Protein 4CCJ (pdb70)

GO terms:
  GO:0016706 2-oxoglutarate-dependent dioxygenase activity (F, IDA)
  GO:0036139 peptidyl-histidine dioxygenase activity (F, IDA)
  GO:0140457 protein demethylase activity (F, IDA)
  GO:0005515 protein binding (F, IPI)
  GO:0036139 peptidyl-histidine dioxygenase activity (F, EXP)
  GO:0005654 nucleoplasm (C, TAS)
  GO:0018126 protein hydroxylation (P, TAS)
  GO:0005730 nucleolus (C, IDA)

Nearest PDB structures (foldseek):
  4cco-assembly1_B-2  TM=9.968E-01  e=3.979E-93  Homo sapiens
  4ccm-assembly1_B-2  TM=9.956E-01  e=5.037E-92  Homo sapiens
  4e4h-assembly1_D  TM=9.964E-01  e=4.488E-92  Homo sapiens
  4y33-assembly1_D  TM=9.983E-01  e=1.605E-90  Homo sapiens
  4ccn-assembly1_B-2  TM=9.946E-01  e=4.803E-90  Homo sapiens

Foldseek 3Di:
DAQLVVLVVVLLVDPALLVNLVSLVCLLQPPDDVVCCVVDPVLHHKDKHAQVDQRRCPPQDDPVLVLVCLAPHQAFEPVFKWWWFQPPQDIDTDTDGGGDHNVNVVVSQVVFIKMKGFAVLQVDVNNVQSQLSNCSVVVWHKGKMKIKGHAPGFGDAKWFALWKKKKAWAAWKKKKFKAAQPDPCLRNHLGIDDGDGPVVGDHGPDIDMDHHGMMIIDHTSIIMTMHHYHPIITMIMMMTTDRCVDPVSLCVVQVVQLLVQCCVPPCLSVDDDDPPVVVQDDPVNVVPPPVVVVVVVVSVVVVVVCSVVSGPSVQSVQVSLLVRLLQHAAHDARPVLCCQAPNNDDFDDDPNDTDSPDFAAALQWWKAWSHQRFWDWHADPNFIKIWGNNVHRSPGNPDDTDIDTDDPQCVQQVVCRNPDPPDIDGLNRGPGPDRCSSRVVQVVCRVVSTMGTPHHSD/DAQLVVLVVVLLVDPALLVNLVSLVCLQQPPDDVVCCVVPPVLNHKDKHDQVGLRNCPPQDDVVVVLVCLAVHFAFDPVFKWWWFQDPQDIDTDHDGGGDHNVNVVVSLVVFTKMKTFAVLQPDVNNVQSQQSNCSVVVWHKGKMKIKGFAFGWGAAKWFALWKKKKAWNDDKKKKFKAAQPDPCLRNHQGIDDGDGPVPDDHGPDIDMDHRGMMIIDGTSIIMTMGHYHDGITMMMMMTTDRQVDPVSLVVVQVVQLLVQCCVPPCVSVDDDDPPVVVQDDPVNPPPPPVVNVVVVVVVVVVVVVSVVRGPSVQSVQVSLQVRLLQHAAHDARPQLCCQAPNNQPFDDDDNDTPSPDFADAQQWWKAWSHQRFWGWHDDPNWIKIWGNNVHRSDGNPDDTDIDTDDPQCVQLVVCRNPDPPDIGGLNPRPGPDSVSSRVVVRVCRVVSTMGTPHHTD/DALLVVLVVVLLVDDALLVNLLSLVPLQQPPDDVVCCVVDPVLHHKDKFDPVDLRNCPPQDDPVLVLVCLVPHQAWFPVFKWKWFQDPQDIDTPTDGGGDHNVNVVVSQVVFIKMKGFAVLQRDVNNVQSQQSNCSVQLWHKGKMKIKGHAAGFGAAKWFALWKKKKAWNFWKKKKFKAAQPDPQLRNHQGIDDGDGPVVDDHGPDIDMDHRGMMIIDHGSIIMTMGHYGPIMTMIMMMTTDRQPDPVSLVVVFQVQLLVQCCVPPCVSVDDDDPPVVVQDDPVNPPPPPVVNVVVVVVVVVVSVCSVVSTPSPQSVLVVLLVRLLQRAADDARPVLCLQAPNNQDWDQDPNHIPPPDLADDLAWWKAWSHQRFWGWHADPNFIKIWGNNPPRSDGNPDPTDIDTDDPQQPQQVVCRNPVPPGIDRLNRRPGPDSVVSRVVVRVCRVVGTMGIPDRSD/DAVLVVLVVVLLVDQALLVSLLSLVCLLQPPDDPVCCVVPPVLNHKDKDDPVDQRHCPPQDDPVVVLVCLAPHFAFFPVFKWWWFQPPQDIDTPTDGGRDHSVNVVVSQVVFIKMKTFAVLLPDVSNVQSQQSNCSVQVWHKGKMKIKGHFPGWGDAKWFALWKKKKAWNFAKKKKFKADAPDPCLRNDQGIDDGDGPVVDDHGPDIDMDHRPMMIIDHTSIIMTMGHYHPTMTMIMMMTTDRCVDPVSLVVVFVVQLLVQCVVPPCVSVDDDDPPVVVQDDPVNPPPPPVVNVVVVVVVVVVSVVSVVRTPNVQSVLVVLLVRLLQRAAHDHRPQLCCQAPNNQAWDDDPNHTDVSFADDLQWWKAWSHQRFWGWHDDPRWIKIWGNNVPRSDGNPDDTDIDTDDPQCVQLVVCRNPVPPDIDRLNPRRGDDSCSSRVVVRVCRVSGTMGTPHHRD

CATH classification: 2.60.120.650 (+2 more: 1.10.10.1500, 3.90.930.40)

Radius of gyration: 42.21 Å; Cα contacts (8 Å, |Δi|>4): 3894; chains: 4; bounding box: 110×84×89 Å

Structure (mmCIF, N/CA/C/O backbone):
data_4CCJ
#
_entry.id   4CCJ
#
_cell.length_a   102.440
_cell.length_b   81.560
_cell.length_c   151.960
_cell.angle_alpha   90.00
_cell.angle_beta   94.66
_cell.angle_gamma   90.00
#
_symmetry.space_group_name_H-M   'P 1 21 1'
#
loop_
_entity.id
_entity.type
_entity.pdbx_description
1 polymer 'BIFUNCTIONAL LYSINE-SPECIFIC DEMETHYLASE AND HISTIDYL-HYDROXYLASE NO66'
2 non-polymer 1,2-ETHANEDIOL
3 water water
#
loop_
_atom_site.group_PDB
_atom_site.id
_atom_site.type_symbol
_atom_site.label_atom_id
_atom_site.label_alt_id
_atom_site.label_comp_id
_atom_site.label_asym_id
_atom_site.label_entity_id
_atom_site.label_seq_id
_atom_site.pdbx_PDB_ins_code
_atom_site.Cartn_x
_atom_site.Cartn_y
_atom_site.Cartn_z
_atom_site.occupancy
_atom_site.B_iso_or_equiv
_atom_site.auth_seq_id
_atom_site.auth_comp_id
_atom_site.auth_asym_id
_atom_site.auth_atom_id
_atom_site.pdbx_PDB_model_num
ATOM 1 N N . MET A 1 1 ? 36.221 -19.094 24.202 1.00 58.51 182 MET A N 1
ATOM 2 C CA . MET A 1 1 ? 34.830 -18.557 24.216 1.00 56.00 182 MET A CA 1
ATOM 3 C C . MET A 1 1 ? 33.914 -19.535 23.494 1.00 53.86 182 MET A C 1
ATOM 4 O O . MET A 1 1 ? 34.259 -20.052 22.431 1.00 53.88 182 MET A O 1
ATOM 9 N N . SER A 1 2 ? 32.746 -19.786 24.075 1.00 50.56 183 SER A N 1
ATOM 10 C CA . SER A 1 2 ? 31.789 -20.720 23.493 1.00 47.77 183 SER A CA 1
ATOM 11 C C . SER A 1 2 ? 31.090 -20.148 22.265 1.00 45.40 183 SER A C 1
ATOM 12 O O . SER A 1 2 ? 31.041 -18.929 22.072 1.00 45.10 183 SER A O 1
ATOM 15 N N . PRO A 1 3 ? 30.540 -21.031 21.416 1.00 42.97 184 PRO A N 1
ATOM 16 C CA . PRO A 1 3 ? 29.827 -20.642 20.197 1.00 41.46 184 PRO A CA 1
ATOM 17 C C . PRO A 1 3 ? 28.731 -19.621 20.514 1.00 40.65 184 PRO A C 1
ATOM 18 O O . PRO A 1 3 ? 28.579 -18.617 19.817 1.00 38.66 184 PRO A O 1
ATOM 22 N N . LEU A 1 4 ? 27.964 -19.888 21.569 1.00 41.33 185 LEU A N 1
ATOM 23 C CA . LEU A 1 4 ? 26.886 -18.986 21.975 1.00 41.07 185 LEU A CA 1
ATOM 24 C C . LEU A 1 4 ? 27.423 -17.584 22.267 1.00 39.88 185 LEU A C 1
ATOM 25 O O . LEU A 1 4 ? 26.902 -16.592 21.765 1.00 38.83 185 LEU A O 1
ATOM 30 N N . ARG A 1 5 ? 28.468 -17.496 23.078 1.00 40.68 186 ARG A N 1
ATOM 31 C CA . ARG A 1 5 ? 29.027 -16.189 23.395 1.00 42.09 186 ARG A CA 1
ATOM 32 C C . ARG A 1 5 ? 29.625 -15.540 22.157 1.00 40.73 186 ARG A C 1
ATOM 33 O O . ARG A 1 5 ? 29.524 -14.325 21.977 1.00 41.31 186 ARG A O 1
ATOM 41 N N . ARG A 1 6 ? 30.266 -16.351 21.323 1.00 43.31 187 ARG A N 1
ATOM 42 C CA A ARG A 1 6 ? 30.831 -15.836 20.085 0.50 43.50 187 ARG A CA 1
ATOM 43 C CA B ARG A 1 6 ? 30.822 -15.810 20.095 0.50 43.50 187 ARG A CA 1
ATOM 44 C C . ARG A 1 6 ? 29.783 -15.249 19.135 1.00 37.97 187 ARG A C 1
ATOM 45 O O . ARG A 1 6 ? 29.957 -14.104 18.704 1.00 42.95 187 ARG A O 1
ATOM 60 N N . VAL A 1 7 ? 28.646 -15.915 18.964 1.00 38.00 188 VAL A N 1
ATOM 61 C CA . VAL A 1 7 ? 27.590 -15.356 18.128 1.00 36.87 188 VAL A CA 1
ATOM 62 C C . VAL A 1 7 ? 26.904 -14.128 18.749 1.00 36.54 188 VAL A C 1
ATOM 63 O O . VAL A 1 7 ? 26.451 -13.241 18.032 1.00 37.57 188 VAL A O 1
ATOM 67 N N . LEU A 1 8 ? 26.828 -14.051 20.072 1.00 37.16 189 LEU A N 1
ATOM 68 C CA . LEU A 1 8 ? 26.202 -12.878 20.663 1.00 39.44 189 LEU A CA 1
ATOM 69 C C . LEU A 1 8 ? 27.099 -11.662 20.438 1.00 41.09 189 LEU A C 1
ATOM 70 O O . LEU A 1 8 ? 26.612 -10.559 20.181 1.00 41.65 189 LEU A O 1
ATOM 75 N N . ALA A 1 9 ? 28.411 -11.867 20.522 1.00 42.92 190 ALA A N 1
ATOM 76 C CA . ALA A 1 9 ? 29.373 -10.781 20.297 1.00 42.81 190 ALA A CA 1
ATOM 77 C C . ALA A 1 9 ? 29.297 -10.372 18.830 1.00 42.63 190 ALA A C 1
ATOM 78 O O . ALA A 1 9 ? 29.488 -9.205 18.491 1.00 44.44 190 ALA A O 1
ATOM 80 N N . GLU A 1 10 ? 29.019 -11.345 17.965 1.00 41.31 191 GLU A N 1
ATOM 81 C CA . GLU A 1 10 ? 28.899 -11.088 16.540 1.00 40.32 191 GLU A CA 1
ATOM 82 C C . GLU A 1 10 ? 27.649 -10.249 16.312 1.00 40.39 191 GLU A C 1
ATOM 83 O O . GLU A 1 10 ? 27.672 -9.264 15.562 1.00 39.43 191 GLU A O 1
ATOM 89 N N . LEU A 1 11 ? 26.555 -10.634 16.968 1.00 37.88 192 LEU A N 1
ATOM 90 C CA . LEU A 1 11 ? 25.291 -9.914 16.811 1.00 37.47 192 LEU A CA 1
ATOM 91 C C . LEU A 1 11 ? 25.426 -8.430 17.132 1.00 36.26 192 LEU A C 1
ATOM 92 O O . LEU A 1 11 ? 24.855 -7.595 16.437 1.00 35.97 192 LEU A O 1
ATOM 97 N N . ASN A 1 12 ? 26.180 -8.108 18.181 1.00 34.32 193 ASN A N 1
ATOM 98 C CA . ASN A 1 12 ? 26.394 -6.718 18.588 1.00 35.81 193 ASN A CA 1
ATOM 99 C C . ASN A 1 12 ? 27.069 -5.911 17.469 1.00 36.37 193 ASN A C 1
ATOM 100 O O . ASN A 1 12 ? 26.981 -4.683 17.436 1.00 36.17 193 ASN A O 1
ATOM 105 N N . ARG A 1 13 ? 27.786 -6.605 16.591 1.00 39.20 194 ARG A N 1
ATOM 106 C CA A ARG A 1 13 ? 28.451 -6.118 15.394 0.60 46.64 194 ARG A CA 1
ATOM 107 C CA B ARG A 1 13 ? 28.421 -5.939 15.454 0.40 46.62 194 ARG A CA 1
ATOM 108 C C . ARG A 1 13 ? 27.566 -5.829 14.193 1.00 46.31 194 ARG A C 1
ATOM 109 O O . ARG A 1 13 ? 28.009 -5.178 13.247 1.00 47.14 194 ARG A O 1
ATOM 124 N N . ILE A 1 14 ? 26.404 -6.473 14.148 1.00 41.39 195 ILE A N 1
ATOM 125 C CA . ILE A 1 14 ? 25.536 -6.429 12.970 1.00 40.95 195 ILE A CA 1
ATOM 126 C C . ILE A 1 14 ? 24.575 -5.252 13.108 1.00 41.62 195 ILE A C 1
ATOM 127 O O . ILE A 1 14 ? 23.690 -5.260 13.960 1.00 42.59 195 ILE A O 1
ATOM 132 N N . PRO A 1 15 ? 24.729 -4.227 12.254 1.00 40.49 196 PRO A N 1
ATOM 133 C CA . PRO A 1 15 ? 23.874 -3.039 12.309 1.00 39.72 196 PRO A CA 1
ATOM 134 C C . PRO A 1 15 ? 22.367 -3.182 12.083 1.00 39.55 196 PRO A C 1
ATOM 135 O O . PRO A 1 15 ? 21.606 -2.328 12.530 1.00 41.64 196 PRO A O 1
ATOM 139 N N . SER A 1 16 ? 21.929 -4.241 11.409 1.00 37.70 197 SER A N 1
ATOM 140 C CA . SER A 1 16 ? 20.496 -4.435 11.167 1.00 35.05 197 SER A CA 1
ATOM 141 C C . SER A 1 16 ? 19.862 -5.509 12.058 1.00 32.97 197 SER A C 1
ATOM 142 O O . SER A 1 16 ? 20.339 -6.641 12.101 1.00 32.32 197 SER A O 1
ATOM 145 N N . SER A 1 17 ? 18.777 -5.156 12.749 1.00 32.14 198 SER A N 1
ATOM 146 C CA . SER A 1 17 ? 18.098 -6.110 13.627 1.00 31.03 198 SER A CA 1
ATOM 147 C C . SER A 1 17 ? 17.456 -7.252 12.836 1.00 30.05 198 SER A C 1
ATOM 148 O O . SER A 1 17 ? 17.377 -8.380 13.326 1.00 29.09 198 SER A O 1
ATOM 151 N N . ARG A 1 18 ? 17.007 -6.961 11.617 1.00 30.40 199 ARG A N 1
ATOM 152 C CA . ARG A 1 18 ? 16.401 -7.978 10.759 1.00 30.16 199 ARG A CA 1
ATOM 153 C C . ARG A 1 18 ? 17.464 -9.042 10.461 1.00 31.28 199 ARG A C 1
ATOM 154 O O . ARG A 1 18 ? 17.205 -10.242 10.550 1.00 31.63 199 ARG A O 1
ATOM 162 N N . ARG A 1 19 ? 18.666 -8.589 10.118 1.00 32.18 200 ARG A N 1
ATOM 163 C CA . ARG A 1 19 ? 19.775 -9.486 9.818 1.00 31.43 200 ARG A CA 1
ATOM 164 C C . ARG A 1 19 ? 20.282 -10.216 11.062 1.00 29.48 200 ARG A C 1
ATOM 165 O O . ARG A 1 19 ? 20.686 -11.373 10.988 1.00 30.00 200 ARG A O 1
ATOM 173 N N . ARG A 1 20 ? 20.274 -9.541 12.206 1.00 28.71 201 ARG A N 1
ATOM 174 C CA . ARG A 1 20 ? 20.721 -10.184 13.437 1.00 29.97 201 ARG A CA 1
ATOM 175 C C . ARG A 1 20 ? 19.812 -11.375 13.735 1.00 29.35 201 ARG A C 1
ATOM 176 O O . ARG A 1 20 ? 20.291 -12.460 14.093 1.00 28.07 201 ARG A O 1
ATOM 184 N N . ALA A 1 21 ? 18.503 -11.160 13.580 1.00 26.71 202 ALA A N 1
ATOM 185 C CA . ALA A 1 21 ? 17.515 -12.197 13.817 1.00 25.45 202 ALA A CA 1
ATOM 186 C C . ALA A 1 21 ? 17.758 -13.382 12.893 1.00 28.01 202 ALA A C 1
ATOM 187 O O . ALA A 1 21 ? 17.705 -14.530 13.333 1.00 27.84 202 ALA A O 1
ATOM 189 N N . ALA A 1 22 ? 18.011 -13.110 11.615 1.00 27.25 203 ALA A N 1
ATOM 190 C CA . ALA A 1 22 ? 18.258 -14.169 10.636 1.00 29.37 203 ALA A CA 1
ATOM 191 C C . ALA A 1 22 ? 19.526 -14.936 10.986 1.00 29.14 203 ALA A C 1
ATOM 192 O O . ALA A 1 22 ? 19.579 -16.154 10.867 1.00 30.70 203 ALA A O 1
ATOM 194 N N . ARG A 1 23 ? 20.548 -14.219 11.434 1.00 29.95 204 ARG A N 1
ATOM 195 C CA . ARG A 1 23 ? 21.809 -14.853 11.800 1.00 29.41 204 ARG A CA 1
ATOM 196 C C . ARG A 1 23 ? 21.706 -15.780 13.020 1.00 31.78 204 ARG A C 1
ATOM 197 O O . ARG A 1 23 ? 22.270 -16.886 13.025 1.00 30.50 204 ARG A O 1
ATOM 205 N N . LEU A 1 24 ? 20.988 -15.340 14.053 1.00 30.60 205 LEU A N 1
ATOM 206 C CA . LEU A 1 24 ? 20.859 -16.151 15.253 1.00 29.35 205 LEU A CA 1
ATOM 207 C C . LEU A 1 24 ? 20.073 -17.411 14.954 1.00 28.40 205 LEU A C 1
ATOM 208 O O . LEU A 1 24 ? 20.363 -18.471 15.498 1.00 28.62 205 LEU A O 1
ATOM 213 N N . PHE A 1 25 ? 19.078 -17.311 14.087 1.00 28.86 206 PHE A N 1
ATOM 214 C CA . PHE A 1 25 ? 18.302 -18.500 13.771 1.00 29.74 206 PHE A CA 1
ATOM 215 C C . PHE A 1 25 ? 19.132 -19.514 12.964 1.00 31.97 206 PHE A C 1
ATOM 216 O O . PHE A 1 25 ? 18.978 -20.725 13.142 1.00 30.24 206 PHE A O 1
ATOM 224 N N . GLU A 1 26 ? 20.000 -19.040 12.070 1.00 33.78 207 GLU A N 1
ATOM 225 C CA . GLU A 1 26 ? 20.820 -19.987 11.318 1.00 35.27 207 GLU A CA 1
ATOM 226 C C . GLU A 1 26 ? 21.798 -20.623 12.304 1.00 34.94 207 GLU A C 1
ATOM 227 O O . GLU A 1 26 ? 22.132 -21.798 12.183 1.00 34.07 207 GLU A O 1
ATOM 233 N N . TRP A 1 27 ? 22.230 -19.848 13.297 1.00 31.99 208 TRP A N 1
ATOM 234 C CA . TRP A 1 27 ? 23.138 -20.363 14.318 1.00 32.06 208 TRP A CA 1
ATOM 235 C C . TRP A 1 27 ? 22.431 -21.420 15.164 1.00 32.81 208 TRP A C 1
ATOM 236 O O . TRP A 1 27 ? 23.009 -22.458 15.511 1.00 31.26 208 TRP A O 1
ATOM 247 N N . LEU A 1 28 ? 21.173 -21.151 15.494 1.00 31.70 209 LEU A N 1
ATOM 248 C CA . LEU A 1 28 ? 20.398 -22.071 16.311 1.00 32.10 209 LEU A CA 1
ATOM 249 C C . LEU A 1 28 ? 20.241 -23.458 15.690 1.00 32.04 209 LEU A C 1
ATOM 250 O O . LEU A 1 28 ? 20.219 -24.455 16.407 1.00 30.79 209 LEU A O 1
ATOM 255 N N . ILE A 1 29 ? 20.112 -23.531 14.368 1.00 31.50 210 ILE A N 1
ATOM 256 C CA . ILE A 1 29 ? 19.942 -24.835 13.725 1.00 33.21 210 ILE A CA 1
ATOM 257 C C . ILE A 1 29 ? 21.149 -25.320 12.913 1.00 34.57 210 ILE A C 1
ATOM 258 O O . ILE A 1 29 ? 21.058 -26.342 12.233 1.00 36.37 210 ILE A O 1
ATOM 263 N N . ALA A 1 30 ? 22.268 -24.600 12.986 1.00 34.63 211 ALA A N 1
ATOM 264 C CA . ALA A 1 30 ? 23.480 -24.982 12.249 1.00 36.07 211 ALA A CA 1
ATOM 265 C C . ALA A 1 30 ? 23.833 -26.453 12.487 1.00 38.65 211 ALA A C 1
ATOM 266 O O . ALA A 1 30 ? 23.683 -26.965 13.596 1.00 37.69 211 ALA A O 1
ATOM 268 N N . PRO A 1 31 ? 24.362 -27.138 11.456 1.00 40.99 212 PRO A N 1
ATOM 269 C CA . PRO A 1 31 ? 24.629 -26.618 10.111 1.00 42.37 212 PRO A CA 1
ATOM 270 C C . PRO A 1 31 ? 23.466 -26.639 9.120 1.00 43.27 212 PRO A C 1
ATOM 271 O O . PRO A 1 31 ? 23.650 -26.302 7.955 1.00 44.26 212 PRO A O 1
ATOM 275 N N . MET A 1 32 ? 22.275 -27.030 9.556 1.00 44.10 213 MET A N 1
ATOM 276 C CA . MET A 1 32 ? 21.135 -27.071 8.641 1.00 44.38 213 MET A CA 1
ATOM 277 C C . MET A 1 32 ? 20.707 -25.696 8.119 1.00 43.65 213 MET A C 1
ATOM 278 O O . MET A 1 32 ? 20.492 -24.764 8.896 1.00 42.40 213 MET A O 1
ATOM 283 N N . PRO A 1 33 ? 20.575 -25.555 6.787 1.00 43.11 214 PRO A N 1
ATOM 284 C CA . PRO A 1 33 ? 20.167 -24.278 6.182 1.00 40.63 214 PRO A CA 1
ATOM 285 C C . PRO A 1 33 ? 18.722 -23.933 6.531 1.00 39.29 214 PRO A C 1
ATOM 286 O O . PRO A 1 33 ? 17.815 -24.747 6.337 1.00 36.90 214 PRO A O 1
ATOM 290 N N . PRO A 1 34 ? 18.488 -22.723 7.063 1.00 38.77 215 PRO A N 1
ATOM 291 C CA . PRO A 1 34 ? 17.108 -22.360 7.405 1.00 38.84 215 PRO A CA 1
ATOM 292 C C . PRO A 1 34 ? 16.139 -22.427 6.223 1.00 37.40 215 PRO A C 1
ATOM 293 O O . PRO A 1 34 ? 14.959 -22.752 6.391 1.00 36.75 215 PRO A O 1
ATOM 297 N N . ASP A 1 35 ? 16.638 -22.145 5.026 1.00 37.52 216 ASP A N 1
ATOM 298 C CA . ASP A 1 35 ? 15.793 -22.191 3.838 1.00 38.84 216 ASP A CA 1
ATOM 299 C C . ASP A 1 35 ? 15.168 -23.586 3.703 1.00 38.19 216 ASP A C 1
ATOM 300 O O . ASP A 1 35 ? 13.963 -23.716 3.507 1.00 38.69 216 ASP A O 1
ATOM 305 N N . HIS A 1 36 ? 15.998 -24.621 3.805 1.00 36.54 217 HIS A N 1
ATOM 306 C CA . HIS A 1 36 ? 15.535 -25.999 3.723 1.00 37.67 217 HIS A CA 1
ATOM 307 C C . HIS A 1 36 ? 14.630 -26.317 4.915 1.00 36.90 217 HIS A C 1
ATOM 308 O O . HIS A 1 36 ? 13.637 -27.035 4.785 1.00 35.55 217 HIS A O 1
ATOM 315 N N . PHE A 1 37 ? 14.989 -25.795 6.083 1.00 36.01 218 PHE A N 1
ATOM 316 C CA . PHE A 1 37 ? 14.201 -26.029 7.292 1.00 34.64 218 PHE A CA 1
ATOM 317 C C . PHE A 1 37 ? 12.781 -25.489 7.165 1.00 32.99 218 PHE A C 1
ATOM 318 O O . PHE A 1 37 ? 11.814 -26.188 7.461 1.00 34.85 218 PHE A O 1
ATOM 326 N N . TYR A 1 38 ? 12.647 -24.244 6.735 1.00 32.90 219 TYR A N 1
ATOM 327 C CA . TYR A 1 38 ? 11.317 -23.672 6.609 1.00 36.93 219 TYR A CA 1
ATOM 328 C C . TYR A 1 38 ? 10.528 -24.246 5.443 1.00 39.40 219 TYR A C 1
ATOM 329 O O . TYR A 1 38 ? 9.297 -24.341 5.502 1.00 40.20 219 TYR A O 1
ATOM 338 N N . ARG A 1 39 ? 11.233 -24.655 4.394 1.00 41.71 220 ARG A N 1
ATOM 339 C CA . ARG A 1 39 ? 10.583 -25.214 3.214 1.00 43.02 220 ARG A CA 1
ATOM 340 C C . ARG A 1 39 ? 10.008 -26.628 3.397 1.00 43.49 220 ARG A C 1
ATOM 341 O O . ARG A 1 39 ? 8.887 -26.900 2.969 1.00 45.95 220 ARG A O 1
ATOM 349 N N . ARG A 1 40 ? 10.750 -27.517 4.055 1.00 43.35 221 ARG A N 1
ATOM 350 C CA . ARG A 1 40 ? 10.293 -28.898 4.207 1.00 43.81 221 ARG A CA 1
ATOM 351 C C . ARG A 1 40 ? 10.004 -29.415 5.607 1.00 42.15 221 ARG A C 1
ATOM 352 O O . ARG A 1 40 ? 9.164 -30.296 5.780 1.00 42.16 221 ARG A O 1
ATOM 360 N N . LEU A 1 41 ? 10.697 -28.880 6.604 1.00 41.36 222 LEU A N 1
ATOM 361 C CA . LEU A 1 41 ? 10.542 -29.375 7.967 1.00 38.85 222 LEU A CA 1
ATOM 362 C C . LEU A 1 41 ? 9.572 -28.608 8.865 1.00 38.11 222 LEU A C 1
ATOM 363 O O . LEU A 1 41 ? 8.756 -29.217 9.563 1.00 37.69 222 LEU A O 1
ATOM 368 N N . TRP A 1 42 ? 9.655 -27.280 8.843 1.00 36.85 223 TRP A N 1
ATOM 369 C CA . TRP A 1 42 ? 8.776 -26.441 9.656 1.00 34.73 223 TRP A CA 1
ATOM 370 C C . TRP A 1 42 ? 7.318 -26.868 9.474 1.00 32.96 223 TRP A C 1
ATOM 371 O O . TRP A 1 42 ? 6.827 -26.984 8.353 1.00 34.53 223 TRP A O 1
ATOM 382 N N . GLU A 1 43 ? 6.659 -27.135 10.596 1.00 33.49 224 GLU A N 1
ATOM 383 C CA . GLU A 1 43 ? 5.265 -27.565 10.659 1.00 35.56 224 GLU A CA 1
ATOM 384 C C . GLU A 1 43 ? 4.952 -28.893 9.959 1.00 38.54 224 GLU A C 1
ATOM 385 O O . GLU A 1 43 ? 3.776 -29.269 9.821 1.00 36.13 224 GLU A O 1
ATOM 391 N N . ARG A 1 44 ? 5.994 -29.615 9.543 1.00 39.41 225 ARG A N 1
ATOM 392 C CA . ARG A 1 44 ? 5.810 -30.896 8.859 1.00 41.78 225 ARG A CA 1
ATOM 393 C C . ARG A 1 44 ? 6.457 -32.118 9.528 1.00 42.24 225 ARG A C 1
ATOM 394 O O . ARG A 1 44 ? 5.829 -33.174 9.618 1.00 42.83 225 ARG A O 1
ATOM 402 N N . GLU A 1 45 ? 7.693 -31.964 9.994 1.00 41.05 226 GLU A N 1
ATOM 403 C CA A GLU A 1 45 ? 8.499 -33.071 10.504 0.50 44.92 226 GLU A CA 1
ATOM 404 C CA B GLU A 1 45 ? 8.454 -33.091 10.535 0.50 44.92 226 GLU A CA 1
ATOM 405 C C . GLU A 1 45 ? 9.216 -32.810 11.830 1.00 43.92 226 GLU A C 1
ATOM 406 O O . GLU A 1 45 ? 9.576 -31.654 12.051 1.00 42.28 226 GLU A O 1
ATOM 417 N N . ALA A 1 46 ? 9.453 -33.815 12.670 1.00 38.45 227 ALA A N 1
ATOM 418 C CA . ALA A 1 46 ? 10.255 -33.637 13.870 1.00 37.92 227 ALA A CA 1
ATOM 419 C C . ALA A 1 46 ? 11.682 -33.606 13.334 1.00 39.20 227 ALA A C 1
ATOM 420 O O . ALA A 1 46 ? 11.982 -34.257 12.331 1.00 39.60 227 ALA A O 1
ATOM 422 N N . VAL A 1 47 ? 12.560 -32.849 13.981 1.00 38.01 228 VAL A N 1
ATOM 423 C CA . VAL A 1 47 ? 13.931 -32.754 13.519 1.00 37.77 228 VAL A CA 1
ATOM 424 C C . VAL A 1 47 ? 14.941 -32.823 14.649 1.00 40.07 228 VAL A C 1
ATOM 425 O O . VAL A 1 47 ? 14.775 -32.183 15.695 1.00 40.06 228 VAL A O 1
ATOM 429 N N . LEU A 1 48 ? 15.997 -33.597 14.425 1.00 40.23 229 LEU A N 1
ATOM 430 C CA . LEU A 1 48 ? 17.076 -33.724 15.397 1.00 40.48 229 LEU A CA 1
ATOM 431 C C . LEU A 1 48 ? 18.359 -33.208 14.761 1.00 41.27 229 LEU A C 1
ATOM 432 O O . LEU A 1 48 ? 18.658 -33.527 13.615 1.00 43.12 229 LEU A O 1
ATOM 437 N N . VAL A 1 49 ? 19.101 -32.391 15.496 1.00 41.73 230 VAL A N 1
ATOM 438 C CA . VAL A 1 49 ? 20.376 -31.886 15.014 1.00 41.30 230 VAL A CA 1
ATOM 439 C C . VAL A 1 49 ? 21.450 -32.271 16.029 1.00 42.75 230 VAL A C 1
ATOM 440 O O . VAL A 1 49 ? 21.483 -31.729 17.147 1.00 41.55 230 VAL A O 1
ATOM 444 N N . ARG A 1 50 ? 22.291 -33.240 15.656 1.00 42.22 231 ARG A N 1
ATOM 445 C CA . ARG A 1 50 ? 23.394 -33.707 16.508 1.00 42.89 231 ARG A CA 1
ATOM 446 C C . ARG A 1 50 ? 24.505 -32.684 16.358 1.00 43.51 231 ARG A C 1
ATOM 447 O O . ARG A 1 50 ? 25.207 -32.675 15.345 1.00 44.59 231 ARG A O 1
ATOM 455 N N . ARG A 1 51 ? 24.683 -31.836 17.363 1.00 42.23 232 ARG A N 1
ATOM 456 C CA . ARG A 1 51 ? 25.693 -30.791 17.284 1.00 42.83 232 ARG A CA 1
ATOM 457 C C . ARG A 1 51 ? 27.148 -31.265 17.357 1.00 44.80 232 ARG A C 1
ATOM 458 O O . ARG A 1 51 ? 28.021 -30.673 16.729 1.00 45.61 232 ARG A O 1
ATOM 466 N N . GLN A 1 52 ? 27.412 -32.325 18.114 1.00 46.98 233 GLN A N 1
ATOM 467 C CA . GLN A 1 52 ? 28.782 -32.821 18.272 1.00 48.63 233 GLN A CA 1
ATOM 468 C C . GLN A 1 52 ? 29.626 -31.747 18.959 1.00 47.89 233 GLN A C 1
ATOM 469 O O . GLN A 1 52 ? 30.833 -31.678 18.743 1.00 49.65 233 GLN A O 1
ATOM 475 N N . ASP A 1 53 ? 28.987 -30.896 19.762 1.00 46.55 234 ASP A N 1
ATOM 476 C CA . ASP A 1 53 ? 29.689 -29.837 20.491 1.00 43.12 234 ASP A CA 1
ATOM 477 C C . ASP A 1 53 ? 28.974 -29.537 21.801 1.00 43.81 234 ASP A C 1
ATOM 478 O O . ASP A 1 53 ? 28.004 -28.771 21.839 1.00 42.56 234 ASP A O 1
ATOM 483 N N . HIS A 1 54 ? 29.479 -30.126 22.877 1.00 42.66 235 HIS A N 1
ATOM 484 C CA . HIS A 1 54 ? 28.878 -29.976 24.189 1.00 43.41 235 HIS A CA 1
ATOM 485 C C . HIS A 1 54 ? 28.893 -28.582 24.775 1.00 42.42 235 HIS A C 1
ATOM 486 O O . HIS A 1 54 ? 28.160 -28.298 25.717 1.00 44.12 235 HIS A O 1
ATOM 493 N N . THR A 1 55 ? 29.709 -27.709 24.209 1.00 41.05 236 THR A N 1
ATOM 494 C CA . THR A 1 55 ? 29.827 -26.350 24.710 1.00 39.35 236 THR A CA 1
ATOM 495 C C . THR A 1 55 ? 29.001 -25.348 23.910 1.00 38.38 236 THR A C 1
ATOM 496 O O . THR A 1 55 ? 29.014 -24.157 24.213 1.00 37.37 236 THR A O 1
ATOM 500 N N . TYR A 1 56 ? 28.286 -25.829 22.896 1.00 35.57 237 TYR A N 1
ATOM 501 C CA . TYR A 1 56 ? 27.501 -24.959 22.023 1.00 35.37 237 TYR A CA 1
ATOM 502 C C . TYR A 1 56 ? 26.650 -23.868 22.696 1.00 36.25 237 TYR A C 1
ATOM 503 O O . TYR A 1 56 ? 26.701 -22.704 22.286 1.00 34.19 237 TYR A O 1
ATOM 512 N N . TYR A 1 57 ? 25.889 -24.235 23.728 1.00 34.73 238 TYR A N 1
ATOM 513 C CA . TYR A 1 57 ? 25.017 -23.272 24.401 1.00 36.27 238 TYR A CA 1
ATOM 514 C C . TYR A 1 57 ? 25.599 -22.615 25.648 1.00 37.55 238 TYR A C 1
ATOM 515 O O . TYR A 1 57 ? 24.941 -21.773 26.258 1.00 36.88 238 TYR A O 1
ATOM 524 N N . GLN A 1 58 ? 26.807 -23.001 26.040 1.00 38.37 239 GLN A N 1
ATOM 525 C CA . GLN A 1 58 ? 27.417 -22.445 27.246 1.00 40.39 239 GLN A CA 1
ATOM 526 C C . GLN A 1 58 ? 27.246 -20.941 27.353 1.00 39.38 239 GLN A C 1
ATOM 527 O O . GLN A 1 58 ? 27.639 -20.199 26.454 1.00 40.43 239 GLN A O 1
ATOM 533 N N . GLY A 1 59 ? 26.642 -20.502 28.456 1.00 38.56 240 GLY A N 1
ATOM 534 C CA . GLY A 1 59 ? 26.403 -19.084 28.672 1.00 37.35 240 GLY A CA 1
ATOM 535 C C . GLY A 1 59 ? 24.926 -18.694 28.605 1.00 37.70 240 GLY A C 1
ATOM 536 O O . GLY A 1 59 ? 24.549 -17.625 29.076 1.00 35.13 240 GLY A O 1
ATOM 537 N N . LEU A 1 60 ? 24.089 -19.564 28.041 1.00 34.60 241 LEU A N 1
ATOM 538 C CA . LEU A 1 60 ? 22.661 -19.285 27.899 1.00 34.43 241 LEU A CA 1
ATOM 539 C C . LEU A 1 60 ? 21.890 -19.468 29.208 1.00 36.08 241 LEU A C 1
ATOM 540 O O . LEU A 1 60 ? 21.230 -18.542 29.681 1.00 38.29 241 LEU A O 1
ATOM 545 N N . PHE A 1 61 ? 21.959 -20.659 29.790 1.00 35.01 242 PHE A N 1
ATOM 546 C CA . PHE A 1 61 ? 21.283 -20.912 31.055 1.00 34.42 242 PHE A CA 1
ATOM 547 C C . PHE A 1 61 ? 21.840 -22.173 31.697 1.00 35.38 242 PHE A C 1
ATOM 548 O O . PHE A 1 61 ? 22.088 -23.163 31.016 1.00 36.63 242 PHE A O 1
ATOM 556 N N . SER A 1 62 ? 22.033 -22.135 33.012 1.00 34.85 243 SER A N 1
ATOM 557 C CA . SER A 1 62 ? 22.580 -23.278 33.730 1.00 36.04 243 SER A CA 1
ATOM 558 C C . SER A 1 62 ? 21.860 -23.497 35.053 1.00 35.36 243 SER A C 1
ATOM 559 O O . SER A 1 62 ? 21.097 -22.649 35.509 1.00 35.46 243 SER A O 1
ATOM 562 N N . THR A 1 63 ? 22.118 -24.636 35.676 1.00 34.65 244 THR A N 1
ATOM 563 C CA . THR A 1 63 ? 21.486 -24.940 36.942 1.00 35.51 244 THR A CA 1
ATOM 564 C C . THR A 1 63 ? 21.904 -23.935 38.008 1.00 35.81 244 THR A C 1
ATOM 565 O O . THR A 1 63 ? 21.110 -23.592 38.885 1.00 37.19 244 THR A O 1
ATOM 569 N N . ALA A 1 64 ? 23.145 -23.461 37.943 1.00 36.82 245 ALA A N 1
ATOM 570 C CA . ALA A 1 64 ? 23.626 -22.486 38.922 1.00 37.41 245 ALA A CA 1
ATOM 571 C C . ALA A 1 64 ? 22.844 -21.189 38.769 1.00 38.24 245 ALA A C 1
ATOM 572 O O . ALA A 1 64 ? 22.546 -20.530 39.761 1.00 38.69 245 ALA A O 1
ATOM 574 N N . ASP A 1 65 ? 22.520 -20.821 37.525 1.00 39.31 246 ASP A N 1
ATOM 575 C CA . ASP A 1 65 ? 21.745 -19.607 37.282 1.00 38.50 246 ASP A CA 1
ATOM 576 C C . ASP A 1 65 ? 20.371 -19.781 37.942 1.00 37.30 246 ASP A C 1
ATOM 577 O O . ASP A 1 65 ? 19.820 -18.839 38.514 1.00 36.53 246 ASP A O 1
ATOM 582 N N . LEU A 1 66 ? 19.817 -20.986 37.852 1.00 34.17 247 LEU A N 1
ATOM 583 C CA . LEU A 1 66 ? 18.514 -21.250 38.447 1.00 37.01 247 LEU A CA 1
ATOM 584 C C . LEU A 1 66 ? 18.611 -21.100 39.966 1.00 37.33 247 LEU A C 1
ATOM 585 O O . LEU A 1 66 ? 17.773 -20.450 40.596 1.00 36.97 247 LEU A O 1
ATOM 590 N N . ASP A 1 67 ? 19.642 -21.706 40.543 1.00 38.00 248 ASP A N 1
ATOM 591 C CA . ASP A 1 67 ? 19.864 -21.638 41.979 1.00 40.29 248 ASP A CA 1
ATOM 592 C C . ASP A 1 67 ? 20.025 -20.183 42.410 1.00 41.84 248 ASP A C 1
ATOM 593 O O . ASP A 1 67 ? 19.429 -19.751 43.394 1.00 41.21 248 ASP A O 1
ATOM 598 N N . SER A 1 68 ? 20.843 -19.439 41.670 1.00 42.85 249 SER A N 1
ATOM 599 C CA . SER A 1 68 ? 21.096 -18.029 41.949 1.00 44.92 249 SER A CA 1
ATOM 600 C C . SER A 1 68 ? 19.818 -17.185 41.858 1.00 45.05 249 SER A C 1
ATOM 601 O O . SER A 1 68 ? 19.610 -16.247 42.629 1.00 43.39 249 SER A O 1
ATOM 604 N N . MET A 1 69 ? 18.969 -17.540 40.904 1.00 46.32 250 MET A N 1
ATOM 605 C CA . MET A 1 69 ? 17.703 -16.852 40.664 1.00 46.95 250 MET A CA 1
ATOM 606 C C . MET A 1 69 ? 16.747 -17.038 41.848 1.00 46.82 250 MET A C 1
ATOM 607 O O . MET A 1 69 ? 16.126 -16.083 42.324 1.00 46.05 250 MET A O 1
ATOM 612 N N . LEU A 1 70 ? 16.639 -18.275 42.319 1.00 45.90 251 LEU A N 1
ATOM 613 C CA . LEU A 1 70 ? 15.768 -18.596 43.438 1.00 46.36 251 LEU A CA 1
ATOM 614 C C . LEU A 1 70 ? 16.165 -17.818 44.685 1.00 46.41 251 LEU A C 1
ATOM 615 O O . LEU A 1 70 ? 15.312 -17.413 45.475 1.00 45.26 251 LEU A O 1
ATOM 620 N N . ARG A 1 71 ? 17.464 -17.600 44.847 1.00 46.15 252 ARG A N 1
ATOM 621 C CA . ARG A 1 71 ? 17.980 -16.895 46.010 1.00 48.41 252 ARG A CA 1
ATOM 622 C C . ARG A 1 71 ? 17.932 -15.368 45.914 1.00 49.47 252 ARG A C 1
ATOM 623 O O . ARG A 1 71 ? 17.588 -14.701 46.886 1.00 50.57 252 ARG A O 1
ATOM 631 N N . ASN A 1 72 ? 18.257 -14.819 44.745 1.00 49.79 253 ASN A N 1
ATOM 632 C CA . ASN A 1 72 ? 18.281 -13.371 44.557 1.00 49.83 253 ASN A CA 1
ATOM 633 C C . ASN A 1 72 ? 17.034 -12.745 43.933 1.00 50.42 253 ASN A C 1
ATOM 634 O O . ASN A 1 72 ? 16.948 -11.523 43.816 1.00 50.42 253 ASN A O 1
ATOM 639 N N . GLU A 1 73 ? 16.080 -13.570 43.520 1.00 49.35 254 GLU A N 1
ATOM 640 C CA . GLU A 1 73 ? 14.856 -13.060 42.918 1.00 49.74 254 GLU A CA 1
ATOM 641 C C . GLU A 1 73 ? 13.666 -13.605 43.679 1.00 49.60 254 GLU A C 1
ATOM 642 O O . GLU A 1 73 ? 13.796 -14.566 44.429 1.00 48.08 254 GLU A O 1
ATOM 648 N N . GLU A 1 74 ? 12.509 -12.985 43.478 1.00 50.77 255 GLU A N 1
ATOM 649 C CA . GLU A 1 74 ? 11.283 -13.405 44.146 1.00 51.48 255 GLU A CA 1
ATOM 650 C C . GLU A 1 74 ? 10.545 -14.421 43.278 1.00 49.17 255 GLU A C 1
ATOM 651 O O . GLU A 1 74 ? 9.488 -14.122 42.725 1.00 49.58 255 GLU A O 1
ATOM 657 N N . VAL A 1 75 ? 11.108 -15.617 43.150 1.00 46.94 256 VAL A N 1
ATOM 658 C CA . VAL A 1 75 ? 10.484 -16.666 42.343 1.00 43.72 256 VAL A CA 1
ATOM 659 C C . VAL A 1 75 ? 9.328 -17.297 43.118 1.00 42.09 256 VAL A C 1
ATOM 660 O O . VAL A 1 75 ? 9.522 -17.781 44.234 1.00 43.05 256 VAL A O 1
ATOM 664 N N . GLN A 1 76 ? 8.138 -17.305 42.524 1.00 38.95 257 GLN A N 1
ATOM 665 C CA . GLN A 1 76 ? 6.952 -17.878 43.173 1.00 39.21 257 GLN A CA 1
ATOM 666 C C . GLN A 1 76 ? 6.540 -19.234 42.603 1.00 38.24 257 GLN A C 1
ATOM 667 O O . GLN A 1 76 ? 6.581 -19.435 41.393 1.00 34.60 257 GLN A O 1
ATOM 673 N N . PHE A 1 77 ? 6.138 -20.160 43.473 1.00 37.38 258 PHE A N 1
ATOM 674 C CA . PHE A 1 77 ? 5.666 -21.462 43.011 1.00 38.24 258 PHE A CA 1
ATOM 675 C C . PHE A 1 77 ? 4.357 -21.185 42.275 1.00 40.54 258 PHE A C 1
ATOM 676 O O . PHE A 1 77 ? 3.626 -20.253 42.631 1.00 40.81 258 PHE A O 1
ATOM 684 N N . GLY A 1 78 ? 4.063 -21.989 41.256 1.00 40.36 259 GLY A N 1
ATOM 685 C CA . GLY A 1 78 ? 2.843 -21.803 40.491 1.00 40.64 259 GLY A CA 1
ATOM 686 C C . GLY A 1 78 ? 2.980 -20.721 39.436 1.00 42.59 259 GLY A C 1
ATOM 687 O O . GLY A 1 78 ? 2.811 -20.974 38.242 1.00 43.18 259 GLY A O 1
ATOM 688 N N . GLN A 1 79 ? 3.301 -19.510 39.876 1.00 42.44 260 GLN A N 1
ATOM 689 C CA . GLN A 1 79 ? 3.452 -18.377 38.973 1.00 42.98 260 GLN A CA 1
ATOM 690 C C . GLN A 1 79 ? 4.708 -18.471 38.123 1.00 42.23 260 GLN A C 1
ATOM 691 O O . GLN A 1 79 ? 4.651 -18.271 36.916 1.00 44.35 260 GLN A O 1
ATOM 697 N N . HIS A 1 80 ? 5.837 -18.784 38.753 1.00 40.18 261 HIS A N 1
ATOM 698 C CA . HIS A 1 80 ? 7.112 -18.885 38.053 1.00 39.20 261 HIS A CA 1
ATOM 699 C C . HIS A 1 80 ? 7.740 -20.284 38.030 1.00 38.79 261 HIS A C 1
ATOM 700 O O . HIS A 1 80 ? 8.444 -20.633 37.081 1.00 37.94 261 HIS A O 1
ATOM 707 N N . LEU A 1 81 ? 7.506 -21.066 39.080 1.00 36.28 262 LEU A N 1
ATOM 708 C CA . LEU A 1 81 ? 8.103 -22.390 39.198 1.00 37.38 262 LEU A CA 1
ATOM 709 C C . LEU A 1 81 ? 7.122 -23.511 39.533 1.00 38.81 262 LEU A C 1
ATOM 710 O O . LEU A 1 81 ? 6.319 -23.396 40.466 1.00 38.79 262 LEU A O 1
ATOM 715 N N . ASP A 1 82 ? 7.193 -24.598 38.769 1.00 39.68 263 ASP A N 1
ATOM 716 C CA . ASP A 1 82 ? 6.347 -25.763 39.005 1.00 40.76 263 ASP A CA 1
ATOM 717 C C . ASP A 1 82 ? 7.208 -26.951 39.404 1.00 40.82 263 ASP A C 1
ATOM 718 O O . ASP A 1 82 ? 8.293 -27.152 38.863 1.00 40.53 263 ASP A O 1
ATOM 723 N N . ALA A 1 83 ? 6.730 -27.727 40.367 1.00 39.72 264 ALA A N 1
ATOM 724 C CA . ALA A 1 83 ? 7.449 -28.916 40.801 1.00 40.79 264 ALA A CA 1
ATOM 725 C C . ALA A 1 83 ? 6.525 -30.065 40.445 1.00 41.40 264 ALA A C 1
ATOM 726 O O . ALA A 1 83 ? 5.362 -30.081 40.843 1.00 42.00 264 ALA A O 1
ATOM 728 N N . ALA A 1 84 ? 7.029 -31.018 39.677 1.00 42.34 265 ALA A N 1
ATOM 729 C CA . ALA A 1 84 ? 6.192 -32.133 39.273 1.00 44.37 265 ALA A CA 1
ATOM 730 C C . ALA A 1 84 ? 6.958 -33.429 39.148 1.00 43.78 265 ALA A C 1
ATOM 731 O O . ALA A 1 84 ? 8.192 -33.447 39.154 1.00 43.49 265 ALA A O 1
ATOM 733 N N . ARG A 1 85 ? 6.200 -34.515 39.048 1.00 45.05 266 ARG A N 1
ATOM 734 C CA . ARG A 1 85 ? 6.763 -35.843 38.869 1.00 46.87 266 ARG A CA 1
ATOM 735 C C . ARG A 1 85 ? 5.707 -36.779 38.305 1.00 46.02 266 ARG A C 1
ATOM 736 O O . ARG A 1 85 ? 4.529 -36.689 38.639 1.00 46.30 266 ARG A O 1
ATOM 744 N N . TYR A 1 86 ? 6.153 -37.652 37.415 1.00 47.29 267 TYR A N 1
ATOM 745 C CA . TYR A 1 86 ? 5.306 -38.627 36.759 1.00 50.55 267 TYR A CA 1
ATOM 746 C C . TYR A 1 86 ? 5.661 -39.997 37.352 1.00 52.93 267 TYR A C 1
ATOM 747 O O . TYR A 1 86 ? 6.667 -40.607 36.978 1.00 53.32 267 TYR A O 1
ATOM 756 N N . ILE A 1 87 ? 4.841 -40.458 38.292 1.00 55.96 268 ILE A N 1
ATOM 757 C CA . ILE A 1 87 ? 5.059 -41.745 38.959 1.00 58.78 268 ILE A CA 1
ATOM 758 C C . ILE A 1 87 ? 3.829 -42.638 38.807 1.00 58.93 268 ILE A C 1
ATOM 759 O O . ILE A 1 87 ? 2.698 -42.177 38.973 1.00 58.40 268 ILE A O 1
ATOM 764 N N . ASN A 1 88 ? 4.057 -43.912 38.496 1.00 60.44 269 ASN A N 1
ATOM 765 C CA . ASN A 1 88 ? 2.969 -44.876 38.318 1.00 62.06 269 ASN A CA 1
ATOM 766 C C . ASN A 1 88 ? 1.930 -44.405 37.300 1.00 61.20 269 ASN A C 1
ATOM 767 O O . ASN A 1 88 ? 0.724 -44.460 37.562 1.00 59.95 269 ASN A O 1
ATOM 772 N N . GLY A 1 89 ? 2.407 -43.933 36.149 1.00 60.04 270 GLY A N 1
ATOM 773 C CA . GLY A 1 89 ? 1.516 -43.464 35.100 1.00 59.09 270 GLY A CA 1
ATOM 774 C C . GLY A 1 89 ? 0.639 -42.266 35.427 1.00 58.85 270 GLY A C 1
ATOM 775 O O . GLY A 1 89 ? -0.350 -42.019 34.737 1.00 58.60 270 GLY A O 1
ATOM 776 N N . ARG A 1 90 ? 0.990 -41.518 36.470 1.00 59.23 271 ARG A N 1
ATOM 777 C CA . ARG A 1 90 ? 0.214 -40.340 36.861 1.00 59.82 271 ARG A CA 1
ATOM 778 C C . ARG A 1 90 ? 1.077 -39.097 37.131 1.00 58.50 271 ARG A C 1
ATOM 779 O O . ARG A 1 90 ? 2.102 -39.157 37.816 1.00 55.91 271 ARG A O 1
ATOM 787 N N . ARG A 1 91 ? 0.634 -37.970 36.585 1.00 58.39 272 ARG A N 1
ATOM 788 C CA . ARG A 1 91 ? 1.305 -36.689 36.748 1.00 59.46 272 ARG A CA 1
ATOM 789 C C . ARG A 1 91 ? 0.938 -36.069 38.098 1.00 60.56 272 ARG A C 1
ATOM 790 O O . ARG A 1 91 ? -0.241 -35.895 38.406 1.00 61.19 272 ARG A O 1
ATOM 798 N N . GLU A 1 92 ? 1.951 -35.753 38.903 1.00 61.43 273 GLU A N 1
ATOM 799 C CA . GLU A 1 92 ? 1.743 -35.127 40.208 1.00 62.29 273 GLU A CA 1
ATOM 800 C C . GLU A 1 92 ? 2.290 -33.706 40.176 1.00 61.39 273 GLU A C 1
ATOM 801 O O . GLU A 1 92 ? 3.260 -33.416 39.475 1.00 61.25 273 GLU A O 1
ATOM 807 N N . THR A 1 93 ? 1.665 -32.833 40.954 1.00 60.11 274 THR A N 1
ATOM 808 C CA . THR A 1 93 ? 2.076 -31.443 41.057 1.00 59.30 274 THR A CA 1
ATOM 809 C C . THR A 1 93 ? 2.214 -31.147 42.546 1.00 57.42 274 THR A C 1
ATOM 810 O O . THR A 1 93 ? 1.218 -31.016 43.255 1.00 55.14 274 THR A O 1
ATOM 814 N N . LEU A 1 94 ? 3.449 -31.053 43.017 1.00 56.24 275 LEU A N 1
ATOM 815 C CA . LEU A 1 94 ? 3.692 -30.800 44.427 1.00 57.02 275 LEU A CA 1
ATOM 816 C C . LEU A 1 94 ? 4.114 -29.360 44.708 1.00 56.14 275 LEU A C 1
ATOM 817 O O . LEU A 1 94 ? 5.130 -29.123 45.356 1.00 56.82 275 LEU A O 1
ATOM 822 N N . ASN A 1 95 ? 3.329 -28.398 44.237 1.00 54.62 276 ASN A N 1
ATOM 823 C CA . ASN A 1 95 ? 3.661 -26.993 44.450 1.00 53.10 276 ASN A CA 1
ATOM 824 C C . ASN A 1 95 ? 3.288 -26.471 45.824 1.00 52.65 276 ASN A C 1
ATOM 825 O O . ASN A 1 95 ? 2.117 -26.461 46.201 1.00 53.18 276 ASN A O 1
ATOM 830 N N . PRO A 1 96 ? 4.289 -26.064 46.611 1.00 52.00 277 PRO A N 1
ATOM 831 C CA . PRO A 1 96 ? 3.941 -25.538 47.932 1.00 51.96 277 PRO A CA 1
ATOM 832 C C . PRO A 1 96 ? 3.479 -24.119 47.622 1.00 51.25 277 PRO A C 1
ATOM 833 O O . PRO A 1 96 ? 3.819 -23.573 46.572 1.00 51.93 277 PRO A O 1
ATOM 837 N N . PRO A 1 97 ? 2.677 -23.513 48.499 1.00 50.13 278 PRO A N 1
ATOM 838 C CA . PRO A 1 97 ? 2.251 -22.145 48.194 1.00 47.88 278 PRO A CA 1
ATOM 839 C C . PRO A 1 97 ? 3.373 -21.159 48.579 1.00 46.40 278 PRO A C 1
ATOM 840 O O . PRO A 1 97 ? 4.229 -21.479 49.404 1.00 46.48 278 PRO A O 1
ATOM 844 N N . GLY A 1 98 ? 3.397 -19.985 47.958 1.00 43.24 279 GLY A N 1
ATOM 845 C CA . GLY A 1 98 ? 4.404 -18.997 48.314 1.00 39.90 279 GLY A CA 1
ATOM 846 C C . GLY A 1 98 ? 5.682 -18.957 47.505 1.00 39.89 279 GLY A C 1
ATOM 847 O O . GLY A 1 98 ? 5.761 -19.501 46.400 1.00 37.08 279 GLY A O 1
ATOM 848 N N . ARG A 1 99 ? 6.692 -18.303 48.071 1.00 38.91 280 ARG A N 1
ATOM 849 C CA . ARG A 1 99 ? 7.984 -18.165 47.417 1.00 40.60 280 ARG A CA 1
ATOM 850 C C . ARG A 1 99 ? 8.760 -19.477 47.348 1.00 41.43 280 ARG A C 1
ATOM 851 O O . ARG A 1 99 ? 8.773 -20.263 48.293 1.00 40.89 280 ARG A O 1
ATOM 859 N N . ALA A 1 100 ? 9.410 -19.708 46.216 1.00 39.33 281 ALA A N 1
ATOM 860 C CA . ALA A 1 100 ? 10.198 -20.914 46.043 1.00 40.24 281 ALA A CA 1
ATOM 861 C C . ALA A 1 100 ? 11.636 -20.609 46.441 1.00 40.13 281 ALA A C 1
ATOM 862 O O . ALA A 1 100 ? 12.429 -20.127 45.631 1.00 39.43 281 ALA A O 1
ATOM 864 N N . LEU A 1 101 ? 11.967 -20.890 47.697 1.00 38.70 282 LEU A N 1
ATOM 865 C CA . LEU A 1 101 ? 13.312 -20.651 48.186 1.00 38.45 282 LEU A CA 1
ATOM 866 C C . LEU A 1 101 ? 14.163 -21.823 47.745 1.00 39.35 282 LEU A C 1
ATOM 867 O O . LEU A 1 101 ? 13.637 -22.883 47.416 1.00 39.83 282 LEU A O 1
ATOM 872 N N . PRO A 1 102 ? 15.491 -21.648 47.718 1.00 40.43 283 PRO A N 1
ATOM 873 C CA . PRO A 1 102 ? 16.388 -22.729 47.302 1.00 40.66 283 PRO A CA 1
ATOM 874 C C . PRO A 1 102 ? 16.162 -23.994 48.127 1.00 42.46 283 PRO A C 1
ATOM 875 O O . PRO A 1 102 ? 16.002 -25.083 47.578 1.00 44.09 283 PRO A O 1
ATOM 879 N N . ALA A 1 103 ? 16.140 -23.847 49.447 1.00 42.48 284 ALA A N 1
ATOM 880 C CA . ALA A 1 103 ? 15.930 -24.990 50.330 1.00 42.39 284 ALA A CA 1
ATOM 881 C C . ALA A 1 103 ? 14.714 -25.823 49.926 1.00 41.29 284 ALA A C 1
ATOM 882 O O . ALA A 1 103 ? 14.791 -27.051 49.889 1.00 40.64 284 ALA A O 1
ATOM 884 N N . ALA A 1 104 ? 13.598 -25.160 49.618 1.00 38.64 285 ALA A N 1
ATOM 885 C CA . ALA A 1 104 ? 12.375 -25.868 49.233 1.00 38.43 285 ALA A CA 1
ATOM 886 C C . ALA A 1 104 ? 12.491 -26.523 47.857 1.00 38.41 285 ALA A C 1
ATOM 887 O O . ALA A 1 104 ? 12.133 -27.692 47.678 1.00 37.67 285 ALA A O 1
ATOM 889 N N . ALA A 1 105 ? 13.000 -25.765 46.891 1.00 37.38 286 ALA A N 1
ATOM 890 C CA . ALA A 1 105 ? 13.158 -26.267 45.536 1.00 37.76 286 ALA A CA 1
ATOM 891 C C . ALA A 1 105 ? 14.070 -27.489 45.501 1.00 37.85 286 ALA A C 1
ATOM 892 O O . ALA A 1 105 ? 13.691 -28.533 44.962 1.00 36.95 286 ALA A O 1
ATOM 894 N N . TRP A 1 106 ? 15.261 -27.369 46.083 1.00 36.84 287 TRP A N 1
ATOM 895 C CA . TRP A 1 106 ? 16.196 -28.484 46.077 1.00 39.32 287 TRP A CA 1
ATOM 896 C C . TRP A 1 106 ? 15.691 -29.694 46.853 1.00 40.32 287 TRP A C 1
ATOM 897 O O . TRP A 1 106 ? 16.027 -30.822 46.503 1.00 40.20 287 TRP A O 1
ATOM 908 N N . SER A 1 107 ? 14.877 -29.472 47.885 1.00 41.16 288 SER A N 1
ATOM 909 C CA . SER A 1 107 ? 14.317 -30.588 48.645 1.00 43.83 288 SER A CA 1
ATOM 910 C C . SER A 1 107 ? 13.389 -31.366 47.729 1.00 42.05 288 SER A C 1
ATOM 911 O O . SER A 1 107 ? 13.401 -32.592 47.719 1.00 44.48 288 SER A O 1
ATOM 914 N N . LEU A 1 108 ? 12.576 -30.643 46.967 1.00 41.48 289 LEU A N 1
ATOM 915 C CA . LEU A 1 108 ? 11.643 -31.256 46.028 1.00 40.66 289 LEU A CA 1
ATOM 916 C C . LEU A 1 108 ? 12.403 -32.026 44.956 1.00 40.01 289 LEU A C 1
ATOM 917 O O . LEU A 1 108 ? 12.001 -33.116 44.540 1.00 38.12 289 LEU A O 1
ATOM 922 N N . TYR A 1 109 ? 13.506 -31.435 44.513 1.00 41.57 290 TYR A N 1
ATOM 923 C CA . TYR A 1 109 ? 14.351 -32.029 43.491 1.00 43.04 290 TYR A CA 1
ATOM 924 C C . TYR A 1 109 ? 14.906 -33.346 44.010 1.00 43.66 290 TYR A C 1
ATOM 925 O O . TYR A 1 109 ? 14.893 -34.357 43.310 1.00 41.34 290 TYR A O 1
ATOM 934 N N . GLN A 1 110 ? 15.393 -33.324 45.247 1.00 44.44 291 GLN A N 1
ATOM 935 C CA . GLN A 1 110 ? 15.945 -34.529 45.849 1.00 47.64 291 GLN A CA 1
ATOM 936 C C . GLN A 1 110 ? 14.906 -35.626 46.033 1.00 45.90 291 GLN A C 1
ATOM 937 O O . GLN A 1 110 ? 15.254 -36.800 46.097 1.00 45.80 291 GLN A O 1
ATOM 943 N N . ALA A 1 111 ? 13.635 -35.249 46.116 1.00 43.87 292 ALA A N 1
ATOM 944 C CA . ALA A 1 111 ? 12.570 -36.235 46.268 1.00 44.13 292 ALA A CA 1
ATOM 945 C C . ALA A 1 111 ? 12.125 -36.813 44.912 1.00 43.24 292 ALA A C 1
ATOM 946 O O . ALA A 1 111 ? 11.216 -37.641 44.852 1.00 45.45 292 ALA A O 1
ATOM 948 N N . GLY A 1 112 ? 12.758 -36.373 43.827 1.00 42.55 293 GLY A N 1
ATOM 949 C CA . GLY A 1 112 ? 12.407 -36.885 42.509 1.00 41.34 293 GLY A CA 1
ATOM 950 C C . GLY A 1 112 ? 11.569 -35.978 41.615 1.00 42.27 293 GLY A C 1
ATOM 951 O O . GLY A 1 112 ? 11.165 -36.387 40.529 1.00 41.12 293 GLY A O 1
ATOM 952 N N . CYS A 1 113 ? 11.306 -34.751 42.062 1.00 42.39 294 CYS A N 1
ATOM 953 C CA . CYS A 1 113 ? 10.512 -33.799 41.286 1.00 42.68 294 CYS A CA 1
ATOM 954 C C . CYS A 1 113 ? 11.310 -33.050 40.226 1.00 39.32 294 CYS A C 1
ATOM 955 O O . CYS A 1 113 ? 12.461 -32.679 40.448 1.00 38.39 294 CYS A O 1
ATOM 958 N N . SER A 1 114 ? 10.689 -32.823 39.075 1.00 37.48 295 SER A N 1
ATOM 959 C CA . SER A 1 114 ? 11.319 -32.033 38.021 1.00 35.43 295 SER A CA 1
ATOM 960 C C . SER A 1 114 ? 10.913 -30.593 38.329 1.00 34.22 295 SER A C 1
ATOM 961 O O . SER A 1 114 ? 9.851 -30.349 38.901 1.00 33.04 295 SER A O 1
ATOM 964 N N . LEU A 1 115 ? 11.760 -29.644 37.969 1.00 32.74 296 LEU A N 1
ATOM 965 C CA . LEU A 1 115 ? 11.453 -28.247 38.210 1.00 32.61 296 LEU A CA 1
ATOM 966 C C . LEU A 1 115 ? 11.316 -27.548 36.865 1.00 33.46 296 LEU A C 1
ATOM 967 O O . LEU A 1 115 ? 12.156 -27.723 35.980 1.00 33.11 296 LEU A O 1
ATOM 972 N N . ARG A 1 116 ? 10.246 -26.775 36.703 1.00 34.01 297 ARG A N 1
ATOM 973 C CA . ARG A 1 116 ? 10.016 -26.040 35.460 1.00 34.42 297 ARG A CA 1
ATOM 974 C C . ARG A 1 116 ? 9.904 -24.538 35.713 1.00 34.39 297 ARG A C 1
ATOM 975 O O . ARG A 1 116 ? 8.985 -24.084 36.396 1.00 35.02 297 ARG A O 1
ATOM 983 N N . LEU A 1 117 ? 10.851 -23.777 35.171 1.00 32.71 298 LEU A N 1
ATOM 984 C CA . LEU A 1 117 ? 10.848 -22.326 35.310 1.00 33.41 298 LEU A CA 1
ATOM 985 C C . LEU A 1 117 ? 10.089 -21.731 34.117 1.00 34.13 298 LEU A C 1
ATOM 986 O O . LEU A 1 117 ? 10.548 -21.799 32.983 1.00 32.05 298 LEU A O 1
ATOM 991 N N . LEU A 1 118 ? 8.933 -21.134 34.388 1.00 36.25 299 LEU A N 1
ATOM 992 C CA . LEU A 1 118 ? 8.078 -20.579 33.342 1.00 39.34 299 LEU A CA 1
ATOM 993 C C . LEU A 1 118 ? 8.496 -19.367 32.516 1.00 41.06 299 LEU A C 1
ATOM 994 O O . LEU A 1 118 ? 8.115 -19.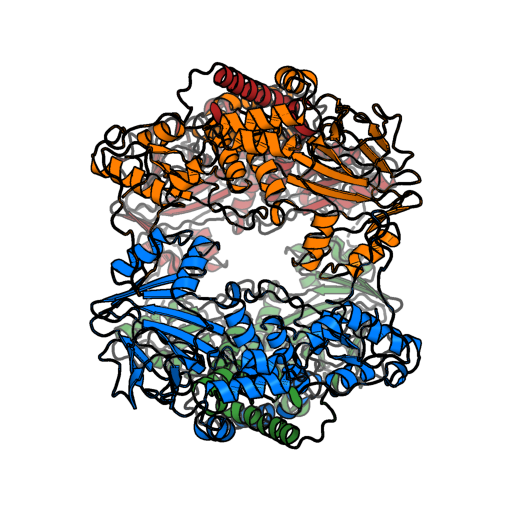273 31.357 1.00 45.66 299 LEU A O 1
ATOM 999 N N . CYS A 1 119 ? 9.179 -18.411 33.138 1.00 42.81 300 CYS A N 1
ATOM 1000 C CA A CYS A 1 119 ? 9.566 -17.253 32.356 0.50 45.31 300 CYS A CA 1
ATOM 1001 C CA B CYS A 1 119 ? 9.576 -17.303 32.272 0.50 45.29 300 CYS A CA 1
ATOM 1002 C C . CYS A 1 119 ? 11.035 -16.925 32.496 1.00 38.54 300 CYS A C 1
ATOM 1003 O O . CYS A 1 119 ? 11.219 -15.862 33.088 1.00 41.32 300 CYS A O 1
ATOM 1008 N N . PRO A 1 120 ? 12.025 -17.735 32.141 1.00 38.92 301 PRO A N 1
ATOM 1009 C CA . PRO A 1 120 ? 13.427 -17.387 32.367 1.00 36.77 301 PRO A CA 1
ATOM 1010 C C . PRO A 1 120 ? 13.868 -16.038 31.809 1.00 35.51 301 PRO A C 1
ATOM 1011 O O . PRO A 1 120 ? 14.754 -15.407 32.390 1.00 35.64 301 PRO A O 1
ATOM 1015 N N . GLN A 1 121 ? 13.264 -15.583 30.707 1.00 31.94 302 GLN A N 1
ATOM 1016 C CA . GLN A 1 121 ? 13.663 -14.299 30.123 1.00 31.46 302 GLN A CA 1
ATOM 1017 C C . GLN A 1 121 ? 13.429 -13.127 31.072 1.00 31.24 302 GLN A C 1
ATOM 1018 O O . GLN A 1 121 ? 14.079 -12.089 30.957 1.00 31.92 302 GLN A O 1
ATOM 1024 N N . ALA A 1 122 ? 12.503 -13.288 32.007 1.00 31.51 303 ALA A N 1
ATOM 1025 C CA . ALA A 1 122 ? 12.210 -12.223 32.971 1.00 36.16 303 ALA A CA 1
ATOM 1026 C C . ALA A 1 122 ? 13.326 -12.072 34.001 1.00 36.99 303 ALA A C 1
ATOM 1027 O O . ALA A 1 122 ? 13.465 -11.015 34.620 1.00 38.22 303 ALA A O 1
ATOM 1029 N N . PHE A 1 123 ? 14.130 -13.122 34.161 1.00 37.91 304 PHE A N 1
ATOM 1030 C CA . PHE A 1 123 ? 15.217 -13.126 35.130 1.00 37.19 304 PHE A CA 1
ATOM 1031 C C . PHE A 1 123 ? 16.604 -13.288 34.533 1.00 38.52 304 PHE A C 1
ATOM 1032 O O . PHE A 1 123 ? 17.600 -13.129 35.230 1.00 39.27 304 PHE A O 1
ATOM 1040 N N . SER A 1 124 ? 16.684 -13.614 33.251 1.00 38.43 305 SER A N 1
ATOM 1041 C CA . SER A 1 124 ? 17.982 -13.798 32.611 1.00 37.21 305 SER A CA 1
ATOM 1042 C C . SER A 1 124 ? 18.125 -12.899 31.397 1.00 38.42 305 SER A C 1
ATOM 1043 O O . SER A 1 124 ? 17.360 -13.017 30.442 1.00 37.82 305 SER A O 1
ATOM 1046 N N . THR A 1 125 ? 19.107 -12.005 31.430 1.00 37.12 306 THR A N 1
ATOM 1047 C CA . THR A 1 125 ? 19.323 -11.095 30.319 1.00 39.12 306 THR A CA 1
ATOM 1048 C C . THR A 1 125 ? 19.750 -11.860 29.066 1.00 37.74 306 THR A C 1
ATOM 1049 O O . THR A 1 125 ? 19.411 -11.465 27.948 1.00 36.69 306 THR A O 1
ATOM 1053 N N . THR A 1 126 ? 20.478 -12.961 29.235 1.00 36.21 307 THR A N 1
ATOM 1054 C CA . THR A 1 126 ? 20.889 -13.729 28.067 1.00 35.14 307 THR A CA 1
ATOM 1055 C C . THR A 1 126 ? 19.690 -14.408 27.397 1.00 32.44 307 THR A C 1
ATOM 1056 O O . THR A 1 126 ? 19.575 -14.402 26.175 1.00 31.58 307 THR A O 1
ATOM 1060 N N . VAL A 1 127 ? 18.790 -14.984 28.185 1.00 29.34 308 VAL A N 1
ATOM 1061 C CA . VAL A 1 127 ? 17.633 -15.639 27.588 1.00 30.25 308 VAL A CA 1
ATOM 1062 C C . VAL A 1 127 ? 16.735 -14.580 26.957 1.00 30.37 308 VAL A C 1
ATOM 1063 O O . VAL A 1 127 ? 16.132 -14.809 25.904 1.00 28.64 308 VAL A O 1
ATOM 1067 N N . TRP A 1 128 ? 16.670 -13.413 27.593 1.00 29.31 309 TRP A N 1
ATOM 1068 C CA . TRP A 1 128 ? 15.877 -12.309 27.073 1.00 30.25 309 TRP A CA 1
ATOM 1069 C C . TRP A 1 128 ? 16.366 -11.917 25.675 1.00 29.46 309 TRP A C 1
ATOM 1070 O O . TRP A 1 128 ? 15.576 -11.871 24.734 1.00 28.75 309 TRP A O 1
ATOM 1081 N N . GLN A 1 129 ? 17.664 -11.650 25.538 1.00 30.69 310 GLN A N 1
ATOM 1082 C CA . GLN A 1 129 ? 18.217 -11.270 24.242 1.00 33.39 310 GLN A CA 1
ATOM 1083 C C . GLN A 1 129 ? 17.961 -12.375 23.229 1.00 33.83 310 GLN A C 1
ATOM 1084 O O . GLN A 1 129 ? 17.530 -12.125 22.104 1.00 31.82 310 GLN A O 1
ATOM 1090 N N . PHE A 1 130 ? 18.222 -13.606 23.645 1.00 33.28 311 PHE A N 1
ATOM 1091 C CA . PHE A 1 130 ? 18.029 -14.749 22.777 1.00 32.15 311 PHE A CA 1
ATOM 1092 C C . PHE A 1 130 ? 16.623 -14.752 22.163 1.00 32.25 311 PHE A C 1
ATOM 1093 O O . PHE A 1 130 ? 16.468 -14.928 20.954 1.00 33.26 311 PHE A O 1
ATOM 1101 N N . LEU A 1 131 ? 15.603 -14.548 22.995 1.00 29.06 312 LEU A N 1
ATOM 1102 C CA . LEU A 1 131 ? 14.229 -14.568 22.516 1.00 28.43 312 LEU A CA 1
ATOM 1103 C C . LEU A 1 131 ? 13.792 -13.290 21.799 1.00 27.90 312 LEU A C 1
ATOM 1104 O O . LEU A 1 131 ? 13.034 -13.354 20.831 1.00 26.19 312 LEU A O 1
ATOM 1109 N N . ALA A 1 132 ? 14.262 -12.139 22.276 1.00 27.24 313 ALA A N 1
ATOM 1110 C CA . ALA A 1 132 ? 13.907 -10.857 21.673 1.00 27.78 313 ALA A CA 1
ATOM 1111 C C . ALA A 1 132 ? 14.450 -10.792 20.256 1.00 29.45 313 ALA A C 1
ATOM 1112 O O . ALA A 1 132 ? 13.833 -10.208 19.365 1.00 30.93 313 ALA A O 1
ATOM 1114 N N . VAL A 1 133 ? 15.618 -11.380 20.049 1.00 30.25 314 VAL A N 1
ATOM 1115 C CA . VAL A 1 133 ? 16.205 -11.400 18.725 1.00 29.34 314 VAL A CA 1
ATOM 1116 C C . VAL A 1 133 ? 15.455 -12.403 17.828 1.00 29.82 314 VAL A C 1
ATOM 1117 O O . VAL A 1 133 ? 15.071 -12.059 16.716 1.00 30.47 314 VAL A O 1
ATOM 1121 N N . LEU A 1 134 ? 15.211 -13.619 18.319 1.00 29.56 315 LEU A N 1
ATOM 1122 C CA . LEU A 1 134 ? 14.509 -14.646 17.528 1.00 28.71 315 LEU A CA 1
ATOM 1123 C C . LEU A 1 134 ? 13.035 -14.349 17.214 1.00 29.03 315 LEU A C 1
ATOM 1124 O O . LEU A 1 134 ? 12.521 -14.779 16.174 1.00 30.01 315 LEU A O 1
ATOM 1129 N N . GLN A 1 135 ? 12.348 -13.636 18.102 1.00 27.48 316 GLN A N 1
ATOM 1130 C CA . GLN A 1 135 ? 10.945 -13.307 17.856 1.00 28.92 316 GLN A CA 1
ATOM 1131 C C . GLN A 1 135 ? 10.812 -12.514 16.555 1.00 27.96 316 GLN A C 1
ATOM 1132 O O . GLN A 1 135 ? 9.800 -12.615 15.857 1.00 27.14 316 GLN A O 1
ATOM 1138 N N . GLU A 1 136 ? 11.840 -11.734 16.224 1.00 27.74 317 GLU A N 1
ATOM 1139 C CA . GLU A 1 136 ? 11.806 -10.915 15.013 1.00 30.10 317 GLU A CA 1
ATOM 1140 C C . GLU A 1 136 ? 11.774 -11.710 13.703 1.00 29.40 317 GLU A C 1
ATOM 1141 O O . GLU A 1 136 ? 11.239 -11.217 12.712 1.00 30.03 317 GLU A O 1
ATOM 1147 N N . GLN A 1 137 ? 12.333 -12.920 13.666 1.00 27.97 318 GLN A N 1
ATOM 1148 C CA . GLN A 1 137 ? 12.268 -13.670 12.411 1.00 29.50 318 GLN A CA 1
ATOM 1149 C C . GLN A 1 137 ? 11.136 -14.697 12.431 1.00 30.84 318 GLN A C 1
ATOM 1150 O O . GLN A 1 137 ? 10.849 -15.340 11.421 1.00 30.48 318 GLN A O 1
ATOM 1156 N N . PHE A 1 138 ? 10.470 -14.832 13.576 1.00 31.66 319 PHE A N 1
ATOM 1157 C CA . PHE A 1 138 ? 9.336 -15.750 13.670 1.00 32.85 319 PHE A CA 1
ATOM 1158 C C . PHE A 1 138 ? 8.046 -15.004 13.325 1.00 32.71 319 PHE A C 1
ATOM 1159 O O . PHE A 1 138 ? 7.059 -15.616 12.906 1.00 35.59 319 PHE A O 1
ATOM 1167 N N . GLY A 1 139 ? 8.052 -13.685 13.514 1.00 30.93 320 GLY A N 1
ATOM 1168 C CA . GLY A 1 139 ? 6.862 -12.894 13.248 1.00 29.41 320 GLY A CA 1
ATOM 1169 C C . GLY A 1 139 ? 5.763 -13.321 14.205 1.00 30.66 320 GLY A C 1
ATOM 1170 O O . GLY A 1 139 ? 4.572 -13.185 13.926 1.00 29.12 320 GLY A O 1
ATOM 1171 N N . SER A 1 140 ? 6.184 -13.828 15.359 1.00 29.28 321 SER A N 1
ATOM 1172 C CA . SER A 1 140 ? 5.270 -14.319 16.373 1.00 28.75 321 SER A CA 1
ATOM 1173 C C . SER A 1 140 ? 6.002 -14.401 17.710 1.00 29.14 321 SER A C 1
ATOM 1174 O O . SER A 1 140 ? 7.213 -14.632 17.758 1.00 27.50 321 SER A O 1
ATOM 1177 N N . MET A 1 141 ? 5.266 -14.217 18.798 1.00 30.08 322 MET A N 1
ATOM 1178 C CA . MET A 1 141 ? 5.872 -14.259 20.117 1.00 32.30 322 MET A CA 1
ATOM 1179 C C . MET A 1 141 ? 6.687 -15.528 20.347 1.00 30.89 322 MET A C 1
ATOM 1180 O O . MET A 1 141 ? 6.268 -16.634 19.993 1.00 28.14 322 MET A O 1
ATOM 1185 N N . ALA A 1 142 ? 7.858 -15.352 20.941 1.00 29.08 323 ALA A N 1
ATOM 1186 C CA . ALA A 1 142 ? 8.728 -16.469 21.263 1.00 30.09 323 ALA A CA 1
ATOM 1187 C C . ALA A 1 142 ? 8.870 -16.551 22.776 1.00 31.31 323 ALA A C 1
ATOM 1188 O O . ALA A 1 142 ? 9.370 -15.622 23.401 1.00 33.21 323 ALA A O 1
ATOM 1190 N N . GLY A 1 143 ? 8.423 -17.660 23.356 1.00 29.26 324 GLY A N 1
ATOM 1191 C CA . GLY A 1 143 ? 8.531 -17.851 24.786 1.00 29.03 324 GLY A CA 1
ATOM 1192 C C . GLY A 1 143 ? 9.500 -18.979 25.115 1.00 30.86 324 GLY A C 1
ATOM 1193 O O . GLY A 1 143 ? 10.084 -19.602 24.218 1.00 28.92 324 GLY A O 1
ATOM 1194 N N . SER A 1 144 ? 9.683 -19.241 26.404 1.00 29.33 325 SER A N 1
ATOM 1195 C CA . SER A 1 144 ? 10.583 -20.305 26.824 1.00 29.96 325 SER A CA 1
ATOM 1196 C C . SER A 1 144 ? 10.247 -20.824 28.204 1.00 30.22 325 SER A C 1
ATOM 1197 O O . SER A 1 144 ? 9.549 -20.166 28.979 1.00 30.88 325 SER A O 1
ATOM 1200 N N . ASN A 1 145 ? 10.734 -22.027 28.484 1.00 31.12 326 ASN A N 1
ATOM 1201 C CA . ASN A 1 145 ? 10.586 -22.685 29.782 1.00 31.49 326 ASN A CA 1
ATOM 1202 C C . ASN A 1 145 ? 11.891 -23.467 29.976 1.00 31.79 326 ASN A C 1
ATOM 1203 O O . ASN A 1 145 ? 12.482 -23.947 29.010 1.00 31.13 326 ASN A O 1
ATOM 1208 N N . VAL A 1 146 ? 12.347 -23.588 31.213 1.00 29.68 327 VAL A N 1
ATOM 1209 C CA . VAL A 1 146 ? 13.554 -24.347 31.491 1.00 31.06 327 VAL A CA 1
ATOM 1210 C C . VAL A 1 146 ? 13.090 -25.540 32.315 1.00 32.22 327 VAL A C 1
ATOM 1211 O O . VAL A 1 146 ? 12.289 -25.387 33.241 1.00 30.04 327 VAL A O 1
ATOM 1215 N N . TYR A 1 147 ? 13.573 -26.725 31.953 1.00 32.59 328 TYR A N 1
ATOM 1216 C CA . TYR A 1 147 ? 13.200 -27.962 32.622 1.00 32.58 328 TYR A CA 1
ATOM 1217 C C . TYR A 1 147 ? 14.398 -28.631 33.266 1.00 35.01 328 TYR A C 1
ATOM 1218 O O . TYR A 1 147 ? 15.369 -28.979 32.585 1.00 35.40 328 TYR A O 1
ATOM 1227 N N . LEU A 1 148 ? 14.339 -28.800 34.580 1.00 34.16 329 LEU A N 1
ATOM 1228 C CA . LEU A 1 148 ? 15.418 -29.463 35.292 1.00 34.71 329 LEU A CA 1
ATOM 1229 C C . LEU A 1 148 ? 14.852 -30.757 35.837 1.00 35.51 329 LEU A C 1
ATOM 1230 O O . LEU A 1 148 ? 13.919 -30.745 36.640 1.00 33.12 329 LEU A O 1
ATOM 1235 N N . THR A 1 149 ? 15.401 -31.872 35.372 1.00 35.45 330 THR A N 1
ATOM 1236 C CA . THR A 1 149 ? 14.951 -33.180 35.826 1.00 38.58 330 THR A CA 1
ATOM 1237 C C . THR A 1 149 ? 16.056 -33.947 36.549 1.00 38.60 330 THR A C 1
ATOM 1238 O O . THR A 1 149 ? 17.180 -34.033 36.060 1.00 38.39 330 THR A O 1
ATOM 1242 N N . PRO A 1 150 ? 15.747 -34.504 37.733 1.00 39.02 331 PRO A N 1
ATOM 1243 C CA . PRO A 1 150 ? 16.738 -35.265 38.506 1.00 38.93 331 PRO A CA 1
ATOM 1244 C C . PRO A 1 150 ? 16.968 -36.643 37.895 1.00 38.91 331 PRO A C 1
ATOM 1245 O O . PRO A 1 150 ? 16.123 -37.155 37.159 1.00 36.98 331 PRO A O 1
ATOM 1249 N N . PRO A 1 151 ? 18.116 -37.265 38.191 1.00 41.38 332 PRO A N 1
ATOM 1250 C CA . PRO A 1 151 ? 18.419 -38.593 37.644 1.00 42.63 332 PRO A CA 1
ATOM 1251 C C . PRO A 1 151 ? 17.376 -39.667 37.956 1.00 42.71 332 PRO A C 1
ATOM 1252 O O . PRO A 1 151 ? 16.732 -39.639 39.001 1.00 43.65 332 PRO A O 1
ATOM 1256 N N . ASN A 1 152 ? 17.214 -40.604 37.027 1.00 44.14 333 ASN A N 1
ATOM 1257 C CA . ASN A 1 152 ? 16.267 -41.705 37.164 1.00 47.19 333 ASN A CA 1
ATOM 1258 C C . ASN A 1 152 ? 14.834 -41.276 37.450 1.00 47.88 333 ASN A C 1
ATOM 1259 O O . ASN A 1 152 ? 14.220 -41.734 38.416 1.00 48.04 333 ASN A O 1
ATOM 1264 N N . SER A 1 153 ? 14.292 -40.402 36.611 1.00 47.30 334 SER A N 1
ATOM 1265 C CA . SER A 1 153 ? 12.919 -39.962 36.801 1.00 47.33 334 SER A CA 1
ATOM 1266 C C . SER A 1 153 ? 12.333 -39.271 35.578 1.00 46.77 334 SER A C 1
ATOM 1267 O O . SER A 1 153 ? 13.035 -38.966 34.612 1.00 45.77 334 SER A O 1
ATOM 1270 N N . GLN A 1 154 ? 11.027 -39.046 35.640 1.00 45.08 335 GLN A N 1
ATOM 1271 C CA . GLN A 1 154 ? 10.278 -38.383 34.586 1.00 45.07 335 GLN A CA 1
ATOM 1272 C C . GLN A 1 154 ? 9.345 -37.418 35.299 1.00 45.26 335 GLN A C 1
ATOM 1273 O O . GLN A 1 154 ? 8.578 -37.825 36.176 1.00 45.01 335 GLN A O 1
ATOM 1279 N N . GLY A 1 155 ? 9.408 -36.144 34.926 1.00 43.57 336 GLY A N 1
ATOM 1280 C CA . GLY A 1 155 ? 8.571 -35.160 35.585 1.00 43.57 336 GLY A CA 1
ATOM 1281 C C . GLY A 1 155 ? 7.184 -34.974 35.009 1.00 42.37 336 GLY A C 1
ATOM 1282 O O . GLY A 1 155 ? 6.240 -34.696 35.744 1.00 42.22 336 GLY A O 1
ATOM 1283 N N . PHE A 1 156 ? 7.052 -35.151 33.702 1.00 41.66 337 PHE A N 1
ATOM 1284 C CA . PHE A 1 156 ? 5.773 -34.933 33.040 1.00 42.72 337 PHE A CA 1
ATOM 1285 C C . PHE A 1 156 ? 5.257 -36.104 32.218 1.00 43.25 337 PHE A C 1
ATOM 1286 O O . PHE A 1 156 ? 6.032 -36.929 31.721 1.00 41.96 337 PHE A O 1
ATOM 1294 N N . ALA A 1 157 ? 3.934 -36.163 32.086 1.00 43.32 338 ALA A N 1
ATOM 1295 C CA . ALA A 1 157 ? 3.268 -37.217 31.329 1.00 44.40 338 ALA A CA 1
ATOM 1296 C C . ALA A 1 157 ? 3.302 -36.867 29.851 1.00 43.85 338 ALA A C 1
ATOM 1297 O O . ALA A 1 157 ? 3.340 -35.692 29.495 1.00 44.72 338 ALA A O 1
ATOM 1299 N N . PRO A 1 158 ? 3.299 -37.879 28.969 1.00 44.76 339 PRO A N 1
ATOM 1300 C CA . PRO A 1 158 ? 3.328 -37.598 27.526 1.00 43.70 339 PRO A CA 1
ATOM 1301 C C . PRO A 1 158 ? 2.092 -36.802 27.075 1.00 43.74 339 PRO A C 1
ATOM 1302 O O . PRO A 1 158 ? 0.980 -37.049 27.544 1.00 41.29 339 PRO A O 1
ATOM 1306 N N . HIS A 1 159 ? 2.297 -35.857 26.160 1.00 43.80 340 HIS A N 1
ATOM 1307 C CA . HIS A 1 159 ? 1.214 -35.016 25.649 1.00 44.61 340 HIS A CA 1
ATOM 1308 C C . HIS A 1 159 ? 1.725 -34.199 24.460 1.00 43.41 340 HIS A C 1
ATOM 1309 O O . HIS A 1 159 ? 2.926 -34.219 24.158 1.00 41.84 340 HIS A O 1
ATOM 1316 N N . TYR A 1 160 ? 0.823 -33.494 23.775 1.00 41.06 341 TYR A N 1
ATOM 1317 C CA . TYR A 1 160 ? 1.259 -32.631 22.676 1.00 40.29 341 TYR A CA 1
ATOM 1318 C C . TYR A 1 160 ? 0.835 -31.207 22.993 1.00 41.04 341 TYR A C 1
ATOM 1319 O O . TYR A 1 160 ? -0.087 -30.984 23.786 1.00 41.04 341 TYR A O 1
ATOM 1328 N N . ASP A 1 161 ? 1.519 -30.246 22.383 1.00 40.03 342 ASP A N 1
ATOM 1329 C CA . ASP A 1 161 ? 1.244 -28.841 22.631 1.00 39.53 342 ASP A CA 1
ATOM 1330 C C . ASP A 1 161 ? 0.598 -28.101 21.476 1.00 37.74 342 ASP A C 1
ATOM 1331 O O . ASP A 1 161 ? 0.406 -28.657 20.403 1.00 37.80 342 ASP A O 1
ATOM 1336 N N . ASP A 1 162 ? 0.248 -26.843 21.722 1.00 36.49 343 ASP A N 1
ATOM 1337 C CA . ASP A 1 162 ? -0.379 -26.003 20.719 1.00 35.74 343 ASP A CA 1
ATOM 1338 C C . ASP A 1 162 ? 0.642 -25.022 20.149 1.00 34.57 343 ASP A C 1
ATOM 1339 O O . ASP A 1 162 ? 0.286 -24.013 19.539 1.00 34.35 343 ASP A O 1
ATOM 1344 N N . ILE A 1 163 ? 1.919 -25.329 20.345 1.00 32.53 344 ILE A N 1
ATOM 1345 C CA . ILE A 1 163 ? 2.984 -24.475 19.832 1.00 34.25 344 ILE A CA 1
ATOM 1346 C C . ILE A 1 163 ? 4.091 -25.262 19.128 1.00 34.94 344 ILE A C 1
ATOM 1347 O O . ILE A 1 163 ? 4.186 -26.482 19.273 1.00 35.35 344 ILE A O 1
ATOM 1352 N N . GLU A 1 164 ? 4.899 -24.557 18.336 1.00 34.09 345 GLU A N 1
ATOM 1353 C CA . GLU A 1 164 ? 6.040 -25.158 17.651 1.00 31.97 345 GLU A CA 1
ATOM 1354 C C . GLU A 1 164 ? 7.147 -25.176 18.702 1.00 32.91 345 GLU A C 1
ATOM 1355 O O . GLU A 1 164 ? 7.410 -24.158 19.343 1.00 34.24 345 GLU A O 1
ATOM 1361 N N . ALA A 1 165 ? 7.798 -26.320 18.885 1.00 30.29 346 ALA A N 1
ATOM 1362 C CA . ALA A 1 165 ? 8.828 -26.423 19.909 1.00 29.19 346 ALA A CA 1
ATOM 1363 C C . ALA A 1 165 ? 10.250 -26.684 19.435 1.00 28.63 346 ALA A C 1
ATOM 1364 O O . ALA A 1 165 ? 10.485 -27.476 18.526 1.00 28.93 346 ALA A O 1
ATOM 1366 N N . PHE A 1 166 ? 11.184 -26.006 20.089 1.00 27.65 347 PHE A N 1
ATOM 1367 C CA . PHE A 1 166 ? 12.617 -26.126 19.842 1.00 28.81 347 PHE A CA 1
ATOM 1368 C C . PHE A 1 166 ? 13.232 -26.464 21.196 1.00 29.30 347 PHE A C 1
ATOM 1369 O O . PHE A 1 166 ? 13.214 -25.635 22.116 1.00 28.28 347 PHE A O 1
ATOM 1377 N N . VAL A 1 167 ? 13.769 -27.676 21.313 1.00 29.52 348 VAL A N 1
ATOM 1378 C CA . VAL A 1 167 ? 14.393 -28.138 22.543 1.00 29.70 348 VAL A CA 1
ATOM 1379 C C . VAL A 1 167 ? 15.911 -27.988 22.495 1.00 30.49 348 VAL A C 1
ATOM 1380 O O . VAL A 1 167 ? 16.565 -28.549 21.614 1.00 31.85 348 VAL A O 1
ATOM 1384 N N . LEU A 1 168 ? 16.468 -27.228 23.435 1.00 27.93 349 LEU A N 1
ATOM 1385 C CA . LEU A 1 168 ? 17.916 -27.047 23.497 1.00 29.13 349 LEU A CA 1
ATOM 1386 C C . LEU A 1 168 ? 18.446 -27.774 24.740 1.00 31.04 349 LEU A C 1
ATOM 1387 O O . LEU A 1 168 ? 18.105 -27.413 25.866 1.00 30.79 349 LEU A O 1
ATOM 1392 N N . GLN A 1 169 ? 19.264 -28.808 24.539 1.00 33.23 350 GLN A N 1
ATOM 1393 C CA . GLN A 1 169 ? 19.816 -29.578 25.659 1.00 32.75 350 GLN A CA 1
ATOM 1394 C C . GLN A 1 169 ? 20.985 -28.800 26.229 1.00 32.82 350 GLN A C 1
ATOM 1395 O O . GLN A 1 169 ? 21.975 -28.563 25.530 1.00 32.19 350 GLN A O 1
ATOM 1401 N N . LEU A 1 170 ? 20.873 -28.413 27.500 1.00 32.67 351 LEU A N 1
ATOM 1402 C CA . LEU A 1 170 ? 21.906 -27.612 28.162 1.00 33.12 351 LEU A CA 1
ATOM 1403 C C . LEU A 1 170 ? 22.885 -28.379 29.049 1.00 32.21 351 LEU A C 1
ATOM 1404 O O . LEU A 1 170 ? 24.078 -28.085 29.045 1.00 32.57 351 LEU A O 1
ATOM 1409 N N . GLU A 1 171 ? 22.376 -29.341 29.812 1.00 33.04 352 GLU A N 1
ATOM 1410 C CA . GLU A 1 171 ? 23.190 -30.153 30.717 1.00 33.53 352 GLU A CA 1
ATOM 1411 C C . GLU A 1 171 ? 22.700 -31.604 30.764 1.00 35.47 352 GLU A C 1
ATOM 1412 O O . GLU A 1 171 ? 21.504 -31.885 30.627 1.00 34.24 352 GLU A O 1
ATOM 1418 N N . GLY A 1 172 ? 23.628 -32.526 30.981 1.00 36.25 353 GLY A N 1
ATOM 1419 C CA . GLY A 1 172 ? 23.256 -33.926 31.080 1.00 36.47 353 GLY A CA 1
ATOM 1420 C C . GLY A 1 172 ? 22.640 -34.501 29.826 1.00 37.76 353 GLY A C 1
ATOM 1421 O O . GLY A 1 172 ? 22.818 -33.969 28.728 1.00 38.87 353 GLY A O 1
ATOM 1422 N N . ARG A 1 173 ? 21.907 -35.594 29.994 1.00 36.47 354 ARG A N 1
ATOM 1423 C CA . ARG A 1 173 ? 21.271 -36.261 28.877 1.00 38.90 354 ARG A CA 1
ATOM 1424 C C . ARG A 1 173 ? 19.856 -36.617 29.248 1.00 39.29 354 ARG A C 1
ATOM 1425 O O . ARG A 1 173 ? 19.485 -36.562 30.417 1.00 41.31 354 ARG A O 1
ATOM 1433 N N . LYS A 1 174 ? 19.060 -36.989 28.256 1.00 39.29 355 LYS A N 1
ATOM 1434 C CA . LYS A 1 174 ? 17.676 -37.338 28.515 1.00 39.77 355 LYS A CA 1
ATOM 1435 C C . LYS A 1 174 ? 17.119 -38.105 27.327 1.00 39.86 355 LYS A C 1
ATOM 1436 O O . LYS A 1 174 ? 17.364 -37.748 26.177 1.00 38.88 355 LYS A O 1
ATOM 1442 N N . LEU A 1 175 ? 16.382 -39.169 27.620 1.00 40.84 356 LEU A N 1
ATOM 1443 C CA . LEU A 1 175 ? 15.785 -40.007 26.593 1.00 42.06 356 LEU A CA 1
ATOM 1444 C C . LEU A 1 175 ? 14.445 -39.431 26.131 1.00 42.90 356 LEU A C 1
ATOM 1445 O O . LEU A 1 175 ? 13.471 -39.392 26.892 1.00 41.86 356 LEU A O 1
ATOM 1450 N N . TRP A 1 176 ? 14.409 -38.994 24.878 1.00 40.91 357 TRP A N 1
ATOM 1451 C CA . TRP A 1 176 ? 13.215 -38.404 24.302 1.00 40.89 357 TRP A CA 1
ATOM 1452 C C . TRP A 1 176 ? 12.510 -39.311 23.317 1.00 42.84 357 TRP A C 1
ATOM 1453 O O . TRP A 1 176 ? 13.145 -39.996 22.513 1.00 42.90 357 TRP A O 1
ATOM 1464 N N . ARG A 1 177 ? 11.185 -39.298 23.383 1.00 43.17 358 ARG A N 1
ATOM 1465 C CA . ARG A 1 177 ? 10.363 -40.056 22.460 1.00 45.50 358 ARG A CA 1
ATOM 1466 C C . ARG A 1 177 ? 9.340 -39.074 21.885 1.00 44.63 358 ARG A C 1
ATOM 1467 O O . ARG A 1 177 ? 8.538 -38.478 22.613 1.00 43.41 358 ARG A O 1
ATOM 1475 N N . VAL A 1 178 ? 9.412 -38.887 20.573 1.00 44.68 359 VAL A N 1
ATOM 1476 C CA . VAL A 1 178 ? 8.522 -37.987 19.857 1.00 44.64 359 VAL A CA 1
ATOM 1477 C C . VAL A 1 178 ? 7.670 -38.811 18.906 1.00 45.85 359 VAL A C 1
ATOM 1478 O O . VAL A 1 178 ? 8.188 -39.630 18.148 1.00 46.90 359 VAL A O 1
ATOM 1482 N N . TYR A 1 179 ? 6.362 -38.586 18.950 1.00 45.83 360 TYR A N 1
ATOM 1483 C CA . TYR A 1 179 ? 5.425 -39.319 18.110 1.00 47.23 360 TYR A CA 1
ATOM 1484 C C . TYR A 1 179 ? 4.745 -38.396 17.097 1.00 48.38 360 TYR A C 1
ATOM 1485 O O . TYR A 1 179 ? 4.594 -37.194 17.340 1.00 48.49 360 TYR A O 1
ATOM 1494 N N . ARG A 1 180 ? 4.350 -38.961 15.958 1.00 47.96 361 ARG A N 1
ATOM 1495 C CA . ARG A 1 180 ? 3.653 -38.196 14.932 1.00 49.17 361 ARG A CA 1
ATOM 1496 C C . ARG A 1 180 ? 2.188 -38.078 15.340 1.00 48.22 361 ARG A C 1
ATOM 1497 O O . ARG A 1 180 ? 1.710 -38.823 16.196 1.00 46.95 361 ARG A O 1
ATOM 1505 N N . PRO A 1 181 ? 1.455 -37.129 14.739 1.00 48.09 362 PRO A N 1
ATOM 1506 C CA . PRO A 1 181 ? 0.037 -36.944 15.070 1.00 48.37 362 PRO A CA 1
ATOM 1507 C C . PRO A 1 181 ? -0.735 -38.254 14.958 1.00 49.17 362 PRO A C 1
ATOM 1508 O O . PRO A 1 181 ? -0.707 -38.908 13.912 1.00 47.28 362 PRO A O 1
ATOM 1512 N N . ARG A 1 182 ? -1.423 -38.628 16.035 1.00 51.07 363 ARG A N 1
ATOM 1513 C CA . ARG A 1 182 ? -2.192 -39.877 16.069 1.00 53.45 363 ARG A CA 1
ATOM 1514 C C . ARG A 1 182 ? -3.295 -39.924 15.016 1.00 54.09 363 ARG A C 1
ATOM 1515 O O . ARG A 1 182 ? -3.473 -40.938 14.337 1.00 55.03 363 ARG A O 1
ATOM 1523 N N . ALA A 1 183 ? -4.039 -38.830 14.890 1.00 53.21 364 ALA A N 1
ATOM 1524 C CA . ALA A 1 183 ? -5.126 -38.762 13.926 1.00 52.09 364 ALA A CA 1
ATOM 1525 C C . ALA A 1 183 ? -5.048 -37.477 13.107 1.00 52.65 364 ALA A C 1
ATOM 1526 O O . ALA A 1 183 ? -4.303 -36.554 13.444 1.00 51.76 364 ALA A O 1
ATOM 1528 N N . PRO A 1 184 ? -5.826 -37.399 12.015 1.00 52.59 365 PRO A N 1
ATOM 1529 C CA . PRO A 1 184 ? -5.825 -36.207 11.160 1.00 52.40 365 PRO A CA 1
ATOM 1530 C C . PRO A 1 184 ? -6.211 -34.915 11.892 1.00 51.23 365 PRO A C 1
ATOM 1531 O O . PRO A 1 184 ? -5.619 -33.868 11.645 1.00 50.15 365 PRO A O 1
ATOM 1535 N N . THR A 1 185 ? -7.189 -34.984 12.794 1.00 50.87 366 THR A N 1
ATOM 1536 C CA . THR A 1 185 ? -7.609 -33.786 13.525 1.00 50.72 366 THR A CA 1
ATOM 1537 C C . THR A 1 185 ? -6.555 -33.325 14.522 1.00 48.45 366 THR A C 1
ATOM 1538 O O . THR A 1 185 ? -6.642 -32.223 15.060 1.00 48.52 366 THR A O 1
ATOM 1542 N N . GLU A 1 186 ? -5.562 -34.171 14.771 1.00 47.16 367 GLU A N 1
ATOM 1543 C CA . GLU A 1 186 ? -4.499 -33.839 15.710 1.00 44.53 367 GLU A CA 1
ATOM 1544 C C . GLU A 1 186 ? -3.274 -33.237 15.021 1.00 42.83 367 GLU A C 1
ATOM 1545 O O . GLU A 1 186 ? -2.361 -32.743 15.680 1.00 42.43 367 GLU A O 1
ATOM 1551 N N . GLU A 1 187 ? -3.242 -33.280 13.696 1.00 40.72 368 GLU A N 1
ATOM 1552 C CA . GLU A 1 187 ? -2.121 -32.676 12.993 1.00 41.80 368 GLU A CA 1
ATOM 1553 C C . GLU A 1 187 ? -2.275 -31.161 13.177 1.00 39.77 368 GLU A C 1
ATOM 1554 O O . GLU A 1 187 ? -3.369 -30.622 13.020 1.00 40.33 368 GLU A O 1
ATOM 1560 N N . LEU A 1 188 ? -1.180 -30.489 13.514 1.00 38.12 369 LEU A N 1
ATOM 1561 C CA . LEU A 1 188 ? -1.185 -29.047 13.747 1.00 34.95 369 LEU A CA 1
ATOM 1562 C C . LEU A 1 188 ? -2.340 -28.651 14.656 1.00 34.73 369 LEU A C 1
ATOM 1563 O O . LEU A 1 188 ? -3.125 -27.757 14.337 1.00 32.57 369 LEU A O 1
ATOM 1568 N N . ALA A 1 189 ? -2.422 -29.322 15.801 1.00 35.27 370 ALA A N 1
ATOM 1569 C CA . ALA A 1 189 ? -3.478 -29.083 16.784 1.00 37.35 370 ALA A CA 1
ATOM 1570 C C . ALA A 1 189 ? -3.687 -27.625 17.218 1.00 38.20 370 ALA A C 1
ATOM 1571 O O . ALA A 1 189 ? -2.745 -26.837 17.320 1.00 36.40 370 ALA A O 1
ATOM 1573 N N . LEU A 1 190 ? -4.947 -27.300 17.493 1.00 39.46 371 LEU A N 1
ATOM 1574 C CA . LEU A 1 190 ? -5.365 -25.968 17.914 1.00 41.18 371 LEU A CA 1
ATOM 1575 C C . LEU A 1 190 ? -5.161 -25.716 19.405 1.00 41.64 371 LEU A C 1
ATOM 1576 O O . LEU A 1 190 ? -5.044 -24.573 19.843 1.00 42.94 371 LEU A O 1
ATOM 1581 N N . THR A 1 191 ? -5.132 -26.788 20.187 1.00 42.01 372 THR A N 1
ATOM 1582 C CA . THR A 1 191 ? -4.957 -26.666 21.625 1.00 42.15 372 THR A CA 1
ATOM 1583 C C . THR A 1 191 ? -4.085 -27.772 22.178 1.00 41.22 372 THR A C 1
ATOM 1584 O O . THR A 1 191 ? -3.827 -28.780 21.519 1.00 40.60 372 THR A O 1
ATOM 1588 N N . SER A 1 192 ? -3.636 -27.573 23.406 1.00 42.88 373 SER A N 1
ATOM 1589 C CA . SER A 1 192 ? -2.813 -28.560 24.078 1.00 45.23 373 SER A CA 1
ATOM 1590 C C . SER A 1 192 ? -3.688 -29.745 24.475 1.00 44.88 373 SER A C 1
ATOM 1591 O O . SER A 1 192 ? -4.868 -29.591 24.802 1.00 46.36 373 SER A O 1
ATOM 1594 N N . SER A 1 193 ? -3.105 -30.933 24.430 1.00 43.92 374 SER A N 1
ATOM 1595 C CA . SER A 1 193 ? -3.829 -32.139 24.790 1.00 45.31 374 SER A CA 1
ATOM 1596 C C . SER A 1 193 ? -3.776 -32.389 26.292 1.00 45.43 374 SER A C 1
ATOM 1597 O O . SER A 1 193 ? -3.080 -31.690 27.039 1.00 44.17 374 SER A O 1
ATOM 1600 N N . PRO A 1 194 ? -4.560 -33.367 26.760 1.00 46.79 375 PRO A N 1
ATOM 1601 C CA . PRO A 1 194 ? -4.546 -33.692 28.188 1.00 47.84 375 PRO A CA 1
ATOM 1602 C C . PRO A 1 194 ? -3.413 -34.718 28.299 1.00 48.24 375 PRO A C 1
ATOM 1603 O O . PRO A 1 194 ? -2.821 -35.098 27.283 1.00 45.69 375 PRO A O 1
ATOM 1607 N N . ASN A 1 195 ? -3.091 -35.160 29.505 1.00 50.13 376 ASN A N 1
ATOM 1608 C CA . ASN A 1 195 ? -2.037 -36.150 29.633 1.00 53.05 376 ASN A CA 1
ATOM 1609 C C . ASN A 1 195 ? -2.554 -37.486 29.097 1.00 53.67 376 ASN A C 1
ATOM 1610 O O . ASN A 1 195 ? -3.732 -37.819 29.254 1.00 54.23 376 ASN A O 1
ATOM 1615 N N . PHE A 1 196 ? -1.678 -38.233 28.438 1.00 54.26 377 PHE A N 1
ATOM 1616 C CA . PHE A 1 196 ? -2.047 -39.532 27.889 1.00 57.01 377 PHE A CA 1
ATOM 1617 C C . PHE A 1 196 ? -1.333 -40.668 28.626 1.00 59.15 377 PHE A C 1
ATOM 1618 O O . PHE A 1 196 ? -0.305 -40.464 29.280 1.00 57.96 377 PHE A O 1
ATOM 1626 N N . SER A 1 197 ? -1.892 -41.866 28.518 1.00 62.10 378 SER A N 1
ATOM 1627 C CA . SER A 1 197 ? -1.300 -43.039 29.149 1.00 65.50 378 SER A CA 1
ATOM 1628 C C . SER A 1 197 ? -0.353 -43.653 28.133 1.00 65.90 378 SER A C 1
ATOM 1629 O O . SER A 1 197 ? -0.392 -43.302 26.954 1.00 65.80 378 SER A O 1
ATOM 1632 N N . GLN A 1 198 ? 0.493 -44.570 28.589 1.00 67.24 379 GLN A N 1
ATOM 1633 C CA . GLN A 1 198 ? 1.444 -45.230 27.706 1.00 68.55 379 GLN A CA 1
ATOM 1634 C C . GLN A 1 198 ? 0.741 -46.085 26.650 1.00 69.88 379 GLN A C 1
ATOM 1635 O O . GLN A 1 198 ? 1.327 -46.421 25.622 1.00 69.32 379 GLN A O 1
ATOM 1641 N N . ASP A 1 199 ? -0.516 -46.432 26.904 1.00 72.30 380 ASP A N 1
ATOM 1642 C CA . ASP A 1 199 ? -1.275 -47.248 25.963 1.00 75.18 380 ASP A CA 1
ATOM 1643 C C . ASP A 1 199 ? -1.959 -46.426 24.871 1.00 75.53 380 ASP A C 1
ATOM 1644 O O . ASP A 1 199 ? -2.290 -46.956 23.803 1.00 75.81 380 ASP A O 1
ATOM 1649 N N . ASP A 1 200 ? -2.162 -45.135 25.136 1.00 75.07 381 ASP A N 1
ATOM 1650 C CA . ASP A 1 200 ? -2.803 -44.236 24.175 1.00 74.28 381 ASP A CA 1
ATOM 1651 C C . ASP A 1 200 ? -1.857 -43.864 23.042 1.00 73.98 381 ASP A C 1
ATOM 1652 O O . ASP A 1 200 ? -2.296 -43.515 21.945 1.00 73.78 381 ASP A O 1
ATOM 1657 N N . LEU A 1 201 ? -0.558 -43.933 23.321 1.00 73.31 382 LEU A N 1
ATOM 1658 C CA . LEU A 1 201 ? 0.463 -43.590 22.338 1.00 72.88 382 LEU A CA 1
ATOM 1659 C C . LEU A 1 201 ? 0.677 -44.714 21.328 1.00 72.94 382 LEU A C 1
ATOM 1660 O O . LEU A 1 201 ? 0.271 -45.859 21.551 1.00 73.16 382 LEU A O 1
ATOM 1665 N N . GLY A 1 202 ? 1.321 -44.374 20.218 1.00 71.52 383 GLY A N 1
ATOM 1666 C CA . GLY A 1 202 ? 1.594 -45.358 19.190 1.00 69.88 383 GLY A CA 1
ATOM 1667 C C . GLY A 1 202 ? 3.072 -45.674 19.169 1.00 69.01 383 GLY A C 1
ATOM 1668 O O . GLY A 1 202 ? 3.676 -45.887 20.217 1.00 69.37 383 GLY A O 1
ATOM 1669 N N . GLU A 1 203 ? 3.656 -45.702 17.977 1.00 68.06 384 GLU A N 1
ATOM 1670 C CA . GLU A 1 203 ? 5.077 -45.985 17.826 1.00 66.77 384 GLU A CA 1
ATOM 1671 C C . GLU A 1 203 ? 5.864 -44.680 17.678 1.00 65.76 384 GLU A C 1
ATOM 1672 O O . GLU A 1 203 ? 5.454 -43.771 16.957 1.00 65.99 384 GLU A O 1
ATOM 1674 N N . PRO A 1 204 ? 7.003 -44.566 18.374 1.00 64.25 385 PRO A N 1
ATOM 1675 C CA . PRO A 1 204 ? 7.810 -43.345 18.280 1.00 62.27 385 PRO A CA 1
ATOM 1676 C C . PRO A 1 204 ? 8.386 -43.153 16.878 1.00 60.32 385 PRO A C 1
ATOM 1677 O O . PRO A 1 204 ? 8.952 -44.083 16.304 1.00 60.03 385 PRO A O 1
ATOM 1681 N N . VAL A 1 205 ? 8.237 -41.952 16.325 1.00 58.16 386 VAL A N 1
ATOM 1682 C CA . VAL A 1 205 ? 8.774 -41.665 14.998 1.00 56.18 386 VAL A CA 1
ATOM 1683 C C . VAL A 1 205 ? 10.216 -41.224 15.193 1.00 55.53 386 VAL A C 1
ATOM 1684 O O . VAL A 1 205 ? 11.010 -41.180 14.255 1.00 55.17 386 VAL A O 1
ATOM 1688 N N . LEU A 1 206 ? 10.547 -40.898 16.435 1.00 55.65 387 LEU A N 1
ATOM 1689 C CA . LEU A 1 206 ? 11.890 -40.461 16.774 1.00 54.53 387 LEU A CA 1
ATOM 1690 C C . LEU A 1 206 ? 12.172 -40.750 18.246 1.00 54.80 387 LEU A C 1
ATOM 1691 O O . LEU A 1 206 ? 11.460 -40.274 19.143 1.00 54.96 387 LEU A O 1
ATOM 1696 N N . GLN A 1 207 ? 13.195 -41.569 18.481 1.00 54.46 388 GLN A N 1
ATOM 1697 C CA . GLN A 1 207 ? 13.614 -41.940 19.828 1.00 54.29 388 GLN A CA 1
ATOM 1698 C C . GLN A 1 207 ? 15.124 -41.764 19.897 1.00 54.31 388 GLN A C 1
ATOM 1699 O O . GLN A 1 207 ? 15.862 -42.386 19.131 1.00 53.54 388 GLN A O 1
ATOM 1705 N N . THR A 1 208 ? 15.580 -40.916 20.814 1.00 52.80 389 THR A N 1
ATOM 1706 C CA . THR A 1 208 ? 17.002 -40.650 20.946 1.00 52.25 389 THR A CA 1
ATOM 1707 C C . THR A 1 208 ? 17.375 -40.055 22.305 1.00 50.84 389 THR A C 1
ATOM 1708 O O . THR A 1 208 ? 16.502 -39.673 23.091 1.00 50.55 389 THR A O 1
ATOM 1712 N N . VAL A 1 209 ? 18.678 -39.996 22.578 1.00 48.55 390 VAL A N 1
ATOM 1713 C CA . VAL A 1 209 ? 19.183 -39.413 23.819 1.00 47.96 390 VAL A CA 1
ATOM 1714 C C . VAL A 1 209 ? 19.897 -38.115 23.451 1.00 46.98 390 VAL A C 1
ATOM 1715 O O . VAL A 1 209 ? 20.863 -38.128 22.688 1.00 47.57 390 VAL A O 1
ATOM 1719 N N . LEU A 1 210 ? 19.406 -36.995 23.976 1.00 44.76 391 LEU A N 1
ATOM 1720 C CA . LEU A 1 210 ? 19.997 -35.691 23.695 1.00 42.43 391 LEU A CA 1
ATOM 1721 C C . LEU A 1 210 ? 21.191 -35.398 24.605 1.00 41.17 391 LEU A C 1
ATOM 1722 O O . LEU A 1 210 ? 21.188 -35.751 25.779 1.00 40.82 391 LEU A O 1
ATOM 1727 N N . GLU A 1 211 ? 22.208 -34.745 24.058 1.00 40.99 392 GLU A N 1
ATOM 1728 C CA . GLU A 1 211 ? 23.383 -34.385 24.846 1.00 42.40 392 GLU A CA 1
ATOM 1729 C C . GLU A 1 211 ? 23.523 -32.877 24.715 1.00 39.01 392 GLU A C 1
ATOM 1730 O O . GLU A 1 211 ? 23.006 -32.293 23.766 1.00 36.43 392 GLU A O 1
ATOM 1736 N N . PRO A 1 212 ? 24.225 -32.231 25.660 1.00 37.75 393 PRO A N 1
ATOM 1737 C CA . PRO A 1 212 ? 24.414 -30.782 25.617 1.00 37.85 393 PRO A CA 1
ATOM 1738 C C . PRO A 1 212 ? 24.830 -30.324 24.228 1.00 39.13 393 PRO A C 1
ATOM 1739 O O . PRO A 1 212 ? 25.758 -30.874 23.633 1.00 39.27 393 PRO A O 1
ATOM 1743 N N . GLY A 1 213 ? 24.131 -29.318 23.709 1.00 37.95 394 GLY A N 1
ATOM 1744 C CA . GLY A 1 213 ? 24.459 -28.816 22.389 1.00 34.65 394 GLY A CA 1
ATOM 1745 C C . GLY A 1 213 ? 23.461 -29.244 21.341 1.00 32.49 394 GLY A C 1
ATOM 1746 O O . GLY A 1 213 ? 23.271 -28.549 20.356 1.00 34.22 394 GLY A O 1
ATOM 1747 N N . ASP A 1 214 ? 22.823 -30.389 21.541 1.00 33.21 395 ASP A N 1
ATOM 1748 C CA . ASP A 1 214 ? 21.841 -30.870 20.579 1.00 34.35 395 ASP A CA 1
ATOM 1749 C C . ASP A 1 214 ? 20.577 -30.012 20.532 1.00 34.93 395 ASP A C 1
ATOM 1750 O O . ASP A 1 214 ? 20.259 -29.287 21.478 1.00 35.45 395 ASP A O 1
ATOM 1755 N N . LEU A 1 215 ? 19.860 -30.116 19.420 1.00 34.85 396 LEU A N 1
ATOM 1756 C CA . LEU A 1 215 ? 18.615 -29.398 19.210 1.00 35.56 396 LEU A CA 1
ATOM 1757 C C . LEU A 1 215 ? 17.552 -30.374 18.716 1.00 35.66 396 LEU A C 1
ATOM 1758 O O . LEU A 1 215 ? 17.821 -31.197 17.845 1.00 33.65 396 LEU A O 1
ATOM 1763 N N . LEU A 1 216 ? 16.348 -30.277 19.277 1.00 35.51 397 LEU A N 1
ATOM 1764 C CA . LEU A 1 216 ? 15.232 -31.118 18.867 1.00 35.16 397 LEU A CA 1
ATOM 1765 C C . LEU A 1 216 ? 14.025 -30.221 18.608 1.00 35.60 397 LEU A C 1
ATOM 1766 O O . LEU A 1 216 ? 13.647 -29.422 19.462 1.00 36.68 397 LEU A O 1
ATOM 1771 N N . TYR A 1 217 ? 13.435 -30.352 17.423 1.00 34.17 398 TYR A N 1
ATOM 1772 C CA . TYR A 1 217 ? 12.271 -29.567 17.034 1.00 32.40 398 TYR A CA 1
ATOM 1773 C C . TYR A 1 217 ? 11.114 -30.461 16.603 1.00 32.86 398 TYR A C 1
ATOM 1774 O O . TYR A 1 217 ? 11.318 -31.499 15.965 1.00 32.21 398 TYR A O 1
ATOM 1783 N N . PHE A 1 218 ? 9.897 -30.059 16.950 1.00 31.59 399 PHE A N 1
ATOM 1784 C CA . PHE A 1 218 ? 8.714 -30.795 16.512 1.00 33.24 399 PHE A CA 1
ATOM 1785 C C . PHE A 1 218 ? 7.496 -29.889 16.539 1.00 33.12 399 PHE A C 1
ATOM 1786 O O . PHE A 1 218 ? 7.311 -29.114 17.474 1.00 34.42 399 PHE A O 1
ATOM 1794 N N . PRO A 1 219 ? 6.664 -29.961 15.487 1.00 33.12 400 PRO A N 1
ATOM 1795 C CA . PRO A 1 219 ? 5.435 -29.179 15.296 1.00 31.29 400 PRO A CA 1
ATOM 1796 C C . PRO A 1 219 ? 4.382 -29.416 16.367 1.00 33.45 400 PRO A C 1
ATOM 1797 O O . PRO A 1 219 ? 4.373 -30.459 17.029 1.00 34.73 400 PRO A O 1
ATOM 1801 N N . ARG A 1 220 ? 3.490 -28.447 16.537 1.00 31.96 401 ARG A N 1
ATOM 1802 C CA . ARG A 1 220 ? 2.416 -28.601 17.503 1.00 33.76 401 ARG A CA 1
ATOM 1803 C C . ARG A 1 220 ? 1.634 -29.828 17.033 1.00 34.16 401 ARG A C 1
ATOM 1804 O O . ARG A 1 220 ? 1.543 -30.087 15.831 1.00 33.72 401 ARG A O 1
ATOM 1812 N N . GLY A 1 221 ? 1.091 -30.590 17.972 1.00 35.81 402 GLY A N 1
ATOM 1813 C CA . GLY A 1 221 ? 0.345 -31.778 17.598 1.00 37.62 402 GLY A CA 1
ATOM 1814 C C . GLY A 1 221 ? 1.118 -33.079 17.786 1.00 37.56 402 GLY A C 1
ATOM 1815 O O . GLY A 1 221 ? 0.509 -34.140 17.886 1.00 38.11 402 GLY A O 1
ATOM 1816 N N . PHE A 1 222 ? 2.448 -32.997 17.835 1.00 36.83 403 PHE A N 1
ATOM 1817 C CA . PHE A 1 222 ? 3.302 -34.176 18.011 1.00 36.48 403 PHE A CA 1
ATOM 1818 C C . PHE A 1 222 ? 3.438 -34.536 19.487 1.00 36.56 403 PHE A C 1
ATOM 1819 O O . PHE A 1 222 ? 3.963 -33.740 20.269 1.00 35.03 403 PHE A O 1
ATOM 1827 N N . ILE A 1 223 ? 2.985 -35.728 19.870 1.00 36.79 404 ILE A N 1
ATOM 1828 C CA . ILE A 1 223 ? 3.088 -36.146 21.269 1.00 38.45 404 ILE A CA 1
ATOM 1829 C C . ILE A 1 223 ? 4.551 -36.379 21.626 1.00 37.89 404 ILE A C 1
ATOM 1830 O O . ILE A 1 223 ? 5.330 -36.882 20.812 1.00 37.01 404 ILE A O 1
ATOM 1835 N N . HIS A 1 224 ? 4.928 -35.999 22.841 1.00 37.56 405 HIS A N 1
ATOM 1836 C CA . HIS A 1 224 ? 6.307 -36.172 23.271 1.00 37.83 405 HIS A CA 1
ATOM 1837 C C . HIS A 1 224 ? 6.430 -36.478 24.756 1.00 38.27 405 HIS A C 1
ATOM 1838 O O . HIS A 1 224 ? 5.559 -36.124 25.552 1.00 36.47 405 HIS A O 1
ATOM 1845 N N . GLN A 1 225 ? 7.521 -37.147 25.118 1.00 38.15 406 GLN A N 1
ATOM 1846 C CA . GLN A 1 225 ? 7.803 -37.456 26.515 1.00 40.63 406 GLN A CA 1
ATOM 1847 C C . GLN A 1 225 ? 9.303 -37.657 26.677 1.00 40.18 406 GLN A C 1
ATOM 1848 O O . GLN A 1 225 ? 10.006 -37.937 25.713 1.00 38.70 406 GLN A O 1
ATOM 1854 N N . ALA A 1 226 ? 9.797 -37.492 27.895 1.00 40.85 407 ALA A N 1
ATOM 1855 C CA . ALA A 1 226 ? 11.223 -37.632 28.132 1.00 42.77 407 ALA A CA 1
ATOM 1856 C C . ALA A 1 226 ? 11.518 -38.106 29.542 1.00 44.05 407 ALA A C 1
ATOM 1857 O O . ALA A 1 226 ? 10.804 -37.776 30.489 1.00 44.75 407 ALA A O 1
ATOM 1859 N N . GLU A 1 227 ? 12.589 -38.874 29.680 1.00 46.69 408 GLU A N 1
ATOM 1860 C CA . GLU A 1 227 ? 12.974 -39.381 30.988 1.00 49.83 408 GLU A CA 1
ATOM 1861 C C . GLU A 1 227 ? 14.487 -39.424 31.123 1.00 49.74 408 GLU A C 1
ATOM 1862 O O . GLU A 1 227 ? 15.192 -39.744 30.172 1.00 47.80 408 GLU A O 1
ATOM 1868 N N . CYS A 1 228 ? 14.968 -39.083 32.313 1.00 52.11 409 CYS A N 1
ATOM 1869 C CA . CYS A 1 228 ? 16.393 -39.093 32.601 1.00 55.13 409 CYS A CA 1
ATOM 1870 C C . CYS A 1 228 ? 16.907 -40.504 32.850 1.00 58.49 409 CYS A C 1
ATOM 1871 O O . CYS A 1 228 ? 16.287 -41.286 33.576 1.00 57.05 409 CYS A O 1
ATOM 1874 N N . GLN A 1 229 ? 18.045 -40.828 32.244 1.00 63.26 410 GLN A N 1
ATOM 1875 C CA A GLN A 1 229 ? 18.429 -42.208 32.593 0.50 65.50 410 GLN A CA 1
ATOM 1876 C CA B GLN A 1 229 ? 18.482 -42.191 32.567 0.50 65.50 410 GLN A CA 1
ATOM 1877 C C . GLN A 1 229 ? 19.235 -42.207 33.820 1.00 67.61 410 GLN A C 1
ATOM 1878 O O . GLN A 1 229 ? 19.155 -41.276 34.621 1.00 68.32 410 GLN A O 1
ATOM 1889 N N . ASP A 1 230 ? 19.910 -43.324 34.074 1.00 68.20 411 ASP A N 1
ATOM 1890 C CA . ASP A 1 230 ? 20.558 -43.550 35.359 1.00 68.83 411 ASP A CA 1
ATOM 1891 C C . ASP A 1 230 ? 21.820 -42.722 35.613 1.00 67.73 411 ASP A C 1
ATOM 1892 O O . ASP A 1 230 ? 22.718 -42.655 34.770 1.00 67.48 411 ASP A O 1
ATOM 1897 N N . GLY A 1 231 ? 21.863 -42.086 36.783 1.00 65.81 412 GLY A N 1
ATOM 1898 C CA . GLY A 1 231 ? 23.020 -41.305 37.189 1.00 63.16 412 GLY A CA 1
ATOM 1899 C C . GLY A 1 231 ? 23.220 -39.888 36.680 1.00 61.70 412 GLY A C 1
ATOM 1900 O O . GLY A 1 231 ? 24.039 -39.144 37.228 1.00 61.61 412 GLY A O 1
ATOM 1901 N N . VAL A 1 232 ? 22.490 -39.500 35.643 1.00 58.81 413 VAL A N 1
ATOM 1902 C CA . VAL A 1 232 ? 22.643 -38.162 35.084 1.00 54.83 413 VAL A CA 1
ATOM 1903 C C . VAL A 1 232 ? 21.334 -37.374 35.091 1.00 51.81 413 VAL A C 1
ATOM 1904 O O . VAL A 1 232 ? 20.279 -37.890 34.720 1.00 50.98 413 VAL A O 1
ATOM 1908 N N . HIS A 1 233 ? 21.401 -36.121 35.523 1.00 49.56 414 HIS A N 1
ATOM 1909 C CA . HIS A 1 233 ? 20.213 -35.274 35.537 1.00 47.40 414 HIS A CA 1
ATOM 1910 C C . HIS A 1 233 ? 20.178 -34.579 34.181 1.00 45.98 414 HIS A C 1
ATOM 1911 O O . HIS A 1 233 ? 21.117 -34.697 33.390 1.00 46.36 414 HIS A O 1
ATOM 1918 N N . SER A 1 234 ? 19.101 -33.853 33.908 1.00 43.46 415 SER A N 1
ATOM 1919 C CA . SER A 1 234 ? 18.980 -33.159 32.635 1.00 38.88 415 SER A CA 1
ATOM 1920 C C . SER A 1 234 ? 18.454 -31.731 32.792 1.00 36.64 415 SER A C 1
ATOM 1921 O O . SER A 1 234 ? 17.629 -31.447 33.656 1.00 37.30 415 SER A O 1
ATOM 1924 N N . LEU A 1 235 ? 18.962 -30.831 31.965 1.00 34.20 416 LEU A N 1
ATOM 1925 C CA . LEU A 1 235 ? 18.512 -29.454 31.966 1.00 32.51 416 LEU A CA 1
ATOM 1926 C C . LEU A 1 235 ? 18.356 -29.037 30.506 1.00 32.41 416 LEU A C 1
ATOM 1927 O O . LEU A 1 235 ? 19.275 -29.225 29.699 1.00 34.61 416 LEU A O 1
ATOM 1932 N N . HIS A 1 236 ? 17.188 -28.513 30.148 1.00 31.04 417 HIS A N 1
ATOM 1933 C CA . HIS A 1 236 ? 16.986 -28.031 28.788 1.00 30.59 417 HIS A CA 1
ATOM 1934 C C . HIS A 1 236 ? 16.067 -26.831 28.787 1.00 30.88 417 HIS A C 1
ATOM 1935 O O . HIS A 1 236 ? 15.340 -26.586 29.750 1.00 31.03 417 HIS A O 1
ATOM 1942 N N . LEU A 1 237 ? 16.129 -26.072 27.705 1.00 28.74 418 LEU A N 1
ATOM 1943 C CA . LEU A 1 237 ? 15.297 -24.898 27.543 1.00 30.22 418 LEU A CA 1
ATOM 1944 C C . LEU A 1 237 ? 14.466 -25.127 26.294 1.00 29.84 418 LEU A C 1
ATOM 1945 O O . LEU A 1 237 ? 14.997 -25.507 25.254 1.00 28.96 418 LEU A O 1
ATOM 1950 N N . THR A 1 238 ? 13.161 -24.927 26.410 1.00 29.59 419 THR A N 1
ATOM 1951 C CA . THR A 1 238 ? 12.277 -25.102 25.273 1.00 30.33 419 THR A CA 1
ATOM 1952 C C . THR A 1 238 ? 11.788 -23.746 24.782 1.00 29.86 419 THR A C 1
ATOM 1953 O O . THR A 1 238 ? 11.136 -22.990 25.510 1.00 28.89 419 THR A O 1
ATOM 1957 N N . LEU A 1 239 ? 12.128 -23.446 23.539 1.00 29.34 420 LEU A N 1
ATOM 1958 C CA . LEU A 1 239 ? 11.724 -22.205 22.901 1.00 31.28 420 LEU A CA 1
ATOM 1959 C C . LEU A 1 239 ? 10.407 -22.508 22.179 1.00 30.22 420 LEU A C 1
ATOM 1960 O O . LEU A 1 239 ? 10.321 -23.462 21.414 1.00 31.10 420 LEU A O 1
ATOM 1965 N N . SER A 1 240 ? 9.374 -21.715 22.433 1.00 30.68 421 SER A N 1
ATOM 1966 C CA . SER A 1 240 ? 8.084 -21.955 21.791 1.00 31.86 421 SER A CA 1
ATOM 1967 C C . SER A 1 240 ? 7.552 -20.727 21.053 1.00 31.80 421 SER A C 1
ATOM 1968 O O . SER A 1 240 ? 7.774 -19.577 21.465 1.00 30.42 421 SER A O 1
ATOM 1971 N N . THR A 1 241 ? 6.847 -20.979 19.955 1.00 30.16 422 THR A N 1
ATOM 1972 C CA . THR A 1 241 ? 6.295 -19.895 19.152 1.00 29.71 422 THR A CA 1
ATOM 1973 C C . THR A 1 241 ? 5.090 -20.355 18.341 1.00 28.55 422 THR A C 1
ATOM 1974 O O . THR A 1 241 ? 4.677 -21.515 18.417 1.00 26.76 422 THR A O 1
ATOM 1978 N N . TYR A 1 242 ? 4.531 -19.432 17.570 1.00 27.41 423 TYR A N 1
ATOM 1979 C CA . TYR A 1 242 ? 3.377 -19.714 16.732 1.00 27.69 423 TYR A CA 1
ATOM 1980 C C . TYR A 1 242 ? 2.132 -20.233 17.436 1.00 28.49 423 TYR A C 1
ATOM 1981 O O . TYR A 1 242 ? 1.481 -21.172 16.965 1.00 31.26 423 TYR A O 1
ATOM 1990 N N . GLN A 1 243 ? 1.797 -19.626 18.567 1.00 27.54 424 GLN A N 1
ATOM 1991 C CA . GLN A 1 243 ? 0.582 -20.011 19.263 1.00 29.91 424 GLN A CA 1
ATOM 1992 C C . GLN A 1 243 ? -0.578 -19.265 18.588 1.00 28.87 424 GLN A C 1
ATOM 1993 O O . GLN A 1 243 ? -0.548 -18.035 18.477 1.00 29.09 424 GLN A O 1
ATOM 1999 N N . ARG A 1 244 ? -1.586 -20.008 18.140 1.00 27.74 425 ARG A N 1
ATOM 2000 C CA . ARG A 1 244 ? -2.757 -19.422 17.484 1.00 29.12 425 ARG A CA 1
ATOM 2001 C C . ARG A 1 244 ? -2.387 -18.397 16.412 1.00 29.31 425 ARG A C 1
ATOM 2002 O O . ARG A 1 244 ? -2.912 -17.286 16.397 1.00 29.40 425 ARG A O 1
ATOM 2010 N N . ASN A 1 245 ? -1.492 -18.772 15.505 1.00 28.73 426 ASN A N 1
ATOM 2011 C CA . ASN A 1 245 ? -1.061 -17.864 14.444 1.00 27.95 426 ASN A CA 1
ATOM 2012 C C . ASN A 1 245 ? -1.319 -18.503 13.069 1.00 26.94 426 ASN A C 1
ATOM 2013 O O . ASN A 1 245 ? -0.446 -18.537 12.200 1.00 25.92 426 ASN A O 1
ATOM 2018 N N . THR A 1 246 ? -2.549 -18.973 12.878 1.00 26.64 427 THR A N 1
ATOM 2019 C CA . THR A 1 246 ? -2.951 -19.664 11.651 1.00 27.78 427 THR A CA 1
ATOM 2020 C C . THR A 1 246 ? -3.862 -18.867 10.705 1.00 28.40 427 THR A C 1
ATOM 2021 O O . THR A 1 246 ? -4.352 -17.789 11.046 1.00 27.45 427 THR A O 1
ATOM 2025 N N . TRP A 1 247 ? -4.083 -19.411 9.510 1.00 28.91 428 TRP A N 1
ATOM 2026 C CA . TRP A 1 247 ? -4.963 -18.778 8.532 1.00 28.70 428 TRP A CA 1
ATOM 2027 C C . TRP A 1 247 ? -6.368 -18.697 9.114 1.00 27.54 428 TRP A C 1
ATOM 2028 O O . TRP A 1 247 ? -7.092 -17.728 8.877 1.00 27.37 428 TRP A O 1
ATOM 2039 N N . GLY A 1 248 ? -6.740 -19.718 9.883 1.00 26.22 429 GLY A N 1
ATOM 2040 C CA . GLY A 1 248 ? -8.054 -19.732 10.505 1.00 28.24 429 GLY A CA 1
ATOM 2041 C C . GLY A 1 248 ? -8.196 -18.593 11.509 1.00 29.82 429 GLY A C 1
ATOM 2042 O O . GLY A 1 248 ? -9.239 -17.950 11.576 1.00 27.96 429 GLY A O 1
ATOM 2043 N N . ASP A 1 249 ? -7.149 -18.343 12.295 1.00 28.10 430 ASP A N 1
ATOM 2044 C CA . ASP A 1 249 ? -7.178 -17.252 13.263 1.00 30.54 430 ASP A CA 1
ATOM 2045 C C . ASP A 1 249 ? -7.351 -15.924 12.521 1.00 29.51 430 ASP A C 1
ATOM 2046 O O . ASP A 1 249 ? -8.036 -15.030 13.006 1.00 29.09 430 ASP A O 1
ATOM 2051 N N . PHE A 1 250 ? -6.749 -15.811 11.336 1.00 29.12 431 PHE A N 1
ATOM 2052 C CA . PHE A 1 250 ? -6.866 -14.590 10.528 1.00 29.90 431 PHE A CA 1
ATOM 2053 C C . PHE A 1 250 ? -8.327 -14.420 10.080 1.00 30.08 431 PHE A C 1
ATOM 2054 O O . PHE A 1 250 ? -8.895 -13.336 10.212 1.00 31.92 431 PHE A O 1
ATOM 2062 N N . LEU A 1 251 ? -8.921 -15.494 9.559 1.00 30.22 432 LEU A N 1
ATOM 2063 C CA . LEU A 1 251 ? -10.316 -15.487 9.099 1.00 29.95 432 LEU A CA 1
ATOM 2064 C C . LEU A 1 251 ? -11.279 -15.111 10.216 1.00 29.21 432 LEU A C 1
ATOM 2065 O O . LEU A 1 251 ? -12.239 -14.378 9.995 1.00 29.61 432 LEU A O 1
ATOM 2070 N N . GLU A 1 252 ? -11.021 -15.622 11.414 1.00 30.95 433 GLU A N 1
ATOM 2071 C CA . GLU A 1 252 ? -11.849 -15.325 12.581 1.00 33.19 433 GLU A CA 1
ATOM 2072 C C . GLU A 1 252 ? -12.074 -13.827 12.759 1.00 31.29 433 GLU A C 1
ATOM 2073 O O . GLU A 1 252 ? -13.168 -13.394 13.097 1.00 31.04 433 GLU A O 1
ATOM 2079 N N . ALA A 1 253 ? -11.022 -13.049 12.546 1.00 29.44 434 ALA A N 1
ATOM 2080 C CA . ALA A 1 253 ? -11.100 -11.605 12.709 1.00 31.98 434 ALA A CA 1
ATOM 2081 C C . ALA A 1 253 ? -11.682 -10.894 11.488 1.00 30.97 434 ALA A C 1
ATOM 2082 O O . ALA A 1 253 ? -12.391 -9.902 11.615 1.00 31.60 434 ALA A O 1
ATOM 2084 N N . ILE A 1 254 ? -11.394 -11.402 10.301 1.00 32.44 435 ILE A N 1
ATOM 2085 C CA . ILE A 1 254 ? -11.879 -10.751 9.107 1.00 34.14 435 ILE A CA 1
ATOM 2086 C C . ILE A 1 254 ? -13.372 -10.970 8.798 1.00 33.85 435 ILE A C 1
ATOM 2087 O O . ILE A 1 254 ? -14.038 -10.064 8.285 1.00 34.64 435 ILE A O 1
ATOM 2092 N N . LEU A 1 255 ? -13.912 -12.139 9.137 1.00 32.99 436 LEU A N 1
ATOM 2093 C CA . LEU A 1 255 ? -15.314 -12.431 8.842 1.00 34.10 436 LEU A CA 1
ATOM 2094 C C . LEU A 1 255 ? -16.385 -11.489 9.409 1.00 33.56 436 LEU A C 1
ATOM 2095 O O . LEU A 1 255 ? -17.263 -11.033 8.670 1.00 32.67 436 LEU A O 1
ATOM 2100 N N . PRO A 1 256 ? -16.356 -11.206 10.720 1.00 32.30 437 PRO A N 1
ATOM 2101 C CA . PRO A 1 256 ? -17.399 -10.294 11.214 1.00 32.25 437 PRO A CA 1
ATOM 2102 C C . PRO A 1 256 ? -17.334 -8.912 10.559 1.00 33.09 437 PRO A C 1
ATOM 2103 O O . PRO A 1 256 ? -18.365 -8.314 10.247 1.00 33.45 437 PRO A O 1
ATOM 2107 N N . LEU A 1 257 ? -16.124 -8.409 10.345 1.00 31.70 438 LEU A N 1
ATOM 2108 C CA . LEU A 1 257 ? -15.960 -7.104 9.711 1.00 32.20 438 LEU A CA 1
ATOM 2109 C C . LEU A 1 257 ? -16.431 -7.161 8.251 1.00 32.06 438 LEU A C 1
ATOM 2110 O O . LEU A 1 257 ? -17.088 -6.232 7.764 1.00 32.66 438 LEU A O 1
ATOM 2115 N N . ALA A 1 258 ? -16.116 -8.256 7.557 1.00 29.97 439 ALA A N 1
ATOM 2116 C CA . ALA A 1 258 ? -16.518 -8.405 6.158 1.00 29.72 439 ALA A CA 1
ATOM 2117 C C . ALA A 1 258 ? -18.051 -8.410 6.005 1.00 30.22 439 ALA A C 1
ATOM 2118 O O . ALA A 1 258 ? -18.597 -7.761 5.109 1.00 29.90 439 ALA A O 1
ATOM 2120 N N . VAL A 1 259 ? -18.731 -9.146 6.881 1.00 28.09 440 VAL A N 1
ATOM 2121 C CA . VAL A 1 259 ? -20.191 -9.233 6.853 1.00 29.61 440 VAL A CA 1
ATOM 2122 C C . VAL A 1 259 ? -20.827 -7.875 7.111 1.00 29.89 440 VAL A C 1
ATOM 2123 O O . VAL A 1 259 ? -21.792 -7.500 6.439 1.00 28.21 440 VAL A O 1
ATOM 2127 N N . GLN A 1 260 ? -20.288 -7.143 8.080 1.00 33.07 441 GLN A N 1
ATOM 2128 C CA A GLN A 1 260 ? -20.897 -5.862 8.424 0.50 34.90 441 GLN A CA 1
ATOM 2129 C CA B GLN A 1 260 ? -20.870 -5.856 8.432 0.50 34.77 441 GLN A CA 1
ATOM 2130 C C . GLN A 1 260 ? -20.669 -4.907 7.239 1.00 34.26 441 GLN A C 1
ATOM 2131 O O . GLN A 1 260 ? -21.617 -4.189 6.919 1.00 36.84 441 GLN A O 1
ATOM 2142 N N . ALA A 1 261 ? -19.503 -4.892 6.602 1.00 30.75 442 ALA A N 1
ATOM 2143 C CA . ALA A 1 261 ? -19.273 -4.034 5.442 1.00 28.50 442 ALA A CA 1
ATOM 2144 C C . ALA A 1 261 ? -20.193 -4.419 4.271 1.00 30.99 442 ALA A C 1
ATOM 2145 O O . ALA A 1 261 ? -20.739 -3.548 3.593 1.00 29.79 442 ALA A O 1
ATOM 2147 N N . ALA A 1 262 ? -20.356 -5.720 4.035 1.00 28.07 443 ALA A N 1
ATOM 2148 C CA . ALA A 1 262 ? -21.219 -6.197 2.962 1.00 27.90 443 ALA A CA 1
ATOM 2149 C C . ALA A 1 262 ? -22.663 -5.723 3.180 1.00 29.48 443 ALA A C 1
ATOM 2150 O O . ALA A 1 262 ? -23.332 -5.274 2.246 1.00 28.81 443 ALA A O 1
ATOM 2152 N N . MET A 1 263 ? -23.126 -5.828 4.421 1.00 30.56 444 MET A N 1
ATOM 2153 C CA . MET A 1 263 ? -24.477 -5.431 4.784 1.00 34.57 444 MET A CA 1
ATOM 2154 C C . MET A 1 263 ? -24.677 -3.943 4.596 1.00 37.17 444 MET A C 1
ATOM 2155 O O . MET A 1 263 ? -25.738 -3.496 4.157 1.00 37.76 444 MET A O 1
ATOM 2160 N N . GLU A 1 264 ? -23.650 -3.169 4.920 1.00 38.51 445 GLU A N 1
ATOM 2161 C CA . GLU A 1 264 ? -23.744 -1.719 4.792 1.00 39.84 445 GLU A CA 1
ATOM 2162 C C . GLU A 1 264 ? -23.545 -1.212 3.366 1.00 36.83 445 GLU A C 1
ATOM 2163 O O . GLU A 1 264 ? -23.998 -0.130 3.026 1.00 35.35 445 GLU A O 1
ATOM 2169 N N . GLU A 1 265 ? -22.903 -2.013 2.525 1.00 36.46 446 GLU A N 1
ATOM 2170 C CA . GLU A 1 265 ? -22.619 -1.588 1.163 1.00 37.77 446 GLU A CA 1
ATOM 2171 C C . GLU A 1 265 ? -23.365 -2.262 0.028 1.00 37.66 446 GLU A C 1
ATOM 2172 O O . GLU A 1 265 ? -23.373 -1.752 -1.093 1.00 36.93 446 GLU A O 1
ATOM 2178 N N . ASN A 1 266 ? -23.966 -3.414 0.289 1.00 36.76 447 ASN A N 1
ATOM 2179 C CA . ASN A 1 266 ? -24.658 -4.126 -0.780 1.00 36.77 447 ASN A CA 1
ATOM 2180 C C . ASN A 1 266 ? -26.046 -4.569 -0.333 1.00 34.52 447 ASN A C 1
ATOM 2181 O O . ASN A 1 266 ? -26.187 -5.380 0.584 1.00 31.93 447 ASN A O 1
ATOM 2186 N N . VAL A 1 267 ? -27.062 -4.033 -1.000 1.00 32.92 448 VAL A N 1
ATOM 2187 C CA . VAL A 1 267 ? -28.454 -4.328 -0.679 1.00 33.61 448 VAL A CA 1
ATOM 2188 C C . VAL A 1 267 ? -28.803 -5.816 -0.644 1.00 33.91 448 VAL A C 1
ATOM 2189 O O . VAL A 1 267 ? -29.697 -6.228 0.091 1.00 35.34 448 VAL A O 1
ATOM 2193 N N . GLU A 1 268 ? -28.098 -6.630 -1.422 1.00 36.21 449 GLU A N 1
ATOM 2194 C CA . GLU A 1 268 ? -28.371 -8.066 -1.437 1.00 35.71 449 GLU A CA 1
ATOM 2195 C C . GLU A 1 268 ? -28.171 -8.712 -0.061 1.00 35.33 449 GLU A C 1
ATOM 2196 O O . GLU A 1 268 ? -28.820 -9.713 0.271 1.00 35.45 449 GLU A O 1
ATOM 2202 N N . PHE A 1 269 ? -27.272 -8.150 0.738 1.00 33.55 450 PHE A N 1
ATOM 2203 C CA . PHE A 1 269 ? -27.029 -8.675 2.075 1.00 32.86 450 PHE A CA 1
ATOM 2204 C C . PHE A 1 269 ? -28.087 -8.115 3.040 1.00 33.05 450 PHE A C 1
ATOM 2205 O O . PHE A 1 269 ? -28.247 -8.610 4.159 1.00 32.57 450 PHE A O 1
ATOM 2213 N N . ARG A 1 270 ? -28.813 -7.087 2.602 1.00 30.77 451 ARG A N 1
ATOM 2214 C CA . ARG A 1 270 ? -29.844 -6.498 3.453 1.00 32.11 451 ARG A CA 1
ATOM 2215 C C . ARG A 1 270 ? -31.260 -7.027 3.145 1.00 31.48 451 ARG A C 1
ATOM 2216 O O . ARG A 1 270 ? -32.222 -6.615 3.790 1.00 30.66 451 ARG A O 1
ATOM 2224 N N . ARG A 1 271 ? -31.384 -7.945 2.184 1.00 30.15 452 ARG A N 1
ATOM 2225 C CA . ARG A 1 271 ? -32.701 -8.483 1.839 1.00 31.79 452 ARG A CA 1
ATOM 2226 C C . ARG A 1 271 ? -33.218 -9.461 2.877 1.00 30.82 452 ARG A C 1
ATOM 2227 O O . ARG A 1 271 ? -32.451 -10.224 3.466 1.00 29.98 452 ARG A O 1
ATOM 2235 N N . GLY A 1 272 ? -34.531 -9.433 3.092 1.00 29.28 453 GLY A N 1
ATOM 2236 C CA . GLY A 1 272 ? -35.136 -10.314 4.070 1.00 29.03 453 GLY A CA 1
ATOM 2237 C C . GLY A 1 272 ? -35.054 -11.789 3.741 1.00 29.14 453 GLY A C 1
ATOM 2238 O O . GLY A 1 272 ? -35.079 -12.193 2.580 1.00 29.05 453 GLY A O 1
ATOM 2239 N N . LEU A 1 273 ? -34.926 -12.601 4.781 1.00 30.66 454 LEU A N 1
ATOM 2240 C CA . LEU A 1 273 ? -34.892 -14.050 4.618 1.00 32.21 454 LEU A CA 1
ATOM 2241 C C . LEU A 1 273 ? -36.322 -14.469 4.246 1.00 34.15 454 LEU A C 1
ATOM 2242 O O . LEU A 1 273 ? -37.270 -13.683 4.402 1.00 31.69 454 LEU A O 1
ATOM 2247 N N . PRO A 1 274 ? -36.497 -15.700 3.735 1.00 34.51 455 PRO A N 1
ATOM 2248 C CA . PRO A 1 274 ? -37.834 -16.171 3.358 1.00 35.49 455 PRO A CA 1
ATOM 2249 C C . PRO A 1 274 ? -38.763 -16.201 4.580 1.00 37.69 455 PRO A C 1
ATOM 2250 O O . PRO A 1 274 ? -38.311 -16.388 5.708 1.00 37.98 455 PRO A O 1
ATOM 2254 N N . ARG A 1 275 ? -40.057 -16.013 4.357 1.00 37.62 456 ARG A N 1
ATOM 2255 C CA . ARG A 1 275 ? -40.992 -16.044 5.462 1.00 38.15 456 ARG A CA 1
ATOM 2256 C C . ARG A 1 275 ? -41.183 -17.462 5.960 1.00 37.90 456 ARG A C 1
ATOM 2257 O O . ARG A 1 275 ? -41.558 -17.666 7.110 1.00 39.27 456 ARG A O 1
ATOM 2265 N N . ASP A 1 276 ? -40.892 -18.444 5.113 1.00 37.91 457 ASP A N 1
ATOM 2266 C CA . ASP A 1 276 ? -41.091 -19.841 5.500 1.00 39.71 457 ASP A CA 1
ATOM 2267 C C . ASP A 1 276 ? -39.873 -20.768 5.501 1.00 38.94 457 ASP A C 1
ATOM 2268 O O . ASP A 1 276 ? -40.024 -21.989 5.561 1.00 39.48 457 ASP A O 1
ATOM 2273 N N . PHE A 1 277 ? -38.669 -20.215 5.470 1.00 37.73 458 PHE A N 1
ATOM 2274 C CA . PHE A 1 277 ? -37.491 -21.075 5.450 1.00 39.22 458 PHE A CA 1
ATOM 2275 C C . PHE A 1 277 ? -37.401 -21.996 6.659 1.00 38.96 458 PHE A C 1
ATOM 2276 O O . PHE A 1 277 ? -36.672 -22.985 6.633 1.00 40.84 458 PHE A O 1
ATOM 2284 N N . MET A 1 278 ? -38.128 -21.685 7.723 1.00 39.96 459 MET A N 1
ATOM 2285 C CA . MET A 1 278 ? -38.072 -22.538 8.900 1.00 42.38 459 MET A CA 1
ATOM 2286 C C . MET A 1 278 ? -38.784 -23.862 8.638 1.00 43.26 459 MET A C 1
ATOM 2287 O O . MET A 1 278 ? -38.559 -24.847 9.339 1.00 42.75 459 MET A O 1
ATOM 2292 N N . ASP A 1 279 ? -39.632 -23.886 7.614 1.00 45.72 460 ASP A N 1
ATOM 2293 C CA . ASP A 1 279 ? -40.360 -25.105 7.281 1.00 47.60 460 ASP A CA 1
ATOM 2294 C C . ASP A 1 279 ? -39.467 -26.140 6.649 1.00 46.27 460 ASP A C 1
ATOM 2295 O O . ASP A 1 279 ? -39.790 -27.317 6.676 1.00 49.17 460 ASP A O 1
ATOM 2300 N N . TYR A 1 280 ? -38.338 -25.714 6.090 1.00 45.47 461 TYR A N 1
ATOM 2301 C CA . TYR A 1 280 ? -37.445 -26.661 5.445 1.00 44.03 461 TYR A CA 1
ATOM 2302 C C . TYR A 1 280 ? -35.986 -26.611 5.873 1.00 43.72 461 TYR A C 1
ATOM 2303 O O . TYR A 1 280 ? -35.184 -27.431 5.427 1.00 44.94 461 TYR A O 1
ATOM 2312 N N . MET A 1 281 ? -35.629 -25.655 6.726 1.00 43.44 462 MET A N 1
ATOM 2313 C CA . MET A 1 281 ? -34.248 -25.562 7.215 1.00 42.48 462 MET A CA 1
ATOM 2314 C C . MET A 1 281 ? -34.255 -25.983 8.681 1.00 41.77 462 MET A C 1
ATOM 2315 O O . MET A 1 281 ? -35.203 -25.690 9.395 1.00 40.15 462 MET A O 1
ATOM 2320 N N . GLY A 1 282 ? -33.201 -26.661 9.130 1.00 41.70 463 GLY A N 1
ATOM 2321 C CA . GLY A 1 282 ? -33.149 -27.110 10.510 1.00 42.05 463 GLY A CA 1
ATOM 2322 C C . GLY A 1 282 ? -32.808 -28.585 10.608 1.00 43.43 463 GLY A C 1
ATOM 2323 O O . GLY A 1 282 ? -32.989 -29.334 9.646 1.00 42.66 463 GLY A O 1
ATOM 2324 N N . ALA A 1 283 ? -32.320 -29.011 11.770 1.00 43.99 464 ALA A N 1
ATOM 2325 C CA . ALA A 1 283 ? -31.935 -30.405 11.979 1.00 46.82 464 ALA A CA 1
ATOM 2326 C C . ALA A 1 283 ? -33.022 -31.418 11.620 1.00 48.00 464 ALA A C 1
ATOM 2327 O O . ALA A 1 283 ? -32.723 -32.490 11.094 1.00 50.08 464 ALA A O 1
ATOM 2329 N N . GLN A 1 284 ? -34.273 -31.072 11.906 1.00 51.96 465 GLN A N 1
ATOM 2330 C CA A GLN A 1 284 ? -35.398 -32.037 11.624 0.50 58.07 465 GLN A CA 1
ATOM 2331 C CA B GLN A 1 284 ? -35.372 -32.068 11.618 0.50 58.08 465 GLN A CA 1
ATOM 2332 C C . GLN A 1 284 ? -35.753 -32.062 10.107 1.00 58.72 465 GLN A C 1
ATOM 2333 O O . GLN A 1 284 ? -36.787 -32.622 9.744 1.00 62.04 465 GLN A O 1
ATOM 2344 N N . HIS A 1 285 ? -34.930 -31.445 9.265 1.00 53.01 466 HIS A N 1
ATOM 2345 C CA . HIS A 1 285 ? -35.192 -31.402 7.831 1.00 53.43 466 HIS A CA 1
ATOM 2346 C C . HIS A 1 285 ? -33.913 -31.692 7.054 1.00 54.75 466 HIS A C 1
ATOM 2347 O O . HIS A 1 285 ? -33.888 -31.578 5.832 1.00 55.74 466 HIS A O 1
ATOM 2354 N N . SER A 1 286 ? -32.856 -32.070 7.764 1.00 57.01 467 SER A N 1
ATOM 2355 C CA . SER A 1 286 ? -31.562 -32.355 7.141 1.00 60.46 467 SER A CA 1
ATOM 2356 C C . SER A 1 286 ? -31.564 -33.469 6.096 1.00 62.11 467 SER A C 1
ATOM 2357 O O . SER A 1 286 ? -30.630 -33.580 5.303 1.00 62.40 467 SER A O 1
ATOM 2360 N N . ASP A 1 287 ? -32.607 -34.291 6.095 1.00 64.28 468 ASP A N 1
ATOM 2361 C CA . ASP A 1 287 ? -32.705 -35.394 5.140 1.00 65.11 468 ASP A CA 1
ATOM 2362 C C . ASP A 1 287 ? -33.731 -35.084 4.062 1.00 64.36 468 ASP A C 1
ATOM 2363 O O . ASP A 1 287 ? -33.943 -35.881 3.148 1.00 64.29 468 ASP A O 1
ATOM 2368 N N . SER A 1 288 ? -34.370 -33.924 4.179 1.00 63.09 469 SER A N 1
ATOM 2369 C CA . SER A 1 288 ? -35.392 -33.510 3.223 1.00 62.89 469 SER A CA 1
ATOM 2370 C C . SER A 1 288 ? -34.812 -33.264 1.835 1.00 61.26 469 SER A C 1
ATOM 2371 O O . SER A 1 288 ? -33.619 -33.011 1.687 1.00 61.52 469 SER A O 1
ATOM 2374 N N . LYS A 1 289 ? -35.669 -33.345 0.822 1.00 59.84 470 LYS A N 1
ATOM 2375 C CA . LYS A 1 289 ? -35.261 -33.145 -0.562 1.00 58.54 470 LYS A CA 1
ATOM 2376 C C . LYS A 1 289 ? -35.972 -31.935 -1.148 1.00 56.65 470 LYS A C 1
ATOM 2377 O O . LYS A 1 289 ? -35.934 -31.696 -2.353 1.00 57.24 470 LYS A O 1
ATOM 2383 N N . ASP A 1 290 ? -36.632 -31.178 -0.284 1.00 55.79 471 ASP A N 1
ATOM 2384 C CA . ASP A 1 290 ? -37.346 -29.985 -0.706 1.00 54.79 471 ASP A CA 1
ATOM 2385 C C . ASP A 1 290 ? -36.367 -29.135 -1.516 1.00 53.91 471 ASP A C 1
ATOM 2386 O O . ASP A 1 290 ? -35.295 -28.798 -1.034 1.00 54.54 471 ASP A O 1
ATOM 2391 N N . PRO A 1 291 ? -36.711 -28.804 -2.771 1.00 53.81 472 PRO A N 1
ATOM 2392 C CA . PRO A 1 291 ? -35.836 -27.989 -3.626 1.00 52.38 472 PRO A CA 1
ATOM 2393 C C . PRO A 1 291 ? -35.591 -26.598 -3.050 1.00 49.79 472 PRO A C 1
ATOM 2394 O O . PRO A 1 291 ? -34.769 -25.828 -3.561 1.00 48.07 472 PRO A O 1
ATOM 2398 N N . ARG A 1 292 ? -36.408 -26.230 -2.072 1.00 50.78 473 ARG A N 1
ATOM 2399 C CA A ARG A 1 292 ? -36.171 -24.995 -1.344 0.50 47.87 473 ARG A CA 1
ATOM 2400 C CA B ARG A 1 292 ? -36.093 -24.901 -1.344 0.50 47.85 473 ARG A CA 1
ATOM 2401 C C . ARG A 1 292 ? -34.874 -25.030 -0.547 1.00 43.44 473 ARG A C 1
ATOM 2402 O O . ARG A 1 292 ? -34.189 -24.014 -0.437 1.00 43.01 473 ARG A O 1
ATOM 2417 N N . ARG A 1 293 ? -34.579 -26.164 0.080 1.00 41.79 474 ARG A N 1
ATOM 2418 C CA . ARG A 1 293 ? -33.352 -26.276 0.853 1.00 42.32 474 ARG A CA 1
ATOM 2419 C C . ARG A 1 293 ? -32.206 -25.999 -0.105 1.00 43.43 474 ARG A C 1
ATOM 2420 O O . ARG A 1 293 ? -31.331 -25.171 0.179 1.00 43.68 474 ARG A O 1
ATOM 2428 N N . THR A 1 294 ? -32.229 -26.684 -1.246 1.00 41.01 475 THR A N 1
ATOM 2429 C CA . THR A 1 294 ? -31.190 -26.525 -2.248 1.00 40.04 475 THR A CA 1
ATOM 2430 C C . THR A 1 294 ? -31.002 -25.080 -2.691 1.00 38.05 475 THR A C 1
ATOM 2431 O O . THR A 1 294 ? -29.878 -24.625 -2.854 1.00 40.45 475 THR A O 1
ATOM 2435 N N . ALA A 1 295 ? -32.088 -24.352 -2.895 1.00 36.22 476 ALA A N 1
ATOM 2436 C CA . ALA A 1 295 ? -31.950 -22.962 -3.319 1.00 35.88 476 ALA A CA 1
ATOM 2437 C C . ALA A 1 295 ? -31.440 -22.114 -2.138 1.00 35.97 476 ALA A C 1
ATOM 2438 O O . ALA A 1 295 ? -30.704 -21.151 -2.336 1.00 35.19 476 ALA A O 1
ATOM 2440 N N . PHE A 1 296 ? -31.826 -22.483 -0.917 1.00 34.74 477 PHE A N 1
ATOM 2441 C CA . PHE A 1 296 ? -31.384 -21.756 0.269 1.00 35.14 477 PHE A CA 1
ATOM 2442 C C . PHE A 1 296 ? -29.872 -21.949 0.373 1.00 36.40 477 PHE A C 1
ATOM 2443 O O . PHE A 1 296 ? -29.115 -20.980 0.472 1.00 36.07 477 PHE A O 1
ATOM 2451 N N . MET A 1 297 ? -29.438 -23.205 0.346 1.00 36.32 478 MET A N 1
ATOM 2452 C CA . MET A 1 297 ? -28.018 -23.511 0.418 1.00 37.86 478 MET A CA 1
ATOM 2453 C C . MET A 1 297 ? -27.236 -22.782 -0.664 1.00 37.55 478 MET A C 1
ATOM 2454 O O . MET A 1 297 ? -26.135 -22.280 -0.414 1.00 36.20 478 MET A O 1
ATOM 2459 N N . GLU A 1 298 ? -27.807 -22.719 -1.864 1.00 36.42 479 GLU A N 1
ATOM 2460 C CA . GLU A 1 298 ? -27.149 -22.057 -2.979 1.00 37.80 479 GLU A CA 1
ATOM 2461 C C . GLU A 1 298 ? -26.919 -20.577 -2.677 1.00 37.60 479 GLU A C 1
ATOM 2462 O O . GLU A 1 298 ? -25.839 -20.043 -2.923 1.00 38.33 479 GLU A O 1
ATOM 2468 N N . LYS A 1 299 ? -27.943 -19.918 -2.149 1.00 36.78 480 LYS A N 1
ATOM 2469 C CA . LYS A 1 299 ? -27.860 -18.495 -1.815 1.00 37.25 480 LYS A CA 1
ATOM 2470 C C . LYS A 1 299 ? -26.727 -18.259 -0.806 1.00 34.72 480 LYS A C 1
ATOM 2471 O O . LYS A 1 299 ? -25.930 -17.332 -0.949 1.00 33.55 480 LYS A O 1
ATOM 2477 N N . VAL A 1 300 ? -26.662 -19.109 0.212 1.00 33.25 481 VAL A N 1
ATOM 2478 C CA . VAL A 1 300 ? -25.627 -18.994 1.224 1.00 32.53 481 VAL A CA 1
ATOM 2479 C C . VAL A 1 300 ? -24.231 -19.113 0.620 1.00 33.36 481 VAL A C 1
ATOM 2480 O O . VAL A 1 300 ? -23.354 -18.310 0.944 1.00 33.20 481 VAL A O 1
ATOM 2484 N N . ARG A 1 301 ? -24.020 -20.095 -0.261 1.00 31.20 482 ARG A N 1
ATOM 2485 C CA . ARG A 1 301 ? -22.704 -20.274 -0.879 1.00 31.26 482 ARG A CA 1
ATOM 2486 C C . ARG A 1 301 ? -22.290 -19.048 -1.686 1.00 31.66 482 ARG A C 1
ATOM 2487 O O . ARG A 1 301 ? -21.153 -18.587 -1.588 1.00 32.94 482 ARG A O 1
ATOM 2495 N N . VAL A 1 302 ? -23.217 -18.521 -2.478 1.00 31.50 483 VAL A N 1
ATOM 2496 C CA . VAL A 1 302 ? -22.949 -17.355 -3.305 1.00 32.63 483 VAL A CA 1
ATOM 2497 C C . VAL A 1 302 ? -22.625 -16.113 -2.474 1.00 33.01 483 VAL A C 1
ATOM 2498 O O . VAL A 1 302 ? -21.638 -15.418 -2.738 1.00 32.04 483 VAL A O 1
ATOM 2502 N N . LEU A 1 303 ? -23.456 -15.838 -1.473 1.00 32.10 484 LEU A N 1
ATOM 2503 C CA . LEU A 1 303 ? -23.246 -14.673 -0.615 1.00 33.59 484 LEU A CA 1
ATOM 2504 C C . LEU A 1 303 ? -21.928 -14.754 0.156 1.00 32.80 484 LEU A C 1
ATOM 2505 O O . LEU A 1 303 ? -21.178 -13.777 0.206 1.00 33.70 484 LEU A O 1
ATOM 2510 N N . VAL A 1 304 ? -21.648 -15.913 0.751 1.00 30.89 485 VAL A N 1
ATOM 2511 C CA . VAL A 1 304 ? -20.420 -16.086 1.516 1.00 31.76 485 VAL A CA 1
ATOM 2512 C C . VAL A 1 304 ? -19.211 -15.873 0.625 1.00 33.60 485 VAL A C 1
ATOM 2513 O O . VAL A 1 304 ? -18.234 -15.256 1.036 1.00 32.61 485 VAL A O 1
ATOM 2517 N N . ALA A 1 305 ? -19.284 -16.380 -0.599 1.00 33.72 486 ALA A N 1
ATOM 2518 C CA . ALA A 1 305 ? -18.188 -16.231 -1.547 1.00 34.85 486 ALA A CA 1
ATOM 2519 C C . ALA A 1 305 ? -17.907 -14.760 -1.869 1.00 34.59 486 ALA A C 1
ATOM 2520 O O . ALA A 1 305 ? -16.765 -14.390 -2.120 1.00 36.75 486 ALA A O 1
ATOM 2522 N N . ARG A 1 306 ? -18.952 -13.939 -1.858 1.00 38.42 487 ARG A N 1
ATOM 2523 C CA A ARG A 1 306 ? -18.746 -12.593 -2.205 0.70 37.79 487 ARG A CA 1
ATOM 2524 C CA B ARG A 1 306 ? -18.793 -12.581 -2.181 0.30 37.75 487 ARG A CA 1
ATOM 2525 C C . ARG A 1 306 ? -18.086 -11.775 -1.035 1.00 36.73 487 ARG A C 1
ATOM 2526 O O . ARG A 1 306 ? -17.616 -10.662 -1.266 1.00 33.02 487 ARG A O 1
ATOM 2541 N N . LEU A 1 307 ? -18.084 -12.325 0.175 1.00 31.46 488 LEU A N 1
ATOM 2542 C CA . LEU A 1 307 ? -17.505 -11.634 1.336 1.00 32.06 488 LEU A CA 1
ATOM 2543 C C . LEU A 1 307 ? -16.019 -11.333 1.196 1.00 32.60 488 LEU A C 1
ATOM 2544 O O . LEU A 1 307 ? -15.508 -10.403 1.823 1.00 32.57 488 LEU A O 1
ATOM 2549 N N . GLY A 1 308 ? -15.325 -12.122 0.379 1.00 33.22 489 GLY A N 1
ATOM 2550 C CA . GLY A 1 308 ? -13.907 -11.896 0.181 1.00 34.23 489 GLY A CA 1
ATOM 2551 C C . GLY A 1 308 ? -13.684 -10.493 -0.354 1.00 36.06 489 GLY A C 1
ATOM 2552 O O . GLY A 1 308 ? -12.683 -9.852 -0.049 1.00 35.71 489 GLY A O 1
ATOM 2553 N N . HIS A 1 309 ? -14.632 -10.016 -1.154 1.00 35.33 490 HIS A N 1
ATOM 2554 C CA . HIS A 1 309 ? -14.545 -8.676 -1.725 1.00 37.08 490 HIS A CA 1
ATOM 2555 C C . HIS A 1 309 ? -14.605 -7.608 -0.623 1.00 36.51 490 HIS A C 1
ATOM 2556 O O . HIS A 1 309 ? -13.957 -6.571 -0.726 1.00 35.78 490 HIS A O 1
ATOM 2563 N N . PHE A 1 310 ? -15.370 -7.877 0.436 1.00 36.60 491 PHE A N 1
ATOM 2564 C CA . PHE A 1 310 ? -15.528 -6.919 1.527 1.00 35.44 491 PHE A CA 1
ATOM 2565 C C . PHE A 1 310 ? -14.586 -7.131 2.713 1.00 35.57 491 PHE A C 1
ATOM 2566 O O . PHE A 1 310 ? -14.708 -6.454 3.733 1.00 35.49 491 PHE A O 1
ATOM 2574 N N . ALA A 1 311 ? -13.642 -8.056 2.580 1.00 35.89 492 ALA A N 1
ATOM 2575 C CA . ALA A 1 311 ? -12.708 -8.351 3.673 1.00 35.32 492 ALA A CA 1
ATOM 2576 C C . ALA A 1 311 ? -11.583 -7.321 3.826 1.00 32.54 492 ALA A C 1
ATOM 2577 O O . ALA A 1 311 ? -10.801 -7.111 2.916 1.00 32.48 492 ALA A O 1
ATOM 2579 N N . PRO A 1 312 ? -11.490 -6.672 4.998 1.00 33.43 493 PRO A N 1
ATOM 2580 C CA . PRO A 1 312 ? -10.459 -5.660 5.281 1.00 32.73 493 PRO A CA 1
ATOM 2581 C C . PRO A 1 312 ? -9.154 -6.316 5.730 1.00 32.53 493 PRO A C 1
ATOM 2582 O O . PRO A 1 312 ? -8.734 -6.193 6.885 1.00 32.79 493 PRO A O 1
ATOM 2586 N N . VAL A 1 313 ? -8.528 -7.015 4.791 1.00 31.03 494 VAL A N 1
ATOM 2587 C CA . VAL A 1 313 ? -7.295 -7.750 5.028 1.00 31.77 494 VAL A CA 1
ATOM 2588 C C . VAL A 1 313 ? -6.177 -6.899 5.624 1.00 32.64 494 VAL A C 1
ATOM 2589 O O . VAL A 1 313 ? -5.495 -7.325 6.566 1.00 30.57 494 VAL A O 1
ATOM 2593 N N . ASP A 1 314 ? -5.988 -5.696 5.089 1.00 31.93 495 ASP A N 1
ATOM 2594 C CA . ASP A 1 314 ? -4.935 -4.826 5.603 1.00 33.91 495 ASP A CA 1
ATOM 2595 C C . ASP A 1 314 ? -5.193 -4.379 7.039 1.00 31.70 495 ASP A C 1
ATOM 2596 O O . ASP A 1 314 ? -4.267 -4.339 7.854 1.00 30.97 495 ASP A O 1
ATOM 2601 N N . ALA A 1 315 ? -6.441 -4.055 7.359 1.00 29.39 496 ALA A N 1
ATOM 2602 C CA . ALA A 1 315 ? -6.764 -3.626 8.718 1.00 30.80 496 ALA A CA 1
ATOM 2603 C C . ALA A 1 315 ? -6.542 -4.769 9.707 1.00 28.98 496 ALA A C 1
ATOM 2604 O O . ALA A 1 315 ? -6.078 -4.543 10.817 1.00 29.89 496 ALA A O 1
ATOM 2606 N N . VAL A 1 316 ? -6.879 -5.994 9.313 1.00 29.13 497 VAL A N 1
ATOM 2607 C CA . VAL A 1 316 ? -6.682 -7.128 10.206 1.00 28.84 497 VAL A CA 1
ATOM 2608 C C . VAL A 1 316 ? -5.200 -7.471 10.367 1.00 28.07 497 VAL A C 1
ATOM 2609 O O . VAL A 1 316 ? -4.777 -7.822 11.461 1.00 27.90 497 VAL A O 1
ATOM 2613 N N . ALA A 1 317 ? -4.406 -7.368 9.302 1.00 26.85 498 ALA A N 1
ATOM 2614 C CA . ALA A 1 317 ? -2.969 -7.632 9.438 1.00 27.48 498 ALA A CA 1
ATOM 2615 C C . ALA A 1 317 ? -2.401 -6.614 10.451 1.00 28.28 498 ALA A C 1
ATOM 2616 O O . ALA A 1 317 ? -1.550 -6.942 11.270 1.00 27.86 498 ALA A O 1
ATOM 2618 N N . ASP A 1 318 ? -2.878 -5.374 10.381 1.00 28.35 499 ASP A N 1
ATOM 2619 C CA . ASP A 1 318 ? -2.429 -4.340 11.311 1.00 29.81 499 ASP A CA 1
ATOM 2620 C C . ASP A 1 318 ? -2.826 -4.648 12.747 1.00 29.52 499 ASP A C 1
ATOM 2621 O O . ASP A 1 318 ? -2.056 -4.394 13.674 1.00 29.02 499 ASP A O 1
ATOM 2626 N N . GLN A 1 319 ? -4.030 -5.174 12.948 1.00 27.18 500 GLN A N 1
ATOM 2627 C CA . GLN A 1 319 ? -4.451 -5.513 14.302 1.00 28.11 500 GLN A CA 1
ATOM 2628 C C . GLN A 1 319 ? -3.599 -6.664 14.834 1.00 27.87 500 GLN A C 1
ATOM 2629 O O . GLN A 1 319 ? -3.223 -6.674 16.009 1.00 26.47 500 GLN A O 1
ATOM 2635 N N . ARG A 1 320 ? -3.282 -7.629 13.971 1.00 26.48 501 ARG A N 1
ATOM 2636 C CA . ARG A 1 320 ? -2.444 -8.744 14.403 1.00 28.85 501 ARG A CA 1
ATOM 2637 C C . ARG A 1 320 ? -1.025 -8.257 14.704 1.00 27.51 501 ARG A C 1
ATOM 2638 O O . ARG A 1 320 ? -0.391 -8.747 15.635 1.00 28.17 501 ARG A O 1
ATOM 2646 N N . ALA A 1 321 ? -0.536 -7.302 13.915 1.00 26.67 502 ALA A N 1
ATOM 2647 C CA . ALA A 1 321 ? 0.800 -6.740 14.120 1.00 27.02 502 ALA A CA 1
ATOM 2648 C C . ALA A 1 321 ? 0.804 -6.033 15.475 1.00 26.74 502 ALA A C 1
ATOM 2649 O O . ALA A 1 321 ? 1.719 -6.201 16.282 1.00 25.35 502 ALA A O 1
ATOM 2651 N N . LYS A 1 322 ? -0.241 -5.252 15.718 1.00 27.29 503 LYS A N 1
ATOM 2652 C CA . LYS A 1 322 ? -0.402 -4.525 16.974 1.00 28.71 503 LYS A CA 1
ATOM 2653 C C . LYS A 1 322 ? -0.397 -5.456 18.189 1.00 29.53 503 LYS A C 1
ATOM 2654 O O . LYS A 1 322 ? 0.186 -5.128 19.228 1.00 27.50 503 LYS A O 1
ATOM 2660 N N . ASP A 1 323 ? -1.047 -6.615 18.069 1.00 29.76 504 ASP A N 1
ATOM 2661 C CA . ASP A 1 323 ? -1.092 -7.543 19.190 1.00 28.41 504 ASP A CA 1
ATOM 2662 C C . ASP A 1 323 ? 0.275 -8.176 19.399 1.00 27.87 504 ASP A C 1
ATOM 2663 O O . ASP A 1 323 ? 0.674 -8.468 20.530 1.00 26.97 504 ASP A O 1
ATOM 2668 N N . PHE A 1 324 ? 1.001 -8.368 18.302 1.00 26.39 505 PHE A N 1
ATOM 2669 C CA . PHE A 1 324 ? 2.333 -8.957 18.374 1.00 26.39 505 PHE A CA 1
ATOM 2670 C C . PHE A 1 324 ? 3.292 -7.972 19.069 1.00 26.69 505 PHE A C 1
ATOM 2671 O O . PHE A 1 324 ? 4.177 -8.376 19.829 1.00 26.62 505 PHE A O 1
ATOM 2679 N N . ILE A 1 325 ? 3.107 -6.681 18.801 1.00 26.37 506 ILE A N 1
ATOM 2680 C CA . ILE A 1 325 ? 3.920 -5.641 19.411 1.00 26.65 506 ILE A CA 1
ATOM 2681 C C . ILE A 1 325 ? 3.655 -5.621 20.909 1.00 26.24 506 ILE A C 1
ATOM 2682 O O . ILE A 1 325 ? 4.567 -5.433 21.707 1.00 27.01 506 ILE A O 1
ATOM 2687 N N . HIS A 1 326 ? 2.403 -5.840 21.286 1.00 27.52 507 HIS A N 1
ATOM 2688 C CA . HIS A 1 326 ? 2.021 -5.876 22.692 1.00 28.68 507 HIS A CA 1
ATOM 2689 C C . HIS A 1 326 ? 2.619 -7.134 23.361 1.00 31.36 507 HIS A C 1
ATOM 2690 O O . HIS A 1 326 ? 3.035 -7.097 24.528 1.00 32.10 507 HIS A O 1
ATOM 2697 N N . ASP A 1 327 ? 2.668 -8.243 22.625 1.00 29.55 508 ASP A N 1
ATOM 2698 C CA . ASP A 1 327 ? 3.226 -9.483 23.157 1.00 31.12 508 ASP A CA 1
ATOM 2699 C C . ASP A 1 327 ? 4.753 -9.513 23.154 1.00 31.62 508 ASP A C 1
ATOM 2700 O O . ASP A 1 327 ? 5.355 -10.357 23.818 1.00 32.42 508 ASP A O 1
ATOM 2705 N N . SER A 1 328 ? 5.375 -8.620 22.391 1.00 29.44 509 SER A N 1
ATOM 2706 C CA . SER A 1 328 ? 6.826 -8.622 22.253 1.00 27.44 509 SER A CA 1
ATOM 2707 C C . SER A 1 328 ? 7.658 -8.286 23.478 1.00 27.81 509 SER A C 1
ATOM 2708 O O . SER A 1 328 ? 7.235 -7.532 24.368 1.00 27.78 509 SER A O 1
ATOM 2711 N N . LEU A 1 329 ? 8.853 -8.863 23.516 1.00 25.94 510 LEU A N 1
ATOM 2712 C CA . LEU A 1 329 ? 9.801 -8.579 24.573 1.00 27.14 510 LEU A CA 1
ATOM 2713 C C . LEU A 1 329 ? 10.434 -7.261 24.139 1.00 26.77 510 LEU A C 1
ATOM 2714 O O . LEU A 1 329 ? 10.563 -7.003 22.944 1.00 24.57 510 LEU A O 1
ATOM 2719 N N . PRO A 1 330 ? 10.810 -6.398 25.096 1.00 26.91 511 PRO A N 1
ATOM 2720 C CA . PRO A 1 330 ? 11.428 -5.130 24.707 1.00 25.65 511 PRO A CA 1
ATOM 2721 C C . PRO A 1 330 ? 12.736 -5.426 23.964 1.00 27.36 511 PRO A C 1
ATOM 2722 O O . PRO A 1 330 ? 13.342 -6.481 24.149 1.00 25.81 511 PRO A O 1
ATOM 2726 N N . PRO A 1 331 ? 13.186 -4.499 23.107 1.00 27.27 512 PRO A N 1
ATOM 2727 C CA . PRO A 1 331 ? 14.425 -4.723 22.357 1.00 28.40 512 PRO A CA 1
ATOM 2728 C C . PRO A 1 331 ? 15.719 -4.753 23.156 1.00 27.29 512 PRO A C 1
ATOM 2729 O O . PRO A 1 331 ? 15.816 -4.172 24.227 1.00 27.25 512 PRO A O 1
ATOM 2733 N N . VAL A 1 332 ? 16.707 -5.452 22.606 1.00 29.08 513 VAL A N 1
ATOM 2734 C CA . VAL A 1 332 ? 18.047 -5.496 23.181 1.00 31.88 513 VAL A CA 1
ATOM 2735 C C . VAL A 1 332 ? 18.893 -4.662 22.204 1.00 31.73 513 VAL A C 1
ATOM 2736 O O . VAL A 1 332 ? 19.099 -5.039 21.042 1.00 31.35 513 VAL A O 1
ATOM 2740 N N . LEU A 1 333 ? 19.354 -3.514 22.677 1.00 32.64 514 LEU A N 1
ATOM 2741 C CA . LEU A 1 333 ? 20.139 -2.599 21.855 1.00 33.51 514 LEU A CA 1
ATOM 2742 C C . LEU A 1 333 ? 21.612 -2.950 21.756 1.00 33.73 514 LEU A C 1
ATOM 2743 O O . LEU A 1 333 ? 22.218 -3.373 22.732 1.00 34.53 514 LEU A O 1
ATOM 2748 N N . THR A 1 334 ? 22.190 -2.770 20.575 1.00 32.39 515 THR A N 1
ATOM 2749 C CA . THR A 1 334 ? 23.613 -3.014 20.402 1.00 34.07 515 THR A CA 1
ATOM 2750 C C . THR A 1 334 ? 24.295 -1.797 21.041 1.00 33.54 515 THR A C 1
ATOM 2751 O O . THR A 1 334 ? 23.620 -0.836 21.421 1.00 31.22 515 THR A O 1
ATOM 2755 N N . ASP A 1 335 ? 25.618 -1.840 21.172 1.00 34.21 516 ASP A N 1
ATOM 2756 C CA . ASP A 1 335 ? 26.350 -0.717 21.761 1.00 36.11 516 ASP A CA 1
ATOM 2757 C C . ASP A 1 335 ? 26.184 0.520 20.890 1.00 35.44 516 ASP A C 1
ATOM 2758 O O . ASP A 1 335 ? 26.039 1.630 21.398 1.00 35.00 516 ASP A O 1
ATOM 2763 N N . ARG A 1 336 ? 26.213 0.314 19.575 1.00 34.55 517 ARG A N 1
ATOM 2764 C CA . ARG A 1 336 ? 26.060 1.404 18.609 1.00 34.98 517 ARG A CA 1
ATOM 2765 C C . ARG A 1 336 ? 24.665 2.052 18.695 1.00 34.30 517 ARG A C 1
ATOM 2766 O O . ARG A 1 336 ? 24.538 3.275 18.788 1.00 30.58 517 ARG A O 1
ATOM 2774 N N . GLU A 1 337 ? 23.620 1.225 18.668 1.00 35.05 518 GLU A N 1
ATOM 2775 C CA . GLU A 1 337 ? 22.253 1.730 18.760 1.00 34.55 518 GLU A CA 1
ATOM 2776 C C . GLU A 1 337 ? 22.046 2.535 20.034 1.00 34.16 518 GLU A C 1
ATOM 2777 O O . GLU A 1 337 ? 21.359 3.568 20.020 1.00 35.10 518 GLU A O 1
ATOM 2783 N N . ARG A 1 338 ? 22.620 2.073 21.142 1.00 30.94 519 ARG A N 1
ATOM 2784 C CA . ARG A 1 338 ? 22.483 2.804 22.394 1.00 32.34 519 ARG A CA 1
ATOM 2785 C C . ARG A 1 338 ? 23.205 4.152 22.331 1.00 32.33 519 ARG A C 1
ATOM 2786 O O . ARG A 1 338 ? 22.659 5.172 22.751 1.00 31.54 519 ARG A O 1
ATOM 2794 N N . ALA A 1 339 ? 24.424 4.156 21.803 1.00 31.30 520 ALA A N 1
ATOM 2795 C CA . ALA A 1 339 ? 25.207 5.387 21.701 1.00 33.34 520 ALA A CA 1
ATOM 2796 C C . ALA A 1 339 ? 24.646 6.422 20.703 1.00 34.67 520 ALA A C 1
ATOM 2797 O O . ALA A 1 339 ? 24.883 7.622 20.841 1.00 35.15 520 ALA A O 1
ATOM 2799 N N . LEU A 1 340 ? 23.920 5.960 19.694 1.00 33.98 521 LEU A N 1
ATOM 2800 C CA . LEU A 1 340 ? 23.370 6.867 18.690 1.00 33.83 521 LEU A CA 1
ATOM 2801 C C . LEU A 1 340 ? 21.926 7.294 18.942 1.00 32.83 521 LEU A C 1
ATOM 2802 O O . LEU A 1 340 ? 21.326 7.976 18.119 1.00 32.80 521 LEU A O 1
ATOM 2807 N N . SER A 1 341 ? 21.370 6.908 20.087 1.00 33.12 522 SER A N 1
ATOM 2808 C CA . SER A 1 341 ? 19.987 7.249 20.400 1.00 31.25 522 SER A CA 1
ATOM 2809 C C . SER A 1 341 ? 19.882 8.026 21.692 1.00 32.36 522 SER A C 1
ATOM 2810 O O . SER A 1 341 ? 20.887 8.282 22.347 1.00 33.48 522 SER A O 1
ATOM 2813 N N . VAL A 1 342 ? 18.659 8.382 22.070 1.00 31.97 523 VAL A N 1
ATOM 2814 C CA . VAL A 1 342 ? 18.434 9.135 23.292 1.00 34.00 523 VAL A CA 1
ATOM 2815 C C . VAL A 1 342 ? 18.889 8.373 24.540 1.00 37.79 523 VAL A C 1
ATOM 2816 O O . VAL A 1 342 ? 19.218 8.980 25.558 1.00 39.11 523 VAL A O 1
ATOM 2820 N N . TYR A 1 343 ? 18.909 7.046 24.471 1.00 38.45 524 TYR A N 1
ATOM 2821 C CA . TYR A 1 343 ? 19.331 6.257 25.625 1.00 39.84 524 TYR A CA 1
ATOM 2822 C C . TYR A 1 343 ? 20.789 6.537 25.957 1.00 40.78 524 TYR A C 1
ATOM 2823 O O . TYR A 1 343 ? 21.177 6.492 27.116 1.00 42.19 524 TYR A O 1
ATOM 2832 N N . GLY A 1 344 ? 21.586 6.844 24.936 1.00 41.91 525 GLY A N 1
ATOM 2833 C CA . GLY A 1 344 ? 22.996 7.118 25.159 1.00 42.94 525 GLY A CA 1
ATOM 2834 C C . GLY A 1 344 ? 23.354 8.593 25.252 1.00 44.26 525 GLY A C 1
ATOM 2835 O O . GLY A 1 344 ? 24.525 8.964 25.142 1.00 44.83 525 GLY A O 1
ATOM 2836 N N . LEU A 1 345 ? 22.352 9.436 25.459 1.00 43.91 526 LEU A N 1
ATOM 2837 C CA . LEU A 1 345 ? 22.573 10.872 25.561 1.00 46.42 526 LEU A CA 1
ATOM 2838 C C . LEU A 1 345 ? 23.183 11.209 26.925 1.00 48.00 526 LEU A C 1
ATOM 2839 O O . LEU A 1 345 ? 22.623 10.878 27.970 1.00 47.70 526 LEU A O 1
ATOM 2844 N N . PRO A 1 346 ? 24.348 11.864 26.931 1.00 50.61 527 PRO A N 1
ATOM 2845 C CA . PRO A 1 346 ? 24.999 12.225 28.197 1.00 52.79 527 PRO A CA 1
ATOM 2846 C C . PRO A 1 346 ? 24.356 13.432 28.882 1.00 54.91 527 PRO A C 1
ATOM 2847 O O . PRO A 1 346 ? 23.757 14.283 28.227 1.00 54.66 527 PRO A O 1
ATOM 2851 N N . ILE A 1 347 ? 24.484 13.496 30.204 1.00 58.38 528 ILE A N 1
ATOM 2852 C CA . ILE A 1 347 ? 23.949 14.609 30.983 1.00 60.84 528 ILE A CA 1
ATOM 2853 C C . ILE A 1 347 ? 25.134 15.256 31.691 1.00 62.46 528 ILE A C 1
ATOM 2854 O O . ILE A 1 347 ? 25.676 14.696 32.646 1.00 62.79 528 ILE A O 1
ATOM 2859 N N . ARG A 1 348 ? 25.537 16.430 31.213 1.00 64.28 529 ARG A N 1
ATOM 2860 C CA . ARG A 1 348 ? 26.669 17.152 31.786 1.00 65.39 529 ARG A CA 1
ATOM 2861 C C . ARG A 1 348 ? 26.280 17.950 33.023 1.00 65.89 529 ARG A C 1
ATOM 2862 O O . ARG A 1 348 ? 25.487 18.888 32.944 1.00 65.02 529 ARG A O 1
ATOM 2864 N N . TRP A 1 349 ? 26.846 17.564 34.164 1.00 67.46 530 TRP A N 1
ATOM 2865 C CA . TRP A 1 349 ? 26.579 18.237 35.430 1.00 69.04 530 TRP A CA 1
ATOM 2866 C C . TRP A 1 349 ? 27.673 19.240 35.793 1.00 69.80 530 TRP A C 1
ATOM 2867 O O . TRP A 1 349 ? 28.861 18.971 35.625 1.00 69.91 530 TRP A O 1
ATOM 2878 N N . GLU A 1 350 ? 27.261 20.397 36.297 1.00 71.03 531 GLU A N 1
ATOM 2879 C CA . GLU A 1 350 ? 28.199 21.441 36.690 1.00 71.93 531 GLU A CA 1
ATOM 2880 C C . GLU A 1 350 ? 27.633 22.209 37.885 1.00 71.27 531 GLU A C 1
ATOM 2881 O O . GLU A 1 350 ? 26.533 22.762 37.813 1.00 69.84 531 GLU A O 1
ATOM 2887 N N . ALA A 1 351 ? 28.388 22.233 38.980 1.00 70.60 532 ALA A N 1
ATOM 2888 C CA . ALA A 1 351 ? 27.967 22.927 40.195 1.00 70.52 532 ALA A CA 1
ATOM 2889 C C . ALA A 1 351 ? 26.663 22.358 40.758 1.00 69.82 532 ALA A C 1
ATOM 2890 O O . ALA A 1 351 ? 25.806 23.106 41.236 1.00 68.78 532 ALA A O 1
ATOM 2892 N N . GLY A 1 352 ? 26.522 21.035 40.694 1.00 69.74 533 GLY A N 1
ATOM 2893 C CA . GLY A 1 352 ? 25.330 20.376 41.204 1.00 68.40 533 GLY A CA 1
ATOM 2894 C C . GLY A 1 352 ? 24.056 20.656 40.421 1.00 67.33 533 GLY A C 1
ATOM 2895 O O . GLY A 1 352 ? 22.960 20.577 40.966 1.00 67.67 533 GLY A O 1
ATOM 2896 N N . GLU A 1 353 ? 24.193 20.981 39.142 1.00 66.75 534 GLU A N 1
ATOM 2897 C CA . GLU A 1 353 ? 23.039 21.268 38.300 1.00 66.33 534 GLU A CA 1
ATOM 2898 C C . GLU A 1 353 ? 23.254 20.672 36.919 1.00 66.67 534 GLU A C 1
ATOM 2899 O O . GLU A 1 353 ? 24.375 20.641 36.412 1.00 67.43 534 GLU A O 1
ATOM 2905 N N . PRO A 1 354 ? 22.179 20.183 36.291 1.00 66.88 535 PRO A N 1
ATOM 2906 C CA . PRO A 1 354 ? 22.292 19.598 34.955 1.00 68.05 535 PRO A CA 1
ATOM 2907 C C . PRO A 1 354 ? 22.272 20.728 33.923 1.00 69.48 535 PRO A C 1
ATOM 2908 O O . PRO A 1 354 ? 21.336 21.522 33.898 1.00 69.50 535 PRO A O 1
ATOM 2912 N N . VAL A 1 355 ? 23.298 20.816 33.085 1.00 71.90 536 VAL A N 1
ATOM 2913 C CA . VAL A 1 355 ? 23.332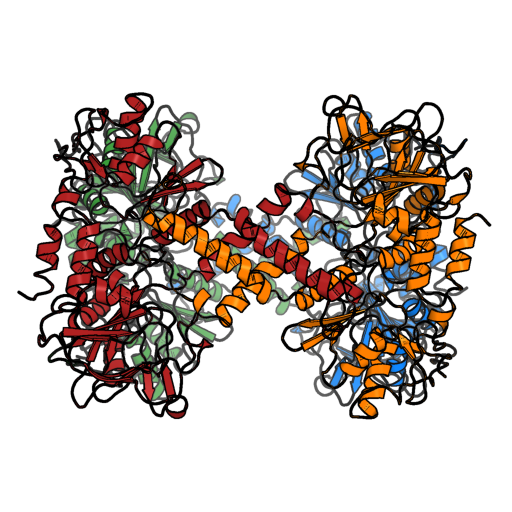 21.873 32.079 1.00 74.10 536 VAL A CA 1
ATOM 2914 C C . VAL A 1 355 ? 23.261 21.334 30.652 1.00 76.16 536 VAL A C 1
ATOM 2915 O O . VAL A 1 355 ? 22.726 21.997 29.763 1.00 77.38 536 VAL A O 1
ATOM 2919 N N . ASN A 1 356 ? 23.727 20.108 30.452 1.00 78.18 537 ASN A N 1
ATOM 2920 C CA . ASN A 1 356 ? 23.755 19.522 29.120 1.00 79.20 537 ASN A CA 1
ATOM 2921 C C . ASN A 1 356 ? 22.350 19.423 28.538 1.00 79.74 537 ASN A C 1
ATOM 2922 O O . ASN A 1 356 ? 22.145 19.667 27.349 1.00 81.55 537 ASN A O 1
ATOM 2924 N N . VAL A 1 357 ? 21.385 19.068 29.379 1.00 79.26 538 VAL A N 1
ATOM 2925 C CA . VAL A 1 357 ? 19.997 18.979 28.943 1.00 78.86 538 VAL A CA 1
ATOM 2926 C C . VAL A 1 357 ? 19.863 17.979 27.804 1.00 78.13 538 VAL A C 1
ATOM 2927 O O . VAL A 1 357 ? 20.351 16.853 27.899 1.00 79.35 538 VAL A O 1
ATOM 2929 N N . GLY A 1 358 ? 19.202 18.387 26.725 1.00 76.40 539 GLY A N 1
ATOM 2930 C CA . GLY A 1 358 ? 19.023 17.494 25.594 1.00 73.63 539 GLY A CA 1
ATOM 2931 C C . GLY A 1 358 ? 19.480 18.096 24.278 1.00 72.04 539 GLY A C 1
ATOM 2932 O O . GLY A 1 358 ? 19.154 19.242 23.969 1.00 71.60 539 GLY A O 1
ATOM 2933 N N . ALA A 1 359 ? 20.233 17.326 23.497 1.00 69.02 540 ALA A N 1
ATOM 2934 C CA . ALA A 1 359 ? 20.689 17.790 22.190 1.00 65.43 540 ALA A CA 1
ATOM 2935 C C . ALA A 1 359 ? 19.533 17.946 21.205 1.00 62.79 540 ALA A C 1
ATOM 2936 O O . ALA A 1 359 ? 18.438 17.429 21.432 1.00 62.74 540 ALA A O 1
ATOM 2938 N N . GLN A 1 360 ? 19.777 18.662 20.112 1.00 59.21 541 GLN A N 1
ATOM 2939 C CA . GLN A 1 360 ? 18.737 18.871 19.113 1.00 56.02 541 GLN A CA 1
ATOM 2940 C C . GLN A 1 360 ? 19.031 18.442 17.677 1.00 51.95 541 GLN A C 1
ATOM 2941 O O . GLN A 1 360 ? 20.152 18.592 17.186 1.00 49.54 541 GLN A O 1
ATOM 2947 N N . LEU A 1 361 ? 18.010 17.904 17.013 1.00 47.85 542 LEU A N 1
ATOM 2948 C CA . LEU A 1 361 ? 18.131 17.461 15.630 1.00 45.69 542 LEU A CA 1
ATOM 2949 C C . LEU A 1 361 ? 17.886 18.654 14.717 1.00 42.63 542 LEU A C 1
ATOM 2950 O O . LEU A 1 361 ? 17.261 19.629 15.121 1.00 41.97 542 LEU A O 1
ATOM 2955 N N . THR A 1 362 ? 18.378 18.577 13.490 1.00 39.85 543 THR A N 1
ATOM 2956 C CA . THR A 1 362 ? 18.161 19.647 12.521 1.00 38.37 543 THR A CA 1
ATOM 2957 C C . THR A 1 362 ? 17.715 18.990 11.223 1.00 37.51 543 THR A C 1
ATOM 2958 O O . THR A 1 362 ? 17.635 17.757 11.137 1.00 37.02 543 THR A O 1
ATOM 2962 N N . THR A 1 363 ? 17.420 19.797 10.212 1.00 35.59 544 THR A N 1
ATOM 2963 C CA . THR A 1 363 ? 17.004 19.236 8.940 1.00 35.02 544 THR A CA 1
ATOM 2964 C C . THR A 1 363 ? 18.194 18.521 8.320 1.00 33.61 544 THR A C 1
ATOM 2965 O O . THR A 1 363 ? 18.032 17.742 7.394 1.00 33.21 544 THR A O 1
ATOM 2969 N N . GLU A 1 364 ? 19.394 18.782 8.833 1.00 34.73 545 GLU A N 1
ATOM 2970 C CA . GLU A 1 364 ? 20.579 18.146 8.270 1.00 36.28 545 GLU A CA 1
ATOM 2971 C C . GLU A 1 364 ? 20.962 16.823 8.944 1.00 35.90 545 GLU A C 1
ATOM 2972 O O . GLU A 1 364 ? 21.837 16.107 8.459 1.00 37.13 545 GLU A O 1
ATOM 2978 N N . THR A 1 365 ? 20.297 16.486 10.045 1.00 34.51 546 THR A N 1
ATOM 2979 C CA . THR A 1 365 ? 20.578 15.237 10.761 1.00 34.07 546 THR A CA 1
ATOM 2980 C C . THR A 1 365 ? 20.131 13.970 9.999 1.00 32.44 546 THR A C 1
ATOM 2981 O O . THR A 1 365 ? 19.020 13.905 9.483 1.00 33.07 546 THR A O 1
ATOM 2985 N N . GLU A 1 366 ? 20.995 12.965 9.922 1.00 31.53 547 GLU A N 1
ATOM 2986 C CA . GLU A 1 366 ? 20.615 11.721 9.253 1.00 35.25 547 GLU A CA 1
ATOM 2987 C C . GLU A 1 366 ? 20.014 10.773 10.297 1.00 35.02 547 GLU A C 1
ATOM 2988 O O . GLU A 1 366 ? 20.541 10.640 11.410 1.00 34.72 547 GLU A O 1
ATOM 2994 N N . VAL A 1 367 ? 18.904 10.126 9.951 1.00 34.55 548 VAL A N 1
ATOM 2995 C CA . VAL A 1 367 ? 18.236 9.239 10.899 1.00 33.11 548 VAL A CA 1
ATOM 2996 C C . VAL A 1 367 ? 17.573 8.000 10.278 1.00 33.73 548 VAL A C 1
ATOM 2997 O O . VAL A 1 367 ? 17.447 7.873 9.051 1.00 32.57 548 VAL A O 1
ATOM 3001 N N . HIS A 1 368 ? 17.189 7.082 11.157 1.00 29.61 549 HIS A N 1
ATOM 3002 C CA . HIS A 1 368 ? 16.459 5.875 10.801 1.00 30.04 549 HIS A CA 1
ATOM 3003 C C . HIS A 1 368 ? 15.986 5.196 12.082 1.00 29.71 549 HIS A C 1
ATOM 3004 O O . HIS A 1 368 ? 16.487 5.497 13.174 1.00 27.85 549 HIS A O 1
ATOM 3011 N N . MET A 1 369 ? 14.973 4.338 11.956 1.00 29.42 550 MET A N 1
ATOM 3012 C CA . MET A 1 369 ? 14.380 3.666 13.117 1.00 28.21 550 MET A CA 1
ATOM 3013 C C . MET A 1 369 ? 15.424 2.943 13.957 1.00 26.44 550 MET A C 1
ATOM 3014 O O . MET A 1 369 ? 16.360 2.349 13.422 1.00 24.68 550 MET A O 1
ATOM 3019 N N . LEU A 1 370 ? 15.248 3.010 15.271 1.00 27.70 551 LEU A N 1
ATOM 3020 C CA . LEU A 1 370 ? 16.157 2.362 16.216 1.00 28.60 551 LEU A CA 1
ATOM 3021 C C . LEU A 1 370 ? 16.428 0.923 15.785 1.00 27.17 551 LEU A C 1
ATOM 3022 O O . LEU A 1 370 ? 17.585 0.487 15.699 1.00 28.01 551 LEU A O 1
ATOM 3027 N N . GLN A 1 371 ? 15.353 0.191 15.513 1.00 26.07 552 GLN A N 1
ATOM 3028 C CA . GLN A 1 371 ? 15.440 -1.192 15.049 1.00 27.29 552 GLN A CA 1
ATOM 3029 C C . GLN A 1 371 ? 14.250 -1.397 14.115 1.00 29.26 552 GLN A C 1
ATOM 3030 O O . GLN A 1 371 ? 13.369 -0.534 14.028 1.00 27.42 552 GLN A O 1
ATOM 3036 N N . ASP A 1 372 ? 14.213 -2.548 13.450 1.00 29.29 553 ASP A N 1
ATOM 3037 C CA . ASP A 1 372 ? 13.181 -2.858 12.474 1.00 30.77 553 ASP A CA 1
ATOM 3038 C C . ASP A 1 372 ? 11.851 -3.433 12.970 1.00 32.71 553 ASP A C 1
ATOM 3039 O O . ASP A 1 372 ? 10.848 -3.350 12.262 1.00 33.07 553 ASP A O 1
ATOM 3044 N N . GLY A 1 373 ? 11.823 -4.005 14.173 1.00 33.05 554 GLY A N 1
ATOM 3045 C CA . GLY A 1 373 ? 10.578 -4.580 14.662 1.00 31.01 554 GLY A CA 1
ATOM 3046 C C . GLY A 1 373 ? 10.062 -4.044 15.981 1.00 32.55 554 GLY A C 1
ATOM 3047 O O . GLY A 1 373 ? 9.572 -4.806 16.818 1.00 35.12 554 GLY A O 1
ATOM 3048 N N . ILE A 1 374 ? 10.127 -2.734 16.168 1.00 30.65 555 ILE A N 1
ATOM 3049 C CA . ILE A 1 374 ? 9.688 -2.145 17.417 1.00 29.09 555 ILE A CA 1
ATOM 3050 C C . ILE A 1 374 ? 8.493 -1.225 17.268 1.00 28.53 555 ILE A C 1
ATOM 3051 O O . ILE A 1 374 ? 8.006 -0.693 18.260 1.00 28.63 555 ILE A O 1
ATOM 3056 N N . ALA A 1 375 ? 8.013 -1.038 16.046 1.00 26.30 556 ALA A N 1
ATOM 3057 C CA . ALA A 1 375 ? 6.873 -0.154 15.843 1.00 27.82 556 ALA A CA 1
ATOM 3058 C C . ALA A 1 375 ? 6.018 -0.542 14.654 1.00 27.04 556 ALA A C 1
ATOM 3059 O O . ALA A 1 375 ? 6.486 -1.199 13.733 1.00 26.72 556 ALA A O 1
ATOM 3061 N N . ARG A 1 376 ? 4.761 -0.106 14.689 1.00 26.20 557 ARG A N 1
ATOM 3062 C CA . ARG A 1 376 ? 3.801 -0.383 13.626 1.00 27.33 557 ARG A CA 1
ATOM 3063 C C . ARG A 1 376 ? 2.744 0.718 13.599 1.00 27.96 557 ARG A C 1
ATOM 3064 O O . ARG A 1 376 ? 2.232 1.134 14.649 1.00 28.22 557 ARG A O 1
ATOM 3072 N N . LEU A 1 377 ? 2.425 1.182 12.396 1.00 28.29 558 LEU A N 1
ATOM 3073 C CA . LEU A 1 377 ? 1.425 2.215 12.211 1.00 32.34 558 LEU A CA 1
ATOM 3074 C C . LEU A 1 377 ? 0.082 1.508 12.017 1.00 34.93 558 LEU A C 1
ATOM 3075 O O . LEU A 1 377 ? -0.052 0.629 11.163 1.00 36.56 558 LEU A O 1
ATOM 3080 N N . VAL A 1 378 ? -0.906 1.882 12.824 1.00 35.10 559 VAL A N 1
ATOM 3081 C CA . VAL A 1 378 ? -2.219 1.254 12.763 1.00 36.02 559 VAL A CA 1
ATOM 3082 C C . VAL A 1 378 ? -3.336 2.293 12.677 1.00 37.89 559 VAL A C 1
ATOM 3083 O O . VAL A 1 378 ? -3.313 3.287 13.400 1.00 37.52 559 VAL A O 1
ATOM 3087 N N . GLY A 1 379 ? -4.313 2.051 11.804 1.00 37.38 560 GLY A N 1
ATOM 3088 C CA . GLY A 1 379 ? -5.432 2.967 11.666 1.00 38.74 560 GLY A CA 1
ATOM 3089 C C . GLY A 1 379 ? -6.565 2.537 12.577 1.00 41.49 560 GLY A C 1
ATOM 3090 O O . GLY A 1 379 ? -6.982 1.376 12.545 1.00 43.22 560 GLY A O 1
ATOM 3091 N N . GLU A 1 380 ? -7.060 3.453 13.403 1.00 43.53 561 GLU A N 1
ATOM 3092 C CA . GLU A 1 380 ? -8.153 3.135 14.325 1.00 46.57 561 GLU A CA 1
ATOM 3093 C C . GLU A 1 380 ? -9.073 4.331 14.568 1.00 48.18 561 GLU A C 1
ATOM 3094 O O . GLU A 1 380 ? -8.613 5.434 14.871 1.00 47.04 561 GLU A O 1
ATOM 3100 N N . GLY A 1 381 ? -10.377 4.099 14.435 1.00 49.51 562 GLY A N 1
ATOM 3101 C CA . GLY A 1 381 ? -11.344 5.162 14.638 1.00 51.05 562 GLY A CA 1
ATOM 3102 C C . GLY A 1 381 ? -11.029 6.404 13.824 1.00 52.49 562 GLY A C 1
ATOM 3103 O O . GLY A 1 381 ? -11.123 7.528 14.326 1.00 53.89 562 GLY A O 1
ATOM 3104 N N . GLY A 1 382 ? -10.645 6.202 12.566 1.00 51.80 563 GLY A N 1
ATOM 3105 C CA . GLY A 1 382 ? -10.326 7.324 11.702 1.00 51.84 563 GLY A CA 1
ATOM 3106 C C . GLY A 1 382 ? -9.005 8.020 12.003 1.00 52.85 563 GLY A C 1
ATOM 3107 O O . GLY A 1 382 ? -8.654 8.993 11.335 1.00 54.04 563 GLY A O 1
ATOM 3108 N N . HIS A 1 383 ? -8.272 7.537 13.003 1.00 51.11 564 HIS A N 1
ATOM 3109 C CA . HIS A 1 383 ? -6.985 8.130 13.354 1.00 49.87 564 HIS A CA 1
ATOM 3110 C C . HIS A 1 383 ? -5.837 7.166 13.069 1.00 46.20 564 HIS A C 1
ATOM 3111 O O . HIS A 1 383 ? -6.063 6.000 12.763 1.00 43.98 564 HIS A O 1
ATOM 3118 N N . LEU A 1 384 ? -4.606 7.664 13.160 1.00 43.34 565 LEU A N 1
ATOM 3119 C CA . LEU A 1 384 ? -3.425 6.839 12.929 1.00 39.67 565 LEU A CA 1
ATOM 3120 C C . LEU A 1 384 ? -2.592 6.809 14.201 1.00 37.59 565 LEU A C 1
ATOM 3121 O O . LEU A 1 384 ? -2.310 7.853 14.802 1.00 34.24 565 LEU A O 1
ATOM 3126 N N . PHE A 1 385 ? -2.189 5.606 14.595 1.00 34.78 566 PHE A N 1
ATOM 3127 C CA . PHE A 1 385 ? -1.401 5.417 15.806 1.00 33.39 566 PHE A CA 1
ATOM 3128 C C . PHE A 1 385 ? -0.156 4.566 15.574 1.00 33.08 566 PHE A C 1
ATOM 3129 O O . PHE A 1 385 ? -0.186 3.566 14.840 1.00 32.74 566 PHE A O 1
ATOM 3137 N N . LEU A 1 386 ? 0.945 4.985 16.190 1.00 29.35 567 LEU A N 1
ATOM 3138 C CA . LEU A 1 386 ? 2.192 4.245 16.089 1.00 30.16 567 LEU A CA 1
ATOM 3139 C C . LEU A 1 386 ? 2.365 3.447 17.394 1.00 30.22 567 LEU A C 1
ATOM 3140 O O . LEU A 1 386 ? 2.605 4.029 18.457 1.00 30.56 567 LEU A O 1
ATOM 3145 N N . TYR A 1 387 ? 2.209 2.127 17.317 1.00 27.88 568 TYR A N 1
ATOM 3146 C CA . TYR A 1 387 ? 2.371 1.273 18.499 1.00 25.58 568 TYR A CA 1
ATOM 3147 C C . TYR A 1 387 ? 3.813 0.797 18.544 1.00 23.74 568 TYR A C 1
ATOM 3148 O O . TYR A 1 387 ? 4.400 0.484 17.511 1.00 24.82 568 TYR A O 1
ATOM 3157 N N . TYR A 1 388 ? 4.383 0.728 19.737 1.00 22.48 569 TYR A N 1
ATOM 3158 C CA . TYR A 1 388 ? 5.775 0.324 19.855 1.00 24.04 569 TYR A CA 1
ATOM 3159 C C . TYR A 1 388 ? 6.064 -0.579 21.044 1.00 22.49 569 TYR A C 1
ATOM 3160 O O . TYR A 1 388 ? 5.260 -0.696 21.958 1.00 23.98 569 TYR A O 1
ATOM 3169 N N . THR A 1 389 ? 7.240 -1.192 21.024 1.00 24.50 570 THR A N 1
ATOM 3170 C CA . THR A 1 389 ? 7.646 -2.148 22.048 1.00 25.79 570 THR A CA 1
ATOM 3171 C C . THR A 1 389 ? 8.683 -1.659 23.050 1.00 27.93 570 THR A C 1
ATOM 3172 O O . THR A 1 389 ? 8.940 -2.344 24.044 1.00 27.89 570 THR A O 1
ATOM 3176 N N . VAL A 1 390 ? 9.286 -0.500 22.790 1.00 27.15 571 VAL A N 1
ATOM 3177 C CA . VAL A 1 390 ? 10.355 -0.002 23.651 1.00 26.22 571 VAL A CA 1
ATOM 3178 C C . VAL A 1 390 ? 10.052 0.191 25.130 1.00 25.64 571 VAL A C 1
ATOM 3179 O O . VAL A 1 390 ? 10.979 0.297 25.928 1.00 27.13 571 VAL A O 1
ATOM 3183 N N . GLU A 1 391 ? 8.781 0.219 25.515 1.00 24.75 572 GLU A N 1
ATOM 3184 C CA . GLU A 1 391 ? 8.459 0.369 26.939 1.00 29.05 572 GLU A CA 1
ATOM 3185 C C . GLU A 1 391 ? 7.824 -0.888 27.524 1.00 28.27 572 GLU A C 1
ATOM 3186 O O . GLU A 1 391 ? 7.242 -0.863 28.609 1.00 30.00 572 GLU A O 1
ATOM 3192 N N . ASN A 1 392 ? 7.938 -1.987 26.790 1.00 27.14 573 ASN A N 1
ATOM 3193 C CA . ASN A 1 392 ? 7.379 -3.258 27.231 1.00 27.32 573 ASN A CA 1
ATOM 3194 C C . ASN A 1 392 ? 8.209 -3.846 28.356 1.00 26.43 573 ASN A C 1
ATOM 3195 O O . ASN A 1 392 ? 9.403 -3.577 28.475 1.00 26.80 573 ASN A O 1
ATOM 3200 N N . SER A 1 393 ? 7.560 -4.641 29.192 1.00 27.74 574 SER A N 1
ATOM 3201 C CA . SER A 1 393 ? 8.236 -5.316 30.290 1.00 29.29 574 SER A CA 1
ATOM 3202 C C . SER A 1 393 ? 8.729 -6.669 29.792 1.00 27.84 574 SER A C 1
ATOM 3203 O O . SER A 1 393 ? 8.221 -7.188 28.807 1.00 28.08 574 SER A O 1
ATOM 3206 N N . ARG A 1 394 ? 9.723 -7.233 30.464 1.00 29.66 575 ARG A N 1
ATOM 3207 C CA . ARG A 1 394 ? 10.206 -8.554 30.087 1.00 31.09 575 ARG A CA 1
ATOM 3208 C C . ARG A 1 394 ? 9.212 -9.588 30.614 1.00 33.21 575 ARG A C 1
ATOM 3209 O O . ARG A 1 394 ? 9.310 -10.780 30.310 1.00 34.57 575 ARG A O 1
ATOM 3217 N N . VAL A 1 395 ? 8.256 -9.117 31.411 1.00 34.30 576 VAL A N 1
ATOM 3218 C CA . VAL A 1 395 ? 7.194 -9.964 31.939 1.00 35.17 576 VAL A CA 1
ATOM 3219 C C . VAL A 1 395 ? 5.999 -9.807 30.980 1.00 37.51 576 VAL A C 1
ATOM 3220 O O . VAL A 1 395 ? 5.542 -8.686 30.691 1.00 35.93 576 VAL A O 1
ATOM 3224 N N . TYR A 1 396 ? 5.512 -10.937 30.478 1.00 38.05 577 TYR A N 1
ATOM 3225 C CA . TYR A 1 396 ? 4.397 -10.976 29.532 1.00 39.57 577 TYR A CA 1
ATOM 3226 C C . TYR A 1 396 ? 3.155 -10.170 29.924 1.00 39.65 577 TYR A C 1
ATOM 3227 O O . TYR A 1 396 ? 2.518 -10.443 30.937 1.00 42.36 577 TYR A O 1
ATOM 3236 N N . HIS A 1 397 ? 2.813 -9.188 29.093 1.00 40.14 578 HIS A N 1
ATOM 3237 C CA . HIS A 1 397 ? 1.639 -8.341 29.289 1.00 39.74 578 HIS A CA 1
ATOM 3238 C C . HIS A 1 397 ? 1.565 -7.525 30.571 1.00 39.87 578 HIS A C 1
ATOM 3239 O O . HIS A 1 397 ? 0.493 -7.059 30.949 1.00 38.35 578 HIS A O 1
ATOM 3246 N N . LEU A 1 398 ? 2.695 -7.347 31.241 1.00 40.90 579 LEU A N 1
ATOM 3247 C CA . LEU A 1 398 ? 2.698 -6.556 32.456 1.00 42.53 579 LEU A CA 1
ATOM 3248 C C . LEU A 1 398 ? 2.340 -5.123 32.066 1.00 44.74 579 LEU A C 1
ATOM 3249 O O . LEU A 1 398 ? 1.692 -4.409 32.825 1.00 45.44 579 LEU A O 1
ATOM 3254 N N . GLU A 1 399 ? 2.760 -4.712 30.871 1.00 46.07 580 GLU A N 1
ATOM 3255 C CA . GLU A 1 399 ? 2.481 -3.366 30.379 1.00 46.11 580 GLU A CA 1
ATOM 3256 C C . GLU A 1 399 ? 1.367 -3.372 29.346 1.00 46.10 580 GLU A C 1
ATOM 3257 O O . GLU A 1 399 ? 1.260 -4.304 28.548 1.00 44.07 580 GLU A O 1
ATOM 3263 N N . GLU A 1 400 ? 0.540 -2.330 29.363 1.00 46.89 581 GLU A N 1
ATOM 3264 C CA . GLU A 1 400 ? -0.558 -2.212 28.405 1.00 48.14 581 GLU A CA 1
ATOM 3265 C C . GLU A 1 400 ? 0.008 -1.715 27.081 1.00 45.31 581 GLU A C 1
ATOM 3266 O O . GLU A 1 400 ? 1.139 -1.237 27.029 1.00 43.20 581 GLU A O 1
ATOM 3272 N N . PRO A 1 401 ? -0.777 -1.817 25.994 1.00 44.02 582 PRO A N 1
ATOM 3273 C CA . PRO A 1 401 ? -0.335 -1.368 24.669 1.00 42.54 582 PRO A CA 1
ATOM 3274 C C . PRO A 1 401 ? 0.044 0.112 24.695 1.00 40.68 582 PRO A C 1
ATOM 3275 O O . PRO A 1 401 ? -0.722 0.936 25.179 1.00 41.53 582 PRO A O 1
ATOM 3279 N N . LYS A 1 402 ? 1.232 0.434 24.188 1.00 38.93 583 LYS A N 1
ATOM 3280 C CA . LYS A 1 402 ? 1.716 1.814 24.154 1.00 37.48 583 LYS A CA 1
ATOM 3281 C C . LYS A 1 402 ? 1.713 2.354 22.728 1.00 35.83 583 LYS A C 1
ATOM 3282 O O . LYS A 1 402 ? 2.116 1.665 21.790 1.00 31.53 583 LYS A O 1
ATOM 3288 N N . CYS A 1 403 ? 1.256 3.588 22.564 1.00 34.24 584 CYS A N 1
ATOM 3289 C CA . CYS A 1 403 ? 1.244 4.190 21.243 1.00 37.54 584 CYS A CA 1
ATOM 3290 C C . CYS A 1 403 ? 1.251 5.707 21.312 1.00 37.85 584 CYS A C 1
ATOM 3291 O O . CYS A 1 403 ? 1.075 6.298 22.377 1.00 38.56 584 CYS A O 1
ATOM 3294 N N . LEU A 1 404 ? 1.486 6.331 20.165 1.00 37.66 585 LEU A N 1
ATOM 3295 C CA . LEU A 1 404 ? 1.471 7.785 20.068 1.00 38.19 585 LEU A CA 1
ATOM 3296 C C . LEU A 1 404 ? 0.733 8.085 18.772 1.00 36.81 585 LEU A C 1
ATOM 3297 O O . LEU A 1 404 ? 0.810 7.317 17.817 1.00 35.63 585 LEU A O 1
ATOM 3302 N N . GLU A 1 405 ? -0.015 9.177 18.741 1.00 37.86 586 GLU A N 1
ATOM 3303 C CA . GLU A 1 405 ? -0.765 9.500 17.544 1.00 37.78 586 GLU A CA 1
ATOM 3304 C C . GLU A 1 405 ? 0.090 10.143 16.470 1.00 37.00 586 GLU A C 1
ATOM 3305 O O . GLU A 1 405 ? 0.903 11.024 16.748 1.00 37.33 586 GLU A O 1
ATOM 3311 N N . ILE A 1 406 ? -0.089 9.678 15.242 1.00 35.77 587 ILE A N 1
ATOM 3312 C CA . ILE A 1 406 ? 0.618 10.233 14.102 1.00 36.26 587 ILE A CA 1
ATOM 3313 C C . ILE A 1 406 ? -0.419 11.046 13.331 1.00 38.96 587 ILE A C 1
ATOM 3314 O O . ILE A 1 406 ? -1.470 10.524 12.935 1.00 38.50 587 ILE A O 1
ATOM 3319 N N . TYR A 1 407 ? -0.141 12.326 13.127 1.00 39.76 588 TYR A N 1
ATOM 3320 C CA . TYR A 1 407 ? -1.071 13.161 12.389 1.00 41.81 588 TYR A CA 1
ATOM 3321 C C . TYR A 1 407 ? -0.939 12.936 10.892 1.00 40.61 588 TYR A C 1
ATOM 3322 O O . TYR A 1 407 ? 0.128 12.585 10.398 1.00 39.26 588 TYR A O 1
ATOM 3331 N N . PRO A 1 408 ? -2.035 13.139 10.152 1.00 41.50 589 PRO A N 1
ATOM 3332 C CA . PRO A 1 408 ? -2.077 12.959 8.700 1.00 41.97 589 PRO A CA 1
ATOM 3333 C C . PRO A 1 408 ? -0.912 13.591 7.958 1.00 42.40 589 PRO A C 1
ATOM 3334 O O . PRO A 1 408 ? -0.389 12.993 7.019 1.00 42.79 589 PRO A O 1
ATOM 3338 N N . GLN A 1 409 ? -0.507 14.789 8.382 1.00 42.58 590 GLN A N 1
ATOM 3339 C CA . GLN A 1 409 ? 0.597 15.519 7.740 1.00 42.37 590 GLN A CA 1
ATOM 3340 C C . GLN A 1 409 ? 1.950 14.832 7.884 1.00 40.63 590 GLN A C 1
ATOM 3341 O O . GLN A 1 409 ? 2.887 15.168 7.170 1.00 39.76 590 GLN A O 1
ATOM 3347 N N . GLN A 1 410 ? 2.071 13.890 8.814 1.00 37.75 591 GLN A N 1
ATOM 3348 C CA . GLN A 1 410 ? 3.355 13.220 8.999 1.00 37.52 591 GLN A CA 1
ATOM 3349 C C . GLN A 1 410 ? 3.297 11.726 8.698 1.00 35.21 591 GLN A C 1
ATOM 3350 O O . GLN A 1 410 ? 4.284 10.999 8.883 1.00 34.42 591 GLN A O 1
ATOM 3356 N N . ALA A 1 411 ? 2.150 11.275 8.202 1.00 33.08 592 ALA A N 1
ATOM 3357 C CA . ALA A 1 411 ? 1.953 9.859 7.904 1.00 31.60 592 ALA A CA 1
ATOM 3358 C C . ALA A 1 411 ? 2.845 9.301 6.810 1.00 30.52 592 ALA A C 1
ATOM 3359 O O . ALA A 1 411 ? 3.333 8.174 6.925 1.00 30.19 592 ALA A O 1
ATOM 3361 N N . ASP A 1 412 ? 3.068 10.069 5.748 1.00 31.49 593 ASP A N 1
ATOM 3362 C CA . ASP A 1 412 ? 3.912 9.579 4.667 1.00 33.34 593 ASP A CA 1
ATOM 3363 C C . ASP A 1 412 ? 5.366 9.465 5.115 1.00 33.49 593 ASP A C 1
ATOM 3364 O O . ASP A 1 412 ? 6.099 8.573 4.678 1.00 33.73 593 ASP A O 1
ATOM 3369 N N . ALA A 1 413 ? 5.784 10.376 5.985 1.00 31.77 594 ALA A N 1
ATOM 3370 C CA . ALA A 1 413 ? 7.149 10.370 6.493 1.00 31.31 594 ALA A CA 1
ATOM 3371 C C . ALA A 1 413 ? 7.312 9.172 7.437 1.00 29.79 594 ALA A C 1
ATOM 3372 O O . ALA A 1 413 ? 8.339 8.480 7.421 1.00 29.03 594 ALA A O 1
ATOM 3374 N N . MET A 1 414 ? 6.282 8.930 8.246 1.00 29.20 595 MET A N 1
ATOM 3375 C CA . MET A 1 414 ? 6.296 7.823 9.200 1.00 30.76 595 MET A CA 1
ATOM 3376 C C . MET A 1 414 ? 6.391 6.499 8.441 1.00 31.83 595 MET A C 1
ATOM 3377 O O . MET A 1 414 ? 7.186 5.628 8.788 1.00 34.42 595 MET A O 1
ATOM 3382 N N . GLU A 1 415 ? 5.579 6.352 7.403 1.00 33.03 596 GLU A N 1
ATOM 3383 C CA . GLU A 1 415 ? 5.604 5.142 6.596 1.00 34.40 596 GLU A CA 1
ATOM 3384 C C . GLU A 1 415 ? 6.965 4.971 5.925 1.00 34.52 596 GLU A C 1
ATOM 3385 O O . GLU A 1 415 ? 7.486 3.852 5.832 1.00 34.29 596 GLU A O 1
ATOM 3391 N N . LEU A 1 416 ? 7.550 6.074 5.470 1.00 32.27 597 LEU A N 1
ATOM 3392 C CA . LEU A 1 416 ? 8.853 5.999 4.821 1.00 33.44 597 LEU A CA 1
ATOM 3393 C C . LEU A 1 416 ? 9.908 5.464 5.801 1.00 30.93 597 LEU A C 1
ATOM 3394 O O . LEU A 1 416 ? 10.682 4.566 5.468 1.00 29.99 597 LEU A O 1
ATOM 3399 N N . LEU A 1 417 ? 9.937 6.010 7.011 1.00 29.23 598 LEU A N 1
ATOM 3400 C CA . LEU A 1 417 ? 10.907 5.564 8.004 1.00 28.88 598 LEU A CA 1
ATOM 3401 C C . LEU A 1 417 ? 10.758 4.079 8.329 1.00 29.39 598 LEU A C 1
ATOM 3402 O O . LEU A 1 417 ? 11.747 3.351 8.433 1.00 29.80 598 LEU A O 1
ATOM 3407 N N . LEU A 1 418 ? 9.520 3.626 8.483 1.00 30.23 599 LEU A N 1
ATOM 3408 C CA . LEU A 1 418 ? 9.271 2.225 8.799 1.00 31.07 599 LEU A CA 1
ATOM 3409 C C . LEU A 1 418 ? 9.674 1.336 7.641 1.00 31.33 599 LEU A C 1
ATOM 3410 O O . LEU A 1 418 ? 10.197 0.250 7.844 1.00 32.27 599 LEU A O 1
ATOM 3415 N N . GLY A 1 419 ? 9.445 1.813 6.425 1.00 31.78 600 GLY A N 1
ATOM 3416 C CA . GLY A 1 419 ? 9.775 1.022 5.257 1.00 32.52 600 GLY A CA 1
ATOM 3417 C C . GLY A 1 419 ? 11.185 1.112 4.703 1.00 35.25 600 GLY A C 1
ATOM 3418 O O . GLY A 1 419 ? 11.546 0.297 3.862 1.00 37.49 600 GLY A O 1
ATOM 3419 N N . SER A 1 420 ? 11.999 2.064 5.151 1.00 35.01 601 SER A N 1
ATOM 3420 C CA . SER A 1 420 ? 13.353 2.167 4.600 1.00 35.93 601 SER A CA 1
ATOM 3421 C C . SER A 1 420 ? 14.508 1.775 5.529 1.00 35.46 601 SER A C 1
ATOM 3422 O O . SER A 1 420 ? 15.669 2.028 5.214 1.00 36.67 601 SER A O 1
ATOM 3425 N N . TYR A 1 421 ? 14.204 1.149 6.661 1.00 35.10 602 TYR A N 1
ATOM 3426 C CA . TYR A 1 421 ? 15.251 0.724 7.590 1.00 33.37 602 TYR A CA 1
ATOM 3427 C C . TYR A 1 421 ? 16.123 -0.317 6.886 1.00 33.90 602 TYR A C 1
ATOM 3428 O O . TYR A 1 421 ? 15.610 -1.171 6.174 1.00 36.16 602 TYR A O 1
ATOM 3437 N N . PRO A 1 422 ? 17.449 -0.286 7.110 1.00 34.41 603 PRO A N 1
ATOM 3438 C CA . PRO A 1 422 ? 18.174 0.672 7.951 1.00 34.91 603 PRO A CA 1
ATOM 3439 C C . PRO A 1 422 ? 18.848 1.806 7.181 1.00 36.57 603 PRO A C 1
ATOM 3440 O O . PRO A 1 422 ? 19.930 2.241 7.559 1.00 37.33 603 PRO A O 1
ATOM 3444 N N . GLU A 1 423 ? 18.233 2.281 6.105 1.00 36.01 604 GLU A N 1
ATOM 3445 C CA . GLU A 1 423 ? 18.837 3.367 5.341 1.00 38.10 604 GLU A CA 1
ATOM 3446 C C . GLU A 1 423 ? 18.711 4.706 6.059 1.00 35.50 604 GLU A C 1
ATOM 3447 O O . GLU A 1 423 ? 17.637 5.058 6.538 1.00 34.64 604 GLU A O 1
ATOM 3453 N N . PHE A 1 424 ? 19.810 5.446 6.147 1.00 34.13 605 PHE A N 1
ATOM 3454 C CA . PHE A 1 424 ? 19.763 6.763 6.775 1.00 35.54 605 PHE A CA 1
ATOM 3455 C C . PHE A 1 424 ? 19.056 7.753 5.843 1.00 35.22 605 PHE A C 1
ATOM 3456 O O . PHE A 1 424 ? 19.241 7.736 4.626 1.00 38.30 605 PHE A O 1
ATOM 3464 N N . VAL A 1 425 ? 18.232 8.608 6.425 1.00 35.52 606 VAL A N 1
ATOM 3465 C CA . VAL A 1 425 ? 17.492 9.603 5.665 1.00 36.39 606 VAL A CA 1
ATOM 3466 C C . VAL A 1 425 ? 17.617 10.926 6.404 1.00 35.87 606 VAL A C 1
ATOM 3467 O O . VAL A 1 425 ? 17.404 10.981 7.621 1.00 33.82 606 VAL A O 1
ATOM 3471 N N . ARG A 1 426 ? 17.968 11.985 5.680 1.00 31.13 607 ARG A N 1
ATOM 3472 C CA . ARG A 1 426 ? 18.081 13.293 6.307 1.00 31.73 607 ARG A CA 1
ATOM 3473 C C . ARG A 1 426 ? 16.694 13.731 6.730 1.00 30.07 607 ARG A C 1
ATOM 3474 O O . ARG A 1 426 ? 15.716 13.451 6.036 1.00 31.22 607 ARG A O 1
ATOM 3482 N N . VAL A 1 427 ? 16.604 14.396 7.876 1.00 27.98 608 VAL A N 1
ATOM 3483 C CA . VAL A 1 427 ? 15.322 14.888 8.358 1.00 28.49 608 VAL A CA 1
ATOM 3484 C C . VAL A 1 427 ? 14.701 15.799 7.311 1.00 29.74 608 VAL A C 1
ATOM 3485 O O . VAL A 1 427 ? 13.497 15.744 7.074 1.00 30.56 608 VAL A O 1
ATOM 3489 N N . GLY A 1 428 ? 15.536 16.632 6.693 1.00 32.01 609 GLY A N 1
ATOM 3490 C CA . GLY A 1 428 ? 15.092 17.560 5.667 1.00 32.87 609 GLY A CA 1
ATOM 3491 C C . GLY A 1 428 ? 14.620 16.894 4.382 1.00 33.94 609 GLY A C 1
ATOM 3492 O O . GLY A 1 428 ? 14.014 17.541 3.528 1.00 35.85 609 GLY A O 1
ATOM 3493 N N . ASP A 1 429 ? 14.904 15.606 4.228 1.00 32.85 610 ASP A N 1
ATOM 3494 C CA . ASP A 1 429 ? 14.453 14.880 3.043 1.00 34.13 610 ASP A CA 1
ATOM 3495 C C . ASP A 1 429 ? 13.152 14.086 3.250 1.00 33.69 610 ASP A C 1
ATOM 3496 O O . ASP A 1 429 ? 12.685 13.432 2.331 1.00 35.04 610 ASP A O 1
ATOM 3501 N N . LEU A 1 430 ? 12.562 14.148 4.445 1.00 34.33 611 LEU A N 1
ATOM 3502 C CA . LEU A 1 430 ? 11.326 13.405 4.726 1.00 32.99 611 LEU A CA 1
ATOM 3503 C C . LEU A 1 430 ? 10.167 14.023 3.962 1.00 34.25 611 LEU A C 1
ATOM 3504 O O . LEU A 1 430 ? 10.093 15.247 3.814 1.00 32.73 611 LEU A O 1
ATOM 3509 N N . PRO A 1 431 ? 9.237 13.182 3.473 1.00 34.82 612 PRO A N 1
ATOM 3510 C CA . PRO A 1 431 ? 8.073 13.646 2.706 1.00 35.69 612 PRO A CA 1
ATOM 3511 C C . PRO A 1 431 ? 6.955 14.357 3.463 1.00 37.55 612 PRO A C 1
ATOM 3512 O O . PRO A 1 431 ? 5.852 13.824 3.618 1.00 39.26 612 PRO A O 1
ATOM 3516 N N . CYS A 1 432 ? 7.239 15.571 3.924 1.00 36.99 613 CYS A N 1
ATOM 3517 C CA . CYS A 1 432 ? 6.253 16.380 4.626 1.00 36.98 613 CYS A CA 1
ATOM 3518 C C . CYS A 1 432 ? 6.096 17.690 3.854 1.00 38.33 613 CYS A C 1
ATOM 3519 O O . CYS A 1 432 ? 6.983 18.072 3.084 1.00 37.38 613 CYS A O 1
ATOM 3522 N N . ASP A 1 433 ? 4.974 18.373 4.065 1.00 35.71 614 ASP A N 1
ATOM 3523 C CA . ASP A 1 433 ? 4.694 19.622 3.373 1.00 37.41 614 ASP A CA 1
ATOM 3524 C C . ASP A 1 433 ? 5.218 20.871 4.074 1.00 38.26 614 ASP A C 1
ATOM 3525 O O . ASP A 1 433 ? 4.867 21.993 3.701 1.00 36.77 614 ASP A O 1
ATOM 3530 N N . SER A 1 434 ? 6.053 20.677 5.089 1.00 37.70 615 SER A N 1
ATOM 3531 C CA . SER A 1 434 ? 6.646 21.805 5.810 1.00 39.02 615 SER A CA 1
ATOM 3532 C C . SER A 1 434 ? 7.832 21.332 6.643 1.00 37.57 615 SER A C 1
ATOM 3533 O O . SER A 1 434 ? 7.844 20.199 7.129 1.00 36.11 615 SER A O 1
ATOM 3536 N N . VAL A 1 435 ? 8.827 22.202 6.791 1.00 37.75 616 VAL A N 1
ATOM 3537 C CA . VAL A 1 435 ? 10.028 21.899 7.571 1.00 39.22 616 VAL A CA 1
ATOM 3538 C C . VAL A 1 435 ? 9.667 21.621 9.035 1.00 39.85 616 VAL A C 1
ATOM 3539 O O . VAL A 1 435 ? 10.260 20.762 9.687 1.00 38.20 616 VAL A O 1
ATOM 3543 N N . GLU A 1 436 ? 8.684 22.351 9.542 1.00 39.89 617 GLU A N 1
ATOM 3544 C CA . GLU A 1 436 ? 8.230 22.163 10.908 1.00 42.34 617 GLU A CA 1
ATOM 3545 C C . GLU A 1 436 ? 7.713 20.733 11.140 1.00 41.77 617 GLU A C 1
ATOM 3546 O O . GLU A 1 436 ? 7.927 20.155 12.211 1.00 40.70 617 GLU A O 1
ATOM 3552 N N . ASP A 1 437 ? 7.010 20.175 10.154 1.00 39.70 618 ASP A N 1
ATOM 3553 C CA . ASP A 1 437 ? 6.480 18.817 10.292 1.00 38.37 618 ASP A CA 1
ATOM 3554 C C . ASP A 1 437 ? 7.569 17.756 10.252 1.00 35.92 618 ASP A C 1
ATOM 3555 O O . ASP A 1 437 ? 7.425 16.700 10.871 1.00 34.64 618 ASP A O 1
ATOM 3560 N N . GLN A 1 438 ? 8.655 18.034 9.531 1.00 32.85 619 GLN A N 1
ATOM 3561 C CA . GLN A 1 438 ? 9.760 17.086 9.442 1.00 33.12 619 GLN A CA 1
ATOM 3562 C C . GLN A 1 438 ? 10.493 17.055 10.787 1.00 33.52 619 GLN A C 1
ATOM 3563 O O . GLN A 1 438 ? 10.782 15.987 11.329 1.00 32.27 619 GLN A O 1
ATOM 3569 N N . LEU A 1 439 ? 10.785 18.231 11.327 1.00 33.71 620 LEU A N 1
ATOM 3570 C CA . LEU A 1 439 ? 11.480 18.322 12.609 1.00 36.05 620 LEU A CA 1
ATOM 3571 C C . LEU A 1 439 ? 10.621 17.779 13.751 1.00 34.18 620 LEU A C 1
ATOM 3572 O O . LEU A 1 439 ? 11.111 17.101 14.649 1.00 33.34 620 LEU A O 1
ATOM 3577 N N . SER A 1 440 ? 9.333 18.081 13.693 1.00 35.15 621 SER A N 1
ATOM 3578 C CA . SER A 1 440 ? 8.375 17.652 14.703 1.00 34.10 621 SER A CA 1
ATOM 3579 C C . SER A 1 440 ? 8.258 16.128 14.806 1.00 33.86 621 SER A C 1
ATOM 3580 O O . SER A 1 440 ? 8.216 15.577 15.902 1.00 32.27 621 SER A O 1
ATOM 3583 N N . LEU A 1 441 ? 8.194 15.450 13.667 1.00 31.04 622 LEU A N 1
ATOM 3584 C CA . LEU A 1 441 ? 8.067 14.004 13.672 1.00 30.94 622 LEU A CA 1
ATOM 3585 C C . LEU A 1 441 ? 9.345 13.345 14.162 1.00 30.57 622 LEU A C 1
ATOM 3586 O O . LEU A 1 441 ? 9.306 12.452 15.011 1.00 31.67 622 LEU A O 1
ATOM 3591 N N . ALA A 1 442 ? 10.481 13.785 13.635 1.00 29.42 623 ALA A N 1
ATOM 3592 C CA . ALA A 1 442 ? 11.770 13.215 14.019 1.00 30.06 623 ALA A CA 1
ATOM 3593 C C . ALA A 1 442 ? 12.089 13.429 15.505 1.00 31.01 623 ALA A C 1
ATOM 3594 O O . ALA A 1 442 ? 12.669 12.564 16.150 1.00 30.15 623 ALA A O 1
ATOM 3596 N N . THR A 1 443 ? 11.702 14.580 16.039 1.00 31.18 624 THR A N 1
ATOM 3597 C CA . THR A 1 443 ? 11.960 14.898 17.432 1.00 32.84 624 THR A CA 1
ATOM 3598 C C . THR A 1 443 ? 11.119 14.030 18.366 1.00 34.93 624 THR A C 1
ATOM 3599 O O . THR A 1 443 ? 11.614 13.529 19.381 1.00 36.94 624 THR A O 1
ATOM 3603 N N . THR A 1 444 ? 9.851 13.856 18.015 1.00 33.34 625 THR A N 1
ATOM 3604 C CA . THR A 1 444 ? 8.929 13.024 18.783 1.00 33.91 625 THR A CA 1
ATOM 3605 C C . THR A 1 444 ? 9.450 11.577 18.818 1.00 33.82 625 THR A C 1
ATOM 3606 O O . THR A 1 444 ? 9.496 10.946 19.872 1.00 32.37 625 THR A O 1
ATOM 3610 N N . LEU A 1 445 ? 9.841 11.057 17.659 1.00 30.21 626 LEU A N 1
ATOM 3611 C CA . LEU A 1 445 ? 10.340 9.698 17.591 1.00 31.03 626 LEU A CA 1
ATOM 3612 C C . LEU A 1 445 ? 11.666 9.534 18.345 1.00 31.25 626 LEU A C 1
ATOM 3613 O O . LEU A 1 445 ? 11.887 8.524 19.028 1.00 31.49 626 LEU A O 1
ATOM 3618 N N . TYR A 1 446 ? 12.557 10.509 18.217 1.00 29.44 627 TYR A N 1
ATOM 3619 C CA . TYR A 1 446 ? 13.854 10.433 18.899 1.00 29.19 627 TYR A CA 1
ATOM 3620 C C . TYR A 1 446 ? 13.682 10.452 20.423 1.00 29.71 627 TYR A C 1
ATOM 3621 O O . TYR A 1 446 ? 14.270 9.635 21.125 1.00 28.34 627 TYR A O 1
ATOM 3630 N N . ASP A 1 447 ? 12.883 11.393 20.919 1.00 30.03 628 ASP A N 1
ATOM 3631 C CA . ASP A 1 447 ? 12.637 11.524 22.352 1.00 32.87 628 ASP A CA 1
ATOM 3632 C C . ASP A 1 447 ? 12.018 10.262 22.963 1.00 34.39 628 ASP A C 1
ATOM 3633 O O . ASP A 1 447 ? 12.275 9.935 24.122 1.00 34.78 628 ASP A O 1
ATOM 3638 N N . LYS A 1 448 ? 11.198 9.563 22.183 1.00 34.19 629 LYS A N 1
ATOM 3639 C CA . LYS A 1 448 ? 10.536 8.353 22.650 1.00 33.26 629 LYS A CA 1
ATOM 3640 C C . LYS A 1 448 ? 11.447 7.133 22.602 1.00 32.09 629 LYS A C 1
ATOM 3641 O O . LYS A 1 448 ? 11.108 6.083 23.140 1.00 35.35 629 LYS A O 1
ATOM 3647 N N . GLY A 1 449 ? 12.596 7.267 21.955 1.00 29.98 630 GLY A N 1
ATOM 3648 C CA . GLY A 1 449 ? 13.521 6.144 21.850 1.00 30.28 630 GLY A CA 1
ATOM 3649 C C . GLY A 1 449 ? 13.189 5.188 20.709 1.00 30.61 630 GLY A C 1
ATOM 3650 O O . GLY A 1 449 ? 13.399 3.977 20.808 1.00 30.52 630 GLY A O 1
ATOM 3651 N N . LEU A 1 450 ? 12.676 5.737 19.614 1.00 30.79 631 LEU A N 1
ATOM 3652 C CA . LEU A 1 450 ? 12.305 4.944 18.446 1.00 29.50 631 LEU A CA 1
ATOM 3653 C C . LEU A 1 450 ? 13.207 5.252 17.246 1.00 30.90 631 LEU A C 1
ATOM 3654 O O . LEU A 1 450 ? 13.106 4.607 16.200 1.00 30.24 631 LEU A O 1
ATOM 3659 N N . LEU A 1 451 ? 14.111 6.211 17.422 1.00 28.55 632 LEU A N 1
ATOM 3660 C CA . LEU A 1 451 ? 14.960 6.673 16.343 1.00 28.35 632 LEU A CA 1
ATOM 3661 C C . LEU A 1 451 ? 16.397 6.873 16.796 1.00 29.85 632 LEU A C 1
ATOM 3662 O O . LEU A 1 451 ? 16.637 7.200 17.953 1.00 31.72 632 LEU A O 1
ATOM 3667 N N . LEU A 1 452 ? 17.348 6.673 15.886 1.00 30.24 633 LEU A N 1
ATOM 3668 C CA . LEU A 1 452 ? 18.765 6.911 16.183 1.00 31.99 633 LEU A CA 1
ATOM 3669 C C . LEU A 1 452 ? 19.336 7.831 15.093 1.00 32.61 633 LEU A C 1
ATOM 3670 O O . LEU A 1 452 ? 18.729 8.010 14.032 1.00 30.23 633 LEU A O 1
ATOM 3675 N N . THR A 1 453 ? 20.500 8.414 15.358 1.00 33.37 634 THR A N 1
ATOM 3676 C CA . THR A 1 453 ? 21.133 9.325 14.407 1.00 32.56 634 THR A CA 1
ATOM 3677 C C . THR A 1 453 ? 22.445 8.741 13.933 1.00 33.36 634 THR A C 1
ATOM 3678 O O . THR A 1 453 ? 23.020 7.870 14.595 1.00 35.73 634 THR A O 1
ATOM 3682 N N . LYS A 1 454 ? 22.932 9.226 12.796 1.00 34.86 635 LYS A N 1
ATOM 3683 C CA . LYS A 1 454 ? 24.173 8.719 12.224 1.00 38.33 635 LYS A CA 1
ATOM 3684 C C . LYS A 1 454 ? 25.365 8.982 13.137 1.00 38.65 635 LYS A C 1
ATOM 3685 O O . LYS A 1 454 ? 26.281 8.168 13.218 1.00 37.98 635 LYS A O 1
ATOM 3691 N N . MET A 1 455 ? 25.340 10.122 13.818 1.00 41.11 636 MET A N 1
ATOM 3692 C CA . MET A 1 455 ? 26.400 10.507 14.745 1.00 44.04 636 MET A CA 1
ATOM 3693 C C . MET A 1 455 ? 25.721 10.953 16.027 1.00 43.51 636 MET A C 1
ATOM 3694 O O . MET A 1 455 ? 24.628 11.524 15.985 1.00 40.81 636 MET A O 1
ATOM 3699 N N . PRO A 1 456 ? 26.362 10.707 17.183 1.00 42.13 637 PRO A N 1
ATOM 3700 C CA . PRO A 1 456 ? 25.772 11.109 18.459 1.00 44.12 637 PRO A CA 1
ATOM 3701 C C . PRO A 1 456 ? 25.446 12.596 18.407 1.00 45.80 637 PRO A C 1
ATOM 3702 O O . PRO A 1 456 ? 26.268 13.392 17.960 1.00 45.27 637 PRO A O 1
ATOM 3706 N N . LEU A 1 457 ? 24.249 12.972 18.841 1.00 46.82 638 LEU A N 1
ATOM 3707 C CA . LEU A 1 457 ? 23.882 14.380 18.832 1.00 50.45 638 LEU A CA 1
ATOM 3708 C C . LEU A 1 457 ? 24.800 15.179 19.758 1.00 53.39 638 LEU A C 1
ATOM 3709 O O . LEU A 1 457 ? 25.109 16.343 19.496 1.00 55.48 638 LEU A O 1
ATOM 3714 N N . ALA A 1 458 ? 25.239 14.551 20.842 1.00 55.48 639 ALA A N 1
ATOM 3715 C CA . ALA A 1 458 ? 26.115 15.226 21.794 1.00 59.45 639 ALA A CA 1
ATOM 3716 C C . ALA A 1 458 ? 26.663 14.247 22.827 1.00 59.65 639 ALA A C 1
ATOM 3717 O O . ALA A 1 458 ? 27.858 13.913 22.701 1.00 61.24 639 ALA A O 1
ATOM 3719 N N . MET B 1 1 ? 32.070 7.637 60.081 1.00 63.43 182 MET B N 1
ATOM 3720 C CA . MET B 1 1 ? 31.031 7.726 59.009 1.00 61.38 182 MET B CA 1
ATOM 3721 C C . MET B 1 1 ? 30.045 8.843 59.349 1.00 58.05 182 MET B C 1
ATOM 3722 O O . MET B 1 1 ? 30.106 9.426 60.434 1.00 57.43 182 MET B O 1
ATOM 3727 N N . SER B 1 2 ? 29.139 9.136 58.420 1.00 53.21 183 SER B N 1
ATOM 3728 C CA . SER B 1 2 ? 28.116 10.145 58.662 1.00 49.81 183 SER B CA 1
ATOM 3729 C C . SER B 1 2 ? 27.226 9.584 59.783 1.00 47.57 183 SER B C 1
ATOM 3730 O O . SER B 1 2 ? 27.313 8.403 60.123 1.00 47.99 183 SER B O 1
ATOM 3733 N N . PRO B 1 3 ? 26.368 10.420 60.380 1.00 44.73 184 PRO B N 1
ATOM 3734 C CA . PRO B 1 3 ? 25.519 9.888 61.454 1.00 44.46 184 PRO B CA 1
ATOM 3735 C C . PRO B 1 3 ? 24.571 8.776 61.005 1.00 43.44 184 PRO B C 1
ATOM 3736 O O . PRO B 1 3 ? 24.257 7.869 61.782 1.00 42.17 184 PRO B O 1
ATOM 3740 N N . LEU B 1 4 ? 24.113 8.851 59.758 1.00 41.99 185 LEU B N 1
ATOM 3741 C CA . LEU B 1 4 ? 23.194 7.848 59.226 1.00 44.15 185 LEU B CA 1
ATOM 3742 C C . LEU B 1 4 ? 23.865 6.485 59.096 1.00 43.73 185 LEU B C 1
ATOM 3743 O O . LEU B 1 4 ? 23.303 5.467 59.506 1.00 42.33 185 LEU B O 1
ATOM 3748 N N . ARG B 1 5 ? 25.065 6.471 58.524 1.00 44.65 186 ARG B N 1
ATOM 3749 C CA . ARG B 1 5 ? 25.803 5.227 58.339 1.00 45.68 186 ARG B CA 1
ATOM 3750 C C . ARG B 1 5 ? 26.103 4.593 59.692 1.00 45.50 186 ARG B C 1
ATOM 3751 O O . ARG B 1 5 ? 25.997 3.381 59.860 1.00 46.03 186 ARG B O 1
ATOM 3759 N N . ARG B 1 6 ? 26.491 5.424 60.653 1.00 45.93 187 ARG B N 1
ATOM 3760 C CA . ARG B 1 6 ? 26.802 4.950 61.990 1.00 46.45 187 ARG B CA 1
ATOM 3761 C C . ARG B 1 6 ? 25.585 4.325 62.650 1.00 45.32 187 ARG B C 1
ATOM 3762 O O . ARG B 1 6 ? 25.677 3.234 63.210 1.00 46.22 187 ARG B O 1
ATOM 3770 N N . VAL B 1 7 ? 24.440 5.001 62.590 1.00 42.68 188 VAL B N 1
ATOM 3771 C CA . VAL B 1 7 ? 23.243 4.450 63.221 1.00 40.83 188 VAL B CA 1
ATOM 3772 C C . VAL B 1 7 ? 22.810 3.141 62.555 1.00 38.88 188 VAL B C 1
ATOM 3773 O O . VAL B 1 7 ? 22.400 2.214 63.233 1.00 38.52 188 VAL B O 1
ATOM 3777 N N . LEU B 1 8 ? 22.924 3.054 61.236 1.00 38.64 189 LEU B N 1
ATOM 3778 C CA . LEU B 1 8 ? 22.557 1.829 60.548 1.00 39.75 189 LEU B CA 1
ATOM 3779 C C . LEU B 1 8 ? 23.498 0.693 60.958 1.00 42.79 189 LEU B C 1
ATOM 3780 O O . LEU B 1 8 ? 23.067 -0.453 61.136 1.00 42.78 189 LEU B O 1
ATOM 3785 N N . ALA B 1 9 ? 24.784 1.004 61.113 1.00 43.41 190 ALA B N 1
ATOM 3786 C CA . ALA B 1 9 ? 25.749 -0.007 61.533 1.00 43.76 190 ALA B CA 1
ATOM 3787 C C . ALA B 1 9 ? 25.389 -0.428 62.953 1.00 44.27 190 ALA B C 1
ATOM 3788 O O . ALA B 1 9 ? 25.551 -1.588 63.331 1.00 45.50 190 ALA B O 1
ATOM 3790 N N . GLU B 1 10 ? 24.890 0.520 63.739 1.00 44.58 191 GLU B N 1
ATOM 3791 C CA . GLU B 1 10 ? 24.498 0.233 65.114 1.00 46.08 191 GLU B CA 1
ATOM 3792 C C . GLU B 1 10 ? 23.294 -0.716 65.136 1.00 46.80 191 GLU B C 1
ATOM 3793 O O . GLU B 1 10 ? 23.277 -1.698 65.885 1.00 47.35 191 GLU B O 1
ATOM 3799 N N . LEU B 1 11 ? 22.293 -0.415 64.307 1.00 45.58 192 LEU B N 1
ATOM 3800 C CA . LEU B 1 11 ? 21.083 -1.230 64.226 1.00 44.10 192 LEU B CA 1
ATOM 3801 C C . LEU B 1 11 ? 21.384 -2.685 63.899 1.00 41.71 192 LEU B C 1
ATOM 3802 O O . LEU B 1 11 ? 20.696 -3.578 64.377 1.00 39.06 192 LEU B O 1
ATOM 3807 N N . ASN B 1 12 ? 22.410 -2.922 63.087 1.00 40.71 193 ASN B N 1
ATOM 3808 C CA . ASN B 1 12 ? 22.785 -4.284 62.710 1.00 42.41 193 ASN B CA 1
ATOM 3809 C C . ASN B 1 12 ? 23.340 -5.050 63.936 1.00 43.57 193 ASN B C 1
ATOM 3810 O O . ASN B 1 12 ? 23.420 -6.279 63.930 1.00 45.00 193 ASN B O 1
ATOM 3815 N N . ARG B 1 13 ? 23.715 -4.306 64.971 1.00 47.11 194 ARG B N 1
ATOM 3816 C CA A ARG B 1 13 ? 24.126 -5.019 66.134 0.50 50.28 194 ARG B CA 1
ATOM 3817 C CA B ARG B 1 13 ? 24.142 -4.970 66.156 0.50 50.27 194 ARG B CA 1
ATOM 3818 C C . ARG B 1 13 ? 23.152 -5.114 67.309 1.00 48.62 194 ARG B C 1
ATOM 3819 O O . ARG B 1 13 ? 23.443 -5.649 68.379 1.00 50.17 194 ARG B O 1
ATOM 3834 N N . ILE B 1 14 ? 21.944 -4.625 67.049 1.00 44.49 195 ILE B N 1
ATOM 3835 C CA . ILE B 1 14 ? 20.848 -4.731 68.014 1.00 42.19 195 ILE B CA 1
ATOM 3836 C C . ILE B 1 14 ? 19.978 -5.937 67.636 1.00 42.31 195 ILE B C 1
ATOM 3837 O O . ILE B 1 14 ? 19.349 -5.955 66.584 1.00 41.24 195 ILE B O 1
ATOM 3842 N N . PRO B 1 15 ? 19.933 -6.960 68.506 1.00 43.34 196 PRO B N 1
ATOM 3843 C CA . PRO B 1 15 ? 19.179 -8.207 68.329 1.00 42.32 196 PRO B CA 1
ATOM 3844 C C . PRO B 1 15 ? 17.663 -8.100 68.131 1.00 40.99 196 PRO B C 1
ATOM 3845 O O . PRO B 1 15 ? 17.078 -8.873 67.365 1.00 42.90 196 PRO B O 1
ATOM 3849 N N . SER B 1 16 ? 17.028 -7.160 68.820 1.00 38.57 197 SER B N 1
ATOM 3850 C CA . SER B 1 16 ? 15.576 -6.994 68.732 1.00 37.50 197 SER B CA 1
ATOM 3851 C C . SER B 1 16 ? 15.119 -5.951 67.717 1.00 35.80 197 SER B C 1
ATOM 3852 O O . SER B 1 16 ? 15.565 -4.809 67.756 1.00 37.13 197 SER B O 1
ATOM 3855 N N . SER B 1 17 ? 14.218 -6.339 66.821 1.00 32.83 198 SER B N 1
ATOM 3856 C CA . SER B 1 17 ? 13.705 -5.406 65.827 1.00 32.36 198 SER B CA 1
ATOM 3857 C C . SER B 1 17 ? 12.872 -4.314 66.497 1.00 32.46 198 SER B C 1
ATOM 3858 O O . SER B 1 17 ? 12.783 -3.189 65.990 1.00 31.64 198 SER B O 1
ATOM 3861 N N . ARG B 1 18 ? 12.259 -4.646 67.630 1.00 30.86 199 ARG B N 1
ATOM 3862 C CA . ARG B 1 18 ? 11.449 -3.678 68.368 1.00 32.18 199 ARG B CA 1
ATOM 3863 C C . ARG B 1 18 ? 12.383 -2.591 68.897 1.00 34.88 199 ARG B C 1
ATOM 3864 O O . ARG B 1 18 ? 12.061 -1.403 68.836 1.00 33.82 199 ARG B O 1
ATOM 3872 N N . ARG B 1 19 ? 13.548 -3.000 69.403 1.00 35.05 200 ARG B N 1
ATOM 3873 C CA . ARG B 1 19 ? 14.510 -2.039 69.928 1.00 34.98 200 ARG B CA 1
ATOM 3874 C C . ARG B 1 19 ? 15.169 -1.242 68.805 1.00 33.39 200 ARG B C 1
ATOM 3875 O O . ARG B 1 19 ? 15.475 -0.061 68.976 1.00 33.18 200 ARG B O 1
ATOM 3883 N N . ARG B 1 20 ? 15.386 -1.877 67.654 1.00 32.16 201 ARG B N 1
ATOM 3884 C CA . ARG B 1 20 ? 15.991 -1.177 66.516 1.00 31.85 201 ARG B CA 1
ATOM 3885 C C . ARG B 1 20 ? 15.069 -0.046 66.053 1.00 30.38 201 ARG B C 1
ATOM 3886 O O . ARG B 1 20 ? 15.528 1.046 65.724 1.00 28.63 201 ARG B O 1
ATOM 3894 N N . ALA B 1 21 ? 13.768 -0.318 66.038 1.00 29.31 202 ALA B N 1
ATOM 3895 C CA . ALA B 1 21 ? 12.787 0.668 65.627 1.00 29.52 202 ALA B CA 1
ATOM 3896 C C . ALA B 1 21 ? 12.770 1.864 66.581 1.00 29.93 202 ALA B C 1
ATOM 3897 O O . ALA B 1 21 ? 12.678 3.008 66.145 1.00 29.31 202 ALA B O 1
ATOM 3899 N N . ALA B 1 22 ? 12.854 1.600 67.878 1.00 28.41 203 ALA B N 1
ATOM 3900 C CA . ALA B 1 22 ? 12.846 2.679 68.859 1.00 30.88 203 ALA B CA 1
ATOM 3901 C C . ALA B 1 22 ? 14.111 3.525 68.723 1.00 31.49 203 ALA B C 1
ATOM 3902 O O . ALA B 1 22 ? 14.062 4.755 68.800 1.00 33.63 203 ALA B O 1
ATOM 3904 N N . ARG B 1 23 ? 15.241 2.861 68.506 1.00 30.15 204 ARG B N 1
ATOM 3905 C CA . ARG B 1 23 ? 16.511 3.549 68.358 1.00 30.32 204 ARG B CA 1
ATOM 3906 C C . ARG B 1 23 ? 16.553 4.448 67.125 1.00 31.17 204 ARG B C 1
ATOM 3907 O O . ARG B 1 23 ? 17.024 5.584 67.201 1.00 31.11 204 ARG B O 1
ATOM 3915 N N . LEU B 1 24 ? 16.079 3.945 65.989 1.00 29.88 205 LEU B N 1
ATOM 3916 C CA . LEU B 1 24 ? 16.093 4.747 64.776 1.00 29.76 205 LEU B CA 1
ATOM 3917 C C . LEU B 1 24 ? 15.209 5.975 64.924 1.00 29.65 205 LEU B C 1
ATOM 3918 O O . LEU B 1 24 ? 15.561 7.049 64.450 1.00 28.00 205 LEU B O 1
ATOM 3923 N N . PHE B 1 25 ? 14.060 5.830 65.575 1.00 31.32 206 PHE B N 1
ATOM 3924 C CA . PHE B 1 25 ? 13.192 6.991 65.736 1.00 32.27 206 PHE B CA 1
ATOM 3925 C C . PHE B 1 25 ? 13.887 8.002 66.652 1.00 34.92 206 PHE B C 1
ATOM 3926 O O . PHE B 1 25 ? 13.775 9.215 66.452 1.00 33.32 206 PHE B O 1
ATOM 3934 N N . GLU B 1 26 ? 14.616 7.489 67.641 1.00 35.23 207 GLU B N 1
ATOM 3935 C CA . GLU B 1 26 ? 15.353 8.334 68.576 1.00 38.39 207 GLU B CA 1
ATOM 3936 C C . GLU B 1 26 ? 16.336 9.176 67.772 1.00 37.85 207 GLU B C 1
ATOM 3937 O O . GLU B 1 26 ? 16.469 10.386 67.975 1.00 36.87 207 GLU B O 1
ATOM 3943 N N . TRP B 1 27 ? 17.027 8.509 66.857 1.00 36.33 208 TRP B N 1
ATOM 3944 C CA . TRP B 1 27 ? 18.014 9.145 65.993 1.00 35.47 208 TRP B CA 1
ATOM 3945 C C . TRP B 1 27 ? 17.372 10.164 65.047 1.00 36.05 208 TRP B C 1
ATOM 3946 O O . TRP B 1 27 ? 17.952 11.203 64.754 1.00 36.13 208 TRP B O 1
ATOM 3957 N N . LEU B 1 28 ? 16.168 9.860 64.581 1.00 34.98 209 LEU B N 1
ATOM 3958 C CA . LEU B 1 28 ? 15.479 10.733 63.648 1.00 35.47 209 LEU B CA 1
ATOM 3959 C C . LEU B 1 28 ? 15.183 12.120 64.190 1.00 35.79 209 LEU B C 1
ATOM 3960 O O . LEU B 1 28 ? 15.281 13.105 63.463 1.00 35.64 209 LEU B O 1
ATOM 3965 N N . ILE B 1 29 ? 14.815 12.209 65.460 1.00 36.81 210 ILE B N 1
ATOM 3966 C CA . ILE B 1 29 ? 14.483 13.509 66.034 1.00 37.68 210 ILE B CA 1
ATOM 3967 C C . ILE B 1 29 ? 15.497 14.035 67.043 1.00 38.55 210 ILE B C 1
ATOM 3968 O O . ILE B 1 29 ? 15.240 15.042 67.700 1.00 38.51 210 ILE B O 1
ATOM 3973 N N . ALA B 1 30 ? 16.643 13.365 67.154 1.00 38.02 211 ALA B N 1
ATOM 3974 C CA . ALA B 1 30 ? 17.676 13.783 68.098 1.00 41.12 211 ALA B CA 1
ATOM 3975 C C . ALA B 1 30 ? 17.982 15.269 67.910 1.00 42.88 211 ALA B C 1
ATOM 3976 O O . ALA B 1 30 ? 17.989 15.772 66.784 1.00 41.76 211 ALA B O 1
ATOM 3978 N N . PRO B 1 31 ? 18.289 15.982 69.006 1.00 44.98 212 PRO B N 1
ATOM 3979 C CA . PRO B 1 31 ? 18.354 15.486 70.386 1.00 46.30 212 PRO B CA 1
ATOM 3980 C C . PRO B 1 31 ? 17.049 15.426 71.168 1.00 46.41 212 PRO B C 1
ATOM 3981 O O . PRO B 1 31 ? 17.065 15.134 72.361 1.00 48.02 212 PRO B O 1
ATOM 3985 N N . MET B 1 32 ? 15.921 15.694 70.517 1.00 46.45 213 MET B N 1
ATOM 3986 C CA . MET B 1 32 ? 14.638 15.657 71.211 1.00 47.02 213 MET B CA 1
ATOM 3987 C C . MET B 1 32 ? 14.187 14.257 71.645 1.00 47.21 213 MET B C 1
ATOM 3988 O O . MET B 1 32 ? 14.118 13.331 70.831 1.00 49.55 213 MET B O 1
ATOM 3993 N N . PRO B 1 33 ? 13.868 14.091 72.942 1.00 45.96 214 PRO B N 1
ATOM 3994 C CA . PRO B 1 33 ? 13.415 12.819 73.526 1.00 44.46 214 PRO B CA 1
ATOM 3995 C C . PRO B 1 33 ? 12.059 12.381 72.963 1.00 44.31 214 PRO B C 1
ATOM 3996 O O . PRO B 1 33 ? 11.099 13.161 72.951 1.00 43.35 214 PRO B O 1
ATOM 4000 N N . PRO B 1 34 ? 11.963 11.124 72.494 1.00 42.83 215 PRO B N 1
ATOM 4001 C CA . PRO B 1 34 ? 10.708 10.611 71.937 1.00 42.69 215 PRO B CA 1
ATOM 4002 C C . PRO B 1 34 ? 9.517 10.728 72.892 1.00 43.06 215 PRO B C 1
ATOM 4003 O O . PRO B 1 34 ? 8.391 11.013 72.460 1.00 41.28 215 PRO B O 1
ATOM 4007 N N . ASP B 1 35 ? 9.760 10.500 74.181 1.00 43.75 216 ASP B N 1
ATOM 4008 C CA . ASP B 1 35 ? 8.691 10.587 75.181 1.00 44.58 216 ASP B CA 1
ATOM 4009 C C . ASP B 1 35 ? 8.046 11.957 75.124 1.00 44.31 216 ASP B C 1
ATOM 4010 O O . ASP B 1 35 ? 6.823 12.074 75.053 1.00 44.41 216 ASP B O 1
ATOM 4015 N N . HIS B 1 36 ? 8.875 12.993 75.165 1.00 42.97 217 HIS B N 1
ATOM 4016 C CA . HIS B 1 36 ? 8.366 14.351 75.101 1.00 43.65 217 HIS B CA 1
ATOM 4017 C C . HIS B 1 36 ? 7.668 14.584 73.763 1.00 41.62 217 HIS B C 1
ATOM 4018 O O . HIS B 1 36 ? 6.585 15.170 73.725 1.00 42.25 217 HIS B O 1
ATOM 4025 N N . PHE B 1 37 ? 8.281 14.127 72.668 1.00 38.22 218 PHE B N 1
ATOM 4026 C CA . PHE B 1 37 ? 7.689 14.321 71.344 1.00 36.24 218 PHE B CA 1
ATOM 4027 C C . PHE B 1 37 ? 6.288 13.738 71.212 1.00 34.76 218 PHE B C 1
ATOM 4028 O O . PHE B 1 37 ? 5.367 14.431 70.788 1.00 35.34 218 PHE B O 1
ATOM 4036 N N . TYR B 1 38 ? 6.115 12.472 71.569 1.00 34.40 219 TYR B N 1
ATOM 4037 C CA . TYR B 1 38 ? 4.796 11.864 71.441 1.00 36.76 219 TYR B CA 1
ATOM 4038 C C . TYR B 1 38 ? 3.773 12.393 72.444 1.00 37.68 219 TYR B C 1
ATOM 4039 O O . TYR B 1 38 ? 2.583 12.482 72.143 1.00 36.17 219 TYR B O 1
ATOM 4048 N N . ARG B 1 39 ? 4.236 12.761 73.632 1.00 40.10 220 ARG B N 1
ATOM 4049 C CA . ARG B 1 39 ? 3.338 13.276 74.658 1.00 41.70 220 ARG B CA 1
ATOM 4050 C C . ARG B 1 39 ? 2.822 14.691 74.391 1.00 40.93 220 ARG B C 1
ATOM 4051 O O . ARG B 1 39 ? 1.644 14.970 74.598 1.00 40.93 220 ARG B O 1
ATOM 4053 N N . ARG B 1 40 ? 3.690 15.572 73.909 1.00 41.54 221 ARG B N 1
ATOM 4054 C CA . ARG B 1 40 ? 3.310 16.969 73.683 1.00 42.77 221 ARG B CA 1
ATOM 4055 C C . ARG B 1 40 ? 3.224 17.499 72.254 1.00 41.84 221 ARG B C 1
ATOM 4056 O O . ARG B 1 40 ? 2.399 18.371 71.966 1.00 42.71 221 ARG B O 1
ATOM 4064 N N . LEU B 1 41 ? 4.064 16.986 71.361 1.00 39.25 222 LEU B N 1
ATOM 4065 C CA . LEU B 1 41 ? 4.095 17.495 69.991 1.00 38.04 222 LEU B CA 1
ATOM 4066 C C . LEU B 1 41 ? 3.322 16.711 68.929 1.00 36.91 222 LEU B C 1
ATOM 4067 O O . LEU B 1 41 ? 2.637 17.313 68.103 1.00 36.11 222 LEU B O 1
ATOM 4072 N N . TRP B 1 42 ? 3.434 15.382 68.953 1.00 37.64 223 TRP B N 1
ATOM 4073 C CA . TRP B 1 42 ? 2.746 14.501 67.997 1.00 34.89 223 TRP B CA 1
ATOM 4074 C C . TRP B 1 42 ? 1.263 14.846 67.865 1.00 34.27 223 TRP B C 1
ATOM 4075 O O . TRP B 1 42 ? 0.535 14.898 68.854 1.00 36.05 223 TRP B O 1
ATOM 4086 N N . GLU B 1 43 ? 0.829 15.091 66.635 1.00 34.02 224 GLU B N 1
ATOM 4087 C CA . GLU B 1 43 ? -0.562 15.432 66.350 1.00 36.89 224 GLU B CA 1
ATOM 4088 C C . GLU B 1 43 ? -1.043 16.730 67.016 1.00 38.53 224 GLU B C 1
ATOM 4089 O O . GLU B 1 43 ? -2.249 16.964 67.113 1.00 37.15 224 GLU B O 1
ATOM 4095 N N . ARG B 1 44 ? -0.114 17.579 67.453 1.00 39.02 225 ARG B N 1
ATOM 4096 C CA . ARG B 1 44 ? -0.495 18.829 68.113 1.00 41.39 225 ARG B CA 1
ATOM 4097 C C . ARG B 1 44 ? 0.210 20.088 67.608 1.00 42.98 225 ARG B C 1
ATOM 4098 O O . ARG B 1 44 ? -0.433 21.123 67.416 1.00 42.70 225 ARG B O 1
ATOM 4106 N N . GLU B 1 45 ? 1.524 20.001 67.398 1.00 44.07 226 GLU B N 1
ATOM 4107 C CA . GLU B 1 45 ? 2.313 21.153 66.951 1.00 45.57 226 GLU B CA 1
ATOM 4108 C C . GLU B 1 45 ? 3.259 20.861 65.796 1.00 44.49 226 GLU B C 1
ATOM 4109 O O . GLU B 1 45 ? 3.554 19.706 65.497 1.00 45.59 226 GLU B O 1
ATOM 4115 N N . ALA B 1 46 ? 3.736 21.928 65.158 1.00 41.54 227 ALA B N 1
ATOM 4116 C CA . ALA B 1 46 ? 4.716 21.827 64.090 1.00 40.14 227 ALA B CA 1
ATOM 4117 C C . ALA B 1 46 ? 6.034 21.908 64.861 1.00 41.81 227 ALA B C 1
ATOM 4118 O O . ALA B 1 46 ? 6.171 22.722 65.777 1.00 43.10 227 ALA B O 1
ATOM 4120 N N . VAL B 1 47 ? 6.994 21.065 64.503 1.00 41.38 228 VAL B N 1
ATOM 4121 C CA . VAL B 1 47 ? 8.273 21.018 65.198 1.00 40.89 228 VAL B CA 1
ATOM 4122 C C . VAL B 1 47 ? 9.444 21.150 64.228 1.00 42.54 228 VAL B C 1
ATOM 4123 O O . VAL B 1 47 ? 9.434 20.573 63.134 1.00 41.89 228 VAL B O 1
ATOM 4127 N N . LEU B 1 48 ? 10.455 21.910 64.637 1.00 42.59 229 LEU B N 1
ATOM 4128 C CA . LEU B 1 48 ? 11.648 22.092 63.826 1.00 42.85 229 LEU B CA 1
ATOM 4129 C C . LEU B 1 48 ? 12.866 21.659 64.616 1.00 44.35 229 LEU B C 1
ATOM 4130 O O . LEU B 1 48 ? 13.017 22.016 65.779 1.00 47.68 229 LEU B O 1
ATOM 4135 N N . VAL B 1 49 ? 13.729 20.874 63.994 1.00 44.46 230 VAL B N 1
ATOM 4136 C CA . VAL B 1 49 ? 14.944 20.452 64.663 1.00 44.40 230 VAL B CA 1
ATOM 4137 C C . VAL B 1 49 ? 16.138 20.953 63.868 1.00 45.45 230 VAL B C 1
ATOM 4138 O O . VAL B 1 49 ? 16.391 20.486 62.755 1.00 45.17 230 VAL B O 1
ATOM 4142 N N . ARG B 1 50 ? 16.844 21.928 64.439 1.00 46.51 231 ARG B N 1
ATOM 4143 C CA . ARG B 1 50 ? 18.034 22.499 63.822 1.00 47.51 231 ARG B CA 1
ATOM 4144 C C . ARG B 1 50 ? 19.174 21.565 64.165 1.00 47.89 231 ARG B C 1
ATOM 4145 O O . ARG B 1 50 ? 19.727 21.636 65.261 1.00 48.46 231 ARG B O 1
ATOM 4153 N N . ARG B 1 51 ? 19.536 20.697 63.227 1.00 48.02 232 ARG B N 1
ATOM 4154 C CA . ARG B 1 51 ? 20.588 19.724 63.485 1.00 48.58 232 ARG B CA 1
ATOM 4155 C C . ARG B 1 51 ? 21.992 20.242 63.730 1.00 48.41 232 ARG B C 1
ATOM 4156 O O . ARG B 1 51 ? 22.700 19.709 64.580 1.00 49.14 232 ARG B O 1
ATOM 4164 N N . GLN B 1 52 ? 22.403 21.259 62.983 1.00 49.57 233 GLN B N 1
ATOM 4165 C CA . GLN B 1 52 ? 23.757 21.797 63.113 1.00 50.98 233 GLN B CA 1
ATOM 4166 C C . GLN B 1 52 ? 24.729 20.715 62.660 1.00 50.60 233 GLN B C 1
ATOM 4167 O O . GLN B 1 52 ? 25.757 20.492 63.297 1.00 52.29 233 GLN B O 1
ATOM 4173 N N . ASP B 1 53 ? 24.381 20.030 61.575 1.00 48.98 234 ASP B N 1
ATOM 4174 C CA . ASP B 1 53 ? 25.215 18.969 61.012 1.00 46.99 234 ASP B CA 1
ATOM 4175 C C . ASP B 1 53 ? 24.654 18.639 59.638 1.00 47.47 234 ASP B C 1
ATOM 4176 O O . ASP B 1 53 ? 23.715 17.850 59.509 1.00 46.31 234 ASP B O 1
ATOM 4181 N N . HIS B 1 54 ? 25.232 19.263 58.616 1.00 46.37 235 HIS B N 1
ATOM 4182 C CA . HIS B 1 54 ? 24.798 19.076 57.240 1.00 47.67 235 HIS B CA 1
ATOM 4183 C C . HIS B 1 54 ? 25.012 17.669 56.694 1.00 45.58 235 HIS B C 1
ATOM 4184 O O . HIS B 1 54 ? 24.521 17.345 55.616 1.00 45.78 235 HIS B O 1
ATOM 4191 N N . THR B 1 55 ? 25.741 16.838 57.429 1.00 43.89 236 THR B N 1
ATOM 4192 C CA . THR B 1 55 ? 26.005 15.474 56.985 1.00 43.73 236 THR B CA 1
ATOM 4193 C C . THR B 1 55 ? 25.083 14.444 57.649 1.00 42.85 236 THR B C 1
ATOM 4194 O O . THR B 1 55 ? 25.191 13.249 57.378 1.00 45.15 236 THR B O 1
ATOM 4198 N N . TYR B 1 56 ? 24.170 14.903 58.501 1.00 41.16 237 TYR B N 1
ATOM 4199 C CA . TYR B 1 56 ? 23.292 13.991 59.235 1.00 39.39 237 TYR B CA 1
ATOM 4200 C C . TYR B 1 56 ? 22.662 12.858 58.441 1.00 37.68 237 TYR B C 1
ATOM 4201 O O . TYR B 1 56 ? 22.687 11.715 58.894 1.00 36.78 237 TYR B O 1
ATOM 4210 N N . TYR B 1 57 ? 22.104 13.167 57.274 1.00 35.62 238 TYR B N 1
ATOM 4211 C CA . TYR B 1 57 ? 21.446 12.148 56.456 1.00 36.92 238 TYR B CA 1
ATOM 4212 C C . TYR B 1 57 ? 22.309 11.543 55.345 1.00 38.73 238 TYR B C 1
ATOM 4213 O O . TYR B 1 57 ? 21.816 10.734 54.555 1.00 37.68 238 TYR B O 1
ATOM 4222 N N . GLN B 1 58 ? 23.576 11.938 55.271 1.00 39.64 239 GLN B N 1
ATOM 4223 C CA . GLN B 1 58 ? 24.476 11.424 54.242 1.00 42.53 239 GLN B CA 1
ATOM 4224 C C . GLN B 1 58 ? 24.350 9.915 54.034 1.00 42.46 239 GLN B C 1
ATOM 4225 O O . GLN B 1 58 ? 24.630 9.125 54.936 1.00 41.57 239 GLN B O 1
ATOM 4231 N N . GLY B 1 59 ? 23.934 9.523 52.834 1.00 41.49 240 GLY B N 1
ATOM 4232 C CA . GLY B 1 59 ? 23.780 8.114 52.531 1.00 41.44 240 GLY B CA 1
ATOM 4233 C C . GLY B 1 59 ? 22.336 7.673 52.364 1.00 42.32 240 GLY B C 1
ATOM 4234 O O . GLY B 1 59 ? 22.091 6.572 51.882 1.00 41.79 240 GLY B O 1
ATOM 4235 N N . LEU B 1 60 ? 21.381 8.517 52.755 1.00 41.67 241 LEU B N 1
ATOM 4236 C CA . LEU B 1 60 ? 19.965 8.164 52.635 1.00 40.59 241 LEU B CA 1
ATOM 4237 C C . LEU B 1 60 ? 19.474 8.273 51.198 1.00 39.35 241 LEU B C 1
ATOM 4238 O O . LEU B 1 60 ? 19.012 7.294 50.630 1.00 41.13 241 LEU B O 1
ATOM 4243 N N . PHE B 1 61 ? 19.578 9.459 50.608 1.00 37.33 242 PHE B N 1
ATOM 4244 C CA . PHE B 1 61 ? 19.146 9.651 49.226 1.00 37.20 242 PHE B CA 1
ATOM 4245 C C . PHE B 1 61 ? 19.755 10.944 48.684 1.00 36.79 242 PHE B C 1
ATOM 4246 O O . PHE B 1 61 ? 19.858 11.924 49.407 1.00 36.78 242 PHE B O 1
ATOM 4254 N N . SER B 1 62 ? 20.139 10.950 47.412 1.00 36.97 243 SER B N 1
ATOM 4255 C CA . SER B 1 62 ? 20.747 12.136 46.810 1.00 37.58 243 SER B CA 1
ATOM 4256 C C . SER B 1 62 ? 20.257 12.339 45.385 1.00 37.12 243 SER B C 1
ATOM 4257 O O . SER B 1 62 ? 19.623 11.466 44.806 1.00 37.00 243 SER B O 1
ATOM 4260 N N . THR B 1 63 ? 20.557 13.498 44.816 1.00 38.66 244 THR B N 1
ATOM 4261 C CA . THR B 1 63 ? 20.154 13.775 43.448 1.00 39.58 244 THR B CA 1
ATOM 4262 C C . THR B 1 63 ? 20.854 12.784 42.522 1.00 39.40 244 THR B C 1
ATOM 4263 O O . THR B 1 63 ? 20.311 12.397 41.488 1.00 38.99 244 THR B O 1
ATOM 4267 N N . ALA B 1 64 ? 22.055 12.361 42.906 1.00 39.41 245 ALA B N 1
ATOM 4268 C CA . ALA B 1 64 ? 22.820 11.407 42.104 1.00 40.74 245 ALA B CA 1
ATOM 4269 C C . ALA B 1 64 ? 22.090 10.059 41.993 1.00 41.47 245 ALA B C 1
ATOM 4270 O O . ALA B 1 64 ? 22.157 9.396 40.954 1.00 40.50 245 ALA B O 1
ATOM 4272 N N . ASP B 1 65 ? 21.395 9.659 43.060 1.00 42.57 246 ASP B N 1
ATOM 4273 C CA . ASP B 1 65 ? 20.645 8.400 43.048 1.00 42.47 246 ASP B CA 1
ATOM 4274 C C . ASP B 1 65 ? 19.438 8.542 42.143 1.00 41.37 246 ASP B C 1
ATOM 4275 O O . ASP B 1 65 ? 19.086 7.620 41.409 1.00 42.14 246 ASP B O 1
ATOM 4280 N N . LEU B 1 66 ? 18.795 9.702 42.214 1.00 40.21 247 LEU B N 1
ATOM 4281 C CA . LEU B 1 66 ? 17.628 9.963 41.389 1.00 40.01 247 LEU B CA 1
ATOM 4282 C C . LEU B 1 66 ? 18.020 9.855 39.914 1.00 41.70 247 LEU B C 1
ATOM 4283 O O . LEU B 1 66 ? 17.335 9.208 39.119 1.00 41.88 247 LEU B O 1
ATOM 4288 N N . ASP B 1 67 ? 19.128 10.501 39.565 1.00 42.49 248 ASP B N 1
ATOM 4289 C CA . ASP B 1 67 ? 19.638 10.490 38.206 1.00 43.80 248 ASP B CA 1
ATOM 4290 C C . ASP B 1 67 ? 19.971 9.059 37.824 1.00 43.86 248 ASP B C 1
ATOM 4291 O O . ASP B 1 67 ? 19.664 8.608 36.724 1.00 42.85 248 ASP B O 1
ATOM 4296 N N . SER B 1 68 ? 20.583 8.339 38.752 1.00 45.74 249 SER B N 1
ATOM 4297 C CA . SER B 1 68 ? 20.956 6.954 38.494 1.00 47.81 249 SER B CA 1
ATOM 4298 C C . SER B 1 68 ? 19.755 6.044 38.227 1.00 48.29 249 SER B C 1
ATOM 4299 O O . SER B 1 68 ? 19.785 5.224 37.307 1.00 49.16 249 SER B O 1
ATOM 4302 N N . MET B 1 69 ? 18.690 6.178 39.010 1.00 48.03 250 MET B N 1
ATOM 4303 C CA . MET B 1 69 ? 17.543 5.310 38.779 1.00 49.63 250 MET B CA 1
ATOM 4304 C C . MET B 1 69 ? 16.765 5.647 37.511 1.00 48.30 250 MET B C 1
ATOM 4305 O O . MET B 1 69 ? 16.231 4.757 36.862 1.00 47.96 250 MET B O 1
ATOM 4310 N N . LEU B 1 70 ? 16.708 6.923 37.144 1.00 49.08 251 LEU B N 1
ATOM 4311 C CA . LEU B 1 70 ? 15.996 7.314 35.926 1.00 48.93 251 LEU B CA 1
ATOM 4312 C C . LEU B 1 70 ? 16.662 6.647 34.730 1.00 49.00 251 LEU B C 1
ATOM 4313 O O . LEU B 1 70 ? 16.025 6.367 33.724 1.00 48.59 251 LEU B O 1
ATOM 4318 N N . ARG B 1 71 ? 17.957 6.398 34.857 1.00 50.41 252 ARG B N 1
ATOM 4319 C CA . ARG B 1 71 ? 18.733 5.790 33.789 1.00 53.61 252 ARG B CA 1
ATOM 4320 C C . ARG B 1 71 ? 18.753 4.266 33.843 1.00 54.49 252 ARG B C 1
ATOM 4321 O O . ARG B 1 71 ? 18.719 3.604 32.808 1.00 55.26 252 ARG B O 1
ATOM 4329 N N . ASN B 1 72 ? 18.794 3.716 35.053 1.00 55.36 253 ASN B N 1
ATOM 4330 C CA . ASN B 1 72 ? 18.872 2.270 35.238 1.00 54.97 253 ASN B CA 1
ATOM 4331 C C . ASN B 1 72 ? 17.604 1.560 35.702 1.00 54.64 253 ASN B C 1
ATOM 4332 O O . ASN B 1 72 ? 17.639 0.372 36.004 1.00 55.39 253 ASN B O 1
ATOM 4337 N N . GLU B 1 73 ? 16.489 2.277 35.761 1.00 54.84 254 GLU B N 1
ATOM 4338 C CA . GLU B 1 73 ? 15.221 1.680 36.181 1.00 55.49 254 GLU B CA 1
ATOM 4339 C C . GLU B 1 73 ? 14.126 2.172 35.248 1.00 56.01 254 GLU B C 1
ATOM 4340 O O . GLU B 1 73 ? 14.305 3.170 34.557 1.00 56.02 254 GLU B O 1
ATOM 4346 N N . GLU B 1 74 ? 12.995 1.479 35.219 1.00 55.62 255 GLU B N 1
ATOM 4347 C CA . GLU B 1 74 ? 11.913 1.895 34.339 1.00 56.41 255 GLU B CA 1
ATOM 4348 C C . GLU B 1 74 ? 10.946 2.833 35.060 1.00 54.92 255 GLU B C 1
ATOM 4349 O O . GLU B 1 74 ? 9.807 2.471 35.359 1.00 57.32 255 GLU B O 1
ATOM 4355 N N . VAL B 1 75 ? 11.421 4.047 35.338 1.00 51.67 256 VAL B N 1
ATOM 4356 C CA . VAL B 1 75 ? 10.625 5.067 36.020 1.00 47.40 256 VAL B CA 1
ATOM 4357 C C . VAL B 1 75 ? 9.592 5.650 35.068 1.00 45.29 256 VAL B C 1
ATOM 4358 O O . VAL B 1 75 ? 9.936 6.167 34.003 1.00 45.19 256 VAL B O 1
ATOM 4362 N N . GLN B 1 76 ? 8.329 5.582 35.465 1.00 42.64 257 GLN B N 1
ATOM 4363 C CA . GLN B 1 76 ? 7.243 6.102 34.649 1.00 41.05 257 GLN B CA 1
ATOM 4364 C C . GLN B 1 76 ? 6.676 7.427 35.155 1.00 39.79 257 GLN B C 1
ATOM 4365 O O . GLN B 1 76 ? 6.471 7.612 36.354 1.00 36.71 257 GLN B O 1
ATOM 4371 N N . PHE B 1 77 ? 6.436 8.357 34.237 1.00 38.92 258 PHE B N 1
ATOM 4372 C CA . PHE B 1 77 ? 5.829 9.616 34.622 1.00 40.74 258 PHE B CA 1
ATOM 4373 C C . PHE B 1 77 ? 4.448 9.211 35.116 1.00 42.72 258 PHE B C 1
ATOM 4374 O O . PHE B 1 77 ? 3.855 8.266 34.591 1.00 44.53 258 PHE B O 1
ATOM 4382 N N . GLY B 1 78 ? 3.935 9.901 36.124 1.00 43.01 259 GLY B N 1
ATOM 4383 C CA . GLY B 1 78 ? 2.620 9.545 36.620 1.00 45.48 259 GLY B CA 1
ATOM 4384 C C . GLY B 1 78 ? 2.284 8.383 37.536 1.00 46.20 259 GLY B C 1
ATOM 4385 O O . GLY B 1 78 ? 1.175 8.311 38.057 1.00 46.59 259 GLY B O 1
ATOM 4386 N N . GLN B 1 79 ? 3.154 7.378 37.547 1.00 45.97 260 GLN B N 1
ATOM 4387 C CA . GLN B 1 79 ? 2.997 6.219 38.419 1.00 47.65 260 GLN B CA 1
ATOM 4388 C C . GLN B 1 79 ? 4.145 6.315 39.407 1.00 45.60 260 GLN B C 1
ATOM 4389 O O . GLN B 1 79 ? 3.980 6.112 40.610 1.00 45.82 260 GLN B O 1
ATOM 4395 N N . HIS B 1 80 ? 5.314 6.638 38.868 1.00 44.26 261 HIS B N 1
ATOM 4396 C CA . HIS B 1 80 ? 6.522 6.861 39.658 1.00 42.73 261 HIS B CA 1
ATOM 4397 C C . HIS B 1 80 ? 7.035 8.287 39.857 1.00 42.42 261 HIS B C 1
ATOM 4398 O O . HIS B 1 80 ? 7.572 8.617 40.920 1.00 41.16 261 HIS B O 1
ATOM 4405 N N . LEU B 1 81 ? 6.859 9.135 38.848 1.00 40.09 262 LEU B N 1
ATOM 4406 C CA . LEU B 1 81 ? 7.383 10.498 38.915 1.00 40.66 262 LEU B CA 1
ATOM 4407 C C . LEU B 1 81 ? 6.445 11.598 38.402 1.00 39.94 262 LEU B C 1
ATOM 4408 O O . LEU B 1 81 ? 5.792 11.442 37.381 1.00 40.77 262 LEU B O 1
ATOM 4413 N N . ASP B 1 82 ? 6.394 12.713 39.122 1.00 40.55 263 ASP B N 1
ATOM 4414 C CA . ASP B 1 82 ? 5.569 13.847 38.726 1.00 42.15 263 ASP B CA 1
ATOM 4415 C C . ASP B 1 82 ? 6.450 15.064 38.454 1.00 42.40 263 ASP B C 1
ATOM 4416 O O . ASP B 1 82 ? 7.474 15.257 39.114 1.00 40.08 263 ASP B O 1
ATOM 4421 N N . ALA B 1 83 ? 6.048 15.881 37.483 1.00 42.69 264 ALA B N 1
ATOM 4422 C CA . ALA B 1 83 ? 6.777 17.103 37.153 1.00 43.29 264 ALA B CA 1
ATOM 4423 C C . ALA B 1 83 ? 5.764 18.216 37.309 1.00 42.66 264 ALA B C 1
ATOM 4424 O O . ALA B 1 83 ? 4.790 18.277 36.571 1.00 45.60 264 ALA B O 1
ATOM 4426 N N . ALA B 1 84 ? 5.989 19.086 38.279 1.00 43.12 265 ALA B N 1
ATOM 4427 C CA . ALA B 1 84 ? 5.058 20.170 38.527 1.00 44.65 265 ALA B CA 1
ATOM 4428 C C . ALA B 1 84 ? 5.760 21.489 38.797 1.00 45.36 265 ALA B C 1
ATOM 4429 O O . ALA B 1 84 ? 6.967 21.543 39.040 1.00 44.06 265 ALA B O 1
ATOM 4431 N N . ARG B 1 85 ? 4.987 22.562 38.734 1.00 47.30 266 ARG B N 1
ATOM 4432 C CA . ARG B 1 85 ? 5.509 23.884 39.020 1.00 49.18 266 ARG B CA 1
ATOM 4433 C C . ARG B 1 85 ? 4.343 24.788 39.373 1.00 47.33 266 ARG B C 1
ATOM 4434 O O . ARG B 1 85 ? 3.254 24.658 38.826 1.00 45.01 266 ARG B O 1
ATOM 4442 N N . TYR B 1 86 ? 4.583 25.683 40.318 1.00 48.12 267 TYR B N 1
ATOM 4443 C CA . TYR B 1 86 ? 3.577 26.624 40.784 1.00 49.97 267 TYR B CA 1
ATOM 4444 C C . TYR B 1 86 ? 3.965 27.990 40.204 1.00 51.80 267 TYR B C 1
ATOM 4445 O O . TYR B 1 86 ? 5.050 28.511 40.489 1.00 50.50 267 TYR B O 1
ATOM 4454 N N . ILE B 1 87 ? 3.090 28.546 39.367 1.00 53.42 268 ILE B N 1
ATOM 4455 C CA . ILE B 1 87 ? 3.336 29.837 38.727 1.00 55.52 268 ILE B CA 1
ATOM 4456 C C . ILE B 1 87 ? 2.069 30.693 38.675 1.00 55.75 268 ILE B C 1
ATOM 4457 O O . ILE B 1 87 ? 0.980 30.195 38.371 1.00 55.14 268 ILE B O 1
ATOM 4462 N N . ASN B 1 88 ? 2.216 31.983 38.972 1.00 56.36 269 ASN B N 1
ATOM 4463 C CA . ASN B 1 88 ? 1.086 32.907 38.957 1.00 57.73 269 ASN B CA 1
ATOM 4464 C C . ASN B 1 88 ? -0.044 32.404 39.855 1.00 58.21 269 ASN B C 1
ATOM 4465 O O . ASN B 1 88 ? -1.221 32.592 39.547 1.00 57.15 269 ASN B O 1
ATOM 4470 N N . GLY B 1 89 ? 0.327 31.758 40.958 1.00 58.79 270 GLY B N 1
ATOM 4471 C CA . GLY B 1 89 ? -0.656 31.241 41.896 1.00 60.50 270 GLY B CA 1
ATOM 4472 C C . GLY B 1 89 ? -1.438 30.042 41.397 1.00 61.86 270 GLY B C 1
ATOM 4473 O O . GLY B 1 89 ? -2.475 29.697 41.968 1.00 61.45 270 GLY B O 1
ATOM 4474 N N . ARG B 1 90 ? -0.946 29.408 40.336 1.00 63.10 271 ARG B N 1
ATOM 4475 C CA . ARG B 1 90 ? -1.603 28.242 39.756 1.00 65.65 271 ARG B CA 1
ATOM 4476 C C . ARG B 1 90 ? -0.685 27.025 39.722 1.00 66.88 271 ARG B C 1
ATOM 4477 O O . ARG B 1 90 ? 0.521 27.145 39.499 1.00 67.31 271 ARG B O 1
ATOM 4485 N N . ARG B 1 91 ? -1.274 25.856 39.948 1.00 67.60 272 ARG B N 1
ATOM 4486 C CA . ARG B 1 91 ? -0.549 24.588 39.950 1.00 68.03 272 ARG B CA 1
ATOM 4487 C C . ARG B 1 91 ? -0.716 23.911 38.596 1.00 66.91 272 ARG B C 1
ATOM 4488 O O . ARG B 1 91 ? -1.834 23.762 38.116 1.00 66.77 272 ARG B O 1
ATOM 4496 N N . GLU B 1 92 ? 0.386 23.508 37.976 1.00 66.58 273 GLU B N 1
ATOM 4497 C CA . GLU B 1 92 ? 0.304 22.829 36.688 1.00 67.84 273 GLU B CA 1
ATOM 4498 C C . GLU B 1 92 ? 1.189 21.586 36.651 1.00 67.09 273 GLU B C 1
ATOM 4499 O O . GLU B 1 92 ? 2.310 21.585 37.160 1.00 67.39 273 GLU B O 1
ATOM 4505 N N . THR B 1 93 ? 0.676 20.522 36.046 1.00 66.25 274 THR B N 1
ATOM 4506 C CA . THR B 1 93 ? 1.422 19.279 35.949 1.00 65.52 274 THR B CA 1
ATOM 4507 C C . THR B 1 93 ? 1.837 19.058 34.500 1.00 63.49 274 THR B C 1
ATOM 4508 O O . THR B 1 93 ? 1.003 19.104 33.596 1.00 62.39 274 THR B O 1
ATOM 4512 N N . LEU B 1 94 ? 3.129 18.830 34.283 1.00 62.24 275 LEU B N 1
ATOM 4513 C CA . LEU B 1 94 ? 3.644 18.599 32.937 1.00 61.19 275 LEU B CA 1
ATOM 4514 C C . LEU B 1 94 ? 4.219 17.197 32.804 1.00 60.28 275 LEU B C 1
ATOM 4515 O O . LEU B 1 94 ? 5.403 17.027 32.510 1.00 61.34 275 LEU B O 1
ATOM 4520 N N . ASN B 1 95 ? 3.374 16.196 33.027 1.00 58.55 276 ASN B N 1
ATOM 4521 C CA . ASN B 1 95 ? 3.793 14.803 32.938 1.00 57.33 276 ASN B CA 1
ATOM 4522 C C . ASN B 1 95 ? 3.593 14.226 31.546 1.00 56.90 276 ASN B C 1
ATOM 4523 O O . ASN B 1 95 ? 2.469 13.915 31.150 1.00 57.11 276 ASN B O 1
ATOM 4528 N N . PRO B 1 96 ? 4.678 14.082 30.776 1.00 56.66 277 PRO B N 1
ATOM 4529 C CA . PRO B 1 96 ? 4.508 13.517 29.436 1.00 56.75 277 PRO B CA 1
ATOM 4530 C C . PRO B 1 96 ? 4.121 12.048 29.619 1.00 56.96 277 PRO B C 1
ATOM 4531 O O . PRO B 1 96 ? 4.365 11.465 30.675 1.00 56.85 277 PRO B O 1
ATOM 4535 N N . PRO B 1 97 ? 3.496 11.436 28.607 1.00 56.10 278 PRO B N 1
ATOM 4536 C CA . PRO B 1 97 ? 3.124 10.027 28.761 1.00 54.05 278 PRO B CA 1
ATOM 4537 C C . PRO B 1 97 ? 4.369 9.120 28.797 1.00 52.16 278 PRO B C 1
ATOM 4538 O O . PRO B 1 97 ? 5.469 9.538 28.426 1.00 51.08 278 PRO B O 1
ATOM 4542 N N . GLY B 1 98 ? 4.191 7.890 29.272 1.00 50.13 279 GLY B N 1
ATOM 4543 C CA . GLY B 1 98 ? 5.283 6.928 29.284 1.00 46.93 279 GLY B CA 1
ATOM 4544 C C . GLY B 1 98 ? 6.446 7.045 30.249 1.00 44.60 279 GLY B C 1
ATOM 4545 O O . GLY B 1 98 ? 6.314 7.572 31.350 1.00 44.42 279 GLY B O 1
ATOM 4546 N N . ARG B 1 99 ? 7.597 6.542 29.814 1.00 41.88 280 ARG B N 1
ATOM 4547 C CA . ARG B 1 99 ? 8.800 6.526 30.629 1.00 42.00 280 ARG B CA 1
ATOM 4548 C C . ARG B 1 99 ? 9.480 7.874 30.811 1.00 41.43 280 ARG B C 1
ATOM 4549 O O . ARG B 1 99 ? 9.541 8.687 29.896 1.00 39.66 280 ARG B O 1
ATOM 4557 N N . ALA B 1 100 ? 10.001 8.091 32.012 1.00 40.76 281 ALA B N 1
ATOM 4558 C CA . ALA B 1 100 ? 10.680 9.331 32.345 1.00 40.53 281 ALA B CA 1
ATOM 4559 C C . ALA B 1 100 ? 12.183 9.157 32.193 1.00 40.28 281 ALA B C 1
ATOM 4560 O O . ALA B 1 100 ? 12.882 8.805 33.148 1.00 40.08 281 ALA B O 1
ATOM 4562 N N . LEU B 1 101 ? 12.680 9.388 30.985 1.00 39.60 282 LEU B N 1
ATOM 4563 C CA . LEU B 1 101 ? 14.107 9.257 30.735 1.00 39.08 282 LEU B CA 1
ATOM 4564 C C . LEU B 1 101 ? 14.827 10.482 31.283 1.00 39.13 282 LEU B C 1
ATOM 4565 O O . LEU B 1 101 ? 14.220 11.543 31.462 1.00 37.58 282 LEU B O 1
ATOM 4570 N N . PRO B 1 102 ? 16.130 10.345 31.570 1.00 39.51 283 PRO B N 1
ATOM 4571 C CA . PRO B 1 102 ? 16.975 11.419 32.098 1.00 39.46 283 PRO B CA 1
ATOM 4572 C C . PRO B 1 102 ? 16.795 12.747 31.348 1.00 40.41 283 PRO B C 1
ATOM 4573 O O . PRO B 1 102 ? 16.563 13.794 31.963 1.00 40.38 283 PRO B O 1
ATOM 4577 N N . ALA B 1 103 ? 16.893 12.701 30.020 1.00 39.11 284 ALA B N 1
ATOM 4578 C CA . ALA B 1 103 ? 16.752 13.905 29.201 1.00 40.40 284 ALA B CA 1
ATOM 4579 C C . ALA B 1 103 ? 15.405 14.583 29.401 1.00 40.66 284 ALA B C 1
ATOM 4580 O O . ALA B 1 103 ? 15.333 15.806 29.537 1.00 41.80 284 ALA B O 1
ATOM 4582 N N . ALA B 1 104 ? 14.338 13.790 29.420 1.00 38.25 285 ALA B N 1
ATOM 4583 C CA . ALA B 1 104 ? 13.004 14.342 29.596 1.00 38.33 285 ALA B CA 1
ATOM 4584 C C . ALA B 1 104 ? 12.837 14.934 30.997 1.00 39.04 285 ALA B C 1
ATOM 4585 O O . ALA B 1 104 ? 12.265 16.014 31.161 1.00 38.55 285 ALA B O 1
ATOM 4587 N N . ALA B 1 105 ? 13.351 14.231 32.003 1.00 37.30 286 ALA B N 1
ATOM 4588 C CA . ALA B 1 105 ? 13.218 14.685 33.377 1.00 37.00 286 ALA B CA 1
ATOM 4589 C C . ALA B 1 105 ? 14.044 15.927 33.621 1.00 36.49 286 ALA B C 1
ATOM 4590 O O . ALA B 1 105 ? 13.539 16.937 34.099 1.00 35.62 286 ALA B O 1
ATOM 4592 N N . TRP B 1 106 ? 15.321 15.846 33.288 1.00 36.45 287 TRP B N 1
ATOM 4593 C CA . TRP B 1 106 ? 16.220 16.968 33.486 1.00 38.60 287 TRP B CA 1
ATOM 4594 C C . TRP B 1 106 ? 15.849 18.218 32.677 1.00 40.06 287 TRP B C 1
ATOM 4595 O O . TRP B 1 106 ? 16.075 19.339 33.143 1.00 41.71 287 TRP B O 1
ATOM 4606 N N . SER B 1 107 ? 15.266 18.047 31.490 1.00 39.21 288 SER B N 1
ATOM 4607 C CA . SER B 1 107 ? 14.896 19.221 30.703 1.00 42.28 288 SER B CA 1
ATOM 4608 C C . SER B 1 107 ? 13.700 19.912 31.349 1.00 41.21 288 SER B C 1
ATOM 4609 O O . SER B 1 107 ? 13.529 21.113 31.210 1.00 40.83 288 SER B O 1
ATOM 4612 N N . LEU B 1 108 ? 12.871 19.156 32.061 1.00 42.30 289 LEU B N 1
ATOM 4613 C CA . LEU B 1 108 ? 11.726 19.752 32.748 1.00 41.36 289 LEU B CA 1
ATOM 4614 C C . LEU B 1 108 ? 12.264 20.504 33.971 1.00 41.38 289 LEU B C 1
ATOM 4615 O O . LEU B 1 108 ? 11.839 21.621 34.281 1.00 40.52 289 LEU B O 1
ATOM 4620 N N . TYR B 1 109 ? 13.219 19.880 34.653 1.00 41.45 290 TYR B N 1
ATOM 4621 C CA . TYR B 1 109 ? 13.840 20.470 35.828 1.00 41.41 290 TYR B CA 1
ATOM 4622 C C . TYR B 1 109 ? 14.416 21.824 35.435 1.00 43.76 290 TYR B C 1
ATOM 4623 O O . TYR B 1 109 ? 14.229 22.809 36.140 1.00 42.85 290 TYR B O 1
ATOM 4632 N N . GLN B 1 110 ? 15.112 21.868 34.302 1.00 46.41 291 GLN B N 1
ATOM 4633 C CA . GLN B 1 110 ? 15.707 23.118 33.828 1.00 49.74 291 GLN B CA 1
ATOM 4634 C C . GLN B 1 110 ? 14.649 24.161 33.465 1.00 49.64 291 GLN B C 1
ATOM 4635 O O . GLN B 1 110 ? 14.923 25.356 33.492 1.00 51.03 291 GLN B O 1
ATOM 4641 N N . ALA B 1 111 ? 13.442 23.713 33.136 1.00 48.78 292 ALA B N 1
ATOM 4642 C CA . ALA B 1 111 ? 12.360 24.630 32.790 1.00 48.39 292 ALA B CA 1
ATOM 4643 C C . ALA B 1 111 ? 11.629 25.159 34.028 1.00 49.19 292 ALA B C 1
ATOM 4644 O O . ALA B 1 111 ? 10.634 25.882 33.912 1.00 51.49 292 ALA B O 1
ATOM 4646 N N . GLY B 1 112 ? 12.113 24.790 35.212 1.00 48.33 293 GLY B N 1
ATOM 4647 C CA . GLY B 1 112 ? 11.491 25.260 36.437 1.00 46.07 293 GLY B CA 1
ATOM 4648 C C . GLY B 1 112 ? 10.620 24.246 37.153 1.00 46.10 293 GLY B C 1
ATOM 4649 O O . GLY B 1 112 ? 10.094 24.532 38.228 1.00 47.53 293 GLY B O 1
ATOM 4650 N N . CYS B 1 113 ? 10.463 23.065 36.566 1.00 45.04 294 CYS B N 1
ATOM 4651 C CA . CYS B 1 113 ? 9.648 22.001 37.157 1.00 43.29 294 CYS B CA 1
ATOM 4652 C C . CYS B 1 113 ? 10.301 21.307 38.346 1.00 41.09 294 CYS B C 1
ATOM 4653 O O . CYS B 1 113 ? 11.502 21.048 38.353 1.00 39.20 294 CYS B O 1
ATOM 4656 N N . SER B 1 114 ? 9.494 21.018 39.359 1.00 39.00 295 SER B N 1
ATOM 4657 C CA . SER B 1 114 ? 9.962 20.284 40.520 1.00 36.94 295 SER B CA 1
ATOM 4658 C C . SER B 1 114 ? 9.729 18.820 40.141 1.00 35.90 295 SER B C 1
ATOM 4659 O O . SER B 1 114 ? 8.843 18.517 39.344 1.00 31.85 295 SER B O 1
ATOM 4662 N N . LEU B 1 115 ? 10.527 17.921 40.701 1.00 34.48 296 LEU B N 1
ATOM 4663 C CA . LEU B 1 115 ? 10.370 16.504 40.419 1.00 35.74 296 LEU B CA 1
ATOM 4664 C C . LEU B 1 115 ? 10.034 15.776 41.720 1.00 34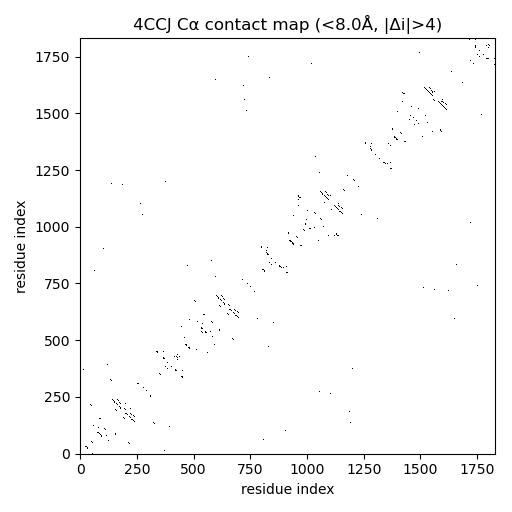.88 296 LEU B C 1
ATOM 4665 O O . LEU B 1 115 ? 10.699 15.968 42.744 1.00 35.42 296 LEU B O 1
ATOM 4670 N N . ARG B 1 116 ? 9.001 14.941 41.674 1.00 38.32 297 ARG B N 1
ATOM 4671 C CA A ARG B 1 116 ? 8.466 14.300 42.824 0.50 36.13 297 ARG B CA 1
ATOM 4672 C CA B ARG B 1 116 ? 8.470 14.299 42.825 0.50 36.12 297 ARG B CA 1
ATOM 4673 C C . ARG B 1 116 ? 8.589 12.699 42.575 1.00 34.03 297 ARG B C 1
ATOM 4674 O O . ARG B 1 116 ? 7.901 12.237 41.665 1.00 32.89 297 ARG B O 1
ATOM 4689 N N . LEU B 1 117 ? 9.387 11.952 43.331 1.00 31.72 298 LEU B N 1
ATOM 4690 C CA . LEU B 1 117 ? 9.480 10.511 43.152 1.00 33.00 298 LEU B CA 1
ATOM 4691 C C . LEU B 1 117 ? 8.545 9.925 44.196 1.00 33.81 298 LEU B C 1
ATOM 4692 O O . LEU B 1 117 ? 8.748 10.139 45.389 1.00 32.87 298 LEU B O 1
ATOM 4697 N N . LEU B 1 118 ? 7.539 9.179 43.745 1.00 35.98 299 LEU B N 1
ATOM 4698 C CA . LEU B 1 118 ? 6.513 8.615 44.628 1.00 40.81 299 LEU B CA 1
ATOM 4699 C C . LEU B 1 118 ? 6.810 7.473 45.589 1.00 41.71 299 LEU B C 1
ATOM 4700 O O . LEU B 1 118 ? 6.254 7.439 46.684 1.00 45.73 299 LEU B O 1
ATOM 4705 N N . CYS B 1 119 ? 7.620 6.518 45.144 1.00 42.56 300 CYS B N 1
ATOM 4706 C CA A CYS B 1 119 ? 7.881 5.338 45.953 0.50 43.70 300 CYS B CA 1
ATOM 4707 C CA B CYS B 1 119 ? 7.966 5.287 45.937 0.50 43.69 300 CYS B CA 1
ATOM 4708 C C . CYS B 1 119 ? 9.396 5.173 45.915 1.00 37.10 300 CYS B C 1
ATOM 4709 O O . CYS B 1 119 ? 9.738 4.084 45.438 1.00 39.74 300 CYS B O 1
ATOM 4714 N N . PRO B 1 120 ? 10.249 5.983 46.535 1.00 37.46 301 PRO B N 1
ATOM 4715 C CA . PRO B 1 120 ? 11.688 5.725 46.499 1.00 36.49 301 PRO B CA 1
ATOM 4716 C C . PRO B 1 120 ? 12.110 4.407 47.146 1.00 36.14 301 PRO B C 1
ATOM 4717 O O . PRO B 1 120 ? 13.114 3.818 46.739 1.00 36.16 301 PRO B O 1
ATOM 4721 N N . GLN B 1 121 ? 11.348 3.928 48.130 1.00 34.20 302 GLN B N 1
ATOM 4722 C CA . GLN B 1 121 ? 11.693 2.667 48.786 1.00 34.09 302 GLN B CA 1
ATOM 4723 C C . GLN B 1 121 ? 11.687 1.497 47.801 1.00 33.55 302 GLN B C 1
ATOM 4724 O O . GLN B 1 121 ? 12.289 0.463 48.060 1.00 33.69 302 GLN B O 1
ATOM 4730 N N . ALA B 1 122 ? 10.998 1.652 46.680 1.00 33.56 303 ALA B N 1
ATOM 4731 C CA . ALA B 1 122 ? 10.963 0.591 45.683 1.00 38.24 303 ALA B CA 1
ATOM 4732 C C . ALA B 1 122 ? 12.285 0.501 44.908 1.00 40.42 303 ALA B C 1
ATOM 4733 O O . ALA B 1 122 ? 12.613 -0.551 44.360 1.00 43.15 303 ALA B O 1
ATOM 4735 N N . PHE B 1 123 ? 13.055 1.589 44.880 1.00 41.42 304 PHE B N 1
ATOM 4736 C CA . PHE B 1 123 ? 14.310 1.592 44.132 1.00 41.92 304 PHE B CA 1
ATOM 4737 C C . PHE B 1 123 ? 15.552 1.905 44.939 1.00 41.35 304 PHE B C 1
ATOM 4738 O O . PHE B 1 123 ? 16.651 1.973 44.388 1.00 42.87 304 PHE B O 1
ATOM 4746 N N . SER B 1 124 ? 15.387 2.114 46.237 1.00 39.54 305 SER B N 1
ATOM 4747 C CA . SER B 1 124 ? 16.512 2.428 47.112 1.00 36.51 305 SER B CA 1
ATOM 4748 C C . SER B 1 124 ? 16.431 1.533 48.343 1.00 36.89 305 SER B C 1
ATOM 4749 O O . SER B 1 124 ? 15.452 1.590 49.092 1.00 36.86 30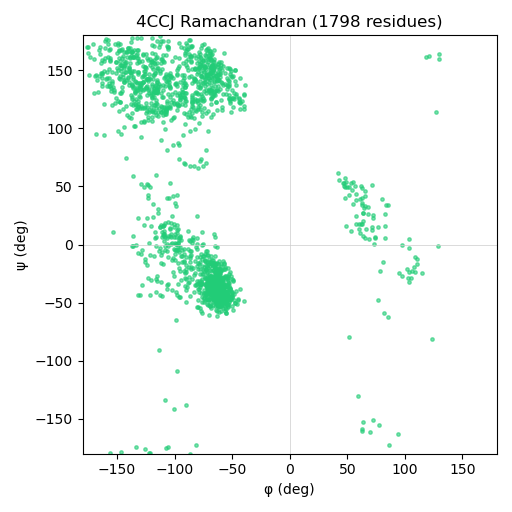5 SER B O 1
ATOM 4752 N N . THR B 1 125 ? 17.452 0.712 48.562 1.00 34.87 306 THR B N 1
ATOM 4753 C CA . THR B 1 125 ? 17.434 -0.196 49.700 1.00 35.77 306 THR B CA 1
ATOM 4754 C C . THR B 1 125 ? 17.627 0.536 51.027 1.00 35.19 306 THR B C 1
ATOM 4755 O O . THR B 1 125 ? 17.193 0.061 52.075 1.00 34.08 306 THR B O 1
ATOM 4759 N N . THR B 1 126 ? 18.266 1.700 50.983 1.00 32.18 307 THR B N 1
ATOM 4760 C CA . THR B 1 126 ? 18.474 2.470 52.196 0.50 30.95 307 THR B CA 1
ATOM 4761 C C . THR B 1 126 ? 17.146 3.077 52.645 1.00 32.14 307 THR B C 1
ATOM 4762 O O . THR B 1 126 ? 16.802 3.034 53.828 1.00 32.18 307 THR B O 1
ATOM 4766 N N . VAL B 1 127 ? 16.394 3.653 51.713 1.00 30.29 308 VAL B N 1
ATOM 4767 C CA . VAL B 1 127 ? 15.123 4.243 52.096 1.00 30.19 308 VAL B CA 1
ATOM 4768 C C . VAL B 1 127 ? 14.215 3.108 52.576 1.00 30.81 308 VAL B C 1
ATOM 4769 O O . VAL B 1 127 ? 13.474 3.261 53.545 1.00 29.67 308 VAL B O 1
ATOM 4773 N N . TRP B 1 128 ? 14.294 1.963 51.903 1.00 31.72 309 TRP B N 1
ATOM 4774 C CA . TRP B 1 128 ? 13.499 0.800 52.274 1.00 31.45 309 TRP B CA 1
ATOM 4775 C C . TRP B 1 128 ? 13.756 0.420 53.735 1.00 31.71 309 TRP B C 1
ATOM 4776 O O . TRP B 1 128 ? 12.821 0.312 54.535 1.00 30.09 309 TRP B O 1
ATOM 4787 N N . GLN B 1 129 ? 15.021 0.214 54.082 1.00 33.27 310 GLN B N 1
ATOM 4788 C CA . GLN B 1 129 ? 15.359 -0.151 55.455 1.00 35.21 310 GLN B CA 1
ATOM 4789 C C . GLN B 1 129 ? 14.876 0.916 56.428 1.00 33.77 310 GLN B C 1
ATOM 4790 O O . GLN B 1 129 ? 14.323 0.607 57.485 1.00 32.78 310 GLN B O 1
ATOM 4796 N N . PHE B 1 130 ? 15.088 2.172 56.054 1.00 34.05 311 PHE B N 1
ATOM 4797 C CA . PHE B 1 130 ? 14.694 3.307 56.875 1.00 33.50 311 PHE B CA 1
ATOM 4798 C C . PHE B 1 130 ? 13.212 3.247 57.223 1.00 32.84 311 PHE B C 1
ATOM 4799 O O . PHE B 1 130 ? 12.844 3.406 58.384 1.00 34.20 311 PHE B O 1
ATOM 4807 N N . LEU B 1 131 ? 12.366 3.004 56.228 1.00 30.76 312 LEU B N 1
ATOM 4808 C CA . LEU B 1 131 ? 10.917 2.935 56.443 1.00 29.92 312 LEU B CA 1
ATOM 4809 C C . LEU B 1 131 ? 10.421 1.629 57.078 1.00 30.95 312 LEU B C 1
ATOM 4810 O O . LEU B 1 131 ? 9.444 1.620 57.844 1.00 30.25 312 LEU B O 1
ATOM 4815 N N . ALA B 1 132 ? 11.083 0.526 56.739 1.00 31.19 313 ALA B N 1
ATOM 4816 C CA . ALA B 1 132 ? 10.715 -0.792 57.262 1.00 31.86 313 ALA B CA 1
ATOM 4817 C C . ALA B 1 132 ? 10.909 -0.821 58.774 1.00 30.29 313 ALA B C 1
ATOM 4818 O O . ALA B 1 132 ? 10.095 -1.366 59.504 1.00 31.26 313 ALA B O 1
ATOM 4820 N N . VAL B 1 133 ? 11.996 -0.222 59.234 1.00 31.96 314 VAL B N 1
ATOM 4821 C CA . VAL B 1 133 ? 12.294 -0.163 60.655 1.00 31.11 314 VAL B CA 1
ATOM 4822 C C . VAL B 1 133 ? 11.330 0.780 61.375 1.00 33.39 314 VAL B C 1
ATOM 4823 O O . VAL B 1 133 ? 10.772 0.427 62.409 1.00 33.82 314 VAL B O 1
ATOM 4827 N N . LEU B 1 134 ? 11.128 1.976 60.823 1.00 32.70 315 LEU B N 1
ATOM 4828 C CA . LEU B 1 134 ? 10.246 2.955 61.453 1.00 32.38 315 LEU B CA 1
ATOM 4829 C C . LEU B 1 134 ? 8.769 2.571 61.482 1.00 31.49 315 LEU B C 1
ATOM 4830 O O . LEU B 1 134 ? 8.034 3.021 62.362 1.00 31.35 315 LEU B O 1
ATOM 4835 N N . GLN B 1 135 ? 8.323 1.754 60.530 1.00 31.18 316 GLN B N 1
ATOM 4836 C CA . GLN B 1 135 ? 6.913 1.357 60.503 1.00 30.23 316 GLN B CA 1
ATOM 4837 C C . GLN B 1 135 ? 6.576 0.583 61.777 1.00 31.05 316 GLN B C 1
ATOM 4838 O O . GLN B 1 135 ? 5.479 0.724 62.331 1.00 28.86 316 GLN B O 1
ATOM 4844 N N . GLU B 1 136 ? 7.540 -0.210 62.246 1.00 30.82 317 GLU B N 1
ATOM 4845 C CA . GLU B 1 136 ? 7.370 -1.027 63.439 1.00 33.40 317 GLU B CA 1
ATOM 4846 C C . GLU B 1 136 ? 7.061 -0.214 64.695 1.00 33.86 317 GLU B C 1
ATOM 4847 O O . GLU B 1 136 ? 6.365 -0.711 65.575 1.00 34.93 317 GLU B O 1
ATOM 4853 N N . GLN B 1 137 ? 7.571 1.017 64.801 1.00 32.07 318 GLN B N 1
ATOM 4854 C CA . GLN B 1 137 ? 7.263 1.819 65.992 1.00 32.63 318 GLN B CA 1
ATOM 4855 C C . GLN B 1 137 ? 6.127 2.829 65.783 1.00 31.84 318 GLN B C 1
ATOM 4856 O O . GLN B 1 137 ? 5.721 3.509 66.715 1.00 32.70 318 GLN B O 1
ATOM 4862 N N . PHE B 1 138 ? 5.617 2.934 64.561 1.00 32.55 319 PHE B N 1
ATOM 4863 C CA . PHE B 1 138 ? 4.478 3.815 64.291 1.00 31.92 319 PHE B CA 1
ATOM 4864 C C . PHE B 1 138 ? 3.211 2.954 64.390 1.00 32.18 319 PHE B C 1
ATOM 4865 O O . PHE B 1 138 ? 2.142 3.442 64.760 1.00 33.40 319 PHE B O 1
ATOM 4873 N N . GLY B 1 139 ? 3.337 1.668 64.058 1.00 32.23 320 GLY B N 1
ATOM 4874 C CA . GLY B 1 139 ? 2.189 0.775 64.086 1.00 31.24 320 GLY B CA 1
ATOM 4875 C C . GLY B 1 139 ? 1.227 1.197 62.991 1.00 31.53 320 GLY B C 1
ATOM 4876 O O . GLY B 1 139 ? 0.010 1.053 63.103 1.00 33.72 320 GLY B O 1
ATOM 4877 N N . SER B 1 140 ? 1.800 1.717 61.915 1.00 31.14 321 SER B N 1
ATOM 4878 C CA . SER B 1 140 ? 1.044 2.216 60.784 1.00 30.92 321 SER B CA 1
ATOM 4879 C C . SER B 1 140 ? 2.029 2.327 59.630 1.00 30.42 321 SER B C 1
ATOM 4880 O O . SER B 1 140 ? 3.210 2.599 59.844 1.00 25.48 321 SER B O 1
ATOM 4883 N N . MET B 1 141 ? 1.548 2.118 58.410 1.00 31.63 322 MET B N 1
ATOM 4884 C CA . MET B 1 141 ? 2.416 2.187 57.239 1.00 32.66 322 MET B CA 1
ATOM 4885 C C . MET B 1 141 ? 3.188 3.494 57.155 1.00 32.90 322 MET B C 1
ATOM 4886 O O . MET B 1 141 ? 2.632 4.569 57.399 1.00 32.47 322 MET B O 1
ATOM 4891 N N . ALA B 1 142 ? 4.476 3.382 56.825 1.00 31.38 323 ALA B N 1
ATOM 4892 C CA . ALA B 1 142 ? 5.347 4.539 56.683 1.00 32.39 323 ALA B CA 1
ATOM 4893 C C . ALA B 1 142 ? 5.765 4.645 55.231 1.00 34.60 323 ALA B C 1
ATOM 4894 O O . ALA B 1 142 ? 6.505 3.803 54.741 1.00 36.22 323 ALA B O 1
ATOM 4896 N N . GLY B 1 143 ? 5.273 5.668 54.536 1.00 35.81 324 GLY B N 1
ATOM 4897 C CA . GLY B 1 143 ? 5.634 5.852 53.138 1.00 33.85 324 GLY B CA 1
ATOM 4898 C C . GLY B 1 143 ? 6.613 7.005 53.005 1.00 34.44 324 GLY B C 1
ATOM 4899 O O . GLY B 1 143 ? 7.073 7.559 54.015 1.00 33.38 324 GLY B O 1
ATOM 4900 N N . SER B 1 144 ? 6.940 7.373 51.771 1.00 32.09 325 SER B N 1
ATOM 4901 C CA . SER B 1 144 ? 7.864 8.472 51.543 1.00 33.68 325 SER B CA 1
ATOM 4902 C C . SER B 1 144 ? 7.766 9.024 50.127 1.00 33.46 325 SER B C 1
ATOM 4903 O O . SER B 1 144 ? 7.290 8.352 49.213 1.00 33.40 325 SER B O 1
ATOM 4906 N N . ASN B 1 145 ? 8.201 10.268 49.966 1.00 32.84 326 ASN B N 1
ATOM 4907 C CA . ASN B 1 145 ? 8.211 10.933 48.668 1.00 33.33 326 ASN B CA 1
ATOM 4908 C C . ASN B 1 145 ? 9.454 11.796 48.670 1.00 33.82 326 ASN B C 1
ATOM 4909 O O . ASN B 1 145 ? 9.793 12.399 49.693 1.00 34.61 326 ASN B O 1
ATOM 4914 N N . VAL B 1 146 ? 10.146 11.844 47.542 1.00 32.38 327 VAL B N 1
ATOM 4915 C CA . VAL B 1 146 ? 11.337 12.669 47.437 1.00 34.12 327 VAL B CA 1
ATOM 4916 C C . VAL B 1 146 ? 11.026 13.846 46.511 1.00 33.06 327 VAL B C 1
ATOM 4917 O O . VAL B 1 146 ? 10.440 13.678 45.443 1.00 33.41 327 VAL B O 1
ATOM 4921 N N . TYR B 1 147 ? 11.405 15.038 46.948 1.00 32.62 328 TYR B N 1
ATOM 4922 C CA . TYR B 1 147 ? 11.153 16.251 46.188 1.00 35.00 328 TYR B CA 1
ATOM 4923 C C . TYR B 1 147 ? 12.434 16.959 45.779 1.00 35.96 328 TYR B C 1
ATOM 4924 O O . TYR B 1 147 ? 13.291 17.241 46.623 1.00 35.43 328 TYR B O 1
ATOM 4933 N N . LEU B 1 148 ? 12.551 17.241 44.483 1.00 37.03 329 LEU B N 1
ATOM 4934 C CA . LEU B 1 148 ? 13.695 17.963 43.948 1.00 37.38 329 LEU B CA 1
ATOM 4935 C C . LEU B 1 148 ? 13.158 19.253 43.322 1.00 39.82 329 LEU B C 1
ATOM 4936 O O . LEU B 1 148 ? 12.392 19.230 42.353 1.00 37.38 329 LEU B O 1
ATOM 4941 N N . THR B 1 149 ? 13.551 20.381 43.894 1.00 40.21 330 THR B N 1
ATOM 4942 C CA . THR B 1 149 ? 13.109 21.663 43.386 1.00 40.30 330 THR B CA 1
ATOM 4943 C C . THR B 1 149 ? 14.296 22.460 42.859 1.00 40.51 330 THR B C 1
ATOM 4944 O O . THR B 1 149 ? 15.325 22.566 43.527 1.00 38.95 330 THR B O 1
ATOM 4948 N N . PRO B 1 150 ? 14.169 23.015 41.637 1.00 41.12 331 PRO B N 1
ATOM 4949 C CA . PRO B 1 150 ? 15.233 23.809 41.012 1.00 41.92 331 PRO B CA 1
ATOM 4950 C C . PRO B 1 150 ? 15.274 25.220 41.608 1.00 42.20 331 PRO B C 1
ATOM 4951 O O . PRO B 1 150 ? 14.308 25.672 42.230 1.00 40.35 331 PRO B O 1
ATOM 4955 N N . PRO B 1 151 ? 16.398 25.931 41.431 1.00 43.59 332 PRO B N 1
ATOM 4956 C CA . PRO B 1 151 ? 16.553 27.290 41.959 1.00 44.61 332 PRO B CA 1
ATOM 4957 C C . PRO B 1 151 ? 15.424 28.250 41.570 1.00 45.13 332 PRO B C 1
ATOM 4958 O O . PRO B 1 151 ? 14.781 28.090 40.530 1.00 43.01 332 PRO B O 1
ATOM 4962 N N . ASN B 1 152 ? 15.193 29.243 42.422 1.00 46.47 333 ASN B N 1
ATOM 4963 C CA . ASN B 1 152 ? 14.166 30.256 42.189 1.00 50.37 333 ASN B CA 1
ATOM 4964 C C . ASN B 1 152 ? 12.867 29.690 41.641 1.00 50.24 333 ASN B C 1
ATOM 4965 O O . ASN B 1 152 ? 12.426 30.060 40.553 1.00 52.47 333 ASN B O 1
ATOM 4970 N N . SER B 1 153 ? 12.237 28.811 42.407 1.00 50.28 334 SER B N 1
ATOM 4971 C CA . SER B 1 153 ? 11.000 28.210 41.953 1.00 49.60 334 SER B CA 1
ATOM 4972 C C . SER B 1 153 ? 10.238 27.538 43.075 1.00 49.19 334 SER B C 1
ATOM 4973 O O . SER B 1 153 ? 10.775 27.270 44.154 1.00 49.33 334 SER B O 1
ATOM 4976 N N . GLN B 1 154 ? 8.971 27.269 42.796 1.00 47.81 335 GLN B N 1
ATOM 4977 C CA . GLN B 1 154 ? 8.096 26.590 43.729 1.00 46.93 335 GLN B CA 1
ATOM 4978 C C . GLN B 1 154 ? 7.369 25.547 42.889 1.00 46.16 335 GLN B C 1
ATOM 4979 O O . GLN B 1 154 ? 6.868 25.855 41.806 1.00 44.86 335 GLN B O 1
ATOM 4985 N N . GLY B 1 155 ? 7.328 24.311 43.371 1.00 43.69 336 GLY B N 1
ATOM 4986 C CA . GLY B 1 155 ? 6.666 23.276 42.605 1.00 44.32 336 GLY B CA 1
ATOM 4987 C C . GLY B 1 155 ? 5.194 23.059 42.888 1.00 43.00 336 GLY B C 1
ATOM 4988 O O . GLY B 1 155 ? 4.418 22.792 41.969 1.00 44.09 336 GLY B O 1
ATOM 4989 N N . PHE B 1 156 ? 4.793 23.205 44.146 1.00 43.05 337 PHE B N 1
ATOM 4990 C CA . PHE B 1 156 ? 3.405 22.941 44.530 1.00 43.41 337 PHE B CA 1
ATOM 4991 C C . PHE B 1 156 ? 2.683 24.085 45.241 1.00 43.04 337 PHE B C 1
ATOM 4992 O O . PHE B 1 156 ? 3.298 24.906 45.920 1.00 43.20 337 PHE B O 1
ATOM 5000 N N . ALA B 1 157 ? 1.367 24.119 45.081 1.00 42.74 338 ALA B N 1
ATOM 5001 C CA . ALA B 1 157 ? 0.535 25.135 45.711 1.00 45.77 338 ALA B CA 1
ATOM 5002 C C . ALA B 1 157 ? 0.339 24.807 47.199 1.00 47.34 338 ALA B C 1
ATOM 5003 O O . ALA B 1 157 ? 0.538 23.667 47.623 1.00 47.33 338 ALA B O 1
ATOM 5005 N N . PRO B 1 158 ? -0.043 25.809 48.011 1.00 49.13 339 PRO B N 1
ATOM 5006 C CA . PRO B 1 158 ? -0.257 25.576 49.446 1.00 48.01 339 PRO B CA 1
ATOM 5007 C C . PRO B 1 158 ? -1.409 24.590 49.647 1.00 48.19 339 PRO B C 1
ATOM 5008 O O . PRO B 1 158 ? -2.412 24.642 48.925 1.00 47.64 339 PRO B O 1
ATOM 5012 N N . HIS B 1 159 ? -1.265 23.693 50.619 1.00 46.58 340 HIS B N 1
ATOM 5013 C CA . HIS B 1 159 ? -2.312 22.716 50.916 1.00 45.99 340 HIS B CA 1
ATOM 5014 C C . HIS B 1 159 ? -1.921 21.914 52.145 1.00 44.46 340 HIS B C 1
ATOM 5015 O O . HIS B 1 159 ? -0.765 21.950 52.568 1.00 43.82 340 HIS B O 1
ATOM 5022 N N . TYR B 1 160 ? -2.886 21.211 52.731 1.00 42.64 341 TYR B N 1
ATOM 5023 C CA . TYR B 1 160 ? -2.591 20.368 53.881 1.00 41.87 341 TYR B CA 1
ATOM 5024 C C . TYR B 1 160 ? -2.876 18.918 53.498 1.00 40.99 341 TYR B C 1
ATOM 5025 O O . TYR B 1 160 ? -3.666 18.651 52.592 1.00 40.60 341 TYR B O 1
ATOM 5034 N N . ASP B 1 161 ? -2.216 17.990 54.183 1.00 41.66 342 ASP B N 1
ATOM 5035 C CA . ASP B 1 161 ? -2.346 16.568 53.906 1.00 40.86 342 ASP B CA 1
ATOM 5036 C C . ASP B 1 161 ? -3.172 15.805 54.937 1.00 41.21 342 ASP B C 1
ATOM 5037 O O . ASP B 1 161 ? -3.587 16.364 55.956 1.00 40.26 342 ASP B O 1
ATOM 5042 N N . ASP B 1 162 ? -3.405 14.523 54.660 1.00 39.91 343 ASP B N 1
ATOM 5043 C CA . ASP B 1 162 ? -4.190 13.661 55.545 1.00 39.57 343 ASP B CA 1
ATOM 5044 C C . ASP B 1 162 ? -3.272 12.701 56.302 1.00 39.22 343 ASP B C 1
ATOM 5045 O O . ASP B 1 162 ? -3.712 11.661 56.808 1.00 38.39 343 ASP B O 1
ATOM 5050 N N . ILE B 1 163 ? -1.993 13.053 56.362 1.00 37.39 344 ILE B N 1
ATOM 5051 C CA . ILE B 1 163 ? -0.998 12.242 57.050 1.00 36.86 344 ILE B CA 1
ATOM 5052 C C . ILE B 1 163 ? -0.055 13.081 57.896 1.00 35.03 344 ILE B C 1
ATOM 5053 O O . ILE B 1 163 ? 0.049 14.292 57.706 1.00 34.90 344 ILE B O 1
ATOM 5058 N N . GLU B 1 164 ? 0.617 12.426 58.839 1.00 32.67 345 GLU B N 1
ATOM 5059 C CA . GLU B 1 164 ? 1.583 13.090 59.694 1.00 32.94 345 GLU B CA 1
ATOM 5060 C C . GLU B 1 164 ? 2.836 13.156 58.849 1.00 34.14 345 GLU B C 1
ATOM 5061 O O . GLU B 1 164 ? 3.241 12.152 58.260 1.00 35.54 345 GLU B O 1
ATOM 5067 N N . ALA B 1 165 ? 3.459 14.326 58.774 1.00 33.91 346 ALA B N 1
ATOM 5068 C CA . ALA B 1 165 ? 4.636 14.467 57.926 1.00 30.38 346 ALA B CA 1
ATOM 5069 C C . ALA B 1 165 ? 5.931 14.813 58.635 1.00 30.78 346 ALA B C 1
ATOM 5070 O O . ALA B 1 165 ? 5.955 15.664 59.517 1.00 31.10 346 ALA B O 1
ATOM 5072 N N . PHE B 1 166 ? 6.999 14.129 58.236 1.00 30.26 347 PHE B N 1
ATOM 5073 C CA . PHE B 1 166 ? 8.341 14.367 58.744 1.00 31.48 347 PHE B CA 1
ATOM 5074 C C . PHE B 1 166 ? 9.134 14.744 57.495 1.00 33.33 347 PHE B C 1
ATOM 5075 O O . PHE B 1 166 ? 9.229 13.948 56.552 1.00 35.00 347 PHE B O 1
ATOM 5083 N N . VAL B 1 167 ? 9.673 15.960 57.483 1.00 33.21 348 VAL B N 1
ATOM 5084 C CA . VAL B 1 167 ? 10.450 16.459 56.358 1.00 31.39 348 VAL B CA 1
ATOM 5085 C C . VAL B 1 167 ? 11.938 16.444 56.676 1.00 32.44 348 VAL B C 1
ATOM 5086 O O . VAL B 1 167 ? 12.385 17.096 57.624 1.00 31.92 348 VAL B O 1
ATOM 5090 N N . LEU B 1 168 ? 12.696 15.689 55.881 1.00 31.91 349 LEU B N 1
ATOM 5091 C CA . LEU B 1 168 ? 14.140 15.575 56.060 1.00 32.73 349 LEU B CA 1
ATOM 5092 C C . LEU B 1 168 ? 14.848 16.331 54.942 1.00 33.64 349 LEU B C 1
ATOM 5093 O O . LEU B 1 168 ? 14.731 15.966 53.773 1.00 34.47 349 LEU B O 1
ATOM 5098 N N . GLN B 1 169 ? 15.584 17.378 55.299 1.00 34.83 350 GLN B N 1
ATOM 5099 C CA . GLN B 1 169 ? 16.291 18.183 54.305 1.00 35.72 350 GLN B CA 1
ATOM 5100 C C . GLN B 1 169 ? 17.600 17.491 53.938 1.00 35.13 350 GLN B C 1
ATOM 5101 O O . GLN B 1 169 ? 18.498 17.372 54.770 1.00 34.82 350 GLN B O 1
ATOM 5107 N N . LEU B 1 170 ? 17.704 17.053 52.685 1.00 34.87 351 LEU B N 1
ATOM 5108 C CA . LEU B 1 170 ? 18.886 16.331 52.198 1.00 37.10 351 LEU B CA 1
ATOM 5109 C C . LEU B 1 170 ? 19.958 17.159 51.482 1.00 39.33 351 LEU B C 1
ATOM 5110 O O . LEU B 1 170 ? 21.159 16.992 51.716 1.00 39.29 351 LEU B O 1
ATOM 5115 N N . GLU B 1 171 ? 19.517 18.036 50.592 1.00 39.40 352 GLU B N 1
ATOM 5116 C CA . GLU B 1 171 ? 20.426 18.860 49.817 1.00 41.26 352 GLU B CA 1
ATOM 5117 C C . GLU B 1 171 ? 19.897 20.282 49.679 1.00 41.98 352 GLU B C 1
ATOM 5118 O O . GLU B 1 171 ? 18.689 20.521 49.700 1.00 41.50 352 GLU B O 1
ATOM 5124 N N . GLY B 1 172 ? 20.815 21.228 49.548 1.00 41.68 353 GLY B N 1
ATOM 5125 C CA . GLY B 1 172 ? 20.414 22.604 49.374 1.00 42.32 353 GLY B CA 1
ATOM 5126 C C . GLY B 1 172 ? 19.657 23.216 50.526 1.00 43.80 353 GLY B C 1
ATOM 5127 O O . GLY B 1 172 ? 19.788 22.798 51.673 1.00 45.26 353 GLY B O 1
ATOM 5128 N N . ARG B 1 173 ? 18.831 24.199 50.195 1.00 45.53 354 ARG B N 1
ATOM 5129 C CA . ARG B 1 173 ? 18.070 24.943 51.184 1.00 49.72 354 ARG B CA 1
ATOM 5130 C C . ARG B 1 173 ? 16.687 25.283 50.627 1.00 49.14 354 ARG B C 1
ATOM 5131 O O . ARG B 1 173 ? 16.499 25.342 49.414 1.00 50.06 354 ARG B O 1
ATOM 5139 N N . LYS B 1 174 ? 15.723 25.517 51.510 1.00 48.13 355 LYS B N 1
ATOM 5140 C CA . LYS B 1 174 ? 14.375 25.851 51.073 1.00 46.86 355 LYS B CA 1
ATOM 5141 C C . LYS B 1 174 ? 13.607 26.606 52.158 1.00 47.29 355 LYS B C 1
ATOM 5142 O O . LYS B 1 174 ? 13.706 26.284 53.346 1.00 48.18 355 LYS B O 1
ATOM 5148 N N . LEU B 1 175 ? 12.850 27.619 51.745 1.00 47.15 356 LEU B N 1
ATOM 5149 C CA . LEU B 1 175 ? 12.061 28.420 52.679 1.00 47.53 356 LEU B CA 1
ATOM 5150 C C . LEU B 1 175 ? 10.702 27.780 52.880 1.00 46.78 356 LEU B C 1
ATOM 5151 O O . LEU B 1 175 ? 9.891 27.717 51.951 1.00 46.87 356 LEU B O 1
ATOM 5156 N N . TRP B 1 176 ? 10.456 27.318 54.100 1.00 46.37 357 TRP B N 1
ATOM 5157 C CA . TRP B 1 176 ? 9.200 26.663 54.437 1.00 46.33 357 TRP B CA 1
ATOM 5158 C C . TRP B 1 176 ? 8.262 27.519 55.269 1.00 46.62 357 TRP B C 1
ATOM 5159 O O . TRP B 1 176 ? 8.688 28.251 56.165 1.00 45.61 357 TRP B O 1
ATOM 5170 N N . ARG B 1 177 ? 6.975 27.404 54.963 1.00 45.45 358 ARG B N 1
ATOM 5171 C CA . ARG B 1 177 ? 5.939 28.113 55.688 1.00 45.53 358 ARG B CA 1
ATOM 5172 C C . ARG B 1 177 ? 4.858 27.104 56.068 1.00 44.13 358 ARG B C 1
ATOM 5173 O O . ARG B 1 177 ? 4.232 26.481 55.203 1.00 43.04 358 ARG B O 1
ATOM 5181 N N . VAL B 1 178 ? 4.671 26.932 57.373 1.00 42.45 359 VAL B N 1
ATOM 5182 C CA . VAL B 1 178 ? 3.686 26.003 57.912 1.00 43.93 359 VAL B CA 1
ATOM 5183 C C . VAL B 1 178 ? 2.650 26.837 58.654 1.00 44.45 359 VAL B C 1
ATOM 5184 O O . VAL B 1 178 ? 3.009 27.723 59.421 1.00 45.06 359 VAL B O 1
ATOM 5188 N N . TYR B 1 179 ? 1.373 26.551 58.424 1.00 45.32 360 TYR B N 1
ATOM 5189 C CA . TYR B 1 179 ? 0.286 27.288 59.070 1.00 44.70 360 TYR B CA 1
ATOM 5190 C C . TYR B 1 179 ? -0.565 26.359 59.935 1.00 44.54 360 TYR B C 1
ATOM 5191 O O . TYR B 1 179 ? -0.757 25.188 59.597 1.00 43.52 360 TYR B O 1
ATOM 5200 N N . ARG B 1 180 ? -1.070 26.886 61.046 1.00 43.59 361 ARG B N 1
ATOM 5201 C CA A ARG B 1 180 ? -1.930 26.167 61.846 0.50 49.04 361 ARG B CA 1
ATOM 5202 C CA B ARG B 1 180 ? -1.925 26.158 61.845 0.50 49.04 361 ARG B CA 1
ATOM 5203 C C . ARG B 1 180 ? -3.248 25.806 61.260 1.00 44.84 361 ARG B C 1
ATOM 5204 O O . ARG B 1 180 ? -3.567 26.529 60.316 1.00 44.62 361 ARG B O 1
ATOM 5219 N N . PRO B 1 181 ? -4.022 24.828 61.717 1.00 47.12 362 PRO B N 1
ATOM 5220 C CA . PRO B 1 181 ? -5.335 24.546 61.129 1.00 48.92 362 PRO B CA 1
ATOM 5221 C C . PRO B 1 181 ? -6.185 25.820 61.087 1.00 50.38 362 PRO B C 1
ATOM 5222 O O . PRO B 1 181 ? -6.373 26.477 62.106 1.00 50.38 362 PRO B O 1
ATOM 5226 N N . ARG B 1 182 ? -6.697 26.157 59.907 1.00 51.55 363 ARG B N 1
ATOM 5227 C CA . ARG B 1 182 ? -7.495 27.367 59.731 1.00 53.24 363 ARG B CA 1
ATOM 5228 C C . ARG B 1 182 ? -8.767 27.392 60.574 1.00 54.24 363 ARG B C 1
ATOM 5229 O O . ARG B 1 182 ? -9.079 28.400 61.210 1.00 55.95 363 ARG B O 1
ATOM 5237 N N . ALA B 1 183 ? -9.504 26.288 60.564 1.00 53.41 364 ALA B N 1
ATOM 5238 C CA . ALA B 1 183 ? -10.742 26.185 61.325 1.00 52.57 364 ALA B CA 1
ATOM 5239 C C . ALA B 1 183 ? -10.752 24.881 62.114 1.00 52.93 364 ALA B C 1
ATOM 5240 O O . ALA B 1 183 ? -10.009 23.948 61.799 1.00 52.36 364 ALA B O 1
ATOM 5242 N N . PRO B 1 184 ? -11.597 24.800 63.152 1.00 52.15 365 PRO B N 1
ATOM 5243 C CA . PRO B 1 184 ? -11.699 23.601 63.989 1.00 52.23 365 PRO B CA 1
ATOM 5244 C C . PRO B 1 184 ? -11.922 22.294 63.221 1.00 51.55 365 PRO B C 1
ATOM 5245 O O . PRO B 1 184 ? -11.358 21.258 63.582 1.00 51.44 365 PRO B O 1
ATOM 5249 N N . THR B 1 185 ? -12.730 22.333 62.166 1.00 50.04 366 THR B N 1
ATOM 5250 C CA . THR B 1 185 ? -12.989 21.121 61.399 1.00 51.01 366 THR B CA 1
ATOM 5251 C C . THR B 1 185 ? -11.788 20.683 60.572 1.00 50.46 366 THR B C 1
ATOM 5252 O O . THR B 1 185 ? -11.799 19.591 60.006 1.00 51.07 366 THR B O 1
ATOM 5256 N N . GLU B 1 186 ? -10.756 21.522 60.496 1.00 47.90 367 GLU B N 1
ATOM 5257 C CA . GLU B 1 186 ? -9.576 21.160 59.721 1.00 46.35 367 GLU B CA 1
ATOM 5258 C C . GLU B 1 186 ? -8.455 20.638 60.611 1.00 44.51 367 GLU B C 1
ATOM 5259 O O . GLU B 1 186 ? -7.407 20.215 60.121 1.00 43.04 367 GLU B O 1
ATOM 5265 N N . GLU B 1 187 ? -8.664 20.680 61.923 1.00 41.90 368 GLU B N 1
ATOM 5266 C CA . GLU B 1 187 ? -7.664 20.139 62.828 1.00 42.42 368 GLU B CA 1
ATOM 5267 C C . GLU B 1 187 ? -7.704 18.619 62.633 1.00 39.83 368 GLU B C 1
ATOM 5268 O O . GLU B 1 187 ? -8.778 18.011 62.631 1.00 39.23 368 GLU B O 1
ATOM 5274 N N . LEU B 1 188 ? -6.532 18.019 62.466 1.00 37.77 369 LEU B N 1
ATOM 5275 C CA . LEU B 1 188 ? -6.423 16.581 62.235 1.00 36.50 369 LEU B CA 1
ATOM 5276 C C . LEU B 1 188 ? -7.389 16.163 61.139 1.00 36.58 369 LEU B C 1
ATOM 5277 O O . LEU B 1 188 ? -8.206 15.257 61.317 1.00 35.57 369 LEU B O 1
ATOM 5282 N N . ALA B 1 189 ? -7.286 16.839 59.997 1.00 38.66 370 ALA B N 1
ATOM 5283 C CA . ALA B 1 189 ? -8.147 16.564 58.847 1.00 41.60 370 ALA B CA 1
ATOM 5284 C C . ALA B 1 189 ? -8.159 15.084 58.467 1.00 42.03 370 ALA B C 1
ATOM 5285 O O . ALA B 1 189 ? -7.181 14.372 58.672 1.00 41.85 370 ALA B O 1
ATOM 5287 N N . LEU B 1 190 ? -9.277 14.647 57.896 1.00 42.92 371 LEU B N 1
ATOM 5288 C CA . LEU B 1 190 ? -9.467 13.265 57.476 1.00 44.02 371 LEU B CA 1
ATOM 5289 C C . LEU B 1 190 ? -9.021 13.053 56.030 1.00 45.11 371 LEU B C 1
ATOM 5290 O O . LEU B 1 190 ? -8.594 11.962 55.647 1.00 46.92 371 LEU B O 1
ATOM 5295 N N . THR B 1 191 ? -9.127 14.101 55.226 1.00 45.37 372 THR B N 1
ATOM 5296 C CA . THR B 1 191 ? -8.737 14.019 53.828 1.00 46.34 372 THR B CA 1
ATOM 5297 C C . THR B 1 191 ? -7.838 15.186 53.439 1.00 46.50 372 THR B C 1
ATOM 5298 O O . THR B 1 191 ? -7.844 16.238 54.085 1.00 45.51 372 THR B O 1
ATOM 5302 N N . SER B 1 192 ? -7.054 14.993 52.385 1.00 46.55 373 SER B N 1
ATOM 5303 C CA . SER B 1 192 ? -6.171 16.054 51.921 1.00 47.19 373 SER B CA 1
ATOM 5304 C C . SER B 1 192 ? -7.036 17.156 51.325 1.00 46.02 373 SER B C 1
ATOM 5305 O O . SER B 1 192 ? -8.086 16.893 50.750 1.00 46.05 373 SER B O 1
ATOM 5308 N N . SER B 1 193 ? -6.585 18.392 51.465 1.00 46.00 374 SER B N 1
ATOM 5309 C CA . SER B 1 193 ? -7.324 19.539 50.967 1.00 47.46 374 SER B CA 1
ATOM 5310 C C . SER B 1 193 ? -7.031 19.833 49.507 1.00 49.22 374 SER B C 1
ATOM 5311 O O . SER B 1 193 ? -6.132 19.243 48.908 1.00 48.16 374 SER B O 1
ATOM 5314 N N . PRO B 1 194 ? -7.816 20.741 48.908 1.00 50.60 375 PRO B N 1
ATOM 5315 C CA . PRO B 1 194 ? -7.604 21.117 47.511 1.00 50.63 375 PRO B CA 1
ATOM 5316 C C . PRO B 1 194 ? -6.522 22.199 47.578 1.00 51.34 375 PRO B C 1
ATOM 5317 O O . PRO B 1 194 ? -6.171 22.660 48.669 1.00 49.80 375 PRO B O 1
ATOM 5321 N N . ASN B 1 195 ? -5.980 22.599 46.436 1.00 52.26 376 ASN B N 1
ATOM 5322 C CA . ASN B 1 195 ? -4.957 23.631 46.446 1.00 52.36 376 ASN B CA 1
ATOM 5323 C C . ASN B 1 195 ? -5.552 24.948 46.919 1.00 52.47 376 ASN B C 1
ATOM 5324 O O . ASN B 1 195 ? -6.682 25.295 46.574 1.00 53.21 376 ASN B O 1
ATOM 5329 N N . PHE B 1 196 ? -4.796 25.670 47.734 1.00 52.44 377 PHE B N 1
ATOM 5330 C CA . PHE B 1 196 ? -5.255 26.956 48.240 1.00 53.60 377 PHE B CA 1
ATOM 5331 C C . PHE B 1 196 ? -4.503 28.101 47.578 1.00 54.38 377 PHE B C 1
ATOM 5332 O O . PHE B 1 196 ? -3.451 27.902 46.969 1.00 53.28 377 PHE B O 1
ATOM 5340 N N . SER B 1 197 ? -5.058 29.301 47.699 1.00 55.80 378 SER B N 1
ATOM 5341 C CA . SER B 1 197 ? -4.441 30.489 47.130 1.00 58.22 378 SER B CA 1
ATOM 5342 C C . SER B 1 197 ? -3.760 31.234 48.267 1.00 58.00 378 SER B C 1
ATOM 5343 O O . SER B 1 197 ? -4.121 31.054 49.427 1.00 56.94 378 SER B O 1
ATOM 5346 N N . GLN B 1 198 ? -2.778 32.066 47.935 1.00 60.10 379 GLN B N 1
ATOM 5347 C CA . GLN B 1 198 ? -2.056 32.828 48.949 1.00 63.19 379 GLN B CA 1
ATOM 5348 C C . GLN B 1 198 ? -3.024 33.671 49.765 1.00 64.27 379 GLN B C 1
ATOM 5349 O O . GLN B 1 198 ? -2.686 34.153 50.845 1.00 63.80 379 GLN B O 1
ATOM 5355 N N . ASP B 1 199 ? -4.229 33.845 49.229 1.00 66.98 380 ASP B N 1
ATOM 5356 C CA . ASP B 1 199 ? -5.270 34.632 49.884 1.00 69.96 380 ASP B CA 1
ATOM 5357 C C . ASP B 1 199 ? -5.906 33.825 51.011 1.00 69.60 380 ASP B C 1
ATOM 5358 O O . ASP B 1 199 ? -6.167 34.350 52.093 1.00 69.80 380 ASP B O 1
ATOM 5363 N N . ASP B 1 200 ? -6.152 32.545 50.738 1.00 69.45 381 ASP B N 1
ATOM 5364 C CA . ASP B 1 200 ? -6.760 31.630 51.703 1.00 69.35 381 ASP B CA 1
ATOM 5365 C C . ASP B 1 200 ? -5.899 31.413 52.942 1.00 68.18 381 ASP B C 1
ATOM 5366 O O . ASP B 1 200 ? -6.377 30.911 53.956 1.00 67.17 381 ASP B O 1
ATOM 5371 N N . LEU B 1 201 ? -4.628 31.786 52.853 1.00 67.55 382 LEU B N 1
ATOM 5372 C CA . LEU B 1 201 ? -3.704 31.602 53.963 1.00 66.71 382 LEU B CA 1
ATOM 5373 C C . LEU B 1 201 ? -3.654 32.823 54.870 1.00 66.26 382 LEU B C 1
ATOM 5374 O O . LEU B 1 201 ? -3.783 33.959 54.409 1.00 65.14 382 LEU B O 1
ATOM 5379 N N . GLY B 1 202 ? -3.471 32.574 56.164 1.00 65.82 383 GLY B N 1
ATOM 5380 C CA . GLY B 1 202 ? -3.384 33.653 57.129 1.00 65.78 383 GLY B CA 1
ATOM 5381 C C . GLY B 1 202 ? -1.929 33.958 57.437 1.00 65.34 383 GLY B C 1
ATOM 5382 O O . GLY B 1 202 ? -1.205 34.496 56.599 1.00 67.14 383 GLY B O 1
ATOM 5383 N N . GLU B 1 203 ? -1.496 33.607 58.642 1.00 64.92 384 GLU B N 1
ATOM 5384 C CA . GLU B 1 203 ? -0.120 33.845 59.057 1.00 63.38 384 GLU B CA 1
ATOM 5385 C C . GLU B 1 203 ? 0.558 32.535 59.450 1.00 61.64 384 GLU B C 1
ATOM 5386 O O . GLU B 1 203 ? 0.015 31.749 60.226 1.00 62.61 384 GLU B O 1
ATOM 5388 N N . PRO B 1 204 ? 1.757 32.283 58.911 1.00 58.77 385 PRO B N 1
ATOM 5389 C CA . PRO B 1 204 ? 2.494 31.057 59.226 1.00 56.44 385 PRO B CA 1
ATOM 5390 C C . PRO B 1 204 ? 2.766 30.945 60.728 1.00 54.82 385 PRO B C 1
ATOM 5391 O O . PRO B 1 204 ? 3.078 31.945 61.372 1.00 53.76 385 PRO B O 1
ATOM 5395 N N . VAL B 1 205 ? 2.631 29.744 61.293 1.00 52.68 386 VAL B N 1
ATOM 5396 C CA . VAL B 1 205 ? 2.938 29.556 62.713 1.00 51.04 386 VAL B CA 1
ATOM 5397 C C . VAL B 1 205 ? 4.427 29.250 62.736 1.00 51.57 386 VAL B C 1
ATOM 5398 O O . VAL B 1 205 ? 5.101 29.377 63.760 1.00 50.63 386 VAL B O 1
ATOM 5402 N N . LEU B 1 206 ? 4.928 28.838 61.576 1.00 51.45 387 LEU B N 1
ATOM 5403 C CA . LEU B 1 206 ? 6.329 28.501 61.420 1.00 52.77 387 LEU B CA 1
ATOM 5404 C C . LEU B 1 206 ? 6.829 28.835 60.015 1.00 52.91 387 LEU B C 1
ATOM 5405 O O . LEU B 1 206 ? 6.285 28.363 59.010 1.00 52.57 387 LEU B O 1
ATOM 5410 N N . GLN B 1 207 ? 7.857 29.672 59.959 1.00 52.39 388 GLN B N 1
ATOM 5411 C CA . GLN B 1 207 ? 8.464 30.072 58.697 1.00 51.86 388 GLN B CA 1
ATOM 5412 C C . GLN B 1 207 ? 9.971 30.048 58.903 1.00 51.18 388 GLN B C 1
ATOM 5413 O O . GLN B 1 207 ? 10.499 30.743 59.770 1.00 51.36 388 GLN B O 1
ATOM 5419 N N . THR B 1 208 ? 10.660 29.244 58.101 1.00 48.47 389 THR B N 1
ATOM 5420 C CA A THR B 1 208 ? 12.080 29.051 58.295 0.50 48.71 389 THR B CA 1
ATOM 5421 C CA B THR B 1 208 ? 12.076 29.064 58.287 0.50 48.71 389 THR B CA 1
ATOM 5422 C C . THR B 1 208 ? 12.729 28.547 57.009 1.00 47.74 389 THR B C 1
ATOM 5423 O O . THR B 1 208 ? 12.031 28.056 56.123 1.00 49.66 389 THR B O 1
ATOM 5430 N N . VAL B 1 209 ? 14.055 28.609 56.935 1.00 48.22 390 VAL B N 1
ATOM 5431 C CA . VAL B 1 209 ? 14.781 28.063 55.805 1.00 48.98 390 VAL B CA 1
ATOM 5432 C C . VAL B 1 209 ? 15.459 26.792 56.303 1.00 48.06 390 VAL B C 1
ATOM 5433 O O . VAL B 1 209 ? 16.231 26.829 57.264 1.00 47.61 390 VAL B O 1
ATOM 5437 N N . LEU B 1 210 ? 15.150 25.668 55.664 1.00 45.67 391 LEU B N 1
ATOM 5438 C CA . LEU B 1 210 ? 15.732 24.399 56.070 1.00 44.21 391 LEU B CA 1
ATOM 5439 C C . LEU B 1 210 ? 17.109 24.200 55.460 1.00 43.02 391 LEU B C 1
ATOM 5440 O O . LEU B 1 210 ? 17.356 24.570 54.313 1.00 42.04 391 LEU B O 1
ATOM 5445 N N . GLU B 1 211 ? 18.004 23.617 56.243 1.00 43.79 392 GLU B N 1
ATOM 5446 C CA . GLU B 1 211 ? 19.354 23.336 55.785 1.00 44.85 392 GLU B CA 1
ATOM 5447 C C . GLU B 1 211 ? 19.558 21.836 55.906 1.00 43.61 392 GLU B C 1
ATOM 5448 O O . GLU B 1 211 ? 18.902 21.184 56.716 1.00 41.50 392 GLU B O 1
ATOM 5454 N N . PRO B 1 212 ? 20.470 21.268 55.100 1.00 43.41 393 PRO B N 1
ATOM 5455 C CA . PRO B 1 212 ? 20.729 19.826 55.150 1.00 43.17 393 PRO B CA 1
ATOM 5456 C C . PRO B 1 212 ? 20.891 19.331 56.582 1.00 43.40 393 PRO B C 1
ATOM 5457 O O . PRO B 1 212 ? 21.539 19.981 57.410 1.00 41.98 393 PRO B O 1
ATOM 5461 N N . GLY B 1 213 ? 20.282 18.183 56.868 1.00 41.49 394 GLY B N 1
ATOM 5462 C CA . GLY B 1 213 ? 20.354 17.620 58.199 1.00 39.30 394 GLY B CA 1
ATOM 5463 C C . GLY B 1 213 ? 19.162 18.000 59.055 1.00 40.10 394 GLY B C 1
ATOM 5464 O O . GLY B 1 213 ? 18.817 17.285 59.990 1.00 39.56 394 GLY B O 1
ATOM 5465 N N . ASP B 1 214 ? 18.513 19.116 58.746 1.00 39.64 395 ASP B N 1
ATOM 5466 C CA . ASP B 1 214 ? 17.369 19.534 59.546 1.00 40.48 395 ASP B CA 1
ATOM 5467 C C . ASP B 1 214 ? 16.134 18.637 59.410 1.00 40.78 395 ASP B C 1
ATOM 5468 O O . ASP B 1 214 ? 15.998 17.876 58.449 1.00 39.15 395 ASP B O 1
ATOM 5473 N N . LEU B 1 215 ? 15.248 18.733 60.398 1.00 39.87 396 LEU B N 1
ATOM 5474 C CA . LEU B 1 215 ? 14.009 17.967 60.433 1.00 39.09 396 LEU B CA 1
ATOM 5475 C C . LEU B 1 215 ? 12.836 18.899 60.710 1.00 38.81 396 LEU B C 1
ATOM 5476 O O . LEU B 1 215 ? 12.910 19.757 61.594 1.00 39.33 396 LEU B O 1
ATOM 5481 N N . LEU B 1 216 ? 11.753 18.731 59.956 1.00 37.82 397 LEU B N 1
ATOM 5482 C CA . LEU B 1 216 ? 10.552 19.541 60.142 1.00 36.62 397 LEU B CA 1
ATOM 5483 C C . LEU B 1 216 ? 9.351 18.611 60.190 1.00 36.85 397 LEU B C 1
ATOM 5484 O O . LEU B 1 216 ? 9.115 17.835 59.265 1.00 38.41 397 LEU B O 1
ATOM 5489 N N . TYR B 1 217 ? 8.595 18.686 61.274 1.00 37.26 398 TYR B N 1
ATOM 5490 C CA . TYR B 1 217 ? 7.423 17.843 61.444 1.00 36.19 398 TYR B CA 1
ATOM 5491 C C . TYR B 1 217 ? 6.148 18.658 61.627 1.00 37.02 398 TYR B C 1
ATOM 5492 O O . TYR B 1 217 ? 6.157 19.711 62.267 1.00 37.26 398 TYR B O 1
ATOM 5501 N N . PHE B 1 218 ? 5.051 18.175 61.056 1.00 36.57 399 PHE B N 1
ATOM 5502 C CA . PHE B 1 218 ? 3.754 18.826 61.235 1.00 36.81 399 PHE B CA 1
ATOM 5503 C C . PHE B 1 218 ? 2.633 17.843 60.941 1.00 37.87 399 PHE B C 1
ATOM 5504 O O . PHE B 1 218 ? 2.693 17.083 59.974 1.00 37.75 399 PHE B O 1
ATOM 5512 N N . PRO B 1 219 ? 1.598 17.829 61.794 1.00 38.88 400 PRO B N 1
ATOM 5513 C CA . PRO B 1 219 ? 0.474 16.911 61.594 1.00 39.03 400 PRO B CA 1
ATOM 5514 C C . PRO B 1 219 ? -0.467 17.226 60.439 1.00 41.10 400 PRO B C 1
ATOM 5515 O O . PRO B 1 219 ? -0.414 18.307 59.833 1.00 41.81 400 PRO B O 1
ATOM 5519 N N . ARG B 1 220 ? -1.317 16.248 60.132 1.00 39.56 401 ARG B N 1
ATOM 5520 C CA . ARG B 1 220 ? -2.315 16.374 59.083 1.00 38.16 401 ARG B CA 1
ATOM 5521 C C . ARG B 1 220 ? -3.205 17.546 59.482 1.00 38.28 401 ARG B C 1
ATOM 5522 O O . ARG B 1 220 ? -3.537 17.706 60.654 1.00 34.19 401 ARG B O 1
ATOM 5530 N N . GLY B 1 221 ? -3.586 18.369 58.509 1.00 39.25 402 GLY B N 1
ATOM 5531 C CA . GLY B 1 221 ? -4.410 19.521 58.823 1.00 39.69 402 GLY B CA 1
ATOM 5532 C C . GLY B 1 221 ? -3.614 20.818 58.762 1.00 39.37 402 GLY B C 1
ATOM 5533 O O . GLY B 1 221 ? -4.188 21.897 58.593 1.00 38.28 402 GLY B O 1
ATOM 5534 N N . PHE B 1 222 ? -2.295 20.724 58.914 1.00 38.93 403 PHE B N 1
ATOM 5535 C CA . PHE B 1 222 ? -1.439 21.907 58.842 1.00 38.80 403 PHE B CA 1
ATOM 5536 C C . PHE B 1 222 ? -1.100 22.192 57.384 1.00 39.23 403 PHE B C 1
ATOM 5537 O O . PHE B 1 222 ? -0.559 21.333 56.691 1.00 36.43 403 PHE B O 1
ATOM 5545 N N . ILE B 1 223 ? -1.423 23.398 56.919 1.00 39.98 404 ILE B N 1
ATOM 5546 C CA . ILE B 1 223 ? -1.127 23.786 55.547 1.00 38.25 404 ILE B CA 1
ATOM 5547 C C . ILE B 1 223 ? 0.357 24.118 55.448 1.00 37.73 404 ILE B C 1
ATOM 5548 O O . ILE B 1 223 ? 0.962 24.631 56.393 1.00 35.45 404 ILE B O 1
ATOM 5553 N N . HIS B 1 224 ? 0.950 23.788 54.309 1.00 37.32 405 HIS B N 1
ATOM 5554 C CA . HIS B 1 224 ? 2.364 24.051 54.093 1.00 39.02 405 HIS B CA 1
ATOM 5555 C C . HIS B 1 224 ? 2.629 24.414 52.642 1.00 39.82 405 HIS B C 1
ATOM 5556 O O . HIS B 1 224 ? 1.809 24.161 51.762 1.00 41.37 405 HIS B O 1
ATOM 5563 N N . GLN B 1 225 ? 3.781 25.026 52.410 1.00 40.50 406 GLN B N 1
ATOM 5564 C CA . GLN B 1 225 ? 4.207 25.410 51.076 1.00 42.66 406 GLN B CA 1
ATOM 5565 C C . GLN B 1 225 ? 5.673 25.807 51.208 1.00 43.60 406 GLN B C 1
ATOM 5566 O O . GLN B 1 225 ? 6.089 26.339 52.241 1.00 43.48 406 GLN B O 1
ATOM 5572 N N . ALA B 1 226 ? 6.455 25.532 50.172 1.00 43.84 407 ALA B N 1
ATOM 5573 C CA . ALA B 1 226 ? 7.877 25.836 50.206 1.00 45.48 407 ALA B CA 1
ATOM 5574 C C . ALA B 1 226 ? 8.381 26.312 48.849 1.00 47.02 407 ALA B C 1
ATOM 5575 O O . ALA B 1 226 ? 7.799 25.995 47.805 1.00 46.09 407 ALA B O 1
ATOM 5577 N N . GLU B 1 227 ? 9.464 27.082 48.876 1.00 47.95 408 GLU B N 1
ATOM 5578 C CA . GLU B 1 227 ? 10.050 27.597 47.648 1.00 51.53 408 GLU B CA 1
ATOM 5579 C C . GLU B 1 227 ? 11.558 27.727 47.782 1.00 52.91 408 GLU B C 1
ATOM 5580 O O . GLU B 1 227 ? 12.072 28.032 48.861 1.00 52.24 408 GLU B O 1
ATOM 5586 N N . CYS B 1 228 ? 12.261 27.476 46.683 1.00 54.94 409 CYS B N 1
ATOM 5587 C CA . CYS B 1 228 ? 13.709 27.618 46.665 1.00 57.82 409 CYS B CA 1
ATOM 5588 C C . CYS B 1 228 ? 14.031 29.079 46.379 1.00 60.16 409 CYS B C 1
ATOM 5589 O O . CYS B 1 228 ? 13.515 29.669 45.424 1.00 59.69 409 CYS B O 1
ATOM 5592 N N . GLN B 1 229 ? 14.878 29.662 47.214 1.00 63.45 410 GLN B N 1
ATOM 5593 C CA . GLN B 1 229 ? 15.273 31.050 47.035 1.00 66.98 410 GLN B CA 1
ATOM 5594 C C . GLN B 1 229 ? 16.491 31.116 46.115 1.00 68.63 410 GLN B C 1
ATOM 5595 O O . GLN B 1 229 ? 17.207 30.127 45.941 1.00 69.70 410 GLN B O 1
ATOM 5601 N N . ASP B 1 230 ? 16.709 32.282 45.518 1.00 70.52 411 ASP B N 1
ATOM 5602 C CA . ASP B 1 230 ? 17.823 32.494 44.599 1.00 71.97 411 ASP B CA 1
ATOM 5603 C C . ASP B 1 230 ? 19.110 31.812 45.040 1.00 70.48 411 ASP B C 1
ATOM 5604 O O . ASP B 1 230 ? 19.539 31.969 46.181 1.00 70.45 411 ASP B O 1
ATOM 5609 N N . GLY B 1 231 ? 19.717 31.049 44.135 1.00 69.70 412 GLY B N 1
ATOM 5610 C CA . GLY B 1 231 ? 20.971 30.398 44.466 1.00 68.18 412 GLY B CA 1
ATOM 5611 C C . GLY B 1 231 ? 21.080 28.891 44.333 1.00 66.69 412 GLY B C 1
ATOM 5612 O O . GLY B 1 231 ? 21.604 28.381 43.341 1.00 66.82 412 GLY B O 1
ATOM 5613 N N . VAL B 1 232 ? 20.594 28.171 45.336 1.00 63.89 413 VAL B N 1
ATOM 5614 C CA . VAL B 1 232 ? 20.692 26.719 45.327 1.00 59.83 413 VAL B CA 1
ATOM 5615 C C . VAL B 1 232 ? 19.358 25.998 45.155 1.00 56.22 413 VAL B C 1
ATOM 5616 O O . VAL B 1 232 ? 18.286 26.560 45.395 1.00 54.66 413 VAL B O 1
ATOM 5620 N N . HIS B 1 233 ? 19.442 24.747 44.723 1.00 52.14 414 HIS B N 1
ATOM 5621 C CA . HIS B 1 233 ? 18.265 23.917 44.543 1.00 49.08 414 HIS B CA 1
ATOM 5622 C C . HIS B 1 233 ? 17.963 23.257 45.898 1.00 47.30 414 HIS B C 1
ATOM 5623 O O . HIS B 1 233 ? 18.673 23.475 46.883 1.00 44.77 414 HIS B O 1
ATOM 5630 N N . SER B 1 234 ? 16.912 22.449 45.945 1.00 44.57 415 SER B N 1
ATOM 5631 C CA . SER B 1 234 ? 16.550 21.773 47.181 1.00 42.91 415 SER B CA 1
ATOM 5632 C C . SER B 1 234 ? 16.099 20.338 46.946 1.00 40.39 415 SER B C 1
ATOM 5633 O O . SER B 1 234 ? 15.396 20.045 45.985 1.00 39.75 415 SER B O 1
ATOM 5636 N N . LEU B 1 235 ? 16.521 19.450 47.836 1.00 39.27 416 LEU B N 1
ATOM 5637 C CA . LEU B 1 235 ? 16.133 18.046 47.775 1.00 38.25 416 LEU B CA 1
ATOM 5638 C C . LEU B 1 235 ? 15.761 17.618 49.189 1.00 36.58 416 LEU B C 1
ATOM 5639 O O . LEU B 1 235 ? 16.559 17.780 50.109 1.00 38.33 416 LEU B O 1
ATOM 5644 N N . HIS B 1 236 ? 14.550 17.105 49.374 1.00 35.32 417 HIS B N 1
ATOM 5645 C CA . HIS B 1 236 ? 14.148 16.618 50.686 1.00 34.39 417 HIS B CA 1
ATOM 5646 C C . HIS B 1 236 ? 13.304 15.361 50.558 1.00 34.73 417 HIS B C 1
ATOM 5647 O O . HIS B 1 236 ? 12.719 15.089 49.507 1.00 32.89 417 HIS B O 1
ATOM 5654 N N . LEU B 1 237 ? 13.273 14.578 51.630 1.00 34.72 418 LEU B N 1
ATOM 5655 C CA . LEU B 1 237 ? 12.477 13.364 51.661 1.00 33.98 418 LEU B CA 1
ATOM 5656 C C . LEU B 1 237 ? 11.421 13.574 52.728 1.00 33.21 418 LEU B C 1
ATOM 5657 O O . LEU B 1 237 ? 11.728 14.021 53.834 1.00 34.32 418 LEU B O 1
ATOM 5662 N N . THR B 1 238 ? 10.171 13.289 52.387 1.00 32.78 419 THR B N 1
ATOM 5663 C CA . THR B 1 238 ? 9.072 13.434 53.330 1.00 32.28 419 THR B CA 1
ATOM 5664 C C . THR B 1 238 ? 8.579 12.057 53.730 1.00 33.01 419 THR B C 1
ATOM 5665 O O . THR B 1 238 ? 8.132 11.279 52.889 1.00 34.27 419 THR B O 1
ATOM 5669 N N . LEU B 1 239 ? 8.684 11.762 55.019 1.00 31.59 420 LEU B N 1
ATOM 5670 C CA . LEU B 1 239 ? 8.231 10.500 55.564 1.00 31.56 420 LEU B CA 1
ATOM 5671 C C . LEU B 1 239 ? 6.812 10.755 56.039 1.00 31.00 420 LEU B C 1
ATOM 5672 O O . LEU B 1 239 ? 6.556 11.724 56.750 1.00 31.66 420 LEU B O 1
ATOM 5677 N N . SER B 1 240 ? 5.885 9.895 55.641 1.00 29.51 421 SER B N 1
ATOM 5678 C CA . SER B 1 240 ? 4.489 10.060 56.030 1.00 30.40 421 SER B CA 1
ATOM 5679 C C . SER B 1 240 ? 3.945 8.795 56.691 1.00 30.85 421 SER B C 1
ATOM 5680 O O . SER B 1 240 ? 4.378 7.681 56.372 1.00 31.74 421 SER B O 1
ATOM 5683 N N . THR B 1 241 ? 3.003 8.975 57.613 1.00 29.28 422 THR B N 1
ATOM 5684 C CA . THR B 1 241 ? 2.394 7.845 58.317 1.00 30.40 422 THR B CA 1
ATOM 5685 C C . THR B 1 241 ? 1.042 8.251 58.910 1.00 29.85 422 THR B C 1
ATOM 5686 O O . THR B 1 241 ? 0.621 9.399 58.793 1.00 29.44 422 THR B O 1
ATOM 5690 N N . TYR B 1 242 ? 0.360 7.292 59.523 1.00 29.44 423 TYR B N 1
ATOM 5691 C CA . TYR B 1 242 ? -0.936 7.519 60.138 1.00 28.56 423 TYR B CA 1
ATOM 5692 C C . TYR B 1 242 ? -2.089 7.937 59.237 1.00 30.93 423 TYR B C 1
ATOM 5693 O O . TYR B 1 242 ? -2.904 8.792 59.599 1.00 32.23 423 TYR B O 1
ATOM 5702 N N . GLN B 1 243 ? -2.177 7.339 58.061 1.00 32.07 424 GLN B N 1
ATOM 5703 C CA . GLN B 1 243 ? -3.296 7.641 57.188 1.00 33.27 424 GLN B CA 1
ATOM 5704 C C . GLN B 1 243 ? -4.466 6.809 57.727 1.00 31.85 424 GLN B C 1
ATOM 5705 O O . GLN B 1 243 ? -4.321 5.598 57.934 1.00 32.94 424 GLN B O 1
ATOM 5711 N N . ARG B 1 244 ? -5.606 7.456 57.948 1.00 31.46 425 ARG B N 1
ATOM 5712 C CA A ARG B 1 244 ? -6.857 6.806 58.457 0.50 36.51 425 ARG B CA 1
ATOM 5713 C CA B ARG B 1 244 ? -6.851 6.785 58.435 0.50 36.52 425 ARG B CA 1
ATOM 5714 C C . ARG B 1 244 ? -6.602 5.812 59.593 1.00 33.18 425 ARG B C 1
ATOM 5715 O O . ARG B 1 244 ? -7.009 4.653 59.502 1.00 37.28 425 ARG B O 1
ATOM 5730 N N . ASN B 1 245 ? -5.946 6.266 60.656 1.00 30.38 426 ASN B N 1
ATOM 5731 C CA . ASN B 1 245 ? -5.653 5.408 61.803 1.00 30.00 426 ASN B CA 1
ATOM 5732 C C . ASN B 1 245 ? -6.172 6.088 63.072 1.00 28.80 426 ASN B C 1
ATOM 5733 O O . ASN B 1 245 ? -5.464 6.183 64.069 1.00 26.93 426 ASN B O 1
ATOM 5738 N N . THR B 1 246 ? -7.425 6.537 63.021 1.00 28.79 427 THR B N 1
ATOM 5739 C CA . THR B 1 246 ? -8.055 7.260 64.131 1.00 28.89 427 THR B CA 1
ATOM 5740 C C . THR B 1 246 ? -9.071 6.433 64.910 1.00 29.11 427 THR B C 1
ATOM 5741 O O . THR B 1 246 ? -9.489 5.358 64.475 1.00 29.20 427 THR B O 1
ATOM 5745 N N . TRP B 1 247 ? -9.481 6.960 66.061 1.00 29.45 428 TRP B N 1
ATOM 5746 C CA . TRP B 1 247 ? -10.487 6.311 66.878 1.00 29.03 428 TRP B CA 1
ATOM 5747 C C . TRP B 1 247 ? -11.787 6.164 66.092 1.00 29.30 428 TRP B C 1
ATOM 5748 O O . TRP B 1 247 ? -12.528 5.202 66.283 1.00 27.14 428 TRP B O 1
ATOM 5759 N N . GLY B 1 248 ? -12.056 7.127 65.215 1.00 30.38 429 GLY B N 1
ATOM 5760 C CA . GLY B 1 248 ? -13.261 7.082 64.404 1.00 31.49 429 GLY B CA 1
ATOM 5761 C C . GLY B 1 248 ? -13.238 5.923 63.414 1.00 32.91 429 GLY B C 1
ATOM 5762 O O . GLY B 1 248 ? -14.275 5.332 63.108 1.00 31.96 429 GLY B O 1
ATOM 5763 N N . ASP B 1 249 ? -12.055 5.596 62.903 1.00 32.84 430 ASP B N 1
ATOM 5764 C CA . ASP B 1 249 ? -11.919 4.487 61.956 1.00 32.77 430 ASP B CA 1
ATOM 5765 C C . ASP B 1 249 ? -12.141 3.169 62.678 1.00 31.30 430 ASP B C 1
ATOM 5766 O O . ASP B 1 249 ? -12.707 2.241 62.118 1.00 31.97 430 ASP B O 1
ATOM 5771 N N . PHE B 1 250 ? -11.689 3.094 63.926 1.00 32.00 431 PHE B N 1
ATOM 5772 C CA . PHE B 1 250 ? -11.863 1.889 64.730 1.00 32.19 431 PHE B CA 1
ATOM 5773 C C . PHE B 1 250 ? -13.364 1.694 65.002 1.00 32.94 431 PHE B C 1
ATOM 5774 O O . PHE B 1 250 ? -13.889 0.587 64.870 1.00 31.00 431 PHE B O 1
ATOM 5782 N N . LEU B 1 251 ? -14.056 2.775 65.366 1.00 32.88 432 LEU B N 1
ATOM 5783 C CA . LEU B 1 251 ? -15.493 2.703 65.634 1.00 33.79 432 LEU B CA 1
ATOM 5784 C C . LEU B 1 251 ? -16.284 2.284 64.388 1.00 34.93 432 LEU B C 1
ATOM 5785 O O . LEU B 1 251 ? -17.209 1.482 64.459 1.00 34.96 432 LEU B O 1
ATOM 5790 N N . GLU B 1 252 ? -15.914 2.847 63.247 1.00 34.35 433 GLU B N 1
ATOM 5791 C CA . GLU B 1 252 ? -16.570 2.545 61.981 1.00 37.64 433 GLU B CA 1
ATOM 5792 C C . GLU B 1 252 ? -16.679 1.035 61.738 1.00 36.65 433 GLU B C 1
ATOM 5793 O O . GLU B 1 252 ? -17.693 0.545 61.252 1.00 37.41 433 GLU B O 1
ATOM 5799 N N . ALA B 1 253 ? -15.627 0.302 62.076 1.00 35.37 434 ALA B N 1
ATOM 5800 C CA . ALA B 1 253 ? -15.609 -1.136 61.875 1.00 35.62 434 ALA B CA 1
ATOM 5801 C C . ALA B 1 253 ? -16.298 -1.883 63.008 1.00 36.64 434 ALA B C 1
ATOM 5802 O O . ALA B 1 253 ? -16.819 -2.984 62.821 1.00 36.90 434 ALA B O 1
ATOM 5804 N N . ILE B 1 254 ? -16.313 -1.272 64.183 1.00 37.05 435 ILE B N 1
ATOM 5805 C CA . ILE B 1 254 ? -16.898 -1.905 65.356 1.00 37.86 435 ILE B CA 1
ATOM 5806 C C . ILE B 1 254 ? -18.428 -1.831 65.426 1.00 35.90 435 ILE B C 1
ATOM 5807 O O . ILE B 1 254 ? -19.068 -2.790 65.837 1.00 35.79 435 ILE B O 1
ATOM 5812 N N . LEU B 1 255 ? -19.005 -0.706 65.007 1.00 33.73 436 LEU B N 1
ATOM 5813 C CA . LEU B 1 255 ? -20.440 -0.516 65.091 1.00 35.18 436 LEU B CA 1
ATOM 5814 C C . LEU B 1 255 ? -21.353 -1.555 64.428 1.00 35.11 436 LEU B C 1
ATOM 5815 O O . LEU B 1 255 ? -22.290 -2.033 65.064 1.00 34.15 436 LEU B O 1
ATOM 5820 N N . PRO B 1 256 ? -21.122 -1.900 63.150 1.00 34.95 437 PRO B N 1
ATOM 5821 C CA . PRO B 1 256 ? -22.007 -2.900 62.538 1.00 34.77 437 PRO B CA 1
ATOM 5822 C C . PRO B 1 256 ? -21.976 -4.245 63.266 1.00 34.44 437 PRO B C 1
ATOM 5823 O O . PRO B 1 256 ? -23.006 -4.905 63.425 1.00 34.52 437 PRO B O 1
ATOM 5827 N N . LEU B 1 257 ? -20.789 -4.655 63.701 1.00 34.42 438 LEU B N 1
ATOM 5828 C CA . LEU B 1 257 ? -20.637 -5.929 64.405 1.00 35.11 438 LEU B CA 1
ATOM 5829 C C . LEU B 1 257 ? -21.277 -5.894 65.799 1.00 35.16 438 LEU B C 1
ATOM 5830 O O . LEU B 1 257 ? -21.780 -6.903 66.281 1.00 36.13 438 LEU B O 1
ATOM 5835 N N . ALA B 1 258 ? -21.263 -4.727 66.442 1.00 34.72 439 ALA B N 1
ATOM 5836 C CA . ALA B 1 258 ? -21.845 -4.601 67.769 1.00 32.76 439 ALA B CA 1
ATOM 5837 C C . ALA B 1 258 ? -23.375 -4.641 67.732 1.00 33.53 439 ALA B C 1
ATOM 5838 O O . ALA B 1 258 ? -23.995 -5.287 68.573 1.00 34.12 439 ALA B O 1
ATOM 5840 N N . VAL B 1 259 ? -23.994 -3.960 66.770 1.00 34.10 440 VAL B N 1
ATOM 5841 C CA . VAL B 1 259 ? -25.453 -3.988 66.702 1.00 36.37 440 VAL B CA 1
ATOM 5842 C C . VAL B 1 259 ? -25.931 -5.397 66.378 1.00 35.99 440 VAL B C 1
ATOM 5843 O O . VAL B 1 259 ? -26.886 -5.885 66.973 1.00 34.37 440 VAL B O 1
ATOM 5847 N N . GLN B 1 260 ? -25.264 -6.046 65.431 1.00 37.51 441 GLN B N 1
ATOM 5848 C CA . GLN B 1 260 ? -25.630 -7.405 65.053 1.00 38.86 441 GLN B CA 1
ATOM 5849 C C . GLN B 1 260 ? -25.544 -8.351 66.260 1.00 38.07 441 GLN B C 1
ATOM 5850 O O . GLN B 1 260 ? -26.428 -9.188 66.465 1.00 36.59 441 GLN B O 1
ATOM 5856 N N . ALA B 1 261 ? -24.491 -8.211 67.064 1.00 37.09 442 ALA B N 1
ATOM 5857 C CA . ALA B 1 261 ? -24.326 -9.059 68.250 1.00 37.21 442 ALA B CA 1
ATOM 5858 C C . ALA B 1 261 ? -25.377 -8.739 69.309 1.00 36.87 442 ALA B C 1
ATOM 5859 O O . ALA B 1 261 ? -25.859 -9.638 69.997 1.00 36.48 442 ALA B O 1
ATOM 5861 N N . ALA B 1 262 ? -25.723 -7.460 69.439 1.00 36.23 443 ALA B N 1
ATOM 5862 C CA . ALA B 1 262 ? -26.728 -7.031 70.412 1.00 36.88 443 ALA B CA 1
ATOM 5863 C C . ALA B 1 262 ? -28.079 -7.634 70.046 1.00 37.92 443 ALA B C 1
ATOM 5864 O O . ALA B 1 262 ? -28.804 -8.146 70.902 1.00 37.53 443 ALA B O 1
ATOM 5866 N N . MET B 1 263 ? -28.413 -7.578 68.762 1.00 38.42 444 MET B N 1
ATOM 5867 C CA . MET B 1 263 ? -29.674 -8.128 68.282 1.00 40.34 444 MET B CA 1
ATOM 5868 C C . MET B 1 263 ? -29.721 -9.645 68.498 1.00 41.72 444 MET B C 1
ATOM 5869 O O . MET B 1 263 ? -30.756 -10.195 68.884 1.00 41.76 444 MET B O 1
ATOM 5874 N N . GLU B 1 264 ? -28.603 -10.321 68.255 1.00 42.20 445 GLU B N 1
ATOM 5875 C CA . GLU B 1 264 ? -28.555 -11.765 68.445 1.00 45.51 445 GLU B CA 1
ATOM 5876 C C . GLU B 1 264 ? -28.588 -12.187 69.917 1.00 45.40 445 GLU B C 1
ATOM 5877 O O . GLU B 1 264 ? -29.152 -13.225 70.255 1.00 46.67 445 GLU B O 1
ATOM 5883 N N . GLU B 1 265 ? -28.006 -11.377 70.796 1.00 45.44 446 GLU B N 1
ATOM 5884 C CA . GLU B 1 265 ? -27.932 -11.741 72.210 1.00 47.42 446 GLU B CA 1
ATOM 5885 C C . GLU B 1 265 ? -28.900 -11.087 73.208 1.00 45.13 446 GLU B C 1
ATOM 5886 O O . GLU B 1 265 ? -29.027 -11.560 74.333 1.00 45.59 446 GLU B O 1
ATOM 5892 N N . ASN B 1 266 ? -29.593 -10.023 72.815 1.00 43.30 447 ASN B N 1
ATOM 5893 C CA . ASN B 1 266 ? -30.515 -9.369 73.742 1.00 43.18 447 ASN B CA 1
ATOM 5894 C C . ASN B 1 266 ? -31.855 -8.994 73.106 1.00 42.40 447 ASN B C 1
ATOM 5895 O O . ASN B 1 266 ? -31.913 -8.217 72.149 1.00 40.83 447 ASN B O 1
ATOM 5900 N N . VAL B 1 267 ? -32.933 -9.542 73.660 1.00 41.93 448 VAL B N 1
ATOM 5901 C CA . VAL B 1 267 ? -34.282 -9.300 73.147 1.00 40.49 448 VAL B CA 1
ATOM 5902 C C . VAL B 1 267 ? -34.672 -7.821 72.998 1.00 41.03 448 VAL B C 1
ATOM 5903 O O . VAL B 1 267 ? -35.415 -7.481 72.078 1.00 41.82 448 VAL B O 1
ATOM 5907 N N . GLU B 1 268 ? -34.178 -6.947 73.879 1.00 39.92 449 GLU B N 1
ATOM 5908 C CA . GLU B 1 268 ? -34.508 -5.519 73.801 1.00 40.61 449 GLU B CA 1
ATOM 5909 C C . GLU B 1 268 ? -34.147 -4.878 72.463 1.00 40.05 449 GLU B C 1
ATOM 5910 O O . GLU B 1 268 ? -34.689 -3.829 72.103 1.00 40.49 449 GLU B O 1
ATOM 5916 N N . PHE B 1 269 ? -33.227 -5.500 71.735 1.00 38.66 450 PHE B N 1
ATOM 5917 C CA . PHE B 1 269 ? -32.806 -4.989 70.441 1.00 37.11 450 PHE B CA 1
ATOM 5918 C C . PHE B 1 269 ? -33.661 -5.625 69.355 1.00 36.96 450 PHE B C 1
ATOM 5919 O O . PHE B 1 269 ? -33.703 -5.150 68.225 1.00 38.47 450 PHE B O 1
ATOM 5927 N N . ARG B 1 270 ? -34.357 -6.698 69.712 1.00 37.22 451 ARG B N 1
ATOM 5928 C CA . ARG B 1 270 ? -35.211 -7.399 68.765 1.00 35.99 451 ARG B CA 1
ATOM 5929 C C . ARG B 1 270 ? -36.677 -6.967 68.840 1.00 37.23 451 ARG B C 1
ATOM 5930 O O . ARG B 1 270 ? -37.483 -7.374 68.011 1.00 37.64 451 ARG B O 1
ATOM 5938 N N . ARG B 1 271 ? -37.029 -6.136 69.817 1.00 37.45 452 ARG B N 1
ATOM 5939 C CA . ARG B 1 271 ? -38.413 -5.700 69.943 1.00 38.64 452 ARG B CA 1
ATOM 5940 C C . ARG B 1 271 ? -38.833 -4.780 68.802 1.00 38.35 452 ARG B C 1
ATOM 5941 O O . ARG B 1 271 ? -38.019 -4.049 68.233 1.00 37.72 452 ARG B O 1
ATOM 5949 N N . GLY B 1 272 ? -40.119 -4.824 68.475 1.00 37.05 453 GLY B N 1
ATOM 5950 C CA . GLY B 1 272 ? -40.629 -4.007 67.394 1.00 37.32 453 GLY B CA 1
ATOM 5951 C C . GLY B 1 272 ? -40.701 -2.535 67.720 1.00 38.61 453 GLY B C 1
ATOM 5952 O O . GLY B 1 272 ? -40.947 -2.142 68.861 1.00 38.62 453 GLY B O 1
ATOM 5953 N N . LEU B 1 273 ? -40.457 -1.715 66.708 1.00 38.83 454 LEU B N 1
ATOM 5954 C CA . LEU B 1 273 ? -40.542 -0.276 66.853 1.00 38.89 454 LEU B CA 1
ATOM 5955 C C . LEU B 1 273 ? -42.025 0.020 67.049 1.00 40.58 454 LEU B C 1
ATOM 5956 O O . LEU B 1 273 ? -42.876 -0.845 66.834 1.00 40.91 454 LEU B O 1
ATOM 5961 N N . PRO B 1 274 ? -42.363 1.240 67.474 1.00 42.56 455 PRO B N 1
ATOM 5962 C CA . PRO B 1 274 ? -43.802 1.492 67.636 1.00 43.72 455 PRO B CA 1
ATOM 5963 C C . PRO B 1 274 ? -44.491 1.559 66.262 1.00 43.71 455 PRO B C 1
ATOM 5964 O O . PRO B 1 274 ? -43.856 1.894 65.263 1.00 43.00 455 PRO B O 1
ATOM 5968 N N . ARG B 1 275 ? -45.779 1.227 66.221 1.00 44.52 456 ARG B N 1
ATOM 5969 C CA . ARG B 1 275 ? -46.553 1.237 64.980 1.00 46.12 456 ARG B CA 1
ATOM 5970 C C . ARG B 1 275 ? -46.793 2.631 64.405 1.00 46.32 456 ARG B C 1
ATOM 5971 O O . ARG B 1 275 ? -47.043 2.778 63.208 1.00 47.75 456 ARG B O 1
ATOM 5979 N N . ASP B 1 276 ? -46.714 3.652 65.248 1.00 46.11 457 ASP B N 1
ATOM 5980 C CA . ASP B 1 276 ? -46.980 5.010 64.799 1.00 46.41 457 ASP B CA 1
ATOM 5981 C C . ASP B 1 276 ? -45.873 6.023 65.041 1.00 46.27 457 ASP B C 1
ATOM 5982 O O . ASP B 1 276 ? -46.148 7.221 65.080 1.00 47.49 457 ASP B O 1
ATOM 5987 N N . PHE B 1 277 ? -44.630 5.571 65.190 1.00 44.93 458 PHE B N 1
ATOM 5988 C CA . PHE B 1 277 ? -43.541 6.515 65.435 1.00 45.27 458 PHE B CA 1
ATOM 5989 C C . PHE B 1 277 ? -43.349 7.507 64.281 1.00 44.89 458 PHE B C 1
ATOM 5990 O O . PHE B 1 277 ? -42.787 8.588 64.465 1.00 43.88 458 PHE B O 1
ATOM 5998 N N . MET B 1 278 ? -43.812 7.145 63.091 1.00 45.71 459 MET B N 1
ATOM 5999 C CA . MET B 1 278 ? -43.673 8.042 61.949 1.00 47.75 459 MET B CA 1
ATOM 6000 C C . MET B 1 278 ? -44.534 9.297 62.155 1.00 47.62 459 MET B C 1
ATOM 6001 O O . MET B 1 278 ? -44.340 10.310 61.484 1.00 45.75 459 MET B O 1
ATOM 6006 N N . ASP B 1 279 ? -45.475 9.229 63.099 1.00 49.36 460 ASP B N 1
ATOM 6007 C CA . ASP B 1 279 ? -46.341 10.373 63.385 1.00 50.93 460 ASP B CA 1
ATOM 6008 C C . ASP B 1 279 ? -45.638 11.472 64.186 1.00 51.53 460 ASP B C 1
ATOM 6009 O O . ASP B 1 279 ? -46.101 12.607 64.208 1.00 53.31 460 ASP B O 1
ATOM 6014 N N . TYR B 1 280 ? -44.525 11.144 64.838 1.00 50.16 461 TYR B N 1
ATOM 6015 C CA . TYR B 1 280 ? -43.810 12.137 65.638 1.00 48.63 461 TYR B CA 1
ATOM 6016 C C . TYR B 1 280 ? -42.308 12.189 65.383 1.00 49.16 461 TYR B C 1
ATOM 6017 O O . TYR B 1 280 ? -41.614 13.073 65.898 1.00 49.88 461 TYR B O 1
ATOM 6026 N N . MET B 1 281 ? -41.803 11.239 64.598 1.00 48.38 462 MET B N 1
ATOM 6027 C CA . MET B 1 281 ? -40.383 11.217 64.246 1.00 48.10 462 MET B CA 1
ATOM 6028 C C . MET B 1 281 ? -40.280 11.631 62.775 1.00 49.93 462 MET B C 1
ATOM 6029 O O . MET B 1 281 ? -41.157 11.311 61.979 1.00 49.83 462 MET B O 1
ATOM 6034 N N . GLY B 1 282 ? -39.220 12.353 62.423 1.00 51.96 463 GLY B N 1
ATOM 6035 C CA . GLY B 1 282 ? -39.044 12.798 61.050 1.00 51.98 463 GLY B CA 1
ATOM 6036 C C . GLY B 1 282 ? -38.745 14.285 60.969 1.00 54.30 463 GLY B C 1
ATOM 6037 O O . GLY B 1 282 ? -38.967 15.028 61.930 1.00 53.71 463 GLY B O 1
ATOM 6038 N N . ALA B 1 283 ? -38.241 14.724 59.819 1.00 56.56 464 ALA B N 1
ATOM 6039 C CA . ALA B 1 283 ? -37.909 16.131 59.610 1.00 60.04 464 ALA B CA 1
ATOM 6040 C C . ALA B 1 283 ? -39.132 17.032 59.764 1.00 62.03 464 ALA B C 1
ATOM 6041 O O . ALA B 1 283 ? -39.016 18.187 60.176 1.00 63.15 464 ALA B O 1
ATOM 6043 N N . GLN B 1 284 ? -40.300 16.490 59.435 1.00 64.46 465 GLN B N 1
ATOM 6044 C CA . GLN B 1 284 ? -41.560 17.226 59.512 1.00 66.32 465 GLN B CA 1
ATOM 6045 C C . GLN B 1 284 ? -42.113 17.262 60.938 1.00 67.24 465 GLN B C 1
ATOM 6046 O O . GLN B 1 284 ? -43.134 17.900 61.193 1.00 68.25 465 GLN B O 1
ATOM 6052 N N . HIS B 1 285 ? -41.447 16.574 61.863 1.00 67.33 466 HIS B N 1
ATOM 6053 C CA . HIS B 1 285 ? -41.904 16.537 63.248 1.00 67.50 466 HIS B CA 1
ATOM 6054 C C . HIS B 1 285 ? -40.831 16.941 64.250 1.00 67.52 466 HIS B C 1
ATOM 6055 O O . HIS B 1 285 ? -40.961 16.682 65.447 1.00 67.56 466 HIS B O 1
ATOM 6062 N N . SER B 1 286 ? -39.775 17.580 63.763 1.00 67.61 467 SER B N 1
ATOM 6063 C CA . SER B 1 286 ? -38.682 18.014 64.625 1.00 68.36 467 SER B CA 1
ATOM 6064 C C . SER B 1 286 ? -39.146 18.886 65.795 1.00 68.96 467 SER B C 1
ATOM 6065 O O . SER B 1 286 ? -38.602 18.805 66.899 1.00 67.68 467 SER B O 1
ATOM 6068 N N . ASP B 1 287 ? -40.155 19.715 65.554 1.00 69.67 468 ASP B N 1
ATOM 6069 C CA . ASP B 1 287 ? -40.653 20.603 66.594 1.00 70.08 468 ASP B CA 1
ATOM 6070 C C . ASP B 1 287 ? -41.796 20.015 67.400 1.00 69.67 468 ASP B C 1
ATOM 6071 O O . ASP B 1 287 ? -42.254 20.635 68.359 1.00 71.32 468 ASP B O 1
ATOM 6076 N N . SER B 1 288 ? -42.259 18.826 67.026 1.00 68.25 469 SER B N 1
ATOM 6077 C CA . SER B 1 288 ? -43.363 18.210 67.749 1.00 66.55 469 SER B CA 1
ATOM 6078 C C . SER B 1 288 ? -43.140 18.250 69.248 1.00 66.39 469 SER B C 1
ATOM 6079 O O . SER B 1 288 ? -42.002 18.235 69.716 1.00 65.32 469 SER B O 1
ATOM 6082 N N . LYS B 1 289 ? -44.239 18.300 69.995 1.00 66.25 470 LYS B N 1
ATOM 6083 C CA . LYS B 1 289 ? -44.179 18.339 71.450 1.00 66.14 470 LYS B CA 1
ATOM 6084 C C . LYS B 1 289 ? -44.691 17.008 72.011 1.00 64.84 470 LYS B C 1
ATOM 6085 O O . LYS B 1 289 ? -44.868 16.855 73.220 1.00 64.19 470 LYS B O 1
ATOM 6091 N N . ASP B 1 290 ? -44.923 16.047 71.122 1.00 63.91 471 ASP B N 1
ATOM 6092 C CA . ASP B 1 290 ? -45.420 14.735 71.523 1.00 62.27 471 ASP B CA 1
ATOM 6093 C C . ASP B 1 290 ? -44.464 14.055 72.512 1.00 60.62 471 ASP B C 1
ATOM 6094 O O . ASP B 1 290 ? -43.312 13.779 72.190 1.00 59.75 471 ASP B O 1
ATOM 6099 N N . PRO B 1 291 ? -44.935 13.779 73.739 1.00 59.79 472 PRO B N 1
ATOM 6100 C CA . PRO B 1 291 ? -44.081 13.131 74.737 1.00 58.61 472 PRO B CA 1
ATOM 6101 C C . PRO B 1 291 ? -43.523 11.779 74.298 1.00 57.89 472 PRO B C 1
ATOM 6102 O O . PRO B 1 291 ? -42.610 11.247 74.926 1.00 59.19 472 PRO B O 1
ATOM 6106 N N . ARG B 1 292 ? -44.075 11.213 73.230 1.00 56.31 473 ARG B N 1
ATOM 6107 C CA . ARG B 1 292 ? -43.583 9.933 72.733 1.00 53.07 473 ARG B CA 1
ATOM 6108 C C . ARG B 1 292 ? -42.268 10.175 71.984 1.00 51.11 473 ARG B C 1
ATOM 6109 O O . ARG B 1 292 ? -41.382 9.311 71.949 1.00 49.01 473 ARG B O 1
ATOM 6117 N N . ARG B 1 293 ? -42.143 11.366 71.402 1.00 47.32 474 ARG B N 1
ATOM 6118 C CA . ARG B 1 293 ? -40.932 11.740 70.683 1.00 45.55 474 ARG B CA 1
ATOM 6119 C C . ARG B 1 293 ? -39.775 11.832 71.678 1.00 45.91 474 ARG B C 1
ATOM 6120 O O . ARG B 1 293 ? -38.649 11.432 71.376 1.00 45.95 474 ARG B O 1
ATOM 6128 N N . THR B 1 294 ? -40.059 12.359 72.865 1.00 44.67 475 THR B N 1
ATOM 6129 C CA . THR B 1 294 ? -39.039 12.487 73.895 1.00 45.14 475 THR B CA 1
ATOM 6130 C C . THR B 1 294 ? -38.585 11.101 74.322 1.00 42.96 475 THR B C 1
ATOM 6131 O O . THR B 1 294 ? -37.387 10.843 74.460 1.00 44.74 475 THR B O 1
ATOM 6135 N N . ALA B 1 295 ? -39.556 10.213 74.524 1.00 40.60 476 ALA B N 1
ATOM 6136 C CA . ALA B 1 295 ? -39.284 8.844 74.947 1.00 40.06 476 ALA B CA 1
ATOM 6137 C C . ALA B 1 295 ? -38.525 8.068 73.878 1.00 39.61 476 ALA B C 1
ATOM 6138 O O . ALA B 1 295 ? -37.652 7.263 74.195 1.00 40.21 476 ALA B O 1
ATOM 6140 N N . PHE B 1 296 ? -38.862 8.321 72.616 1.00 38.88 477 PHE B N 1
ATOM 6141 C CA . PHE B 1 296 ? -38.215 7.659 71.483 1.00 39.34 477 PHE B CA 1
ATOM 6142 C C . PHE B 1 296 ? -36.730 8.011 71.462 1.00 39.32 477 PHE B C 1
ATOM 6143 O O . PHE B 1 296 ? -35.870 7.132 71.371 1.00 38.39 477 PHE B O 1
ATOM 6151 N N . MET B 1 297 ? -36.455 9.310 71.545 1.00 40.75 478 MET B N 1
ATOM 6152 C CA . MET B 1 297 ? -35.099 9.849 71.540 1.00 43.34 478 MET B CA 1
ATOM 6153 C C . MET B 1 297 ? -34.266 9.285 72.677 1.00 43.83 478 MET B C 1
ATOM 6154 O O . MET B 1 297 ? -33.076 9.007 72.510 1.00 43.68 478 MET B O 1
ATOM 6159 N N . GLU B 1 298 ? -34.883 9.147 73.848 1.00 43.56 479 GLU B N 1
ATOM 6160 C CA . GLU B 1 298 ? -34.163 8.618 74.994 1.00 45.13 479 GLU B CA 1
ATOM 6161 C C . GLU B 1 298 ? -33.837 7.147 74.798 1.00 43.42 479 GLU B C 1
ATOM 6162 O O . GLU B 1 298 ? -32.742 6.701 75.138 1.00 44.19 479 GLU B O 1
ATOM 6168 N N . LYS B 1 299 ? -34.783 6.390 74.252 1.00 42.40 480 LYS B N 1
ATOM 6169 C CA . LYS B 1 299 ? -34.551 4.969 74.033 1.00 42.29 480 LYS B CA 1
ATOM 6170 C C . LYS B 1 299 ? -33.371 4.756 73.087 1.00 40.76 480 LYS B C 1
ATOM 6171 O O . LYS B 1 299 ? -32.555 3.855 73.292 1.00 40.03 480 LYS B O 1
ATOM 6177 N N . VAL B 1 300 ? -33.276 5.592 72.060 1.00 38.78 481 VAL B N 1
ATOM 6178 C CA . VAL B 1 300 ? -32.186 5.477 71.110 1.00 38.44 481 VAL B CA 1
ATOM 6179 C C . VAL B 1 300 ? -30.858 5.689 71.836 1.00 38.89 481 VAL B C 1
ATOM 6180 O O . VAL B 1 300 ? -29.955 4.858 71.732 1.00 37.75 481 VAL B O 1
ATOM 6184 N N . ARG B 1 301 ? -30.742 6.784 72.585 1.00 38.65 482 ARG B N 1
ATOM 6185 C CA . ARG B 1 301 ? -29.506 7.053 73.315 1.00 38.65 482 ARG B CA 1
ATOM 6186 C C . ARG B 1 301 ? -29.168 5.912 74.264 1.00 37.29 482 ARG B C 1
ATOM 6187 O O . ARG B 1 301 ? -28.004 5.532 74.366 1.00 37.99 482 ARG B O 1
ATOM 6195 N N . VAL B 1 302 ? -30.169 5.354 74.941 1.00 36.41 483 VAL B N 1
ATOM 6196 C CA . VAL B 1 302 ? -29.912 4.246 75.865 1.00 36.61 483 VAL B CA 1
ATOM 6197 C C . VAL B 1 302 ? -29.410 2.989 75.158 1.00 36.37 483 VAL B C 1
ATOM 6198 O O . VAL B 1 302 ? -28.494 2.327 75.648 1.00 37.61 483 VAL B O 1
ATOM 6202 N N . LEU B 1 303 ? -30.001 2.656 74.013 1.00 36.42 484 LEU B N 1
ATOM 6203 C CA . LEU B 1 303 ? -29.582 1.470 73.263 1.00 36.27 484 LEU B CA 1
ATOM 6204 C C . LEU B 1 303 ? -28.185 1.659 72.668 1.00 35.28 484 LEU B C 1
ATOM 6205 O O . LEU B 1 303 ? -27.373 0.732 72.671 1.00 35.95 484 LEU B O 1
ATOM 6210 N N . VAL B 1 304 ? -27.912 2.859 72.163 1.00 32.30 485 VAL B N 1
ATOM 6211 C CA . VAL B 1 304 ? -26.609 3.158 71.585 1.00 33.42 485 VAL B CA 1
ATOM 6212 C C . VAL B 1 304 ? -25.517 3.001 72.629 1.00 34.72 485 VAL B C 1
ATOM 6213 O O . VAL B 1 304 ? -24.483 2.398 72.363 1.00 34.79 485 VAL B O 1
ATOM 6217 N N . ALA B 1 305 ? -25.755 3.544 73.819 1.00 36.18 486 ALA B N 1
ATOM 6218 C CA . ALA B 1 305 ? -24.781 3.460 74.900 1.00 38.86 486 ALA B CA 1
ATOM 6219 C C . ALA B 1 305 ? -24.526 2.012 75.295 1.00 39.50 486 ALA B C 1
ATOM 6220 O O . ALA B 1 305 ? -23.405 1.657 75.660 1.00 41.61 486 ALA B O 1
ATOM 6222 N N . ARG B 1 306 ? -25.559 1.179 75.209 1.00 39.87 487 ARG B N 1
ATOM 6223 C CA . ARG B 1 306 ? -25.439 -0.232 75.571 1.00 40.50 487 ARG B CA 1
ATOM 6224 C C . ARG B 1 306 ? -24.645 -1.042 74.538 1.00 40.07 487 ARG B C 1
ATOM 6225 O O . ARG B 1 306 ? -24.173 -2.143 74.828 1.00 39.24 487 ARG B O 1
ATOM 6233 N N . LEU B 1 307 ? -24.489 -0.493 73.337 1.00 38.59 488 LEU B N 1
ATOM 6234 C CA . LEU B 1 307 ? -23.745 -1.178 72.282 1.00 38.38 488 LEU B CA 1
ATOM 6235 C C . LEU B 1 307 ? -22.288 -1.454 72.641 1.00 38.09 488 LEU B C 1
ATOM 6236 O O . LEU B 1 307 ? -21.699 -2.425 72.161 1.00 35.22 488 LEU B O 1
ATOM 6241 N N . GLY B 1 308 ? -21.709 -0.584 73.466 1.00 37.64 489 GLY B N 1
ATOM 6242 C CA . GLY B 1 308 ? -20.324 -0.748 73.868 1.00 37.58 489 GLY B CA 1
ATOM 6243 C C . GLY B 1 308 ? -20.072 -2.118 74.474 1.00 38.29 489 GLY B C 1
ATOM 6244 O O . GLY B 1 308 ? -19.011 -2.709 74.285 1.00 38.38 489 GLY B O 1
ATOM 6245 N N . HIS B 1 309 ? -21.061 -2.633 75.193 1.00 37.53 490 HIS B N 1
ATOM 6246 C CA . HIS B 1 309 ? -20.940 -3.934 75.833 1.00 39.51 490 HIS B CA 1
ATOM 6247 C C . HIS B 1 309 ? -20.788 -5.073 74.818 1.00 39.80 490 HIS B C 1
ATOM 6248 O O . HIS B 1 309 ? -20.212 -6.118 75.131 1.00 39.19 490 HIS B O 1
ATOM 6255 N N . PHE B 1 310 ? -21.291 -4.860 73.604 1.00 38.41 491 PHE B N 1
ATOM 6256 C CA . PHE B 1 310 ? -21.250 -5.873 72.549 1.00 38.20 491 PHE B CA 1
ATOM 6257 C C . PHE B 1 310 ? -20.172 -5.652 71.484 1.00 39.17 491 PHE B C 1
ATOM 6258 O O . PHE B 1 310 ? -20.074 -6.422 70.541 1.00 39.12 491 PHE B O 1
ATOM 6266 N N . ALA B 1 311 ? -19.371 -4.604 71.633 1.00 39.33 492 ALA B N 1
ATOM 6267 C CA . ALA B 1 311 ? -18.333 -4.289 70.661 1.00 39.65 492 ALA B CA 1
ATOM 6268 C C . ALA B 1 311 ? -17.152 -5.268 70.675 1.00 40.14 492 ALA B C 1
ATOM 6269 O O . ALA B 1 311 ? -16.420 -5.356 71.659 1.00 40.96 492 ALA B O 1
ATOM 6271 N N . PRO B 1 312 ? -16.950 -6.016 69.576 1.00 38.08 493 PRO B N 1
ATOM 6272 C CA . PRO B 1 312 ? -15.835 -6.973 69.523 1.00 37.71 493 PRO B CA 1
ATOM 6273 C C . PRO B 1 312 ? -14.526 -6.243 69.278 1.00 37.06 493 PRO B C 1
ATOM 6274 O O . PRO B 1 312 ? -13.973 -6.295 68.180 1.00 36.93 493 PRO B O 1
ATOM 6278 N N . VAL B 1 313 ? -14.038 -5.560 70.309 1.00 35.60 494 VAL B N 1
ATOM 6279 C CA . VAL B 1 313 ? -12.808 -4.784 70.196 1.00 34.73 494 VAL B CA 1
ATOM 6280 C C . VAL B 1 313 ? -11.578 -5.598 69.774 1.00 32.46 494 VAL B C 1
ATOM 6281 O O . VAL B 1 313 ? -10.764 -5.119 68.983 1.00 30.84 494 VAL B O 1
ATOM 6285 N N . ASP B 1 314 ? -11.430 -6.815 70.295 1.00 31.64 495 ASP B N 1
ATOM 6286 C CA . ASP B 1 314 ? -10.271 -7.622 69.928 1.00 32.82 495 ASP B CA 1
ATOM 6287 C C . ASP B 1 314 ? -10.301 -8.071 68.484 1.00 31.89 495 ASP B C 1
ATOM 6288 O O . ASP B 1 314 ? -9.263 -8.088 67.821 1.00 34.11 495 ASP B O 1
ATOM 6293 N N . ALA B 1 315 ? -11.476 -8.426 67.981 1.00 31.29 496 ALA B N 1
ATOM 6294 C CA . ALA B 1 315 ? -11.579 -8.869 66.594 1.00 30.16 496 ALA B CA 1
ATOM 6295 C C . ALA B 1 315 ? -11.265 -7.719 65.639 1.00 31.34 496 ALA B C 1
ATOM 6296 O O . ALA B 1 315 ? -10.634 -7.923 64.599 1.00 28.97 496 ALA B O 1
ATOM 6298 N N . VAL B 1 316 ? -11.698 -6.508 65.985 1.00 29.93 497 VAL B N 1
ATOM 6299 C CA . VAL B 1 316 ? -11.429 -5.372 65.115 1.00 28.50 497 VAL B CA 1
ATOM 6300 C C . VAL B 1 316 ? -9.948 -4.990 65.173 1.00 29.99 497 VAL B C 1
ATOM 6301 O O . VAL B 1 316 ? -9.368 -4.607 64.159 1.00 30.10 497 VAL B O 1
ATOM 6305 N N . ALA B 1 317 ? -9.324 -5.115 66.341 1.00 29.00 498 ALA B N 1
ATOM 6306 C CA . ALA B 1 317 ? -7.898 -4.800 66.445 1.00 30.30 498 ALA B CA 1
ATOM 6307 C C . ALA B 1 317 ? -7.112 -5.769 65.551 1.00 30.09 498 ALA B C 1
ATOM 6308 O O . ALA B 1 317 ? -6.134 -5.383 64.920 1.00 30.07 498 ALA B O 1
ATOM 6310 N N . ASP B 1 318 ? -7.544 -7.026 65.497 1.00 31.37 499 ASP B N 1
ATOM 6311 C CA . ASP B 1 318 ? -6.854 -8.006 64.664 1.00 32.32 499 ASP B CA 1
ATOM 6312 C C . ASP B 1 318 ? -7.069 -7.756 63.172 1.00 31.93 499 ASP B C 1
ATOM 6313 O O . ASP B 1 318 ? -6.177 -8.018 62.369 1.00 30.85 499 ASP B O 1
ATOM 6318 N N . GLN B 1 319 ? -8.247 -7.262 62.795 1.00 31.59 500 GLN B N 1
ATOM 6319 C CA . GLN B 1 319 ? -8.499 -6.959 61.391 1.00 32.19 500 GLN B CA 1
ATOM 6320 C C . GLN B 1 319 ? -7.630 -5.775 60.993 1.00 32.02 500 GLN B C 1
ATOM 6321 O O . GLN B 1 319 ? -7.092 -5.735 59.882 1.00 31.57 500 GLN B O 1
ATOM 6327 N N . ARG B 1 320 ? -7.477 -4.819 61.905 1.00 30.06 501 ARG B N 1
ATOM 6328 C CA . ARG B 1 320 ? -6.628 -3.671 61.615 1.00 30.32 501 ARG B CA 1
ATOM 6329 C C . ARG B 1 320 ? -5.156 -4.102 61.594 1.00 28.63 501 ARG B C 1
ATOM 6330 O O . ARG B 1 320 ? -4.357 -3.549 60.842 1.00 28.90 501 ARG B O 1
ATOM 6338 N N . ALA B 1 321 ? -4.801 -5.082 62.422 1.00 27.25 502 ALA B N 1
ATOM 6339 C CA . ALA B 1 321 ? -3.424 -5.588 62.455 1.00 27.85 502 ALA B CA 1
ATOM 6340 C C . ALA B 1 321 ? -3.140 -6.270 61.117 1.00 28.83 502 ALA B C 1
ATOM 6341 O O . ALA B 1 321 ? -2.061 -6.111 60.552 1.00 29.33 502 ALA B O 1
ATOM 6343 N N . LYS B 1 322 ? -4.120 -7.031 60.633 1.00 30.28 503 LYS B N 1
ATOM 6344 C CA . LYS B 1 322 ? -4.047 -7.747 59.357 1.00 31.67 503 LYS B CA 1
ATOM 6345 C C . LYS B 1 322 ? -3.840 -6.769 58.210 1.00 31.02 503 LYS B C 1
ATOM 6346 O O . LYS B 1 322 ? -2.994 -6.979 57.337 1.00 29.62 503 LYS B O 1
ATOM 6352 N N . ASP B 1 323 ? -4.625 -5.696 58.204 1.00 31.72 504 ASP B N 1
ATOM 6353 C CA . ASP B 1 323 ? -4.485 -4.679 57.158 1.00 33.14 504 ASP B CA 1
ATOM 6354 C C . ASP B 1 323 ? -3.095 -4.024 57.224 1.00 31.42 504 ASP B C 1
ATOM 6355 O O . ASP B 1 323 ? -2.485 -3.757 56.188 1.00 29.88 504 ASP B O 1
ATOM 6360 N N . PHE B 1 324 ? -2.594 -3.775 58.437 1.00 29.07 505 PHE B N 1
ATOM 6361 C CA . PHE B 1 324 ? -1.271 -3.163 58.603 1.00 28.16 505 PHE B CA 1
ATOM 6362 C C . PHE B 1 324 ? -0.196 -4.114 58.074 1.00 27.92 505 PHE B C 1
ATOM 6363 O O . PHE B 1 324 ? 0.798 -3.685 57.491 1.00 25.94 505 PHE B O 1
ATOM 6371 N N . ILE B 1 325 ? -0.388 -5.408 58.301 1.00 27.41 506 ILE B N 1
ATOM 6372 C CA . ILE B 1 325 ? 0.556 -6.394 57.812 1.00 28.62 506 ILE B CA 1
ATOM 6373 C C . ILE B 1 325 ? 0.554 -6.411 56.274 1.00 28.84 506 ILE B C 1
ATOM 6374 O O . ILE B 1 325 ? 1.598 -6.589 55.650 1.00 27.99 506 ILE B O 1
ATOM 6379 N N . HIS B 1 326 ? -0.613 -6.205 55.671 1.00 29.78 507 HIS B N 1
ATOM 6380 C CA . HIS B 1 326 ? -0.719 -6.182 54.224 1.00 31.71 507 HIS B CA 1
ATOM 6381 C C . HIS B 1 326 ? -0.066 -4.921 53.657 1.00 31.85 507 HIS B C 1
ATOM 6382 O O . HIS B 1 326 ? 0.554 -4.977 52.598 1.00 31.85 507 HIS B O 1
ATOM 6389 N N . ASP B 1 327 ? -0.195 -3.793 54.355 1.00 32.49 508 ASP B N 1
ATOM 6390 C CA . ASP B 1 327 ? 0.403 -2.539 53.873 1.00 33.82 508 ASP B CA 1
ATOM 6391 C C . ASP B 1 327 ? 1.905 -2.458 54.165 1.00 34.09 508 ASP B C 1
ATOM 6392 O O . ASP B 1 327 ? 2.610 -1.627 53.595 1.00 33.65 508 ASP B O 1
ATOM 6397 N N . SER B 1 328 ? 2.388 -3.309 55.065 1.00 32.55 509 SER B N 1
ATOM 6398 C CA . SER B 1 328 ? 3.797 -3.302 55.455 1.00 29.21 509 SER B CA 1
ATOM 6399 C C . SER B 1 328 ? 4.835 -3.575 54.376 1.00 30.53 509 SER B C 1
ATOM 6400 O O . SER B 1 328 ? 4.592 -4.277 53.389 1.00 27.03 509 SER B O 1
ATOM 6403 N N . LEU B 1 329 ? 6.013 -3.008 54.593 1.00 29.36 510 LEU B N 1
ATOM 6404 C CA . LEU B 1 329 ? 7.127 -3.228 53.702 1.00 30.23 510 LEU B CA 1
ATOM 6405 C C . LEU B 1 329 ? 7.776 -4.490 54.242 1.00 30.06 510 LEU B C 1
ATOM 6406 O O . LEU B 1 329 ? 7.783 -4.707 55.449 1.00 29.53 510 LEU B O 1
ATOM 6411 N N . PRO B 1 330 ? 8.305 -5.349 53.357 1.00 30.73 511 PRO B N 1
ATOM 6412 C CA . PRO B 1 330 ? 8.957 -6.578 53.817 1.00 28.39 511 PRO B CA 1
ATOM 6413 C C . PRO B 1 330 ? 10.111 -6.216 54.761 1.00 28.22 511 PRO B C 1
ATOM 6414 O O . PRO B 1 330 ? 10.689 -5.140 54.669 1.00 26.57 511 PRO B O 1
ATOM 6418 N N . PRO B 1 331 ? 10.467 -7.126 55.675 1.00 28.05 512 PRO B N 1
ATOM 6419 C CA . PRO B 1 331 ? 11.552 -6.859 56.625 1.00 29.04 512 PRO B CA 1
ATOM 6420 C C . PRO B 1 331 ? 12.983 -6.774 56.075 1.00 30.61 512 PRO B C 1
ATOM 6421 O O . PRO B 1 331 ? 13.310 -7.346 55.035 1.00 30.06 512 PRO B O 1
ATOM 6425 N N . VAL B 1 332 ? 13.825 -6.012 56.767 1.00 30.16 513 VAL B N 1
ATOM 6426 C CA . VAL B 1 332 ? 15.228 -5.918 56.403 1.00 32.30 513 VAL B CA 1
ATOM 6427 C C . VAL B 1 332 ? 15.954 -6.709 57.499 1.00 30.69 513 VAL B C 1
ATOM 6428 O O . VAL B 1 332 ? 15.929 -6.340 58.669 1.00 30.75 513 VAL B O 1
ATOM 6432 N N . LEU B 1 333 ? 16.575 -7.811 57.100 1.00 31.35 514 LEU B N 1
ATOM 6433 C CA . LEU B 1 333 ? 17.277 -8.689 58.030 1.00 33.85 514 LEU B CA 1
ATOM 6434 C C . LEU B 1 333 ? 18.713 -8.284 58.344 1.00 34.37 514 LEU B C 1
ATOM 6435 O O . LEU B 1 333 ? 19.463 -7.870 57.461 1.00 33.80 514 LEU B O 1
ATOM 6440 N N . THR B 1 334 ? 19.089 -8.402 59.613 1.00 35.59 515 THR B N 1
ATOM 6441 C CA . THR B 1 334 ? 20.458 -8.105 60.017 1.00 36.80 515 THR B CA 1
ATOM 6442 C C . THR B 1 334 ? 21.262 -9.296 59.510 1.00 36.07 515 THR B C 1
ATOM 6443 O O . THR B 1 334 ? 20.690 -10.272 59.032 1.00 37.14 515 THR B O 1
ATOM 6447 N N . ASP B 1 335 ? 22.581 -9.232 59.611 1.00 38.65 516 ASP B N 1
ATOM 6448 C CA . ASP B 1 335 ? 23.410 -10.346 59.154 1.00 40.26 516 ASP B CA 1
ATOM 6449 C C . ASP B 1 335 ? 23.113 -11.615 59.964 1.00 39.23 516 ASP B C 1
ATOM 6450 O O . ASP B 1 335 ? 23.000 -12.718 59.417 1.00 36.63 516 ASP B O 1
ATOM 6455 N N . ARG B 1 336 ? 22.979 -11.448 61.272 1.00 39.03 517 ARG B N 1
ATOM 6456 C CA . ARG B 1 336 ? 22.716 -12.578 62.148 1.00 40.66 517 ARG B CA 1
ATOM 6457 C C . ARG B 1 336 ? 21.371 -13.245 61.828 1.00 39.36 517 ARG B C 1
ATOM 6458 O O . ARG B 1 336 ? 21.301 -14.467 61.652 1.00 37.69 517 ARG B O 1
ATOM 6466 N N . GLU B 1 337 ? 20.314 -12.439 61.739 1.00 37.21 518 GLU B N 1
ATOM 6467 C CA . GLU B 1 337 ? 18.983 -12.962 61.445 1.00 36.36 518 GLU B CA 1
ATOM 6468 C C . GLU B 1 337 ? 18.976 -13.792 60.162 1.00 35.67 518 GLU B C 1
ATOM 6469 O O . GLU B 1 337 ? 18.369 -14.859 60.114 1.00 33.43 518 GLU B O 1
ATOM 6475 N N . ARG B 1 338 ? 19.660 -13.309 59.129 1.00 35.32 519 ARG B N 1
ATOM 6476 C CA . ARG B 1 338 ? 19.732 -14.024 57.852 1.00 36.46 519 ARG B CA 1
ATOM 6477 C C . ARG B 1 338 ? 20.558 -15.317 57.956 1.00 33.85 519 ARG B C 1
ATOM 6478 O O . ARG B 1 338 ? 20.226 -16.328 57.334 1.00 32.58 519 ARG B O 1
ATOM 6486 N N . ALA B 1 339 ? 21.630 -15.278 58.741 1.00 32.75 520 ALA B N 1
ATOM 6487 C CA . ALA B 1 339 ? 22.496 -16.445 58.917 1.00 34.69 520 ALA B CA 1
ATOM 6488 C C . ALA B 1 339 ? 21.834 -17.541 59.755 1.00 35.30 520 ALA B C 1
ATOM 6489 O O . ALA B 1 339 ? 22.183 -18.720 59.642 1.00 34.74 520 ALA B O 1
ATOM 6491 N N . LEU B 1 340 ? 20.872 -17.151 60.583 1.00 34.39 521 LEU B N 1
ATOM 6492 C CA . LEU B 1 340 ? 20.189 -18.098 61.456 1.00 34.33 521 LEU B CA 1
ATOM 6493 C C . LEU B 1 340 ? 18.831 -18.527 60.926 1.00 35.22 521 LEU B C 1
ATOM 6494 O O . LEU B 1 340 ? 18.090 -19.239 61.613 1.00 35.08 521 LEU B O 1
ATOM 6499 N N . SER B 1 341 ? 18.499 -18.105 59.708 1.00 31.90 522 SER B N 1
ATOM 6500 C CA . SER B 1 341 ? 17.209 -18.460 59.136 1.00 32.48 522 SER B CA 1
ATOM 6501 C C . SER B 1 341 ? 17.358 -19.262 57.857 1.00 31.81 522 SER B C 1
ATOM 6502 O O . SER B 1 341 ? 18.467 -19.510 57.395 1.00 33.39 522 SER B O 1
ATOM 6505 N N . VAL B 1 342 ? 16.223 -19.668 57.302 1.00 30.88 523 VAL B N 1
ATOM 6506 C CA . VAL B 1 342 ? 16.170 -20.449 56.082 1.00 32.13 523 VAL B CA 1
ATOM 6507 C C . VAL B 1 342 ? 16.804 -19.694 54.907 1.00 35.46 523 VAL B C 1
ATOM 6508 O O . VAL B 1 342 ? 17.210 -20.304 53.922 1.00 36.26 523 VAL B O 1
ATOM 6512 N N . TYR B 1 343 ? 16.893 -18.370 55.018 1.00 38.24 524 TYR B N 1
ATOM 6513 C CA . TYR B 1 343 ? 17.472 -17.544 53.954 1.00 39.98 524 TYR B CA 1
ATOM 6514 C C . TYR B 1 343 ? 18.983 -17.701 53.898 1.00 42.26 524 TYR B C 1
ATOM 6515 O O . TYR B 1 343 ? 19.584 -17.539 52.847 1.00 42.53 524 TYR B O 1
ATOM 6524 N N . GLY B 1 344 ? 19.591 -18.010 55.038 1.00 44.47 525 GLY B N 1
ATOM 6525 C CA . GLY B 1 344 ? 21.031 -18.166 55.082 1.00 47.70 525 GLY B CA 1
ATOM 6526 C C . GLY B 1 344 ? 21.488 -19.613 55.067 1.00 49.97 525 GLY B C 1
ATOM 6527 O O . GLY B 1 344 ? 22.643 -19.903 55.384 1.00 50.87 525 GLY B O 1
ATOM 6528 N N . LEU B 1 345 ? 20.580 -20.518 54.712 1.00 51.33 526 LEU B N 1
ATOM 6529 C CA . LEU B 1 345 ? 20.888 -21.943 54.639 1.00 54.05 526 LEU B CA 1
ATOM 6530 C C . LEU B 1 345 ? 21.931 -22.139 53.526 1.00 55.66 526 LEU B C 1
ATOM 6531 O O . LEU B 1 345 ? 21.781 -21.615 52.424 1.00 53.74 526 LEU B O 1
ATOM 6536 N N . PRO B 1 346 ? 23.007 -22.894 53.808 1.00 58.64 527 PRO B N 1
ATOM 6537 C CA . PRO B 1 346 ? 24.101 -23.172 52.865 1.00 60.15 527 PRO B CA 1
ATOM 6538 C C . PRO B 1 346 ? 23.762 -23.987 51.618 1.00 61.88 527 PRO B C 1
ATOM 6539 O O . PRO B 1 346 ? 24.530 -23.994 50.660 1.00 64.12 527 PRO B O 1
ATOM 6543 N N . ILE B 1 347 ? 22.631 -24.679 51.633 1.00 63.44 528 ILE B N 1
ATOM 6544 C CA . ILE B 1 347 ? 22.203 -25.486 50.491 1.00 66.17 528 ILE B CA 1
ATOM 6545 C C . ILE B 1 347 ? 22.409 -24.770 49.149 1.00 68.34 528 ILE B C 1
ATOM 6546 O O . ILE B 1 347 ? 21.890 -23.673 48.925 1.00 68.30 528 ILE B O 1
ATOM 6551 N N . ARG B 1 348 ? 23.165 -25.401 48.254 1.00 70.43 529 ARG B N 1
ATOM 6552 C CA . ARG B 1 348 ? 23.438 -24.824 46.938 1.00 72.60 529 ARG B CA 1
ATOM 6553 C C . ARG B 1 348 ? 23.808 -25.900 45.917 1.00 73.75 529 ARG B C 1
ATOM 6554 O O . ARG B 1 348 ? 24.074 -27.046 46.272 1.00 74.28 529 ARG B O 1
ATOM 6562 N N . TRP B 1 349 ? 23.828 -25.519 44.646 1.00 75.08 530 TRP B N 1
ATOM 6563 C CA . TRP B 1 349 ? 24.164 -26.442 43.569 1.00 76.58 530 TRP B CA 1
ATOM 6564 C C . TRP B 1 349 ? 25.652 -26.350 43.241 1.00 78.16 530 TRP B C 1
ATOM 6565 O O . TRP B 1 349 ? 26.148 -25.283 42.872 1.00 78.25 530 TRP B O 1
ATOM 6576 N N . GLU B 1 350 ? 26.361 -27.471 43.369 1.00 79.31 531 GLU B N 1
ATOM 6577 C CA . GLU B 1 350 ? 27.798 -27.500 43.100 1.00 80.13 531 GLU B CA 1
ATOM 6578 C C . GLU B 1 350 ? 28.193 -28.346 41.889 1.00 80.69 531 GLU B C 1
ATOM 6579 O O . GLU B 1 350 ? 28.250 -27.847 40.763 1.00 81.19 531 GLU B O 1
ATOM 6581 N N . ALA B 1 351 ? 28.471 -29.625 42.126 1.00 80.73 532 ALA B N 1
ATOM 6582 C CA . ALA B 1 351 ? 28.878 -30.527 41.055 1.00 80.74 532 ALA B CA 1
ATOM 6583 C C . ALA B 1 351 ? 27.705 -31.334 40.509 1.00 80.54 532 ALA B C 1
ATOM 6584 O O . ALA B 1 351 ? 27.593 -32.537 40.762 1.00 80.75 532 ALA B O 1
ATOM 6586 N N . GLY B 1 352 ? 26.840 -30.665 39.751 1.00 79.74 533 GLY B N 1
ATOM 6587 C CA . GLY B 1 352 ? 25.684 -31.329 39.179 1.00 77.60 533 GLY B CA 1
ATOM 6588 C C . GLY B 1 352 ? 24.812 -31.959 40.245 1.00 77.14 533 GLY B C 1
ATOM 6589 O O . GLY B 1 352 ? 24.070 -32.907 39.977 1.00 77.85 533 GLY B O 1
ATOM 6590 N N . GLU B 1 353 ? 24.896 -31.425 41.459 1.00 76.22 534 GLU B N 1
ATOM 6591 C CA . GLU B 1 353 ? 24.123 -31.935 42.587 1.00 75.22 534 GLU B CA 1
ATOM 6592 C C . GLU B 1 353 ? 23.995 -30.887 43.690 1.00 74.37 534 GLU B C 1
ATOM 6593 O O . GLU B 1 353 ? 24.881 -30.050 43.873 1.00 74.80 534 GLU B O 1
ATOM 6599 N N . PRO B 1 354 ? 22.874 -30.902 44.423 1.00 73.19 535 PRO B N 1
ATOM 6600 C CA . PRO B 1 354 ? 22.682 -29.938 45.509 1.00 72.73 535 PRO B CA 1
ATOM 6601 C C . PRO B 1 354 ? 23.507 -30.363 46.732 1.00 72.89 535 PRO B C 1
ATOM 6602 O O . PRO B 1 354 ? 23.444 -31.517 47.153 1.00 73.46 535 PRO B O 1
ATOM 6606 N N . VAL B 1 355 ? 24.284 -29.432 47.286 1.00 72.63 536 VAL B N 1
ATOM 6607 C CA . VAL B 1 355 ? 25.130 -29.709 48.447 1.00 72.68 536 VAL B CA 1
ATOM 6608 C C . VAL B 1 355 ? 24.661 -28.972 49.708 1.00 73.13 536 VAL B C 1
ATOM 6609 O O . VAL B 1 355 ? 24.000 -27.940 49.618 1.00 71.65 536 VAL B O 1
ATOM 6613 N N . ASN B 1 356 ? 25.025 -29.500 50.880 1.00 74.73 537 ASN B N 1
ATOM 6614 C CA . ASN B 1 356 ? 24.613 -28.925 52.168 1.00 76.23 537 ASN B CA 1
ATOM 6615 C C . ASN B 1 356 ? 23.122 -29.219 52.324 1.00 77.51 537 ASN B C 1
ATOM 6616 O O . ASN B 1 356 ? 22.326 -28.324 52.613 1.00 78.55 537 ASN B O 1
ATOM 6621 N N . VAL B 1 357 ? 22.758 -30.486 52.146 1.00 78.56 538 VAL B N 1
ATOM 6622 C CA . VAL B 1 357 ? 21.362 -30.910 52.210 1.00 79.96 538 VAL B CA 1
ATOM 6623 C C . VAL B 1 357 ? 20.908 -31.736 53.421 1.00 80.94 538 VAL B C 1
ATOM 6624 O O . VAL B 1 357 ? 19.854 -32.377 53.367 1.00 81.38 538 VAL B O 1
ATOM 6628 N N . GLY B 1 358 ? 21.672 -31.715 54.510 1.00 80.80 539 GLY B N 1
ATOM 6629 C CA . GLY B 1 358 ? 21.286 -32.494 55.679 1.00 80.00 539 GLY B CA 1
ATOM 6630 C C . GLY B 1 358 ? 20.909 -31.721 56.934 1.00 79.23 539 GLY B C 1
ATOM 6631 O O . GLY B 1 358 ? 21.048 -32.240 58.044 1.00 80.43 539 GLY B O 1
ATOM 6632 N N . ALA B 1 359 ? 20.420 -30.493 56.771 1.00 77.12 540 ALA B N 1
ATOM 6633 C CA . ALA B 1 359 ? 20.038 -29.659 57.911 1.00 74.29 540 ALA B CA 1
ATOM 6634 C C . ALA B 1 359 ? 18.527 -29.658 58.148 1.00 71.91 540 ALA B C 1
ATOM 6635 O O . ALA B 1 359 ? 17.753 -29.279 57.271 1.00 73.35 540 ALA B O 1
ATOM 6637 N N . GLN B 1 360 ? 18.112 -30.080 59.338 1.00 67.11 541 GLN B N 1
ATOM 6638 C CA . GLN B 1 360 ? 16.693 -30.129 59.677 1.00 63.19 541 GLN B CA 1
ATOM 6639 C C . GLN B 1 360 ? 16.525 -29.970 61.185 1.00 58.98 541 GLN B C 1
ATOM 6640 O O . GLN B 1 360 ? 17.196 -30.651 61.957 1.00 57.90 541 GLN B O 1
ATOM 6646 N N . LEU B 1 361 ? 15.633 -29.077 61.608 1.00 54.05 542 LEU B N 1
ATOM 6647 C CA . LEU B 1 361 ? 15.446 -28.843 63.037 1.00 49.96 542 LEU B CA 1
ATOM 6648 C C . LEU B 1 361 ? 14.859 -30.034 63.779 1.00 46.95 542 LEU B C 1
ATOM 6649 O O . LEU B 1 361 ? 14.239 -30.910 63.180 1.00 45.12 542 LEU B O 1
ATOM 6654 N N . THR B 1 362 ? 15.088 -30.062 65.089 1.00 44.72 543 THR B N 1
ATOM 6655 C CA . THR B 1 362 ? 14.615 -31.143 65.948 1.00 42.86 543 THR B CA 1
ATOM 6656 C C . THR B 1 362 ? 13.969 -30.569 67.198 1.00 43.75 543 THR B C 1
ATOM 6657 O O . THR B 1 362 ? 13.826 -29.354 67.326 1.00 43.82 543 THR B O 1
ATOM 6661 N N . THR B 1 363 ? 13.593 -31.447 68.126 1.00 43.45 544 THR B N 1
ATOM 6662 C CA . THR B 1 363 ? 12.984 -31.022 69.381 1.00 42.99 544 THR B CA 1
ATOM 6663 C C . THR B 1 363 ? 13.995 -30.300 70.270 1.00 41.38 544 THR B C 1
ATOM 6664 O O . THR B 1 363 ? 13.619 -29.580 71.192 1.00 40.44 544 THR B O 1
ATOM 6668 N N . GLU B 1 364 ? 15.281 -30.491 69.986 1.00 39.87 545 GLU B N 1
ATOM 6669 C CA . GLU B 1 364 ? 16.333 -29.840 70.763 1.00 39.99 545 GLU B CA 1
ATOM 6670 C C . GLU B 1 364 ? 16.730 -28.480 70.193 1.00 39.18 545 GLU B C 1
ATOM 6671 O O . GLU B 1 364 ? 17.466 -27.733 70.831 1.00 38.46 545 GLU B O 1
ATOM 6677 N N . THR B 1 365 ? 16.266 -28.161 68.988 1.00 36.88 546 THR B N 1
ATOM 6678 C CA . THR B 1 365 ? 16.608 -26.881 68.383 1.00 35.55 546 THR B CA 1
ATOM 6679 C C . THR B 1 365 ? 15.945 -25.751 69.157 1.00 33.40 546 THR B C 1
ATOM 6680 O O . THR B 1 365 ? 14.762 -25.840 69.484 1.00 35.86 546 THR B O 1
ATOM 6684 N N . GLU B 1 366 ? 16.704 -24.707 69.469 1.00 31.87 547 GLU B N 1
ATOM 6685 C CA . GLU B 1 366 ? 16.142 -23.541 70.140 1.00 33.05 547 GLU B CA 1
ATOM 6686 C C . GLU B 1 366 ? 15.730 -22.531 69.044 1.00 33.72 547 GLU B C 1
ATOM 6687 O O . GLU B 1 366 ? 16.509 -22.234 68.120 1.00 31.07 547 GLU B O 1
ATOM 6693 N N . VAL B 1 367 ? 14.509 -22.010 69.141 1.00 31.72 548 VAL B N 1
ATOM 6694 C CA . VAL B 1 367 ? 14.018 -21.054 68.156 1.00 30.89 548 VAL B CA 1
ATOM 6695 C C . VAL B 1 367 ? 13.253 -19.864 68.751 1.00 31.45 548 VAL B C 1
ATOM 6696 O O . VAL B 1 367 ? 13.017 -19.790 69.959 1.00 29.58 548 VAL B O 1
ATOM 6700 N N . HIS B 1 368 ? 12.913 -18.923 67.868 1.00 28.58 549 HIS B N 1
ATOM 6701 C CA . HIS B 1 368 ? 12.093 -17.754 68.178 1.00 29.04 549 HIS B CA 1
ATOM 6702 C C . HIS B 1 368 ? 11.816 -17.025 66.865 1.00 29.52 549 HIS B C 1
ATOM 6703 O O . HIS B 1 368 ? 12.484 -17.281 65.861 1.00 29.32 549 HIS B O 1
ATOM 6710 N N . MET B 1 369 ? 10.803 -16.164 66.850 1.00 29.63 550 MET B N 1
ATOM 6711 C CA . MET B 1 369 ? 10.427 -15.451 65.628 1.00 28.82 550 MET B CA 1
ATOM 6712 C C . MET B 1 369 ? 11.581 -14.685 64.983 1.00 27.70 550 MET B C 1
ATOM 6713 O O . MET B 1 369 ? 12.443 -14.147 65.674 1.00 28.73 550 MET B O 1
ATOM 6718 N N . LEU B 1 370 ? 11.602 -14.663 63.653 1.00 28.31 551 LEU B N 1
ATOM 6719 C CA . LEU B 1 370 ? 12.640 -13.960 62.890 1.00 28.71 551 LEU B CA 1
ATOM 6720 C C . LEU B 1 370 ? 12.772 -12.492 63.339 1.00 28.95 551 LEU B C 1
ATOM 6721 O O . LEU B 1 370 ? 13.883 -11.984 63.541 1.00 31.15 551 LEU B O 1
ATOM 6726 N N . GLN B 1 371 ? 11.632 -11.822 63.481 1.00 26.81 552 GLN B N 1
ATOM 6727 C CA . GLN B 1 371 ? 11.571 -10.435 63.929 1.00 28.62 552 GLN B CA 1
ATOM 6728 C C . GLN B 1 371 ? 10.248 -10.298 64.681 1.00 29.95 552 GLN B C 1
ATOM 6729 O O . GLN B 1 371 ? 9.431 -11.226 64.681 1.00 31.26 552 GLN B O 1
ATOM 6735 N N . ASP B 1 372 ? 10.025 -9.144 65.296 1.00 29.74 553 ASP B N 1
ATOM 6736 C CA . ASP B 1 372 ? 8.845 -8.916 66.113 1.00 29.51 553 ASP B CA 1
ATOM 6737 C C . ASP B 1 372 ? 7.588 -8.341 65.441 1.00 31.55 553 ASP B C 1
ATOM 6738 O O . ASP B 1 372 ? 6.490 -8.439 65.995 1.00 29.53 553 ASP B O 1
ATOM 6743 N N . GLY B 1 373 ? 7.725 -7.750 64.257 1.00 31.53 554 GLY B N 1
ATOM 6744 C CA . GLY B 1 373 ? 6.545 -7.191 63.613 1.00 31.56 554 GLY B CA 1
ATOM 6745 C C . GLY B 1 373 ? 6.264 -7.740 62.229 1.00 31.77 554 GLY B C 1
ATOM 6746 O O . GLY B 1 373 ? 5.860 -6.999 61.334 1.00 32.55 554 GLY B O 1
ATOM 6747 N N . ILE B 1 374 ? 6.457 -9.037 62.043 1.00 28.04 555 ILE B N 1
ATOM 6748 C CA . ILE B 1 374 ? 6.245 -9.626 60.731 1.00 27.26 555 ILE B CA 1
ATOM 6749 C C . ILE B 1 374 ? 5.055 -10.563 60.615 1.00 27.51 555 ILE B C 1
ATOM 6750 O O . ILE B 1 374 ? 4.739 -11.006 59.519 1.00 29.31 555 ILE B O 1
ATOM 6755 N N . ALA B 1 375 ? 4.396 -10.872 61.725 1.00 25.65 556 ALA B N 1
ATOM 6756 C CA . ALA B 1 375 ? 3.256 -11.777 61.677 1.00 27.64 556 ALA B CA 1
ATOM 6757 C C . ALA B 1 375 ? 2.204 -11.436 62.716 1.00 28.28 556 ALA B C 1
ATOM 6758 O O . ALA B 1 375 ? 2.507 -10.842 63.746 1.00 29.52 556 ALA B O 1
ATOM 6760 N N . ARG B 1 376 ? 0.967 -11.826 62.433 1.00 30.86 557 ARG B N 1
ATOM 6761 C CA . ARG B 1 376 ? -0.152 -11.585 63.336 1.00 30.54 557 ARG B CA 1
ATOM 6762 C C . ARG B 1 376 ? -1.125 -12.755 63.239 1.00 31.24 557 ARG B C 1
ATOM 6763 O O . ARG B 1 376 ? -1.505 -13.182 62.136 1.00 28.40 557 ARG B O 1
ATOM 6771 N N . LEU B 1 377 ? -1.528 -13.269 64.398 1.00 31.43 558 LEU B N 1
ATOM 6772 C CA . LEU B 1 377 ? -2.474 -14.371 64.465 1.00 33.78 558 LEU B CA 1
ATOM 6773 C C . LEU B 1 377 ? -3.876 -13.748 64.401 1.00 34.77 558 LEU B C 1
ATOM 6774 O O . LEU B 1 377 ? -4.204 -12.869 65.194 1.00 33.88 558 LEU B O 1
ATOM 6779 N N . VAL B 1 378 ? -4.691 -14.196 63.450 1.00 35.71 559 VAL B N 1
ATOM 6780 C CA . VAL B 1 378 ? -6.037 -13.648 63.266 1.00 37.83 559 VAL B CA 1
ATOM 6781 C C . VAL B 1 378 ? -7.108 -14.734 63.126 1.00 40.94 559 VAL B C 1
ATOM 6782 O O . VAL B 1 378 ? -6.936 -15.691 62.369 1.00 44.35 559 VAL B O 1
ATOM 6786 N N . GLY B 1 379 ? -8.213 -14.574 63.852 1.00 42.93 560 GLY B N 1
ATOM 6787 C CA . GLY B 1 379 ? -9.307 -15.533 63.797 1.00 43.80 560 GLY B CA 1
ATOM 6788 C C . GLY B 1 379 ? -10.373 -15.055 62.828 1.00 46.36 560 GLY B C 1
ATOM 6789 O O . GLY B 1 379 ? -10.796 -13.900 62.893 1.00 46.79 560 GLY B O 1
ATOM 6790 N N . GLU B 1 380 ? -10.800 -15.930 61.921 1.00 47.89 561 GLU B N 1
ATOM 6791 C CA . GLU B 1 380 ? -11.817 -15.590 60.922 1.00 50.25 561 GLU B CA 1
ATOM 6792 C C . GLU B 1 380 ? -12.611 -16.832 60.506 1.00 51.38 561 GLU B C 1
ATOM 6793 O O . GLU B 1 380 ? -12.040 -17.808 60.012 1.00 50.95 561 GLU B O 1
ATOM 6799 N N . GLY B 1 381 ? -13.927 -16.793 60.697 1.00 53.08 562 GLY B N 1
ATOM 6800 C CA . GLY B 1 381 ? -14.761 -17.923 60.321 1.00 53.22 562 GLY B CA 1
ATOM 6801 C C . GLY B 1 381 ? -14.441 -19.194 61.084 1.00 54.46 562 GLY B C 1
ATOM 6802 O O . GLY B 1 381 ? -14.271 -20.261 60.495 1.00 56.28 562 GLY B O 1
ATOM 6803 N N . GLY B 1 382 ? -14.350 -19.077 62.402 1.00 54.71 563 GLY B N 1
ATOM 6804 C CA . GLY B 1 382 ? -14.060 -20.233 63.227 1.00 54.93 563 GLY B CA 1
ATOM 6805 C C . GLY B 1 382 ? -12.707 -20.870 62.990 1.00 55.03 563 GLY B C 1
ATOM 6806 O O . GLY B 1 382 ? -12.418 -21.937 63.539 1.00 54.32 563 GLY B O 1
ATOM 6807 N N . HIS B 1 383 ? -11.877 -20.224 62.176 1.00 55.02 564 HIS B N 1
ATOM 6808 C CA . HIS B 1 383 ? -10.537 -20.738 61.879 1.00 54.14 564 HIS B CA 1
ATOM 6809 C C . HIS B 1 383 ? -9.443 -19.758 62.313 1.00 51.22 564 HIS B C 1
ATOM 6810 O O . HIS B 1 383 ? -9.712 -18.590 62.582 1.00 50.93 564 HIS B O 1
ATOM 6817 N N . LEU B 1 384 ? -8.210 -20.241 62.383 1.00 47.01 565 LEU B N 1
ATOM 6818 C CA . LEU B 1 384 ? -7.106 -19.403 62.810 1.00 42.95 565 LEU B CA 1
ATOM 6819 C C . LEU B 1 384 ? -6.067 -19.271 61.702 1.00 40.52 565 LEU B C 1
ATOM 6820 O O . LEU B 1 384 ? -5.610 -20.268 61.133 1.00 37.00 565 LEU B O 1
ATOM 6825 N N . PHE B 1 385 ? -5.693 -18.030 61.407 1.00 36.87 566 PHE B N 1
ATOM 6826 C CA . PHE B 1 385 ? -4.714 -17.763 60.366 1.00 36.30 566 PHE B CA 1
ATOM 6827 C C . PHE B 1 385 ? -3.586 -16.864 60.838 1.00 35.66 566 PHE B C 1
ATOM 6828 O O . PHE B 1 385 ? -3.790 -15.951 61.640 1.00 37.54 566 PHE B O 1
ATOM 6836 N N . LEU B 1 386 ? -2.391 -17.139 60.336 1.00 32.92 567 LEU B N 1
ATOM 6837 C CA . LEU B 1 386 ? -1.230 -16.332 60.653 1.00 30.32 567 LEU B CA 1
ATOM 6838 C C . LEU B 1 386 ? -0.900 -15.517 59.398 1.00 29.40 567 LEU B C 1
ATOM 6839 O O . LEU B 1 386 ? -0.554 -16.081 58.363 1.00 30.61 567 LEU B O 1
ATOM 6844 N N . TYR B 1 387 ? -1.038 -14.198 59.484 1.00 28.27 568 TYR B N 1
ATOM 6845 C CA . TYR B 1 387 ? -0.733 -13.314 58.355 1.00 27.71 568 TYR B CA 1
ATOM 6846 C C . TYR B 1 387 ? 0.686 -12.826 58.540 1.00 26.88 568 TYR B C 1
ATOM 6847 O O . TYR B 1 387 ? 1.089 -12.519 59.660 1.00 27.25 568 TYR B O 1
ATOM 6856 N N . TYR B 1 388 ? 1.445 -12.750 57.455 1.00 25.29 569 TYR B N 1
ATOM 6857 C CA . TYR B 1 388 ? 2.828 -12.316 57.554 1.00 25.62 569 TYR B CA 1
ATOM 6858 C C . TYR B 1 388 ? 3.270 -11.362 56.441 1.00 25.17 569 TYR B C 1
ATOM 6859 O O . TYR B 1 388 ? 2.639 -11.285 55.387 1.00 23.52 569 TYR B O 1
ATOM 6868 N N . THR B 1 389 ? 4.375 -10.658 56.698 1.00 23.91 570 THR B N 1
ATOM 6869 C CA . THR B 1 389 ? 4.938 -9.667 55.783 1.00 26.23 570 THR B CA 1
ATOM 6870 C C . THR B 1 389 ? 6.150 -10.110 54.959 1.00 28.55 570 THR B C 1
ATOM 6871 O O . THR B 1 389 ? 6.564 -9.401 54.033 1.00 26.29 570 THR B O 1
ATOM 6875 N N . VAL B 1 390 ? 6.734 -11.255 55.303 1.00 28.11 571 VAL B N 1
ATOM 6876 C CA . VAL B 1 390 ? 7.948 -11.700 54.639 1.00 27.35 571 VAL B CA 1
ATOM 6877 C C . VAL B 1 390 ? 7.931 -11.857 53.130 1.00 27.08 571 VAL B C 1
ATOM 6878 O O . VAL B 1 390 ? 8.989 -11.860 52.511 1.00 28.68 571 VAL B O 1
ATOM 6882 N N . GLU B 1 391 ? 6.754 -11.973 52.529 1.00 26.34 572 GLU B N 1
ATOM 6883 C CA . GLU B 1 391 ? 6.681 -12.108 51.078 1.00 28.55 572 GLU B CA 1
ATOM 6884 C C . GLU B 1 391 ? 6.115 -10.854 50.393 1.00 28.74 572 GLU B C 1
ATOM 6885 O O . GLU B 1 391 ? 5.840 -10.863 49.198 1.00 28.64 572 GLU B O 1
ATOM 6891 N N . ASN B 1 392 ? 5.950 -9.780 51.165 1.00 27.61 573 ASN B N 1
ATOM 6892 C CA . ASN B 1 392 ? 5.430 -8.523 50.635 1.00 27.29 573 ASN B CA 1
ATOM 6893 C C . ASN B 1 392 ? 6.423 -7.914 49.666 1.00 26.83 573 ASN B C 1
ATOM 6894 O O . ASN B 1 392 ? 7.629 -8.171 49.745 1.00 25.68 573 ASN B O 1
ATOM 6899 N N . SER B 1 393 ? 5.905 -7.104 48.749 1.00 27.29 574 SER B N 1
ATOM 6900 C CA . SER B 1 393 ? 6.732 -6.413 47.768 1.00 29.15 574 SER B CA 1
ATOM 6901 C C . SER B 1 393 ? 7.079 -5.035 48.328 1.00 29.55 574 SER B C 1
ATOM 6902 O O . SER B 1 393 ? 6.376 -4.513 49.187 1.00 30.01 574 SER B O 1
ATOM 6905 N N . ARG B 1 394 ? 8.173 -4.454 47.857 1.00 30.88 575 ARG B N 1
ATOM 6906 C CA . ARG B 1 394 ? 8.551 -3.132 48.315 1.00 32.53 575 ARG B CA 1
ATOM 6907 C C . ARG B 1 394 ? 7.598 -2.124 47.672 1.00 35.71 575 ARG B C 1
ATOM 6908 O O . ARG B 1 394 ? 7.603 -0.941 48.014 1.00 37.54 575 ARG B O 1
ATOM 6916 N N . VAL B 1 395 ? 6.775 -2.614 46.745 1.00 36.22 576 VAL B N 1
ATOM 6917 C CA . VAL B 1 395 ? 5.755 -1.802 46.088 1.00 38.58 576 VAL B CA 1
ATOM 6918 C C . VAL B 1 395 ? 4.425 -2.008 46.834 1.00 39.94 576 VAL B C 1
ATOM 6919 O O . VAL B 1 395 ? 3.982 -3.138 47.038 1.00 38.13 576 VAL B O 1
ATOM 6923 N N . TYR B 1 396 ? 3.795 -0.911 47.237 1.00 42.50 577 TYR B N 1
ATOM 6924 C CA . TYR B 1 396 ? 2.529 -0.961 47.965 1.00 43.78 577 TYR B CA 1
ATOM 6925 C C . TYR B 1 396 ? 1.477 -1.845 47.286 1.00 45.38 577 TYR B C 1
ATOM 6926 O O . TYR B 1 396 ? 1.163 -1.663 46.111 1.00 46.76 577 TYR B O 1
ATOM 6935 N N . HIS B 1 397 ? 0.943 -2.798 48.050 1.00 45.58 578 HIS B N 1
ATOM 6936 C CA . HIS B 1 397 ? -0.089 -3.739 47.599 1.00 45.78 578 HIS B CA 1
ATOM 6937 C C . HIS B 1 397 ? 0.171 -4.542 46.329 1.00 44.96 578 HIS B C 1
ATOM 6938 O O . HIS B 1 397 ? -0.741 -5.170 45.799 1.00 44.44 578 HIS B O 1
ATOM 6945 N N . LEU B 1 398 ? 1.396 -4.539 45.827 1.00 44.92 579 LEU B N 1
ATOM 6946 C CA . LEU B 1 398 ? 1.667 -5.324 44.634 1.00 46.98 579 LEU B CA 1
ATOM 6947 C C . LEU B 1 398 ? 1.290 -6.791 44.902 1.00 48.78 579 LEU B C 1
ATOM 6948 O O . LEU B 1 398 ? 0.820 -7.490 44.006 1.00 50.01 579 LEU B O 1
ATOM 6953 N N . GLU B 1 399 ? 1.495 -7.243 46.140 1.00 48.07 580 GLU B N 1
ATOM 6954 C CA . GLU B 1 399 ? 1.189 -8.618 46.538 1.00 47.23 580 GLU B CA 1
ATOM 6955 C C . GLU B 1 399 ? -0.096 -8.685 47.361 1.00 45.55 580 GLU B C 1
ATOM 6956 O O . GLU B 1 399 ? -0.397 -7.770 48.129 1.00 44.53 580 GLU B O 1
ATOM 6962 N N . GLU B 1 400 ? -0.853 -9.767 47.194 1.00 42.97 581 GLU B N 1
ATOM 6963 C CA . GLU B 1 400 ? -2.094 -9.955 47.947 1.00 42.82 581 GLU B CA 1
ATOM 6964 C C . GLU B 1 400 ? -1.742 -10.389 49.377 1.00 40.83 581 GLU B C 1
ATOM 6965 O O . GLU B 1 400 ? -0.585 -10.708 49.672 1.00 40.58 581 GLU B O 1
ATOM 6967 N N . PRO B 1 401 ? -2.729 -10.393 50.281 1.00 38.80 582 PRO B N 1
ATOM 6968 C CA . PRO B 1 401 ? -2.475 -10.799 51.673 1.00 38.15 582 PRO B CA 1
ATOM 6969 C C . PRO B 1 401 ? -1.965 -12.237 51.750 1.00 37.48 582 PRO B C 1
ATOM 6970 O O . PRO B 1 401 ? -2.526 -13.125 51.112 1.00 38.22 582 PRO B O 1
ATOM 6974 N N . LYS B 1 402 ? -0.910 -12.463 52.531 1.00 36.39 583 LYS B N 1
ATOM 6975 C CA . LYS B 1 402 ? -0.318 -13.798 52.674 1.00 37.02 583 LYS B CA 1
ATOM 6976 C C . LYS B 1 402 ? -0.533 -14.401 54.072 1.00 36.74 583 LYS B C 1
ATOM 6977 O O . LYS B 1 402 ? -0.208 -13.784 55.095 1.00 34.71 583 LYS B O 1
ATOM 6983 N N . CYS B 1 403 ? -1.071 -15.616 54.116 1.00 35.63 584 CYS B N 1
ATOM 6984 C CA . CYS B 1 403 ? -1.296 -16.267 55.395 1.00 38.60 584 CYS B CA 1
ATOM 6985 C C . CYS B 1 403 ? -1.200 -17.781 55.316 1.00 38.76 584 CYS B C 1
ATOM 6986 O O . CYS B 1 403 ? -1.218 -18.363 54.238 1.00 35.22 584 CYS B O 1
ATOM 6989 N N . LEU B 1 404 ? -1.082 -18.404 56.482 1.00 39.75 585 LEU B N 1
ATOM 6990 C CA . LEU B 1 404 ? -1.039 -19.854 56.587 1.00 40.01 585 LEU B CA 1
ATOM 6991 C C . LEU B 1 404 ? -1.959 -20.180 57.757 1.00 40.00 585 LEU B C 1
ATOM 6992 O O . LEU B 1 404 ? -2.015 -19.438 58.743 1.00 37.38 585 LEU B O 1
ATOM 6997 N N . GLU B 1 405 ? -2.699 -21.273 57.637 1.00 38.55 586 GLU B N 1
ATOM 6998 C CA . GLU B 1 405 ? -3.630 -21.657 58.683 1.00 38.93 586 GLU B CA 1
ATOM 6999 C C . GLU B 1 405 ? -2.926 -22.305 59.873 1.00 36.01 586 GLU B C 1
ATOM 7000 O O . GLU B 1 405 ? -1.976 -23.056 59.712 1.00 34.98 586 GLU B O 1
ATOM 7006 N N . ILE B 1 406 ? -3.390 -21.971 61.070 1.00 35.97 587 ILE B N 1
ATOM 7007 C CA . ILE B 1 406 ? -2.842 -22.527 62.302 1.00 37.54 587 ILE B CA 1
ATOM 7008 C C . ILE B 1 406 ? -3.945 -23.415 62.873 1.00 37.85 587 ILE B C 1
ATOM 7009 O O . ILE B 1 406 ? -5.000 -22.921 63.253 1.00 38.75 587 ILE B O 1
ATOM 7014 N N . TYR B 1 407 ? -3.717 -24.720 62.922 1.00 39.90 588 TYR B N 1
ATOM 7015 C CA . TYR B 1 407 ? -4.731 -25.623 63.458 1.00 41.90 588 TYR B CA 1
ATOM 7016 C C . TYR B 1 407 ? -4.886 -25.390 64.958 1.00 42.79 588 TYR B C 1
ATOM 7017 O O . TYR B 1 407 ? -3.953 -24.940 65.624 1.00 42.56 588 TYR B O 1
ATOM 7026 N N . PRO B 1 408 ? -6.076 -25.680 65.507 1.00 43.78 589 PRO B N 1
ATOM 7027 C CA . PRO B 1 408 ? -6.328 -25.489 66.937 1.00 44.14 589 PRO B CA 1
ATOM 7028 C C . PRO B 1 408 ? -5.269 -26.107 67.843 1.00 42.88 589 PRO B C 1
ATOM 7029 O O . PRO B 1 408 ? -4.819 -25.474 68.790 1.00 44.51 589 PRO B O 1
ATOM 7033 N N . GLN B 1 409 ? -4.865 -27.336 67.544 1.00 43.30 590 GLN B N 1
ATOM 7034 C CA . GLN B 1 409 ? -3.879 -28.031 68.363 1.00 45.09 590 GLN B CA 1
ATOM 7035 C C . GLN B 1 409 ? -2.476 -27.416 68.353 1.00 45.36 590 GLN B C 1
ATOM 7036 O O . GLN B 1 409 ? -1.532 -28.011 68.876 1.00 45.36 590 GLN B O 1
ATOM 7042 N N . GLN B 1 410 ? -2.330 -26.232 67.765 1.00 44.26 591 GLN B N 1
ATOM 7043 C CA . GLN B 1 410 ? -1.021 -25.587 67.711 1.00 42.72 591 GLN B CA 1
ATOM 7044 C C . GLN B 1 410 ? -1.092 -24.103 68.034 1.00 40.05 591 GLN B C 1
ATOM 7045 O O . GLN B 1 410 ? -0.068 -23.416 68.071 1.00 38.92 591 GLN B O 1
ATOM 7051 N N . ALA B 1 411 ? -2.305 -23.628 68.292 1.00 37.26 592 ALA B N 1
ATOM 7052 C CA . ALA B 1 411 ? -2.549 -22.230 68.601 1.00 36.72 592 ALA B CA 1
ATOM 7053 C C . ALA B 1 411 ? -1.780 -21.695 69.807 1.00 35.63 592 ALA B C 1
ATOM 7054 O O . ALA B 1 411 ? -1.191 -20.619 69.727 1.00 35.25 592 ALA B O 1
ATOM 7056 N N . ASP B 1 412 ? -1.790 -22.428 70.921 1.00 33.68 593 ASP B N 1
ATOM 7057 C CA . ASP B 1 412 ? -1.080 -21.981 72.121 1.00 33.48 593 ASP B CA 1
ATOM 7058 C C . ASP B 1 412 ? 0.406 -21.822 71.858 1.00 30.95 593 ASP B C 1
ATOM 7059 O O . ASP B 1 412 ? 1.038 -20.908 72.375 1.00 32.95 593 ASP B O 1
ATOM 7064 N N . ALA B 1 413 ? 0.982 -22.714 71.068 1.00 28.03 594 ALA B N 1
ATOM 7065 C CA . ALA B 1 413 ? 2.404 -22.609 70.781 1.00 29.10 594 ALA B CA 1
ATOM 7066 C C . ALA B 1 413 ? 2.646 -21.403 69.858 1.00 28.86 594 ALA B C 1
ATOM 7067 O O . ALA B 1 413 ? 3.635 -20.681 70.002 1.00 27.09 594 ALA B O 1
ATOM 7069 N N . MET B 1 414 ? 1.733 -21.173 68.920 1.00 28.35 595 MET B N 1
ATOM 7070 C CA . MET B 1 414 ? 1.922 -20.036 68.031 1.00 33.03 595 MET B CA 1
ATOM 7071 C C . MET B 1 414 ? 1.918 -18.736 68.836 1.00 34.40 595 MET B C 1
ATOM 7072 O O . MET B 1 414 ? 2.743 -17.856 68.598 1.00 34.51 595 MET B O 1
ATOM 7077 N N . GLU B 1 415 ? 0.995 -18.627 69.793 1.00 36.52 596 GLU B N 1
ATOM 7078 C CA . GLU B 1 415 ? 0.891 -17.429 70.621 1.00 36.33 596 GLU B CA 1
ATOM 7079 C C . GLU B 1 415 ? 2.091 -17.260 71.524 1.00 36.19 596 GLU B C 1
ATOM 7080 O O . GLU B 1 415 ? 2.561 -16.141 71.736 1.00 38.44 596 GLU B O 1
ATOM 7086 N N . LEU B 1 416 ? 2.586 -18.362 72.073 1.00 34.69 597 LEU B N 1
ATOM 7087 C CA . LEU B 1 416 ? 3.766 -18.308 72.924 1.00 34.47 597 LEU B CA 1
ATOM 7088 C C . LEU B 1 416 ? 4.927 -17.690 72.127 1.00 33.90 597 LEU B C 1
ATOM 7089 O O . LEU B 1 416 ? 5.611 -16.781 72.601 1.00 33.27 597 LEU B O 1
ATOM 7094 N N . LEU B 1 417 ? 5.141 -18.189 70.911 1.00 31.79 598 LEU B N 1
ATOM 7095 C CA . LEU B 1 417 ? 6.214 -17.686 70.054 1.00 31.88 598 LEU B CA 1
ATOM 7096 C C . LEU B 1 417 ? 6.058 -16.191 69.748 1.00 30.76 598 LEU B C 1
ATOM 7097 O O . LEU B 1 417 ? 7.013 -15.429 69.862 1.00 28.87 598 LEU B O 1
ATOM 7102 N N . LEU B 1 418 ? 4.858 -15.774 69.358 1.00 29.87 599 LEU B N 1
ATOM 7103 C CA . LEU B 1 418 ? 4.624 -14.368 69.061 1.00 32.42 599 LEU B CA 1
ATOM 7104 C C . LEU B 1 418 ? 4.814 -13.493 70.307 1.00 33.71 599 LEU B C 1
ATOM 7105 O O . LEU B 1 418 ? 5.312 -12.371 70.220 1.00 35.33 599 LEU B O 1
ATOM 7110 N N . GLY B 1 419 ? 4.438 -14.023 71.467 1.00 34.16 600 GLY B N 1
ATOM 7111 C CA . GLY B 1 419 ? 4.543 -13.263 72.699 1.00 33.20 600 GLY B CA 1
ATOM 7112 C C . GLY B 1 419 ? 5.853 -13.272 73.462 1.00 36.00 600 GLY B C 1
ATOM 7113 O O . GLY B 1 419 ? 6.074 -12.384 74.277 1.00 37.18 600 GLY B O 1
ATOM 7114 N N . SER B 1 420 ? 6.728 -14.246 73.223 1.00 36.97 601 SER B N 1
ATOM 7115 C CA . SER B 1 420 ? 7.987 -14.293 73.964 1.00 35.48 601 SER B CA 1
ATOM 7116 C C . SER B 1 420 ? 9.226 -13.839 73.177 1.00 35.34 601 SER B C 1
ATOM 7117 O O . SER B 1 420 ? 10.354 -14.068 73.605 1.00 33.85 601 SER B O 1
ATOM 7120 N N . TYR B 1 421 ? 9.026 -13.190 72.033 1.00 35.92 602 TYR B N 1
ATOM 7121 C CA . TYR B 1 421 ? 10.167 -12.713 71.257 1.00 34.62 602 TYR B CA 1
ATOM 7122 C C . TYR B 1 421 ? 10.872 -11.635 72.072 1.00 35.12 602 TYR B C 1
ATOM 7123 O O . TYR B 1 421 ? 10.220 -10.819 72.714 1.00 36.13 602 TYR B O 1
ATOM 7132 N N . PRO B 1 422 ? 12.215 -11.605 72.051 1.00 36.33 603 PRO B N 1
ATOM 7133 C CA . PRO B 1 422 ? 13.160 -12.481 71.347 1.00 35.89 603 PRO B CA 1
ATOM 7134 C C . PRO B 1 422 ? 13.766 -13.595 72.218 1.00 36.88 603 PRO B C 1
ATOM 7135 O O . PRO B 1 422 ? 14.921 -13.973 72.032 1.00 36.53 603 PRO B O 1
ATOM 7139 N N . GLU B 1 423 ? 13.007 -14.107 73.174 1.00 37.01 604 GLU B N 1
ATOM 7140 C CA . GLU B 1 423 ? 13.510 -15.177 74.026 1.00 40.28 604 GLU B CA 1
ATOM 7141 C C . GLU B 1 423 ? 13.566 -16.483 73.242 1.00 39.88 604 GLU B C 1
ATOM 7142 O O . GLU B 1 423 ? 12.615 -16.833 72.549 1.00 39.31 604 GLU B O 1
ATOM 7148 N N . PHE B 1 424 ? 14.687 -17.193 73.331 1.00 39.18 605 PHE B N 1
ATOM 7149 C CA . PHE B 1 424 ? 14.816 -18.477 72.651 1.00 39.56 605 PHE B CA 1
ATOM 7150 C C . PHE B 1 424 ? 14.022 -19.538 73.410 1.00 40.32 605 PHE B C 1
ATOM 7151 O O . PHE B 1 424 ? 14.023 -19.574 74.645 1.00 42.06 605 PHE B O 1
ATOM 7159 N N . VAL B 1 425 ? 13.338 -20.396 72.662 1.00 38.27 606 VAL B N 1
ATOM 7160 C CA . VAL B 1 425 ? 12.547 -21.469 73.246 1.00 37.63 606 VAL B CA 1
ATOM 7161 C C . VAL B 1 425 ? 12.871 -22.754 72.490 1.00 37.37 606 VAL B C 1
ATOM 7162 O O . VAL B 1 425 ? 12.905 -22.764 71.262 1.00 34.55 606 VAL B O 1
ATOM 7166 N N . ARG B 1 426 ? 13.119 -23.831 73.226 1.00 36.38 607 ARG B N 1
ATOM 7167 C CA . ARG B 1 426 ? 13.433 -25.119 72.624 1.00 36.71 607 ARG B CA 1
ATOM 7168 C C . ARG B 1 426 ? 12.171 -25.710 71.990 1.00 35.61 607 ARG B C 1
ATOM 7169 O O . ARG B 1 426 ? 11.084 -25.626 72.563 1.00 34.22 607 ARG B O 1
ATOM 7177 N N . VAL B 1 427 ? 12.307 -26.290 70.797 1.00 34.59 608 VAL B N 1
ATOM 7178 C CA . VAL B 1 427 ? 11.150 -26.863 70.115 1.00 32.63 608 VAL B CA 1
ATOM 7179 C C . VAL B 1 427 ? 10.428 -27.877 70.991 1.00 32.38 608 VAL B C 1
ATOM 7180 O O . VAL B 1 427 ? 9.198 -27.895 71.036 1.00 31.87 608 VAL B O 1
ATOM 7184 N N . GLY B 1 428 ? 11.192 -28.713 71.689 1.00 33.58 609 GLY B N 1
ATOM 7185 C CA . GLY B 1 428 ? 10.606 -29.711 72.569 1.00 33.81 609 GLY B CA 1
ATOM 7186 C C . GLY B 1 428 ? 9.776 -29.119 73.702 1.00 34.81 609 GLY B C 1
ATOM 7187 O O . GLY B 1 428 ? 8.937 -29.807 74.283 1.00 35.47 609 GLY B O 1
ATOM 7188 N N . ASP B 1 429 ? 10.003 -27.848 74.018 1.00 33.64 610 ASP B N 1
ATOM 7189 C CA . ASP B 1 429 ? 9.265 -27.177 75.082 1.00 34.47 610 ASP B CA 1
ATOM 7190 C C . ASP B 1 429 ? 8.053 -26.370 74.625 1.00 34.83 610 ASP B C 1
ATOM 7191 O O . ASP B 1 429 ? 7.454 -25.656 75.423 1.00 35.42 610 ASP B O 1
ATOM 7196 N N . LEU B 1 430 ? 7.689 -26.457 73.350 1.00 34.69 611 LEU B N 1
ATOM 7197 C CA . LEU B 1 430 ? 6.524 -25.715 72.890 1.00 33.94 611 LEU B CA 1
ATOM 7198 C C . LEU B 1 430 ? 5.307 -26.423 73.465 1.00 34.36 611 LEU B C 1
ATOM 7199 O O . LEU B 1 430 ? 5.282 -27.650 73.557 1.00 34.19 611 LEU B O 1
ATOM 7204 N N . PRO B 1 431 ? 4.282 -25.656 73.859 1.00 34.86 612 PRO B N 1
ATOM 7205 C CA . PRO B 1 431 ? 3.052 -26.201 74.439 1.00 34.92 612 PRO B CA 1
ATOM 7206 C C . PRO B 1 431 ? 2.054 -26.879 73.488 1.00 36.58 612 PRO B C 1
ATOM 7207 O O . PRO B 1 431 ? 0.949 -26.377 73.258 1.00 36.81 612 PRO B O 1
ATOM 7211 N N . CYS B 1 432 ? 2.434 -28.024 72.932 1.00 37.98 613 CYS B N 1
ATOM 7212 C CA . CYS B 1 432 ? 1.523 -28.763 72.054 1.00 38.43 613 CYS B CA 1
ATOM 7213 C C . CYS B 1 432 ? 1.192 -30.091 72.735 1.00 37.95 613 CYS B C 1
ATOM 7214 O O . CYS B 1 432 ? 1.960 -30.565 73.567 1.00 36.82 613 CYS B O 1
ATOM 7217 N N . ASP B 1 433 ? 0.054 -30.686 72.394 1.00 37.90 614 ASP B N 1
ATOM 7218 C CA . ASP B 1 433 ? -0.340 -31.956 72.999 1.00 38.26 614 ASP B CA 1
ATOM 7219 C C . ASP B 1 433 ? 0.331 -33.200 72.395 1.00 38.46 614 ASP B C 1
ATOM 7220 O O . ASP B 1 433 ? -0.005 -34.333 72.753 1.00 37.66 614 ASP B O 1
ATOM 7225 N N . SER B 1 434 ? 1.273 -32.977 71.485 1.00 36.90 615 SER B N 1
ATOM 7226 C CA A SER B 1 434 ? 1.993 -33.987 70.841 0.50 38.64 615 SER B CA 1
ATOM 7227 C CA B SER B 1 434 ? 2.007 -33.996 70.866 0.50 38.61 615 SER B CA 1
ATOM 7228 C C . SER B 1 434 ? 3.370 -33.584 70.428 1.00 39.44 615 SER B C 1
ATOM 7229 O O . SER B 1 434 ? 3.504 -32.421 70.045 1.00 36.19 615 SER B O 1
ATOM 7234 N N . VAL B 1 435 ? 4.369 -34.460 70.445 1.00 39.99 616 VAL B N 1
ATOM 7235 C CA . VAL B 1 435 ? 5.713 -34.097 70.017 1.00 40.89 616 VAL B CA 1
ATOM 7236 C C . VAL B 1 435 ? 5.719 -33.737 68.534 1.00 42.80 616 VAL B C 1
ATOM 7237 O O . VAL B 1 435 ? 6.420 -32.816 68.115 1.00 42.09 616 VAL B O 1
ATOM 7241 N N . GLU B 1 436 ? 4.933 -34.449 67.735 1.00 43.55 617 GLU B N 1
ATOM 7242 C CA . GLU B 1 436 ? 4.923 -34.144 66.315 1.00 45.69 617 GLU B CA 1
ATOM 7243 C C . GLU B 1 436 ? 4.268 -32.801 66.002 1.00 42.88 617 GLU B C 1
ATOM 7244 O O . GLU B 1 436 ? 4.600 -32.173 64.998 1.00 41.33 617 GLU B O 1
ATOM 7250 N N . ASP B 1 437 ? 3.349 -32.351 66.852 1.00 41.91 618 ASP B N 1
ATOM 7251 C CA . ASP B 1 437 ? 2.716 -31.065 66.611 1.00 41.30 618 ASP B CA 1
ATOM 7252 C C . ASP B 1 437 ? 3.735 -29.969 66.848 1.00 40.20 618 ASP B C 1
ATOM 7253 O O . ASP B 1 437 ? 3.719 -28.943 66.170 1.00 39.40 618 ASP B O 1
ATOM 7258 N N . GLN B 1 438 ? 4.625 -30.189 67.809 1.00 38.63 619 GLN B N 1
ATOM 7259 C CA . GLN B 1 438 ? 5.667 -29.215 68.098 1.00 35.99 619 GLN B CA 1
ATOM 7260 C C . GLN B 1 438 ? 6.531 -29.069 66.842 1.00 37.60 619 GLN B C 1
ATOM 7261 O O . GLN B 1 438 ? 6.679 -27.972 66.288 1.00 34.86 619 GLN B O 1
ATOM 7267 N N . LEU B 1 439 ? 7.097 -30.195 66.409 1.00 37.99 620 LEU B N 1
ATOM 7268 C CA . LEU B 1 439 ? 7.969 -30.256 65.232 1.00 39.38 620 LEU B CA 1
ATOM 7269 C C . LEU B 1 439 ? 7.324 -29.695 63.983 1.00 37.67 620 LEU B C 1
ATOM 7270 O O . LEU B 1 439 ? 7.958 -28.970 63.223 1.00 35.36 620 LEU B O 1
ATOM 7275 N N . SER B 1 440 ? 6.066 -30.067 63.780 1.00 37.91 621 SER B N 1
ATOM 7276 C CA . SER B 1 440 ? 5.293 -29.638 62.623 1.00 38.70 621 SER B CA 1
ATOM 7277 C C . SER B 1 440 ? 5.160 -28.119 62.581 1.00 37.86 621 SER B C 1
ATOM 7278 O O . SER B 1 440 ? 5.404 -27.504 61.544 1.00 36.63 621 SER B O 1
ATOM 7281 N N . LEU B 1 441 ? 4.775 -27.513 63.702 1.00 34.85 622 LEU B N 1
ATOM 7282 C CA . LEU B 1 441 ? 4.643 -26.060 63.744 1.00 34.81 622 LEU B CA 1
ATOM 7283 C C . LEU B 1 441 ? 5.981 -25.361 63.500 1.00 33.58 622 LEU B C 1
ATOM 7284 O O . LEU B 1 441 ? 6.075 -24.459 62.660 1.00 32.21 622 LEU B O 1
ATOM 7289 N N . ALA B 1 442 ? 7.017 -25.783 64.219 1.00 31.60 623 ALA B N 1
ATOM 7290 C CA . ALA B 1 442 ? 8.335 -25.171 64.077 1.00 32.23 623 ALA B CA 1
ATOM 7291 C C . ALA B 1 442 ? 8.913 -25.308 62.661 1.00 33.03 623 ALA B C 1
ATOM 7292 O O . ALA B 1 442 ? 9.548 -24.379 62.143 1.00 30.90 623 ALA B O 1
ATOM 7294 N N . THR B 1 443 ? 8.693 -26.459 62.036 1.00 32.64 624 THR B N 1
ATOM 7295 C CA . THR B 1 443 ? 9.201 -26.683 60.685 1.00 35.37 624 THR B CA 1
ATOM 7296 C C . THR B 1 443 ? 8.463 -25.794 59.680 1.00 33.57 624 THR B C 1
ATOM 7297 O O . THR B 1 443 ? 9.081 -25.185 58.807 1.00 31.67 624 THR B O 1
ATOM 7301 N N . THR B 1 444 ? 7.140 -25.728 59.806 1.00 32.88 625 THR B N 1
ATOM 7302 C CA . THR B 1 444 ? 6.337 -24.909 58.906 1.00 33.43 625 THR B CA 1
ATOM 7303 C C . THR B 1 444 ? 6.736 -23.433 58.991 1.00 33.00 625 THR B C 1
ATOM 7304 O O . THR B 1 444 ? 6.907 -22.773 57.965 1.00 31.80 625 THR B O 1
ATOM 7308 N N . LEU B 1 445 ? 6.899 -22.927 60.212 1.00 31.64 626 LEU B N 1
ATOM 7309 C CA . LEU B 1 445 ? 7.274 -21.531 60.407 1.00 31.16 626 LEU B CA 1
ATOM 7310 C C . LEU B 1 445 ? 8.649 -21.238 59.845 1.00 31.64 626 LEU B C 1
ATOM 7311 O O . LEU B 1 445 ? 8.855 -20.208 59.193 1.00 29.80 626 LEU B O 1
ATOM 7316 N N . TYR B 1 446 ? 9.596 -22.135 60.113 1.00 31.38 627 TYR B N 1
ATOM 7317 C CA . TYR B 1 446 ? 10.972 -21.945 59.651 1.00 32.68 627 TYR B CA 1
ATOM 7318 C C . TYR B 1 446 ? 11.070 -21.932 58.131 1.00 32.43 627 TYR B C 1
ATOM 7319 O O . TYR B 1 446 ? 11.730 -21.074 57.562 1.00 30.83 627 TYR B O 1
ATOM 7328 N N . ASP B 1 447 ? 10.419 -22.891 57.484 1.00 33.78 628 ASP B N 1
ATOM 7329 C CA . ASP B 1 447 ? 10.452 -22.987 56.031 1.00 35.07 628 ASP B CA 1
ATOM 7330 C C . ASP B 1 447 ? 9.836 -21.775 55.340 1.00 36.63 628 ASP B C 1
ATOM 7331 O O . ASP B 1 447 ? 10.155 -21.485 54.189 1.00 35.63 628 ASP B O 1
ATOM 7336 N N . LYS B 1 448 ? 8.951 -21.077 56.046 1.00 36.70 629 LYS B N 1
ATOM 7337 C CA . LYS B 1 448 ? 8.287 -19.903 55.509 1.00 34.67 629 LYS B CA 1
ATOM 7338 C C . LYS B 1 448 ? 9.096 -18.635 55.720 1.00 34.06 629 LYS B C 1
ATOM 7339 O O . LYS B 1 448 ? 8.734 -17.569 55.218 1.00 33.30 629 LYS B O 1
ATOM 7345 N N . GLY B 1 449 ? 10.198 -18.756 56.452 1.00 32.68 630 GLY B N 1
ATOM 7346 C CA . GLY B 1 449 ? 11.041 -17.603 56.725 1.00 31.56 630 GLY B CA 1
ATOM 7347 C C . GLY B 1 449 ? 10.543 -16.755 57.890 1.00 31.87 630 GLY B C 1
ATOM 7348 O O . GLY B 1 449 ? 10.835 -15.559 57.958 1.00 31.65 630 GLY B O 1
ATOM 7349 N N . LEU B 1 450 ? 9.816 -17.376 58.821 1.00 27.74 631 LEU B N 1
ATOM 7350 C CA . LEU B 1 450 ? 9.253 -16.662 59.971 1.00 27.19 631 LEU B CA 1
ATOM 7351 C C . LEU B 1 450 ? 9.946 -17.002 61.283 1.00 27.65 631 LEU B C 1
ATOM 7352 O O . LEU B 1 450 ? 9.621 -16.444 62.331 1.00 28.14 631 LEU B O 1
ATOM 7357 N N . LEU B 1 451 ? 10.923 -17.896 61.222 1.00 29.81 632 LEU B N 1
ATOM 7358 C CA . LEU B 1 451 ? 11.610 -18.351 62.426 1.00 30.97 632 LEU B CA 1
ATOM 7359 C C . LEU B 1 451 ? 13.107 -18.460 62.201 1.00 30.94 632 LEU B C 1
ATOM 7360 O O . LEU B 1 451 ? 13.538 -18.750 61.097 1.00 32.41 632 LEU B O 1
ATOM 7365 N N . LEU B 1 452 ? 13.897 -18.211 63.241 1.00 31.53 633 LEU B N 1
ATOM 7366 C CA . LEU B 1 452 ? 15.350 -18.347 63.144 1.00 33.01 633 LEU B CA 1
ATOM 7367 C C . LEU B 1 452 ? 15.766 -19.323 64.242 1.00 35.06 633 LEU B C 1
ATOM 7368 O O . LEU B 1 452 ? 15.004 -19.552 65.175 1.00 34.47 633 LEU B O 1
ATOM 7373 N N . THR B 1 453 ? 16.955 -19.907 64.123 1.00 37.09 634 THR B N 1
ATOM 7374 C CA . THR B 1 453 ? 17.450 -20.841 65.131 1.00 38.79 634 THR B CA 1
ATOM 7375 C C . THR B 1 453 ? 18.618 -20.203 65.887 1.00 39.88 634 THR B C 1
ATOM 7376 O O . THR B 1 453 ? 19.253 -19.279 65.382 1.00 40.49 634 THR B O 1
ATOM 7380 N N . LYS B 1 454 ? 18.889 -20.689 67.098 1.00 41.05 635 LYS B N 1
ATOM 7381 C CA . LYS B 1 454 ? 19.973 -20.161 67.928 1.00 41.99 635 LYS B CA 1
ATOM 7382 C C . LYS B 1 454 ? 21.331 -20.316 67.244 1.00 43.73 635 LYS B C 1
ATOM 7383 O O . LYS B 1 454 ? 22.214 -19.469 67.398 1.00 43.11 635 LYS B O 1
ATOM 7389 N N . MET B 1 455 ? 21.487 -21.412 66.505 1.00 44.53 636 MET B N 1
ATOM 7390 C CA . MET B 1 455 ? 22.703 -21.711 65.745 1.00 47.46 636 MET B CA 1
ATOM 7391 C C . MET B 1 455 ? 22.241 -22.266 64.408 1.00 47.85 636 MET B C 1
ATOM 7392 O O . MET B 1 455 ? 21.205 -22.931 64.333 1.00 46.03 636 MET B O 1
ATOM 7397 N N . PRO B 1 456 ? 23.014 -22.020 63.337 1.00 49.03 637 PRO B N 1
ATOM 7398 C CA . PRO B 1 456 ? 22.680 -22.495 61.992 1.00 49.31 637 PRO B CA 1
ATOM 7399 C C . PRO B 1 456 ? 22.407 -23.991 61.970 1.00 51.87 637 PRO B C 1
ATOM 7400 O O . PRO B 1 456 ? 23.087 -24.757 62.649 1.00 53.48 637 PRO B O 1
ATOM 7404 N N . LEU B 1 457 ? 21.406 -24.400 61.196 1.00 52.33 638 LEU B N 1
ATOM 7405 C CA . LEU B 1 457 ? 21.067 -25.810 61.076 1.00 54.60 638 LEU B CA 1
ATOM 7406 C C . LEU B 1 457 ? 22.101 -26.539 60.225 1.00 58.44 638 LEU B C 1
ATOM 7407 O O . LEU B 1 457 ? 22.747 -25.937 59.365 1.00 60.14 638 LEU B O 1
ATOM 7412 N N . ALA B 1 458 ? 22.252 -27.838 60.468 1.00 62.12 639 ALA B N 1
ATOM 7413 C CA . ALA B 1 458 ? 23.215 -28.651 59.728 1.00 65.26 639 ALA B CA 1
ATOM 7414 C C . ALA B 1 458 ? 22.725 -30.089 59.584 1.00 66.87 639 ALA B C 1
ATOM 7415 O O . ALA B 1 458 ? 23.294 -30.957 60.282 1.00 69.17 639 ALA B O 1
ATOM 7417 N N . MET C 1 1 ? -72.539 -7.086 11.330 1.00 74.64 182 MET C N 1
ATOM 7418 C CA . MET C 1 1 ? -71.199 -7.680 11.617 1.00 74.55 182 MET C CA 1
ATOM 7419 C C . MET C 1 1 ? -70.202 -7.247 10.540 1.00 73.52 182 MET C C 1
ATOM 7420 O O . MET C 1 1 ? -70.271 -7.694 9.392 1.00 73.64 182 MET C O 1
ATOM 7425 N N . SER C 1 2 ? -69.281 -6.368 10.926 1.00 71.04 183 SER C N 1
ATOM 7426 C CA . SER C 1 2 ? -68.257 -5.843 10.025 1.00 66.72 183 SER C CA 1
ATOM 7427 C C . SER C 1 2 ? -67.399 -6.935 9.384 1.00 63.74 183 SER C C 1
ATOM 7428 O O . SER C 1 2 ? -67.391 -8.087 9.831 1.00 62.93 183 SER C O 1
ATOM 7431 N N . PRO C 1 3 ? -66.659 -6.578 8.319 1.00 61.18 184 PRO C N 1
ATOM 7432 C CA . PRO C 1 3 ? -65.788 -7.519 7.609 1.00 58.01 184 PRO C CA 1
ATOM 7433 C C . PRO C 1 3 ? -64.761 -8.164 8.548 1.00 55.96 184 PRO C C 1
ATOM 7434 O O . PRO C 1 3 ? -64.379 -9.323 8.366 1.00 55.33 184 PRO C O 1
ATOM 7438 N N . LEU C 1 4 ? -64.308 -7.407 9.544 1.00 54.18 185 LEU C N 1
ATOM 7439 C CA . LEU C 1 4 ? -63.331 -7.920 10.506 1.00 52.47 185 LEU C CA 1
ATOM 7440 C C . LEU C 1 4 ? -63.940 -8.994 11.403 1.00 51.38 185 LEU C C 1
ATOM 7441 O O . LEU C 1 4 ? -63.395 -10.097 11.523 1.00 50.34 185 LEU C O 1
ATOM 7446 N N . ARG C 1 5 ? -65.070 -8.680 12.032 1.00 50.87 186 ARG C N 1
ATOM 7447 C CA . ARG C 1 5 ? -65.722 -9.652 12.902 1.00 51.76 186 ARG C CA 1
ATOM 7448 C C . ARG C 1 5 ? -66.151 -10.849 12.064 1.00 52.13 186 ARG C C 1
ATOM 7449 O O . ARG C 1 5 ? -66.188 -11.984 12.542 1.00 52.37 186 ARG C O 1
ATOM 7457 N N . ARG C 1 6 ? -66.452 -10.591 10.798 1.00 52.01 187 ARG C N 1
ATOM 7458 C CA . ARG C 1 6 ? -66.834 -11.654 9.891 1.00 52.95 187 ARG C CA 1
ATOM 7459 C C . ARG C 1 6 ? -65.682 -12.646 9.705 1.00 51.86 187 ARG C C 1
ATOM 7460 O O . ARG C 1 6 ? -65.855 -13.854 9.887 1.00 50.61 187 ARG C O 1
ATOM 7468 N N . VAL C 1 7 ? -64.499 -12.140 9.360 1.00 51.45 188 VAL C N 1
ATOM 7469 C CA . VAL C 1 7 ? -63.347 -13.019 9.159 1.00 49.41 188 VAL C CA 1
ATOM 7470 C C . VAL C 1 7 ? -62.885 -13.685 10.457 1.00 48.98 188 VAL C C 1
ATOM 7471 O O . VAL C 1 7 ? -62.475 -14.842 10.449 1.00 48.08 188 VAL C O 1
ATOM 7475 N N . LEU C 1 8 ? -62.950 -12.965 11.573 1.00 50.43 189 LEU C N 1
ATOM 7476 C CA . LEU C 1 8 ? -62.543 -13.549 12.848 1.00 53.14 189 LEU C CA 1
ATOM 7477 C C . LEU C 1 8 ? -63.385 -14.788 13.148 1.00 54.10 189 LEU C C 1
ATOM 7478 O O . LEU C 1 8 ? -62.858 -15.841 13.503 1.00 54.79 189 LEU C O 1
ATOM 7483 N N . ALA C 1 9 ? -64.700 -14.661 13.005 1.00 56.44 190 ALA C N 1
ATOM 7484 C CA . ALA C 1 9 ? -65.600 -15.788 13.242 1.00 58.03 190 ALA C CA 1
ATOM 7485 C C . ALA C 1 9 ? -65.243 -16.887 12.245 1.00 58.23 190 ALA C C 1
ATOM 7486 O O . ALA C 1 9 ? -65.202 -18.072 12.585 1.00 58.98 190 ALA C O 1
ATOM 7488 N N . GLU C 1 10 ? -64.979 -16.477 11.010 1.00 57.95 191 GLU C N 1
ATOM 7489 C CA . GLU C 1 10 ? -64.608 -17.409 9.957 1.00 58.64 191 GLU C CA 1
ATOM 7490 C C . GLU C 1 10 ? -63.374 -18.199 10.388 1.00 59.24 191 GLU C C 1
ATOM 7491 O O . GLU C 1 10 ? -63.311 -19.417 10.223 1.00 59.77 191 GLU C O 1
ATOM 7497 N N . LEU C 1 11 ? -62.396 -17.490 10.945 1.00 59.52 192 LEU C N 1
ATOM 7498 C CA . LEU C 1 11 ? -61.150 -18.100 11.406 1.00 59.37 192 LEU C CA 1
ATOM 7499 C C . LEU C 1 11 ? -61.382 -19.130 12.510 1.00 59.61 192 LEU C C 1
ATOM 7500 O O . LEU C 1 11 ? -60.768 -20.196 12.515 1.00 56.68 192 LEU C O 1
ATOM 7505 N N . ASN C 1 12 ? -62.264 -18.803 13.450 1.00 61.92 193 ASN C N 1
ATOM 7506 C CA . ASN C 1 12 ? -62.564 -19.710 14.551 1.00 64.01 193 ASN C CA 1
ATOM 7507 C C . ASN C 1 12 ? -63.066 -21.040 14.002 1.00 64.28 193 ASN C C 1
ATOM 7508 O O . ASN C 1 12 ? -62.883 -22.092 14.617 1.00 64.94 193 ASN C O 1
ATOM 7513 N N . ARG C 1 13 ? -63.688 -20.988 12.830 1.00 65.74 194 ARG C N 1
ATOM 7514 C CA . ARG C 1 13 ? -64.204 -22.190 12.186 1.00 66.87 194 ARG C CA 1
ATOM 7515 C C . ARG C 1 13 ? -63.082 -22.971 11.489 1.00 65.81 194 ARG C C 1
ATOM 7516 O O . ARG C 1 13 ? -63.117 -24.200 11.433 1.00 67.07 194 ARG C O 1
ATOM 7524 N N . ILE C 1 14 ? -62.082 -22.259 10.972 1.00 64.23 195 ILE C N 1
ATOM 7525 C CA . ILE C 1 14 ? -60.956 -22.906 10.294 1.00 61.85 195 ILE C CA 1
ATOM 7526 C C . ILE C 1 14 ? -60.103 -23.696 11.289 1.00 60.94 195 ILE C C 1
ATOM 7527 O O . ILE C 1 14 ? -59.634 -23.154 12.290 1.00 62.06 195 ILE C O 1
ATOM 7532 N N . PRO C 1 15 ? -59.889 -24.991 11.022 1.00 59.49 196 PRO C N 1
ATOM 7533 C CA . PRO C 1 15 ? -59.097 -25.879 11.880 1.00 59.02 196 PRO C CA 1
ATOM 7534 C C . PRO C 1 15 ? -57.621 -25.508 12.024 1.00 59.22 196 PRO C C 1
ATOM 7535 O O . PRO C 1 15 ? -57.145 -25.238 13.128 1.00 59.92 196 PRO C O 1
ATOM 7539 N N . SER C 1 16 ? -56.908 -25.512 10.899 1.00 58.71 197 SER C N 1
ATOM 7540 C CA . SER C 1 16 ? -55.474 -25.207 10.847 1.00 57.13 197 SER C CA 1
ATOM 7541 C C . SER C 1 16 ? -55.090 -23.761 11.158 1.00 55.38 197 SER C C 1
ATOM 7542 O O . SER C 1 16 ? -55.687 -22.819 10.632 1.00 55.59 197 SER C O 1
ATOM 7545 N N . SER C 1 17 ? -54.081 -23.591 12.011 1.00 54.79 198 SER C N 1
ATOM 7546 C CA . SER C 1 17 ? -53.607 -22.253 12.372 1.00 53.33 198 SER C CA 1
ATOM 7547 C C . SER C 1 17 ? -52.847 -21.675 11.184 1.00 51.71 198 SER C C 1
ATOM 7548 O O . SER C 1 17 ? -52.875 -20.470 10.930 1.00 51.23 198 SER C O 1
ATOM 7551 N N . ARG C 1 18 ? -52.175 -22.554 10.453 1.00 51.10 199 ARG C N 1
ATOM 7552 C CA . ARG C 1 18 ? -51.419 -22.145 9.282 1.00 51.91 199 ARG C CA 1
ATOM 7553 C C . ARG C 1 18 ? -52.348 -21.521 8.246 1.00 51.75 199 ARG C C 1
ATOM 7554 O O . ARG C 1 18 ? -52.018 -20.502 7.639 1.00 51.47 199 ARG C O 1
ATOM 7562 N N . ARG C 1 19 ? -53.521 -22.122 8.059 1.00 53.05 200 ARG C N 1
ATOM 7563 C CA . ARG C 1 19 ? -54.479 -21.606 7.089 1.00 52.87 200 ARG C CA 1
ATOM 7564 C C . ARG C 1 19 ? -55.196 -20.362 7.603 1.00 51.64 200 ARG C C 1
ATOM 7565 O O . ARG C 1 19 ? -55.666 -19.539 6.813 1.00 52.47 200 ARG C O 1
ATOM 7573 N N . ARG C 1 20 ? -55.286 -20.223 8.923 1.00 49.35 201 ARG C N 1
ATOM 7574 C CA . ARG C 1 20 ? -55.916 -19.041 9.501 1.00 48.07 201 ARG C CA 1
ATOM 7575 C C . ARG C 1 20 ? -55.034 -17.816 9.218 1.00 47.40 201 ARG C C 1
ATOM 7576 O O . ARG C 1 20 ? -55.529 -16.727 8.897 1.00 45.82 201 ARG C O 1
ATOM 7584 N N . ALA C 1 21 ? -53.721 -18.012 9.333 1.00 46.69 202 ALA C N 1
ATOM 7585 C CA . ALA C 1 21 ? -52.753 -16.946 9.094 1.00 46.42 202 ALA C CA 1
ATOM 7586 C C . ALA C 1 21 ? -52.864 -16.470 7.654 1.00 45.97 202 ALA C C 1
ATOM 7587 O O . ALA C 1 21 ? -53.046 -15.276 7.389 1.00 45.94 202 ALA C O 1
ATOM 7589 N N . ALA C 1 22 ? -52.765 -17.420 6.729 1.00 46.89 203 ALA C N 1
ATOM 7590 C CA . ALA C 1 22 ? -52.861 -17.132 5.304 1.00 46.62 203 ALA C CA 1
ATOM 7591 C C . ALA C 1 22 ? -54.149 -16.373 4.999 1.00 46.56 203 ALA C C 1
ATOM 7592 O O . ALA C 1 22 ? -54.139 -15.355 4.295 1.00 46.60 203 ALA C O 1
ATOM 7594 N N . ARG C 1 23 ? -55.254 -16.869 5.546 1.00 45.71 204 ARG C N 1
ATOM 7595 C CA . ARG C 1 23 ? -56.556 -16.255 5.339 1.00 46.56 204 ARG C CA 1
ATOM 7596 C C . ARG C 1 23 ? -56.612 -14.817 5.852 1.00 47.35 204 ARG C C 1
ATOM 7597 O O . ARG C 1 23 ? -57.079 -13.913 5.143 1.00 48.02 204 ARG C O 1
ATOM 7605 N N . LEU C 1 24 ? -56.131 -14.591 7.074 1.00 46.12 205 LEU C N 1
ATOM 7606 C CA . LEU C 1 24 ? -56.164 -13.244 7.640 1.00 44.64 205 LEU C CA 1
ATOM 7607 C C . LEU C 1 24 ? -55.321 -12.268 6.825 1.00 43.58 205 LEU C C 1
ATOM 7608 O O . LEU C 1 24 ? -55.749 -11.144 6.567 1.00 44.41 205 LEU C O 1
ATOM 7613 N N . PHE C 1 25 ? -54.126 -12.684 6.417 1.00 43.30 206 PHE C N 1
ATOM 7614 C CA . PHE C 1 25 ? -53.287 -11.783 5.632 1.00 45.27 206 PHE C CA 1
ATOM 7615 C C . PHE C 1 25 ? -54.007 -11.463 4.322 1.00 45.24 206 PHE C C 1
ATOM 7616 O O . PHE C 1 25 ? -54.023 -10.316 3.877 1.00 44.74 206 PHE C O 1
ATOM 7624 N N . GLU C 1 26 ? -54.615 -12.480 3.719 1.00 46.92 207 GLU C N 1
ATOM 7625 C CA . GLU C 1 26 ? -55.365 -12.295 2.480 1.00 48.91 207 GLU C CA 1
ATOM 7626 C C . GLU C 1 26 ? -56.389 -11.199 2.730 1.00 48.87 207 GLU C C 1
ATOM 7627 O O . GLU C 1 26 ? -56.478 -10.224 1.981 1.00 49.41 207 GLU C O 1
ATOM 7633 N N . TRP C 1 27 ? -57.152 -11.363 3.807 1.00 48.05 208 TRP C N 1
ATOM 7634 C CA . TRP C 1 27 ? -58.162 -10.388 4.195 1.00 46.90 208 TRP C CA 1
ATOM 7635 C C . TRP C 1 27 ? -57.532 -9.015 4.417 1.00 46.08 208 TRP C C 1
ATOM 7636 O O . TRP C 1 27 ? -58.124 -7.989 4.077 1.00 45.40 208 TRP C O 1
ATOM 7647 N N . LEU C 1 28 ? -56.329 -8.999 4.990 1.00 44.58 209 LEU C N 1
ATOM 7648 C CA . LEU C 1 28 ? -55.638 -7.742 5.269 1.00 43.49 209 LEU C CA 1
ATOM 7649 C C . LEU C 1 28 ? -55.343 -6.878 4.046 1.00 41.72 209 LEU C C 1
ATOM 7650 O O . LEU C 1 28 ? -55.427 -5.650 4.124 1.00 41.14 209 LEU C O 1
ATOM 7655 N N . ILE C 1 29 ? -54.998 -7.500 2.923 1.00 42.32 210 ILE C N 1
ATOM 7656 C CA . ILE C 1 29 ? -54.682 -6.731 1.716 1.00 46.22 210 ILE C CA 1
ATOM 7657 C C . ILE C 1 29 ? -55.715 -6.798 0.585 1.00 47.91 210 ILE C C 1
ATOM 7658 O O . ILE C 1 29 ? -55.472 -6.278 -0.502 1.00 47.68 210 ILE C O 1
ATOM 7663 N N . ALA C 1 30 ? -56.860 -7.429 0.843 1.00 49.56 211 ALA C N 1
ATOM 7664 C CA . ALA C 1 30 ? -57.922 -7.562 -0.159 1.00 49.17 211 ALA C CA 1
ATOM 7665 C C . ALA C 1 30 ? -58.200 -6.228 -0.832 1.00 49.27 211 ALA C C 1
ATOM 7666 O O . ALA C 1 30 ? -58.223 -5.197 -0.169 1.00 49.99 211 ALA C O 1
ATOM 7668 N N . PRO C 1 31 ? -58.452 -6.220 -2.155 1.00 50.70 212 PRO C N 1
ATOM 7669 C CA . PRO C 1 31 ? -58.535 -7.295 -3.151 1.00 51.71 212 PRO C CA 1
ATOM 7670 C C . PRO C 1 31 ? -57.210 -7.910 -3.562 1.00 52.80 212 PRO C C 1
ATOM 7671 O O . PRO C 1 31 ? -57.163 -9.077 -3.959 1.00 53.57 212 PRO C O 1
ATOM 7675 N N . MET C 1 32 ? -56.143 -7.119 -3.489 1.00 53.34 213 MET C N 1
ATOM 7676 C CA . MET C 1 32 ? -54.819 -7.579 -3.899 1.00 52.44 213 MET C CA 1
ATOM 7677 C C . MET C 1 32 ? -54.424 -8.971 -3.434 1.00 51.12 213 MET C C 1
ATOM 7678 O O . MET C 1 32 ? -54.449 -9.280 -2.244 1.00 51.70 213 MET C O 1
ATOM 7683 N N . PRO C 1 33 ? -54.041 -9.832 -4.385 1.00 49.89 214 PRO C N 1
ATOM 7684 C CA . PRO C 1 33 ? -53.630 -11.205 -4.092 1.00 49.28 214 PRO C CA 1
ATOM 7685 C C . PRO C 1 33 ? -52.302 -11.215 -3.343 1.00 50.59 214 PRO C C 1
ATOM 7686 O O . PRO C 1 33 ? -51.386 -10.459 -3.679 1.00 49.98 214 PRO C O 1
ATOM 7690 N N . PRO C 1 34 ? -52.186 -12.057 -2.305 1.00 51.73 215 PRO C N 1
ATOM 7691 C CA . PRO C 1 34 ? -50.943 -12.141 -1.534 1.00 52.40 215 PRO C CA 1
ATOM 7692 C C . PRO C 1 34 ? -49.751 -12.508 -2.420 1.00 52.89 215 PRO C C 1
ATOM 7693 O O . PRO C 1 34 ? -48.673 -11.919 -2.304 1.00 52.59 215 PRO C O 1
ATOM 7697 N N . ASP C 1 35 ? -49.957 -13.478 -3.308 1.00 53.78 216 ASP C N 1
ATOM 7698 C CA . ASP C 1 35 ? -48.906 -13.935 -4.213 1.00 53.88 216 ASP C CA 1
ATOM 7699 C C . ASP C 1 35 ? -48.266 -12.784 -4.966 1.00 51.88 216 ASP C C 1
ATOM 7700 O O . ASP C 1 35 ? -47.043 -12.702 -5.071 1.00 52.16 216 ASP C O 1
ATOM 7705 N N . HIS C 1 36 ? -49.094 -11.898 -5.499 1.00 49.07 217 HIS C N 1
ATOM 7706 C CA . HIS C 1 36 ? -48.578 -10.758 -6.231 1.00 48.16 217 HIS C CA 1
ATOM 7707 C C . HIS C 1 36 ? -47.826 -9.831 -5.286 1.00 46.09 217 HIS C C 1
ATOM 7708 O O . HIS C 1 36 ? -46.695 -9.431 -5.566 1.00 45.73 217 HIS C O 1
ATOM 7715 N N . PHE C 1 37 ? -48.463 -9.492 -4.169 1.00 43.58 218 PHE C N 1
ATOM 7716 C CA . PHE C 1 37 ? -47.864 -8.616 -3.170 1.00 42.23 218 PHE C CA 1
ATOM 7717 C C . PHE C 1 37 ? -46.452 -9.057 -2.788 1.00 41.75 218 PHE C C 1
ATOM 7718 O O . PHE C 1 37 ? -45.504 -8.287 -2.899 1.00 41.92 218 PHE C O 1
ATOM 7726 N N . TYR C 1 38 ? -46.325 -10.299 -2.335 1.00 43.14 219 TYR C N 1
ATOM 7727 C CA . TYR C 1 38 ? -45.035 -10.831 -1.919 1.00 47.12 219 TYR C CA 1
ATOM 7728 C C . TYR C 1 38 ? -44.037 -10.983 -3.060 1.00 49.15 219 TYR C C 1
ATOM 7729 O O . TYR C 1 38 ? -42.839 -10.755 -2.882 1.00 50.72 219 TYR C O 1
ATOM 7738 N N . ARG C 1 39 ? -44.528 -11.361 -4.233 1.00 49.10 220 ARG C N 1
ATOM 7739 C CA . ARG C 1 39 ? -43.664 -11.547 -5.390 1.00 49.46 220 ARG C CA 1
ATOM 7740 C C . ARG C 1 39 ? -43.090 -10.250 -5.949 1.00 47.07 220 ARG C C 1
ATOM 7741 O O . ARG C 1 39 ? -41.932 -10.213 -6.339 1.00 47.47 220 ARG C O 1
ATOM 7749 N N . ARG C 1 40 ? -43.889 -9.187 -5.982 1.00 47.61 221 ARG C N 1
ATOM 7750 C CA . ARG C 1 40 ? -43.436 -7.927 -6.579 1.00 48.65 221 ARG C CA 1
ATOM 7751 C C . ARG C 1 40 ? -43.471 -6.656 -5.735 1.00 47.04 221 ARG C C 1
ATOM 7752 O O . ARG C 1 40 ? -42.822 -5.675 -6.085 1.00 46.46 221 ARG C O 1
ATOM 7760 N N . LEU C 1 41 ? -44.223 -6.646 -4.640 1.00 45.03 222 LEU C N 1
ATOM 7761 C CA . LEU C 1 41 ? -44.295 -5.435 -3.838 1.00 43.50 222 LEU C CA 1
ATOM 7762 C C . LEU C 1 41 ? -43.528 -5.485 -2.504 1.00 41.45 222 LEU C C 1
ATOM 7763 O O . LEU C 1 41 ? -42.925 -4.488 -2.095 1.00 40.10 222 LEU C O 1
ATOM 7768 N N . TRP C 1 42 ? -43.555 -6.637 -1.838 1.00 39.82 223 TRP C N 1
ATOM 7769 C CA . TRP C 1 42 ? -42.864 -6.852 -0.561 1.00 37.65 223 TRP C CA 1
ATOM 7770 C C . TRP C 1 42 ? -41.383 -6.445 -0.647 1.00 37.07 223 TRP C C 1
ATOM 7771 O O . TRP C 1 42 ? -40.648 -6.913 -1.518 1.00 33.45 223 TRP C O 1
ATOM 7782 N N . GLU C 1 43 ? -40.964 -5.565 0.262 1.00 35.72 224 GLU C N 1
ATOM 7783 C CA . GLU C 1 43 ? -39.587 -5.077 0.311 1.00 36.80 224 GLU C CA 1
ATOM 7784 C C . GLU C 1 43 ? -39.144 -4.362 -0.965 1.00 39.02 224 GLU C C 1
ATOM 7785 O O . GLU C 1 43 ? -37.952 -4.122 -1.147 1.00 41.11 224 GLU C O 1
ATOM 7791 N N . ARG C 1 44 ? -40.087 -4.012 -1.838 1.00 40.46 225 ARG C N 1
ATOM 7792 C CA . ARG C 1 44 ? -39.740 -3.349 -3.095 1.00 40.66 225 ARG C CA 1
ATOM 7793 C C . ARG C 1 44 ? -40.492 -2.049 -3.411 1.00 40.71 225 ARG C C 1
ATOM 7794 O O . ARG C 1 44 ? -39.912 -1.132 -3.999 1.00 40.08 225 ARG C O 1
ATOM 7802 N N . GLU C 1 45 ? -41.768 -1.959 -3.036 1.00 40.90 226 GLU C N 1
ATOM 7803 C CA . GLU C 1 45 ? -42.555 -0.756 -3.337 1.00 40.71 226 GLU C CA 1
ATOM 7804 C C . GLU C 1 45 ? -43.550 -0.360 -2.258 1.00 39.67 226 GLU C C 1
ATOM 7805 O O . GLU C 1 45 ? -44.023 -1.206 -1.503 1.00 37.61 226 GLU C O 1
ATOM 7811 N N . ALA C 1 46 ? -43.871 0.934 -2.199 1.00 39.48 227 ALA C N 1
ATOM 7812 C CA . ALA C 1 46 ? -44.868 1.453 -1.263 1.00 39.23 227 ALA C CA 1
ATOM 7813 C C . ALA C 1 46 ? -46.215 1.075 -1.890 1.00 41.56 227 ALA C C 1
ATOM 7814 O O . ALA C 1 46 ? -46.337 1.081 -3.113 1.00 43.34 227 ALA C O 1
ATOM 7816 N N . VAL C 1 47 ? -47.220 0.752 -1.077 1.00 42.41 228 VAL C N 1
ATOM 7817 C CA . VAL C 1 47 ? -48.523 0.340 -1.609 1.00 45.18 228 VAL C CA 1
ATOM 7818 C C . VAL C 1 47 ? -49.746 0.945 -0.916 1.00 47.28 228 VAL C C 1
ATOM 7819 O O . VAL C 1 47 ? -49.837 0.974 0.320 1.00 45.68 228 VAL C O 1
ATOM 7823 N N . LEU C 1 48 ? -50.695 1.406 -1.725 1.00 48.42 229 LEU C N 1
ATOM 7824 C CA . LEU C 1 48 ? -51.932 1.986 -1.220 1.00 50.27 229 LEU C CA 1
ATOM 7825 C C . LEU C 1 48 ? -53.136 1.128 -1.596 1.00 51.62 229 LEU C C 1
ATOM 7826 O O . LEU C 1 48 ? -53.250 0.648 -2.724 1.00 52.65 229 LEU C O 1
ATOM 7831 N N . VAL C 1 49 ? -54.027 0.928 -0.634 1.00 52.98 230 VAL C N 1
ATOM 7832 C CA . VAL C 1 49 ? -55.231 0.149 -0.866 1.00 53.93 230 VAL C CA 1
ATOM 7833 C C . VAL C 1 49 ? -56.470 0.941 -0.452 1.00 55.45 230 VAL C C 1
ATOM 7834 O O . VAL C 1 49 ? -56.732 1.136 0.740 1.00 54.58 230 VAL C O 1
ATOM 7838 N N . ARG C 1 50 ? -57.201 1.433 -1.452 1.00 57.02 231 ARG C N 1
ATOM 7839 C CA . ARG C 1 50 ? -58.434 2.177 -1.221 1.00 57.77 231 ARG C CA 1
ATOM 7840 C C . ARG C 1 50 ? -59.482 1.097 -1.051 1.00 58.27 231 ARG C C 1
ATOM 7841 O O . ARG C 1 50 ? -59.834 0.413 -2.013 1.00 57.59 231 ARG C O 1
ATOM 7849 N N . ARG C 1 51 ? -59.961 0.926 0.175 1.00 58.87 232 ARG C N 1
ATOM 7850 C CA . ARG C 1 51 ? -60.958 -0.100 0.456 1.00 59.42 232 ARG C CA 1
ATOM 7851 C C . ARG C 1 51 ? -62.364 0.303 0.028 1.00 58.39 232 ARG C C 1
ATOM 7852 O O . ARG C 1 51 ? -63.147 -0.542 -0.394 1.00 58.31 232 ARG C O 1
ATOM 7860 N N . GLN C 1 52 ? -62.676 1.592 0.126 1.00 59.21 233 GLN C N 1
ATOM 7861 C CA . GLN C 1 52 ? -64.009 2.071 -0.217 1.00 62.18 233 GLN C CA 1
ATOM 7862 C C . GLN C 1 52 ? -65.055 1.650 0.811 1.00 62.33 233 GLN C C 1
ATOM 7863 O O . GLN C 1 52 ? -66.259 1.762 0.575 1.00 63.94 233 GLN C O 1
ATOM 7869 N N . ASP C 1 53 ? -64.576 1.157 1.949 1.00 60.84 234 ASP C N 1
ATOM 7870 C CA . ASP C 1 53 ? -65.437 0.682 3.026 1.00 59.82 234 ASP C CA 1
ATOM 7871 C C . ASP C 1 53 ? -64.834 1.186 4.338 1.00 58.56 234 ASP C C 1
ATOM 7872 O O . ASP C 1 53 ? -63.785 0.715 4.765 1.00 59.51 234 ASP C O 1
ATOM 7877 N N . HIS C 1 54 ? -65.498 2.147 4.967 1.00 57.16 235 HIS C N 1
ATOM 7878 C CA . HIS C 1 54 ? -65.009 2.718 6.210 1.00 57.35 235 HIS C CA 1
ATOM 7879 C C . HIS C 1 54 ? -65.245 1.812 7.412 1.00 56.64 235 HIS C C 1
ATOM 7880 O O . HIS C 1 54 ? -64.865 2.160 8.527 1.00 56.93 235 HIS C O 1
ATOM 7887 N N . THR C 1 55 ? -65.854 0.654 7.206 1.00 55.77 236 THR C N 1
ATOM 7888 C CA . THR C 1 55 ? -66.132 -0.227 8.332 1.00 55.23 236 THR C CA 1
ATOM 7889 C C . THR C 1 55 ? -65.296 -1.493 8.298 1.00 54.16 236 THR C C 1
ATOM 7890 O O . THR C 1 55 ? -65.488 -2.394 9.117 1.00 54.85 236 THR C O 1
ATOM 7894 N N . TYR C 1 56 ? -64.360 -1.547 7.357 1.00 51.59 237 TYR C N 1
ATOM 7895 C CA . TYR C 1 56 ? -63.489 -2.705 7.193 1.00 49.96 237 TYR C CA 1
ATOM 7896 C C . TYR C 1 56 ? -62.776 -3.159 8.485 1.00 50.01 237 TYR C C 1
ATOM 7897 O O . TYR C 1 56 ? -62.614 -4.361 8.714 1.00 49.05 237 TYR C O 1
ATOM 7906 N N . TYR C 1 57 ? -62.362 -2.210 9.325 1.00 49.13 238 TYR C N 1
ATOM 7907 C CA . TYR C 1 57 ? -61.659 -2.551 10.570 1.00 51.89 238 TYR C CA 1
ATOM 7908 C C . TYR C 1 57 ? -62.513 -2.521 11.849 1.00 53.62 238 TYR C C 1
ATOM 7909 O O . TYR C 1 57 ? -62.011 -2.856 12.927 1.00 53.82 238 TYR C O 1
ATOM 7918 N N . GLN C 1 58 ? -63.777 -2.111 11.747 1.00 53.53 239 GLN C N 1
ATOM 7919 C CA . GLN C 1 58 ? -64.651 -2.040 12.925 1.00 53.52 239 GLN C CA 1
ATOM 7920 C C . GLN C 1 58 ? -64.472 -3.212 13.886 1.00 52.24 239 GLN C C 1
ATOM 7921 O O . GLN C 1 58 ? -64.740 -4.363 13.535 1.00 51.10 239 GLN C O 1
ATOM 7927 N N . GLY C 1 59 ? -64.027 -2.908 15.102 1.00 51.10 240 GLY C N 1
ATOM 7928 C CA . GLY C 1 59 ? -63.826 -3.949 16.094 1.00 50.93 240 GLY C CA 1
ATOM 7929 C C . GLY C 1 59 ? -62.375 -4.132 16.503 1.00 50.86 240 GLY C C 1
ATOM 7930 O O . GLY C 1 59 ? -62.089 -4.609 17.601 1.00 50.47 240 GLY C O 1
ATOM 7931 N N . LEU C 1 60 ? -61.452 -3.748 15.626 1.00 49.50 241 LEU C N 1
ATOM 7932 C CA . LEU C 1 60 ? -60.031 -3.892 15.920 1.00 47.21 241 LEU C CA 1
ATOM 7933 C C . LEU C 1 60 ? -59.568 -2.957 17.035 1.00 47.20 241 LEU C C 1
ATOM 7934 O O . LEU C 1 60 ? -58.997 -3.409 18.024 1.00 47.16 241 LEU C O 1
ATOM 7939 N N . PHE C 1 61 ? -59.805 -1.658 16.887 1.00 46.30 242 PHE C N 1
ATOM 7940 C CA . PHE C 1 61 ? -59.385 -0.718 17.919 1.00 46.55 242 PHE C CA 1
ATOM 7941 C C . PHE C 1 61 ? -60.048 0.640 17.726 1.00 46.70 242 PHE C C 1
ATOM 7942 O O . PHE C 1 61 ? -60.245 1.076 16.597 1.00 49.26 242 PHE C O 1
ATOM 7950 N N . SER C 1 62 ? -60.375 1.317 18.824 1.00 46.80 243 SER C N 1
ATOM 7951 C CA . SER C 1 62 ? -61.027 2.622 18.727 1.00 48.17 243 SER C CA 1
ATOM 7952 C C . SER C 1 62 ? -60.523 3.620 19.757 1.00 46.45 243 SER C C 1
ATOM 7953 O O . SER C 1 62 ? -59.802 3.257 20.679 1.00 46.66 243 SER C O 1
ATOM 7956 N N . THR C 1 63 ? -60.907 4.881 19.592 1.00 47.22 244 THR C N 1
ATOM 7957 C CA . THR C 1 63 ? -60.505 5.922 20.531 1.00 49.35 244 THR C CA 1
ATOM 7958 C C . THR C 1 63 ? -61.146 5.684 21.904 1.00 51.28 244 THR C C 1
ATOM 7959 O O . THR C 1 63 ? -60.652 6.170 22.919 1.00 51.15 244 THR C O 1
ATOM 7963 N N . ALA C 1 64 ? -62.243 4.929 21.933 1.00 51.83 245 ALA C N 1
ATOM 7964 C CA . ALA C 1 64 ? -62.913 4.622 23.194 1.00 53.14 245 ALA C CA 1
ATOM 7965 C C . ALA C 1 64 ? -62.126 3.531 23.925 1.00 54.02 245 ALA C C 1
ATOM 7966 O O . ALA C 1 64 ? -62.084 3.496 25.157 1.00 52.79 245 ALA C O 1
ATOM 7968 N N . ASP C 1 65 ? -61.510 2.636 23.160 1.00 54.25 246 ASP C N 1
ATOM 7969 C CA . ASP C 1 65 ? -60.710 1.571 23.746 1.00 56.27 246 ASP C CA 1
ATOM 7970 C C . ASP C 1 65 ? -59.486 2.187 24.416 1.00 56.45 246 ASP C C 1
ATOM 7971 O O . ASP C 1 65 ? -59.079 1.768 25.502 1.00 57.23 246 ASP C O 1
ATOM 7976 N N . LEU C 1 66 ? -58.906 3.187 23.763 1.00 55.89 247 LEU C N 1
ATOM 7977 C CA . LEU C 1 66 ? -57.740 3.872 24.307 1.00 57.11 247 LEU C CA 1
ATOM 7978 C C . LEU C 1 66 ? -58.138 4.556 25.607 1.00 57.89 247 LEU C C 1
ATOM 7979 O O . LEU C 1 66 ? -57.419 4.501 26.604 1.00 57.61 247 LEU C O 1
ATOM 7984 N N . ASP C 1 67 ? -59.294 5.210 25.578 1.00 59.43 248 ASP C N 1
ATOM 7985 C CA . ASP C 1 67 ? -59.821 5.902 26.742 1.00 60.18 248 ASP C CA 1
ATOM 7986 C C . ASP C 1 67 ? -60.099 4.918 27.878 1.00 60.30 248 ASP C C 1
ATOM 7987 O O . ASP C 1 67 ? -59.851 5.213 29.048 1.00 59.32 248 ASP C O 1
ATOM 7992 N N . SER C 1 68 ? -60.618 3.747 27.527 1.00 60.70 249 SER C N 1
ATOM 7993 C CA . SER C 1 68 ? -60.920 2.726 28.519 1.00 61.36 249 SER C CA 1
ATOM 7994 C C . SER C 1 68 ? -59.625 2.173 29.105 1.00 61.49 249 SER C C 1
ATOM 7995 O O . SER C 1 68 ? -59.555 1.860 30.294 1.00 61.95 249 SER C O 1
ATOM 7998 N N . MET C 1 69 ? -58.601 2.052 28.267 1.00 61.69 250 MET C N 1
ATOM 7999 C CA . MET C 1 69 ? -57.306 1.549 28.716 1.00 60.94 250 MET C CA 1
ATOM 8000 C C . MET C 1 69 ? -56.684 2.486 29.743 1.00 59.56 250 MET C C 1
ATOM 8001 O O . MET C 1 69 ? -56.219 2.054 30.793 1.00 57.94 250 MET C O 1
ATOM 8006 N N . LEU C 1 70 ? -56.670 3.773 29.424 1.00 59.91 251 LEU C N 1
ATOM 8007 C CA . LEU C 1 70 ? -56.106 4.771 30.320 1.00 61.31 251 LEU C CA 1
ATOM 8008 C C . LEU C 1 70 ? -56.846 4.765 31.645 1.00 62.28 251 LEU C C 1
ATOM 8009 O O . LEU C 1 70 ? -56.271 5.042 32.689 1.00 62.87 251 LEU C O 1
ATOM 8014 N N . ARG C 1 71 ? -58.130 4.438 31.587 1.00 64.93 252 ARG C N 1
ATOM 8015 C CA . ARG C 1 71 ? -58.980 4.411 32.769 1.00 66.75 252 ARG C CA 1
ATOM 8016 C C . ARG C 1 71 ? -58.820 3.135 33.601 1.00 67.69 252 ARG C C 1
ATOM 8017 O O . ARG C 1 71 ? -58.541 3.197 34.799 1.00 67.75 252 ARG C O 1
ATOM 8025 N N . ASN C 1 72 ? -58.983 1.983 32.958 1.00 68.55 253 ASN C N 1
ATOM 8026 C CA . ASN C 1 72 ? -58.910 0.702 33.650 1.00 68.71 253 ASN C CA 1
ATOM 8027 C C . ASN C 1 72 ? -57.582 -0.047 33.604 1.00 69.03 253 ASN C C 1
ATOM 8028 O O . ASN C 1 72 ? -57.524 -1.225 33.952 1.00 68.62 253 ASN C O 1
ATOM 8033 N N . GLU C 1 73 ? -56.515 0.622 33.188 1.00 68.87 254 GLU C N 1
ATOM 8034 C CA . GLU C 1 73 ? -55.217 -0.035 33.127 1.00 68.51 254 GLU C CA 1
ATOM 8035 C C . GLU C 1 73 ? -54.099 0.882 33.594 1.00 67.60 254 GLU C C 1
ATOM 8036 O O . GLU C 1 73 ? -54.205 2.102 33.495 1.00 67.33 254 GLU C O 1
ATOM 8042 N N . GLU C 1 74 ? -53.026 0.287 34.104 1.00 68.36 255 GLU C N 1
ATOM 8043 C CA A GLU C 1 74 ? -51.843 0.997 34.570 0.50 65.30 255 GLU C CA 1
ATOM 8044 C CA B GLU C 1 74 ? -51.840 0.991 34.570 0.50 65.30 255 GLU C CA 1
ATOM 8045 C C . GLU C 1 74 ? -51.008 1.453 33.432 1.00 60.06 255 GLU C C 1
ATOM 8046 O O . GLU C 1 74 ? -49.929 0.885 33.257 1.00 59.25 255 GLU C O 1
ATOM 8057 N N . VAL C 1 75 ? -51.458 2.413 32.631 1.00 63.21 256 VAL C N 1
ATOM 8058 C CA . VAL C 1 75 ? -50.701 2.857 31.464 1.00 61.10 256 VAL C CA 1
ATOM 8059 C C . VAL C 1 75 ? -49.687 3.919 31.874 1.00 60.75 256 VAL C C 1
ATOM 8060 O O . VAL C 1 75 ? -50.058 5.002 32.335 1.00 61.12 256 VAL C O 1
ATOM 8064 N N . GLN C 1 76 ? -48.407 3.602 31.704 1.00 60.05 257 GLN C N 1
ATOM 8065 C CA . GLN C 1 76 ? -47.328 4.520 32.059 1.00 58.73 257 GLN C CA 1
ATOM 8066 C C . GLN C 1 76 ? -46.881 5.358 30.871 1.00 58.11 257 GLN C C 1
ATOM 8067 O O . GLN C 1 76 ? -46.881 4.889 29.730 1.00 57.72 257 GLN C O 1
ATOM 8073 N N . PHE C 1 77 ? -46.498 6.600 31.147 1.00 57.48 258 PHE C N 1
ATOM 8074 C CA . PHE C 1 77 ? -45.977 7.480 30.113 1.00 56.21 258 PHE C CA 1
ATOM 8075 C C . PHE C 1 77 ? -44.584 6.951 29.803 1.00 56.03 258 PHE C C 1
ATOM 8076 O O . PHE C 1 77 ? -43.905 6.430 30.688 1.00 55.56 258 PHE C O 1
ATOM 8084 N N . GLY C 1 78 ? -44.156 7.088 28.555 1.00 54.95 259 GLY C N 1
ATOM 8085 C CA . GLY C 1 78 ? -42.840 6.611 28.183 1.00 55.24 259 GLY C CA 1
ATOM 8086 C C . GLY C 1 78 ? -42.793 5.104 28.018 1.00 56.26 259 GLY C C 1
ATOM 8087 O O . GLY C 1 78 ? -42.281 4.602 27.018 1.00 57.59 259 GLY C O 1
ATOM 8088 N N . GLN C 1 79 ? -43.339 4.373 28.983 1.00 56.21 260 GLN C N 1
ATOM 8089 C CA . GLN C 1 79 ? -43.320 2.919 28.914 1.00 55.52 260 GLN C CA 1
ATOM 8090 C C . GLN C 1 79 ? -44.382 2.344 27.992 1.00 54.53 260 GLN C C 1
ATOM 8091 O O . GLN C 1 79 ? -44.121 1.394 27.258 1.00 54.23 260 GLN C O 1
ATOM 8097 N N . HIS C 1 80 ? -45.584 2.906 28.038 1.00 53.35 261 HIS C N 1
ATOM 8098 C CA . HIS C 1 80 ? -46.669 2.416 27.197 1.00 52.82 261 HIS C CA 1
ATOM 8099 C C . HIS C 1 80 ? -47.227 3.485 26.259 1.00 51.85 261 HIS C C 1
ATOM 8100 O O . HIS C 1 80 ? -47.693 3.184 25.160 1.00 50.84 261 HIS C O 1
ATOM 8107 N N . LEU C 1 81 ? -47.172 4.734 26.702 1.00 50.12 262 LEU C N 1
ATOM 8108 C CA . LEU C 1 81 ? -47.732 5.830 25.941 1.00 49.40 262 LEU C CA 1
ATOM 8109 C C . LEU C 1 81 ? -46.770 6.994 25.754 1.00 50.40 262 LEU C C 1
ATOM 8110 O O . LEU C 1 81 ? -46.064 7.383 26.683 1.00 49.93 262 LEU C O 1
ATOM 8115 N N . ASP C 1 82 ? -46.748 7.551 24.545 1.00 51.51 263 ASP C N 1
ATOM 8116 C CA . ASP C 1 82 ? -45.901 8.702 24.246 1.00 53.32 263 ASP C CA 1
ATOM 8117 C C . ASP C 1 82 ? -46.785 9.861 23.815 1.00 52.43 263 ASP C C 1
ATOM 8118 O O . ASP C 1 82 ? -47.878 9.664 23.281 1.00 51.72 263 ASP C O 1
ATOM 8123 N N . ALA C 1 83 ? -46.300 11.069 24.045 1.00 51.66 264 ALA C N 1
ATOM 8124 C CA . ALA C 1 83 ? -47.017 12.272 23.668 1.00 53.23 264 ALA C CA 1
ATOM 8125 C C . ALA C 1 83 ? -46.001 13.181 22.988 1.00 53.99 264 ALA C C 1
ATOM 8126 O O . ALA C 1 83 ? -44.988 13.547 23.584 1.00 53.48 264 ALA C O 1
ATOM 8128 N N . ALA C 1 84 ? -46.264 13.529 21.734 1.00 53.97 265 ALA C N 1
ATOM 8129 C CA . ALA C 1 84 ? -45.352 14.382 20.994 1.00 55.34 265 ALA C CA 1
ATOM 8130 C C . ALA C 1 84 ? -46.084 15.265 19.992 1.00 56.02 265 ALA C C 1
ATOM 8131 O O . ALA C 1 84 ? -47.266 15.061 19.704 1.00 55.05 265 ALA C O 1
ATOM 8133 N N . ARG C 1 85 ? -45.371 16.252 19.465 1.00 56.64 266 ARG C N 1
ATOM 8134 C CA . ARG C 1 85 ? -45.944 17.155 18.481 1.00 58.78 266 ARG C CA 1
ATOM 8135 C C . ARG C 1 85 ? -44.847 17.758 17.620 1.00 58.45 266 ARG C C 1
ATOM 8136 O O . ARG C 1 85 ? -43.806 18.188 18.118 1.00 57.64 266 ARG C O 1
ATOM 8144 N N . TYR C 1 86 ? -45.096 17.774 16.318 1.00 58.94 267 TYR C N 1
ATOM 8145 C CA . TYR C 1 86 ? -44.154 18.308 15.352 1.00 60.78 267 TYR C CA 1
ATOM 8146 C C . TYR C 1 86 ? -44.634 19.694 14.910 1.00 63.48 267 TYR C C 1
ATOM 8147 O O . TYR C 1 86 ? -45.612 19.827 14.169 1.00 62.38 267 TYR C O 1
ATOM 8156 N N . ILE C 1 87 ? -43.943 20.725 15.379 1.00 66.30 268 ILE C N 1
ATOM 8157 C CA . ILE C 1 87 ? -44.311 22.093 15.044 1.00 69.48 268 ILE C CA 1
ATOM 8158 C C . ILE C 1 87 ? -43.073 22.934 14.721 1.00 71.30 268 ILE C C 1
ATOM 8159 O O . ILE C 1 87 ? -42.052 22.840 15.405 1.00 72.76 268 ILE C O 1
ATOM 8164 N N . ASN C 1 88 ? -43.168 23.742 13.667 1.00 72.20 269 ASN C N 1
ATOM 8165 C CA . ASN C 1 88 ? -42.072 24.610 13.242 1.00 73.47 269 ASN C CA 1
ATOM 8166 C C . ASN C 1 88 ? -40.817 23.856 12.815 1.00 72.86 269 ASN C C 1
ATOM 8167 O O . ASN C 1 88 ? -39.701 24.322 13.029 1.00 72.90 269 ASN C O 1
ATOM 8172 N N . GLY C 1 89 ? -41.005 22.689 12.210 1.00 73.07 270 GLY C N 1
ATOM 8173 C CA . GLY C 1 89 ? -39.873 21.905 11.751 1.00 72.86 270 GLY C CA 1
ATOM 8174 C C . GLY C 1 89 ? -39.091 21.204 12.845 1.00 72.74 270 GLY C C 1
ATOM 8175 O O . GLY C 1 89 ? -38.055 20.590 12.578 1.00 72.96 270 GLY C O 1
ATOM 8176 N N . ARG C 1 90 ? -39.579 21.290 14.076 1.00 72.37 271 ARG C N 1
ATOM 8177 C CA . ARG C 1 90 ? -38.910 20.651 15.204 1.00 72.37 271 ARG C CA 1
ATOM 8178 C C . ARG C 1 90 ? -39.872 19.704 15.919 1.00 72.44 271 ARG C C 1
ATOM 8179 O O . ARG C 1 90 ? -41.065 19.995 16.037 1.00 72.16 271 ARG C O 1
ATOM 8181 N N . ARG C 1 91 ? -39.362 18.568 16.386 1.00 71.81 272 ARG C N 1
ATOM 8182 C CA . ARG C 1 91 ? -40.216 17.625 17.096 1.00 71.42 272 ARG C CA 1
ATOM 8183 C C . ARG C 1 91 ? -40.045 17.765 18.604 1.00 70.88 272 ARG C C 1
ATOM 8184 O O . ARG C 1 91 ? -38.930 17.914 19.097 1.00 71.02 272 ARG C O 1
ATOM 8192 N N . GLU C 1 92 ? -41.158 17.715 19.331 1.00 70.97 273 GLU C N 1
ATOM 8193 C CA . GLU C 1 92 ? -41.132 17.830 20.785 1.00 71.94 273 GLU C CA 1
ATOM 8194 C C . GLU C 1 92 ? -41.706 16.573 21.432 1.00 72.64 273 GLU C C 1
ATOM 8195 O O . GLU C 1 92 ? -42.467 15.830 20.812 1.00 72.75 273 GLU C O 1
ATOM 8201 N N . THR C 1 93 ? -41.333 16.343 22.687 1.00 73.34 274 THR C N 1
ATOM 8202 C CA . THR C 1 93 ? -41.823 15.196 23.444 1.00 73.33 274 THR C CA 1
ATOM 8203 C C . THR C 1 93 ? -42.203 15.722 24.822 1.00 72.87 274 THR C C 1
ATOM 8204 O O . THR C 1 93 ? -41.339 15.960 25.664 1.00 73.78 274 THR C O 1
ATOM 8208 N N . LEU C 1 94 ? -43.499 15.908 25.043 1.00 72.14 275 LEU C N 1
ATOM 8209 C CA . LEU C 1 94 ? -43.981 16.434 26.311 1.00 72.35 275 LEU C CA 1
ATOM 8210 C C . LEU C 1 94 ? -44.464 15.339 27.251 1.00 72.43 275 LEU C C 1
ATOM 8211 O O . LEU C 1 94 ? -45.501 15.480 27.899 1.00 73.63 275 LEU C O 1
ATOM 8216 N N . ASN C 1 95 ? -43.707 14.250 27.329 1.00 71.38 276 ASN C N 1
ATOM 8217 C CA . ASN C 1 95 ? -44.069 13.131 28.193 1.00 70.62 276 ASN C CA 1
ATOM 8218 C C . ASN C 1 95 ? -43.798 13.384 29.664 1.00 69.40 276 ASN C C 1
ATOM 8219 O O . ASN C 1 95 ? -42.646 13.472 30.086 1.00 70.78 276 ASN C O 1
ATOM 8224 N N . PRO C 1 96 ? -44.861 13.518 30.467 1.00 67.42 277 PRO C N 1
ATOM 8225 C CA . PRO C 1 96 ? -44.666 13.749 31.898 1.00 66.51 277 PRO C CA 1
ATOM 8226 C C . PRO C 1 96 ? -44.415 12.383 32.533 1.00 64.44 277 PRO C C 1
ATOM 8227 O O . PRO C 1 96 ? -44.870 11.360 32.020 1.00 64.36 277 PRO C O 1
ATOM 8231 N N . PRO C 1 97 ? -43.671 12.340 33.642 1.00 62.75 278 PRO C N 1
ATOM 8232 C CA . PRO C 1 97 ? -43.417 11.042 34.272 1.00 60.50 278 PRO C CA 1
ATOM 8233 C C . PRO C 1 97 ? -44.688 10.501 34.931 1.00 57.57 278 PRO C C 1
ATOM 8234 O O . PRO C 1 97 ? -45.684 11.213 35.045 1.00 57.58 278 PRO C O 1
ATOM 8238 N N . GLY C 1 98 ? -44.660 9.238 35.340 1.00 54.78 279 GLY C N 1
ATOM 8239 C CA . GLY C 1 98 ? -45.809 8.657 36.013 1.00 54.26 279 GLY C CA 1
ATOM 8240 C C . GLY C 1 98 ? -46.890 8.055 35.142 1.00 52.85 279 GLY C C 1
ATOM 8241 O O . GLY C 1 98 ? -46.734 7.935 33.925 1.00 53.23 279 GLY C O 1
ATOM 8242 N N . ARG C 1 99 ? -47.994 7.679 35.778 1.00 50.98 280 ARG C N 1
ATOM 8243 C CA . ARG C 1 99 ? -49.116 7.078 35.078 1.00 51.71 280 ARG C CA 1
ATOM 8244 C C . ARG C 1 99 ? -49.788 8.066 34.126 1.00 51.81 280 ARG C C 1
ATOM 8245 O O . ARG C 1 99 ? -49.782 9.284 34.344 1.00 48.13 280 ARG C O 1
ATOM 8253 N N . ALA C 1 100 ? -50.362 7.526 33.058 1.00 51.58 281 ALA C N 1
ATOM 8254 C CA . ALA C 1 100 ? -51.039 8.343 32.068 1.00 53.53 281 ALA C CA 1
ATOM 8255 C C . ALA C 1 100 ? -52.543 8.265 32.292 1.00 54.38 281 ALA C C 1
AT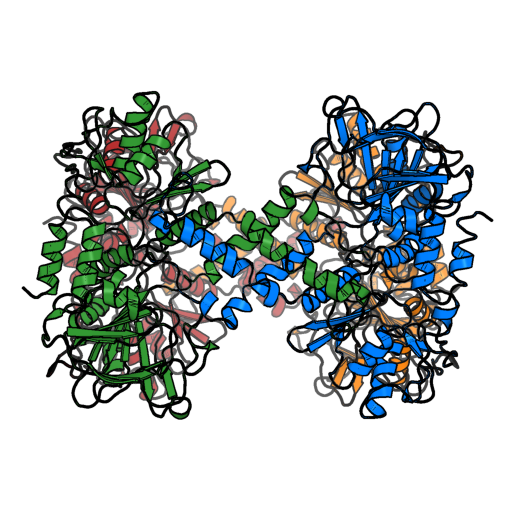OM 8256 O O . ALA C 1 100 ? -53.235 7.438 31.696 1.00 55.18 281 ALA C O 1
ATOM 8258 N N . LEU C 1 101 ? -53.046 9.119 33.173 1.00 54.39 282 LEU C N 1
ATOM 8259 C CA . LEU C 1 101 ? -54.473 9.133 33.452 1.00 54.68 282 LEU C CA 1
ATOM 8260 C C . LEU C 1 101 ? -55.175 9.840 32.300 1.00 54.92 282 LEU C C 1
ATOM 8261 O O . LEU C 1 101 ? -54.566 10.652 31.602 1.00 55.62 282 LEU C O 1
ATOM 8266 N N . PRO C 1 102 ? -56.461 9.531 32.076 1.00 54.58 283 PRO C N 1
ATOM 8267 C CA . PRO C 1 102 ? -57.233 10.152 30.998 1.00 54.80 283 PRO C CA 1
ATOM 8268 C C . PRO C 1 102 ? -57.092 11.673 30.952 1.00 55.15 283 PRO C C 1
ATOM 8269 O O . PRO C 1 102 ? -56.802 12.250 29.902 1.00 55.35 283 PRO C O 1
ATOM 8273 N N . ALA C 1 103 ? -57.287 12.314 32.099 1.00 54.49 284 ALA C N 1
ATOM 8274 C CA . ALA C 1 103 ? -57.198 13.768 32.199 1.00 53.71 284 ALA C CA 1
ATOM 8275 C C . ALA C 1 103 ? -55.891 14.331 31.663 1.00 54.22 284 ALA C C 1
ATOM 8276 O O . ALA C 1 103 ? -55.886 15.323 30.939 1.00 56.16 284 ALA C O 1
ATOM 8278 N N . ALA C 1 104 ? -54.778 13.704 32.023 1.00 54.46 285 ALA C N 1
ATOM 8279 C CA . ALA C 1 104 ? -53.479 14.175 31.572 1.00 53.32 285 ALA C CA 1
ATOM 8280 C C . ALA C 1 104 ? -53.274 13.876 30.096 1.00 52.36 285 ALA C C 1
ATOM 8281 O O . ALA C 1 104 ? -52.792 14.726 29.349 1.00 52.05 285 ALA C O 1
ATOM 8283 N N . ALA C 1 105 ? -53.650 12.670 29.680 1.00 51.93 286 ALA C N 1
ATOM 8284 C CA . ALA C 1 105 ? -53.493 12.259 28.290 1.00 53.02 286 ALA C CA 1
ATOM 8285 C C . ALA C 1 105 ? -54.331 13.125 27.357 1.00 54.93 286 ALA C C 1
ATOM 8286 O O . ALA C 1 105 ? -53.824 13.671 26.375 1.00 56.92 286 ALA C O 1
ATOM 8288 N N . TRP C 1 106 ? -55.616 13.254 27.670 1.00 55.61 287 TRP C N 1
ATOM 8289 C CA . TRP C 1 106 ? -56.521 14.052 26.859 1.00 55.27 287 TRP C CA 1
ATOM 8290 C C . TRP C 1 106 ? -56.140 15.524 26.877 1.00 57.12 287 TRP C C 1
ATOM 8291 O O . TRP C 1 106 ? -56.352 16.242 25.900 1.00 58.16 287 TRP C O 1
ATOM 8302 N N . SER C 1 107 ? -55.564 15.968 27.989 1.00 57.85 288 SER C N 1
ATOM 8303 C CA . SER C 1 107 ? -55.145 17.354 28.113 1.00 57.79 288 SER C CA 1
ATOM 8304 C C . SER C 1 107 ? -54.036 17.644 27.097 1.00 58.15 288 SER C C 1
ATOM 8305 O O . SER C 1 107 ? -54.034 18.691 26.450 1.00 59.68 288 SER C O 1
ATOM 8308 N N . LEU C 1 108 ? -53.092 16.715 26.960 1.00 57.54 289 LEU C N 1
ATOM 8309 C CA . LEU C 1 108 ? -51.987 16.870 26.009 1.00 56.34 289 LEU C CA 1
ATOM 8310 C C . LEU C 1 108 ? -52.543 16.858 24.588 1.00 55.09 289 LEU C C 1
ATOM 8311 O O . LEU C 1 108 ? -52.075 17.585 23.715 1.00 54.29 289 LEU C O 1
ATOM 8316 N N . TYR C 1 109 ? -53.543 16.011 24.371 1.00 55.06 290 TYR C N 1
ATOM 8317 C CA . TYR C 1 109 ? -54.199 15.892 23.078 1.00 56.17 290 TYR C CA 1
ATOM 8318 C C . TYR C 1 109 ? -54.718 17.260 22.645 1.00 56.73 290 TYR C C 1
ATOM 8319 O O . TYR C 1 109 ? -54.335 17.777 21.598 1.00 55.97 290 TYR C O 1
ATOM 8328 N N . GLN C 1 110 ? -55.584 17.843 23.468 1.00 57.18 291 GLN C N 1
ATOM 8329 C CA . GLN C 1 110 ? -56.158 19.150 23.177 1.00 58.13 291 GLN C CA 1
ATOM 8330 C C . GLN C 1 110 ? -55.068 20.202 23.028 1.00 57.67 291 GLN C C 1
ATOM 8331 O O . GLN C 1 110 ? -55.281 21.250 22.413 1.00 57.59 291 GLN C O 1
ATOM 8337 N N . ALA C 1 111 ? -53.900 19.929 23.600 1.00 56.99 292 ALA C N 1
ATOM 8338 C CA . ALA C 1 111 ? -52.784 20.864 23.514 1.00 56.64 292 ALA C CA 1
ATOM 8339 C C . ALA C 1 111 ? -52.084 20.718 22.167 1.00 56.94 292 ALA C C 1
ATOM 8340 O O . ALA C 1 111 ? -51.108 21.414 21.885 1.00 56.98 292 ALA C O 1
ATOM 8342 N N . GLY C 1 112 ? -52.589 19.806 21.339 1.00 56.40 293 GLY C N 1
ATOM 8343 C CA . GLY C 1 112 ? -52.011 19.598 20.024 1.00 55.78 293 GLY C CA 1
ATOM 8344 C C . GLY C 1 112 ? -51.034 18.442 19.918 1.00 55.87 293 GLY C C 1
ATOM 8345 O O . GLY C 1 112 ? -50.497 18.183 18.842 1.00 56.56 293 GLY C O 1
ATOM 8346 N N . CYS C 1 113 ? -50.800 17.743 21.026 1.00 55.18 294 CYS C N 1
ATOM 8347 C CA . CYS C 1 113 ? -49.881 16.605 21.036 1.00 53.13 294 CYS C CA 1
ATOM 8348 C C . CYS C 1 113 ? -50.554 15.330 20.548 1.00 50.54 294 CYS C C 1
ATOM 8349 O O . CYS C 1 113 ? -51.718 15.080 20.859 1.00 51.99 294 CYS C O 1
ATOM 8352 N N . SER C 1 114 ? -49.830 14.529 19.774 1.00 47.55 295 SER C N 1
ATOM 8353 C CA . SER C 1 114 ? -50.365 13.255 19.308 1.00 46.73 295 SER C CA 1
ATOM 8354 C C . SER C 1 114 ? -50.063 12.243 20.411 1.00 44.90 295 SER C C 1
ATOM 8355 O O . SER C 1 114 ? -49.210 12.493 21.268 1.00 43.69 295 SER C O 1
ATOM 8358 N N . LEU C 1 115 ? -50.759 11.111 20.398 1.00 43.15 296 LEU C N 1
ATOM 8359 C CA . LEU C 1 115 ? -50.546 10.075 21.402 1.00 41.16 296 LEU C CA 1
ATOM 8360 C C . LEU C 1 115 ? -50.230 8.745 20.731 1.00 41.29 296 LEU C C 1
ATOM 8361 O O . LEU C 1 115 ? -50.895 8.354 19.772 1.00 38.42 296 LEU C O 1
ATOM 8366 N N . ARG C 1 116 ? -49.217 8.050 21.245 1.00 41.58 297 ARG C N 1
ATOM 8367 C CA . ARG C 1 116 ? -48.810 6.756 20.692 1.00 40.43 297 ARG C CA 1
ATOM 8368 C C . ARG C 1 116 ? -48.807 5.647 21.746 1.00 39.10 297 ARG C C 1
ATOM 8369 O O . ARG C 1 116 ? -48.132 5.756 22.765 1.00 39.32 297 ARG C O 1
ATOM 8377 N N . LEU C 1 117 ? -49.583 4.595 21.499 1.00 37.87 298 LEU C N 1
ATOM 8378 C CA . LEU C 1 117 ? -49.663 3.459 22.407 1.00 40.73 298 LEU C CA 1
ATOM 8379 C C . LEU C 1 117 ? -48.684 2.435 21.852 1.00 42.76 298 LEU C C 1
ATOM 8380 O O . LEU C 1 117 ? -48.837 1.980 20.719 1.00 41.69 298 LEU C O 1
ATOM 8385 N N . LEU C 1 118 ? -47.683 2.072 22.649 1.00 43.33 299 LEU C N 1
ATOM 8386 C CA . LEU C 1 118 ? -46.643 1.150 22.197 1.00 44.74 299 LEU C CA 1
ATOM 8387 C C . LEU C 1 118 ? -46.930 -0.349 22.167 1.00 45.53 299 LEU C C 1
ATOM 8388 O O . LEU C 1 118 ? -46.380 -1.058 21.330 1.00 47.74 299 LEU C O 1
ATOM 8393 N N . CYS C 1 119 ? -47.766 -0.857 23.056 1.00 46.66 300 CYS C N 1
ATOM 8394 C CA . CYS C 1 119 ? -48.021 -2.293 23.021 1.00 51.05 300 CYS C CA 1
ATOM 8395 C C . CYS C 1 119 ? -49.504 -2.625 23.182 1.00 49.22 300 CYS C C 1
ATOM 8396 O O . CYS C 1 119 ? -49.889 -3.355 24.093 1.00 50.86 300 CYS C O 1
ATOM 8399 N N . PRO C 1 120 ? -50.354 -2.116 22.274 1.00 47.57 301 PRO C N 1
ATOM 8400 C CA . PRO C 1 120 ? -51.793 -2.378 22.362 1.00 44.92 301 PRO C CA 1
ATOM 8401 C C . PRO C 1 120 ? -52.184 -3.842 22.508 1.00 43.10 301 PRO C C 1
ATOM 8402 O O . PRO C 1 120 ? -53.235 -4.139 23.070 1.00 43.37 301 PRO C O 1
ATOM 8406 N N . GLN C 1 121 ? -51.354 -4.757 22.013 1.00 40.57 302 GLN C N 1
ATOM 8407 C CA . GLN C 1 121 ? -51.671 -6.178 22.123 1.00 40.27 302 GLN C CA 1
ATOM 8408 C C . GLN C 1 121 ? -51.669 -6.677 23.570 1.00 41.50 302 GLN C C 1
ATOM 8409 O O . GLN C 1 121 ? -52.195 -7.751 23.864 1.00 38.67 302 GLN C O 1
ATOM 8415 N N . ALA C 1 122 ? -51.079 -5.900 24.472 1.00 42.53 303 ALA C N 1
ATOM 8416 C CA . ALA C 1 122 ? -51.025 -6.284 25.879 1.00 45.91 303 ALA C CA 1
ATOM 8417 C C . ALA C 1 122 ? -52.278 -5.827 26.634 1.00 48.34 303 ALA C C 1
ATOM 8418 O O . ALA C 1 122 ? -52.493 -6.211 27.778 1.00 48.72 303 ALA C O 1
ATOM 8420 N N . PHE C 1 123 ? -53.103 -5.009 25.987 1.00 49.90 304 PHE C N 1
ATOM 8421 C CA . PHE C 1 123 ? -54.320 -4.510 26.612 1.00 52.05 304 PHE C CA 1
ATOM 8422 C C . PHE C 1 123 ? -55.560 -4.800 25.767 1.00 53.24 304 PHE C C 1
ATOM 8423 O O . PHE C 1 123 ? -56.688 -4.706 26.249 1.00 54.09 304 PHE C O 1
ATOM 8431 N N . SER C 1 124 ? -55.343 -5.147 24.505 1.00 52.10 305 SER C N 1
ATOM 8432 C CA . SER C 1 124 ? -56.436 -5.444 23.593 1.00 50.90 305 SER C CA 1
ATOM 8433 C C . SER C 1 124 ? -56.397 -6.905 23.161 1.00 50.74 305 SER C C 1
ATOM 8434 O O . SER C 1 124 ? -55.411 -7.367 22.587 1.00 49.66 305 SER C O 1
ATOM 8437 N N . THR C 1 125 ? -57.476 -7.629 23.439 1.00 50.40 306 THR C N 1
ATOM 8438 C CA . THR C 1 125 ? -57.573 -9.040 23.072 1.00 50.50 306 THR C CA 1
ATOM 8439 C C . THR C 1 125 ? -57.693 -9.231 21.557 1.00 48.43 306 THR C C 1
ATOM 8440 O O . THR C 1 125 ? -57.285 -10.262 21.015 1.00 48.21 306 THR C O 1
ATOM 8444 N N . THR C 1 126 ? -58.257 -8.234 20.883 1.00 46.00 307 THR C N 1
ATOM 8445 C CA . THR C 1 126 ? -58.432 -8.286 19.435 1.00 47.28 307 THR C CA 1
ATOM 8446 C C . THR C 1 126 ? -57.099 -8.025 18.727 1.00 45.56 307 THR C C 1
ATOM 8447 O O . THR C 1 126 ? -56.744 -8.727 17.781 1.00 44.65 307 THR C O 1
ATOM 8451 N N . VAL C 1 127 ? -56.361 -7.014 19.178 1.00 43.46 308 VAL C N 1
ATOM 8452 C CA . VAL C 1 127 ? -55.076 -6.724 18.565 1.00 41.76 308 VAL C CA 1
ATOM 8453 C C . VAL C 1 127 ? -54.172 -7.925 18.776 1.00 41.42 308 VAL C C 1
ATOM 8454 O O . VAL C 1 127 ? -53.389 -8.283 17.902 1.00 41.01 308 VAL C O 1
ATOM 8458 N N . TRP C 1 128 ? -54.298 -8.560 19.935 1.00 40.55 309 TRP C N 1
ATOM 8459 C CA . TRP C 1 128 ? -53.497 -9.735 20.248 1.00 41.14 309 TRP C CA 1
ATOM 8460 C C . TRP C 1 128 ? -53.798 -10.862 19.261 1.00 42.38 309 TRP C C 1
ATOM 8461 O O . TRP C 1 128 ? -52.883 -11.440 18.673 1.00 42.60 309 TRP C O 1
ATOM 8472 N N . GLN C 1 129 ? -55.076 -11.178 19.069 1.00 43.66 310 GLN C N 1
ATOM 8473 C CA . GLN C 1 129 ? -55.440 -12.229 18.121 1.00 43.78 310 GLN C CA 1
ATOM 8474 C C . GLN C 1 129 ? -54.934 -11.882 16.716 1.00 42.38 310 GLN C C 1
ATOM 8475 O O . GLN C 1 129 ? -54.399 -12.732 16.006 1.00 41.72 310 GLN C O 1
ATOM 8481 N N . PHE C 1 130 ? -55.112 -10.626 16.326 1.00 42.35 311 PHE C N 1
ATOM 8482 C CA . PHE C 1 130 ? -54.681 -10.156 15.017 1.00 44.09 311 PHE C CA 1
ATOM 8483 C C . PHE C 1 130 ? -53.183 -10.429 14.786 1.00 44.86 311 PHE C C 1
ATOM 8484 O O . PHE C 1 130 ? -52.804 -11.089 13.815 1.00 44.82 311 PHE C O 1
ATOM 8492 N N . LEU C 1 131 ? -52.338 -9.934 15.690 1.00 43.15 312 LEU C N 1
ATOM 8493 C CA . LEU C 1 131 ? -50.893 -10.124 15.572 1.00 41.16 312 LEU C CA 1
ATOM 8494 C C . LEU C 1 131 ? -50.480 -11.573 15.754 1.00 39.50 312 LEU C C 1
ATOM 8495 O O . LEU C 1 131 ? -49.619 -12.072 15.038 1.00 39.27 312 LEU C O 1
ATOM 8500 N N . ALA C 1 132 ? -51.090 -12.252 16.717 1.00 39.48 313 ALA C N 1
ATOM 8501 C CA . ALA C 1 132 ? -50.762 -13.647 16.969 1.00 39.91 313 ALA C CA 1
ATOM 8502 C C . ALA C 1 132 ? -50.997 -14.525 15.736 1.00 41.62 313 ALA C C 1
ATOM 8503 O O . ALA C 1 132 ? -50.273 -15.496 15.508 1.00 42.80 313 ALA C O 1
ATOM 8505 N N . VAL C 1 133 ? -52.008 -14.201 14.937 1.00 42.18 314 VAL C N 1
ATOM 8506 C CA . VAL C 1 133 ? -52.261 -14.993 13.740 1.00 42.82 314 VAL C CA 1
ATOM 8507 C C . VAL C 1 133 ? -51.292 -14.579 12.619 1.00 42.43 314 VAL C C 1
ATOM 8508 O O . VAL C 1 133 ? -50.664 -15.429 11.992 1.00 43.16 314 VAL C O 1
ATOM 8512 N N . LEU C 1 134 ? -51.159 -13.277 12.386 1.00 41.18 315 LEU C N 1
ATOM 8513 C CA . LEU C 1 134 ? -50.264 -12.784 11.345 1.00 41.61 315 LEU C CA 1
ATOM 8514 C C . LEU C 1 134 ? -48.789 -13.140 11.555 1.00 41.44 315 LEU C C 1
ATOM 8515 O O . LEU C 1 134 ? -48.061 -13.348 10.591 1.00 41.20 315 LEU C O 1
ATOM 8520 N N . GLN C 1 135 ? -48.340 -13.219 12.804 1.00 41.94 316 GLN C N 1
ATOM 8521 C CA . GLN C 1 135 ? -46.941 -13.554 13.054 1.00 41.97 316 GLN C CA 1
ATOM 8522 C C . GLN C 1 135 ? -46.628 -14.911 12.440 1.00 41.43 316 GLN C C 1
ATOM 8523 O O . GLN C 1 135 ? -45.518 -15.156 11.973 1.00 41.80 316 GLN C O 1
ATOM 8529 N N . GLU C 1 136 ? -47.623 -15.788 12.427 1.00 42.80 317 GLU C N 1
ATOM 8530 C CA . GLU C 1 136 ? -47.443 -17.134 11.898 1.00 45.48 317 GLU C CA 1
ATOM 8531 C C . GLU C 1 136 ? -47.155 -17.226 10.395 1.00 44.28 317 GLU C C 1
ATOM 8532 O O . GLU C 1 136 ? -46.613 -18.230 9.944 1.00 43.90 317 GLU C O 1
ATOM 8538 N N . GLN C 1 137 ? -47.513 -16.205 9.616 1.00 44.82 318 GLN C N 1
ATOM 8539 C CA . GLN C 1 137 ? -47.226 -16.246 8.174 1.00 46.54 318 GLN C CA 1
ATOM 8540 C C . GLN C 1 137 ? -46.129 -15.260 7.775 1.00 46.47 318 GLN C C 1
ATOM 8541 O O . GLN C 1 137 ? -45.801 -15.120 6.594 1.00 48.37 318 GLN C O 1
ATOM 8547 N N . PHE C 1 138 ? -45.570 -14.570 8.762 1.00 44.94 319 PHE C N 1
ATOM 8548 C CA . PHE C 1 138 ? -44.475 -13.635 8.515 1.00 43.33 319 PHE C CA 1
ATOM 8549 C C . PHE C 1 138 ? -43.169 -14.377 8.811 1.00 43.35 319 PHE C C 1
ATOM 8550 O O . PHE C 1 138 ? -42.151 -14.167 8.150 1.00 43.63 319 PHE C O 1
ATOM 8558 N N . GLY C 1 139 ? -43.213 -15.272 9.796 1.00 42.25 320 GLY C N 1
ATOM 8559 C CA . GLY C 1 139 ? -42.017 -16.005 10.166 1.00 39.85 320 GLY C CA 1
ATOM 8560 C C . GLY C 1 139 ? -41.119 -15.091 10.981 1.00 40.23 320 GLY C C 1
ATOM 8561 O O . GLY C 1 139 ? -39.940 -15.370 11.191 1.00 40.92 320 GLY C O 1
ATOM 8562 N N . SER C 1 140 ? -41.700 -13.989 11.446 1.00 38.99 321 SER C N 1
ATOM 8563 C CA . SER C 1 140 ? -40.994 -12.990 12.235 1.00 38.01 321 SER C CA 1
ATOM 8564 C C . SER C 1 140 ? -41.985 -12.331 13.180 1.00 38.50 321 SER C C 1
ATOM 8565 O O . SER C 1 140 ? -43.174 -12.245 12.880 1.00 36.48 321 SER C O 1
ATOM 8568 N N . MET C 1 141 ? -41.494 -11.856 14.317 1.00 38.62 322 MET C N 1
ATOM 8569 C CA . MET C 1 141 ? -42.363 -11.211 15.285 1.00 37.89 322 MET C CA 1
ATOM 8570 C C . MET C 1 141 ? -43.178 -10.111 14.638 1.00 38.14 322 MET C C 1
ATOM 8571 O O . MET C 1 141 ? -42.674 -9.351 13.811 1.00 35.99 322 MET C O 1
ATOM 8576 N N . ALA C 1 142 ? -44.450 -10.037 15.013 1.00 36.36 323 ALA C N 1
ATOM 8577 C CA . ALA C 1 142 ? -45.321 -8.994 14.501 1.00 37.62 323 ALA C CA 1
ATOM 8578 C C . ALA C 1 142 ? -45.729 -8.145 15.699 1.00 38.53 323 ALA C C 1
ATOM 8579 O O . ALA C 1 142 ? -46.301 -8.661 16.665 1.00 40.98 323 ALA C O 1
ATOM 8581 N N . GLY C 1 143 ? -45.426 -6.852 15.638 1.00 36.50 324 GLY C N 1
ATOM 8582 C CA . GLY C 1 143 ? -45.787 -5.952 16.713 1.00 34.52 324 GLY C CA 1
ATOM 8583 C C . GLY C 1 143 ? -46.671 -4.842 16.176 1.00 35.34 324 GLY C C 1
ATOM 8584 O O . GLY C 1 143 ? -46.976 -4.806 14.983 1.00 34.05 324 GLY C O 1
ATOM 8585 N N . SER C 1 144 ? -47.078 -3.925 17.047 1.00 34.98 325 SER C N 1
ATOM 8586 C CA . SER C 1 144 ? -47.929 -2.829 16.614 1.00 36.61 325 SER C CA 1
ATOM 8587 C C . SER C 1 144 ? -47.869 -1.629 17.533 1.00 35.60 325 SER C C 1
ATOM 8588 O O . SER C 1 144 ? -47.449 -1.726 18.685 1.00 36.41 325 SER C O 1
ATOM 8591 N N . ASN C 1 145 ? -48.295 -0.496 16.990 1.00 35.78 326 ASN C N 1
ATOM 8592 C CA . ASN C 1 145 ? -48.369 0.767 17.706 1.00 36.97 326 ASN C CA 1
ATOM 8593 C C . ASN C 1 145 ? -49.673 1.416 17.250 1.00 39.04 326 ASN C C 1
ATOM 8594 O O . ASN C 1 145 ? -50.147 1.164 16.137 1.00 38.99 326 ASN C O 1
ATOM 8599 N N . VAL C 1 146 ? -50.260 2.241 18.106 1.00 39.20 327 VAL C N 1
ATOM 8600 C CA . VAL C 1 146 ? -51.477 2.948 17.747 1.00 40.03 327 VAL C CA 1
ATOM 8601 C C . VAL C 1 146 ? -51.182 4.439 17.836 1.00 39.99 327 VAL C C 1
ATOM 8602 O O . VAL C 1 146 ? -50.535 4.894 18.784 1.00 38.56 327 VAL C O 1
ATOM 8606 N N . TYR C 1 147 ? -51.637 5.195 16.840 1.00 40.48 328 TYR C N 1
ATOM 8607 C CA . TYR C 1 147 ? -51.408 6.639 16.817 1.00 41.93 328 TYR C CA 1
ATOM 8608 C C . TYR C 1 147 ? -52.705 7.437 16.801 1.00 43.16 328 TYR C C 1
ATOM 8609 O O . TYR C 1 147 ? -53.577 7.203 15.963 1.00 42.94 328 TYR C O 1
ATOM 8618 N N . LEU C 1 148 ? -52.811 8.389 17.722 1.00 43.65 329 LEU C N 1
ATOM 8619 C CA . LEU C 1 148 ? -53.976 9.255 17.831 1.00 45.54 329 LEU C CA 1
ATOM 8620 C C . LEU C 1 148 ? -53.518 10.690 17.617 1.00 46.71 329 LEU C C 1
ATOM 8621 O O . LEU C 1 148 ? -52.770 11.235 18.440 1.00 45.22 329 LEU C O 1
ATOM 8626 N N . THR C 1 149 ? -53.961 11.306 16.523 1.00 47.45 330 THR C N 1
ATOM 8627 C CA . THR C 1 149 ? -53.561 12.680 16.222 1.00 50.01 330 THR C CA 1
ATOM 8628 C C . THR C 1 149 ? -54.726 13.674 16.183 1.00 51.92 330 THR C C 1
ATOM 8629 O O . THR C 1 149 ? -55.740 13.431 15.530 1.00 52.67 330 THR C O 1
ATOM 8633 N N . PRO C 1 150 ? -54.588 14.812 16.880 1.00 53.56 331 PRO C N 1
ATOM 8634 C CA . PRO C 1 150 ? -55.649 15.823 16.896 1.00 55.61 331 PRO C CA 1
ATOM 8635 C C . PRO C 1 150 ? -55.721 16.594 15.573 1.00 57.11 331 PRO C C 1
ATOM 8636 O O . PRO C 1 150 ? -54.786 16.564 14.774 1.00 56.95 331 PRO C O 1
ATOM 8640 N N . PRO C 1 151 ? -56.844 17.289 15.325 1.00 58.88 332 PRO C N 1
ATOM 8641 C CA . PRO C 1 151 ? -57.036 18.066 14.096 1.00 58.78 332 PRO C CA 1
ATOM 8642 C C . PRO C 1 151 ? -55.986 19.153 13.878 1.00 59.02 332 PRO C C 1
ATOM 8643 O O . PRO C 1 151 ? -55.432 19.702 14.832 1.00 59.29 332 PRO C O 1
ATOM 8647 N N . ASN C 1 152 ? -55.721 19.456 12.613 1.00 59.64 333 ASN C N 1
ATOM 8648 C CA . ASN C 1 152 ? -54.758 20.486 12.257 1.00 60.43 333 ASN C CA 1
ATOM 8649 C C . ASN C 1 152 ? -53.450 20.338 13.024 1.00 59.98 333 ASN C C 1
ATOM 8650 O O . ASN C 1 152 ? -53.030 21.262 13.724 1.00 59.89 333 ASN C O 1
ATOM 8655 N N . SER C 1 153 ? -52.804 19.183 12.905 1.00 58.42 334 SER C N 1
ATOM 8656 C CA . SER C 1 153 ? -51.536 18.984 13.603 1.00 57.67 334 SER C CA 1
ATOM 8657 C C . SER C 1 153 ? -50.750 17.776 13.099 1.00 57.00 334 SER C C 1
ATOM 8658 O O . SER C 1 153 ? -51.265 16.936 12.356 1.00 57.37 334 SER C O 1
ATOM 8661 N N . GLN C 1 154 ? -49.491 17.710 13.512 1.00 55.90 335 GLN C N 1
ATOM 8662 C CA . GLN C 1 154 ? -48.607 16.618 13.138 1.00 54.40 335 GLN C CA 1
ATOM 8663 C C . GLN C 1 154 ? -47.814 16.221 14.382 1.00 52.25 335 GLN C C 1
ATOM 8664 O O . GLN C 1 154 ? -47.215 17.070 15.041 1.00 50.63 335 GLN C O 1
ATOM 8670 N N . GLY C 1 155 ? -47.813 14.932 14.700 1.00 51.16 336 GLY C N 1
ATOM 8671 C CA . GLY C 1 155 ? -47.103 14.476 15.881 1.00 51.07 336 GLY C CA 1
ATOM 8672 C C . GLY C 1 155 ? -45.625 14.162 15.713 1.00 51.10 336 GLY C C 1
ATOM 8673 O O . GLY C 1 155 ? -44.810 14.571 16.542 1.00 50.50 336 GLY C O 1
ATOM 8674 N N . PHE C 1 156 ? -45.276 13.460 14.635 1.00 50.52 337 PHE C N 1
ATOM 8675 C CA . PHE C 1 156 ? -43.893 13.050 14.390 1.00 49.73 337 PHE C CA 1
ATOM 8676 C C . PHE C 1 156 ? -43.220 13.619 13.146 1.00 48.98 337 PHE C C 1
ATOM 8677 O O . PHE C 1 156 ? -43.865 13.866 12.120 1.00 48.51 337 PHE C O 1
ATOM 8685 N N . ALA C 1 157 ? -41.910 13.818 13.252 1.00 46.94 338 ALA C N 1
ATOM 8686 C CA . ALA C 1 157 ? -41.108 14.335 12.154 1.00 45.53 338 ALA C CA 1
ATOM 8687 C C . ALA C 1 157 ? -40.908 13.221 11.128 1.00 43.78 338 ALA C C 1
ATOM 8688 O O . ALA C 1 157 ? -41.050 12.042 11.451 1.00 44.68 338 ALA C O 1
ATOM 8690 N N . PRO C 1 158 ? -40.585 13.579 9.877 1.00 41.69 339 PRO C N 1
ATOM 8691 C CA . PRO C 1 158 ? -40.375 12.557 8.848 1.00 41.53 339 PRO C CA 1
ATOM 8692 C C . PRO C 1 158 ? -39.117 11.746 9.146 1.00 41.37 339 PRO C C 1
ATOM 8693 O O . PRO C 1 158 ? -38.126 12.290 9.646 1.00 40.92 339 PRO C O 1
ATOM 8697 N N . HIS C 1 159 ? -39.159 10.453 8.838 1.00 40.74 340 HIS C N 1
ATOM 8698 C CA . HIS C 1 159 ? -38.020 9.560 9.070 1.00 40.50 340 HIS C CA 1
ATOM 8699 C C . HIS C 1 159 ? -38.372 8.190 8.505 1.00 39.17 340 HIS C C 1
ATOM 8700 O O . HIS C 1 159 ? -39.524 7.955 8.144 1.00 38.84 340 HIS C O 1
ATOM 8707 N N . TYR C 1 160 ? -37.394 7.289 8.422 1.00 36.30 341 TYR C N 1
ATOM 8708 C CA . TYR C 1 160 ? -37.677 5.941 7.941 1.00 38.01 341 TYR C CA 1
ATOM 8709 C C . TYR C 1 160 ? -37.441 4.935 9.070 1.00 40.19 341 TYR C C 1
ATOM 8710 O O . TYR C 1 160 ? -36.775 5.243 10.066 1.00 38.86 341 TYR C O 1
ATOM 8719 N N . ASP C 1 161 ? -37.998 3.739 8.928 1.00 40.69 342 ASP C N 1
ATOM 8720 C CA . ASP C 1 161 ? -37.860 2.725 9.970 1.00 40.97 342 ASP C CA 1
ATOM 8721 C C . ASP C 1 161 ? -37.006 1.532 9.574 1.00 39.59 342 ASP C C 1
ATOM 8722 O O . ASP C 1 161 ? -36.565 1.417 8.423 1.00 37.93 342 ASP C O 1
ATOM 8727 N N . ASP C 1 162 ? -36.784 0.644 10.540 1.00 38.58 343 ASP C N 1
ATOM 8728 C CA . ASP C 1 162 ? -35.981 -0.556 10.322 1.00 37.53 343 ASP C CA 1
ATOM 8729 C C . ASP C 1 162 ? -36.861 -1.802 10.202 1.00 36.21 343 ASP C C 1
ATOM 8730 O O . ASP C 1 162 ? -36.362 -2.930 10.149 1.00 36.40 343 ASP C O 1
ATOM 8735 N N . ILE C 1 163 ? -38.172 -1.591 10.151 1.00 34.61 344 ILE C N 1
ATOM 8736 C CA . ILE C 1 163 ? -39.125 -2.689 10.010 1.00 35.52 344 ILE C CA 1
ATOM 8737 C C . ILE C 1 163 ? -40.103 -2.460 8.842 1.00 36.68 344 ILE C C 1
ATOM 8738 O O . ILE C 1 163 ? -40.243 -1.338 8.343 1.00 34.93 344 ILE C O 1
ATOM 8743 N N . GLU C 1 164 ? -40.766 -3.533 8.409 1.00 36.01 345 GLU C N 1
ATOM 8744 C CA . GLU C 1 164 ? -41.756 -3.449 7.336 1.00 35.46 345 GLU C CA 1
ATOM 8745 C C . GLU C 1 164 ? -43.042 -2.952 7.985 1.00 35.22 345 GLU C C 1
ATOM 8746 O O . GLU C 1 164 ? -43.476 -3.490 9.009 1.00 36.00 345 GLU C O 1
ATOM 8752 N N . ALA C 1 165 ? -43.659 -1.934 7.395 1.00 33.25 346 ALA C N 1
ATOM 8753 C CA . ALA C 1 165 ? -44.853 -1.356 7.990 1.00 33.59 346 ALA C CA 1
ATOM 8754 C C . ALA C 1 165 ? -46.166 -1.448 7.218 1.00 35.86 346 ALA C C 1
ATOM 8755 O O . ALA C 1 165 ? -46.216 -1.219 6.012 1.00 36.47 346 ALA C O 1
ATOM 8757 N N . PHE C 1 166 ? -47.229 -1.770 7.952 1.00 35.83 347 PHE C N 1
ATOM 8758 C CA . PHE C 1 166 ? -48.587 -1.865 7.415 1.00 36.00 347 PHE C CA 1
ATOM 8759 C C . PHE C 1 166 ? -49.436 -0.907 8.243 1.00 36.65 347 PHE C C 1
ATOM 8760 O O . PHE C 1 166 ? -49.694 -1.147 9.430 1.00 35.54 347 PHE C O 1
ATOM 8768 N N . VAL C 1 167 ? -49.852 0.186 7.618 1.00 34.74 348 VAL C N 1
ATOM 8769 C CA . VAL C 1 167 ? -50.655 1.184 8.294 1.00 37.88 348 VAL C CA 1
ATOM 8770 C C . VAL C 1 167 ? -52.150 0.957 8.033 1.00 40.78 348 VAL C C 1
ATOM 8771 O O . VAL C 1 167 ? -52.600 0.883 6.887 1.00 41.94 348 VAL C O 1
ATOM 8775 N N . LEU C 1 168 ? -52.910 0.834 9.113 1.00 41.46 349 LEU C N 1
ATOM 8776 C CA . LEU C 1 168 ? -54.350 0.622 9.027 1.00 40.88 349 LEU C CA 1
ATOM 8777 C C . LEU C 1 168 ? -55.069 1.860 9.533 1.00 42.55 349 LEU C C 1
ATOM 8778 O O . LEU C 1 168 ? -54.961 2.206 10.711 1.00 42.77 349 LEU C O 1
ATOM 8783 N N . GLN C 1 169 ? -55.778 2.542 8.636 1.00 43.34 350 GLN C N 1
ATOM 8784 C CA . GLN C 1 169 ? -56.526 3.737 9.009 1.00 46.23 350 GLN C CA 1
ATOM 8785 C C . GLN C 1 169 ? -57.774 3.230 9.728 1.00 46.94 350 GLN C C 1
ATOM 8786 O O . GLN C 1 169 ? -58.487 2.372 9.211 1.00 46.49 350 GLN C O 1
ATOM 8792 N N . LEU C 1 170 ? -58.026 3.750 10.923 1.00 48.44 351 LEU C N 1
ATOM 8793 C CA . LEU C 1 170 ? -59.163 3.301 11.717 1.00 49.04 351 LEU C CA 1
ATOM 8794 C C . LEU C 1 170 ? -60.280 4.333 11.864 1.00 48.97 351 LEU C C 1
ATOM 8795 O O . LEU C 1 170 ? -61.453 3.990 11.749 1.00 49.66 351 LEU C O 1
ATOM 8800 N N . GLU C 1 171 ? -59.915 5.584 12.131 1.00 47.36 352 GLU C N 1
ATOM 8801 C CA . GLU C 1 171 ? -60.889 6.656 12.301 1.00 49.10 352 GLU C CA 1
ATOM 8802 C C . GLU C 1 171 ? -60.356 7.945 11.689 1.00 49.79 352 GLU C C 1
ATOM 8803 O O . GLU C 1 171 ? -59.164 8.254 11.796 1.00 48.67 352 GLU C O 1
ATOM 8809 N N . GLY C 1 172 ? -61.246 8.705 11.059 1.00 48.96 353 GLY C N 1
ATOM 8810 C CA . GLY C 1 172 ? -60.841 9.953 10.438 1.00 48.08 353 GLY C CA 1
ATOM 8811 C C . GLY C 1 172 ? -59.973 9.765 9.201 1.00 47.19 353 GLY C C 1
ATOM 8812 O O . GLY C 1 172 ? -59.899 8.681 8.615 1.00 44.88 353 GLY C O 1
ATOM 8813 N N . ARG C 1 173 ? -59.264 10.818 8.819 1.00 53.86 354 ARG C N 1
ATOM 8814 C CA A ARG C 1 173 ? -58.410 10.882 7.645 0.50 55.22 354 ARG C CA 1
ATOM 8815 C CA B ARG C 1 173 ? -58.477 10.990 7.605 0.50 55.25 354 ARG C CA 1
ATOM 8816 C C . ARG C 1 173 ? -57.106 11.536 8.060 1.00 49.86 354 ARG C C 1
ATOM 8817 O O . ARG C 1 173 ? -56.947 12.199 9.087 1.00 49.24 354 ARG C O 1
ATOM 8832 N N . LYS C 1 174 ? -56.093 11.245 7.247 1.00 47.24 355 LYS C N 1
ATOM 8833 C CA . LYS C 1 174 ? -54.785 11.826 7.506 1.00 46.61 355 LYS C CA 1
ATOM 8834 C C . LYS C 1 174 ? -54.010 11.883 6.193 1.00 44.95 355 LYS C C 1
ATOM 8835 O O . LYS C 1 174 ? -54.070 10.962 5.378 1.00 43.53 355 LYS C O 1
ATOM 8841 N N . LEU C 1 175 ? -53.302 12.982 5.985 1.00 44.75 356 LEU C N 1
ATOM 8842 C CA . LEU C 1 175 ? -52.524 13.149 4.773 1.00 46.43 356 LEU C CA 1
ATOM 8843 C C . LEU C 1 175 ? -51.129 12.523 4.920 1.00 47.17 356 LEU C C 1
ATOM 8844 O O . LEU C 1 175 ? -50.281 13.023 5.668 1.00 46.26 356 LEU C O 1
ATOM 8849 N N . TRP C 1 176 ? -50.908 11.419 4.215 1.00 46.16 357 TRP C N 1
ATOM 8850 C CA . TRP C 1 176 ? -49.626 10.731 4.255 1.00 47.35 357 TRP C CA 1
ATOM 8851 C C . TRP C 1 176 ? -48.729 11.084 3.078 1.00 47.02 357 TRP C C 1
ATOM 8852 O O . TRP C 1 176 ? -49.204 11.318 1.963 1.00 46.23 357 TRP C O 1
ATOM 8863 N N . ARG C 1 177 ? -47.428 11.124 3.349 1.00 45.35 358 ARG C N 1
ATOM 8864 C CA . ARG C 1 177 ? -46.412 11.391 2.335 1.00 44.11 358 ARG C CA 1
ATOM 8865 C C . ARG C 1 177 ? -45.305 10.354 2.529 1.00 43.26 358 ARG C C 1
ATOM 8866 O O . ARG C 1 177 ? -44.656 10.304 3.576 1.00 43.16 358 ARG C O 1
ATOM 8874 N N . VAL C 1 178 ? -45.117 9.510 1.522 1.00 42.26 359 VAL C N 1
ATOM 8875 C CA . VAL C 1 178 ? -44.105 8.463 1.565 1.00 42.92 359 VAL C CA 1
ATOM 8876 C C . VAL C 1 178 ? -43.052 8.729 0.484 1.00 43.83 359 VAL C C 1
ATOM 8877 O O . VAL C 1 178 ? -43.382 9.177 -0.616 1.00 44.52 359 VAL C O 1
ATOM 8881 N N . TYR C 1 179 ? -41.788 8.463 0.803 1.00 42.06 360 TYR C N 1
ATOM 8882 C CA . TYR C 1 179 ? -40.691 8.707 -0.133 1.00 41.69 360 TYR C CA 1
ATOM 8883 C C . TYR C 1 179 ? -39.861 7.456 -0.405 1.00 41.62 360 TYR C C 1
ATOM 8884 O O . TYR C 1 179 ? -39.630 6.642 0.490 1.00 42.46 360 TYR C O 1
ATOM 8893 N N . ARG C 1 180 ? -39.414 7.293 -1.641 1.00 41.95 361 ARG C N 1
ATOM 8894 C CA . ARG C 1 180 ? -38.578 6.145 -1.962 1.00 43.94 361 ARG C CA 1
ATOM 8895 C C . ARG C 1 180 ? -37.217 6.347 -1.297 1.00 41.61 361 ARG C C 1
ATOM 8896 O O . ARG C 1 180 ? -36.865 7.471 -0.930 1.00 39.78 361 ARG C O 1
ATOM 8904 N N . PRO C 1 181 ? -36.441 5.263 -1.120 1.00 40.79 362 PRO C N 1
ATOM 8905 C CA . PRO C 1 181 ? -35.117 5.387 -0.491 1.00 42.29 362 PRO C CA 1
ATOM 8906 C C . PRO C 1 181 ? -34.322 6.524 -1.140 1.00 41.40 362 PRO C C 1
ATOM 8907 O O . PRO C 1 181 ? -34.232 6.604 -2.360 1.00 41.24 362 PRO C O 1
ATOM 8911 N N . ARG C 1 182 ? -33.756 7.403 -0.325 1.00 42.49 363 ARG C N 1
ATOM 8912 C CA . ARG C 1 182 ? -32.992 8.520 -0.851 1.00 44.90 363 ARG C CA 1
ATOM 8913 C C . ARG C 1 182 ? -31.716 8.094 -1.586 1.00 47.29 363 ARG C C 1
ATOM 8914 O O . ARG C 1 182 ? -31.353 8.685 -2.608 1.00 48.92 363 ARG C O 1
ATOM 8922 N N . ALA C 1 183 ? -31.034 7.074 -1.071 1.00 46.79 364 ALA C N 1
ATOM 8923 C CA . ALA C 1 183 ? -29.804 6.591 -1.692 1.00 45.71 364 ALA C CA 1
ATOM 8924 C C . ALA C 1 183 ? -29.696 5.072 -1.572 1.00 46.43 364 ALA C C 1
ATOM 8925 O O . ALA C 1 183 ? -30.423 4.449 -0.792 1.00 46.03 364 ALA C O 1
ATOM 8927 N N . PRO C 1 184 ? -28.783 4.456 -2.346 1.00 46.35 365 PRO C N 1
ATOM 8928 C CA . PRO C 1 184 ? -28.591 3.005 -2.326 1.00 45.30 365 PRO C CA 1
ATOM 8929 C C . PRO C 1 184 ? -28.423 2.390 -0.946 1.00 43.14 365 PRO C C 1
ATOM 8930 O O . PRO C 1 184 ? -29.018 1.352 -0.670 1.00 41.52 365 PRO C O 1
ATOM 8934 N N . THR C 1 185 ? -27.627 3.024 -0.088 1.00 41.36 366 THR C N 1
ATOM 8935 C CA . THR C 1 185 ? -27.390 2.503 1.259 1.00 40.65 366 THR C CA 1
ATOM 8936 C C . THR C 1 185 ? -28.611 2.600 2.171 1.00 40.87 366 THR C C 1
ATOM 8937 O O . THR C 1 185 ? -28.658 1.969 3.222 1.00 39.93 366 THR C O 1
ATOM 8941 N N . GLU C 1 186 ? -29.600 3.389 1.773 1.00 39.55 367 GLU C N 1
ATOM 8942 C CA . GLU C 1 186 ? -30.791 3.534 2.590 1.00 40.11 367 GLU C CA 1
ATOM 8943 C C . GLU C 1 186 ? -31.889 2.556 2.167 1.00 38.42 367 GLU C C 1
ATOM 8944 O O . GLU C 1 186 ? -32.894 2.389 2.857 1.00 37.34 367 GLU C O 1
ATOM 8950 N N . GLU C 1 187 ? -31.696 1.892 1.038 1.00 37.35 368 GLU C N 1
ATOM 8951 C CA . GLU C 1 187 ? -32.686 0.911 0.610 1.00 37.93 368 GLU C CA 1
ATOM 8952 C C . GLU C 1 187 ? -32.614 -0.245 1.601 1.00 36.80 368 GLU C C 1
ATOM 8953 O O . GLU C 1 187 ? -31.528 -0.745 1.902 1.00 36.09 368 GLU C O 1
ATOM 8959 N N . LEU C 1 188 ? -33.769 -0.658 2.109 1.00 35.70 369 LEU C N 1
ATOM 8960 C CA . LEU C 1 188 ? -33.844 -1.752 3.072 1.00 34.07 369 LEU C CA 1
ATOM 8961 C C . LEU C 1 188 ? -32.881 -1.514 4.231 1.00 33.40 369 LEU C C 1
ATOM 8962 O O . LEU C 1 188 ? -32.110 -2.400 4.607 1.00 31.41 369 LEU C O 1
ATOM 8967 N N . ALA C 1 189 ? -32.949 -0.312 4.796 1.00 33.80 370 ALA C N 1
ATOM 8968 C CA . ALA C 1 189 ? -32.094 0.094 5.910 1.00 34.02 370 ALA C CA 1
ATOM 8969 C C . ALA C 1 189 ? -32.007 -0.918 7.051 1.00 36.56 370 ALA C C 1
ATOM 8970 O O . ALA C 1 189 ? -32.957 -1.664 7.323 1.00 39.02 370 ALA C O 1
ATOM 8972 N N . LEU C 1 190 ? -30.862 -0.922 7.731 1.00 37.10 371 LEU C N 1
ATOM 8973 C CA . LEU C 1 190 ? -30.606 -1.835 8.846 1.00 38.26 371 LEU C CA 1
ATOM 8974 C C . LEU C 1 190 ? -31.086 -1.269 10.180 1.00 37.81 371 LEU C C 1
ATOM 8975 O O . LEU C 1 190 ? -31.421 -2.017 11.107 1.00 38.14 371 LEU C O 1
ATOM 8980 N N . THR C 1 191 ? -31.096 0.054 10.273 1.00 37.02 372 THR C N 1
ATOM 8981 C CA . THR C 1 191 ? -31.516 0.740 11.488 1.00 38.02 372 THR C CA 1
ATOM 8982 C C . THR C 1 191 ? -32.373 1.972 11.188 1.00 36.99 372 THR C C 1
ATOM 8983 O O . THR C 1 191 ? -32.306 2.553 10.100 1.00 34.88 372 THR C O 1
ATOM 8987 N N . SER C 1 192 ? -33.180 2.358 12.168 1.00 38.00 373 SER C N 1
ATOM 8988 C CA . SER C 1 192 ? -34.027 3.526 12.039 1.00 38.88 373 SER C CA 1
ATOM 8989 C C . SER C 1 192 ? -33.163 4.757 11.848 1.00 41.53 373 SER C C 1
ATOM 8990 O O . SER C 1 192 ? -32.036 4.835 12.349 1.00 41.14 373 SER C O 1
ATOM 8993 N N . SER C 1 193 ? -33.695 5.717 11.102 1.00 41.55 374 SER C N 1
ATOM 8994 C CA . SER C 1 193 ? -32.977 6.949 10.815 1.00 41.38 374 SER C CA 1
ATOM 8995 C C . SER C 1 193 ? -33.256 7.980 11.888 1.00 41.23 374 SER C C 1
ATOM 8996 O O . SER C 1 193 ? -34.095 7.775 12.764 1.00 41.33 374 SER C O 1
ATOM 8999 N N . PRO C 1 194 ? -32.531 9.099 11.844 1.00 41.33 375 PRO C N 1
ATOM 9000 C CA . PRO C 1 194 ? -32.757 10.156 12.829 1.00 42.24 375 PRO C CA 1
ATOM 9001 C C . PRO C 1 194 ? -33.890 11.004 12.228 1.00 44.11 375 PRO C C 1
ATOM 9002 O O . PRO C 1 194 ? -34.343 10.729 11.108 1.00 42.21 375 PRO C O 1
ATOM 9006 N N . ASN C 1 195 ? -34.362 12.010 12.960 1.00 46.62 376 ASN C N 1
ATOM 9007 C CA . ASN C 1 195 ? -35.423 12.884 12.445 1.00 48.17 376 ASN C CA 1
ATOM 9008 C C . ASN C 1 195 ? -34.865 13.732 11.304 1.00 48.89 376 ASN C C 1
ATOM 9009 O O . ASN C 1 195 ? -33.812 14.345 11.451 1.00 52.42 376 ASN C O 1
ATOM 9014 N N . PHE C 1 196 ? -35.558 13.775 10.173 1.00 48.83 377 PHE C N 1
ATOM 9015 C CA . PHE C 1 196 ? -35.087 14.577 9.042 1.00 51.40 377 PHE C CA 1
ATOM 9016 C C . PHE C 1 196 ? -35.808 15.924 8.957 1.00 53.20 377 PHE C C 1
ATOM 9017 O O . PHE C 1 196 ? -36.878 16.111 9.541 1.00 53.73 377 PHE C O 1
ATOM 9025 N N . SER C 1 197 ? -35.208 16.861 8.228 1.00 54.89 378 SER C N 1
ATOM 9026 C CA . SER C 1 197 ? -35.806 18.177 8.023 1.00 56.60 378 SER C CA 1
ATOM 9027 C C . SER C 1 197 ? -36.527 18.124 6.680 1.00 56.04 378 SER C C 1
ATOM 9028 O O . SER C 1 197 ? -36.159 17.338 5.804 1.00 55.29 378 SER C O 1
ATOM 9031 N N . GLN C 1 198 ? -37.553 18.950 6.514 1.00 56.83 379 GLN C N 1
ATOM 9032 C CA . GLN C 1 198 ? -38.301 18.956 5.261 1.00 57.37 379 GLN C CA 1
ATOM 9033 C C . GLN C 1 198 ? -37.374 19.127 4.058 1.00 57.26 379 GLN C C 1
ATOM 9034 O O . GLN C 1 198 ? -37.599 18.540 3.002 1.00 55.76 379 GLN C O 1
ATOM 9040 N N . ASP C 1 199 ? -36.320 19.917 4.233 1.00 58.73 380 ASP C N 1
ATOM 9041 C CA . ASP C 1 199 ? -35.354 20.169 3.165 1.00 61.37 380 ASP C CA 1
ATOM 9042 C C . ASP C 1 199 ? -34.581 18.917 2.750 1.00 61.47 380 ASP C C 1
ATOM 9043 O O . ASP C 1 199 ? -34.164 18.799 1.594 1.00 61.86 380 ASP C O 1
ATOM 9048 N N . ASP C 1 200 ? -34.385 17.989 3.687 1.00 60.55 381 ASP C N 1
ATOM 9049 C CA . ASP C 1 200 ? -33.658 16.756 3.387 1.00 60.32 381 ASP C CA 1
ATOM 9050 C C . ASP C 1 200 ? -34.497 15.832 2.521 1.00 59.47 381 ASP C C 1
ATOM 9051 O O . ASP C 1 200 ? -34.018 14.790 2.078 1.00 60.32 381 ASP C O 1
ATOM 9056 N N . LEU C 1 201 ? -35.747 16.212 2.277 1.00 57.49 382 LEU C N 1
ATOM 9057 C CA . LEU C 1 201 ? -36.653 15.369 1.506 1.00 54.90 382 LEU C CA 1
ATOM 9058 C C . LEU C 1 201 ? -36.871 15.770 0.052 1.00 55.39 382 LEU C C 1
ATOM 9059 O O . LEU C 1 201 ? -36.936 16.955 -0.284 1.00 54.56 382 LEU C O 1
ATOM 9064 N N . GLY C 1 202 ? -36.996 14.762 -0.807 1.00 54.00 383 GLY C N 1
ATOM 9065 C CA . GLY C 1 202 ? -37.235 15.014 -2.214 1.00 54.89 383 GLY C CA 1
ATOM 9066 C C . GLY C 1 202 ? -38.730 15.073 -2.481 1.00 54.97 383 GLY C C 1
ATOM 9067 O O . GLY C 1 202 ? -39.481 15.660 -1.703 1.00 55.62 383 GLY C O 1
ATOM 9068 N N . GLU C 1 203 ? -39.165 14.473 -3.583 1.00 53.95 384 GLU C N 1
ATOM 9069 C CA . GLU C 1 203 ? -40.579 14.450 -3.932 1.00 53.35 384 GLU C CA 1
ATOM 9070 C C . GLU C 1 203 ? -41.145 13.080 -3.579 1.00 52.04 384 GLU C C 1
ATOM 9071 O O . GLU C 1 203 ? -40.584 12.049 -3.956 1.00 49.30 384 GLU C O 1
ATOM 9077 N N . PRO C 1 204 ? -42.269 13.053 -2.847 1.00 50.41 385 PRO C N 1
ATOM 9078 C CA . PRO C 1 204 ? -42.923 11.809 -2.434 1.00 49.25 385 PRO C CA 1
ATOM 9079 C C . PRO C 1 204 ? -43.224 10.906 -3.620 1.00 48.77 385 PRO C C 1
ATOM 9080 O O . PRO C 1 204 ? -43.409 11.377 -4.746 1.00 48.56 385 PRO C O 1
ATOM 9084 N N . VAL C 1 205 ? -43.268 9.606 -3.368 1.00 47.42 386 VAL C N 1
ATOM 9085 C CA . VAL C 1 205 ? -43.595 8.649 -4.415 1.00 46.21 386 VAL C CA 1
ATOM 9086 C C . VAL C 1 205 ? -45.103 8.456 -4.286 1.00 47.34 386 VAL C C 1
ATOM 9087 O O . VAL C 1 205 ? -45.763 7.925 -5.176 1.00 47.44 386 VAL C O 1
ATOM 9091 N N . LEU C 1 206 ? -45.637 8.895 -3.154 1.00 47.78 387 LEU C N 1
ATOM 9092 C CA . LEU C 1 206 ? -47.054 8.755 -2.869 1.00 49.46 387 LEU C CA 1
ATOM 9093 C C . LEU C 1 206 ? -47.417 9.846 -1.869 1.00 50.61 387 LEU C C 1
ATOM 9094 O O . LEU C 1 206 ? -46.717 10.067 -0.880 1.00 49.97 387 LEU C O 1
ATOM 9099 N N . GLN C 1 207 ? -48.497 10.554 -2.163 1.00 50.68 388 GLN C N 1
ATOM 9100 C CA . GLN C 1 207 ? -48.984 11.621 -1.311 1.00 51.64 388 GLN C CA 1
ATOM 9101 C C . GLN C 1 207 ? -50.491 11.503 -1.437 1.00 54.31 388 GLN C C 1
ATOM 9102 O O . GLN C 1 207 ? -51.068 11.934 -2.436 1.00 55.27 388 GLN C O 1
ATOM 9108 N N . THR C 1 208 ? -51.124 10.907 -0.431 1.00 55.27 389 THR C N 1
ATOM 9109 C CA . THR C 1 208 ? -52.564 10.712 -0.462 1.00 55.63 389 THR C CA 1
ATOM 9110 C C . THR C 1 208 ? -53.186 10.766 0.931 1.00 55.69 389 THR C C 1
ATOM 9111 O O . THR C 1 208 ? -52.498 10.609 1.939 1.00 56.63 389 THR C O 1
ATOM 9115 N N . VAL C 1 209 ? -54.493 11.003 0.976 1.00 54.39 390 VAL C N 1
ATOM 9116 C CA . VAL C 1 209 ? -55.225 11.055 2.236 1.00 52.78 390 VAL C CA 1
ATOM 9117 C C . VAL C 1 209 ? -55.770 9.655 2.508 1.00 52.62 390 VAL C C 1
ATOM 9118 O O . VAL C 1 209 ? -56.246 8.982 1.593 1.00 51.68 390 VAL C O 1
ATOM 9122 N N . LEU C 1 210 ? -55.675 9.206 3.757 1.00 51.18 391 LEU C N 1
ATOM 9123 C CA . LEU C 1 210 ? -56.175 7.885 4.111 1.00 50.86 391 LEU C CA 1
ATOM 9124 C C . LEU C 1 210 ? -57.558 7.990 4.716 1.00 50.26 391 LEU C C 1
ATOM 9125 O O . LEU C 1 210 ? -57.880 8.969 5.384 1.00 51.85 391 LEU C O 1
ATOM 9130 N N . GLU C 1 211 ? -58.380 6.982 4.458 1.00 51.16 392 GLU C N 1
ATOM 9131 C CA . GLU C 1 211 ? -59.742 6.940 4.981 1.00 50.87 392 GLU C CA 1
ATOM 9132 C C . GLU C 1 211 ? -59.945 5.615 5.701 1.00 49.17 392 GLU C C 1
ATOM 9133 O O . GLU C 1 211 ? -59.334 4.607 5.335 1.00 47.96 392 GLU C O 1
ATOM 9139 N N . PRO C 1 212 ? -60.805 5.601 6.735 1.00 47.79 393 PRO C N 1
ATOM 9140 C CA . PRO C 1 212 ? -61.097 4.397 7.516 1.00 46.24 393 PRO C CA 1
ATOM 9141 C C . PRO C 1 212 ? -61.232 3.174 6.627 1.00 46.34 393 PRO C C 1
ATOM 9142 O O . PRO C 1 212 ? -62.037 3.162 5.697 1.00 48.64 393 PRO C O 1
ATOM 9146 N N . GLY C 1 213 ? -60.433 2.150 6.904 1.00 44.91 394 GLY C N 1
ATOM 9147 C CA . GLY C 1 213 ? -60.489 0.945 6.101 1.00 43.53 394 GLY C CA 1
ATOM 9148 C C . GLY C 1 213 ? -59.334 0.804 5.121 1.00 42.94 394 GLY C C 1
ATOM 9149 O O . GLY C 1 213 ? -59.017 -0.306 4.706 1.00 40.84 394 GLY C O 1
ATOM 9150 N N . ASP C 1 214 ? -58.712 1.918 4.738 1.00 44.97 395 ASP C N 1
ATOM 9151 C CA . ASP C 1 214 ? -57.577 1.876 3.808 1.00 47.68 395 ASP C CA 1
ATOM 9152 C C . ASP C 1 214 ? -56.363 1.172 4.414 1.00 47.65 395 ASP C C 1
ATOM 9153 O O . ASP C 1 214 ? -56.234 1.059 5.632 1.00 46.93 395 ASP C O 1
ATOM 9158 N N . LEU C 1 215 ? -55.469 0.711 3.547 1.00 49.82 396 LEU C N 1
ATOM 9159 C CA . LEU C 1 215 ? -54.242 0.041 3.966 1.00 48.86 396 LEU C CA 1
ATOM 9160 C C . LEU C 1 215 ? -53.046 0.658 3.237 1.00 48.98 396 LEU C C 1
ATOM 9161 O O . LEU C 1 215 ? -53.045 0.776 2.006 1.00 46.39 396 LEU C O 1
ATOM 9166 N N . LEU C 1 216 ? -52.032 1.056 4.000 1.00 46.80 397 LEU C N 1
ATOM 9167 C CA . LEU C 1 216 ? -50.828 1.640 3.418 1.00 44.13 397 LEU C CA 1
ATOM 9168 C C . LEU C 1 216 ? -49.591 0.882 3.888 1.00 44.69 397 LEU C C 1
ATOM 9169 O O . LEU C 1 216 ? -49.285 0.839 5.084 1.00 46.26 397 LEU C O 1
ATOM 9174 N N . TYR C 1 217 ? -48.884 0.287 2.938 1.00 42.80 398 TYR C N 1
ATOM 9175 C CA . TYR C 1 217 ? -47.680 -0.480 3.226 1.00 39.73 398 TYR C CA 1
ATOM 9176 C C . TYR C 1 217 ? -46.439 0.106 2.554 1.00 38.89 398 TYR C C 1
ATOM 9177 O O . TYR C 1 217 ? -46.512 0.587 1.430 1.00 36.39 398 TYR C O 1
ATOM 9186 N N . PHE C 1 218 ? -45.303 0.058 3.248 1.00 37.21 399 PHE C N 1
ATOM 9187 C CA . PHE C 1 218 ? -44.032 0.529 2.695 1.00 36.34 399 PHE C CA 1
ATOM 9188 C C . PHE C 1 218 ? -42.861 -0.140 3.413 1.00 36.23 399 PHE C C 1
ATOM 9189 O O . PHE C 1 218 ? -42.916 -0.404 4.620 1.00 33.77 399 PHE C O 1
ATOM 9197 N N . PRO C 1 219 ? -41.792 -0.448 2.664 1.00 35.26 400 PRO C N 1
ATOM 9198 C CA . PRO C 1 219 ? -40.591 -1.102 3.194 1.00 33.58 400 PRO C CA 1
ATOM 9199 C C . PRO C 1 219 ? -39.736 -0.267 4.140 1.00 35.06 400 PRO C C 1
ATOM 9200 O O . PRO C 1 219 ? -39.827 0.965 4.161 1.00 34.42 400 PRO C O 1
ATOM 9204 N N . ARG C 1 220 ? -38.908 -0.952 4.926 1.00 33.24 401 ARG C N 1
ATOM 9205 C CA . ARG C 1 220 ? -37.977 -0.272 5.817 1.00 33.67 401 ARG C CA 1
ATOM 9206 C C . ARG C 1 220 ? -37.044 0.525 4.891 1.00 33.55 401 ARG C C 1
ATOM 9207 O O . ARG C 1 220 ? -36.625 0.028 3.842 1.00 31.94 401 ARG C O 1
ATOM 9215 N N . GLY C 1 221 ? -36.760 1.771 5.257 1.00 33.02 402 GLY C N 1
ATOM 9216 C CA . GLY C 1 221 ? -35.896 2.595 4.432 1.00 35.29 402 GLY C CA 1
ATOM 9217 C C . GLY C 1 221 ? -36.669 3.688 3.701 1.00 37.31 402 GLY C C 1
ATOM 9218 O O . GLY C 1 221 ? -36.089 4.668 3.225 1.00 34.89 402 GLY C O 1
ATOM 9219 N N . PHE C 1 222 ? -37.983 3.506 3.593 1.00 36.61 403 PHE C N 1
ATOM 9220 C CA . PHE C 1 222 ? -38.847 4.491 2.948 1.00 35.99 403 PHE C CA 1
ATOM 9221 C C . PHE C 1 222 ? -39.221 5.545 3.986 1.00 35.28 403 PHE C C 1
ATOM 9222 O O . PHE C 1 222 ? -39.801 5.220 5.022 1.00 34.66 403 PHE C O 1
ATOM 9230 N N . ILE C 1 223 ? -38.895 6.801 3.723 1.00 35.02 404 ILE C N 1
ATOM 9231 C CA . ILE C 1 223 ? -39.247 7.851 4.669 1.00 35.31 404 ILE C CA 1
ATOM 9232 C C . ILE C 1 223 ? -40.749 8.117 4.566 1.00 37.17 404 ILE C C 1
ATOM 9233 O O . ILE C 1 223 ? -41.369 7.873 3.522 1.00 36.94 404 ILE C O 1
ATOM 9238 N N . HIS C 1 224 ? -41.329 8.610 5.653 1.00 35.62 405 HIS C N 1
ATOM 9239 C CA . HIS C 1 224 ? -42.744 8.899 5.684 1.00 38.15 405 HIS C CA 1
ATOM 9240 C C . HIS C 1 224 ? -43.089 9.952 6.726 1.00 40.21 405 HIS C C 1
ATOM 9241 O O . HIS C 1 224 ? -42.327 10.206 7.665 1.00 37.72 405 HIS C O 1
ATOM 9248 N N . GLN C 1 225 ? -44.242 10.582 6.533 1.00 41.47 406 GLN C N 1
ATOM 9249 C CA . GLN C 1 225 ? -44.746 11.584 7.463 1.00 43.82 406 GLN C CA 1
ATOM 9250 C C . GLN C 1 225 ? -46.231 11.777 7.174 1.00 45.72 406 GLN C C 1
ATOM 9251 O O . GLN C 1 225 ? -46.662 11.654 6.027 1.00 45.06 406 GLN C O 1
ATOM 9257 N N . ALA C 1 226 ? -47.005 12.056 8.221 1.00 47.93 407 ALA C N 1
ATOM 9258 C CA . ALA C 1 226 ? -48.449 12.227 8.090 1.00 48.74 407 ALA C CA 1
ATOM 9259 C C . ALA C 1 226 ? -48.976 13.374 8.944 1.00 51.02 407 ALA C C 1
ATOM 9260 O O . ALA C 1 226 ? -48.435 13.668 10.010 1.00 49.88 407 ALA C O 1
ATOM 9262 N N . GLU C 1 227 ? -50.042 14.016 8.476 1.00 53.67 408 GLU C N 1
ATOM 9263 C CA . GLU C 1 227 ? -50.626 15.132 9.208 1.00 55.94 408 GLU C CA 1
ATOM 9264 C C . GLU C 1 227 ? -52.139 15.232 9.053 1.00 57.85 408 GLU C C 1
ATOM 9265 O O . GLU C 1 227 ? -52.703 14.856 8.022 1.00 56.40 408 GLU C O 1
ATOM 9271 N N . CYS C 1 228 ? -52.793 15.736 10.094 1.00 61.47 409 CYS C N 1
ATOM 9272 C CA . CYS C 1 228 ? -54.233 15.952 10.046 1.00 65.53 409 CYS C CA 1
ATOM 9273 C C . CYS C 1 228 ? -54.360 17.387 9.549 1.00 68.09 409 CYS C C 1
ATOM 9274 O O . CYS C 1 228 ? -53.548 18.247 9.898 1.00 67.49 409 CYS C O 1
ATOM 9277 N N . GLN C 1 229 ? -55.369 17.645 8.728 1.00 72.15 410 GLN C N 1
ATOM 9278 C CA . GLN C 1 229 ? -55.529 18.967 8.146 1.00 75.47 410 GLN C CA 1
ATOM 9279 C C . GLN C 1 229 ? -56.535 19.900 8.805 1.00 77.44 410 GLN C C 1
ATOM 9280 O O . GLN C 1 229 ? -56.150 20.937 9.342 1.00 78.16 410 GLN C O 1
ATOM 9286 N N . ASP C 1 230 ? -57.815 19.542 8.771 1.00 79.32 411 ASP C N 1
ATOM 9287 C CA . ASP C 1 230 ? -58.834 20.403 9.361 1.00 80.10 411 ASP C CA 1
ATOM 9288 C C . ASP C 1 230 ? -60.113 19.873 9.998 1.00 79.38 411 ASP C C 1
ATOM 9289 O O . ASP C 1 230 ? -60.969 19.294 9.325 1.00 79.35 411 ASP C O 1
ATOM 9294 N N . GLY C 1 231 ? -60.223 20.096 11.306 1.00 78.64 412 GLY C N 1
ATOM 9295 C CA . GLY C 1 231 ? -61.386 19.695 12.084 1.00 77.30 412 GLY C CA 1
ATOM 9296 C C . GLY C 1 231 ? -61.589 18.196 12.185 1.00 76.19 412 GLY C C 1
ATOM 9297 O O . GLY C 1 231 ? -62.592 17.748 12.738 1.00 76.26 412 GLY C O 1
ATOM 9298 N N . VAL C 1 232 ? -60.653 17.414 11.664 1.00 74.85 413 VAL C N 1
ATOM 9299 C CA . VAL C 1 232 ? -60.771 15.965 11.724 1.00 72.88 413 VAL C CA 1
ATOM 9300 C C . VAL C 1 232 ? -59.503 15.363 12.318 1.00 71.16 413 VAL C C 1
ATOM 9301 O O . VAL C 1 232 ? -58.394 15.733 11.930 1.00 71.66 413 VAL C O 1
ATOM 9305 N N . HIS C 1 233 ? -59.668 14.448 13.269 1.00 68.39 414 HIS C N 1
ATOM 9306 C CA . HIS C 1 233 ? -58.524 13.798 13.896 1.00 64.71 414 HIS C CA 1
ATOM 9307 C C . HIS C 1 233 ? -58.291 12.468 13.193 1.00 62.32 414 HIS C C 1
ATOM 9308 O O . HIS C 1 233 ? -59.089 12.060 12.347 1.00 62.39 414 HIS C O 1
ATOM 9315 N N . SER C 1 234 ? -57.201 11.792 13.544 1.00 58.70 415 SER C N 1
ATOM 9316 C CA . SER C 1 234 ? -56.894 10.506 12.938 1.00 54.93 415 SER C CA 1
ATOM 9317 C C . SER C 1 234 ? -56.444 9.457 13.944 1.00 52.65 415 SER C C 1
ATOM 9318 O O . SER C 1 234 ? -55.827 9.765 14.964 1.00 52.70 415 SER C O 1
ATOM 9321 N N . LEU C 1 235 ? -56.761 8.209 13.635 1.00 50.40 416 LEU C N 1
ATOM 9322 C CA . LEU C 1 235 ? -56.398 7.088 14.474 1.00 49.53 416 LEU C CA 1
ATOM 9323 C C . LEU C 1 235 ? -56.029 5.924 13.570 1.00 48.41 416 LEU C C 1
ATOM 9324 O O . LEU C 1 235 ? -56.847 5.469 12.762 1.00 47.05 416 LEU C O 1
ATOM 9329 N N . HIS C 1 236 ? -54.790 5.455 13.682 1.00 45.68 417 HIS C N 1
ATOM 9330 C CA . HIS C 1 236 ? -54.372 4.316 12.883 1.00 44.10 417 HIS C CA 1
ATOM 9331 C C . HIS C 1 236 ? -53.525 3.357 13.698 1.00 42.98 417 HIS C C 1
ATOM 9332 O O . HIS C 1 236 ? -53.000 3.709 14.757 1.00 43.53 417 HIS C O 1
ATOM 9339 N N . LEU C 1 237 ? -53.428 2.132 13.210 1.00 40.54 418 LEU C N 1
ATOM 9340 C CA . LEU C 1 237 ? -52.629 1.118 13.863 1.00 40.17 418 LEU C CA 1
ATOM 9341 C C . LEU C 1 237 ? -51.563 0.684 12.861 1.00 39.68 418 LEU C C 1
ATOM 9342 O O . LEU C 1 237 ? -51.883 0.343 11.723 1.00 38.16 418 LEU C O 1
ATOM 9347 N N . THR C 1 238 ? -50.301 0.726 13.276 1.00 38.09 419 THR C N 1
ATOM 9348 C CA . THR C 1 238 ? -49.205 0.308 12.416 1.00 37.47 419 THR C CA 1
ATOM 9349 C C . THR C 1 238 ? -48.709 -1.074 12.839 1.00 37.69 419 THR C C 1
ATOM 9350 O O . THR C 1 238 ? -48.330 -1.286 13.990 1.00 37.92 419 THR C O 1
ATOM 9354 N N . LEU C 1 239 ? -48.738 -2.007 11.898 1.00 37.41 420 LEU C N 1
ATOM 9355 C CA . LEU C 1 239 ? -48.294 -3.378 12.113 1.00 38.45 420 LEU C CA 1
ATOM 9356 C C . LEU C 1 239 ? -46.875 -3.453 11.572 1.00 38.76 420 LEU C C 1
ATOM 9357 O O . LEU C 1 239 ? -46.645 -3.167 10.402 1.00 39.58 420 LEU C O 1
ATOM 9362 N N . SER C 1 240 ? -45.918 -3.821 12.414 1.00 38.48 421 SER C N 1
ATOM 9363 C CA . SER C 1 240 ? -44.534 -3.899 11.969 1.00 38.43 421 SER C CA 1
ATOM 9364 C C . SER C 1 240 ? -44.000 -5.310 12.100 1.00 37.87 421 SER C C 1
ATOM 9365 O O . SER C 1 240 ? -44.448 -6.074 12.955 1.00 38.22 421 SER C O 1
ATOM 9368 N N . THR C 1 241 ? -43.051 -5.659 11.236 1.00 35.64 422 THR C N 1
ATOM 9369 C CA . THR C 1 241 ? -42.451 -6.982 11.276 1.00 33.92 422 THR C CA 1
ATOM 9370 C C . THR C 1 241 ? -41.116 -6.961 10.537 1.00 33.26 422 THR C C 1
ATOM 9371 O O . THR C 1 241 ? -40.718 -5.938 9.965 1.00 34.39 422 THR C O 1
ATOM 9375 N N . TYR C 1 242 ? -40.415 -8.083 10.589 1.00 31.38 423 TYR C N 1
ATOM 9376 C CA . TYR C 1 242 ? -39.138 -8.239 9.915 1.00 32.18 423 TYR C CA 1
ATOM 9377 C C . TYR C 1 242 ? -37.993 -7.365 10.403 1.00 34.47 423 TYR C C 1
ATOM 9378 O O . TYR C 1 242 ? -37.265 -6.769 9.601 1.00 31.36 423 TYR C O 1
ATOM 9387 N N . GLN C 1 243 ? -37.833 -7.291 11.723 1.00 33.35 424 GLN C N 1
ATOM 9388 C CA . GLN C 1 243 ? -36.739 -6.522 12.296 1.00 35.02 424 GLN C CA 1
ATOM 9389 C C . GLN C 1 243 ? -35.507 -7.426 12.327 1.00 32.12 424 GLN C C 1
ATOM 9390 O O . GLN C 1 243 ? -35.569 -8.533 12.848 1.00 30.31 424 GLN C O 1
ATOM 9396 N N . ARG C 1 244 ? -34.401 -6.944 11.768 1.00 37.28 425 ARG C N 1
ATOM 9397 C CA . ARG C 1 244 ? -33.216 -7.753 11.710 1.00 36.19 425 ARG C CA 1
ATOM 9398 C C . ARG C 1 244 ? -33.385 -9.167 11.344 1.00 36.03 425 ARG C C 1
ATOM 9399 O O . ARG C 1 244 ? -32.956 -10.074 12.058 1.00 32.18 425 ARG C O 1
ATOM 9407 N N . ASN C 1 245 ? -34.004 -9.387 10.189 1.00 32.79 426 ASN C N 1
ATOM 9408 C CA . ASN C 1 245 ? -34.246 -10.736 9.695 1.00 34.67 426 ASN C CA 1
ATOM 9409 C C . ASN C 1 245 ? -33.748 -10.821 8.251 1.00 35.13 426 ASN C C 1
ATOM 9410 O O . ASN C 1 245 ? -34.472 -11.258 7.352 1.00 35.28 426 ASN C O 1
ATOM 9415 N N . THR C 1 246 ? -32.500 -10.413 8.039 1.00 32.66 427 THR C N 1
ATOM 9416 C CA . THR C 1 246 ? -31.917 -10.406 6.702 1.00 32.17 427 THR C CA 1
ATOM 9417 C C . THR C 1 246 ? -30.904 -11.520 6.482 1.00 31.95 427 THR C C 1
ATOM 9418 O O . THR C 1 246 ? -30.510 -12.216 7.419 1.00 30.92 427 THR C O 1
ATOM 9422 N N . TRP C 1 247 ? -30.496 -11.687 5.227 1.00 33.22 428 TRP C N 1
ATOM 9423 C CA . TRP C 1 247 ? -29.511 -12.698 4.877 1.00 34.28 428 TRP C CA 1
ATOM 9424 C C . TRP C 1 247 ? -28.203 -12.370 5.589 1.00 34.45 428 TRP C C 1
ATOM 9425 O O . TRP C 1 247 ? -27.487 -13.273 6.016 1.00 37.32 428 TRP C O 1
ATOM 9436 N N . GLY C 1 248 ? -27.893 -11.082 5.714 1.00 32.82 429 GLY C N 1
ATOM 9437 C CA . GLY C 1 248 ? -26.681 -10.681 6.413 1.00 33.06 429 GLY C CA 1
ATOM 9438 C C . GLY C 1 248 ? -26.719 -11.148 7.860 1.00 32.18 429 GLY C C 1
ATOM 9439 O O . GLY C 1 248 ? -25.725 -11.655 8.381 1.00 32.37 429 GLY C O 1
ATOM 9440 N N . ASP C 1 249 ? -27.868 -10.978 8.513 1.00 32.00 430 ASP C N 1
ATOM 9441 C CA . ASP C 1 249 ? -28.039 -11.409 9.901 1.00 33.22 430 ASP C CA 1
ATOM 9442 C C . ASP C 1 249 ? -27.847 -12.929 10.012 1.00 32.56 430 ASP C C 1
ATOM 9443 O O . ASP C 1 249 ? -27.325 -13.433 11.005 1.00 30.67 430 ASP C O 1
ATOM 9448 N N . PHE C 1 250 ? -28.288 -13.660 8.992 1.00 32.17 431 PHE C N 1
ATOM 9449 C CA . PHE C 1 250 ? -28.136 -15.109 9.008 1.00 32.85 431 PHE C CA 1
ATOM 9450 C C . PHE C 1 250 ? -26.650 -15.416 8.872 1.00 32.22 431 PHE C C 1
ATOM 9451 O O . PHE C 1 250 ? -26.130 -16.301 9.548 1.00 31.97 431 PHE C O 1
ATOM 9459 N N . LEU C 1 251 ? -25.969 -14.679 7.999 1.00 30.66 432 LEU C N 1
ATOM 9460 C CA . LEU C 1 251 ? -24.535 -14.879 7.801 1.00 31.31 432 LEU C CA 1
ATOM 9461 C C . LEU C 1 251 ? -23.687 -14.540 9.042 1.00 31.46 432 LEU C C 1
ATOM 9462 O O . LEU C 1 251 ? -22.699 -15.220 9.317 1.00 31.64 432 LEU C O 1
ATOM 9467 N N . GLU C 1 252 ? -24.074 -13.509 9.791 1.00 32.45 433 GLU C N 1
ATOM 9468 C CA . GLU C 1 252 ? -23.333 -13.124 11.001 1.00 34.76 433 GLU C CA 1
ATOM 9469 C C . GLU C 1 252 ? -23.253 -14.269 12.005 1.00 32.92 433 GLU C C 1
ATOM 9470 O O . GLU C 1 252 ? -22.239 -14.447 12.672 1.00 34.99 433 GLU C O 1
ATOM 9476 N N . ALA C 1 253 ? -24.326 -15.041 12.116 1.00 31.62 434 ALA C N 1
ATOM 9477 C CA . ALA C 1 253 ? -24.361 -16.157 13.056 1.00 31.52 434 ALA C CA 1
ATOM 9478 C C . ALA C 1 253 ? -23.668 -17.388 12.503 1.00 30.90 434 ALA C C 1
ATOM 9479 O O . ALA C 1 253 ? -23.035 -18.141 13.232 1.00 31.75 434 ALA C O 1
ATOM 9481 N N . ILE C 1 254 ? -23.775 -17.589 11.202 1.00 32.00 435 ILE C N 1
ATOM 9482 C CA . ILE C 1 254 ? -23.172 -18.761 10.587 1.00 34.27 435 ILE C CA 1
ATOM 9483 C C . ILE C 1 254 ? -21.637 -18.731 10.434 1.00 32.94 435 ILE C C 1
ATOM 9484 O O . ILE C 1 254 ? -20.959 -19.724 10.715 1.00 34.15 435 ILE C O 1
ATOM 9489 N N . LEU C 1 255 ? -21.089 -17.593 10.029 1.00 31.32 436 LEU C N 1
ATOM 9490 C CA . LEU C 1 255 ? -19.657 -17.491 9.784 1.00 33.39 436 LEU C CA 1
ATOM 9491 C C . LEU C 1 255 ? -18.707 -17.832 10.922 1.00 32.08 436 LEU C C 1
ATOM 9492 O O . LEU C 1 255 ? -17.744 -18.569 10.714 1.00 30.91 436 LEU C O 1
ATOM 9497 N N . PRO C 1 256 ? -18.941 -17.292 12.128 1.00 32.58 437 PRO C N 1
ATOM 9498 C CA . PRO C 1 256 ? -18.023 -17.637 13.215 1.00 31.87 437 PRO C CA 1
ATOM 9499 C C . PRO C 1 256 ? -17.983 -19.147 13.458 1.00 31.92 437 PRO C C 1
ATOM 9500 O O . PRO C 1 256 ? -16.916 -19.714 13.698 1.00 32.30 437 PRO C O 1
ATOM 9504 N N . LEU C 1 257 ? -19.146 -19.795 13.403 1.00 31.60 438 LEU C N 1
ATOM 9505 C CA . LEU C 1 257 ? -19.226 -21.242 13.616 1.00 30.45 438 LEU C CA 1
ATOM 9506 C C . LEU C 1 257 ? -18.589 -22.004 12.462 1.00 29.89 438 LEU C C 1
ATOM 9507 O O . LEU C 1 257 ? -18.008 -23.069 12.668 1.00 29.30 438 LEU C O 1
ATOM 9512 N N . ALA C 1 258 ? -18.688 -21.453 11.254 1.00 27.78 439 ALA C N 1
ATOM 9513 C CA . ALA C 1 258 ? -18.102 -22.097 10.079 1.00 29.17 439 ALA C CA 1
ATOM 9514 C C . ALA C 1 258 ? -16.571 -22.053 10.123 1.00 28.19 439 ALA C C 1
ATOM 9515 O O . ALA C 1 258 ? -15.913 -23.032 9.773 1.00 30.16 439 ALA C O 1
ATOM 9517 N N . VAL C 1 259 ? -16.007 -20.925 10.545 1.00 27.86 440 VAL C N 1
ATOM 9518 C CA . VAL C 1 259 ? -14.553 -20.804 10.635 1.00 30.46 440 VAL C CA 1
ATOM 9519 C C . VAL C 1 259 ? -14.025 -21.850 11.614 1.00 29.63 440 VAL C C 1
ATOM 9520 O O . VAL C 1 259 ? -13.023 -22.508 11.353 1.00 27.26 440 VAL C O 1
ATOM 9524 N N . GLN C 1 260 ? -14.709 -21.996 12.741 1.00 29.74 441 GLN C N 1
ATOM 9525 C CA . GLN C 1 260 ? -14.295 -22.969 13.748 1.00 32.92 441 GLN C CA 1
ATOM 9526 C C . GLN C 1 260 ? -14.379 -24.416 13.255 1.00 33.10 441 GLN C C 1
ATOM 9527 O O . GLN C 1 260 ? -13.493 -25.231 13.539 1.00 34.82 441 GLN C O 1
ATOM 9533 N N . ALA C 1 261 ? -15.439 -24.739 12.521 1.00 32.22 442 ALA C N 1
ATOM 9534 C CA . ALA C 1 261 ? -15.609 -26.096 12.007 1.00 33.07 442 ALA C CA 1
ATOM 9535 C C . ALA C 1 261 ? -14.552 -26.376 10.947 1.00 33.10 442 ALA C C 1
ATOM 9536 O O . ALA C 1 261 ? -14.000 -27.472 10.892 1.00 34.92 442 ALA C O 1
ATOM 9538 N N . ALA C 1 262 ? -14.270 -25.381 10.109 1.00 31.09 443 ALA C N 1
ATOM 9539 C CA . ALA C 1 262 ? -13.257 -25.542 9.073 1.00 32.31 443 ALA C CA 1
ATOM 9540 C C . ALA C 1 262 ? -11.895 -25.828 9.710 1.00 31.43 443 ALA C C 1
ATOM 9541 O O . ALA C 1 262 ? -11.177 -26.728 9.281 1.00 31.76 443 ALA C O 1
ATOM 9543 N N . MET C 1 263 ? -11.545 -25.054 10.733 1.00 33.05 444 MET C N 1
ATOM 9544 C CA . MET C 1 263 ? -10.268 -25.220 11.433 1.00 33.94 444 MET C CA 1
ATOM 9545 C C . MET C 1 263 ? -10.125 -26.603 12.083 1.00 34.36 444 MET C C 1
ATOM 9546 O O . MET C 1 263 ? -9.063 -27.208 12.044 1.00 34.15 444 MET C O 1
ATOM 9551 N N . GLU C 1 264 ? -11.201 -27.097 12.678 1.00 37.41 445 GLU C N 1
ATOM 9552 C CA . GLU C 1 264 ? -11.163 -28.400 13.335 1.00 41.23 445 GLU C CA 1
ATOM 9553 C C . GLU C 1 264 ? -11.243 -29.569 12.360 1.00 42.38 445 GLU C C 1
ATOM 9554 O O . GLU C 1 264 ? -10.755 -30.666 12.654 1.00 43.45 445 GLU C O 1
ATOM 9560 N N . GLU C 1 265 ? -11.834 -29.327 11.192 1.00 42.36 446 GLU C N 1
ATOM 9561 C CA . GLU C 1 265 ? -12.025 -30.379 10.198 1.00 41.48 446 GLU C CA 1
ATOM 9562 C C . GLU C 1 265 ? -11.072 -30.446 9.011 1.00 41.47 446 GLU C C 1
ATOM 9563 O O . GLU C 1 265 ? -10.914 -31.509 8.417 1.00 43.14 446 GLU C O 1
ATOM 9569 N N . ASN C 1 266 ? -10.436 -29.334 8.661 1.00 39.09 447 ASN C N 1
ATOM 9570 C CA . ASN C 1 266 ? -9.532 -29.314 7.515 1.00 36.66 447 ASN C CA 1
ATOM 9571 C C . ASN C 1 266 ? -8.209 -28.651 7.911 1.00 37.29 447 ASN C C 1
ATOM 9572 O O . ASN C 1 266 ? -8.181 -27.471 8.262 1.00 34.90 447 ASN C O 1
ATOM 9577 N N . VAL C 1 267 ? -7.120 -29.412 7.833 1.00 36.75 448 VAL C N 1
ATOM 9578 C CA . VAL C 1 267 ? -5.800 -28.926 8.216 1.00 37.07 448 VAL C CA 1
ATOM 9579 C C . VAL C 1 267 ? -5.322 -27.649 7.525 1.00 36.91 448 VAL C C 1
ATOM 9580 O O . VAL C 1 267 ? -4.522 -26.909 8.096 1.00 35.72 448 VAL C O 1
ATOM 9584 N N . GLU C 1 268 ? -5.799 -27.380 6.311 1.00 35.02 449 GLU C N 1
ATOM 9585 C CA . GLU C 1 268 ? -5.388 -26.166 5.596 1.00 36.42 449 GLU C CA 1
ATOM 9586 C C . GLU C 1 268 ? -5.768 -24.863 6.324 1.00 35.52 449 GLU C C 1
ATOM 9587 O O . GLU C 1 268 ? -5.041 -23.871 6.236 1.00 34.84 449 GLU C O 1
ATOM 9593 N N . PHE C 1 269 ? -6.900 -24.866 7.024 1.00 33.06 450 PHE C N 1
ATOM 9594 C CA . PHE C 1 269 ? -7.348 -23.687 7.764 1.00 34.76 450 PHE C CA 1
ATOM 9595 C C . PHE C 1 269 ? -6.631 -23.599 9.117 1.00 35.35 450 PHE C C 1
ATOM 9596 O O . PHE C 1 269 ? -6.811 -22.636 9.867 1.00 36.30 450 PHE C O 1
ATOM 9604 N N . ARG C 1 270 ? -5.795 -24.599 9.389 1.00 33.72 451 ARG C N 1
ATOM 9605 C CA . ARG C 1 270 ? -5.055 -24.738 10.642 1.00 32.11 451 ARG C CA 1
ATOM 9606 C C . ARG C 1 270 ? -3.551 -24.462 10.445 1.00 31.94 451 ARG C C 1
ATOM 9607 O O . ARG C 1 270 ? -2.772 -24.462 11.404 1.00 29.45 451 ARG C O 1
ATOM 9615 N N . ARG C 1 271 ? -3.142 -24.254 9.200 1.00 30.37 452 ARG C N 1
ATOM 9616 C CA . ARG C 1 271 ? -1.736 -23.992 8.921 1.00 32.00 452 ARG C CA 1
ATOM 9617 C C . ARG C 1 271 ? -1.306 -22.600 9.369 1.00 31.69 452 ARG C C 1
ATOM 9618 O O . ARG C 1 271 ? -2.102 -21.657 9.398 1.00 28.84 452 ARG C O 1
ATOM 9626 N N . GLY C 1 272 ? -0.028 -22.486 9.711 1.00 30.88 453 GLY C N 1
ATOM 9627 C CA . GLY C 1 272 ? 0.501 -21.216 10.160 1.00 30.59 453 GLY C CA 1
ATOM 9628 C C . GLY C 1 272 ? 0.589 -20.163 9.067 1.00 30.27 453 GLY C C 1
ATOM 9629 O O . GLY C 1 272 ? 0.809 -20.469 7.887 1.00 29.07 453 GLY C O 1
ATOM 9630 N N . LEU C 1 273 ? 0.394 -18.913 9.473 1.00 28.70 454 LEU C N 1
ATOM 9631 C CA . LEU C 1 273 ? 0.496 -17.776 8.567 1.00 27.80 454 LEU C CA 1
ATOM 9632 C C . LEU C 1 273 ? 1.968 -17.657 8.199 1.00 27.12 454 LEU C C 1
ATOM 9633 O O . LEU C 1 273 ? 2.817 -18.265 8.848 1.00 28.40 454 LEU C O 1
ATOM 9638 N N . PRO C 1 274 ? 2.292 -16.900 7.139 1.00 25.17 455 PRO C N 1
ATOM 9639 C CA . PRO C 1 274 ? 3.721 -16.781 6.815 1.00 24.67 455 PRO C CA 1
ATOM 9640 C C . PRO C 1 274 ? 4.400 -15.994 7.947 1.00 27.12 455 PRO C C 1
ATOM 9641 O O . PRO C 1 274 ? 3.758 -15.207 8.647 1.00 27.44 455 PRO C O 1
ATOM 9645 N N . ARG C 1 275 ? 5.692 -16.213 8.129 1.00 27.53 456 ARG C N 1
ATOM 9646 C CA . ARG C 1 275 ? 6.432 -15.526 9.172 1.00 29.61 456 ARG C CA 1
ATOM 9647 C C . ARG C 1 275 ? 6.629 -14.044 8.882 1.00 30.39 456 ARG C C 1
ATOM 9648 O O . ARG C 1 275 ? 6.763 -13.243 9.807 1.00 31.15 456 ARG C O 1
ATOM 9656 N N . ASP C 1 276 ? 6.618 -13.685 7.602 1.00 29.09 457 ASP C N 1
ATOM 9657 C CA . ASP C 1 276 ? 6.864 -12.310 7.174 1.00 29.21 457 ASP C CA 1
ATOM 9658 C C . ASP C 1 276 ? 5.725 -11.620 6.429 1.00 29.21 457 ASP C C 1
ATOM 9659 O O . ASP C 1 276 ? 5.970 -10.670 5.680 1.00 28.63 457 ASP C O 1
ATOM 9664 N N . PHE C 1 277 ? 4.490 -12.067 6.616 1.00 27.33 458 PHE C N 1
ATOM 9665 C CA . PHE C 1 277 ? 3.405 -11.426 5.888 1.00 27.54 458 PHE C CA 1
ATOM 9666 C C . PHE C 1 277 ? 3.244 -9.965 6.328 1.00 27.21 458 PHE C C 1
ATOM 9667 O O . PHE C 1 277 ? 2.743 -9.140 5.573 1.00 27.44 458 PHE C O 1
ATOM 9675 N N . MET C 1 278 ? 3.692 -9.645 7.538 1.00 27.94 459 MET C N 1
ATOM 9676 C CA . MET C 1 278 ? 3.601 -8.274 8.022 1.00 29.82 459 MET C CA 1
ATOM 9677 C C . MET C 1 278 ? 4.449 -7.326 7.173 1.00 29.42 459 MET C C 1
ATOM 9678 O O . MET C 1 278 ? 4.263 -6.117 7.223 1.00 30.84 459 MET C O 1
ATOM 9683 N N . ASP C 1 279 ? 5.381 -7.873 6.396 1.00 30.63 460 ASP C N 1
ATOM 9684 C CA . ASP C 1 279 ? 6.231 -7.044 5.533 1.00 30.63 460 ASP C CA 1
ATOM 9685 C C . ASP C 1 279 ? 5.513 -6.579 4.261 1.00 31.89 460 ASP C C 1
ATOM 9686 O O . ASP C 1 279 ? 6.000 -5.681 3.580 1.00 32.95 460 ASP C O 1
ATOM 9691 N N . TYR C 1 280 ? 4.373 -7.179 3.919 1.00 30.37 461 TYR C N 1
ATOM 9692 C CA . TYR C 1 280 ? 3.678 -6.765 2.698 1.00 30.63 461 TYR C CA 1
ATOM 9693 C C . TYR C 1 280 ? 2.155 -6.611 2.809 1.00 30.98 461 TYR C C 1
ATOM 9694 O O . TYR C 1 280 ? 1.486 -6.230 1.842 1.00 29.97 461 TYR C O 1
ATOM 9703 N N . MET C 1 281 ? 1.619 -6.901 3.992 1.00 29.14 462 MET C N 1
ATOM 9704 C CA . MET C 1 281 ? 0.193 -6.763 4.260 1.00 28.94 462 MET C CA 1
ATOM 9705 C C . MET C 1 281 ? 0.051 -5.660 5.318 1.00 30.30 462 MET C C 1
ATOM 9706 O O . MET C 1 281 ? 0.942 -5.487 6.151 1.00 28.91 462 MET C O 1
ATOM 9711 N N . GLY C 1 282 ? -1.062 -4.931 5.294 1.00 28.27 463 GLY C N 1
ATOM 9712 C CA . GLY C 1 282 ? -1.267 -3.850 6.247 1.00 28.93 463 GLY C CA 1
ATOM 9713 C C . GLY C 1 282 ? -1.408 -2.526 5.510 1.00 32.89 463 GLY C C 1
ATOM 9714 O O . GLY C 1 282 ? -1.014 -2.411 4.341 1.00 32.28 463 GLY C O 1
ATOM 9715 N N . ALA C 1 283 ? -1.962 -1.521 6.181 1.00 32.92 464 ALA C N 1
ATOM 9716 C CA . ALA C 1 283 ? -2.155 -0.206 5.565 1.00 35.74 464 ALA C CA 1
ATOM 9717 C C . ALA C 1 283 ? -0.887 0.395 4.937 1.00 36.91 464 ALA C C 1
ATOM 9718 O O . ALA C 1 283 ? -0.929 0.906 3.824 1.00 36.68 464 ALA C O 1
ATOM 9720 N N . GLN C 1 284 ? 0.234 0.326 5.652 1.00 39.50 465 GLN C N 1
ATOM 9721 C CA . GLN C 1 284 ? 1.486 0.88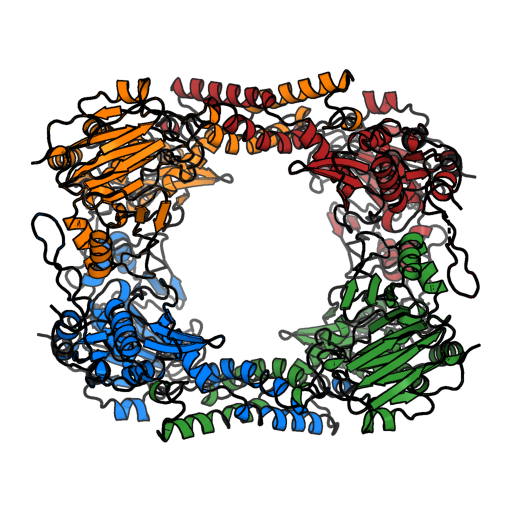4 5.160 0.50 40.90 465 GLN C CA 1
ATOM 9722 C C . GLN C 1 284 ? 1.970 0.216 3.878 1.00 44.11 465 GLN C C 1
ATOM 9723 O O . GLN C 1 284 ? 2.801 0.777 3.159 1.00 44.61 465 GLN C O 1
ATOM 9729 N N . HIS C 1 285 ? 1.431 -0.963 3.568 1.00 44.32 466 HIS C N 1
ATOM 9730 C CA . HIS C 1 285 ? 1.829 -1.691 2.361 1.00 43.41 466 HIS C CA 1
ATOM 9731 C C . HIS C 1 285 ? 0.731 -1.728 1.304 1.00 44.19 466 HIS C C 1
ATOM 9732 O O . HIS C 1 285 ? 0.786 -2.513 0.362 1.00 44.78 466 HIS C O 1
ATOM 9739 N N . SER C 1 286 ? -0.254 -0.855 1.469 1.00 46.73 467 SER C N 1
ATOM 9740 C CA . SER C 1 286 ? -1.387 -0.746 0.558 1.00 49.54 467 SER C CA 1
ATOM 9741 C C . SER C 1 286 ? -1.011 -0.652 -0.921 1.00 50.85 467 SER C C 1
ATOM 9742 O O . SER C 1 286 ? -1.773 -1.092 -1.790 1.00 49.18 467 SER C O 1
ATOM 9745 N N . ASP C 1 287 ? 0.150 -0.065 -1.207 1.00 51.80 468 ASP C N 1
ATOM 9746 C CA . ASP C 1 287 ? 0.608 0.081 -2.589 1.00 53.04 468 ASP C CA 1
ATOM 9747 C C . ASP C 1 287 ? 1.803 -0.812 -2.926 1.00 51.20 468 ASP C C 1
ATOM 9748 O O . ASP C 1 287 ? 2.475 -0.588 -3.928 1.00 49.68 468 ASP C O 1
ATOM 9753 N N . SER C 1 288 ? 2.072 -1.818 -2.099 1.00 49.83 469 SER C N 1
ATOM 9754 C CA . SER C 1 288 ? 3.205 -2.703 -2.347 1.00 49.41 469 SER C CA 1
ATOM 9755 C C . SER C 1 288 ? 3.011 -3.483 -3.633 1.00 50.22 469 SER C C 1
ATOM 9756 O O . SER C 1 288 ? 1.888 -3.843 -3.990 1.00 50.38 469 SER C O 1
ATOM 9759 N N . LYS C 1 289 ? 4.109 -3.730 -4.335 1.00 50.68 470 LYS C N 1
ATOM 9760 C CA . LYS C 1 289 ? 4.055 -4.466 -5.590 1.00 52.20 470 LYS C CA 1
ATOM 9761 C C . LYS C 1 289 ? 4.532 -5.896 -5.382 1.00 50.07 470 LYS C C 1
ATOM 9762 O O . LYS C 1 289 ? 4.573 -6.684 -6.324 1.00 49.34 470 LYS C O 1
ATOM 9768 N N . ASP C 1 290 ? 4.893 -6.222 -4.144 1.00 46.94 471 ASP C N 1
ATOM 9769 C CA . ASP C 1 290 ? 5.364 -7.557 -3.819 1.00 44.69 471 ASP C CA 1
ATOM 9770 C C . ASP C 1 290 ? 4.330 -8.559 -4.317 1.00 43.41 471 ASP C C 1
ATOM 9771 O O . ASP C 1 290 ? 3.137 -8.418 -4.038 1.00 43.23 471 ASP C O 1
ATOM 9776 N N . PRO C 1 291 ? 4.770 -9.571 -5.083 1.00 41.83 472 PRO C N 1
ATOM 9777 C CA . PRO C 1 291 ? 3.850 -10.587 -5.610 1.00 39.36 472 PRO C CA 1
ATOM 9778 C C . PRO C 1 291 ? 3.265 -11.446 -4.494 1.00 37.53 472 PRO C C 1
ATOM 9779 O O . PRO C 1 291 ? 2.248 -12.110 -4.682 1.00 38.45 472 PRO C O 1
ATOM 9783 N N . ARG C 1 292 ? 3.907 -11.430 -3.332 1.00 35.40 473 ARG C N 1
ATOM 9784 C CA . ARG C 1 292 ? 3.417 -12.217 -2.217 1.00 35.94 473 ARG C CA 1
ATOM 9785 C C . ARG C 1 292 ? 2.128 -11.610 -1.694 1.00 35.34 473 ARG C C 1
ATOM 9786 O O . ARG C 1 292 ? 1.264 -12.323 -1.176 1.00 35.83 473 ARG C O 1
ATOM 9794 N N . ARG C 1 293 ? 1.996 -10.294 -1.846 1.00 34.04 474 ARG C N 1
ATOM 9795 C CA . ARG C 1 293 ? 0.804 -9.580 -1.390 1.00 33.02 474 ARG C CA 1
ATOM 9796 C C . ARG C 1 293 ? -0.424 -10.046 -2.179 1.00 32.86 474 ARG C C 1
ATOM 9797 O O . ARG C 1 293 ? -1.481 -10.288 -1.616 1.00 32.29 474 ARG C O 1
ATOM 9805 N N . THR C 1 294 ? -0.260 -10.173 -3.489 1.00 33.43 475 THR C N 1
ATOM 9806 C CA . THR C 1 294 ? -1.326 -10.617 -4.379 1.00 33.03 475 THR C CA 1
ATOM 9807 C C . THR C 1 294 ? -1.716 -12.054 -4.052 1.00 31.90 475 THR C C 1
ATOM 9808 O O . THR C 1 294 ? -2.900 -12.393 -4.030 1.00 33.45 475 THR C O 1
ATOM 9812 N N . ALA C 1 295 ? -0.724 -12.897 -3.793 1.00 29.66 476 ALA C N 1
ATOM 9813 C CA . ALA C 1 295 ? -1.005 -14.289 -3.466 1.00 31.37 476 ALA C CA 1
ATOM 9814 C C . ALA C 1 295 ? -1.747 -14.403 -2.131 1.00 30.63 476 ALA C C 1
ATOM 9815 O O . ALA C 1 295 ? -2.635 -15.244 -1.982 1.00 30.19 476 ALA C O 1
ATOM 9817 N N . PHE C 1 296 ? -1.383 -13.558 -1.166 1.00 29.09 477 PHE C N 1
ATOM 9818 C CA . PHE C 1 296 ? -2.019 -13.578 0.154 1.00 27.84 477 PHE C CA 1
ATOM 9819 C C . PHE C 1 296 ? -3.504 -13.257 -0.023 1.00 28.60 477 PHE C C 1
ATOM 9820 O O . PHE C 1 296 ? -4.378 -13.988 0.461 1.00 29.45 477 PHE C O 1
ATOM 9828 N N . MET C 1 297 ? -3.792 -12.158 -0.710 1.00 28.05 478 MET C N 1
ATOM 9829 C CA . MET C 1 297 ? -5.180 -11.765 -0.941 1.00 30.70 478 MET C CA 1
ATOM 9830 C C . MET C 1 297 ? -5.976 -12.818 -1.717 1.00 30.71 478 MET C C 1
ATOM 9831 O O . MET C 1 297 ? -7.143 -13.072 -1.400 1.00 30.45 478 MET C O 1
ATOM 9836 N N . GLU C 1 298 ? -5.363 -13.437 -2.725 1.00 30.76 479 GLU C N 1
ATOM 9837 C CA . GLU C 1 298 ? -6.073 -14.469 -3.473 1.00 32.87 479 GLU C CA 1
ATOM 9838 C C . GLU C 1 298 ? -6.362 -15.675 -2.575 1.00 32.12 479 GLU C C 1
ATOM 9839 O O . GLU C 1 298 ? -7.423 -16.298 -2.685 1.00 33.05 479 GLU C O 1
ATOM 9845 N N . LYS C 1 299 ? -5.442 -16.005 -1.671 1.00 29.80 480 LYS C N 1
ATOM 9846 C CA . LYS C 1 299 ? -5.694 -17.133 -0.780 1.00 29.47 480 LYS C CA 1
ATOM 9847 C C . LYS C 1 299 ? -6.816 -16.802 0.206 1.00 28.82 480 LYS C C 1
ATOM 9848 O O . LYS C 1 299 ? -7.639 -17.664 0.535 1.00 27.56 480 LYS C O 1
ATOM 9854 N N . VAL C 1 300 ? -6.864 -15.555 0.674 1.00 28.98 481 VAL C N 1
ATOM 9855 C CA . VAL C 1 300 ? -7.924 -15.154 1.594 1.00 27.66 481 VAL C CA 1
ATOM 9856 C C . VAL C 1 300 ? -9.301 -15.292 0.920 1.00 27.17 481 VAL C C 1
ATOM 9857 O O . VAL C 1 300 ? -10.254 -15.781 1.531 1.00 27.34 481 VAL C O 1
ATOM 9861 N N . ARG C 1 301 ? -9.389 -14.859 -0.333 1.00 29.09 482 ARG C N 1
ATOM 9862 C CA A ARG C 1 301 ? -10.594 -14.926 -1.084 0.50 34.61 482 ARG C CA 1
ATOM 9863 C CA B ARG C 1 301 ? -10.607 -14.922 -1.048 0.50 33.28 482 ARG C CA 1
ATOM 9864 C C . ARG C 1 301 ? -11.099 -16.372 -1.169 1.00 26.84 482 ARG C C 1
ATOM 9865 O O . ARG C 1 301 ? -12.263 -16.631 -0.865 1.00 26.54 482 ARG C O 1
ATOM 9880 N N . VAL C 1 302 ? -10.231 -17.297 -1.566 1.00 25.28 483 VAL C N 1
ATOM 9881 C CA . VAL C 1 302 ? -10.607 -18.701 -1.680 1.00 27.79 483 VAL C CA 1
ATOM 9882 C C . VAL C 1 302 ? -10.989 -19.317 -0.327 1.00 26.01 483 VAL C C 1
ATOM 9883 O O . VAL C 1 302 ? -12.002 -20.012 -0.235 1.00 27.07 483 VAL C O 1
ATOM 9887 N N . LEU C 1 303 ? -10.197 -19.070 0.715 1.00 26.26 484 LEU C N 1
ATOM 9888 C CA . LEU C 1 303 ? -10.516 -19.616 2.031 1.00 26.62 484 LEU C CA 1
ATOM 9889 C C . LEU C 1 303 ? -11.869 -19.091 2.512 1.00 28.87 484 LEU C C 1
ATOM 9890 O O . LEU C 1 303 ? -12.657 -19.842 3.097 1.00 28.68 484 LEU C O 1
ATOM 9895 N N . VAL C 1 304 ? -12.158 -17.816 2.261 1.00 27.63 485 VAL C N 1
ATOM 9896 C CA . VAL C 1 304 ? -13.449 -17.284 2.687 1.00 27.28 485 VAL C CA 1
ATOM 9897 C C . VAL C 1 304 ? -14.566 -18.007 1.928 1.00 28.33 485 VAL C C 1
ATOM 9898 O O . VAL C 1 304 ? -15.562 -18.429 2.521 1.00 29.62 485 VAL C O 1
ATOM 9902 N N . ALA C 1 305 ? -14.388 -18.157 0.622 1.00 27.64 486 ALA C N 1
ATOM 9903 C CA . ALA C 1 305 ? -15.390 -18.821 -0.211 1.00 30.62 486 ALA C CA 1
ATOM 9904 C C . ALA C 1 305 ? -15.667 -20.244 0.272 1.00 29.94 486 ALA C C 1
ATOM 9905 O O . ALA C 1 305 ? -16.811 -20.672 0.341 1.00 31.83 486 ALA C O 1
ATOM 9907 N N . ARG C 1 306 ? -14.603 -20.964 0.609 1.00 31.83 487 ARG C N 1
ATOM 9908 C CA . ARG C 1 306 ? -14.707 -22.338 1.073 1.00 31.90 487 ARG C CA 1
ATOM 9909 C C . ARG C 1 306 ? -15.424 -22.508 2.403 1.00 33.67 487 ARG C C 1
ATOM 9910 O O . ARG C 1 306 ? -15.948 -23.583 2.693 1.00 33.50 487 ARG C O 1
ATOM 9918 N N . LEU C 1 307 ? -15.445 -21.457 3.219 1.00 33.37 488 LEU C N 1
ATOM 9919 C CA . LEU C 1 307 ? -16.121 -21.528 4.508 1.00 32.76 488 LEU C CA 1
ATOM 9920 C C . LEU C 1 307 ? -17.602 -21.889 4.391 1.00 32.51 488 LEU C C 1
ATOM 9921 O O . LEU C 1 307 ? -18.170 -22.471 5.315 1.00 30.72 488 LEU C O 1
ATOM 9926 N N . GLY C 1 308 ? -18.230 -21.534 3.271 1.00 31.69 489 GLY C N 1
ATOM 9927 C CA . GLY C 1 308 ? -19.642 -21.841 3.093 1.00 32.17 489 GLY C CA 1
ATOM 9928 C C . GLY C 1 308 ? -19.903 -23.336 3.197 1.00 32.26 489 GLY C C 1
ATOM 9929 O O . GLY C 1 308 ? -20.971 -23.771 3.618 1.00 30.84 489 GLY C O 1
ATOM 9930 N N . HIS C 1 309 ? -18.903 -24.122 2.819 1.00 34.47 490 HIS C N 1
ATOM 9931 C CA . HIS C 1 309 ? -18.990 -25.571 2.862 1.00 35.45 490 HIS C CA 1
ATOM 9932 C C . HIS C 1 309 ? -19.127 -26.075 4.296 1.00 35.80 490 HIS C C 1
ATOM 9933 O O . HIS C 1 309 ? -19.776 -27.092 4.548 1.00 34.85 490 HIS C O 1
ATOM 9940 N N . PHE C 1 310 ? -18.523 -25.354 5.237 1.00 35.71 491 PHE C N 1
ATOM 9941 C CA . PHE C 1 310 ? -18.553 -25.735 6.653 1.00 34.63 491 PHE C CA 1
ATOM 9942 C C . PHE C 1 310 ? -19.613 -25.008 7.484 1.00 35.39 491 PHE C C 1
ATOM 9943 O O . PHE C 1 310 ? -19.609 -25.110 8.704 1.00 35.75 491 PHE C O 1
ATOM 9951 N N . ALA C 1 311 ? -20.519 -24.284 6.835 1.00 34.71 492 ALA C N 1
ATOM 9952 C CA . ALA C 1 311 ? -21.550 -23.544 7.555 1.00 36.74 492 ALA C CA 1
ATOM 9953 C C . ALA C 1 311 ? -22.717 -24.392 8.075 1.00 37.99 492 ALA C C 1
ATOM 9954 O O . ALA C 1 311 ? -23.398 -25.066 7.302 1.00 37.29 492 ALA C O 1
ATOM 9956 N N . PRO C 1 312 ? -22.985 -24.331 9.397 1.00 38.65 493 PRO C N 1
ATOM 9957 C CA . PRO C 1 312 ? -24.069 -25.082 10.045 1.00 37.15 493 PRO C CA 1
ATOM 9958 C C . PRO C 1 312 ? -25.411 -24.394 9.832 1.00 36.47 493 PRO C C 1
ATOM 9959 O O . PRO C 1 312 ? -26.030 -23.906 10.783 1.00 36.83 493 PRO C O 1
ATOM 9963 N N . VAL C 1 313 ? -25.854 -24.359 8.579 1.00 34.98 494 VAL C N 1
ATOM 9964 C CA . VAL C 1 313 ? -27.109 -23.716 8.217 1.00 33.42 494 VAL C CA 1
ATOM 9965 C C . VAL C 1 313 ? -28.304 -24.228 9.008 1.00 32.64 494 VAL C C 1
ATOM 9966 O O . VAL C 1 313 ? -29.139 -23.444 9.439 1.00 33.63 494 VAL C O 1
ATOM 9970 N N . ASP C 1 314 ? -28.395 -25.540 9.192 1.00 33.35 495 ASP C N 1
ATOM 9971 C CA . ASP C 1 314 ? -29.510 -26.108 9.938 1.00 35.42 495 ASP C CA 1
ATOM 9972 C C . ASP C 1 314 ? -29.545 -25.717 11.421 1.00 35.93 495 ASP C C 1
ATOM 9973 O O . ASP C 1 314 ? -30.608 -25.332 11.943 1.00 35.32 495 ASP C O 1
ATOM 9978 N N . ALA C 1 315 ? -28.407 -25.816 12.107 1.00 33.62 496 ALA C N 1
ATOM 9979 C CA . ALA C 1 315 ? -28.354 -25.447 13.534 1.00 34.55 496 ALA C CA 1
ATOM 9980 C C . ALA C 1 315 ? -28.658 -23.953 13.765 1.00 34.57 496 ALA C C 1
ATOM 9981 O O . ALA C 1 315 ? -29.289 -23.585 14.754 1.00 35.13 496 ALA C O 1
ATOM 9983 N N . VAL C 1 316 ? -28.208 -23.094 12.855 1.00 35.01 497 VAL C N 1
ATOM 9984 C CA . VAL C 1 316 ? -28.467 -21.667 12.988 1.00 34.71 497 VAL C CA 1
ATOM 9985 C C . VAL C 1 316 ? -29.950 -21.402 12.730 1.00 33.20 497 VAL C C 1
ATOM 9986 O O . VAL C 1 316 ? -30.585 -20.579 13.405 1.00 31.25 497 VAL C O 1
ATOM 9990 N N . ALA C 1 317 ? -30.510 -22.114 11.760 1.00 34.21 498 ALA C N 1
ATOM 9991 C CA . ALA C 1 317 ? -31.927 -21.961 11.445 1.00 33.76 498 ALA C CA 1
ATOM 9992 C C . ALA C 1 317 ? -32.732 -22.327 12.695 1.00 34.31 498 ALA C C 1
ATOM 9993 O O . ALA C 1 317 ? -33.736 -21.679 13.034 1.00 33.46 498 ALA C O 1
ATOM 9995 N N . ASP C 1 318 ? -32.275 -23.365 13.389 1.00 34.95 499 ASP C N 1
ATOM 9996 C CA . ASP C 1 318 ? -32.934 -23.810 14.609 1.00 36.75 499 ASP C CA 1
ATOM 9997 C C . ASP C 1 318 ? -32.822 -22.774 15.731 1.00 36.67 499 ASP C C 1
ATOM 9998 O O . ASP C 1 318 ? -33.755 -22.610 16.520 1.00 37.35 499 ASP C O 1
ATOM 10003 N N . GLN C 1 319 ? -31.685 -22.084 15.807 1.00 34.69 500 GLN C N 1
ATOM 10004 C CA . GLN C 1 319 ? -31.479 -21.068 16.844 1.00 34.27 500 GLN C CA 1
ATOM 10005 C C . GLN C 1 319 ? -32.363 -19.859 16.570 1.00 33.19 500 GLN C C 1
ATOM 10006 O O . GLN C 1 319 ? -32.938 -19.265 17.488 1.00 33.44 500 GLN C O 1
ATOM 10012 N N . ARG C 1 320 ? -32.466 -19.484 15.302 1.00 33.02 501 ARG C N 1
ATOM 10013 C CA . ARG C 1 320 ? -33.297 -18.352 14.957 1.00 31.99 501 ARG C CA 1
ATOM 10014 C C . ARG C 1 320 ? -34.762 -18.696 15.226 1.00 33.55 501 ARG C C 1
ATOM 10015 O O . ARG C 1 320 ? -35.542 -17.842 15.687 1.00 32.64 501 ARG C O 1
ATOM 10023 N N . ALA C 1 321 ? -35.135 -19.945 14.962 1.00 32.84 502 ALA C N 1
ATOM 10024 C CA . ALA C 1 321 ? -36.508 -20.373 15.207 1.00 35.30 502 ALA C CA 1
ATOM 10025 C C . ALA C 1 321 ? -36.741 -20.330 16.716 1.00 35.97 502 ALA C C 1
ATOM 10026 O O . ALA C 1 321 ? -37.798 -19.922 17.174 1.00 35.29 502 ALA C O 1
ATOM 10028 N N . LYS C 1 322 ? -35.738 -20.747 17.483 1.00 37.80 503 LYS C N 1
ATOM 10029 C CA . LYS C 1 322 ? -35.838 -20.721 18.939 1.00 38.53 503 LYS C CA 1
ATOM 10030 C C . LYS C 1 322 ? -36.037 -19.269 19.393 1.00 38.14 503 LYS C C 1
ATOM 10031 O O . LYS C 1 322 ? -36.848 -18.985 20.279 1.00 36.93 503 LYS C O 1
ATOM 10037 N N . ASP C 1 323 ? -35.312 -18.343 18.775 1.00 37.39 504 ASP C N 1
ATOM 10038 C CA . ASP C 1 323 ? -35.471 -16.943 19.148 1.00 37.22 504 ASP C CA 1
ATOM 10039 C C . ASP C 1 323 ? -36.868 -16.448 18.783 1.00 36.14 504 ASP C C 1
ATOM 10040 O O . ASP C 1 323 ? -37.468 -15.676 19.535 1.00 36.85 504 ASP C O 1
ATOM 10045 N N . PHE C 1 324 ? -37.393 -16.903 17.645 1.00 35.24 505 PHE C N 1
ATOM 10046 C CA . PHE C 1 324 ? -38.728 -16.491 17.196 1.00 34.19 505 PHE C CA 1
ATOM 10047 C C . PHE C 1 324 ? -39.774 -17.009 18.179 1.00 33.67 505 PHE C C 1
ATOM 10048 O O . PHE C 1 324 ? -40.752 -16.320 18.481 1.00 34.03 505 PHE C O 1
ATOM 10056 N N . ILE C 1 325 ? -39.572 -18.225 18.672 1.00 31.97 506 ILE C N 1
ATOM 10057 C CA . ILE C 1 325 ? -40.485 -18.792 19.658 1.00 34.41 506 ILE C CA 1
ATOM 10058 C C . ILE C 1 325 ? -40.478 -17.874 20.901 1.00 35.21 506 ILE C C 1
ATOM 10059 O O . ILE C 1 325 ? -41.516 -17.612 21.502 1.00 32.97 506 ILE C O 1
ATOM 10064 N N . HIS C 1 326 ? -39.294 -17.399 21.281 1.00 36.71 507 HIS C N 1
ATOM 10065 C CA . HIS C 1 326 ? -39.160 -16.507 22.428 1.00 38.45 507 HIS C CA 1
ATOM 10066 C C . HIS C 1 326 ? -39.927 -15.199 22.181 1.00 38.69 507 HIS C C 1
ATOM 10067 O O . HIS C 1 326 ? -40.686 -14.744 23.040 1.00 38.50 507 HIS C O 1
ATOM 10074 N N . ASP C 1 327 ? -39.728 -14.608 21.002 1.00 37.50 508 ASP C N 1
ATOM 10075 C CA . ASP C 1 327 ? -40.386 -13.348 20.632 1.00 38.48 508 ASP C CA 1
ATOM 10076 C C . ASP C 1 327 ? -41.890 -13.452 20.362 1.00 38.47 508 ASP C C 1
ATOM 10077 O O . ASP C 1 327 ? -42.591 -12.440 20.380 1.00 38.93 508 ASP C O 1
ATOM 10082 N N . SER C 1 328 ? -42.374 -14.659 20.085 1.00 36.66 509 SER C N 1
ATOM 10083 C CA . SER C 1 328 ? -43.781 -14.865 19.740 1.00 37.06 509 SER C CA 1
ATOM 10084 C C . SER C 1 328 ? -44.821 -14.517 20.779 1.00 36.97 509 SER C C 1
ATOM 10085 O O . SER C 1 328 ? -44.602 -14.660 21.987 1.00 35.11 509 SER C O 1
ATOM 10088 N N . LEU C 1 329 ? -45.969 -14.060 20.291 1.00 36.08 510 LEU C N 1
ATOM 10089 C CA . LEU C 1 329 ? -47.085 -13.758 21.170 1.00 36.52 510 LEU C CA 1
ATOM 10090 C C . LEU C 1 329 ? -47.707 -15.108 21.478 1.00 36.93 510 LEU C C 1
ATOM 10091 O O . LEU C 1 329 ? -47.593 -16.045 20.683 1.00 38.47 510 LEU C O 1
ATOM 10096 N N . PRO C 1 330 ? -48.351 -15.239 22.645 1.00 37.28 511 PRO C N 1
ATOM 10097 C CA . PRO C 1 330 ? -48.976 -16.513 23.002 1.00 36.76 511 PRO C CA 1
ATOM 10098 C C . PRO C 1 330 ? -50.133 -16.808 22.050 1.00 37.46 511 PRO C C 1
ATOM 10099 O O . PRO C 1 330 ? -50.752 -15.890 21.510 1.00 35.09 511 PRO C O 1
ATOM 10103 N N . PRO C 1 331 ? -50.439 -18.100 21.843 1.00 40.14 512 PRO C N 1
ATOM 10104 C CA . PRO C 1 331 ? -51.511 -18.582 20.963 1.00 41.89 512 PRO C CA 1
ATOM 10105 C C . PRO C 1 331 ? -52.899 -18.099 21.362 1.00 44.18 512 PRO C C 1
ATOM 10106 O O . PRO C 1 331 ? -53.201 -17.956 22.543 1.00 45.85 512 PRO C O 1
ATOM 10110 N N . VAL C 1 332 ? -53.735 -17.832 20.369 1.00 47.03 513 VAL C N 1
ATOM 10111 C CA . VAL C 1 332 ? -55.112 -17.431 20.622 1.00 48.80 513 VAL C CA 1
ATOM 10112 C C . VAL C 1 332 ? -55.940 -18.606 20.110 1.00 49.56 513 VAL C C 1
ATOM 10113 O O . VAL C 1 332 ? -56.311 -18.650 18.942 1.00 48.54 513 VAL C O 1
ATOM 10117 N N . LEU C 1 333 ? -56.200 -19.560 21.001 1.00 51.34 514 LEU C N 1
ATOM 10118 C CA . LEU C 1 333 ? -56.943 -20.778 20.679 1.00 53.11 514 LEU C CA 1
ATOM 10119 C C . LEU C 1 333 ? -58.364 -20.573 20.164 1.00 52.68 514 LEU C C 1
ATOM 10120 O O . LEU C 1 333 ? -59.002 -19.556 20.434 1.00 51.66 514 LEU C O 1
ATOM 10125 N N . THR C 1 334 ? -58.841 -21.554 19.402 1.00 55.13 515 THR C N 1
ATOM 10126 C CA . THR C 1 334 ? -60.208 -21.541 18.886 1.00 56.58 515 THR C CA 1
ATOM 10127 C C . THR C 1 334 ? -61.026 -22.387 19.859 1.00 57.44 515 THR C C 1
ATOM 10128 O O . THR C 1 334 ? -60.471 -23.194 20.610 1.00 57.17 515 THR C O 1
ATOM 10132 N N . ASP C 1 335 ? -62.340 -22.210 19.846 1.00 59.83 516 ASP C N 1
ATOM 10133 C CA . ASP C 1 335 ? -63.208 -22.971 20.738 1.00 60.58 516 ASP C CA 1
ATOM 10134 C C . ASP C 1 335 ? -62.899 -24.472 20.709 1.00 61.03 516 ASP C C 1
ATOM 10135 O O . ASP C 1 335 ? -62.735 -25.099 21.757 1.00 61.47 516 ASP C O 1
ATOM 10140 N N . ARG C 1 336 ? -62.786 -25.030 19.506 1.00 59.74 517 ARG C N 1
ATOM 10141 C CA A ARG C 1 336 ? -62.498 -26.453 19.406 0.50 63.09 517 ARG C CA 1
ATOM 10142 C CA B ARG C 1 336 ? -62.478 -26.453 19.365 0.50 63.09 517 ARG C CA 1
ATOM 10143 C C . ARG C 1 336 ? -61.158 -27.047 19.860 1.00 64.39 517 ARG C C 1
ATOM 10144 O O . ARG C 1 336 ? -61.178 -27.813 20.822 1.00 63.17 517 ARG C O 1
ATOM 10159 N N . GLU C 1 337 ? -60.124 -26.220 19.639 1.00 64.62 518 GLU C N 1
ATOM 10160 C CA . GLU C 1 337 ? -58.808 -26.501 20.209 1.00 66.81 518 GLU C CA 1
ATOM 10161 C C . GLU C 1 337 ? -58.839 -26.438 21.734 1.00 66.06 518 GLU C C 1
ATOM 10162 O O . GLU C 1 337 ? -58.219 -27.259 22.410 1.00 66.39 518 GLU C O 1
ATOM 10168 N N . ARG C 1 338 ? -59.572 -25.469 22.270 1.00 65.82 519 ARG C N 1
ATOM 10169 C CA . ARG C 1 338 ? -59.682 -25.307 23.713 1.00 66.94 519 ARG C CA 1
ATOM 10170 C C . ARG C 1 338 ? -60.354 -26.516 24.352 1.00 66.63 519 ARG C C 1
ATOM 10171 O O . ARG C 1 338 ? -59.788 -27.157 25.236 1.00 67.07 519 ARG C O 1
ATOM 10179 N N . ALA C 1 339 ? -61.560 -26.825 23.894 1.00 66.77 520 ALA C N 1
ATOM 10180 C CA . ALA C 1 339 ? -62.318 -27.955 24.420 1.00 66.36 520 ALA C CA 1
ATOM 10181 C C . ALA C 1 339 ? -61.545 -29.271 24.339 1.00 66.06 520 ALA C C 1
ATOM 10182 O O . ALA C 1 339 ? -61.664 -30.122 25.225 1.00 66.29 520 ALA C O 1
ATOM 10184 N N . LEU C 1 340 ? -60.754 -29.433 23.283 1.00 64.13 521 LEU C N 1
ATOM 10185 C CA . LEU C 1 340 ? -59.979 -30.655 23.094 1.00 62.59 521 LEU C CA 1
ATOM 10186 C C . LEU C 1 340 ? -58.621 -30.621 23.778 1.00 62.14 521 LEU C C 1
ATOM 10187 O O . LEU C 1 340 ? -57.837 -31.566 23.655 1.00 61.45 521 LEU C O 1
ATOM 10192 N N . SER C 1 341 ? -58.344 -29.543 24.505 1.00 61.45 522 SER C N 1
ATOM 10193 C CA . SER C 1 341 ? -57.059 -29.394 25.180 1.00 62.87 522 SER C CA 1
ATOM 10194 C C . SER C 1 341 ? -57.188 -29.336 26.694 1.00 63.46 522 SER C C 1
ATOM 10195 O O . SER C 1 341 ? -58.270 -29.109 27.227 1.00 63.67 522 SER C O 1
ATOM 10198 N N . VAL C 1 342 ? -56.062 -29.527 27.375 1.00 63.39 523 VAL C N 1
ATOM 10199 C CA . VAL C 1 342 ? -56.018 -29.495 28.828 1.00 63.83 523 VAL C CA 1
ATOM 10200 C C . VAL C 1 342 ? -56.613 -28.199 29.373 1.00 63.95 523 VAL C C 1
ATOM 10201 O O . VAL C 1 342 ? -57.012 -28.136 30.533 1.00 63.99 523 VAL C O 1
ATOM 10205 N N . TYR C 1 343 ? -56.673 -27.170 28.530 1.00 64.49 524 TYR C N 1
ATOM 10206 C CA . TYR C 1 343 ? -57.222 -25.874 28.929 1.00 65.04 524 TYR C CA 1
ATOM 10207 C C . TYR C 1 343 ? -58.746 -25.908 29.025 1.00 66.00 524 TYR C C 1
ATOM 10208 O O . TYR C 1 343 ? -59.359 -25.046 29.657 1.00 64.97 524 TYR C O 1
ATOM 10217 N N . GLY C 1 344 ? -59.353 -26.898 28.380 1.00 67.80 525 GLY C N 1
ATOM 10218 C CA . GLY C 1 344 ? -60.799 -27.007 28.390 1.00 69.50 525 GLY C CA 1
ATOM 10219 C C . GLY C 1 344 ? -61.289 -28.225 29.141 1.00 70.99 525 GLY C C 1
ATOM 10220 O O . GLY C 1 344 ? -62.450 -28.618 29.015 1.00 70.33 525 GLY C O 1
ATOM 10221 N N . LEU C 1 345 ? -60.397 -28.824 29.922 1.00 72.51 526 LEU C N 1
ATOM 10222 C CA . LEU C 1 345 ? -60.732 -30.001 30.712 1.00 74.68 526 LEU C CA 1
ATOM 10223 C C . LEU C 1 345 ? -61.619 -29.544 31.873 1.00 76.71 526 LEU C C 1
ATOM 10224 O O . LEU C 1 345 ? -61.172 -28.808 32.754 1.00 76.35 526 LEU C O 1
ATOM 10229 N N . PRO C 1 346 ? -62.894 -29.967 31.881 1.00 79.00 527 PRO C N 1
ATOM 10230 C CA . PRO C 1 346 ? -63.838 -29.591 32.938 1.00 80.68 527 PRO C CA 1
ATOM 10231 C C . PRO C 1 346 ? -63.536 -30.266 34.271 1.00 82.61 527 PRO C C 1
ATOM 10232 O O . PRO C 1 346 ? -63.914 -31.414 34.500 1.00 83.32 527 PRO C O 1
ATOM 10236 N N . ILE C 1 347 ? -62.845 -29.541 35.144 1.00 84.70 528 ILE C N 1
ATOM 10237 C CA . ILE C 1 347 ? -62.480 -30.044 36.463 1.00 86.46 528 ILE C CA 1
ATOM 10238 C C . ILE C 1 347 ? -62.489 -28.870 37.431 1.00 87.62 528 ILE C C 1
ATOM 10239 O O . ILE C 1 347 ? -61.494 -28.156 37.560 1.00 87.58 528 ILE C O 1
ATOM 10244 N N . ARG C 1 348 ? -63.605 -28.667 38.127 1.00 89.03 529 ARG C N 1
ATOM 10245 C CA . ARG C 1 348 ? -63.737 -27.523 39.032 1.00 90.78 529 ARG C CA 1
ATOM 10246 C C . ARG C 1 348 ? -64.257 -27.900 40.421 1.00 91.78 529 ARG C C 1
ATOM 10247 O O . ARG C 1 348 ? -64.989 -28.878 40.574 1.00 91.89 529 ARG C O 1
ATOM 10249 N N . TRP C 1 349 ? -63.969 -27.032 41.373 1.00 89.59 530 TRP C N 1
ATOM 10250 C CA A TRP C 1 349 ? -64.112 -27.414 42.747 0.50 92.53 530 TRP C CA 1
ATOM 10251 C CA B TRP C 1 349 ? -64.131 -27.398 42.746 0.50 92.53 530 TRP C CA 1
ATOM 10252 C C . TRP C 1 349 ? -65.633 -27.513 42.882 1.00 94.74 530 TRP C C 1
ATOM 10253 O O . TRP C 1 349 ? -66.329 -26.467 42.938 1.00 96.90 530 TRP C O 1
ATOM 10274 N N . GLU C 1 350 ? -66.061 -28.685 43.343 1.00 98.02 531 GLU C N 1
ATOM 10275 C CA . GLU C 1 350 ? -67.477 -28.873 43.657 1.00 100.00 531 GLU C CA 1
ATOM 10276 C C . GLU C 1 350 ? -67.650 -29.802 44.858 1.00 98.95 531 GLU C C 1
ATOM 10277 O O . GLU C 1 350 ? -66.997 -30.844 44.946 1.00 99.49 531 GLU C O 1
ATOM 10279 N N . ALA C 1 351 ? -68.536 -29.420 45.775 1.00 98.02 532 ALA C N 1
ATOM 10280 C CA . ALA C 1 351 ? -68.802 -30.210 46.976 1.00 96.85 532 ALA C CA 1
ATOM 10281 C C . ALA C 1 351 ? -67.567 -30.266 47.867 1.00 95.56 532 ALA C C 1
ATOM 10282 O O . ALA C 1 351 ? -67.321 -31.268 48.541 1.00 94.92 532 ALA C O 1
ATOM 10284 N N . GLY C 1 352 ? -66.794 -29.184 47.860 1.00 94.50 533 GLY C N 1
ATOM 10285 C CA . GLY C 1 352 ? -65.589 -29.123 48.667 1.00 93.09 533 GLY C CA 1
ATOM 10286 C C . GLY C 1 352 ? -64.565 -30.170 48.275 1.00 91.93 533 GLY C C 1
ATOM 10287 O O . GLY C 1 352 ? -63.862 -30.708 49.130 1.00 91.28 533 GLY C O 1
ATOM 10288 N N . GLU C 1 353 ? -64.476 -30.456 46.980 1.00 91.28 534 GLU C N 1
ATOM 10289 C CA . GLU C 1 353 ? -63.535 -31.450 46.476 1.00 91.00 534 GLU C CA 1
ATOM 10290 C C . GLU C 1 353 ? -63.470 -31.354 44.953 1.00 91.49 534 GLU C C 1
ATOM 10291 O O . GLU C 1 353 ? -64.471 -31.066 44.301 1.00 91.43 534 GLU C O 1
ATOM 10297 N N . PRO C 1 354 ? -62.286 -31.580 44.365 1.00 92.65 535 PRO C N 1
ATOM 10298 C CA . PRO C 1 354 ? -62.165 -31.505 42.905 1.00 93.55 535 PRO C CA 1
ATOM 10299 C C . PRO C 1 354 ? -63.000 -32.591 42.225 1.00 94.80 535 PRO C C 1
ATOM 10300 O O . PRO C 1 354 ? -62.819 -33.781 42.491 1.00 94.40 535 PRO C O 1
ATOM 10304 N N . VAL C 1 355 ? -63.913 -32.171 41.352 1.00 96.31 536 VAL C N 1
ATOM 10305 C CA . VAL C 1 355 ? -64.785 -33.099 40.638 1.00 97.90 536 VAL C CA 1
ATOM 10306 C C . VAL C 1 355 ? -64.392 -33.310 39.174 1.00 100.00 536 VAL C C 1
ATOM 10307 O O . VAL C 1 355 ? -63.916 -32.390 38.504 1.00 99.20 536 VAL C O 1
ATOM 10311 N N . ASN C 1 356 ? -64.603 -34.535 38.693 1.00 100.00 537 ASN C N 1
ATOM 10312 C CA . ASN C 1 356 ? -64.301 -34.916 37.313 1.00 100.00 537 ASN C CA 1
ATOM 10313 C C . ASN C 1 356 ? -62.812 -34.847 36.982 1.00 100.00 537 ASN C C 1
ATOM 10314 O O . ASN C 1 356 ? -62.432 -34.574 35.840 1.00 100.00 537 ASN C O 1
ATOM 10316 N N . VAL C 1 357 ? -61.972 -35.106 37.982 1.00 100.00 538 VAL C N 1
ATOM 10317 C CA . VAL C 1 357 ? -60.525 -35.067 37.797 1.00 100.00 538 VAL C CA 1
ATOM 10318 C C . VAL C 1 357 ? -59.940 -36.472 37.715 1.00 100.00 538 VAL C C 1
ATOM 10319 O O . VAL C 1 357 ? -60.294 -37.347 38.508 1.00 100.00 538 VAL C O 1
ATOM 10321 N N . GLY C 1 358 ? -59.049 -36.683 36.750 1.00 99.93 539 GLY C N 1
ATOM 10322 C CA . GLY C 1 358 ? -58.428 -37.986 36.590 1.00 100.00 539 GLY C CA 1
ATOM 10323 C C . GLY C 1 358 ? -58.500 -38.560 35.184 1.00 100.00 539 GLY C C 1
ATOM 10324 O O . GLY C 1 358 ? -57.980 -39.648 34.930 1.00 100.00 539 GLY C O 1
ATOM 10325 N N . ALA C 1 359 ? -59.142 -37.837 34.271 1.00 100.00 540 ALA C N 1
ATOM 10326 C CA . ALA C 1 359 ? -59.274 -38.287 32.887 1.00 99.82 540 ALA C CA 1
ATOM 10327 C C . ALA C 1 359 ? -57.918 -38.272 32.184 1.00 99.83 540 ALA C C 1
ATOM 10328 O O . ALA C 1 359 ? -57.367 -37.208 31.905 1.00 100.00 540 ALA C O 1
ATOM 10330 N N . GLN C 1 360 ? -57.385 -39.458 31.899 1.00 100.00 541 GLN C N 1
ATOM 10331 C CA . GLN C 1 360 ? -56.087 -39.578 31.237 1.00 100.00 541 GLN C CA 1
ATOM 10332 C C . GLN C 1 360 ? -56.202 -40.149 29.828 1.00 100.00 541 GLN C C 1
ATOM 10333 O O . GLN C 1 360 ? -57.277 -40.582 29.411 1.00 99.63 541 GLN C O 1
ATOM 10339 N N . LEU C 1 361 ? -55.086 -40.144 29.099 1.00 100.00 542 LEU C N 1
ATOM 10340 C CA . LEU C 1 361 ? -55.054 -40.656 27.730 1.00 100.00 542 LEU C CA 1
ATOM 10341 C C . LEU C 1 361 ? -54.697 -42.134 27.700 1.00 99.82 542 LEU C C 1
ATOM 10342 O O . LEU C 1 361 ? -54.197 -42.684 28.682 1.00 99.70 542 LEU C O 1
ATOM 10347 N N . THR C 1 362 ? -54.952 -42.767 26.559 1.00 100.00 543 THR C N 1
ATOM 10348 C CA . THR C 1 362 ? -54.667 -44.184 26.377 1.00 100.00 543 THR C CA 1
ATOM 10349 C C . THR C 1 362 ? -54.042 -44.430 25.011 1.00 99.22 543 THR C C 1
ATOM 10350 O O . THR C 1 362 ? -54.070 -43.559 24.144 1.00 99.58 543 THR C O 1
ATOM 10354 N N . THR C 1 363 ? -53.489 -45.623 24.822 1.00 98.69 544 THR C N 1
ATOM 10355 C CA . THR C 1 363 ? -52.856 -45.988 23.560 1.00 97.96 544 THR C CA 1
ATOM 10356 C C . THR C 1 363 ? -53.855 -45.990 22.407 1.00 97.87 544 THR C C 1
ATOM 10357 O O . THR C 1 363 ? -53.487 -46.244 21.260 1.00 98.04 544 THR C O 1
ATOM 10361 N N . GLU C 1 364 ? -55.118 -45.711 22.712 1.00 97.90 545 GLU C N 1
ATOM 10362 C CA . GLU C 1 364 ? -56.156 -45.692 21.689 1.00 97.82 545 GLU C CA 1
ATOM 10363 C C . GLU C 1 364 ? -56.742 -44.301 21.487 1.00 96.99 545 GLU C C 1
ATOM 10364 O O . GLU C 1 364 ? -57.912 -44.156 21.128 1.00 96.66 545 GLU C O 1
ATOM 10370 N N . THR C 1 365 ? -55.927 -43.278 21.712 1.00 96.05 546 THR C N 1
ATOM 10371 C CA . THR C 1 365 ? -56.387 -41.906 21.548 1.00 94.93 546 THR C CA 1
ATOM 10372 C C . THR C 1 365 ? -55.659 -41.231 20.388 1.00 93.53 546 THR C C 1
ATOM 10373 O O . THR C 1 365 ? -54.452 -41.401 20.218 1.00 93.36 546 THR C O 1
ATOM 10377 N N . GLU C 1 366 ? -56.403 -40.474 19.588 1.00 92.08 547 GLU C N 1
ATOM 10378 C CA . GLU C 1 366 ? -55.829 -39.766 18.448 1.00 91.30 547 GLU C CA 1
ATOM 10379 C C . GLU C 1 366 ? -55.524 -38.314 18.829 1.00 89.19 547 GLU C C 1
ATOM 10380 O O . GLU C 1 366 ? -56.426 -37.547 19.180 1.00 88.56 547 GLU C O 1
ATOM 10386 N N . VAL C 1 367 ? -54.249 -37.943 18.748 1.00 86.29 548 VAL C N 1
ATOM 10387 C CA . VAL C 1 367 ? -53.815 -36.599 19.120 1.00 82.62 548 VAL C CA 1
ATOM 10388 C C . VAL C 1 367 ? -52.911 -35.916 18.103 1.00 79.87 548 VAL C C 1
ATOM 10389 O O . VAL C 1 367 ? -52.136 -36.573 17.406 1.00 78.69 548 VAL C O 1
ATOM 10393 N N . HIS C 1 368 ? -53.024 -34.590 18.033 1.00 76.79 549 HIS C N 1
ATOM 10394 C CA . HIS C 1 368 ? -52.193 -33.777 17.147 1.00 72.20 549 HIS C CA 1
ATOM 10395 C C . HIS C 1 368 ? -51.866 -32.508 17.938 1.00 70.50 549 HIS C C 1
ATOM 10396 O O . HIS C 1 368 ? -52.477 -32.235 18.973 1.00 70.04 549 HIS C O 1
ATOM 10403 N N . MET C 1 369 ? -50.879 -31.758 17.451 1.00 67.41 550 MET C N 1
ATOM 10404 C CA . MET C 1 369 ? -50.418 -30.518 18.076 1.00 63.16 550 MET C CA 1
ATOM 10405 C C . MET C 1 369 ? -51.470 -29.415 18.151 1.00 60.89 550 MET C C 1
ATOM 10406 O O . MET C 1 369 ? -52.138 -29.113 17.167 1.00 59.78 550 MET C O 1
ATOM 10411 N N . LEU C 1 370 ? -51.599 -28.807 19.326 1.00 58.55 551 LEU C N 1
ATOM 10412 C CA . LEU C 1 370 ? -52.573 -27.737 19.533 1.00 57.77 551 LEU C CA 1
ATOM 10413 C C . LEU C 1 370 ? -52.698 -26.767 18.362 1.00 56.30 551 LEU C C 1
ATOM 10414 O O . LEU C 1 370 ? -53.803 -26.441 17.933 1.00 55.96 551 LEU C O 1
ATOM 10419 N N . GLN C 1 371 ? -51.558 -26.290 17.869 1.00 54.91 552 GLN C N 1
ATOM 10420 C CA . GLN C 1 371 ? -51.520 -25.380 16.727 1.00 53.18 552 GLN C CA 1
ATOM 10421 C C . GLN C 1 371 ? -50.255 -25.686 15.939 1.00 52.36 552 GLN C C 1
ATOM 10422 O O . GLN C 1 371 ? -49.493 -26.579 16.310 1.00 51.46 552 GLN C O 1
ATOM 10428 N N . ASP C 1 372 ? -50.016 -24.943 14.862 1.00 53.24 553 ASP C N 1
ATOM 10429 C CA . ASP C 1 372 ? -48.846 -25.213 14.036 1.00 53.59 553 ASP C CA 1
ATOM 10430 C C . ASP C 1 372 ? -47.585 -24.388 14.304 1.00 52.74 553 ASP C C 1
ATOM 10431 O O . ASP C 1 372 ? -46.483 -24.842 14.003 1.00 52.12 553 ASP C O 1
ATOM 10436 N N . GLY C 1 373 ? -47.742 -23.219 14.904 1.00 51.74 554 GLY C N 1
ATOM 10437 C CA . GLY C 1 373 ? -46.593 -22.384 15.165 1.00 50.53 554 GLY C CA 1
ATOM 10438 C C . GLY C 1 373 ? -46.254 -22.031 16.589 1.00 49.01 554 GLY C C 1
ATOM 10439 O O . GLY C 1 373 ? -45.778 -20.936 16.888 1.00 47.48 554 GLY C O 1
ATOM 10440 N N . ILE C 1 374 ? -46.502 -22.990 17.474 1.00 46.93 555 ILE C N 1
ATOM 10441 C CA . ILE C 1 374 ? -46.141 -22.830 18.874 1.00 45.85 555 ILE C CA 1
ATOM 10442 C C . ILE C 1 374 ? -44.970 -23.588 19.476 1.00 45.33 555 ILE C C 1
ATOM 10443 O O . ILE C 1 374 ? -44.695 -23.454 20.670 1.00 46.17 555 ILE C O 1
ATOM 10448 N N . ALA C 1 375 ? -44.287 -24.389 18.664 1.00 42.85 556 ALA C N 1
ATOM 10449 C CA . ALA C 1 375 ? -43.161 -25.165 19.166 1.00 43.20 556 ALA C CA 1
ATOM 10450 C C . ALA C 1 375 ? -42.107 -25.446 18.117 1.00 43.00 556 ALA C C 1
ATOM 10451 O O . ALA C 1 375 ? -42.379 -25.442 16.919 1.00 43.90 556 ALA C O 1
ATOM 10453 N N . ARG C 1 376 ? -40.898 -25.709 18.590 1.00 44.29 557 ARG C N 1
ATOM 10454 C CA . ARG C 1 376 ? -39.763 -25.981 17.723 1.00 45.73 557 ARG C CA 1
ATOM 10455 C C . ARG C 1 376 ? -38.782 -26.876 18.470 1.00 46.98 557 ARG C C 1
ATOM 10456 O O . ARG C 1 376 ? -38.452 -26.618 19.626 1.00 47.16 557 ARG C O 1
ATOM 10464 N N . LEU C 1 377 ? -38.316 -27.928 17.809 1.00 49.88 558 LEU C N 1
ATOM 10465 C CA . LEU C 1 377 ? -37.368 -28.848 18.419 1.00 52.17 558 LEU C CA 1
ATOM 10466 C C . LEU C 1 377 ? -35.964 -28.339 18.108 1.00 55.05 558 LEU C C 1
ATOM 10467 O O . LEU C 1 377 ? -35.653 -28.025 16.958 1.00 55.74 558 LEU C O 1
ATOM 10472 N N . VAL C 1 378 ? -35.123 -28.248 19.133 1.00 56.36 559 VAL C N 1
ATOM 10473 C CA . VAL C 1 378 ? -33.759 -27.757 18.963 1.00 57.38 559 VAL C CA 1
ATOM 10474 C C . VAL C 1 378 ? -32.761 -28.672 19.659 1.00 59.46 559 VAL C C 1
ATOM 10475 O O . VAL C 1 378 ? -33.013 -29.150 20.767 1.00 59.60 559 VAL C O 1
ATOM 10479 N N . GLY C 1 379 ? -31.630 -28.911 19.001 1.00 59.96 560 GLY C N 1
ATOM 10480 C CA . GLY C 1 379 ? -30.598 -29.754 19.579 1.00 61.59 560 GLY C CA 1
ATOM 10481 C C . GLY C 1 379 ? -29.455 -28.896 20.086 1.00 63.31 560 GLY C C 1
ATOM 10482 O O . GLY C 1 379 ? -28.807 -28.201 19.304 1.00 63.29 560 GLY C O 1
ATOM 10483 N N . GLU C 1 380 ? -29.201 -28.931 21.389 1.00 65.14 561 GLU C N 1
ATOM 10484 C CA . GLU C 1 380 ? -28.132 -28.125 21.971 1.00 67.39 561 GLU C CA 1
ATOM 10485 C C . GLU C 1 380 ? -27.233 -28.951 22.886 1.00 68.45 561 GLU C C 1
ATOM 10486 O O . GLU C 1 380 ? -27.712 -29.789 23.650 1.00 68.02 561 GLU C O 1
ATOM 10492 N N . GLY C 1 381 ? -25.927 -28.708 22.797 1.00 70.92 562 GLY C N 1
ATOM 10493 C CA . GLY C 1 381 ? -24.969 -29.424 23.620 1.00 72.89 562 GLY C CA 1
ATOM 10494 C C . GLY C 1 381 ? -25.175 -30.926 23.639 1.00 74.61 562 GLY C C 1
ATOM 10495 O O . GLY C 1 381 ? -25.040 -31.563 24.686 1.00 75.23 562 GLY C O 1
ATOM 10496 N N . GLY C 1 382 ? -25.508 -31.495 22.484 1.00 74.91 563 GLY C N 1
ATOM 10497 C CA . GLY C 1 382 ? -25.719 -32.929 22.405 1.00 75.00 563 GLY C CA 1
ATOM 10498 C C . GLY C 1 382 ? -27.022 -33.403 23.020 1.00 74.92 563 GLY C C 1
ATOM 10499 O O . GLY C 1 382 ? -27.251 -34.607 23.135 1.00 75.47 563 GLY C O 1
ATOM 10500 N N . HIS C 1 383 ? -27.872 -32.463 23.424 1.00 74.91 564 HIS C N 1
ATOM 10501 C CA . HIS C 1 383 ? -29.167 -32.797 24.014 1.00 74.58 564 HIS C CA 1
ATOM 10502 C C . HIS C 1 383 ? -30.307 -32.251 23.163 1.00 73.49 564 HIS C C 1
ATOM 10503 O O . HIS C 1 383 ? -30.128 -31.296 22.407 1.00 74.16 564 HIS C O 1
ATOM 10510 N N . LEU C 1 384 ? -31.480 -32.862 23.290 1.00 71.15 565 LEU C N 1
ATOM 10511 C CA . LEU C 1 384 ? -32.649 -32.451 22.522 1.00 68.21 565 LEU C CA 1
ATOM 10512 C C . LEU C 1 384 ? -33.626 -31.676 23.407 1.00 67.10 565 LEU C C 1
ATOM 10513 O O . LEU C 1 384 ? -33.879 -32.062 24.548 1.00 67.65 565 LEU C O 1
ATOM 10518 N N . PHE C 1 385 ? -34.174 -30.584 22.878 1.00 64.52 566 PHE C N 1
ATOM 10519 C CA . PHE C 1 385 ? -35.106 -29.747 23.634 1.00 61.57 566 PHE C CA 1
ATOM 10520 C C . PHE C 1 385 ? -36.266 -29.223 22.799 1.00 59.95 566 PHE C C 1
ATOM 10521 O O . PHE C 1 385 ? -36.100 -28.880 21.629 1.00 61.99 566 PHE C O 1
ATOM 10529 N N . LEU C 1 386 ? -37.441 -29.143 23.414 1.00 56.54 567 LEU C N 1
ATOM 10530 C CA . LEU C 1 386 ? -38.620 -28.622 22.738 1.00 54.05 567 LEU C CA 1
ATOM 10531 C C . LEU C 1 386 ? -38.976 -27.266 23.356 1.00 53.58 567 LEU C C 1
ATOM 10532 O O . LEU C 1 386 ? -39.304 -27.188 24.544 1.00 54.09 567 LEU C O 1
ATOM 10537 N N . TYR C 1 387 ? -38.892 -26.201 22.560 1.00 50.20 568 TYR C N 1
ATOM 10538 C CA . TYR C 1 387 ? -39.223 -24.861 23.038 1.00 47.64 568 TYR C CA 1
ATOM 10539 C C . TYR C 1 387 ? -40.630 -24.523 22.598 1.00 46.06 568 TYR C C 1
ATOM 10540 O O . TYR C 1 387 ? -41.018 -24.823 21.473 1.00 46.89 568 TYR C O 1
ATOM 10549 N N . TYR C 1 388 ? -41.395 -23.890 23.481 1.00 44.65 569 TYR C N 1
ATOM 10550 C CA . TYR C 1 388 ? -42.776 -23.550 23.164 1.00 44.54 569 TYR C CA 1
ATOM 10551 C C . TYR C 1 388 ? -43.162 -22.110 23.506 1.00 42.66 569 TYR C C 1
ATOM 10552 O O . TYR C 1 388 ? -42.440 -21.412 24.215 1.00 44.03 569 TYR C O 1
ATOM 10561 N N . THR C 1 389 ? -44.317 -21.687 23.004 1.00 40.88 570 THR C N 1
ATOM 10562 C CA . THR C 1 389 ? -44.808 -20.322 23.182 1.00 39.97 570 THR C CA 1
ATOM 10563 C C . THR C 1 389 ? -46.066 -20.198 24.021 1.00 40.71 570 THR C C 1
ATOM 10564 O O . THR C 1 389 ? -46.516 -19.087 24.295 1.00 38.81 570 THR C O 1
ATOM 10568 N N . VAL C 1 390 ? -46.645 -21.329 24.404 1.00 42.37 571 VAL C N 1
ATOM 10569 C CA . VAL C 1 390 ? -47.896 -21.324 25.147 1.00 41.51 571 VAL C CA 1
ATOM 10570 C C . VAL C 1 390 ? -47.847 -20.611 26.489 1.00 41.52 571 VAL C C 1
ATOM 10571 O O . VAL C 1 390 ? -48.874 -20.151 26.981 1.00 41.70 571 VAL C O 1
ATOM 10575 N N . GLU C 1 391 ? -46.660 -20.489 27.073 1.00 42.37 572 GLU C N 1
ATOM 10576 C CA . GLU C 1 391 ? -46.524 -19.807 28.361 1.00 43.97 572 GLU C CA 1
ATOM 10577 C C . GLU C 1 391 ? -45.934 -18.397 28.226 1.00 43.33 572 GLU C C 1
ATOM 10578 O O . GLU C 1 391 ? -45.539 -17.775 29.219 1.00 42.10 572 GLU C O 1
ATOM 10584 N N . ASN C 1 392 ? -45.890 -17.888 26.997 1.00 41.81 573 ASN C N 1
ATOM 10585 C CA . ASN C 1 392 ? -45.362 -16.549 26.751 1.00 40.76 573 ASN C CA 1
ATOM 10586 C C . ASN C 1 392 ? -46.350 -15.470 27.178 1.00 38.74 573 ASN C C 1
ATOM 10587 O O . ASN C 1 392 ? -47.555 -15.669 27.133 1.00 37.28 573 ASN C O 1
ATOM 10592 N N . SER C 1 393 ? -45.829 -14.322 27.588 1.00 38.95 574 SER C N 1
ATOM 10593 C CA . SER C 1 393 ? -46.673 -13.204 27.979 1.00 40.29 574 SER C CA 1
ATOM 10594 C C . SER C 1 393 ? -47.030 -12.414 26.728 1.00 40.55 574 SER C C 1
ATOM 10595 O O . SER C 1 393 ? -46.318 -12.480 25.726 1.00 40.18 574 SER C O 1
ATOM 10598 N N . ARG C 1 394 ? -48.130 -11.672 26.781 1.00 40.18 575 ARG C N 1
ATOM 10599 C CA . ARG C 1 394 ? -48.528 -10.845 25.654 1.00 42.21 575 ARG C CA 1
ATOM 10600 C C . ARG C 1 394 ? -47.549 -9.682 25.613 1.00 44.18 575 ARG C C 1
ATOM 10601 O O . ARG C 1 394 ? -47.445 -8.969 24.614 1.00 44.48 575 ARG C O 1
ATOM 10609 N N . VAL C 1 395 ? -46.822 -9.510 26.716 1.00 45.57 576 VAL C N 1
ATOM 10610 C CA . VAL C 1 395 ? -45.822 -8.457 26.827 1.00 46.67 576 VAL C CA 1
ATOM 10611 C C . VAL C 1 395 ? -44.473 -8.996 26.351 1.00 48.08 576 VAL C C 1
ATOM 10612 O O . VAL C 1 395 ? -43.965 -10.000 26.864 1.00 48.43 576 VAL C O 1
ATOM 10616 N N . TYR C 1 396 ? -43.904 -8.315 25.364 1.00 49.20 577 TYR C N 1
ATOM 10617 C CA . TYR C 1 396 ? -42.629 -8.699 24.774 1.00 51.93 577 TYR C CA 1
ATOM 10618 C C . TYR C 1 396 ? -41.552 -9.097 25.783 1.00 52.53 577 TYR C C 1
ATOM 10619 O O . TYR C 1 396 ? -41.235 -8.348 26.703 1.00 52.98 577 TYR C O 1
ATOM 10628 N N . HIS C 1 397 ? -41.003 -10.292 25.587 1.00 53.89 578 HIS C N 1
ATOM 10629 C CA . HIS C 1 397 ? -39.943 -10.848 26.422 1.00 54.77 578 HIS C CA 1
ATOM 10630 C C . HIS C 1 397 ? -40.140 -10.797 27.928 1.00 55.03 578 HIS C C 1
ATOM 10631 O O . HIS C 1 397 ? -39.179 -10.975 28.678 1.00 54.04 578 HIS C O 1
ATOM 10638 N N . LEU C 1 398 ? -41.367 -10.561 28.382 1.00 56.02 579 LEU C N 1
ATOM 10639 C CA . LEU C 1 398 ? -41.623 -10.521 29.822 1.00 57.74 579 LEU C CA 1
ATOM 10640 C C . LEU C 1 398 ? -41.309 -11.886 30.454 1.00 58.02 579 LEU C C 1
ATOM 10641 O O . LEU C 1 398 ? -40.953 -11.969 31.629 1.00 58.47 579 LEU C O 1
ATOM 10646 N N . GLU C 1 399 ? -41.448 -12.952 29.669 1.00 58.14 580 GLU C N 1
ATOM 10647 C CA . GLU C 1 399 ? -41.162 -14.303 30.147 1.00 58.45 580 GLU C CA 1
ATOM 10648 C C . GLU C 1 399 ? -39.896 -14.832 29.486 1.00 57.70 580 GLU C C 1
ATOM 10649 O O . GLU C 1 399 ? -39.643 -14.565 28.307 1.00 54.67 580 GLU C O 1
ATOM 10655 N N . GLU C 1 400 ? -39.107 -15.584 30.247 1.00 57.17 581 GLU C N 1
ATOM 10656 C CA . GLU C 1 400 ? -37.867 -16.155 29.728 1.00 57.97 581 GLU C CA 1
ATOM 10657 C C . GLU C 1 400 ? -38.219 -17.293 28.779 1.00 57.63 581 GLU C C 1
ATOM 10658 O O . GLU C 1 400 ? -39.374 -17.726 28.716 1.00 57.96 581 GLU C O 1
ATOM 10660 N N . PRO C 1 401 ? -37.236 -17.780 28.009 1.00 56.95 582 PRO C N 1
ATOM 10661 C CA . PRO C 1 401 ? -37.521 -18.877 27.083 1.00 56.67 582 PRO C CA 1
ATOM 10662 C C . PRO C 1 401 ? -37.898 -20.144 27.843 1.00 56.85 582 PRO C C 1
ATOM 10663 O O . PRO C 1 401 ? -37.272 -20.491 28.849 1.00 56.37 582 PRO C O 1
ATOM 10667 N N . LYS C 1 402 ? -38.933 -20.824 27.364 1.00 56.49 583 LYS C N 1
ATOM 10668 C CA . LYS C 1 402 ? -39.399 -22.043 28.005 1.00 57.38 583 LYS C CA 1
ATOM 10669 C C . LYS C 1 402 ? -39.238 -23.260 27.101 1.00 58.79 583 LYS C C 1
ATOM 10670 O O . LYS C 1 402 ? -39.586 -23.223 25.917 1.00 57.37 583 LYS C O 1
ATOM 10676 N N . CYS C 1 403 ? -38.698 -24.334 27.673 1.00 60.31 584 CYS C N 1
ATOM 10677 C CA . CYS C 1 403 ? -38.468 -25.570 26.939 1.00 62.63 584 CYS C CA 1
ATOM 10678 C C . CYS C 1 403 ? -38.585 -26.787 27.845 1.00 64.94 584 CYS C C 1
ATOM 10679 O O . CYS C 1 403 ? -38.696 -26.663 29.065 1.00 63.99 584 CYS C O 1
ATOM 10682 N N . LEU C 1 404 ? -38.554 -27.965 27.230 1.00 67.11 585 LEU C N 1
ATOM 10683 C CA . LEU C 1 404 ? -38.623 -29.226 27.957 1.00 69.45 585 LEU C CA 1
ATOM 10684 C C . LEU C 1 404 ? -37.722 -30.210 27.216 1.00 70.71 585 LEU C C 1
ATOM 10685 O O . LEU C 1 404 ? -37.687 -30.219 25.987 1.00 69.98 585 LEU C O 1
ATOM 10690 N N . GLU C 1 405 ? -36.988 -31.028 27.962 1.00 72.57 586 GLU C N 1
ATOM 10691 C CA . GLU C 1 405 ? -36.082 -31.993 27.355 1.00 75.08 586 GLU C CA 1
ATOM 10692 C C . GLU C 1 405 ? -36.790 -33.230 26.810 1.00 76.85 586 GLU C C 1
ATOM 10693 O O . GLU C 1 405 ? -37.676 -33.795 27.452 1.00 76.98 586 GLU C O 1
ATOM 10699 N N . ILE C 1 406 ? -36.390 -33.631 25.607 1.00 78.55 587 ILE C N 1
ATOM 10700 C CA . ILE C 1 406 ? -36.943 -34.804 24.945 1.00 79.76 587 ILE C CA 1
ATOM 10701 C C . ILE C 1 406 ? -35.841 -35.847 24.821 1.00 81.14 587 ILE C C 1
ATOM 10702 O O . ILE C 1 406 ? -34.856 -35.650 24.107 1.00 81.13 587 ILE C O 1
ATOM 10707 N N . TYR C 1 407 ? -36.018 -36.955 25.531 1.00 82.50 588 TYR C N 1
ATOM 10708 C CA . TYR C 1 407 ? -35.050 -38.044 25.537 1.00 83.40 588 TYR C CA 1
ATOM 10709 C C . TYR C 1 407 ? -35.088 -38.854 24.238 1.00 83.14 588 TYR C C 1
ATOM 10710 O O . TYR C 1 407 ? -36.140 -38.996 23.611 1.00 83.57 588 TYR C O 1
ATOM 10719 N N . PRO C 1 408 ? -33.932 -39.394 23.823 1.00 82.92 589 PRO C N 1
ATOM 10720 C CA . PRO C 1 408 ? -33.775 -40.192 22.602 1.00 82.90 589 PRO C CA 1
ATOM 10721 C C . PRO C 1 408 ? -34.874 -41.219 22.339 1.00 82.86 589 PRO C C 1
ATOM 10722 O O . PRO C 1 408 ? -35.280 -41.422 21.195 1.00 82.73 589 PRO C O 1
ATOM 10726 N N . GLN C 1 409 ? -35.354 -41.859 23.400 1.00 82.60 590 GLN C N 1
ATOM 10727 C CA . GLN C 1 409 ? -36.387 -42.882 23.272 1.00 82.40 590 GLN C CA 1
ATOM 10728 C C . GLN C 1 409 ? -37.727 -42.363 22.772 1.00 81.67 590 GLN C C 1
ATOM 10729 O O . GLN C 1 409 ? -38.697 -43.114 22.731 1.00 82.61 590 GLN C O 1
ATOM 10735 N N . GLN C 1 410 ? -37.793 -41.094 22.388 1.00 80.78 591 GLN C N 1
ATOM 10736 C CA . GLN C 1 410 ? -39.059 -40.535 21.918 1.00 79.37 591 GLN C CA 1
ATOM 10737 C C . GLN C 1 410 ? -38.910 -39.372 20.947 1.00 77.54 591 GLN C C 1
ATOM 10738 O O . GLN C 1 410 ? -39.883 -38.695 20.619 1.00 75.94 591 GLN C O 1
ATOM 10744 N N . ALA C 1 411 ? -37.687 -39.151 20.483 1.00 76.58 592 ALA C N 1
ATOM 10745 C CA . ALA C 1 411 ? -37.407 -38.065 19.553 1.00 76.19 592 ALA C CA 1
ATOM 10746 C C . ALA C 1 411 ? -38.151 -38.218 18.225 1.00 76.36 592 ALA C C 1
ATOM 10747 O O . ALA C 1 411 ? -38.855 -37.301 17.791 1.00 75.80 592 ALA C O 1
ATOM 10749 N N . ASP C 1 412 ? -37.993 -39.376 17.584 1.00 76.56 593 ASP C N 1
ATOM 10750 C CA . ASP C 1 412 ? -38.639 -39.640 16.300 1.00 76.09 593 ASP C CA 1
ATOM 10751 C C . ASP C 1 412 ? -40.142 -39.397 16.353 1.00 74.76 593 ASP C C 1
ATOM 10752 O O . ASP C 1 412 ? -40.720 -38.847 15.416 1.00 74.70 593 ASP C O 1
ATOM 10757 N N . ALA C 1 413 ? -40.773 -39.807 17.449 1.00 73.67 594 ALA C N 1
ATOM 10758 C CA . ALA C 1 413 ? -42.213 -39.626 17.612 1.00 73.23 594 ALA C CA 1
ATOM 10759 C C . ALA C 1 413 ? -42.565 -38.141 17.692 1.00 72.38 594 ALA C C 1
ATOM 10760 O O . ALA C 1 413 ? -43.570 -37.693 17.129 1.00 70.95 594 ALA C O 1
ATOM 10762 N N . MET C 1 414 ? -41.726 -37.386 18.394 1.00 72.06 595 MET C N 1
ATOM 10763 C CA . MET C 1 414 ? -41.922 -35.951 18.562 1.00 71.53 595 MET C CA 1
ATOM 10764 C C . MET C 1 414 ? -41.927 -35.238 17.213 1.00 71.67 595 MET C C 1
ATOM 10765 O O . MET C 1 414 ? -42.844 -34.470 16.915 1.00 70.82 595 MET C O 1
ATOM 10770 N N . GLU C 1 415 ? -40.902 -35.491 16.402 1.00 71.99 596 GLU C N 1
ATOM 10771 C CA . GLU C 1 415 ? -40.817 -34.869 15.084 1.00 72.93 596 GLU C CA 1
ATOM 10772 C C . GLU C 1 415 ? -42.016 -35.291 14.245 1.00 71.77 596 GLU C C 1
ATOM 10773 O O . GLU C 1 415 ? -42.576 -34.488 13.491 1.00 71.77 596 GLU C O 1
ATOM 10779 N N . LEU C 1 416 ? -42.409 -36.554 14.385 1.00 70.28 597 LEU C N 1
ATOM 10780 C CA . LEU C 1 416 ? -43.557 -37.073 13.657 1.00 68.81 597 LEU C CA 1
ATOM 10781 C C . LEU C 1 416 ? -44.750 -36.172 13.936 1.00 67.41 597 LEU C C 1
ATOM 10782 O O . LEU C 1 416 ? -45.464 -35.761 13.021 1.00 66.91 597 LEU C O 1
ATOM 10787 N N . LEU C 1 417 ? -44.954 -35.859 15.209 1.00 67.28 598 LEU C N 1
ATOM 10788 C CA . LEU C 1 417 ? -46.056 -34.999 15.611 1.00 66.31 598 LEU C CA 1
ATOM 10789 C C . LEU C 1 417 ? -45.857 -33.588 15.065 1.00 66.44 598 LEU C C 1
ATOM 10790 O O . LEU C 1 417 ? -46.814 -32.930 14.647 1.00 65.30 598 LEU C O 1
ATOM 10795 N N . LEU C 1 418 ? -44.610 -33.126 15.058 1.00 66.13 599 LEU C N 1
ATOM 10796 C CA . LEU C 1 418 ? -44.312 -31.791 14.559 1.00 65.69 599 LEU C CA 1
ATOM 10797 C C . LEU C 1 418 ? -44.563 -31.667 13.062 1.00 65.69 599 LEU C C 1
ATOM 10798 O O . LEU C 1 418 ? -44.909 -30.590 12.578 1.00 65.27 599 LEU C O 1
ATOM 10803 N N . GLY C 1 419 ? -44.396 -32.768 12.333 1.00 65.65 600 GLY C N 1
ATOM 10804 C CA . GLY C 1 419 ? -44.619 -32.737 10.898 1.00 66.10 600 GLY C CA 1
ATOM 10805 C C . GLY C 1 419 ? -45.999 -33.204 10.456 1.00 66.27 600 GLY C C 1
ATOM 10806 O O . GLY C 1 419 ? -46.453 -32.866 9.362 1.00 66.46 600 GLY C O 1
ATOM 10807 N N . SER C 1 420 ? -46.679 -33.963 11.312 1.00 65.71 601 SER C N 1
ATOM 10808 C CA . SER C 1 420 ? -48.001 -34.497 10.990 1.00 64.39 601 SER C CA 1
ATOM 10809 C C . SER C 1 420 ? -49.143 -33.490 10.978 1.00 62.99 601 SER C C 1
ATOM 10810 O O . SER C 1 420 ? -50.110 -33.668 10.243 1.00 63.98 601 SER C O 1
ATOM 10813 N N . TYR C 1 421 ? -49.037 -32.440 11.787 1.00 61.87 602 TYR C N 1
ATOM 10814 C CA . TYR C 1 421 ? -50.096 -31.431 11.876 1.00 61.46 602 TYR C CA 1
ATOM 10815 C C . TYR C 1 421 ? -50.716 -31.138 10.518 1.00 63.40 602 TYR C C 1
ATOM 10816 O O . TYR C 1 421 ? -50.002 -30.994 9.526 1.00 64.90 602 TYR C O 1
ATOM 10825 N N . PRO C 1 422 ? -52.057 -31.018 10.456 1.00 65.29 603 PRO C N 1
ATOM 10826 C CA . PRO C 1 422 ? -52.997 -31.157 11.575 1.00 67.36 603 PRO C CA 1
ATOM 10827 C C . PRO C 1 422 ? -53.791 -32.464 11.596 1.00 69.63 603 PRO C C 1
ATOM 10828 O O . PRO C 1 422 ? -54.979 -32.458 11.914 1.00 70.03 603 PRO C O 1
ATOM 10832 N N . GLU C 1 423 ? -53.152 -33.582 11.267 1.00 72.27 604 GLU C N 1
ATOM 10833 C CA . GLU C 1 423 ? -53.866 -34.854 11.269 1.00 74.98 604 GLU C CA 1
ATOM 10834 C C . GLU C 1 423 ? -53.529 -35.712 12.480 1.00 75.37 604 GLU C C 1
ATOM 10835 O O . GLU C 1 423 ? -52.364 -35.858 12.856 1.00 75.60 604 GLU C O 1
ATOM 10841 N N . PHE C 1 424 ? -54.570 -36.289 13.074 1.00 75.85 605 PHE C N 1
ATOM 10842 C CA . PHE C 1 424 ? -54.445 -37.127 14.263 1.00 75.56 605 PHE C CA 1
ATOM 10843 C C . PHE C 1 424 ? -53.566 -38.366 14.119 1.00 76.77 605 PHE C C 1
ATOM 10844 O O . PHE C 1 424 ? -53.346 -38.870 13.019 1.00 77.12 605 PHE C O 1
ATOM 10852 N N . VAL C 1 425 ? -53.072 -38.847 15.257 1.00 78.12 606 VAL C N 1
ATOM 10853 C CA . VAL C 1 425 ? -52.212 -40.023 15.314 1.00 79.80 606 VAL C CA 1
ATOM 10854 C C . VAL C 1 425 ? -52.472 -40.798 16.607 1.00 81.84 606 VAL C C 1
ATOM 10855 O O . VAL C 1 425 ? -52.494 -40.212 17.690 1.00 82.56 606 VAL C O 1
ATOM 10859 N N . ARG C 1 426 ? -52.673 -42.110 16.496 1.00 83.24 607 ARG C N 1
ATOM 10860 C CA . ARG C 1 426 ? -52.916 -42.938 17.678 1.00 84.91 607 ARG C CA 1
ATOM 10861 C C . ARG C 1 426 ? -51.658 -43.026 18.537 1.00 85.51 607 ARG C C 1
ATOM 10862 O O . ARG C 1 426 ? -50.567 -43.291 18.031 1.00 85.46 607 ARG C O 1
ATOM 10870 N N . VAL C 1 427 ? -51.820 -42.802 19.838 1.00 85.95 608 VAL C N 1
ATOM 10871 C CA . VAL C 1 427 ? -50.700 -42.841 20.770 1.00 87.23 608 VAL C CA 1
ATOM 10872 C C . VAL C 1 427 ? -49.927 -44.148 20.664 1.00 88.83 608 VAL C C 1
ATOM 10873 O O . VAL C 1 427 ? -48.713 -44.181 20.872 1.00 88.45 608 VAL C O 1
ATOM 10877 N N . GLY C 1 428 ? -50.636 -45.225 20.343 1.00 90.87 609 GLY C N 1
ATOM 10878 C CA . GLY C 1 428 ? -49.991 -46.517 20.208 1.00 92.74 609 GLY C CA 1
ATOM 10879 C C . GLY C 1 428 ? -49.201 -46.589 18.917 1.00 93.91 609 GLY C C 1
ATOM 10880 O O . GLY C 1 428 ? -48.434 -47.524 18.698 1.00 94.03 609 GLY C O 1
ATOM 10881 N N . ASP C 1 429 ? -49.388 -45.586 18.064 1.00 95.45 610 ASP C N 1
ATOM 10882 C CA . ASP C 1 429 ? -48.703 -45.513 16.777 1.00 97.03 610 ASP C CA 1
ATOM 10883 C C . ASP C 1 429 ? -47.460 -44.615 16.807 1.00 97.72 610 ASP C C 1
ATOM 10884 O O . ASP C 1 429 ? -46.913 -44.271 15.761 1.00 98.07 610 ASP C O 1
ATOM 10889 N N . LEU C 1 430 ? -47.013 -44.245 18.004 1.00 100.00 611 LEU C N 1
ATOM 10890 C CA . LEU C 1 430 ? -45.838 -43.388 18.150 1.00 97.78 611 LEU C CA 1
ATOM 10891 C C . LEU C 1 430 ? -44.665 -44.314 17.838 1.00 97.65 611 LEU C C 1
ATOM 10892 O O . LEU C 1 430 ? -44.747 -45.524 18.042 1.00 97.63 611 LEU C O 1
ATOM 10897 N N . PRO C 1 431 ? -43.586 -43.729 17.333 1.00 97.39 612 PRO C N 1
ATOM 10898 C CA . PRO C 1 431 ? -42.388 -44.510 17.041 1.00 97.30 612 PRO C CA 1
ATOM 10899 C C . PRO C 1 431 ? -41.572 -44.560 18.312 1.00 97.74 612 PRO C C 1
ATOM 10900 O O . PRO C 1 431 ? -40.822 -43.637 18.630 1.00 98.30 612 PRO C O 1
ATOM 10904 N N . CYS C 1 432 ? -41.734 -45.658 19.036 1.00 98.05 613 CYS C N 1
ATOM 10905 C CA . CYS C 1 432 ? -41.055 -45.854 20.316 1.00 98.12 613 CYS C CA 1
ATOM 10906 C C . CYS C 1 432 ? -40.975 -47.358 20.566 1.00 98.88 613 CYS C C 1
ATOM 10907 O O . CYS C 1 432 ? -41.950 -48.080 20.348 1.00 99.04 613 CYS C O 1
ATOM 10910 N N . ASP C 1 433 ? -39.819 -47.829 21.026 1.00 99.38 614 ASP C N 1
ATOM 10911 C CA . ASP C 1 433 ? -39.630 -49.253 21.293 1.00 100.00 614 ASP C CA 1
ATOM 10912 C C . ASP C 1 433 ? -40.220 -49.697 22.632 1.00 100.00 614 ASP C C 1
ATOM 10913 O O . ASP C 1 433 ? -39.789 -50.700 23.205 1.00 99.69 614 ASP C O 1
ATOM 10918 N N . SER C 1 434 ? -41.209 -48.953 23.121 1.00 100.00 615 SER C N 1
ATOM 10919 C CA . SER C 1 434 ? -41.870 -49.266 24.387 1.00 98.76 615 SER C CA 1
ATOM 10920 C C . SER C 1 434 ? -43.110 -48.393 24.579 1.00 98.02 615 SER C C 1
ATOM 10921 O O . SER C 1 434 ? -43.050 -47.172 24.425 1.00 97.64 615 SER C O 1
ATOM 10924 N N . VAL C 1 435 ? -44.231 -49.026 24.917 1.00 97.15 616 VAL C N 1
ATOM 10925 C CA . VAL C 1 435 ? -45.488 -48.309 25.121 1.00 96.17 616 VAL C CA 1
ATOM 10926 C C . VAL C 1 435 ? -45.379 -47.289 26.253 1.00 96.08 616 VAL C C 1
ATOM 10927 O O . VAL C 1 435 ? -46.156 -46.334 26.309 1.00 95.65 616 VAL C O 1
ATOM 10931 N N . GLU C 1 436 ? -44.417 -47.497 27.151 1.00 95.66 617 GLU C N 1
ATOM 10932 C CA . GLU C 1 436 ? -44.208 -46.587 28.274 1.00 95.30 617 GLU C CA 1
ATOM 10933 C C . GLU C 1 436 ? -43.851 -45.195 27.769 1.00 94.41 617 GLU C C 1
ATOM 10934 O O . GLU C 1 436 ? -44.475 -44.206 28.155 1.00 94.34 617 GLU C O 1
ATOM 10940 N N . ASP C 1 437 ? -42.843 -45.122 26.906 1.00 92.84 618 ASP C N 1
ATOM 10941 C CA . ASP C 1 437 ? -42.412 -43.845 26.356 1.00 91.70 618 ASP C CA 1
ATOM 10942 C C . ASP C 1 437 ? -43.455 -43.266 25.405 1.00 90.18 618 ASP C C 1
ATOM 10943 O O . ASP C 1 437 ? -43.413 -42.080 25.077 1.00 90.77 618 ASP C O 1
ATOM 10948 N N . GLN C 1 438 ? -44.390 -44.103 24.966 1.00 87.90 619 GLN C N 1
ATOM 10949 C CA . GLN C 1 438 ? -45.441 -43.652 24.066 1.00 86.08 619 GLN C CA 1
ATOM 10950 C C . GLN C 1 438 ? -46.458 -42.830 24.838 1.00 84.31 619 GLN C C 1
ATOM 10951 O O . GLN C 1 438 ? -46.879 -41.764 24.392 1.00 83.85 619 GLN C O 1
ATOM 10957 N N . LEU C 1 439 ? -46.850 -43.343 25.999 1.00 83.10 620 LEU C N 1
ATOM 10958 C CA . LEU C 1 439 ? -47.817 -42.675 26.865 1.00 81.34 620 LEU C CA 1
ATOM 10959 C C . LEU C 1 439 ? -47.132 -41.538 27.615 1.00 79.71 620 LEU C C 1
ATOM 10960 O O . LEU C 1 439 ? -47.734 -40.497 27.873 1.00 79.05 620 LEU C O 1
ATOM 10965 N N . SER C 1 440 ? -45.867 -41.754 27.959 1.00 78.04 621 SER C N 1
ATOM 10966 C CA . SER C 1 440 ? -45.074 -40.765 28.677 1.00 77.00 621 SER C CA 1
ATOM 10967 C C . SER C 1 440 ? -45.019 -39.456 27.887 1.00 76.57 621 SER C C 1
ATOM 10968 O O . SER C 1 440 ? -45.368 -38.393 28.402 1.00 76.35 621 SER C O 1
ATOM 10971 N N . LEU C 1 441 ? -44.588 -39.536 26.632 1.00 75.00 622 LEU C N 1
ATOM 10972 C CA . LEU C 1 441 ? -44.500 -38.347 25.797 1.00 73.27 622 LEU C CA 1
ATOM 10973 C C . LEU C 1 441 ? -45.872 -37.736 25.510 1.00 71.47 622 LEU C C 1
ATOM 10974 O O . LEU C 1 441 ? -46.049 -36.525 25.627 1.00 71.79 622 LEU C O 1
ATOM 10979 N N . ALA C 1 442 ? -46.843 -38.565 25.143 1.00 69.75 623 ALA C N 1
ATOM 10980 C CA . ALA C 1 442 ? -48.186 -38.069 24.843 1.00 67.97 623 ALA C CA 1
ATOM 10981 C C . ALA C 1 442 ? -48.780 -37.308 26.028 1.00 67.51 623 ALA C C 1
ATOM 10982 O O . ALA C 1 442 ? -49.506 -36.332 25.845 1.00 66.98 623 ALA C O 1
ATOM 10984 N N . THR C 1 443 ? -48.466 -37.761 27.241 1.00 66.00 624 THR C N 1
ATOM 10985 C CA . THR C 1 443 ? -48.958 -37.126 28.460 1.00 64.97 624 THR C CA 1
ATOM 10986 C C . THR C 1 443 ? -48.194 -35.830 28.744 1.00 64.62 624 THR C C 1
ATOM 10987 O O . THR C 1 443 ? -48.792 -34.781 29.009 1.00 62.82 624 THR C O 1
ATOM 10991 N N . THR C 1 444 ? -46.868 -35.917 28.692 1.00 64.22 625 THR C N 1
ATOM 10992 C CA . THR C 1 444 ? -46.006 -34.767 28.930 1.00 64.31 625 THR C CA 1
ATOM 10993 C C . THR C 1 444 ? -46.453 -33.602 28.053 1.00 63.63 625 THR C C 1
ATOM 10994 O O . THR C 1 444 ? -46.462 -32.453 28.491 1.00 62.41 625 THR C O 1
ATOM 10998 N N . LEU C 1 445 ? -46.830 -33.916 26.815 1.00 64.00 626 LEU C N 1
ATOM 10999 C CA . LEU C 1 445 ? -47.264 -32.910 25.852 1.00 64.47 626 LEU C CA 1
ATOM 11000 C C . LEU C 1 445 ? -48.658 -32.360 26.114 1.00 64.74 626 LEU C C 1
ATOM 11001 O O . LEU C 1 445 ? -48.904 -31.163 25.937 1.00 64.64 626 LEU C O 1
ATOM 11006 N N . TYR C 1 446 ? -49.573 -33.231 26.528 1.00 65.32 627 TYR C N 1
ATOM 11007 C CA . TYR C 1 446 ? -50.942 -32.809 26.799 1.00 65.24 627 TYR C CA 1
ATOM 11008 C C . TYR C 1 446 ? -51.027 -31.937 28.055 1.00 64.70 627 TYR C C 1
ATOM 11009 O O . TYR C 1 446 ? -51.785 -30.972 28.095 1.00 63.73 627 TYR C O 1
ATOM 11018 N N . ASP C 1 447 ? -50.244 -32.274 29.074 1.00 65.00 628 ASP C N 1
ATOM 11019 C CA . ASP C 1 447 ? -50.262 -31.504 30.311 1.00 65.54 628 ASP C CA 1
ATOM 11020 C C . ASP C 1 447 ? -49.732 -30.075 30.151 1.00 65.66 628 ASP C C 1
ATOM 11021 O O . ASP C 1 447 ? -50.217 -29.146 30.808 1.00 65.53 628 ASP C O 1
ATOM 11026 N N . LYS C 1 448 ? -48.741 -29.894 29.281 1.00 64.79 629 LYS C N 1
ATOM 11027 C CA . LYS C 1 448 ? -48.167 -28.569 29.054 1.00 63.95 629 LYS C CA 1
ATOM 11028 C C . LYS C 1 448 ? -49.075 -27.692 28.198 1.00 63.12 629 LYS C C 1
ATOM 11029 O O . LYS C 1 448 ? -48.867 -26.483 28.100 1.00 63.42 629 LYS C O 1
ATOM 11035 N N . GLY C 1 449 ? -50.086 -28.301 27.586 1.00 62.42 630 GLY C N 1
ATOM 11036 C CA . GLY C 1 449 ? -51.001 -27.546 26.748 1.00 61.46 630 GLY C CA 1
ATOM 11037 C C . GLY C 1 449 ? -50.474 -27.404 25.333 1.00 62.04 630 GLY C C 1
ATOM 11038 O O . GLY C 1 449 ? -50.699 -26.388 24.670 1.00 61.43 630 GLY C O 1
ATOM 11039 N N . LEU C 1 450 ? -49.772 -28.432 24.868 1.00 61.79 631 LEU C N 1
ATOM 11040 C CA . LEU C 1 450 ? -49.197 -28.433 23.531 1.00 62.65 631 LEU C CA 1
ATOM 11041 C C . LEU C 1 450 ? -49.877 -29.442 22.615 1.00 64.74 631 LEU C C 1
ATOM 11042 O O . LEU C 1 450 ? -49.637 -29.452 21.405 1.00 65.10 631 LEU C O 1
ATOM 11047 N N . LEU C 1 451 ? -50.736 -30.278 23.192 1.00 65.84 632 LEU C N 1
ATOM 11048 C CA . LEU C 1 451 ? -51.419 -31.312 22.426 1.00 66.69 632 LEU C CA 1
ATOM 11049 C C . LEU C 1 451 ? -52.923 -31.358 22.680 1.00 67.26 632 LEU C C 1
ATOM 11050 O O . LEU C 1 451 ? -53.389 -31.040 23.776 1.00 66.92 632 LEU C O 1
ATOM 11055 N N . LEU C 1 452 ? -53.682 -31.737 21.654 1.00 68.73 633 LEU C N 1
ATOM 11056 C CA . LEU C 1 452 ? -55.133 -31.850 21.772 1.00 68.54 633 LEU C CA 1
ATOM 11057 C C . LEU C 1 452 ? -55.600 -33.226 21.295 1.00 69.45 633 LEU C C 1
ATOM 11058 O O . LEU C 1 452 ? -55.093 -33.764 20.310 1.00 69.50 633 LEU C O 1
ATOM 11063 N N . THR C 1 453 ? -56.558 -33.798 22.017 1.00 70.98 634 THR C N 1
ATOM 11064 C CA . THR C 1 453 ? -57.089 -35.116 21.687 1.00 71.75 634 THR C CA 1
ATOM 11065 C C . THR C 1 453 ? -58.284 -35.062 20.739 1.00 73.13 634 THR C C 1
ATOM 11066 O O . THR C 1 453 ? -59.008 -34.065 20.684 1.00 72.38 634 THR C O 1
ATOM 11070 N N . LYS C 1 454 ? -58.476 -36.150 19.995 1.00 75.37 635 LYS C N 1
ATOM 11071 C CA . LYS C 1 454 ? -59.581 -36.271 19.045 1.00 77.59 635 LYS C CA 1
ATOM 11072 C C . LYS C 1 454 ? -60.908 -36.150 19.788 1.00 78.91 635 LYS C C 1
ATOM 11073 O O . LYS C 1 454 ? -61.810 -35.421 19.366 1.00 78.08 635 LYS C O 1
ATOM 11079 N N . MET C 1 455 ? -61.011 -36.874 20.899 1.00 80.60 636 MET C N 1
ATOM 11080 C CA . MET C 1 455 ? -62.204 -36.862 21.733 1.00 82.61 636 MET C CA 1
ATOM 11081 C C . MET C 1 455 ? -61.868 -36.321 23.123 1.00 81.01 636 MET C C 1
ATOM 11082 O O . MET C 1 455 ? -60.892 -36.746 23.742 1.00 80.13 636 MET C O 1
ATOM 11087 N N . PRO C 1 456 ? -62.673 -35.374 23.631 1.00 79.95 637 PRO C N 1
ATOM 11088 C CA . PRO C 1 456 ? -62.444 -34.788 24.957 1.00 80.34 637 PRO C CA 1
ATOM 11089 C C . PRO C 1 456 ? -62.261 -35.845 26.048 1.00 81.40 637 PRO C C 1
ATOM 11090 O O . PRO C 1 456 ? -63.194 -36.583 26.367 1.00 82.38 637 PRO C O 1
ATOM 11094 N N . LEU C 1 457 ? -61.060 -35.914 26.617 1.00 81.70 638 LEU C N 1
ATOM 11095 C CA . LEU C 1 457 ? -60.765 -36.883 27.669 1.00 82.60 638 LEU C CA 1
ATOM 11096 C C . LEU C 1 457 ? -61.788 -36.830 28.800 1.00 83.34 638 LEU C C 1
ATOM 11097 O O . LEU C 1 457 ? -61.973 -37.807 29.526 1.00 83.37 638 LEU C O 1
ATOM 11102 N N . ALA C 1 458 ? -62.449 -35.685 28.945 1.00 84.24 639 ALA C N 1
ATOM 11103 C CA . ALA C 1 458 ? -63.454 -35.505 29.988 1.00 84.62 639 ALA C CA 1
ATOM 11104 C C . ALA C 1 458 ? -64.816 -35.170 29.384 1.00 85.10 639 ALA C C 1
ATOM 11105 O O . ALA C 1 458 ? -64.906 -34.113 28.723 1.00 85.34 639 ALA C O 1
ATOM 11107 N N . MET D 1 1 ? -76.419 -11.052 54.848 1.00 67.31 182 MET D N 1
ATOM 11108 C CA . MET D 1 1 ? -75.072 -10.485 54.556 1.00 66.55 182 MET D CA 1
ATOM 11109 C C . MET D 1 1 ? -74.097 -10.823 55.678 1.00 65.93 182 MET D C 1
ATOM 11110 O O . MET D 1 1 ? -74.426 -10.693 56.859 1.00 65.03 182 MET D O 1
ATOM 11115 N N . SER D 1 2 ? -72.895 -11.252 55.303 1.00 64.21 183 SER D N 1
ATOM 11116 C CA . SER D 1 2 ? -71.876 -11.617 56.280 1.00 62.62 183 SER D CA 1
ATOM 11117 C C . SER D 1 2 ? -71.296 -10.395 56.985 1.00 61.68 183 SER D C 1
ATOM 11118 O O . SER D 1 2 ? -71.317 -9.283 56.453 1.00 61.56 183 SER D O 1
ATOM 11121 N N . PRO D 1 3 ? -70.770 -10.589 58.203 1.00 60.01 184 PRO D N 1
ATOM 11122 C CA . PRO D 1 3 ? -70.184 -9.494 58.977 1.00 59.51 184 PRO D CA 1
ATOM 11123 C C . PRO D 1 3 ? -69.069 -8.784 58.210 1.00 59.64 184 PRO D C 1
ATOM 11124 O O . PRO D 1 3 ? -68.835 -7.590 58.405 1.00 59.87 184 PRO D O 1
ATOM 11128 N N . LEU D 1 4 ? -68.386 -9.526 57.340 1.00 59.01 185 LEU D N 1
ATOM 11129 C CA . LEU D 1 4 ? -67.289 -8.969 56.554 1.00 58.71 185 LEU D CA 1
ATOM 11130 C C . LEU D 1 4 ? -67.790 -7.989 55.503 1.00 56.72 185 LEU D C 1
ATOM 11131 O O . LEU D 1 4 ? -67.424 -6.816 55.523 1.00 56.37 185 LEU D O 1
ATOM 11136 N N . ARG D 1 5 ? -68.625 -8.475 54.590 1.00 56.42 186 ARG D N 1
ATOM 11137 C CA A ARG D 1 5 ? -69.151 -7.398 53.642 0.60 61.31 186 ARG D CA 1
ATOM 11138 C CA B ARG D 1 5 ? -69.156 -7.402 53.637 0.40 61.32 186 ARG D CA 1
ATOM 11139 C C . ARG D 1 5 ? -69.857 -6.245 54.321 1.00 60.48 186 ARG D C 1
ATOM 11140 O O . ARG D 1 5 ? -69.879 -5.117 53.827 1.00 58.42 186 ARG D O 1
ATOM 11155 N N . ARG D 1 6 ? -70.502 -6.576 55.433 1.00 61.89 187 ARG D N 1
ATOM 11156 C CA A ARG D 1 6 ? -71.132 -5.593 56.298 0.60 62.69 187 ARG D CA 1
ATOM 11157 C CA B ARG D 1 6 ? -71.073 -5.530 56.310 0.40 62.68 187 ARG D CA 1
ATOM 11158 C C . ARG D 1 6 ? -70.153 -4.608 56.924 1.00 60.55 187 ARG D C 1
ATOM 11159 O O . ARG D 1 6 ? -70.361 -3.428 56.636 1.00 60.67 187 ARG D O 1
ATOM 11174 N N . VAL D 1 7 ? -68.942 -5.040 57.300 1.00 56.86 188 VAL D N 1
ATOM 11175 C CA . VAL D 1 7 ? -67.954 -4.075 57.768 1.00 56.54 188 VAL D CA 1
ATOM 11176 C C . VAL D 1 7 ? -67.330 -3.312 56.596 1.00 55.42 188 VAL D C 1
ATOM 11177 O O . VAL D 1 7 ? -67.009 -2.131 56.722 1.00 53.60 188 VAL D O 1
ATOM 11181 N N . LEU D 1 8 ? -67.171 -3.978 55.456 1.00 55.39 189 LEU D N 1
ATOM 11182 C CA . LEU D 1 8 ? -66.614 -3.322 54.279 1.00 57.24 189 LEU D CA 1
ATOM 11183 C C . LEU D 1 8 ? -67.561 -2.200 53.848 1.00 58.50 189 LEU D C 1
ATOM 11184 O O . LEU D 1 8 ? -67.123 -1.084 53.540 1.00 58.47 189 LEU D O 1
ATOM 11189 N N . ALA D 1 9 ? -68.859 -2.499 53.840 1.00 58.84 190 ALA D N 1
ATOM 11190 C CA . ALA D 1 9 ? -69.875 -1.512 53.474 1.00 59.13 190 ALA D CA 1
ATOM 11191 C C . ALA D 1 9 ? -69.789 -0.337 54.444 1.00 58.72 190 ALA D C 1
ATOM 11192 O O . ALA D 1 9 ? -69.922 0.822 54.053 1.00 58.92 190 ALA D O 1
ATOM 11194 N N . GLU D 1 10 ? -69.558 -0.651 55.714 1.00 57.90 191 GLU D N 1
ATOM 11195 C CA . GLU D 1 10 ? -69.434 0.371 56.743 1.00 58.32 191 GLU D CA 1
ATOM 11196 C C . GLU D 1 10 ? -68.201 1.222 56.458 1.00 58.54 191 GLU D C 1
ATOM 11197 O O . GLU D 1 10 ? -68.245 2.451 56.535 1.00 58.16 191 GLU D O 1
ATOM 11203 N N . LEU D 1 11 ? -67.099 0.547 56.135 1.00 58.26 192 LEU D N 1
ATOM 11204 C CA . LEU D 1 11 ? -65.834 1.204 55.840 1.00 57.16 192 LEU D CA 1
ATOM 11205 C C . LEU D 1 11 ? -65.954 2.218 54.714 1.00 56.46 192 LEU D C 1
ATOM 11206 O O . LEU D 1 11 ? -65.306 3.263 54.738 1.00 54.57 192 LEU D O 1
ATOM 11211 N N . ASN D 1 12 ? -66.779 1.905 53.723 1.00 57.65 193 ASN D N 1
ATOM 11212 C CA . ASN D 1 12 ? -66.963 2.804 52.595 1.00 59.27 193 ASN D CA 1
ATOM 11213 C C . ASN D 1 12 ? -67.614 4.110 53.050 1.00 61.20 193 ASN D C 1
ATOM 11214 O O . ASN D 1 12 ? -67.518 5.125 52.361 1.00 61.33 193 ASN D O 1
ATOM 11219 N N . ARG D 1 13 ? -68.262 4.081 54.216 1.00 61.62 194 ARG D N 1
ATOM 11220 C CA . ARG D 1 13 ? -68.915 5.268 54.768 1.00 62.52 194 ARG D CA 1
ATOM 11221 C C . ARG D 1 13 ? -68.087 5.984 55.839 1.00 62.14 194 ARG D C 1
ATOM 11222 O O . ARG D 1 13 ? -68.587 6.887 56.511 1.00 61.87 194 ARG D O 1
ATOM 11230 N N . ILE D 1 14 ? -66.834 5.572 56.012 1.00 61.54 195 ILE D N 1
ATOM 11231 C CA . ILE D 1 14 ? -65.946 6.205 56.989 1.00 61.41 195 ILE D CA 1
ATOM 11232 C C . ILE D 1 14 ? -64.915 7.033 56.215 1.00 62.32 195 ILE D C 1
ATOM 11233 O O . ILE D 1 14 ? -64.073 6.483 55.508 1.00 62.35 195 ILE D O 1
ATOM 11238 N N . PRO D 1 15 ? -64.984 8.372 56.336 1.00 62.62 196 PRO D N 1
ATOM 11239 C CA . PRO D 1 15 ? -64.119 9.366 55.686 1.00 61.92 196 PRO D CA 1
ATOM 11240 C C . PRO D 1 15 ? -62.610 9.256 55.890 1.00 60.81 196 PRO D C 1
ATOM 11241 O O . PRO D 1 15 ? -61.840 9.349 54.933 1.00 62.75 196 PRO D O 1
ATOM 11245 N N . SER D 1 16 ? -62.192 9.087 57.139 1.00 58.64 197 SER D N 1
ATOM 11246 C CA . SER D 1 16 ? -60.774 8.987 57.484 1.00 57.37 197 SER D CA 1
ATOM 11247 C C . SER D 1 16 ? -60.153 7.610 57.232 1.00 56.44 197 SER D C 1
ATOM 11248 O O . SER D 1 16 ? -60.601 6.601 57.785 1.00 55.94 197 SER D O 1
ATOM 11251 N N . SER D 1 17 ? -59.111 7.575 56.405 1.00 54.92 198 SER D N 1
ATOM 11252 C CA . SER D 1 17 ? -58.433 6.313 56.113 1.00 53.71 198 SER D CA 1
ATOM 11253 C C . SER D 1 17 ? -57.812 5.769 57.398 1.00 50.95 198 SER D C 1
ATOM 11254 O O . SER D 1 17 ? -57.765 4.562 57.615 1.00 50.85 198 SER D O 1
ATOM 11257 N N . ARG D 1 18 ? -57.339 6.676 58.245 1.00 51.30 199 ARG D N 1
ATOM 11258 C CA . ARG D 1 18 ? -56.737 6.308 59.524 1.00 50.25 199 ARG D CA 1
ATOM 11259 C C . ARG D 1 18 ? -57.779 5.617 60.407 1.00 50.20 199 ARG D C 1
ATOM 11260 O O . ARG D 1 18 ? -57.513 4.569 61.002 1.00 49.15 199 ARG D O 1
ATOM 11268 N N . ARG D 1 19 ? -58.968 6.209 60.480 1.00 50.09 200 ARG D N 1
ATOM 11269 C CA . ARG D 1 19 ? -60.048 5.649 61.278 1.00 50.29 200 ARG D CA 1
ATOM 11270 C C . ARG D 1 19 ? -60.512 4.322 60.693 1.00 49.93 200 ARG D C 1
ATOM 11271 O O . ARG D 1 19 ? -60.904 3.412 61.433 1.00 48.60 200 ARG D O 1
ATOM 11279 N N . ARG D 1 20 ? -60.465 4.208 59.366 1.00 48.79 201 ARG D N 1
ATOM 11280 C CA . ARG D 1 20 ? -60.865 2.969 58.704 1.00 48.28 201 ARG D CA 1
ATOM 11281 C C . ARG D 1 20 ? -59.926 1.842 59.135 1.00 47.68 201 ARG D C 1
ATOM 11282 O O . ARG D 1 20 ? -60.370 0.734 59.461 1.00 46.57 201 ARG D O 1
ATOM 11290 N N . ALA D 1 21 ? -58.629 2.134 59.149 1.00 46.92 202 ALA D N 1
ATOM 11291 C CA . ALA D 1 21 ? -57.628 1.148 59.548 1.00 46.61 202 ALA D CA 1
ATOM 11292 C C . ALA D 1 21 ? -57.921 0.674 60.968 1.00 46.78 202 ALA D C 1
ATOM 11293 O O . ALA D 1 21 ? -57.941 -0.530 61.248 1.00 45.26 202 ALA D O 1
ATOM 11295 N N . ALA D 1 22 ? -58.160 1.629 61.862 1.00 47.34 203 ALA D N 1
ATOM 11296 C CA . ALA D 1 22 ? -58.467 1.309 63.246 1.00 47.46 203 ALA D CA 1
ATOM 11297 C C . ALA D 1 22 ? -59.717 0.435 63.319 1.00 47.79 203 ALA D C 1
ATOM 11298 O O . ALA D 1 22 ? -59.750 -0.561 64.043 1.00 47.89 203 ALA D O 1
ATOM 11300 N N . ARG D 1 23 ? -60.737 0.807 62.551 1.00 48.55 204 ARG D N 1
ATOM 11301 C CA . ARG D 1 23 ? -62.003 0.079 62.527 1.00 47.74 204 ARG D CA 1
ATOM 11302 C C . ARG D 1 23 ? -61.870 -1.363 62.032 1.00 49.07 204 ARG D C 1
ATOM 11303 O O . ARG D 1 23 ? -62.434 -2.296 62.624 1.00 48.74 204 ARG D O 1
ATOM 11311 N N . LEU D 1 24 ? -61.114 -1.549 60.955 1.00 49.12 205 LEU D N 1
ATOM 11312 C CA . LEU D 1 24 ? -60.939 -2.878 60.394 1.00 47.85 205 LEU D CA 1
ATOM 11313 C C . LEU D 1 24 ? -60.167 -3.779 61.344 1.00 47.44 205 LEU D C 1
ATOM 11314 O O . LEU D 1 24 ? -60.482 -4.965 61.483 1.00 45.91 205 LEU D O 1
ATOM 11319 N N . PHE D 1 25 ? -59.155 -3.228 62.005 1.00 48.75 206 PHE D N 1
ATOM 11320 C CA . PHE D 1 25 ? -58.387 -4.040 62.933 1.00 49.97 206 PHE D CA 1
ATOM 11321 C C . PHE D 1 25 ? -59.322 -4.440 64.069 1.00 52.36 206 PHE D C 1
ATOM 11322 O O . PHE D 1 25 ? -59.345 -5.597 64.499 1.00 52.37 206 PHE D O 1
ATOM 11330 N N . GLU D 1 26 ? -60.103 -3.475 64.544 1.00 54.34 207 GLU D N 1
ATOM 11331 C CA . GLU D 1 26 ? -61.067 -3.725 65.613 1.00 54.75 207 GLU D CA 1
ATOM 11332 C C . GLU D 1 26 ? -61.926 -4.923 65.205 1.00 52.92 207 GLU D C 1
ATOM 11333 O O . GLU D 1 26 ? -62.137 -5.857 65.986 1.00 52.22 207 GLU D O 1
ATOM 11339 N N . TRP D 1 27 ? -62.403 -4.892 63.964 1.00 51.71 208 TRP D N 1
ATOM 11340 C CA . TRP D 1 27 ? -63.241 -5.962 63.427 1.00 50.14 208 TRP D CA 1
ATOM 11341 C C . TRP D 1 27 ? -62.490 -7.285 63.402 1.00 48.84 208 TRP D C 1
ATOM 11342 O O . TRP D 1 27 ? -63.012 -8.326 63.813 1.00 48.26 208 TRP D O 1
ATOM 11353 N N . LEU D 1 28 ? -61.257 -7.234 62.912 1.00 47.68 209 LEU D N 1
ATOM 11354 C CA . LEU D 1 28 ? -60.432 -8.422 62.802 1.00 46.77 209 LEU D CA 1
ATOM 11355 C C . LEU D 1 28 ? -60.311 -9.215 64.095 1.00 46.85 209 LEU D C 1
ATOM 11356 O O . LEU D 1 28 ? -60.413 -10.442 64.072 1.00 47.13 209 LEU D O 1
ATOM 11361 N N . ILE D 1 29 ? -60.101 -8.531 65.217 1.00 46.70 210 ILE D N 1
ATOM 11362 C CA . ILE D 1 29 ? -59.951 -9.231 66.494 1.00 49.06 210 ILE D CA 1
ATOM 11363 C C . ILE D 1 29 ? -61.162 -9.212 67.427 1.00 48.43 210 ILE D C 1
ATOM 11364 O O . ILE D 1 29 ? -61.073 -9.680 68.555 1.00 47.79 210 ILE D O 1
ATOM 11369 N N . ALA D 1 30 ? -62.288 -8.683 66.963 1.00 49.27 211 ALA D N 1
ATOM 11370 C CA . ALA D 1 30 ? -63.488 -8.624 67.797 1.00 49.22 211 ALA D CA 1
ATOM 11371 C C . ALA D 1 30 ? -63.768 -9.991 68.420 1.00 50.10 211 ALA D C 1
ATOM 11372 O O . ALA D 1 30 ? -63.535 -11.022 67.791 1.00 50.92 211 ALA D O 1
ATOM 11374 N N . PRO D 1 31 ? -64.283 -10.017 69.663 1.00 51.57 212 PRO D N 1
ATOM 11375 C CA . PRO D 1 31 ? -64.610 -8.839 70.473 1.00 52.83 212 PRO D CA 1
ATOM 11376 C C . PRO D 1 31 ? -63.464 -8.265 71.311 1.00 55.18 212 PRO D C 1
ATOM 11377 O O . PRO D 1 31 ? -63.672 -7.312 72.064 1.00 55.99 212 PRO D O 1
ATOM 11381 N N . MET D 1 32 ? -62.264 -8.832 71.201 1.00 55.63 213 MET D N 1
ATOM 11382 C CA . MET D 1 32 ? -61.139 -8.319 71.981 1.00 57.76 213 MET D CA 1
ATOM 11383 C C . MET D 1 32 ? -60.768 -6.881 71.620 1.00 57.94 213 MET D C 1
ATOM 11384 O O . MET D 1 32 ? -60.648 -6.533 70.443 1.00 58.01 213 MET D O 1
ATOM 11389 N N . PRO D 1 33 ? -60.584 -6.024 72.637 1.00 58.18 214 PRO D N 1
ATOM 11390 C CA . PRO D 1 33 ? -60.225 -4.621 72.401 1.00 58.14 214 PRO D CA 1
ATOM 11391 C C . PRO D 1 33 ? -58.778 -4.431 71.948 1.00 57.92 214 PRO D C 1
ATOM 11392 O O . PRO D 1 33 ? -57.858 -5.058 72.476 1.00 56.32 214 PRO D O 1
ATOM 11396 N N . PRO D 1 34 ? -58.565 -3.564 70.946 1.00 58.59 215 PRO D N 1
ATOM 11397 C CA . PRO D 1 34 ? -57.243 -3.263 70.385 1.00 58.16 215 PRO D CA 1
ATOM 11398 C C . PRO D 1 34 ? -56.189 -2.840 71.408 1.00 57.88 215 PRO D C 1
ATOM 11399 O O . PRO D 1 34 ? -55.090 -3.401 71.448 1.00 58.24 215 PRO D O 1
ATOM 11403 N N . ASP D 1 35 ? -56.508 -1.846 72.229 1.00 57.65 216 ASP D N 1
ATOM 11404 C CA . ASP D 1 35 ? -55.542 -1.389 73.219 1.00 57.86 216 ASP D CA 1
ATOM 11405 C C . ASP D 1 35 ? -55.055 -2.536 74.097 1.00 55.81 216 ASP D C 1
ATOM 11406 O O . ASP D 1 35 ? -53.857 -2.653 74.356 1.00 55.30 216 ASP D O 1
ATOM 11411 N N . HIS D 1 36 ? -55.967 -3.396 74.541 1.00 53.46 217 HIS D N 1
ATOM 11412 C CA . HIS D 1 36 ? -55.548 -4.525 75.359 1.00 52.16 217 HIS D CA 1
ATOM 11413 C C . HIS D 1 36 ? -54.578 -5.419 74.577 1.00 51.08 217 HIS D C 1
ATOM 11414 O O . HIS D 1 36 ? -53.553 -5.854 75.105 1.00 50.40 217 HIS D O 1
ATOM 11421 N N . PHE D 1 37 ? -54.914 -5.686 73.317 1.00 50.20 218 PHE D N 1
ATOM 11422 C CA . PHE D 1 37 ? -54.100 -6.531 72.451 1.00 50.68 218 PHE D CA 1
ATOM 11423 C C . PHE D 1 37 ? -52.692 -5.979 72.271 1.00 50.95 218 PHE D C 1
ATOM 11424 O O . PHE D 1 37 ? -51.703 -6.654 72.571 1.00 49.43 218 PHE D O 1
ATOM 11432 N N . TYR D 1 38 ? -52.612 -4.749 71.781 1.00 50.94 219 TYR D N 1
ATOM 11433 C CA . TYR D 1 38 ? -51.327 -4.117 71.534 1.00 53.34 219 TYR D CA 1
ATOM 11434 C C . TYR D 1 38 ? -50.489 -3.830 72.768 1.00 54.47 219 TYR D C 1
ATOM 11435 O O . TYR D 1 38 ? -49.260 -3.800 72.693 1.00 54.45 219 TYR D O 1
ATOM 11444 N N . ARG D 1 39 ? -51.131 -3.631 73.910 1.00 56.13 220 ARG D N 1
ATOM 11445 C CA . ARG D 1 39 ? -50.373 -3.326 75.114 1.00 58.07 220 ARG D CA 1
ATOM 11446 C C . ARG D 1 39 ? -49.947 -4.550 75.921 1.00 57.09 220 ARG D C 1
ATOM 11447 O O . ARG D 1 39 ? -48.961 -4.495 76.654 1.00 58.27 220 ARG D O 1
ATOM 11455 N N . ARG D 1 40 ? -50.662 -5.660 75.776 1.00 56.31 221 ARG D N 1
ATOM 11456 C CA . ARG D 1 40 ? -50.327 -6.858 76.542 1.00 55.54 221 ARG D CA 1
ATOM 11457 C C . ARG D 1 40 ? -50.040 -8.134 75.757 1.00 53.95 221 ARG D C 1
ATOM 11458 O O . ARG D 1 40 ? -49.268 -8.976 76.217 1.00 54.62 221 ARG D O 1
ATOM 11466 N N . LEU D 1 41 ? -50.644 -8.286 74.583 1.00 51.29 222 LEU D N 1
ATOM 11467 C CA . LEU D 1 41 ? -50.464 -9.518 73.811 1.00 49.83 222 LEU D CA 1
ATOM 11468 C C . LEU D 1 41 ? -49.494 -9.452 72.617 1.00 49.14 222 LEU D C 1
ATOM 11469 O O . LEU D 1 41 ? -48.740 -10.402 72.373 1.00 48.01 222 LEU D O 1
ATOM 11474 N N . TRP D 1 42 ? -49.516 -8.335 71.892 1.00 46.57 223 TRP D N 1
ATOM 11475 C CA . TRP D 1 42 ? -48.654 -8.107 70.727 1.00 46.68 223 TRP D CA 1
ATOM 11476 C C . TRP D 1 42 ? -47.158 -8.358 71.019 1.00 46.75 223 TRP D C 1
ATOM 11477 O O . TRP D 1 42 ? -46.566 -7.731 71.898 1.00 44.33 223 TRP D O 1
ATOM 11488 N N . GLU D 1 43 ? -46.560 -9.280 70.263 1.00 47.12 224 GLU D N 1
ATOM 11489 C CA . GLU D 1 43 ? -45.148 -9.657 70.423 1.00 48.59 224 GLU D CA 1
ATOM 11490 C C . GLU D 1 43 ? -44.874 -10.295 71.786 1.00 49.37 224 GLU D C 1
ATOM 11491 O O . GLU D 1 43 ? -43.719 -10.340 72.226 1.00 49.52 224 GLU D O 1
ATOM 11497 N N . ARG D 1 44 ? -45.919 -10.797 72.446 1.00 49.87 225 ARG D N 1
ATOM 11498 C CA . ARG D 1 44 ? -45.761 -11.409 73.770 1.00 51.69 225 ARG D CA 1
ATOM 11499 C C . ARG D 1 44 ? -46.396 -12.785 73.957 1.00 51.77 225 ARG D C 1
ATOM 11500 O O . ARG D 1 44 ? -45.790 -13.665 74.563 1.00 51.45 225 ARG D O 1
ATOM 11508 N N . GLU D 1 45 ? -47.616 -12.976 73.462 1.00 53.93 226 GLU D N 1
ATOM 11509 C CA . GLU D 1 45 ? -48.280 -14.269 73.617 1.00 55.93 226 GLU D CA 1
ATOM 11510 C C . GLU D 1 45 ? -49.165 -14.645 72.441 1.00 55.78 226 GLU D C 1
ATOM 11511 O O . GLU D 1 45 ? -49.654 -13.776 71.719 1.00 55.32 226 GLU D O 1
ATOM 11517 N N . ALA D 1 46 ? -49.367 -15.947 72.256 1.00 55.40 227 ALA D N 1
ATOM 11518 C CA . ALA D 1 46 ? -50.231 -16.448 71.191 1.00 55.79 227 ALA D CA 1
ATOM 11519 C C . ALA D 1 46 ? -51.673 -16.239 71.649 1.00 56.96 227 ALA D C 1
ATOM 11520 O O . ALA D 1 46 ? -52.011 -16.497 72.811 1.00 56.87 227 ALA D O 1
ATOM 11522 N N . VAL D 1 47 ? -52.521 -15.771 70.739 1.00 56.66 228 VAL D N 1
ATOM 11523 C CA . VAL D 1 47 ? -53.910 -15.511 71.079 1.00 55.85 228 VAL D CA 1
ATOM 11524 C C . VAL D 1 47 ? -54.896 -16.190 70.142 1.00 56.30 228 VAL D C 1
ATOM 11525 O O . VAL D 1 47 ? -54.694 -16.236 68.926 1.00 55.36 228 VAL D O 1
ATOM 11529 N N . LEU D 1 48 ? -55.967 -16.714 70.728 1.00 56.53 229 LEU D N 1
ATOM 11530 C CA . LEU D 1 48 ? -57.019 -17.395 69.983 1.00 56.73 229 LEU D CA 1
ATOM 11531 C C . LEU D 1 48 ? -58.346 -16.688 70.189 1.00 56.77 229 LEU D C 1
ATOM 11532 O O . LEU D 1 48 ? -58.674 -16.274 71.302 1.00 56.08 229 LEU D O 1
ATOM 11537 N N . VAL D 1 49 ? -59.108 -16.556 69.111 1.00 56.82 230 VAL D N 1
ATOM 11538 C CA . VAL D 1 49 ? -60.413 -15.914 69.178 1.00 57.31 230 VAL D CA 1
ATOM 11539 C C . VAL D 1 49 ? -61.489 -16.819 68.585 1.00 59.91 230 VAL D C 1
ATOM 11540 O O . VAL D 1 49 ? -61.555 -16.994 67.366 1.00 60.33 230 VAL D O 1
ATOM 11544 N N . ARG D 1 50 ? -62.309 -17.409 69.456 1.00 60.92 231 ARG D N 1
ATOM 11545 C CA . ARG D 1 50 ? -63.415 -18.270 69.032 1.00 61.76 231 ARG D CA 1
ATOM 11546 C C . ARG D 1 50 ? -64.584 -17.327 68.831 1.00 62.45 231 ARG D C 1
ATOM 11547 O O . ARG D 1 50 ? -65.125 -16.796 69.798 1.00 61.54 231 ARG D O 1
ATOM 11555 N N . ARG D 1 51 ? -64.980 -17.121 67.582 1.00 63.20 232 ARG D N 1
ATOM 11556 C CA . ARG D 1 51 ? -66.065 -16.201 67.298 1.00 64.18 232 ARG D CA 1
ATOM 11557 C C . ARG D 1 51 ? -67.454 -16.805 67.195 1.00 65.16 232 ARG D C 1
ATOM 11558 O O . ARG D 1 51 ? -68.432 -16.074 67.045 1.00 65.96 232 ARG D O 1
ATOM 11566 N N . GLN D 1 52 ? -67.546 -18.129 67.273 1.00 66.50 233 GLN D N 1
ATOM 11567 C CA . GLN D 1 52 ? -68.837 -18.806 67.185 1.00 66.50 233 GLN D CA 1
ATOM 11568 C C . GLN D 1 52 ? -69.624 -18.255 65.992 1.00 66.28 233 GLN D C 1
ATOM 11569 O O . GLN D 1 52 ? -70.792 -17.886 66.128 1.00 65.99 233 GLN D O 1
ATOM 11575 N N . ASP D 1 53 ? -68.987 -18.189 64.829 1.00 64.83 234 ASP D N 1
ATOM 11576 C CA . ASP D 1 53 ? -69.650 -17.667 63.639 1.00 64.10 234 ASP D CA 1
ATOM 11577 C C . ASP D 1 53 ? -68.924 -18.112 62.377 1.00 64.13 234 ASP D C 1
ATOM 11578 O O . ASP D 1 53 ? -67.981 -17.459 61.927 1.00 64.80 234 ASP D O 1
ATOM 11583 N N . HIS D 1 54 ? -69.384 -19.217 61.803 1.00 62.73 235 HIS D N 1
ATOM 11584 C CA . HIS D 1 54 ? -68.781 -19.780 60.607 1.00 62.72 235 HIS D CA 1
ATOM 11585 C C . HIS D 1 54 ? -68.883 -18.921 59.350 1.00 60.90 235 HIS D C 1
ATOM 11586 O O . HIS D 1 54 ? -68.372 -19.304 58.297 1.00 60.87 235 HIS D O 1
ATOM 11593 N N . THR D 1 55 ? -69.522 -17.761 59.457 1.00 59.11 236 THR D N 1
ATOM 11594 C CA . THR D 1 55 ? -69.692 -16.886 58.300 1.00 56.52 236 THR D CA 1
ATOM 11595 C C . THR D 1 55 ? -68.986 -15.538 58.431 1.00 54.57 236 THR D C 1
ATOM 11596 O O . THR D 1 55 ? -69.133 -14.673 57.571 1.00 54.25 236 THR D O 1
ATOM 11600 N N . TYR D 1 56 ? -68.214 -15.373 59.498 1.00 52.73 237 TYR D N 1
ATOM 11601 C CA . TYR D 1 56 ? -67.502 -14.123 59.759 1.00 52.58 237 TYR D CA 1
ATOM 11602 C C . TYR D 1 56 ? -66.617 -13.600 58.611 1.00 52.23 237 TYR D C 1
ATOM 11603 O O . TYR D 1 56 ? -66.732 -12.435 58.234 1.00 51.84 237 TYR D O 1
ATOM 11612 N N . TYR D 1 57 ? -65.746 -14.448 58.060 1.00 52.08 238 TYR D N 1
ATOM 11613 C CA . TYR D 1 57 ? -64.853 -14.028 56.973 1.00 53.62 238 TYR D CA 1
ATOM 11614 C C . TYR D 1 57 ? -65.466 -14.203 55.595 1.00 55.55 238 TYR D C 1
ATOM 11615 O O . TYR D 1 57 ? -64.848 -13.851 54.589 1.00 56.44 238 TYR D O 1
ATOM 11624 N N . GLN D 1 58 ? -66.665 -14.769 55.548 1.00 56.81 239 GLN D N 1
ATOM 11625 C CA . GLN D 1 58 ? -67.354 -15.003 54.286 1.00 58.00 239 GLN D CA 1
ATOM 11626 C C . GLN D 1 58 ? -67.251 -13.806 53.338 1.00 56.97 239 GLN D C 1
ATOM 11627 O O . GLN D 1 58 ? -67.659 -12.695 53.672 1.00 54.86 239 GLN D O 1
ATOM 11633 N N . GLY D 1 59 ? -66.691 -14.044 52.156 1.00 57.68 240 GLY D N 1
ATOM 11634 C CA . GLY D 1 59 ? -66.532 -12.979 51.179 1.00 56.87 240 GLY D CA 1
ATOM 11635 C C . GLY D 1 59 ? -65.085 -12.543 50.996 1.00 57.28 240 GLY D C 1
ATOM 11636 O O . GLY D 1 59 ? -64.769 -11.797 50.064 1.00 57.38 240 GLY D O 1
ATOM 11637 N N . LEU D 1 60 ? -64.199 -13.000 51.880 1.00 55.25 241 LEU D N 1
ATOM 11638 C CA . LEU D 1 60 ? -62.791 -12.638 51.794 1.00 53.31 241 LEU D CA 1
ATOM 11639 C C . LEU D 1 60 ? -62.051 -13.463 50.746 1.00 52.97 241 LEU D C 1
ATOM 11640 O O . LEU D 1 60 ? -61.410 -12.913 49.852 1.00 52.41 241 LEU D O 1
ATOM 11645 N N . PHE D 1 61 ? -62.147 -14.784 50.860 1.00 52.25 242 PHE D N 1
ATOM 11646 C CA . PHE D 1 61 ? -61.476 -15.684 49.929 1.00 51.47 242 PHE D CA 1
ATOM 11647 C C . PHE D 1 61 ? -62.010 -17.106 50.126 1.00 50.96 242 PHE D C 1
ATOM 11648 O O . PHE D 1 61 ? -62.256 -17.526 51.255 1.00 51.68 242 PHE D O 1
ATOM 11656 N N . SER D 1 62 ? -62.186 -17.846 49.036 1.00 50.87 243 SER D N 1
ATOM 11657 C CA . SER D 1 62 ? -62.690 -19.217 49.120 1.00 51.44 243 SER D CA 1
ATOM 11658 C C . SER D 1 62 ? -61.934 -20.144 48.167 1.00 52.03 243 SER D C 1
ATOM 11659 O O . SER D 1 62 ? -61.220 -19.679 47.275 1.00 52.49 243 SER D O 1
ATOM 11662 N N . THR D 1 63 ? -62.085 -21.452 48.357 1.00 51.13 244 THR D N 1
ATOM 11663 C CA . THR D 1 63 ? -61.410 -22.412 47.495 1.00 52.12 244 THR D CA 1
ATOM 11664 C C . THR D 1 63 ? -61.911 -22.252 46.060 1.00 52.84 244 THR D C 1
ATOM 11665 O O . THR D 1 63 ? -61.238 -22.645 45.109 1.00 52.56 244 THR D O 1
ATOM 11669 N N . ALA D 1 64 ? -63.092 -21.663 45.908 1.00 53.72 245 ALA D N 1
ATOM 11670 C CA . ALA D 1 64 ? -63.649 -21.437 44.581 1.00 54.47 245 ALA D CA 1
ATOM 11671 C C . ALA D 1 64 ? -62.888 -20.299 43.891 1.00 55.47 245 ALA D C 1
ATOM 11672 O O . ALA D 1 64 ? -62.697 -20.318 42.671 1.00 55.38 245 ALA D O 1
ATOM 11674 N N . ASP D 1 65 ? -62.454 -19.312 44.672 1.00 55.19 246 ASP D N 1
ATOM 11675 C CA . ASP D 1 65 ? -61.706 -18.179 44.125 1.00 55.73 246 ASP D CA 1
ATOM 11676 C C . ASP D 1 65 ? -60.328 -18.645 43.673 1.00 55.27 246 ASP D C 1
ATOM 11677 O O . ASP D 1 65 ? -59.793 -18.158 42.679 1.00 54.68 246 ASP D O 1
ATOM 11682 N N . LEU D 1 66 ? -59.761 -19.591 44.415 1.00 54.71 247 LEU D N 1
ATOM 11683 C CA . LEU D 1 66 ? -58.455 -20.136 44.081 1.00 55.52 247 LEU D CA 1
ATOM 11684 C C . LEU D 1 66 ? -58.564 -20.831 42.724 1.00 57.53 247 LEU D C 1
ATOM 11685 O O . LEU D 1 66 ? -57.745 -20.614 41.828 1.00 58.71 247 LEU D O 1
ATOM 11690 N N . ASP D 1 67 ? -59.590 -21.661 42.583 1.00 59.24 248 ASP D N 1
ATOM 11691 C CA . ASP D 1 67 ? -59.823 -22.385 41.346 1.00 61.29 248 ASP D CA 1
ATOM 11692 C C . ASP D 1 67 ? -60.030 -21.401 40.207 1.00 61.54 248 ASP D C 1
ATOM 11693 O O . ASP D 1 67 ? -59.541 -21.611 39.097 1.00 61.09 248 ASP D O 1
ATOM 11698 N N . SER D 1 68 ? -60.748 -20.319 40.494 1.00 62.02 249 SER D N 1
ATOM 11699 C CA . SER D 1 68 ? -61.026 -19.300 39.489 1.00 63.43 249 SER D CA 1
ATOM 11700 C C . SER D 1 68 ? -59.748 -18.589 39.043 1.00 64.00 249 SER D C 1
ATOM 11701 O O . SER D 1 68 ? -59.607 -18.222 37.875 1.00 64.18 249 SER D O 1
ATOM 11704 N N . MET D 1 69 ? -58.824 -18.400 39.982 1.00 65.12 250 MET D N 1
ATOM 11705 C CA . MET D 1 69 ? -57.546 -17.746 39.710 1.00 65.31 250 MET D CA 1
ATOM 11706 C C . MET D 1 69 ? -56.675 -18.572 38.779 1.00 65.23 250 MET D C 1
ATOM 11707 O O . MET D 1 69 ? -56.167 -18.072 37.774 1.00 65.30 250 MET D O 1
ATOM 11712 N N . LEU D 1 70 ? -56.487 -19.837 39.144 1.00 65.18 251 LEU D N 1
ATOM 11713 C CA . LEU D 1 70 ? -55.672 -20.769 38.372 1.00 65.48 251 LEU D CA 1
ATOM 11714 C C . LEU D 1 70 ? -56.182 -20.891 36.944 1.00 66.05 251 LEU D C 1
ATOM 11715 O O . LEU D 1 70 ? -55.421 -21.176 36.021 1.00 65.00 251 LEU D O 1
ATOM 11720 N N . ARG D 1 71 ? -57.480 -20.670 36.777 1.00 67.23 252 ARG D N 1
ATOM 11721 C CA . ARG D 1 71 ? -58.123 -20.785 35.479 1.00 69.09 252 ARG D CA 1
ATOM 11722 C C . ARG D 1 71 ? -58.129 -19.482 34.687 1.00 69.63 252 ARG D C 1
ATOM 11723 O O . ARG D 1 71 ? -57.940 -19.483 33.471 1.00 69.39 252 ARG D O 1
ATOM 11731 N N . ASN D 1 72 ? -58.340 -18.372 35.383 1.00 70.75 253 ASN D N 1
ATOM 11732 C CA . ASN D 1 72 ? -58.403 -17.062 34.742 1.00 71.76 253 ASN D CA 1
ATOM 11733 C C . ASN D 1 72 ? -57.062 -16.335 34.629 1.00 71.89 253 ASN D C 1
ATOM 11734 O O . ASN D 1 72 ? -56.702 -15.851 33.558 1.00 72.81 253 ASN D O 1
ATOM 11739 N N . GLU D 1 73 ? -56.329 -16.254 35.736 1.00 71.90 254 GLU D N 1
ATOM 11740 C CA . GLU D 1 73 ? -55.044 -15.561 35.751 1.00 70.99 254 GLU D CA 1
ATOM 11741 C C . GLU D 1 73 ? -53.854 -16.445 35.377 1.00 70.19 254 GLU D C 1
ATOM 11742 O O . GLU D 1 73 ? -53.965 -17.669 35.306 1.00 69.81 254 GLU D O 1
ATOM 11748 N N . GLU D 1 74 ? -52.713 -15.801 35.150 1.00 69.27 255 GLU D N 1
ATOM 11749 C CA . GLU D 1 74 ? -51.477 -16.477 34.771 1.00 68.88 255 GLU D CA 1
ATOM 11750 C C . GLU D 1 74 ? -50.707 -16.935 36.006 1.00 66.84 255 GLU D C 1
ATOM 11751 O O . GLU D 1 74 ? -49.625 -16.421 36.292 1.00 67.23 255 GLU D O 1
ATOM 11757 N N . VAL D 1 75 ? -51.257 -17.905 36.730 1.00 64.45 256 VAL D N 1
ATOM 11758 C CA . VAL D 1 75 ? -50.619 -18.394 37.947 1.00 61.68 256 VAL D CA 1
ATOM 11759 C C . VAL D 1 75 ? -49.431 -19.291 37.646 1.00 61.04 256 VAL D C 1
ATOM 11760 O O . VAL D 1 75 ? -49.554 -20.272 36.911 1.00 60.73 256 VAL D O 1
ATOM 11764 N N . GLN D 1 76 ? -48.283 -18.953 38.223 1.00 59.06 257 GLN D N 1
ATOM 11765 C CA . GLN D 1 76 ? -47.062 -19.722 38.007 1.00 58.27 257 GLN D CA 1
ATOM 11766 C C . GLN D 1 76 ? -46.610 -20.502 39.234 1.00 57.38 257 GLN D C 1
ATOM 11767 O O . GLN D 1 76 ? -46.639 -19.993 40.353 1.00 55.34 257 GLN D O 1
ATOM 11773 N N . PHE D 1 77 ? -46.194 -21.744 39.017 1.00 57.38 258 PHE D N 1
ATOM 11774 C CA . PHE D 1 77 ? -45.703 -22.576 40.106 1.00 58.10 258 PHE D CA 1
ATOM 11775 C C . PHE D 1 77 ? -44.411 -21.971 40.631 1.00 58.20 258 PHE D C 1
ATOM 11776 O O . PHE D 1 77 ? -43.614 -21.441 39.860 1.00 58.25 258 PHE D O 1
ATOM 11784 N N . GLY D 1 78 ? -44.202 -22.057 41.941 1.00 58.50 259 GLY D N 1
ATOM 11785 C CA . GLY D 1 78 ? -42.997 -21.509 42.533 1.00 58.25 259 GLY D CA 1
ATOM 11786 C C . GLY D 1 78 ? -43.122 -20.030 42.850 1.00 58.45 259 GLY D C 1
ATOM 11787 O O . GLY D 1 78 ? -43.053 -19.628 44.011 1.00 59.63 259 GLY D O 1
ATOM 11788 N N . GLN D 1 79 ? -43.315 -19.215 41.820 1.00 57.73 260 GLN D N 1
ATOM 11789 C CA . GLN D 1 79 ? -43.440 -17.777 42.016 1.00 59.36 260 GLN D CA 1
ATOM 11790 C C . GLN D 1 79 ? -44.756 -17.368 42.675 1.00 59.76 260 GLN D C 1
ATOM 11791 O O . GLN D 1 79 ? -44.794 -16.431 43.476 1.00 60.61 260 GLN D O 1
ATOM 11797 N N . HIS D 1 80 ? -45.833 -18.071 42.335 1.00 59.07 261 HIS D N 1
ATOM 11798 C CA . HIS D 1 80 ? -47.155 -17.764 42.875 1.00 57.63 261 HIS D CA 1
ATOM 11799 C C . HIS D 1 80 ? -47.764 -18.870 43.729 1.00 56.24 261 HIS D C 1
ATOM 11800 O O . HIS D 1 80 ? -48.374 -18.595 44.760 1.00 56.56 261 HIS D O 1
ATOM 11807 N N . LEU D 1 81 ? -47.602 -20.118 43.295 1.00 54.97 262 LEU D N 1
ATOM 11808 C CA . LEU D 1 81 ? -48.200 -21.257 43.989 1.00 53.59 262 LEU D CA 1
ATOM 11809 C C . LEU D 1 81 ? -47.218 -22.381 44.299 1.00 53.30 262 LEU D C 1
ATOM 11810 O O . LEU D 1 81 ? -46.444 -22.786 43.441 1.00 53.15 262 LEU D O 1
ATOM 11815 N N . ASP D 1 82 ? -47.258 -22.881 45.529 1.00 54.11 263 ASP D N 1
ATOM 11816 C CA . ASP D 1 82 ? -46.398 -23.986 45.945 1.00 55.75 263 ASP D CA 1
ATOM 11817 C C . ASP D 1 82 ? -47.260 -25.201 46.273 1.00 56.79 263 ASP D C 1
ATOM 11818 O O . ASP D 1 82 ? -48.420 -25.062 46.673 1.00 55.30 263 ASP D O 1
ATOM 11823 N N . ALA D 1 83 ? -46.687 -26.388 46.104 1.00 57.12 264 ALA D N 1
ATOM 11824 C CA . ALA D 1 83 ? -47.377 -27.638 46.404 1.00 58.21 264 ALA D CA 1
ATOM 11825 C C . ALA D 1 83 ? -46.452 -28.397 47.339 1.00 58.87 264 ALA D C 1
ATOM 11826 O O . ALA D 1 83 ? -45.335 -28.740 46.959 1.00 60.33 264 ALA D O 1
ATOM 11828 N N . ALA D 1 84 ? -46.905 -28.656 48.559 1.00 59.38 265 ALA D N 1
ATOM 11829 C CA . ALA D 1 84 ? -46.065 -29.347 49.528 1.00 61.47 265 ALA D CA 1
ATOM 11830 C C . ALA D 1 84 ? -46.779 -30.417 50.345 1.00 62.90 265 ALA D C 1
ATOM 11831 O O . ALA D 1 84 ? -48.008 -30.453 50.421 1.00 61.97 265 ALA D O 1
ATOM 11833 N N . ARG D 1 85 ? -45.981 -31.288 50.958 1.00 64.86 266 ARG D N 1
ATOM 11834 C CA . ARG D 1 85 ? -46.488 -32.361 51.803 1.00 67.29 266 ARG D CA 1
ATOM 11835 C C . ARG D 1 85 ? -45.502 -32.622 52.928 1.00 68.28 266 ARG D C 1
ATOM 11836 O O . ARG D 1 85 ? -44.307 -32.381 52.783 1.00 68.26 266 ARG D O 1
ATOM 11844 N N . TYR D 1 86 ? -46.012 -33.109 54.052 1.00 69.90 267 TYR D N 1
ATOM 11845 C CA . TYR D 1 86 ? -45.176 -33.428 55.198 1.00 71.24 267 TYR D CA 1
ATOM 11846 C C . TYR D 1 86 ? -45.508 -34.847 55.646 1.00 72.85 267 TYR D C 1
ATOM 11847 O O . TYR D 1 86 ? -46.431 -35.063 56.434 1.00 73.27 267 TYR D O 1
ATOM 11856 N N . ILE D 1 87 ? -44.756 -35.812 55.130 1.00 73.67 268 ILE D N 1
ATOM 11857 C CA . ILE D 1 87 ? -44.978 -37.212 55.463 1.00 75.20 268 ILE D CA 1
ATOM 11858 C C . ILE D 1 87 ? -43.734 -37.874 56.045 1.00 76.10 268 ILE D C 1
ATOM 11859 O O . ILE D 1 87 ? -42.612 -37.627 55.597 1.00 76.60 268 ILE D O 1
ATOM 11864 N N . ASN D 1 88 ? -43.946 -38.721 57.048 1.00 76.71 269 ASN D N 1
ATOM 11865 C CA . ASN D 1 88 ? -42.853 -39.432 57.696 1.00 77.22 269 ASN D CA 1
ATOM 11866 C C . ASN D 1 88 ? -41.828 -38.449 58.246 1.00 77.50 269 ASN D C 1
ATOM 11867 O O . ASN D 1 88 ? -40.624 -38.695 58.184 1.00 77.60 269 ASN D O 1
ATOM 11869 N N . GLY D 1 89 ? -42.317 -37.333 58.779 1.00 77.69 270 GLY D N 1
ATOM 11870 C CA . GLY D 1 89 ? -41.436 -36.323 59.338 1.00 78.64 270 GLY D CA 1
ATOM 11871 C C . GLY D 1 89 ? -40.602 -35.603 58.294 1.00 79.34 270 GLY D C 1
ATOM 11872 O O . GLY D 1 89 ? -39.753 -34.774 58.626 1.00 78.96 270 GLY D O 1
ATOM 11873 N N . ARG D 1 90 ? -40.843 -35.914 57.025 1.00 79.88 271 ARG D N 1
ATOM 11874 C CA . ARG D 1 90 ? -40.101 -35.284 55.942 1.00 80.55 271 ARG D CA 1
ATOM 11875 C C . ARG D 1 90 ? -40.944 -34.275 55.162 1.00 80.63 271 ARG D C 1
ATOM 11876 O O . ARG D 1 90 ? -42.131 -34.493 54.907 1.00 80.54 271 ARG D O 1
ATOM 11878 N N . ARG D 1 91 ? -40.313 -33.168 54.791 1.00 80.31 272 ARG D N 1
ATOM 11879 C CA . ARG D 1 91 ? -40.962 -32.115 54.023 1.00 80.04 272 ARG D CA 1
ATOM 11880 C C . ARG D 1 91 ? -40.696 -32.370 52.542 1.00 80.13 272 ARG D C 1
ATOM 11881 O O . ARG D 1 91 ? -39.566 -32.649 52.148 1.00 79.82 272 ARG D O 1
ATOM 11889 N N . GLU D 1 92 ? -41.740 -32.279 51.729 1.00 80.72 273 GLU D N 1
ATOM 11890 C CA . GLU D 1 92 ? -41.615 -32.499 50.294 1.00 81.82 273 GLU D CA 1
ATOM 11891 C C . GLU D 1 92 ? -42.174 -31.316 49.516 1.00 81.43 273 GLU D C 1
ATOM 11892 O O . GLU D 1 92 ? -43.058 -30.604 49.995 1.00 81.75 273 GLU D O 1
ATOM 11898 N N . THR D 1 93 ? -41.646 -31.114 48.314 1.00 80.42 274 THR D N 1
ATOM 11899 C CA . THR D 1 93 ? -42.090 -30.042 47.433 1.00 79.63 274 THR D CA 1
ATOM 11900 C C . THR D 1 93 ? -42.200 -30.617 46.029 1.00 79.08 274 THR D C 1
ATOM 11901 O O . THR D 1 93 ? -41.194 -30.993 45.424 1.00 79.33 274 THR D O 1
ATOM 11905 N N . LEU D 1 94 ? -43.423 -30.694 45.517 1.00 78.28 275 LEU D N 1
ATOM 11906 C CA . LEU D 1 94 ? -43.662 -31.240 44.185 1.00 77.29 275 LEU D CA 1
ATOM 11907 C C . LEU D 1 94 ? -44.001 -30.149 43.175 1.00 76.46 275 LEU D C 1
ATOM 11908 O O . LEU D 1 94 ? -44.868 -30.334 42.324 1.00 77.40 275 LEU D O 1
ATOM 11913 N N . ASN D 1 95 ? -43.312 -29.017 43.265 1.00 74.82 276 ASN D N 1
ATOM 11914 C CA . ASN D 1 95 ? -43.562 -27.902 42.364 1.00 73.40 276 ASN D CA 1
ATOM 11915 C C . ASN D 1 95 ? -43.192 -28.176 40.917 1.00 71.77 276 ASN D C 1
ATOM 11916 O O . ASN D 1 95 ? -42.021 -28.326 40.585 1.00 71.68 276 ASN D O 1
ATOM 11921 N N . PRO D 1 96 ? -44.199 -28.255 40.035 1.00 70.79 277 PRO D N 1
ATOM 11922 C CA . PRO D 1 96 ? -43.943 -28.511 38.615 1.00 70.20 277 PRO D CA 1
ATOM 11923 C C . PRO D 1 96 ? -43.468 -27.221 37.946 1.00 69.30 277 PRO D C 1
ATOM 11924 O O . PRO D 1 96 ? -43.761 -26.124 38.417 1.00 69.93 277 PRO D O 1
ATOM 11928 N N . PRO D 1 97 ? -42.719 -27.336 36.844 1.00 68.32 278 PRO D N 1
ATOM 11929 C CA . PRO D 1 97 ? -42.233 -26.138 36.151 1.00 66.71 278 PRO D CA 1
ATOM 11930 C C . PRO D 1 97 ? -43.344 -25.383 35.420 1.00 65.16 278 PRO D C 1
ATOM 11931 O O . PRO D 1 97 ? -44.294 -25.987 34.919 1.00 66.00 278 PRO D O 1
ATOM 11935 N N . GLY D 1 98 ? -43.228 -24.060 35.376 1.00 62.83 279 GLY D N 1
ATOM 11936 C CA . GLY D 1 98 ? -44.204 -23.258 34.658 1.00 61.57 279 GLY D CA 1
ATOM 11937 C C . GLY D 1 98 ? -45.557 -22.980 35.282 1.00 60.91 279 GLY D C 1
ATOM 11938 O O . GLY D 1 98 ? -45.724 -23.001 36.502 1.00 59.62 279 GLY D O 1
ATOM 11939 N N . ARG D 1 99 ? -46.535 -22.715 34.420 1.00 60.33 280 ARG D N 1
ATOM 11940 C CA . ARG D 1 99 ? -47.884 -22.394 34.862 1.00 59.88 280 ARG D CA 1
ATOM 11941 C C . ARG D 1 99 ? -48.568 -23.490 35.672 1.00 60.01 280 ARG D C 1
ATOM 11942 O O . ARG D 1 99 ? -48.343 -24.681 35.457 1.00 59.78 280 ARG D O 1
ATOM 11950 N N . ALA D 1 100 ? -49.404 -23.064 36.613 1.00 59.90 281 ALA D N 1
ATOM 11951 C CA . ALA D 1 100 ? -50.133 -23.981 37.472 1.00 59.55 281 ALA D CA 1
ATOM 11952 C C . ALA D 1 100 ? -51.588 -24.002 37.043 1.00 59.52 281 ALA D C 1
ATOM 11953 O O . ALA D 1 100 ? -52.426 -23.323 37.632 1.00 60.35 281 ALA D O 1
ATOM 11955 N N . LEU D 1 101 ? -51.885 -24.771 36.002 1.00 59.53 282 LEU D N 1
ATOM 11956 C CA . LEU D 1 101 ? -53.253 -24.880 35.514 1.00 59.24 282 LEU D CA 1
ATOM 11957 C C . LEU D 1 101 ? -54.078 -25.676 36.524 1.00 59.13 282 LEU D C 1
ATOM 11958 O O . LEU D 1 101 ? -53.536 -26.442 37.321 1.00 59.49 282 LEU D O 1
ATOM 11963 N N . PRO D 1 102 ? -55.403 -25.495 36.512 1.00 58.92 283 PRO D N 1
ATOM 11964 C CA . PRO D 1 102 ? -56.276 -26.216 37.439 1.00 59.16 283 PRO D CA 1
ATOM 11965 C C . PRO D 1 102 ? -56.029 -27.724 37.412 1.00 59.13 283 PRO D C 1
ATOM 11966 O O . PRO D 1 102 ? -55.956 -28.371 38.455 1.00 59.93 283 PRO D O 1
ATOM 11970 N N . ALA D 1 103 ? -55.894 -28.277 36.211 1.00 58.35 284 ALA D N 1
ATOM 11971 C CA . ALA D 1 103 ? -55.665 -29.708 36.046 1.00 59.15 284 ALA D CA 1
ATOM 11972 C C . ALA D 1 103 ? -54.463 -30.217 36.844 1.00 59.19 284 ALA D C 1
ATOM 11973 O O . ALA D 1 103 ? -54.528 -31.278 37.464 1.00 59.52 284 ALA D O 1
ATOM 11975 N N . ALA D 1 104 ? -53.364 -29.466 36.825 1.00 58.37 285 ALA D N 1
ATOM 11976 C CA . ALA D 1 104 ? -52.167 -29.873 37.550 1.00 57.52 285 ALA D CA 1
ATOM 11977 C C . ALA D 1 104 ? -52.329 -29.664 39.051 1.00 57.67 285 ALA D C 1
ATOM 11978 O O . ALA D 1 104 ? -52.010 -30.546 39.845 1.00 57.48 285 ALA D O 1
ATOM 11980 N N . ALA D 1 105 ? -52.833 -28.496 39.433 1.00 57.50 286 ALA D N 1
ATOM 11981 C CA . ALA D 1 105 ? -53.026 -28.170 40.844 1.00 57.95 286 ALA D CA 1
ATOM 11982 C C . ALA D 1 105 ? -53.895 -29.187 41.588 1.00 57.95 286 ALA D C 1
ATOM 11983 O O . ALA D 1 105 ? -53.468 -29.768 42.588 1.00 57.64 286 ALA D O 1
ATOM 11985 N N . TRP D 1 106 ? -55.113 -29.404 41.102 1.00 57.67 287 TRP D N 1
ATOM 11986 C CA . TRP D 1 106 ? -56.019 -30.345 41.749 1.00 58.38 287 TRP D CA 1
ATOM 11987 C C . TRP D 1 106 ? -55.482 -31.774 41.733 1.00 59.29 287 TRP D C 1
ATOM 11988 O O . TRP D 1 106 ? -55.813 -32.573 42.608 1.00 60.24 287 TRP D O 1
ATOM 11999 N N . SER D 1 107 ? -54.656 -32.103 40.745 1.00 59.09 288 SER D N 1
ATOM 12000 C CA . SER D 1 107 ? -54.079 -33.440 40.695 1.00 59.95 288 SER D CA 1
ATOM 12001 C C . SER D 1 107 ? -53.131 -33.585 41.883 1.00 59.18 288 SER D C 1
ATOM 12002 O O . SER D 1 107 ? -53.072 -34.634 42.526 1.00 59.66 288 SER D O 1
ATOM 12005 N N . LEU D 1 108 ? -52.392 -32.521 42.174 1.00 58.32 289 LEU D N 1
ATOM 12006 C CA . LEU D 1 108 ? -51.464 -32.529 43.299 1.00 57.70 289 LEU D CA 1
ATOM 12007 C C . LEU D 1 108 ? -52.249 -32.537 44.605 1.00 56.91 289 LEU D C 1
ATOM 12008 O O . LEU D 1 108 ? -51.850 -33.175 45.576 1.00 55.96 289 LEU D O 1
ATOM 12013 N N . TYR D 1 109 ? -53.368 -31.818 44.615 1.00 57.03 290 TYR D N 1
ATOM 12014 C CA . TYR D 1 109 ? -54.230 -31.738 45.788 1.00 57.66 290 TYR D CA 1
ATOM 12015 C C . TYR D 1 109 ? -54.740 -33.128 46.144 1.00 58.21 290 TYR D C 1
ATOM 12016 O O . TYR D 1 109 ? -54.673 -33.555 47.298 1.00 56.76 290 TYR D O 1
ATOM 12025 N N . GLN D 1 110 ? -55.260 -33.824 45.137 1.00 59.09 291 GLN D N 1
ATOM 12026 C CA . GLN D 1 110 ? -55.781 -35.172 45.320 1.00 60.71 291 GLN D CA 1
ATOM 12027 C C . GLN D 1 110 ? -54.670 -36.077 45.832 1.00 60.90 291 GLN D C 1
ATOM 12028 O O . GLN D 1 110 ? -54.913 -37.005 46.601 1.00 60.32 291 GLN D O 1
ATOM 12034 N N . ALA D 1 111 ? -53.447 -35.797 45.398 1.00 60.90 292 ALA D N 1
ATOM 12035 C CA . ALA D 1 111 ? -52.299 -36.587 45.811 1.00 61.86 292 ALA D CA 1
ATOM 12036 C C . ALA D 1 111 ? -51.868 -36.242 47.233 1.00 62.05 292 ALA D C 1
ATOM 12037 O O . ALA D 1 111 ? -50.796 -36.651 47.683 1.00 62.92 292 ALA D O 1
ATOM 12039 N N . GLY D 1 112 ? -52.702 -35.479 47.934 1.00 61.79 293 GLY D N 1
ATOM 12040 C CA . GLY D 1 112 ? -52.392 -35.117 49.307 1.00 62.42 293 GLY D CA 1
ATOM 12041 C C . GLY D 1 112 ? -51.450 -33.940 49.496 1.00 62.37 293 GLY D C 1
ATOM 12042 O O . GLY D 1 112 ? -50.899 -33.753 50.583 1.00 62.45 293 GLY D O 1
ATOM 12043 N N . CYS D 1 113 ? -51.260 -33.148 48.447 1.00 61.58 294 CYS D N 1
ATOM 12044 C CA . CYS D 1 113 ? -50.387 -31.983 48.526 1.00 61.67 294 CYS D CA 1
ATOM 12045 C C . CYS D 1 113 ? -51.179 -30.748 48.936 1.00 59.96 294 CYS D C 1
ATOM 12046 O O . CYS D 1 113 ? -52.308 -30.539 48.483 1.00 59.60 294 CYS D O 1
ATOM 12049 N N . SER D 1 114 ? -50.596 -29.938 49.812 1.00 57.46 295 SER D N 1
ATOM 12050 C CA . SER D 1 114 ? -51.248 -28.707 50.227 1.00 54.88 295 SER D CA 1
ATOM 12051 C C . SER D 1 114 ? -50.889 -27.650 49.185 1.00 53.33 295 SER D C 1
ATOM 12052 O O . SER D 1 114 ? -49.839 -27.725 48.551 1.00 53.69 295 SER D O 1
ATOM 12055 N N . LEU D 1 115 ? -51.766 -26.676 48.995 1.00 51.28 296 LEU D N 1
ATOM 12056 C CA . LEU D 1 115 ? -51.504 -25.615 48.039 1.00 48.68 296 LEU D CA 1
ATOM 12057 C C . LEU D 1 115 ? -51.372 -24.297 48.786 1.00 48.17 296 LEU D C 1
ATOM 12058 O O . LEU D 1 115 ? -52.211 -23.951 49.624 1.00 46.40 296 LEU D O 1
ATOM 12063 N N . ARG D 1 116 ? -50.311 -23.558 48.480 1.00 47.82 297 ARG D N 1
ATOM 12064 C CA A ARG D 1 116 ? -49.972 -22.379 49.109 0.50 49.81 297 ARG D CA 1
ATOM 12065 C CA B ARG D 1 116 ? -49.995 -22.370 49.103 0.50 49.80 297 ARG D CA 1
ATOM 12066 C C . ARG D 1 116 ? -49.949 -21.212 48.045 1.00 46.67 297 ARG D C 1
ATOM 12067 O O . ARG D 1 116 ? -49.145 -21.293 47.116 1.00 45.25 297 ARG D O 1
ATOM 12082 N N . LEU D 1 117 ? -50.776 -20.183 48.199 1.00 46.77 298 LEU D N 1
ATOM 12083 C CA . LEU D 1 117 ? -50.783 -19.063 47.272 1.00 48.32 298 LEU D CA 1
ATOM 12084 C C . LEU D 1 117 ? -49.988 -17.954 47.956 1.00 49.90 298 LEU D C 1
ATOM 12085 O O . LEU D 1 117 ? -50.336 -17.518 49.057 1.00 48.35 298 LEU D O 1
ATOM 12090 N N . LEU D 1 118 ? -48.925 -17.501 47.296 1.00 51.99 299 LEU D N 1
ATOM 12091 C CA . LEU D 1 118 ? -48.041 -16.478 47.851 1.00 54.80 299 LEU D CA 1
ATOM 12092 C C . LEU D 1 118 ? -48.491 -15.023 47.837 1.00 56.09 299 LEU D C 1
ATOM 12093 O O . LEU D 1 118 ? -48.114 -14.258 48.725 1.00 58.31 299 LEU D O 1
ATOM 12098 N N . CYS D 1 119 ? -49.271 -14.614 46.847 1.00 56.19 300 CYS D N 1
ATOM 12099 C CA . CYS D 1 119 ? -49.699 -13.220 46.822 1.00 58.36 300 CYS D CA 1
ATOM 12100 C C . CYS D 1 119 ? -51.132 -13.064 46.350 1.00 56.46 300 CYS D C 1
ATOM 12101 O O . CYS D 1 119 ? -51.385 -12.634 45.227 1.00 57.38 300 CYS D O 1
ATOM 12104 N N . PRO D 1 120 ? -52.093 -13.408 47.215 1.00 54.91 301 PRO D N 1
ATOM 12105 C CA . PRO D 1 120 ? -53.518 -13.312 46.892 1.00 53.17 301 PRO D CA 1
ATOM 12106 C C . PRO D 1 120 ? -53.925 -11.891 46.515 1.00 52.61 301 PRO D C 1
ATOM 12107 O O . PRO D 1 120 ? -54.713 -11.696 45.588 1.00 51.82 301 PRO D O 1
ATOM 12111 N N . GLN D 1 121 ? -53.386 -10.903 47.231 1.00 49.94 302 GLN D N 1
ATOM 12112 C CA . GLN D 1 121 ? -53.717 -9.508 46.962 1.00 50.39 302 GLN D CA 1
ATOM 12113 C C . GLN D 1 121 ? -53.447 -9.104 45.514 1.00 51.57 302 GLN D C 1
ATOM 12114 O O . GLN D 1 121 ? -54.087 -8.197 44.990 1.00 51.42 302 GLN D O 1
ATOM 12120 N N . ALA D 1 122 ? -52.499 -9.768 44.865 1.00 52.44 303 ALA D N 1
ATOM 12121 C CA . ALA D 1 122 ? -52.194 -9.434 43.483 1.00 53.35 303 ALA D CA 1
ATOM 12122 C C . ALA D 1 122 ? -53.292 -9.924 42.548 1.00 54.04 303 ALA D C 1
ATOM 12123 O O . ALA D 1 122 ? -53.360 -9.508 41.397 1.00 54.47 303 ALA D O 1
ATOM 12125 N N . PHE D 1 123 ? -54.164 -10.792 43.048 1.00 55.28 304 PHE D N 1
ATOM 12126 C CA . PHE D 1 123 ? -55.232 -11.338 42.220 1.00 55.84 304 PHE D CA 1
ATOM 12127 C C . PHE D 1 123 ? -56.639 -11.177 42.787 1.00 56.01 304 PHE D C 1
ATOM 12128 O O . PHE D 1 123 ? -57.620 -11.387 42.076 1.00 57.19 304 PHE D O 1
ATOM 12136 N N . SER D 1 124 ? -56.738 -10.806 44.059 1.00 55.09 305 SER D N 1
ATOM 12137 C CA . SER D 1 124 ? -58.035 -10.616 44.705 1.00 53.97 305 SER D CA 1
ATOM 12138 C C . SER D 1 124 ? -58.179 -9.191 45.226 1.00 53.70 305 SER D C 1
ATOM 12139 O O . SER D 1 124 ? -57.371 -8.740 46.039 1.00 52.73 305 SER D O 1
ATOM 12142 N N . THR D 1 125 ? -59.206 -8.485 44.757 1.00 53.24 306 THR D N 1
ATOM 12143 C CA . THR D 1 125 ? -59.431 -7.106 45.185 1.00 53.98 306 THR D CA 1
ATOM 12144 C C . THR D 1 125 ? -59.867 -7.040 46.641 1.00 53.03 306 THR D C 1
ATOM 12145 O O . THR D 1 125 ? -59.535 -6.093 47.351 1.00 53.42 306 THR D O 1
ATOM 12149 N N . THR D 1 126 ? -60.610 -8.047 47.089 1.00 52.81 307 THR D N 1
ATOM 12150 C CA . THR D 1 126 ? -61.063 -8.074 48.472 1.00 53.01 307 THR D CA 1
ATOM 12151 C C . THR D 1 126 ? -59.853 -8.214 49.404 1.00 52.01 307 THR D C 1
ATOM 12152 O O . THR D 1 126 ? -59.719 -7.469 50.380 1.00 51.29 307 THR D O 1
ATOM 12156 N N . VAL D 1 127 ? -58.973 -9.164 49.092 1.00 50.15 308 VAL D N 1
ATOM 12157 C CA . VAL D 1 127 ? -57.775 -9.386 49.898 1.00 48.96 308 VAL D CA 1
ATOM 12158 C C . VAL D 1 127 ? -56.891 -8.148 49.848 1.00 48.09 308 VAL D C 1
ATOM 12159 O O . VAL D 1 127 ? -56.304 -7.755 50.855 1.00 47.22 308 VAL D O 1
ATOM 12163 N N . TRP D 1 128 ? -56.801 -7.537 48.670 1.00 46.93 309 TRP D N 1
ATOM 12164 C CA . TRP D 1 128 ? -56.006 -6.329 48.496 1.00 45.99 309 TRP D CA 1
ATOM 12165 C C . TRP D 1 128 ? -56.560 -5.226 49.393 1.00 47.10 309 TRP D C 1
ATOM 12166 O O . TRP D 1 128 ? -55.808 -4.541 50.095 1.00 45.95 309 TRP D O 1
ATOM 12177 N N . GLN D 1 129 ? -57.880 -5.063 49.373 1.00 47.51 310 GLN D N 1
ATOM 12178 C CA . GLN D 1 129 ? -58.524 -4.036 50.177 1.00 47.17 310 GLN D CA 1
ATOM 12179 C C . GLN D 1 129 ? -58.232 -4.278 51.655 1.00 45.32 310 GLN D C 1
ATOM 12180 O O . GLN D 1 129 ? -57.877 -3.361 52.395 1.00 43.45 310 GLN D O 1
ATOM 12186 N N . PHE D 1 130 ? -58.384 -5.530 52.067 1.00 44.42 311 PHE D N 1
ATOM 12187 C CA . PHE D 1 130 ? -58.154 -5.937 53.444 1.00 44.89 311 PHE D CA 1
ATOM 12188 C C . PHE D 1 130 ? -56.767 -5.543 53.934 1.00 45.22 311 PHE D C 1
ATOM 12189 O O . PHE D 1 130 ? -56.621 -4.917 54.988 1.00 44.64 311 PHE D O 1
ATOM 12197 N N . LEU D 1 131 ? -55.753 -5.920 53.158 1.00 43.76 312 LEU D N 1
ATOM 12198 C CA . LEU D 1 131 ? -54.364 -5.642 53.491 1.00 42.96 312 LEU D CA 1
ATOM 12199 C C . LEU D 1 131 ? -53.986 -4.180 53.333 1.00 43.14 312 LEU D C 1
ATOM 12200 O O . LEU D 1 131 ? -53.180 -3.648 54.099 1.00 41.53 312 LEU D O 1
ATOM 12205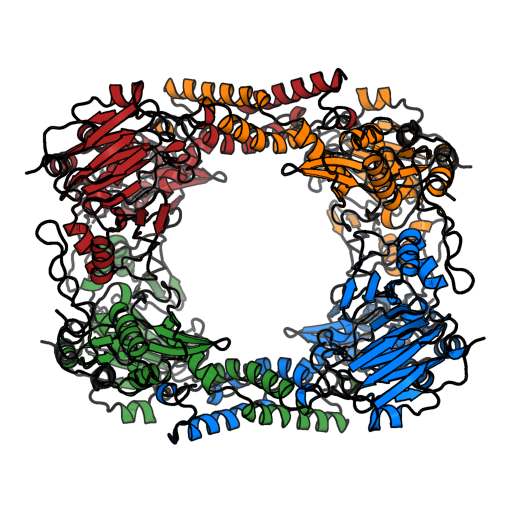 N N . ALA D 1 132 ? -54.559 -3.532 52.328 1.00 43.27 313 ALA D N 1
ATOM 12206 C CA . ALA D 1 132 ? -54.261 -2.130 52.071 1.00 43.73 313 ALA D CA 1
ATOM 12207 C C . ALA D 1 132 ? -54.711 -1.282 53.257 1.00 43.54 313 ALA D C 1
ATOM 12208 O O . ALA D 1 132 ? -54.040 -0.332 53.648 1.00 44.22 313 ALA D O 1
ATOM 12210 N N . VAL D 1 133 ? -55.853 -1.629 53.835 1.00 43.91 314 VAL D N 1
ATOM 12211 C CA . VAL D 1 133 ? -56.340 -0.883 54.982 1.00 42.96 314 VAL D CA 1
ATOM 12212 C C . VAL D 1 133 ? -55.539 -1.226 56.242 1.00 42.10 314 VAL D C 1
ATOM 12213 O O . VAL D 1 133 ? -55.064 -0.334 56.942 1.00 41.90 314 VAL D O 1
ATOM 12217 N N . LEU D 1 134 ? -55.358 -2.510 56.520 1.00 41.01 315 LEU D N 1
ATOM 12218 C CA . LEU D 1 134 ? -54.625 -2.902 57.717 1.00 41.47 315 LEU D CA 1
ATOM 12219 C C . LEU D 1 134 ? -53.172 -2.399 57.800 1.00 43.48 315 LEU D C 1
ATOM 12220 O O . LEU D 1 134 ? -52.650 -2.180 58.900 1.00 43.31 315 LEU D O 1
ATOM 12225 N N . GLN D 1 135 ? -52.524 -2.194 56.655 1.00 43.34 316 GLN D N 1
ATOM 12226 C CA . GLN D 1 135 ? -51.136 -1.726 56.648 1.00 43.64 316 GLN D CA 1
ATOM 12227 C C . GLN D 1 135 ? -51.004 -0.335 57.245 1.00 43.83 316 GLN D C 1
ATOM 12228 O O . GLN D 1 135 ? -49.979 -0.005 57.836 1.00 42.62 316 GLN D O 1
ATOM 12234 N N . GLU D 1 136 ? -52.036 0.483 57.077 1.00 44.75 317 GLU D N 1
ATOM 12235 C CA . GLU D 1 136 ? -51.999 1.849 57.582 1.00 45.35 317 GLU D CA 1
ATOM 12236 C C . GLU D 1 136 ? -51.932 1.931 59.108 1.00 44.39 317 GLU D C 1
ATOM 12237 O O . GLU D 1 136 ? -51.421 2.913 59.642 1.00 43.08 317 GLU D O 1
ATOM 12243 N N . GLN D 1 137 ? -52.452 0.916 59.805 1.00 43.73 318 GLN D N 1
ATOM 12244 C CA . GLN D 1 137 ? -52.412 0.916 61.270 1.00 44.79 318 GLN D CA 1
ATOM 12245 C C . GLN D 1 137 ? -51.287 0.049 61.840 1.00 44.69 318 GLN D C 1
ATOM 12246 O O . GLN D 1 137 ? -51.025 0.079 63.045 1.00 46.28 318 GLN D O 1
ATOM 12252 N N . PHE D 1 138 ? -50.615 -0.718 60.982 1.00 43.03 319 PHE D N 1
ATOM 12253 C CA . PHE D 1 138 ? -49.480 -1.529 61.424 1.00 41.60 319 PHE D CA 1
ATOM 12254 C C . PHE D 1 138 ? -48.204 -0.682 61.324 1.00 41.49 319 PHE D C 1
ATOM 12255 O O . PHE D 1 138 ? -47.283 -0.827 62.132 1.00 40.84 319 PHE D O 1
ATOM 12263 N N . GLY D 1 139 ? -48.169 0.211 60.335 1.00 41.81 320 GLY D N 1
ATOM 12264 C CA . GLY D 1 139 ? -47.002 1.052 60.127 1.00 42.96 320 GLY D CA 1
ATOM 12265 C C . GLY D 1 139 ? -45.885 0.192 59.553 1.00 44.64 320 GLY D C 1
ATOM 12266 O O . GLY D 1 139 ? -44.694 0.497 59.661 1.00 43.20 320 GLY D O 1
ATOM 12267 N N . SER D 1 140 ? -46.298 -0.904 58.934 1.00 44.34 321 SER D N 1
ATOM 12268 C CA . SER D 1 140 ? -45.378 -1.861 58.347 1.00 44.98 321 SER D CA 1
ATOM 12269 C C . SER D 1 140 ? -46.138 -2.617 57.272 1.00 43.74 321 SER D C 1
ATOM 12270 O O . SER D 1 140 ? -47.356 -2.781 57.361 1.00 42.71 321 SER D O 1
ATOM 12273 N N . MET D 1 141 ? -45.418 -3.077 56.260 1.00 42.27 322 MET D N 1
ATOM 12274 C CA . MET D 1 141 ? -46.040 -3.812 55.177 1.00 43.09 322 MET D CA 1
ATOM 12275 C C . MET D 1 141 ? -46.838 -4.991 55.708 1.00 41.54 322 MET D C 1
ATOM 12276 O O . MET D 1 141 ? -46.395 -5.703 56.610 1.00 39.21 322 MET D O 1
ATOM 12281 N N . ALA D 1 142 ? -48.026 -5.188 55.154 1.00 40.62 323 ALA D N 1
ATOM 12282 C CA . ALA D 1 142 ? -48.852 -6.311 55.564 1.00 41.51 323 ALA D CA 1
ATOM 12283 C C . ALA D 1 142 ? -49.015 -7.209 54.348 1.00 42.14 323 ALA D C 1
ATOM 12284 O O . ALA D 1 142 ? -49.606 -6.806 53.346 1.00 43.89 323 ALA D O 1
ATOM 12286 N N . GLY D 1 143 ? -48.461 -8.412 54.435 1.00 43.08 324 GLY D N 1
ATOM 12287 C CA . GLY D 1 143 ? -48.559 -9.361 53.344 1.00 42.93 324 GLY D CA 1
ATOM 12288 C C . GLY D 1 143 ? -49.512 -10.486 53.695 1.00 41.35 324 GLY D C 1
ATOM 12289 O O . GLY D 1 143 ? -50.134 -10.466 54.758 1.00 41.51 324 GLY D O 1
ATOM 12290 N N . SER D 1 144 ? -49.619 -11.473 52.813 1.00 39.99 325 SER D N 1
ATOM 12291 C CA . SER D 1 144 ? -50.513 -12.591 53.050 1.00 41.13 325 SER D CA 1
ATOM 12292 C C . SER D 1 144 ? -50.209 -13.795 52.177 1.00 41.11 325 SER D C 1
ATOM 12293 O O . SER D 1 144 ? -49.595 -13.677 51.119 1.00 38.13 325 SER D O 1
ATOM 12296 N N . ASN D 1 145 ? -50.670 -14.952 52.643 1.00 41.40 326 ASN D N 1
ATOM 12297 C CA . ASN D 1 145 ? -50.525 -16.227 51.950 1.00 42.66 326 ASN D CA 1
ATOM 12298 C C . ASN D 1 145 ? -51.829 -16.986 52.201 1.00 43.40 326 ASN D C 1
ATOM 12299 O O . ASN D 1 145 ? -52.449 -16.811 53.249 1.00 44.12 326 ASN D O 1
ATOM 12304 N N . VAL D 1 146 ? -52.252 -17.813 51.247 1.00 43.93 327 VAL D N 1
ATOM 12305 C CA . VAL D 1 146 ? -53.464 -18.616 51.413 1.00 42.64 327 VAL D CA 1
ATOM 12306 C C . VAL D 1 146 ? -53.053 -20.083 51.397 1.00 43.45 327 VAL D C 1
ATOM 12307 O O . VAL D 1 146 ? -52.296 -20.503 50.522 1.00 42.86 327 VAL D O 1
ATOM 12311 N N . TYR D 1 147 ? -53.548 -20.854 52.364 1.00 44.44 328 TYR D N 1
ATOM 12312 C CA . TYR D 1 147 ? -53.210 -22.273 52.474 1.00 47.42 328 TYR D CA 1
ATOM 12313 C C . TYR D 1 147 ? -54.425 -23.185 52.362 1.00 48.63 328 TYR D C 1
ATOM 12314 O O . TYR D 1 147 ? -55.398 -23.027 53.104 1.00 49.62 328 TYR D O 1
ATOM 12323 N N . LEU D 1 148 ? -54.354 -24.145 51.443 1.00 49.42 329 LEU D N 1
ATOM 12324 C CA . LEU D 1 148 ? -55.422 -25.120 51.237 1.00 49.99 329 LEU D CA 1
ATOM 12325 C C . LEU D 1 148 ? -54.858 -26.522 51.491 1.00 52.12 329 LEU D C 1
ATOM 12326 O O . LEU D 1 148 ? -53.986 -26.979 50.750 1.00 53.10 329 LEU D O 1
ATOM 12331 N N . THR D 1 149 ? -55.350 -27.201 52.526 1.00 53.18 330 THR D N 1
ATOM 12332 C CA . THR D 1 149 ? -54.869 -28.545 52.860 1.00 55.94 330 THR D CA 1
ATOM 12333 C C . THR D 1 149 ? -55.928 -29.647 52.710 1.00 58.05 330 THR D C 1
ATOM 12334 O O . THR D 1 149 ? -57.054 -29.511 53.182 1.00 58.38 330 THR D O 1
ATOM 12338 N N . PRO D 1 150 ? -55.568 -30.763 52.053 1.00 59.36 331 PRO D N 1
ATOM 12339 C CA . PRO D 1 150 ? -56.481 -31.894 51.841 1.00 59.73 331 PRO D CA 1
ATOM 12340 C C . PRO D 1 150 ? -56.770 -32.640 53.144 1.00 60.36 331 PRO D C 1
ATOM 12341 O O . PRO D 1 150 ? -56.032 -32.507 54.117 1.00 60.42 331 PRO D O 1
ATOM 12345 N N . PRO D 1 151 ? -57.842 -33.449 53.172 1.00 61.17 332 PRO D N 1
ATOM 12346 C CA . PRO D 1 151 ? -58.209 -34.213 54.368 1.00 61.20 332 PRO D CA 1
ATOM 12347 C C . PRO D 1 151 ? -57.129 -35.219 54.770 1.00 61.63 332 PRO D C 1
ATOM 12348 O O . PRO D 1 151 ? -56.448 -35.786 53.914 1.00 60.63 332 PRO D O 1
ATOM 12352 N N . ASN D 1 152 ? -56.979 -35.431 56.074 1.00 63.24 333 ASN D N 1
ATOM 12353 C CA . ASN D 1 152 ? -56.003 -36.379 56.601 1.00 65.66 333 ASN D CA 1
ATOM 12354 C C . ASN D 1 152 ? -54.586 -36.158 56.084 1.00 67.02 333 ASN D C 1
ATOM 12355 O O . ASN D 1 152 ? -53.954 -37.089 55.575 1.00 66.83 333 ASN D O 1
ATOM 12360 N N . SER D 1 153 ? -54.081 -34.936 56.221 1.00 67.84 334 SER D N 1
ATOM 12361 C CA . SER D 1 153 ? -52.734 -34.630 55.760 1.00 67.91 334 SER D CA 1
ATOM 12362 C C . SER D 1 153 ? -52.167 -33.408 56.471 1.00 68.57 334 SER D C 1
ATOM 12363 O O . SER D 1 153 ? -52.864 -32.726 57.223 1.00 68.59 334 SER D O 1
ATOM 12366 N N . GLN D 1 154 ? -50.888 -33.150 56.223 1.00 69.28 335 GLN D N 1
ATOM 12367 C CA . GLN D 1 154 ? -50.180 -32.015 56.802 1.00 68.48 335 GLN D CA 1
ATOM 12368 C C . GLN D 1 154 ? -49.215 -31.562 55.717 1.00 67.81 335 GLN D C 1
ATOM 12369 O O . GLN D 1 154 ? -48.327 -32.314 55.317 1.00 67.01 335 GLN D O 1
ATOM 12375 N N . GLY D 1 155 ? -49.395 -30.338 55.235 1.00 66.86 336 GLY D N 1
ATOM 12376 C CA . GLY D 1 155 ? -48.538 -29.838 54.176 1.00 66.33 336 GLY D CA 1
ATOM 12377 C C . GLY D 1 155 ? -47.158 -29.339 54.562 1.00 66.10 336 GLY D C 1
ATOM 12378 O O . GLY D 1 155 ? -46.186 -29.570 53.837 1.00 65.65 336 GLY D O 1
ATOM 12379 N N . PHE D 1 156 ? -47.053 -28.675 55.708 1.00 64.56 337 PHE D N 1
ATOM 12380 C CA . PHE D 1 156 ? -45.777 -28.114 56.122 1.00 63.61 337 PHE D CA 1
ATOM 12381 C C . PHE D 1 156 ? -45.236 -28.585 57.463 1.00 63.11 337 PHE D C 1
ATOM 12382 O O . PHE D 1 156 ? -45.987 -28.864 58.395 1.00 62.23 337 PHE D O 1
ATOM 12390 N N . ALA D 1 157 ? -43.910 -28.660 57.539 1.00 62.54 338 ALA D N 1
ATOM 12391 C CA . ALA D 1 157 ? -43.211 -29.086 58.743 1.00 60.98 338 ALA D CA 1
ATOM 12392 C C . ALA D 1 157 ? -43.240 -27.970 59.780 1.00 60.79 338 ALA D C 1
ATOM 12393 O O . ALA D 1 157 ? -43.361 -26.796 59.436 1.00 60.21 338 ALA D O 1
ATOM 12395 N N . PRO D 1 158 ? -43.136 -28.323 61.069 1.00 61.11 339 PRO D N 1
ATOM 12396 C CA . PRO D 1 158 ? -43.152 -27.315 62.134 1.00 61.60 339 PRO D CA 1
ATOM 12397 C C . PRO D 1 158 ? -41.963 -26.351 62.055 1.00 62.39 339 PRO D C 1
ATOM 12398 O O . PRO D 1 158 ? -40.846 -26.755 61.723 1.00 62.63 339 PRO D O 1
ATOM 12402 N N . HIS D 1 159 ? -42.213 -25.080 62.358 1.00 62.12 340 HIS D N 1
ATOM 12403 C CA . HIS D 1 159 ? -41.172 -24.055 62.320 1.00 62.28 340 HIS D CA 1
ATOM 12404 C C . HIS D 1 159 ? -41.730 -22.720 62.808 1.00 61.05 340 HIS D C 1
ATOM 12405 O O . HIS D 1 159 ? -42.939 -22.580 62.999 1.00 61.36 340 HIS D O 1
ATOM 12412 N N . TYR D 1 160 ? -40.847 -21.745 63.015 1.00 59.02 341 TYR D N 1
ATOM 12413 C CA . TYR D 1 160 ? -41.274 -20.412 63.436 1.00 56.43 341 TYR D CA 1
ATOM 12414 C C . TYR D 1 160 ? -40.870 -19.412 62.351 1.00 55.43 341 TYR D C 1
ATOM 12415 O O . TYR D 1 160 ? -39.983 -19.685 61.539 1.00 54.92 341 TYR D O 1
ATOM 12424 N N . ASP D 1 161 ? -41.520 -18.258 62.331 1.00 52.94 342 ASP D N 1
ATOM 12425 C CA . ASP D 1 161 ? -41.227 -17.278 61.310 1.00 51.84 342 ASP D CA 1
ATOM 12426 C C . ASP D 1 161 ? -40.634 -15.978 61.837 1.00 50.36 342 ASP D C 1
ATOM 12427 O O . ASP D 1 161 ? -40.506 -15.783 63.047 1.00 47.79 342 ASP D O 1
ATOM 12432 N N . ASP D 1 162 ? -40.263 -15.098 60.908 1.00 48.33 343 ASP D N 1
ATOM 12433 C CA . ASP D 1 162 ? -39.668 -13.815 61.251 1.00 45.90 343 ASP D CA 1
ATOM 12434 C C . ASP D 1 162 ? -40.702 -12.698 61.173 1.00 44.75 343 ASP D C 1
ATOM 12435 O O . ASP D 1 162 ? -40.354 -11.520 61.087 1.00 43.81 343 ASP D O 1
ATOM 12440 N N . ILE D 1 163 ? -41.975 -13.072 61.183 1.00 44.23 344 ILE D N 1
ATOM 12441 C CA . ILE D 1 163 ? -43.044 -12.080 61.135 1.00 45.37 344 ILE D CA 1
ATOM 12442 C C . ILE D 1 163 ? -44.165 -12.402 62.112 1.00 45.41 344 ILE D C 1
ATOM 12443 O O . ILE D 1 163 ? -44.239 -13.511 62.648 1.00 44.13 344 ILE D O 1
ATOM 12448 N N . GLU D 1 164 ? -45.025 -11.414 62.345 1.00 45.50 345 GLU D N 1
ATOM 12449 C CA . GLU D 1 164 ? -46.175 -11.570 63.224 1.00 46.17 345 GLU D CA 1
ATOM 12450 C C . GLU D 1 164 ? -47.274 -12.168 62.364 1.00 46.41 345 GLU D C 1
ATOM 12451 O O . GLU D 1 164 ? -47.630 -11.593 61.339 1.00 47.89 345 GLU D O 1
ATOM 12457 N N . ALA D 1 165 ? -47.806 -13.316 62.776 1.00 45.40 346 ALA D N 1
ATOM 12458 C CA . ALA D 1 165 ? -48.848 -13.989 62.008 1.00 45.08 346 ALA D CA 1
ATOM 12459 C C . ALA D 1 165 ? -50.252 -13.850 62.592 1.00 45.62 346 ALA D C 1
ATOM 12460 O O . ALA D 1 165 ? -50.433 -13.784 63.807 1.00 45.13 346 ALA D O 1
ATOM 12462 N N . PHE D 1 166 ? -51.233 -13.814 61.692 1.00 44.53 347 PHE D N 1
ATOM 12463 C CA . PHE D 1 166 ? -52.658 -13.707 62.019 1.00 44.18 347 PHE D CA 1
ATOM 12464 C C . PHE D 1 166 ? -53.373 -14.742 61.147 1.00 44.74 347 PHE D C 1
ATOM 12465 O O . PHE D 1 166 ? -53.578 -14.503 59.959 1.00 44.72 347 PHE D O 1
ATOM 12473 N N . VAL D 1 167 ? -53.749 -15.878 61.727 1.00 44.82 348 VAL D N 1
ATOM 12474 C CA . VAL D 1 167 ? -54.423 -16.940 60.979 1.00 46.66 348 VAL D CA 1
ATOM 12475 C C . VAL D 1 167 ? -55.956 -16.840 60.985 1.00 47.14 348 VAL D C 1
ATOM 12476 O O . VAL D 1 167 ? -56.594 -16.876 62.043 1.00 46.72 348 VAL D O 1
ATOM 12480 N N . LEU D 1 168 ? -56.536 -16.722 59.793 1.00 46.72 349 LEU D N 1
ATOM 12481 C CA . LEU D 1 168 ? -57.989 -16.619 59.634 1.00 46.70 349 LEU D CA 1
ATOM 12482 C C . LEU D 1 168 ? -58.535 -17.891 59.009 1.00 46.49 349 LEU D C 1
ATOM 12483 O O . LEU D 1 168 ? -58.363 -18.116 57.812 1.00 46.64 349 LEU D O 1
ATOM 12488 N N . GLN D 1 169 ? -59.185 -18.722 59.822 1.00 47.98 350 GLN D N 1
ATOM 12489 C CA . GLN D 1 169 ? -59.766 -19.972 59.341 1.00 48.83 350 GLN D CA 1
ATOM 12490 C C . GLN D 1 169 ? -60.944 -19.620 58.430 1.00 49.36 350 GLN D C 1
ATOM 12491 O O . GLN D 1 169 ? -61.891 -18.954 58.854 1.00 48.05 350 GLN D O 1
ATOM 12497 N N . LEU D 1 170 ? -60.870 -20.066 57.176 1.00 49.92 351 LEU D N 1
ATOM 12498 C CA . LEU D 1 170 ? -61.896 -19.763 56.177 1.00 50.40 351 LEU D CA 1
ATOM 12499 C C . LEU D 1 170 ? -62.818 -20.913 55.816 1.00 50.76 351 LEU D C 1
ATOM 12500 O O . LEU D 1 170 ? -63.991 -20.698 55.533 1.00 50.17 351 LEU D O 1
ATOM 12505 N N . GLU D 1 171 ? -62.280 -22.127 55.804 1.00 51.23 352 GLU D N 1
ATOM 12506 C CA . GLU D 1 171 ? -63.063 -23.304 55.454 1.00 53.26 352 GLU D CA 1
ATOM 12507 C C . GLU D 1 171 ? -62.602 -24.539 56.213 1.00 54.26 352 GLU D C 1
ATOM 12508 O O . GLU D 1 171 ? -61.405 -24.736 56.437 1.00 55.03 352 GLU D O 1
ATOM 12514 N N . GLY D 1 172 ? -63.559 -25.375 56.600 1.00 54.48 353 GLY D N 1
ATOM 12515 C CA . GLY D 1 172 ? -63.232 -26.595 57.311 1.00 55.88 353 GLY D CA 1
ATOM 12516 C C . GLY D 1 172 ? -62.574 -26.373 58.654 1.00 56.90 353 GLY D C 1
ATOM 12517 O O . GLY D 1 172 ? -62.651 -25.290 59.224 1.00 56.94 353 GLY D O 1
ATOM 12518 N N . ARG D 1 173 ? -61.910 -27.410 59.149 1.00 59.06 354 ARG D N 1
ATOM 12519 C CA . ARG D 1 173 ? -61.250 -27.363 60.444 1.00 61.36 354 ARG D CA 1
ATOM 12520 C C . ARG D 1 173 ? -59.825 -27.908 60.369 1.00 61.45 354 ARG D C 1
ATOM 12521 O O . ARG D 1 173 ? -59.499 -28.698 59.482 1.00 61.30 354 ARG D O 1
ATOM 12529 N N . LYS D 1 174 ? -58.981 -27.490 61.308 1.00 61.64 355 LYS D N 1
ATOM 12530 C CA . LYS D 1 174 ? -57.593 -27.942 61.331 1.00 61.79 355 LYS D CA 1
ATOM 12531 C C . LYS D 1 174 ? -57.045 -27.876 62.753 1.00 61.44 355 LYS D C 1
ATOM 12532 O O . LYS D 1 174 ? -57.339 -26.940 63.496 1.00 61.25 355 LYS D O 1
ATOM 12538 N N . LEU D 1 175 ? -56.253 -28.875 63.130 1.00 62.24 356 LEU D N 1
ATOM 12539 C CA . LEU D 1 175 ? -55.672 -28.926 64.469 1.00 62.58 356 LEU D CA 1
ATOM 12540 C C . LEU D 1 175 ? -54.352 -28.162 64.538 1.00 62.43 356 LEU D C 1
ATOM 12541 O O . LEU D 1 175 ? -53.342 -28.586 63.968 1.00 61.87 356 LEU D O 1
ATOM 12546 N N . TRP D 1 176 ? -54.360 -27.040 65.247 1.00 62.35 357 TRP D N 1
ATOM 12547 C CA . TRP D 1 176 ? -53.160 -26.231 65.385 1.00 62.56 357 TRP D CA 1
ATOM 12548 C C . TRP D 1 176 ? -52.417 -26.493 66.679 1.00 63.93 357 TRP D C 1
ATOM 12549 O O . TRP D 1 176 ? -53.007 -26.858 67.699 1.00 63.48 357 TRP D O 1
ATOM 12560 N N . ARG D 1 177 ? -51.104 -26.314 66.615 1.00 64.16 358 ARG D N 1
ATOM 12561 C CA . ARG D 1 177 ? -50.246 -26.482 67.771 1.00 65.16 358 ARG D CA 1
ATOM 12562 C C . ARG D 1 177 ? -49.209 -25.365 67.724 1.00 64.32 358 ARG D C 1
ATOM 12563 O O . ARG D 1 177 ? -48.342 -25.330 66.846 1.00 63.80 358 ARG D O 1
ATOM 12571 N N . VAL D 1 178 ? -49.342 -24.431 68.660 1.00 63.63 359 VAL D N 1
ATOM 12572 C CA . VAL D 1 178 ? -48.444 -23.291 68.764 1.00 63.11 359 VAL D CA 1
ATOM 12573 C C . VAL D 1 178 ? -47.609 -23.408 70.037 1.00 63.44 359 VAL D C 1
ATOM 12574 O O . VAL D 1 178 ? -48.145 -23.625 71.126 1.00 63.06 359 VAL D O 1
ATOM 12578 N N . TYR D 1 179 ? -46.297 -23.256 69.892 1.00 63.64 360 TYR D N 1
ATOM 12579 C CA . TYR D 1 179 ? -45.380 -23.361 71.021 1.00 63.11 360 TYR D CA 1
ATOM 12580 C C . TYR D 1 179 ? -44.747 -22.021 71.388 1.00 63.06 360 TYR D C 1
ATOM 12581 O O . TYR D 1 179 ? -44.570 -21.143 70.540 1.00 63.46 360 TYR D O 1
ATOM 12590 N N . ARG D 1 180 ? -44.406 -21.877 72.662 1.00 62.39 361 ARG D N 1
ATOM 12591 C CA . ARG D 1 180 ? -43.761 -20.671 73.158 1.00 63.29 361 ARG D CA 1
ATOM 12592 C C . ARG D 1 180 ? -42.280 -20.795 72.752 1.00 63.20 361 ARG D C 1
ATOM 12593 O O . ARG D 1 180 ? -41.765 -21.904 72.598 1.00 63.14 361 ARG D O 1
ATOM 12601 N N . PRO D 1 181 ? -41.581 -19.664 72.561 1.00 62.06 362 PRO D N 1
ATOM 12602 C CA . PRO D 1 181 ? -40.166 -19.713 72.172 1.00 61.50 362 PRO D CA 1
ATOM 12603 C C . PRO D 1 181 ? -39.364 -20.702 73.019 1.00 61.29 362 PRO D C 1
ATOM 12604 O O . PRO D 1 181 ? -39.398 -20.651 74.248 1.00 60.50 362 PRO D O 1
ATOM 12608 N N . ARG D 1 182 ? -38.639 -21.594 72.353 1.00 61.09 363 ARG D N 1
ATOM 12609 C CA . ARG D 1 182 ? -37.847 -22.609 73.036 1.00 61.51 363 ARG D CA 1
ATOM 12610 C C . ARG D 1 182 ? -36.721 -22.040 73.899 1.00 62.77 363 ARG D C 1
ATOM 12611 O O . ARG D 1 182 ? -36.513 -22.485 75.030 1.00 63.37 363 ARG D O 1
ATOM 12619 N N . ALA D 1 183 ? -35.993 -21.064 73.364 1.00 62.45 364 ALA D N 1
ATOM 12620 C CA . ALA D 1 183 ? -34.884 -20.451 74.092 1.00 62.34 364 ALA D CA 1
ATOM 12621 C C . ALA D 1 183 ? -34.919 -18.929 73.965 1.00 62.23 364 ALA D C 1
ATOM 12622 O O . ALA D 1 183 ? -35.563 -18.390 73.066 1.00 61.78 364 ALA D O 1
ATOM 12624 N N . PRO D 1 184 ? -34.218 -18.220 74.868 1.00 61.91 365 PRO D N 1
ATOM 12625 C CA . PRO D 1 184 ? -34.155 -16.753 74.878 1.00 60.61 365 PRO D CA 1
ATOM 12626 C C . PRO D 1 184 ? -33.772 -16.104 73.543 1.00 59.27 365 PRO D C 1
ATOM 12627 O O . PRO D 1 184 ? -34.312 -15.059 73.194 1.00 57.70 365 PRO D O 1
ATOM 12631 N N . THR D 1 185 ? -32.846 -16.717 72.806 1.00 57.64 366 THR D N 1
ATOM 12632 C CA . THR D 1 185 ? -32.419 -16.168 71.517 1.00 57.72 366 THR D CA 1
ATOM 12633 C C . THR D 1 185 ? -33.459 -16.359 70.419 1.00 56.80 366 THR D C 1
ATOM 12634 O O . THR D 1 185 ? -33.377 -15.738 69.361 1.00 56.18 366 THR D O 1
ATOM 12638 N N . GLU D 1 186 ? -34.436 -17.223 70.668 1.00 56.59 367 GLU D N 1
ATOM 12639 C CA . GLU D 1 186 ? -35.482 -17.471 69.687 1.00 55.90 367 GLU D CA 1
ATOM 12640 C C . GLU D 1 186 ? -36.677 -16.543 69.904 1.00 54.48 367 GLU D C 1
ATOM 12641 O O . GLU D 1 186 ? -37.540 -16.406 69.027 1.00 54.64 367 GLU D O 1
ATOM 12647 N N . GLU D 1 187 ? -36.718 -15.897 71.066 1.00 50.97 368 GLU D N 1
ATOM 12648 C CA . GLU D 1 187 ? -37.792 -14.955 71.372 1.00 50.24 368 GLU D CA 1
ATOM 12649 C C . GLU D 1 187 ? -37.678 -13.790 70.377 1.00 48.01 368 GLU D C 1
ATOM 12650 O O . GLU D 1 187 ? -36.639 -13.136 70.297 1.00 46.81 368 GLU D O 1
ATOM 12656 N N . LEU D 1 188 ? -38.745 -13.541 69.625 1.00 45.45 369 LEU D N 1
ATOM 12657 C CA . LEU D 1 188 ? -38.762 -12.471 68.636 1.00 43.72 369 LEU D CA 1
ATOM 12658 C C . LEU D 1 188 ? -37.631 -12.649 67.630 1.00 43.72 369 LEU D C 1
ATOM 12659 O O . LEU D 1 188 ? -36.865 -11.725 67.371 1.00 44.65 369 LEU D O 1
ATOM 12664 N N . ALA D 1 189 ? -37.535 -13.850 67.070 1.00 46.10 370 ALA D N 1
ATOM 12665 C CA . ALA D 1 189 ? -36.497 -14.189 66.093 1.00 47.11 370 ALA D CA 1
ATOM 12666 C C . ALA D 1 189 ? -36.395 -13.188 64.939 1.00 47.99 370 ALA D C 1
ATOM 12667 O O . ALA D 1 189 ? -37.392 -12.585 64.524 1.00 46.46 370 ALA D O 1
ATOM 12669 N N . LEU D 1 190 ? -35.176 -13.038 64.423 1.00 49.45 371 LEU D N 1
ATOM 12670 C CA . LEU D 1 190 ? -34.868 -12.120 63.324 1.00 49.64 371 LEU D CA 1
ATOM 12671 C C . LEU D 1 190 ? -34.991 -12.786 61.957 1.00 49.87 371 LEU D C 1
ATOM 12672 O O . LEU D 1 190 ? -35.275 -12.123 60.961 1.00 51.36 371 LEU D O 1
ATOM 12677 N N . THR D 1 191 ? -34.764 -14.095 61.914 1.00 49.69 372 THR D N 1
ATOM 12678 C CA . THR D 1 191 ? -34.848 -14.848 60.669 1.00 51.09 372 THR D CA 1
ATOM 12679 C C . THR D 1 191 ? -35.678 -16.111 60.877 1.00 51.64 372 THR D C 1
ATOM 12680 O O . THR D 1 191 ? -35.860 -16.560 62.003 1.00 53.25 372 THR D O 1
ATOM 12684 N N . SER D 1 192 ? -36.178 -16.673 59.783 1.00 52.64 373 SER D N 1
ATOM 12685 C CA . SER D 1 192 ? -36.973 -17.889 59.844 1.00 54.44 373 SER D CA 1
ATOM 12686 C C . SER D 1 192 ? -36.079 -19.039 60.264 1.00 55.71 373 SER D C 1
ATOM 12687 O O . SER D 1 192 ? -34.876 -19.025 60.009 1.00 57.65 373 SER D O 1
ATOM 12690 N N . SER D 1 193 ? -36.673 -20.034 60.907 1.00 56.45 374 SER D N 1
ATOM 12691 C CA . SER D 1 193 ? -35.937 -21.199 61.361 1.00 57.48 374 SER D CA 1
ATOM 12692 C C . SER D 1 193 ? -35.969 -22.295 60.303 1.00 58.78 374 SER D C 1
ATOM 12693 O O . SER D 1 193 ? -36.690 -22.191 59.306 1.00 57.98 374 SER D O 1
ATOM 12696 N N . PRO D 1 194 ? -35.151 -23.347 60.488 1.00 60.25 375 PRO D N 1
ATOM 12697 C CA . PRO D 1 194 ? -35.129 -24.460 59.535 1.00 61.63 375 PRO D CA 1
ATOM 12698 C C . PRO D 1 194 ? -36.255 -25.406 59.972 1.00 62.84 375 PRO D C 1
ATOM 12699 O O . PRO D 1 194 ? -36.716 -25.323 61.112 1.00 62.16 375 PRO D O 1
ATOM 12703 N N . ASN D 1 195 ? -36.709 -26.288 59.086 1.00 64.64 376 ASN D N 1
ATOM 12704 C CA . ASN D 1 195 ? -37.780 -27.207 59.458 1.00 66.41 376 ASN D CA 1
ATOM 12705 C C . ASN D 1 195 ? -37.371 -28.077 60.639 1.00 67.90 376 ASN D C 1
ATOM 12706 O O . ASN D 1 195 ? -36.345 -28.755 60.602 1.00 68.52 376 ASN D O 1
ATOM 12711 N N . PHE D 1 196 ? -38.182 -28.035 61.691 1.00 69.93 377 PHE D N 1
ATOM 12712 C CA . PHE D 1 196 ? -37.931 -28.804 62.903 1.00 72.49 377 PHE D CA 1
ATOM 12713 C C . PHE D 1 196 ? -38.555 -30.196 62.847 1.00 74.61 377 PHE D C 1
ATOM 12714 O O . PHE D 1 196 ? -39.364 -30.505 61.966 1.00 74.57 377 PHE D O 1
ATOM 12722 N N . SER D 1 197 ? -38.164 -31.035 63.800 1.00 76.34 378 SER D N 1
ATOM 12723 C CA . SER D 1 197 ? -38.691 -32.389 63.902 1.00 77.85 378 SER D CA 1
ATOM 12724 C C . SER D 1 197 ? -39.574 -32.415 65.146 1.00 78.08 378 SER D C 1
ATOM 12725 O O . SER D 1 197 ? -39.481 -31.528 65.996 1.00 77.80 378 SER D O 1
ATOM 12728 N N . GLN D 1 198 ? -40.423 -33.430 65.254 1.00 78.43 379 GLN D N 1
ATOM 12729 C CA . GLN D 1 198 ? -41.319 -33.537 66.397 1.00 79.41 379 GLN D CA 1
ATOM 12730 C C . GLN D 1 198 ? -40.572 -33.654 67.722 1.00 80.13 379 GLN D C 1
ATOM 12731 O O . GLN D 1 198 ? -41.066 -33.217 68.763 1.00 79.62 379 GLN D O 1
ATOM 12737 N N . ASP D 1 199 ? -39.379 -34.239 67.683 1.00 81.81 380 ASP D N 1
ATOM 12738 C CA . ASP D 1 199 ? -38.576 -34.405 68.892 1.00 83.50 380 ASP D CA 1
ATOM 12739 C C . ASP D 1 199 ? -38.000 -33.091 69.395 1.00 83.52 380 ASP D C 1
ATOM 12740 O O . ASP D 1 199 ? -37.908 -32.870 70.602 1.00 83.53 380 ASP D O 1
ATOM 12745 N N . ASP D 1 200 ? -37.611 -32.223 68.466 1.00 84.11 381 ASP D N 1
ATOM 12746 C CA . ASP D 1 200 ? -37.037 -30.931 68.824 1.00 83.79 381 ASP D CA 1
ATOM 12747 C C . ASP D 1 200 ? -38.080 -29.979 69.396 1.00 83.21 381 ASP D C 1
ATOM 12748 O O . ASP D 1 200 ? -37.744 -28.883 69.841 1.00 83.66 381 ASP D O 1
ATOM 12753 N N . LEU D 1 201 ? -39.342 -30.399 69.388 1.00 82.28 382 LEU D N 1
ATOM 12754 C CA . LEU D 1 201 ? -40.419 -29.565 69.912 1.00 81.89 382 LEU D CA 1
ATOM 12755 C C . LEU D 1 201 ? -40.768 -29.928 71.352 1.00 80.75 382 LEU D C 1
ATOM 12756 O O . LEU D 1 201 ? -40.591 -31.071 71.777 1.00 80.96 382 LEU D O 1
ATOM 12761 N N . GLY D 1 202 ? -41.263 -28.944 72.097 1.00 79.25 383 GLY D N 1
ATOM 12762 C CA . GLY D 1 202 ? -41.642 -29.168 73.479 1.00 76.46 383 GLY D CA 1
ATOM 12763 C C . GLY D 1 202 ? -43.141 -29.353 73.611 1.00 75.47 383 GLY D C 1
ATOM 12764 O O . GLY D 1 202 ? -43.771 -29.980 72.758 1.00 76.67 383 GLY D O 1
ATOM 12765 N N . GLU D 1 203 ? -43.719 -28.804 74.675 1.00 73.48 384 GLU D N 1
ATOM 12766 C CA . GLU D 1 203 ? -45.155 -28.922 74.908 1.00 71.85 384 GLU D CA 1
ATOM 12767 C C . GLU D 1 203 ? -45.926 -27.715 74.377 1.00 70.35 384 GLU D C 1
ATOM 12768 O O . GLU D 1 203 ? -45.595 -26.569 74.676 1.00 70.46 384 GLU D O 1
ATOM 12770 N N . PRO D 1 204 ? -46.969 -27.961 73.574 1.00 69.04 385 PRO D N 1
ATOM 12771 C CA . PRO D 1 204 ? -47.778 -26.877 73.012 1.00 67.40 385 PRO D CA 1
ATOM 12772 C C . PRO D 1 204 ? -48.333 -25.952 74.089 1.00 66.62 385 PRO D C 1
ATOM 12773 O O . PRO D 1 204 ? -48.914 -26.411 75.069 1.00 65.88 385 PRO D O 1
ATOM 12777 N N . VAL D 1 205 ? -48.140 -24.649 73.910 1.00 65.57 386 VAL D N 1
ATOM 12778 C CA . VAL D 1 205 ? -48.663 -23.671 74.856 1.00 63.77 386 VAL D CA 1
ATOM 12779 C C . VAL D 1 205 ? -50.094 -23.403 74.425 1.00 64.22 386 VAL D C 1
ATOM 12780 O O . VAL D 1 205 ? -50.859 -22.735 75.119 1.00 64.54 386 VAL D O 1
ATOM 12784 N N . LEU D 1 206 ? -50.445 -23.931 73.257 1.00 64.34 387 LEU D N 1
ATOM 12785 C CA . LEU D 1 206 ? -51.774 -23.748 72.700 1.00 64.34 387 LEU D CA 1
ATOM 12786 C C . LEU D 1 206 ? -52.022 -24.805 71.633 1.00 65.41 387 LEU D C 1
ATOM 12787 O O . LEU D 1 206 ? -51.287 -24.894 70.647 1.00 66.08 387 LEU D O 1
ATOM 12792 N N . GLN D 1 207 ? -53.058 -25.611 71.839 1.00 66.54 388 GLN D N 1
ATOM 12793 C CA . GLN D 1 207 ? -53.407 -26.666 70.895 1.00 67.74 388 GLN D CA 1
ATOM 12794 C C . GLN D 1 207 ? -54.916 -26.779 70.772 1.00 67.80 388 GLN D C 1
ATOM 12795 O O . GLN D 1 207 ? -55.591 -27.185 71.716 1.00 68.36 388 GLN D O 1
ATOM 12801 N N . THR D 1 208 ? -55.447 -26.411 69.611 1.00 67.53 389 THR D N 1
ATOM 12802 C CA . THR D 1 208 ? -56.885 -26.485 69.383 1.00 67.10 389 THR D CA 1
ATOM 12803 C C . THR D 1 208 ? -57.231 -26.692 67.914 1.00 66.15 389 THR D C 1
ATOM 12804 O O . THR D 1 208 ? -56.362 -26.660 67.041 1.00 65.19 389 THR D O 1
ATOM 12808 N N . VAL D 1 209 ? -58.513 -26.925 67.658 1.00 65.01 390 VAL D N 1
ATOM 12809 C CA . VAL D 1 209 ? -59.007 -27.126 66.306 1.00 63.78 390 VAL D CA 1
ATOM 12810 C C . VAL D 1 209 ? -59.729 -25.842 65.918 1.00 62.80 390 VAL D C 1
ATOM 12811 O O . VAL D 1 209 ? -60.697 -25.451 66.567 1.00 62.43 390 VAL D O 1
ATOM 12815 N N . LEU D 1 210 ? -59.243 -25.173 64.876 1.00 61.30 391 LEU D N 1
ATOM 12816 C CA . LEU D 1 210 ? -59.861 -23.931 64.422 1.00 60.16 391 LEU D CA 1
ATOM 12817 C C . LEU D 1 210 ? -61.006 -24.239 63.464 1.00 59.69 391 LEU D C 1
ATOM 12818 O O . LEU D 1 210 ? -60.940 -25.199 62.696 1.00 59.71 391 LEU D O 1
ATOM 12823 N N . GLU D 1 211 ? -62.056 -23.427 63.521 1.00 59.46 392 GLU D N 1
ATOM 12824 C CA . GLU D 1 211 ? -63.206 -23.596 62.640 1.00 60.16 392 GLU D CA 1
ATOM 12825 C C . GLU D 1 211 ? -63.475 -22.250 61.983 1.00 58.09 392 GLU D C 1
ATOM 12826 O O . GLU D 1 211 ? -63.070 -21.211 62.504 1.00 57.87 392 GLU D O 1
ATOM 12832 N N . PRO D 1 212 ? -64.166 -22.247 60.830 1.00 57.57 393 PRO D N 1
ATOM 12833 C CA . PRO D 1 212 ? -64.465 -20.999 60.119 1.00 55.43 393 PRO D CA 1
ATOM 12834 C C . PRO D 1 212 ? -64.847 -19.839 61.028 1.00 54.69 393 PRO D C 1
ATOM 12835 O O . PRO D 1 212 ? -65.706 -19.977 61.898 1.00 55.15 393 PRO D O 1
ATOM 12839 N N . GLY D 1 213 ? -64.195 -18.700 60.818 1.00 53.65 394 GLY D N 1
ATOM 12840 C CA . GLY D 1 213 ? -64.474 -17.520 61.613 1.00 51.54 394 GLY D CA 1
ATOM 12841 C C . GLY D 1 213 ? -63.430 -17.233 62.679 1.00 50.19 394 GLY D C 1
ATOM 12842 O O . GLY D 1 213 ? -63.171 -16.073 63.006 1.00 48.15 394 GLY D O 1
ATOM 12843 N N . ASP D 1 214 ? -62.823 -18.282 63.222 1.00 49.71 395 ASP D N 1
ATOM 12844 C CA . ASP D 1 214 ? -61.822 -18.113 64.269 1.00 50.12 395 ASP D CA 1
ATOM 12845 C C . ASP D 1 214 ? -60.565 -17.393 63.798 1.00 48.87 395 ASP D C 1
ATOM 12846 O O . ASP D 1 214 ? -60.225 -17.425 62.618 1.00 49.32 395 ASP D O 1
ATOM 12851 N N . LEU D 1 215 ? -59.885 -16.746 64.738 1.00 47.30 396 LEU D N 1
ATOM 12852 C CA . LEU D 1 215 ? -58.649 -16.022 64.466 1.00 49.45 396 LEU D CA 1
ATOM 12853 C C . LEU D 1 215 ? -57.579 -16.565 65.411 1.00 50.62 396 LEU D C 1
ATOM 12854 O O . LEU D 1 215 ? -57.839 -16.763 66.604 1.00 50.45 396 LEU D O 1
ATOM 12859 N N . LEU D 1 216 ? -56.385 -16.811 64.877 1.00 50.01 397 LEU D N 1
ATOM 12860 C CA . LEU D 1 216 ? -55.273 -17.318 65.679 1.00 48.41 397 LEU D CA 1
ATOM 12861 C C . LEU D 1 216 ? -54.048 -16.450 65.435 1.00 47.88 397 LEU D C 1
ATOM 12862 O O . LEU D 1 216 ? -53.567 -16.340 64.309 1.00 48.55 397 LEU D O 1
ATOM 12867 N N . TYR D 1 217 ? -53.553 -15.830 66.496 1.00 47.72 398 TYR D N 1
ATOM 12868 C CA . TYR D 1 217 ? -52.386 -14.960 66.406 1.00 46.02 398 TYR D CA 1
ATOM 12869 C C . TYR D 1 217 ? -51.205 -15.465 67.225 1.00 46.20 398 TYR D C 1
ATOM 12870 O O . TYR D 1 217 ? -51.381 -16.090 68.272 1.00 44.96 398 TYR D O 1
ATOM 12879 N N . PHE D 1 218 ? -50.001 -15.185 66.734 1.00 45.95 399 PHE D N 1
ATOM 12880 C CA . PHE D 1 218 ? -48.781 -15.555 67.432 1.00 46.31 399 PHE D CA 1
ATOM 12881 C C . PHE D 1 218 ? -47.584 -14.830 66.832 1.00 47.31 399 PHE D C 1
ATOM 12882 O O . PHE D 1 218 ? -47.405 -14.787 65.613 1.00 47.76 399 PHE D O 1
ATOM 12890 N N . PRO D 1 219 ? -46.758 -14.222 67.693 1.00 46.94 400 PRO D N 1
ATOM 12891 C CA . PRO D 1 219 ? -45.571 -13.480 67.277 1.00 46.60 400 PRO D CA 1
ATOM 12892 C C . PRO D 1 219 ? -44.438 -14.330 66.716 1.00 46.80 400 PRO D C 1
ATOM 12893 O O . PRO D 1 219 ? -44.427 -15.558 66.841 1.00 46.40 400 PRO D O 1
ATOM 12897 N N . ARG D 1 220 ? -43.486 -13.654 66.089 1.00 45.76 401 ARG D N 1
ATOM 12898 C CA . ARG D 1 220 ? -42.339 -14.324 65.516 1.00 46.11 401 ARG D CA 1
ATOM 12899 C C . ARG D 1 220 ? -41.566 -15.004 66.640 1.00 46.42 401 ARG D C 1
ATOM 12900 O O . ARG D 1 220 ? -41.459 -14.473 67.749 1.00 43.41 401 ARG D O 1
ATOM 12908 N N . GLY D 1 221 ? -41.046 -16.192 66.351 1.00 46.67 402 GLY D N 1
ATOM 12909 C CA . GLY D 1 221 ? -40.309 -16.928 67.360 1.00 48.33 402 GLY D CA 1
ATOM 12910 C C . GLY D 1 221 ? -41.070 -18.142 67.857 1.00 47.66 402 GLY D C 1
ATOM 12911 O O . GLY D 1 221 ? -40.463 -19.082 68.362 1.00 49.30 402 GLY D O 1
ATOM 12912 N N . PHE D 1 222 ? -42.395 -18.119 67.725 1.00 47.20 403 PHE D N 1
ATOM 12913 C CA . PHE D 1 222 ? -43.241 -19.235 68.152 1.00 46.82 403 PHE D CA 1
ATOM 12914 C C . PHE D 1 222 ? -43.344 -20.309 67.074 1.00 47.04 403 PHE D C 1
ATOM 12915 O O . PHE D 1 222 ? -43.828 -20.044 65.974 1.00 47.15 403 PHE D O 1
ATOM 12923 N N . ILE D 1 223 ? -42.904 -21.523 67.387 1.00 48.47 404 ILE D N 1
ATOM 12924 C CA . ILE D 1 223 ? -42.990 -22.623 66.424 1.00 50.62 404 ILE D CA 1
ATOM 12925 C C . ILE D 1 223 ? -44.455 -23.032 66.295 1.00 51.41 404 ILE D C 1
ATOM 12926 O O . ILE D 1 223 ? -45.216 -22.974 67.265 1.00 50.63 404 ILE D O 1
ATOM 12931 N N . HIS D 1 224 ? -44.849 -23.448 65.098 1.00 53.14 405 HIS D N 1
ATOM 12932 C CA . HIS D 1 224 ? -46.229 -23.848 64.860 1.00 54.75 405 HIS D CA 1
ATOM 12933 C C . HIS D 1 224 ? -46.349 -24.920 63.787 1.00 56.40 405 HIS D C 1
ATOM 12934 O O . HIS D 1 224 ? -45.536 -24.987 62.869 1.00 54.97 405 HIS D O 1
ATOM 12941 N N . GLN D 1 225 ? -47.379 -25.754 63.914 1.00 59.13 406 GLN D N 1
ATOM 12942 C CA . GLN D 1 225 ? -47.652 -26.811 62.944 1.00 61.13 406 GLN D CA 1
ATOM 12943 C C . GLN D 1 225 ? -49.143 -27.122 62.999 1.00 62.36 406 GLN D C 1
ATOM 12944 O O . GLN D 1 225 ? -49.768 -26.994 64.053 1.00 62.27 406 GLN D O 1
ATOM 12950 N N . ALA D 1 226 ? -49.710 -27.521 61.863 1.00 64.57 407 ALA D N 1
ATOM 12951 C CA . ALA D 1 226 ? -51.135 -27.816 61.780 1.00 66.31 407 ALA D CA 1
ATOM 12952 C C . ALA D 1 226 ? -51.432 -28.976 60.841 1.00 68.40 407 ALA D C 1
ATOM 12953 O O . ALA D 1 226 ? -50.693 -29.224 59.890 1.00 68.74 407 ALA D O 1
ATOM 12955 N N . GLU D 1 227 ? -52.525 -29.680 61.114 1.00 70.41 408 GLU D N 1
ATOM 12956 C CA . GLU D 1 227 ? -52.929 -30.813 60.293 1.00 72.83 408 GLU D CA 1
ATOM 12957 C C . GLU D 1 227 ? -54.445 -30.903 60.205 1.00 73.92 408 GLU D C 1
ATOM 12958 O O . GLU D 1 227 ? -55.154 -30.596 61.166 1.00 73.26 408 GLU D O 1
ATOM 12964 N N . CYS D 1 228 ? -54.934 -31.320 59.041 1.00 75.33 409 CYS D N 1
ATOM 12965 C CA . CYS D 1 228 ? -56.366 -31.468 58.823 1.00 77.43 409 CYS D CA 1
ATOM 12966 C C . CYS D 1 228 ? -56.858 -32.732 59.508 1.00 79.42 409 CYS D C 1
ATOM 12967 O O . CYS D 1 228 ? -56.157 -33.747 59.547 1.00 79.36 409 CYS D O 1
ATOM 12970 N N . GLN D 1 229 ? -58.071 -32.663 60.044 1.00 81.88 410 GLN D N 1
ATOM 12971 C CA . GLN D 1 229 ? -58.668 -33.798 60.727 1.00 83.71 410 GLN D CA 1
ATOM 12972 C C . GLN D 1 229 ? -59.253 -34.725 59.661 1.00 84.36 410 GLN D C 1
ATOM 12973 O O . GLN D 1 229 ? -59.051 -34.511 58.462 1.00 84.91 410 GLN D O 1
ATOM 12979 N N . ASP D 1 230 ? -59.983 -35.747 60.093 1.00 84.65 411 ASP D N 1
ATOM 12980 C CA . ASP D 1 230 ? -60.560 -36.710 59.160 1.00 84.23 411 ASP D CA 1
ATOM 12981 C C . ASP D 1 230 ? -61.785 -36.479 58.271 1.00 82.72 411 ASP D C 1
ATOM 12982 O O . ASP D 1 230 ? -62.906 -36.319 58.758 1.00 81.96 411 ASP D O 1
ATOM 12987 N N . GLY D 1 231 ? -61.557 -36.459 56.962 1.00 80.89 412 GLY D N 1
ATOM 12988 C CA . GLY D 1 231 ? -62.628 -36.270 56.001 1.00 79.32 412 GLY D CA 1
ATOM 12989 C C . GLY D 1 231 ? -63.026 -34.827 55.750 1.00 77.59 412 GLY D C 1
ATOM 12990 O O . GLY D 1 231 ? -63.987 -34.569 55.026 1.00 78.38 412 GLY D O 1
ATOM 12991 N N . VAL D 1 232 ? -62.297 -33.883 56.338 1.00 75.09 413 VAL D N 1
ATOM 12992 C CA . VAL D 1 232 ? -62.582 -32.469 56.105 1.00 72.19 413 VAL D CA 1
ATOM 12993 C C . VAL D 1 232 ? -61.285 -31.750 55.717 1.00 69.94 413 VAL D C 1
ATOM 12994 O O . VAL D 1 232 ? -60.225 -31.989 56.306 1.00 69.57 413 VAL D O 1
ATOM 12998 N N . HIS D 1 233 ? -61.373 -30.872 54.721 1.00 66.64 414 HIS D N 1
ATOM 12999 C CA . HIS D 1 233 ? -60.209 -30.110 54.272 1.00 62.99 414 HIS D CA 1
ATOM 13000 C C . HIS D 1 233 ? -60.187 -28.763 54.993 1.00 60.38 414 HIS D C 1
ATOM 13001 O O . HIS D 1 233 ? -61.154 -28.392 55.657 1.00 59.30 414 HIS D O 1
ATOM 13008 N N . SER D 1 234 ? -59.084 -28.034 54.864 1.00 57.49 415 SER D N 1
ATOM 13009 C CA . SER D 1 234 ? -58.972 -26.728 55.502 1.00 54.55 415 SER D CA 1
ATOM 13010 C C . SER D 1 234 ? -58.407 -25.660 54.580 1.00 52.55 415 SER D C 1
ATOM 13011 O O . SER D 1 234 ? -57.494 -25.915 53.799 1.00 52.25 415 SER D O 1
ATOM 13014 N N . LEU D 1 235 ? -58.972 -24.464 54.684 1.00 50.26 416 LEU D N 1
ATOM 13015 C CA . LEU D 1 235 ? -58.535 -23.316 53.905 1.00 49.58 416 LEU D CA 1
ATOM 13016 C C . LEU D 1 235 ? -58.421 -22.148 54.873 1.00 49.35 416 LEU D C 1
ATOM 13017 O O . LEU D 1 235 ? -59.369 -21.844 55.589 1.00 48.61 416 LEU D O 1
ATOM 13022 N N . HIS D 1 236 ? -57.258 -21.507 54.915 1.00 49.82 417 HIS D N 1
ATOM 13023 C CA . HIS D 1 236 ? -57.073 -20.361 55.795 1.00 48.79 417 HIS D CA 1
ATOM 13024 C C . HIS D 1 236 ? -56.122 -19.360 55.175 1.00 48.04 417 HIS D C 1
ATOM 13025 O O . HIS D 1 236 ? -55.320 -19.700 54.304 1.00 47.61 417 HIS D O 1
ATOM 13032 N N . LEU D 1 237 ? -56.226 -18.118 55.630 1.00 47.23 418 LEU D N 1
ATOM 13033 C CA . LEU D 1 237 ? -55.376 -17.051 55.133 1.00 46.02 418 LEU D CA 1
ATOM 13034 C C . LEU D 1 237 ? -54.551 -16.532 56.298 1.00 44.99 418 LEU D C 1
ATOM 13035 O O . LEU D 1 237 ? -55.073 -16.324 57.393 1.00 45.51 418 LEU D O 1
ATOM 13040 N N . THR D 1 238 ? -53.259 -16.338 56.065 1.00 43.30 419 THR D N 1
ATOM 13041 C CA . THR D 1 238 ? -52.382 -15.843 57.116 1.00 44.37 419 THR D CA 1
ATOM 13042 C C . THR D 1 238 ? -51.910 -14.439 56.791 1.00 42.20 419 THR D C 1
ATOM 13043 O O . THR D 1 238 ? -51.264 -14.221 55.777 1.00 44.35 419 THR D O 1
ATOM 13047 N N . LEU D 1 239 ? -52.246 -13.493 57.657 1.00 42.44 420 LEU D N 1
ATOM 13048 C CA . LEU D 1 239 ? -51.835 -12.111 57.480 1.00 43.13 420 LEU D CA 1
ATOM 13049 C C . LEU D 1 239 ? -50.497 -11.939 58.201 1.00 43.21 420 LEU D C 1
ATOM 13050 O O . LEU D 1 239 ? -50.353 -12.329 59.364 1.00 43.29 420 LEU D O 1
ATOM 13055 N N . SER D 1 240 ? -49.520 -11.356 57.516 1.00 41.43 421 SER D N 1
ATOM 13056 C CA . SER D 1 240 ? -48.201 -11.169 58.110 1.00 43.33 421 SER D CA 1
ATOM 13057 C C . SER D 1 240 ? -47.725 -9.730 58.022 1.00 43.07 421 SER D C 1
ATOM 13058 O O . SER D 1 240 ? -47.996 -9.035 57.043 1.00 44.94 421 SER D O 1
ATOM 13061 N N . THR D 1 241 ? -47.004 -9.292 59.049 1.00 42.11 422 THR D N 1
ATOM 13062 C CA . THR D 1 241 ? -46.471 -7.938 59.091 1.00 41.01 422 THR D CA 1
ATOM 13063 C C . THR D 1 241 ? -45.281 -7.857 60.048 1.00 40.90 422 THR D C 1
ATOM 13064 O O . THR D 1 241 ? -44.928 -8.839 60.710 1.00 39.52 422 THR D O 1
ATOM 13068 N N . TYR D 1 242 ? -44.666 -6.682 60.108 1.00 39.59 423 TYR D N 1
ATOM 13069 C CA . TYR D 1 242 ? -43.517 -6.442 60.973 1.00 41.46 423 TYR D CA 1
ATOM 13070 C C . TYR D 1 242 ? -42.268 -7.279 60.685 1.00 41.48 423 TYR D C 1
ATOM 13071 O O . TYR D 1 242 ? -41.696 -7.893 61.586 1.00 42.91 423 TYR D O 1
ATOM 13080 N N . GLN D 1 243 ? -41.843 -7.293 59.426 1.00 41.06 424 GLN D N 1
ATOM 13081 C CA . GLN D 1 243 ? -40.636 -8.013 59.037 1.00 40.28 424 GLN D CA 1
ATOM 13082 C C . GLN D 1 243 ? -39.482 -7.026 59.152 1.00 39.01 424 GLN D C 1
ATOM 13083 O O . GLN D 1 243 ? -39.517 -5.965 58.535 1.00 39.12 424 GLN D O 1
ATOM 13089 N N . ARG D 1 244 ? -38.471 -7.369 59.944 1.00 38.61 425 ARG D N 1
ATOM 13090 C CA . ARG D 1 244 ? -37.301 -6.503 60.132 1.00 40.97 425 ARG D CA 1
ATOM 13091 C C . ARG D 1 244 ? -37.692 -5.070 60.466 1.00 39.72 425 ARG D C 1
ATOM 13092 O O . ARG D 1 244 ? -37.208 -4.125 59.839 1.00 41.32 425 ARG D O 1
ATOM 13100 N N . ASN D 1 245 ? -38.576 -4.917 61.444 1.00 38.57 426 ASN D N 1
ATOM 13101 C CA . ASN D 1 245 ? -39.035 -3.601 61.870 1.00 38.67 426 ASN D CA 1
ATOM 13102 C C . ASN D 1 245 ? -38.720 -3.406 63.365 1.00 37.95 426 ASN D C 1
ATOM 13103 O O . ASN D 1 245 ? -39.578 -2.996 64.152 1.00 35.73 426 ASN D O 1
ATOM 13108 N N . THR D 1 246 ? -37.470 -3.682 63.734 1.00 35.20 427 THR D N 1
ATOM 13109 C CA . THR D 1 246 ? -37.028 -3.591 65.122 1.00 34.36 427 THR D CA 1
ATOM 13110 C C . THR D 1 246 ? -36.148 -2.392 65.472 1.00 34.12 427 THR D C 1
ATOM 13111 O O . THR D 1 246 ? -35.683 -1.660 64.600 1.00 33.43 427 THR D O 1
ATOM 13115 N N . TRP D 1 247 ? -35.920 -2.198 66.768 1.00 34.44 428 TRP D N 1
ATOM 13116 C CA . TRP D 1 247 ? -35.057 -1.115 67.222 1.00 36.81 428 TRP D CA 1
ATOM 13117 C C . TRP D 1 247 ? -33.639 -1.345 66.704 1.00 35.69 428 TRP D C 1
ATOM 13118 O O . TRP D 1 247 ? -32.917 -0.391 66.410 1.00 35.30 428 TRP D O 1
ATOM 13129 N N . GLY D 1 248 ? -33.251 -2.618 66.603 1.00 35.72 429 GLY D N 1
ATOM 13130 C CA . GLY D 1 248 ? -31.929 -2.959 66.105 1.00 35.27 429 GLY D CA 1
ATOM 13131 C C . GLY D 1 248 ? -31.780 -2.515 64.661 1.00 35.52 429 GLY D C 1
ATOM 13132 O O . GLY D 1 248 ? -30.745 -1.982 64.269 1.00 38.78 429 GLY D O 1
ATOM 13133 N N . ASP D 1 249 ? -32.815 -2.731 63.860 1.00 35.43 430 ASP D N 1
ATOM 13134 C CA . ASP D 1 249 ? -32.782 -2.323 62.463 1.00 36.29 430 ASP D CA 1
ATOM 13135 C C . ASP D 1 249 ? -32.635 -0.809 62.401 1.00 36.16 430 ASP D C 1
ATOM 13136 O O . ASP D 1 249 ? -31.874 -0.280 61.590 1.00 35.55 430 ASP D O 1
ATOM 13141 N N . PHE D 1 250 ? -33.362 -0.116 63.273 1.00 36.98 431 PHE D N 1
ATOM 13142 C CA . PHE D 1 250 ? -33.308 1.335 63.315 1.00 35.69 431 PHE D CA 1
ATOM 13143 C C . PHE D 1 250 ? -31.876 1.761 63.603 1.00 35.77 431 PHE D C 1
ATOM 13144 O O . PHE D 1 250 ? -31.365 2.681 62.966 1.00 37.06 431 PHE D O 1
ATOM 13152 N N . LEU D 1 251 ? -31.223 1.089 64.549 1.00 34.91 432 LEU D N 1
ATOM 13153 C CA . LEU D 1 251 ? -29.840 1.427 64.891 1.00 36.42 432 LEU D CA 1
ATOM 13154 C C . LEU D 1 251 ? -28.856 1.145 63.770 1.00 36.53 432 LEU D C 1
ATOM 13155 O O . LEU D 1 251 ? -27.940 1.935 63.544 1.00 34.67 432 LEU D O 1
ATOM 13160 N N . GLU D 1 252 ? -29.042 0.026 63.067 1.00 37.00 433 GLU D N 1
ATOM 13161 C CA . GLU D 1 252 ? -28.147 -0.319 61.967 1.00 38.39 433 GLU D CA 1
ATOM 13162 C C . GLU D 1 252 ? -28.029 0.820 60.954 1.00 37.14 433 GLU D C 1
ATOM 13163 O O . GLU D 1 252 ? -26.964 1.029 60.374 1.00 37.77 433 GLU D O 1
ATOM 13169 N N . ALA D 1 253 ? -29.110 1.564 60.745 1.00 35.31 434 ALA D N 1
ATOM 13170 C CA . ALA D 1 253 ? -29.073 2.672 59.793 1.00 36.65 434 ALA D CA 1
ATOM 13171 C C . ALA D 1 253 ? -28.537 3.950 60.434 1.00 37.17 434 ALA D C 1
ATOM 13172 O O . ALA D 1 253 ? -27.923 4.783 59.768 1.00 37.28 434 ALA D O 1
ATOM 13174 N N . ILE D 1 254 ? -28.762 4.092 61.735 1.00 37.68 435 ILE D N 1
ATOM 13175 C CA . ILE D 1 254 ? -28.310 5.270 62.479 1.00 38.71 435 ILE D CA 1
ATOM 13176 C C . ILE D 1 254 ? -26.791 5.359 62.691 1.00 38.68 435 ILE D C 1
ATOM 13177 O O . ILE D 1 254 ? -26.164 6.384 62.395 1.00 37.72 435 ILE D O 1
ATOM 13182 N N . LEU D 1 255 ? -26.211 4.282 63.213 1.00 37.53 436 LEU D N 1
ATOM 13183 C CA . LEU D 1 255 ? -24.794 4.250 63.543 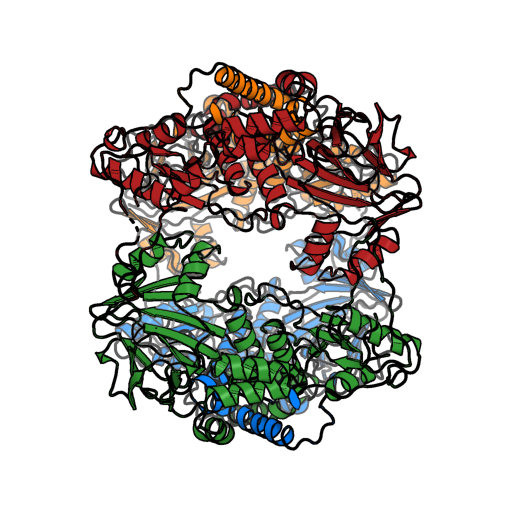1.00 38.05 436 LEU D CA 1
ATOM 13184 C C . LEU D 1 255 ? -23.798 4.700 62.483 1.00 38.35 436 LEU D C 1
ATOM 13185 O O . LEU D 1 255 ? -22.937 5.540 62.753 1.00 38.11 436 LEU D O 1
ATOM 13190 N N . PRO D 1 256 ? -23.873 4.131 61.272 1.00 38.27 437 PRO D N 1
ATOM 13191 C CA . PRO D 1 256 ? -22.913 4.559 60.245 1.00 37.72 437 PRO D CA 1
ATOM 13192 C C . PRO D 1 256 ? -22.893 6.073 60.071 1.00 35.65 437 PRO D C 1
ATOM 13193 O O . PRO D 1 256 ? -21.828 6.696 60.016 1.00 35.01 437 PRO D O 1
ATOM 13197 N N . LEU D 1 257 ? -24.078 6.666 59.988 1.00 35.19 438 LEU D N 1
ATOM 13198 C CA . LEU D 1 257 ? -24.205 8.112 59.816 1.00 34.53 438 LEU D CA 1
ATOM 13199 C C . LEU D 1 257 ? -23.705 8.862 61.060 1.00 33.04 438 LEU D C 1
ATOM 13200 O O . LEU D 1 257 ? -23.079 9.911 60.950 1.00 31.99 438 LEU D O 1
ATOM 13205 N N . ALA D 1 258 ? -23.974 8.310 62.238 1.00 31.22 439 ALA D N 1
ATOM 13206 C CA . ALA D 1 258 ? -23.545 8.932 63.488 1.00 32.21 439 ALA D CA 1
ATOM 13207 C C . ALA D 1 258 ? -22.016 9.050 63.609 1.00 33.35 439 ALA D C 1
ATOM 13208 O O . ALA D 1 258 ? -21.492 10.108 63.983 1.00 32.53 439 ALA D O 1
ATOM 13210 N N . VAL D 1 259 ? -21.315 7.966 63.292 1.00 36.98 440 VAL D N 1
ATOM 13211 C CA A VAL D 1 259 ? -19.829 7.998 63.353 0.50 33.59 440 VAL D CA 1
ATOM 13212 C CA B VAL D 1 259 ? -19.823 7.983 63.338 0.50 33.72 440 VAL D CA 1
ATOM 13213 C C . VAL D 1 259 ? -19.280 8.914 62.402 1.00 31.47 440 VAL D C 1
ATOM 13214 O O . VAL D 1 259 ? -18.333 9.621 62.748 1.00 32.73 440 VAL D O 1
ATOM 13221 N N . GLN D 1 260 ? -19.832 8.984 61.195 1.00 33.38 441 GLN D N 1
ATOM 13222 C CA . GLN D 1 260 ? -19.350 9.920 60.184 1.00 36.33 441 GLN D CA 1
ATOM 13223 C C . GLN D 1 260 ? -19.545 11.359 60.649 1.00 35.66 441 GLN D C 1
ATOM 13224 O O . GLN D 1 260 ? -18.640 12.180 60.513 1.00 39.21 441 GLN D O 1
ATOM 13227 N N . ALA D 1 261 ? -20.714 11.666 61.200 1.00 33.76 442 ALA D N 1
ATOM 13228 C CA . ALA D 1 261 ? -20.969 13.019 61.678 1.00 33.83 442 ALA D CA 1
ATOM 13229 C C . ALA D 1 261 ? -20.028 13.354 62.835 1.00 33.40 442 ALA D C 1
ATOM 13230 O O . ALA D 1 261 ? -19.466 14.452 62.892 1.00 32.08 442 ALA D O 1
ATOM 13232 N N . ALA D 1 262 ? -19.845 12.399 63.745 1.00 33.44 443 ALA D N 1
ATOM 13233 C CA . ALA D 1 262 ? -18.975 12.609 64.900 1.00 33.99 443 ALA D CA 1
ATOM 13234 C C . ALA D 1 262 ? -17.547 12.918 64.481 1.00 34.91 443 ALA D C 1
ATOM 13235 O O . ALA D 1 262 ? -16.896 13.779 65.070 1.00 36.25 443 ALA D O 1
ATOM 13237 N N . MET D 1 263 ? -17.056 12.225 63.460 1.00 36.02 444 MET D N 1
ATOM 13238 C CA . MET D 1 263 ? -15.692 12.447 62.981 1.00 36.22 444 MET D CA 1
ATOM 13239 C C . MET D 1 263 ? -15.526 13.820 62.321 1.00 36.16 444 MET D C 1
ATOM 13240 O O . MET D 1 263 ? -14.472 14.439 62.412 1.00 33.89 444 MET D O 1
ATOM 13245 N N . GLU D 1 264 ? -16.568 14.292 61.651 1.00 37.54 445 GLU D N 1
ATOM 13246 C CA . GLU D 1 264 ? -16.487 15.585 60.978 1.00 41.77 445 GLU D CA 1
ATOM 13247 C C . GLU D 1 264 ? -16.698 16.753 61.940 1.00 40.23 445 GLU D C 1
ATOM 13248 O O . GLU D 1 264 ? -16.088 17.804 61.789 1.00 40.97 445 GLU D O 1
ATOM 13254 N N . GLU D 1 265 ? -17.540 16.549 62.943 1.00 39.35 446 GLU D N 1
ATOM 13255 C CA . GLU D 1 265 ? -17.857 17.601 63.906 1.00 40.23 446 GLU D CA 1
ATOM 13256 C C . GLU D 1 265 ? -17.020 17.695 65.187 1.00 39.59 446 GLU D C 1
ATOM 13257 O O . GLU D 1 265 ? -16.957 18.761 65.791 1.00 40.79 446 GLU D O 1
ATOM 13263 N N . ASN D 1 266 ? -16.371 16.609 65.602 1.00 38.63 447 ASN D N 1
ATOM 13264 C CA . ASN D 1 266 ? -15.589 16.629 66.839 1.00 37.26 447 ASN D CA 1
ATOM 13265 C C . ASN D 1 266 ? -14.209 15.979 66.687 1.00 38.18 447 ASN D C 1
ATOM 13266 O O . ASN D 1 266 ? -14.094 14.790 66.370 1.00 37.00 447 ASN D O 1
ATOM 13271 N N . VAL D 1 267 ? -13.169 16.764 66.956 1.00 36.90 448 VAL D N 1
ATOM 13272 C CA . VAL D 1 267 ? -11.790 16.327 66.804 1.00 36.35 448 VAL D CA 1
ATOM 13273 C C . VAL D 1 267 ? -11.343 15.117 67.634 1.00 36.33 448 VAL D C 1
ATOM 13274 O O . VAL D 1 267 ? -10.360 14.452 67.275 1.00 32.63 448 VAL D O 1
ATOM 13278 N N . GLU D 1 268 ? -12.047 14.816 68.725 1.00 35.15 449 GLU D N 1
ATOM 13279 C CA . GLU D 1 268 ? -11.665 13.661 69.546 1.00 35.40 449 GLU D CA 1
ATOM 13280 C C . GLU D 1 268 ? -11.938 12.350 68.810 1.00 35.17 449 GLU D C 1
ATOM 13281 O O . GLU D 1 268 ? -11.352 11.324 69.138 1.00 34.23 449 GLU D O 1
ATOM 13287 N N . PHE D 1 269 ? -12.842 12.382 67.832 1.00 33.43 450 PHE D N 1
ATOM 13288 C CA . PHE D 1 269 ? -13.142 11.193 67.045 1.00 32.80 450 PHE D CA 1
ATOM 13289 C C . PHE D 1 269 ? -12.145 11.091 65.875 1.00 32.74 450 PHE D C 1
ATOM 13290 O O . PHE D 1 269 ? -12.137 10.096 65.136 1.00 33.61 450 PHE D O 1
ATOM 13298 N N . ARG D 1 270 ? -11.301 12.117 65.720 1.00 29.97 451 ARG D N 1
ATOM 13299 C CA . ARG D 1 270 ? -10.302 12.163 64.643 1.00 27.77 451 ARG D CA 1
ATOM 13300 C C . ARG D 1 270 ? -8.876 11.935 65.139 1.00 27.44 451 ARG D C 1
ATOM 13301 O O . ARG D 1 270 ? -7.939 11.854 64.345 1.00 26.44 451 ARG D O 1
ATOM 13309 N N . ARG D 1 271 ? -8.694 11.846 66.451 1.00 27.92 452 ARG D N 1
ATOM 13310 C CA . ARG D 1 271 ? -7.352 11.625 66.983 1.00 28.86 452 ARG D CA 1
ATOM 13311 C C . ARG D 1 271 ? -6.831 10.230 66.659 1.00 28.65 452 ARG D C 1
ATOM 13312 O O . ARG D 1 271 ? -7.601 9.273 66.552 1.00 27.66 452 ARG D O 1
ATOM 13320 N N . GLY D 1 272 ? -5.516 10.132 66.506 1.00 27.20 453 GLY D N 1
ATOM 13321 C CA . GLY D 1 272 ? -4.897 8.868 66.197 1.00 27.31 453 GLY D CA 1
ATOM 13322 C C . GLY D 1 272 ? -4.960 7.849 67.314 1.00 28.80 453 GLY D C 1
ATOM 13323 O O . GLY D 1 272 ? -4.957 8.188 68.506 1.00 27.93 453 GLY D O 1
ATOM 13324 N N . LEU D 1 273 ? -5.045 6.586 66.904 1.00 26.87 454 LEU D N 1
ATOM 13325 C CA . LEU D 1 273 ? -5.059 5.456 67.808 1.00 25.55 454 LEU D CA 1
ATOM 13326 C C . LEU D 1 273 ? -3.649 5.368 68.377 1.00 26.99 454 LEU D C 1
ATOM 13327 O O . LEU D 1 273 ? -2.711 5.920 67.811 1.00 27.93 454 LEU D O 1
ATOM 13332 N N . PRO D 1 274 ? -3.481 4.704 69.523 1.00 26.82 455 PRO D N 1
ATOM 13333 C CA . PRO D 1 274 ? -2.107 4.633 70.025 1.00 27.04 455 PRO D CA 1
ATOM 13334 C C . PRO D 1 274 ? -1.226 3.885 69.034 1.00 27.77 455 PRO D C 1
ATOM 13335 O O . PRO D 1 274 ? -1.724 3.094 68.247 1.00 28.10 455 PRO D O 1
ATOM 13339 N N . ARG D 1 275 ? 0.078 4.148 69.067 1.00 28.69 456 ARG D N 1
ATOM 13340 C CA . ARG D 1 275 ? 1.009 3.507 68.152 1.00 30.92 456 ARG D CA 1
ATOM 13341 C C . ARG D 1 275 ? 1.275 2.052 68.495 1.00 33.34 456 ARG D C 1
ATOM 13342 O O . ARG D 1 275 ? 1.834 1.316 67.681 1.00 34.38 456 ARG D O 1
ATOM 13350 N N . ASP D 1 276 ? 0.871 1.635 69.689 1.00 31.58 457 ASP D N 1
ATOM 13351 C CA . ASP D 1 276 ? 1.139 0.282 70.142 1.00 31.27 457 ASP D CA 1
ATOM 13352 C C . ASP D 1 276 ? -0.042 -0.481 70.730 1.00 29.97 457 ASP D C 1
ATOM 13353 O O . ASP D 1 276 ? 0.165 -1.416 71.494 1.00 30.25 457 ASP D O 1
ATOM 13358 N N . PHE D 1 277 ? -1.271 -0.107 70.404 1.00 29.49 458 PHE D N 1
ATOM 13359 C CA . PHE D 1 277 ? -2.401 -0.835 70.974 1.00 30.50 458 PHE D CA 1
ATOM 13360 C C . PHE D 1 277 ? -2.421 -2.303 70.511 1.00 33.66 458 PHE D C 1
ATOM 13361 O O . PHE D 1 277 ? -3.039 -3.161 71.154 1.00 32.97 458 PHE D O 1
ATOM 13369 N N . MET D 1 278 ? -1.744 -2.593 69.400 1.00 33.09 459 MET D N 1
ATOM 13370 C CA . MET D 1 278 ? -1.699 -3.965 68.902 1.00 34.66 459 MET D CA 1
ATOM 13371 C C . MET D 1 278 ? -0.919 -4.862 69.864 1.00 35.61 459 MET D C 1
ATOM 13372 O O . MET D 1 278 ? -0.975 -6.079 69.756 1.00 34.94 459 MET D O 1
ATOM 13377 N N . ASP D 1 279 ? -0.196 -4.260 70.809 1.00 36.32 460 ASP D N 1
ATOM 13378 C CA . ASP D 1 279 ? 0.564 -5.040 71.789 1.00 35.97 460 ASP D CA 1
ATOM 13379 C C . ASP D 1 279 ? -0.315 -5.611 72.902 1.00 34.94 460 ASP D C 1
ATOM 13380 O O . ASP D 1 279 ? 0.069 -6.573 73.562 1.00 35.82 460 ASP D O 1
ATOM 13385 N N . TYR D 1 280 ? -1.492 -5.029 73.116 1.00 34.21 461 TYR D N 1
ATOM 13386 C CA . TYR D 1 280 ? -2.367 -5.495 74.193 1.00 32.09 461 TYR D CA 1
ATOM 13387 C C . TYR D 1 280 ? -3.841 -5.693 73.819 1.00 32.18 461 TYR D C 1
ATOM 13388 O O . TYR D 1 280 ? -4.648 -6.077 74.663 1.00 32.45 461 TYR D O 1
ATOM 13397 N N . MET D 1 281 ? -4.187 -5.416 72.563 1.00 31.99 462 MET D N 1
ATOM 13398 C CA . MET D 1 281 ? -5.547 -5.622 72.060 1.00 31.13 462 MET D CA 1
ATOM 13399 C C . MET D 1 281 ? -5.470 -6.754 71.034 1.00 32.55 462 MET D C 1
ATOM 13400 O O . MET D 1 281 ? -4.472 -6.888 70.332 1.00 31.01 462 MET D O 1
ATOM 13405 N N . GLY D 1 282 ? -6.523 -7.555 70.934 1.00 32.45 463 GLY D N 1
ATOM 13406 C CA . GLY D 1 282 ? -6.509 -8.664 69.998 1.00 35.21 463 GLY D CA 1
ATOM 13407 C C . GLY D 1 282 ? -6.706 -9.986 70.725 1.00 36.98 463 GLY D C 1
ATOM 13408 O O . GLY D 1 282 ? -6.528 -10.076 71.947 1.00 34.03 463 GLY D O 1
ATOM 13409 N N . ALA D 1 283 ? -7.067 -11.020 69.974 1.00 38.24 464 ALA D N 1
ATOM 13410 C CA . ALA D 1 283 ? -7.307 -12.334 70.558 1.00 40.86 464 ALA D CA 1
ATOM 13411 C C . ALA D 1 283 ? -6.087 -12.871 71.310 1.00 42.67 464 ALA D C 1
ATOM 13412 O O . ALA D 1 283 ? -6.229 -13.481 72.371 1.00 44.34 464 ALA D O 1
ATOM 13414 N N . GLN D 1 284 ? -4.894 -12.632 70.769 1.00 43.03 465 GLN D N 1
ATOM 13415 C CA . GLN D 1 284 ? -3.667 -13.090 71.406 0.30 43.15 465 GLN D CA 1
ATOM 13416 C C . GLN D 1 284 ? -3.543 -12.453 72.783 1.00 45.54 465 GLN D C 1
ATOM 13417 O O . GLN D 1 284 ? -2.918 -13.012 73.681 1.00 46.98 465 GLN D O 1
ATOM 13423 N N . HIS D 1 285 ? -4.154 -11.285 72.958 1.00 47.85 466 HIS D N 1
ATOM 13424 C CA . HIS D 1 285 ? -4.067 -10.573 74.233 1.00 48.16 466 HIS D CA 1
ATOM 13425 C C . HIS D 1 285 ? -5.352 -10.539 75.059 1.00 48.63 466 HIS D C 1
ATOM 13426 O O . HIS D 1 285 ? -5.475 -9.742 75.985 1.00 47.44 466 HIS D O 1
ATOM 13433 N N . SER D 1 286 ? -6.301 -11.412 74.741 1.00 51.79 467 SER D N 1
ATOM 13434 C CA . SER D 1 286 ? -7.571 -11.450 75.466 1.00 54.51 467 SER D CA 1
ATOM 13435 C C . SER D 1 286 ? -7.395 -11.644 76.973 1.00 56.86 467 SER D C 1
ATOM 13436 O O . SER D 1 286 ? -8.292 -11.315 77.753 1.00 58.20 467 SER D O 1
ATOM 13439 N N . ASP D 1 287 ? -6.246 -12.180 77.383 1.00 58.68 468 ASP D N 1
ATOM 13440 C CA . ASP D 1 287 ? -5.971 -12.423 78.798 1.00 60.32 468 ASP D CA 1
ATOM 13441 C C . ASP D 1 287 ? -4.879 -11.530 79.370 1.00 59.77 468 ASP D C 1
ATOM 13442 O O . ASP D 1 287 ? -4.324 -11.816 80.433 1.00 60.65 468 ASP D O 1
ATOM 13447 N N . SER D 1 288 ? -4.573 -10.448 78.665 1.00 58.76 469 SER D N 1
ATOM 13448 C CA . SER D 1 288 ? -3.546 -9.508 79.105 1.00 57.68 469 SER D CA 1
ATOM 13449 C C . SER D 1 288 ? -3.987 -8.738 80.352 1.00 57.32 469 SER D C 1
ATOM 13450 O O . SER D 1 288 ? -5.174 -8.451 80.542 1.00 57.13 469 SER D O 1
ATOM 13453 N N . LYS D 1 289 ? -3.021 -8.410 81.203 1.00 56.52 470 LYS D N 1
ATOM 13454 C CA . LYS D 1 289 ? -3.300 -7.673 82.432 1.00 55.80 470 LYS D CA 1
ATOM 13455 C C . LYS D 1 289 ? -2.806 -6.239 82.303 1.00 53.36 470 LYS D C 1
ATOM 13456 O O . LYS D 1 289 ? -2.853 -5.458 83.256 1.00 52.14 470 LYS D O 1
ATOM 13462 N N . ASP D 1 290 ? -2.340 -5.900 81.107 1.00 50.65 471 ASP D N 1
ATOM 13463 C CA . ASP D 1 290 ? -1.843 -4.563 80.826 1.00 49.07 471 ASP D CA 1
ATOM 13464 C C . ASP D 1 290 ? -2.963 -3.551 81.083 1.00 46.93 471 ASP D C 1
ATOM 13465 O O . ASP D 1 290 ? -3.989 -3.560 80.403 1.00 48.82 471 ASP D O 1
ATOM 13470 N N . PRO D 1 291 ? -2.776 -2.656 82.064 1.00 44.23 472 PRO D N 1
ATOM 13471 C CA . PRO D 1 291 ? -3.816 -1.663 82.363 1.00 41.58 472 PRO D CA 1
ATOM 13472 C C . PRO D 1 291 ? -4.274 -0.856 81.153 1.00 39.63 472 PRO D C 1
ATOM 13473 O O . PRO D 1 291 ? -5.401 -0.360 81.130 1.00 37.76 472 PRO D O 1
ATOM 13477 N N . ARG D 1 292 ? -3.404 -0.724 80.153 1.00 37.49 473 ARG D N 1
ATOM 13478 C CA . ARG D 1 292 ? -3.745 0.008 78.934 1.00 36.91 473 ARG D CA 1
ATOM 13479 C C . ARG D 1 292 ? -4.929 -0.653 78.225 1.00 34.62 473 ARG D C 1
ATOM 13480 O O . ARG D 1 292 ? -5.727 0.012 77.565 1.00 33.81 473 ARG D O 1
ATOM 13488 N N . ARG D 1 293 ? -5.040 -1.966 78.372 1.00 32.83 474 ARG D N 1
ATOM 13489 C CA . ARG D 1 293 ? -6.132 -2.706 77.754 1.00 34.25 474 ARG D CA 1
ATOM 13490 C C . ARG D 1 293 ? -7.474 -2.221 78.322 1.00 33.87 474 ARG D C 1
ATOM 13491 O O . ARG D 1 293 ? -8.434 -1.981 77.588 1.00 31.14 474 ARG D O 1
ATOM 13499 N N . THR D 1 294 ? -7.521 -2.089 79.642 1.00 33.70 475 THR D N 1
ATOM 13500 C CA . THR D 1 294 ? -8.714 -1.633 80.345 1.00 34.49 475 THR D CA 1
ATOM 13501 C C . THR D 1 294 ? -9.060 -0.213 79.919 1.00 33.41 475 THR D C 1
ATOM 13502 O O . THR D 1 294 ? -10.235 0.111 79.682 1.00 32.65 475 THR D O 1
ATOM 13506 N N . ALA D 1 295 ? -8.034 0.635 79.832 1.00 29.74 476 ALA D N 1
ATOM 13507 C CA . ALA D 1 295 ? -8.227 2.018 79.432 1.00 30.22 476 ALA D CA 1
ATOM 13508 C C . ALA D 1 295 ? -8.718 2.055 77.990 1.00 30.34 476 ALA D C 1
ATOM 13509 O O . ALA D 1 295 ? -9.575 2.870 77.634 1.00 30.42 476 ALA D O 1
ATOM 13511 N N . PHE D 1 296 ? -8.181 1.165 77.163 1.00 28.72 477 PHE D N 1
ATOM 13512 C CA . PHE D 1 296 ? -8.579 1.130 75.769 1.00 28.92 477 PHE D CA 1
ATOM 13513 C C . PHE D 1 296 ? -10.069 0.799 75.681 1.00 28.69 477 PHE D C 1
ATOM 13514 O O . PHE D 1 296 ? -10.832 1.505 75.015 1.00 27.72 477 PHE D O 1
ATOM 13522 N N . MET D 1 297 ? -10.488 -0.255 76.372 1.00 27.49 478 MET D N 1
ATOM 13523 C CA . MET D 1 297 ? -11.889 -0.664 76.338 1.00 32.13 478 MET D CA 1
ATOM 13524 C C . MET D 1 297 ? -12.854 0.370 76.899 1.00 31.25 478 MET D C 1
ATOM 13525 O O . MET D 1 297 ? -13.968 0.529 76.393 1.00 30.08 478 MET D O 1
ATOM 13530 N N . GLU D 1 298 ? -12.432 1.074 77.943 1.00 31.87 479 GLU D N 1
ATOM 13531 C CA . GLU D 1 298 ? -13.280 2.099 78.521 1.00 33.24 479 GLU D CA 1
ATOM 13532 C C . GLU D 1 298 ? -13.454 3.237 77.525 1.00 32.85 479 GLU D C 1
ATOM 13533 O O . GLU D 1 298 ? -14.541 3.806 77.420 1.00 33.57 479 GLU D O 1
ATOM 13539 N N . LYS D 1 299 ? -12.403 3.559 76.775 1.00 30.64 480 LYS D N 1
ATOM 13540 C CA . LYS D 1 299 ? -12.519 4.644 75.808 1.00 31.38 480 LYS D CA 1
ATOM 13541 C C . LYS D 1 299 ? -13.460 4.263 74.657 1.00 30.57 480 LYS D C 1
ATOM 13542 O O . LYS D 1 299 ? -14.269 5.077 74.212 1.00 29.33 480 LYS D O 1
ATOM 13548 N N . VAL D 1 300 ? -13.367 3.030 74.172 1.00 30.27 481 VAL D N 1
ATOM 13549 C CA . VAL D 1 300 ? -14.270 2.608 73.112 1.00 28.76 481 VAL D CA 1
ATOM 13550 C C . VAL D 1 300 ? -15.700 2.741 73.620 1.00 29.99 481 VAL D C 1
ATOM 13551 O O . VAL D 1 300 ? -16.570 3.274 72.929 1.00 31.84 481 VAL D O 1
ATOM 13555 N N . ARG D 1 301 ? -15.949 2.275 74.838 1.00 31.15 482 ARG D N 1
ATOM 13556 C CA . ARG D 1 301 ? -17.297 2.347 75.385 1.00 33.19 482 ARG D CA 1
ATOM 13557 C C . ARG D 1 301 ? -17.836 3.772 75.491 1.00 32.26 482 ARG D C 1
ATOM 13558 O O . ARG D 1 301 ? -18.991 4.019 75.169 1.00 31.19 482 ARG D O 1
ATOM 13566 N N . VAL D 1 302 ? -17.014 4.717 75.925 1.00 31.88 483 VAL D N 1
ATOM 13567 C CA . VAL D 1 302 ? -17.496 6.092 76.020 1.00 33.11 483 VAL D CA 1
ATOM 13568 C C . VAL D 1 302 ? -17.754 6.709 74.634 1.00 32.45 483 VAL D C 1
ATOM 13569 O O . VAL D 1 302 ? -18.765 7.393 74.426 1.00 29.88 483 VAL D O 1
ATOM 13573 N N . LEU D 1 303 ? -16.844 6.470 73.691 1.00 31.21 484 LEU D N 1
ATOM 13574 C CA . LEU D 1 303 ? -17.010 7.018 72.347 1.00 31.11 484 LEU D CA 1
ATOM 13575 C C . LEU D 1 303 ? -18.275 6.468 71.700 1.00 30.62 484 LEU D C 1
ATOM 13576 O O . LEU D 1 303 ? -18.990 7.195 71.007 1.00 30.94 484 LEU D O 1
ATOM 13581 N N . VAL D 1 304 ? -18.557 5.188 71.931 1.00 29.89 485 VAL D N 1
ATOM 13582 C CA . VAL D 1 304 ? -19.752 4.580 71.365 1.00 30.26 485 VAL D CA 1
ATOM 13583 C C . VAL D 1 304 ? -20.981 5.260 71.953 1.00 31.69 485 VAL D C 1
ATOM 13584 O O . VAL D 1 304 ? -21.914 5.623 71.219 1.00 31.05 485 VAL D O 1
ATOM 13588 N N . ALA D 1 305 ? -20.973 5.445 73.273 1.00 29.71 486 ALA D N 1
ATOM 13589 C CA . ALA D 1 305 ? -22.090 6.087 73.959 1.00 29.92 486 ALA D CA 1
ATOM 13590 C C . ALA D 1 305 ? -22.265 7.508 73.447 1.00 30.50 486 ALA D C 1
ATOM 13591 O O . ALA D 1 305 ? -23.389 7.971 73.271 1.00 33.11 486 ALA D O 1
ATOM 13593 N N . ARG D 1 306 ? -21.154 8.197 73.207 1.00 31.31 487 ARG D N 1
ATOM 13594 C CA . ARG D 1 306 ? -21.206 9.567 72.721 1.00 32.57 487 ARG D CA 1
ATOM 13595 C C . ARG D 1 306 ? -21.748 9.690 71.293 1.00 35.61 487 ARG D C 1
ATOM 13596 O O . ARG D 1 306 ? -22.015 10.799 70.808 1.00 34.85 487 ARG D O 1
ATOM 13604 N N . LEU D 1 307 ? -21.907 8.562 70.609 1.00 35.81 488 LEU D N 1
ATOM 13605 C CA . LEU D 1 307 ? -22.438 8.600 69.250 1.00 38.20 488 LEU D CA 1
ATOM 13606 C C . LEU D 1 307 ? -23.919 8.988 69.202 1.00 38.53 488 LEU D C 1
ATOM 13607 O O . LEU D 1 307 ? -24.379 9.593 68.229 1.00 41.71 488 LEU D O 1
ATOM 13612 N N . GLY D 1 308 ? -24.665 8.640 70.244 1.00 38.38 489 GLY D N 1
ATOM 13613 C CA . GLY D 1 308 ? -26.081 8.963 70.273 1.00 40.60 489 GLY D CA 1
ATOM 13614 C C . GLY D 1 308 ? -26.343 10.444 70.049 1.00 42.18 489 GLY D C 1
ATOM 13615 O O . GLY D 1 308 ? -27.398 10.836 69.539 1.00 43.32 489 GLY D O 1
ATOM 13616 N N . HIS D 1 309 ? -25.380 11.272 70.437 1.00 42.16 490 HIS D N 1
ATOM 13617 C CA . HIS D 1 309 ? -25.491 12.717 70.276 1.00 43.48 490 HIS D CA 1
ATOM 13618 C C . HIS D 1 309 ? -25.452 13.123 68.800 1.00 42.98 490 HIS D C 1
ATOM 13619 O O . HIS D 1 309 ? -26.007 14.154 68.413 1.00 41.94 490 HIS D O 1
ATOM 13626 N N . PHE D 1 310 ? -24.795 12.308 67.982 1.00 41.87 491 PHE D N 1
ATOM 13627 C CA . PHE D 1 310 ? -24.653 12.602 66.562 1.00 41.39 491 PHE D CA 1
ATOM 13628 C C . PHE D 1 310 ? -25.584 11.790 65.666 1.00 42.27 491 PHE D C 1
ATOM 13629 O O . PHE D 1 310 ? -25.455 11.823 64.446 1.00 44.09 491 PHE D O 1
ATOM 13637 N N . ALA D 1 311 ? -26.527 11.073 66.268 1.00 42.39 492 ALA D N 1
ATOM 13638 C CA . ALA D 1 311 ? -27.457 10.248 65.502 1.00 43.81 492 ALA D CA 1
ATOM 13639 C C . ALA D 1 311 ? -28.609 11.002 64.820 1.00 44.85 492 ALA D C 1
ATOM 13640 O O . ALA D 1 311 ? -29.469 11.589 65.485 1.00 45.08 492 ALA D O 1
ATOM 13642 N N . PRO D 1 312 ? -28.655 10.970 63.474 1.00 44.36 493 PRO D N 1
ATOM 13643 C CA . PRO D 1 312 ? -29.715 11.649 62.711 1.00 41.54 493 PRO D CA 1
ATOM 13644 C C . PRO D 1 312 ? -31.001 10.826 62.760 1.00 40.10 493 PRO D C 1
ATOM 13645 O O . PRO D 1 312 ? -31.411 10.216 61.766 1.00 40.58 493 PRO D O 1
ATOM 13649 N N . VAL D 1 313 ? -31.627 10.812 63.928 1.00 37.44 494 VAL D N 1
ATOM 13650 C CA . VAL D 1 313 ? -32.843 10.048 64.145 1.00 37.25 494 VAL D CA 1
ATOM 13651 C C . VAL D 1 313 ? -34.002 10.393 63.211 1.00 37.21 494 VAL D C 1
ATOM 13652 O O . VAL D 1 313 ? -34.689 9.499 62.721 1.00 37.35 494 VAL D O 1
ATOM 13656 N N . ASP D 1 314 ? -34.225 11.677 62.961 1.00 37.76 495 ASP D N 1
ATOM 13657 C CA . ASP D 1 314 ? -35.323 12.081 62.092 1.00 39.41 495 ASP D CA 1
ATOM 13658 C C . ASP D 1 314 ? -35.108 11.656 60.642 1.00 39.76 495 ASP D C 1
ATOM 13659 O O . ASP D 1 314 ? -36.052 11.208 59.974 1.00 40.24 495 ASP D O 1
ATOM 13664 N N . ALA D 1 315 ? -33.873 11.793 60.164 1.00 38.72 496 ALA D N 1
ATOM 13665 C CA . ALA D 1 315 ? -33.534 11.430 58.793 1.00 39.80 496 ALA D CA 1
ATOM 13666 C C . ALA D 1 315 ? -33.756 9.947 58.569 1.00 39.00 496 ALA D C 1
ATOM 13667 O O . ALA D 1 315 ? -34.369 9.548 57.584 1.00 39.19 496 ALA D O 1
ATOM 13669 N N . VAL D 1 316 ? -33.261 9.127 59.489 1.00 38.92 497 VAL D N 1
ATOM 13670 C CA . VAL D 1 316 ? -33.426 7.683 59.366 1.00 37.60 497 VAL D CA 1
ATOM 13671 C C . VAL D 1 316 ? -34.905 7.306 59.468 1.00 37.08 497 VAL D C 1
ATOM 13672 O O . VAL D 1 316 ? -35.364 6.370 58.813 1.00 36.81 497 VAL D O 1
ATOM 13676 N N . ALA D 1 317 ? -35.657 8.037 60.285 1.00 38.32 498 ALA D N 1
ATOM 13677 C CA . ALA D 1 317 ? -37.078 7.759 60.419 1.00 37.47 498 ALA D CA 1
ATOM 13678 C C . ALA D 1 317 ? -37.759 8.063 59.077 1.00 37.65 498 ALA D C 1
ATOM 13679 O O . ALA D 1 317 ? -38.672 7.354 58.659 1.00 36.65 498 ALA D O 1
ATOM 13681 N N . ASP D 1 318 ? -37.304 9.114 58.400 1.00 38.80 499 ASP D N 1
ATOM 13682 C CA . ASP D 1 318 ? -37.879 9.483 57.110 1.00 40.39 499 ASP D CA 1
ATOM 13683 C C . ASP D 1 318 ? -37.529 8.445 56.055 1.00 41.08 499 ASP D C 1
ATOM 13684 O O . ASP D 1 318 ? -38.343 8.135 55.178 1.00 40.32 499 ASP D O 1
ATOM 13689 N N . GLN D 1 319 ? -36.314 7.908 56.142 1.00 40.38 500 GLN D N 1
ATOM 13690 C CA . GLN D 1 319 ? -35.872 6.903 55.187 1.00 40.38 500 GLN D CA 1
ATOM 13691 C C . GLN D 1 319 ? -36.671 5.618 55.339 1.00 40.73 500 GLN D C 1
ATOM 13692 O O . GLN D 1 319 ? -36.935 4.937 54.349 1.00 42.06 500 GLN D O 1
ATOM 13698 N N . ARG D 1 320 ? -37.060 5.281 56.566 1.00 39.26 501 ARG D N 1
ATOM 13699 C CA . ARG D 1 320 ? -37.851 4.074 56.773 1.00 38.32 501 ARG D CA 1
ATOM 13700 C C . ARG D 1 320 ? -39.279 4.295 56.286 1.00 37.77 501 ARG D C 1
ATOM 13701 O O . ARG D 1 320 ? -39.923 3.376 55.791 1.00 36.35 501 ARG D O 1
ATOM 13709 N N . ALA D 1 321 ? -39.772 5.519 56.430 1.00 38.96 502 ALA D N 1
ATOM 13710 C CA . ALA D 1 321 ? -41.124 5.846 55.980 1.00 39.63 502 ALA D CA 1
ATOM 13711 C C . ALA D 1 321 ? -41.118 5.724 54.462 1.00 39.55 502 ALA D C 1
ATOM 13712 O O . ALA D 1 321 ? -42.030 5.163 53.867 1.00 38.77 502 ALA D O 1
ATOM 13714 N N . LYS D 1 322 ? -40.064 6.241 53.848 1.00 40.32 503 LYS D N 1
ATOM 13715 C CA . LYS D 1 322 ? -39.912 6.175 52.406 1.00 43.86 503 LYS D CA 1
ATOM 13716 C C . LYS D 1 322 ? -39.964 4.722 51.926 1.00 44.20 503 LYS D C 1
ATOM 13717 O O . LYS D 1 322 ? -40.697 4.389 50.985 1.00 43.32 503 LYS D O 1
ATOM 13723 N N . ASP D 1 323 ? -39.195 3.854 52.577 1.00 43.41 504 ASP D N 1
ATOM 13724 C CA . ASP D 1 323 ? -39.172 2.441 52.199 1.00 43.53 504 ASP D CA 1
ATOM 13725 C C . ASP D 1 323 ? -40.543 1.824 52.370 1.00 42.62 504 ASP D C 1
ATOM 13726 O O . ASP D 1 323 ? -40.966 1.008 51.548 1.00 41.58 504 ASP D O 1
ATOM 13731 N N . PHE D 1 324 ? -41.231 2.217 53.442 1.00 40.42 505 PHE D N 1
ATOM 13732 C CA . PHE D 1 324 ? -42.572 1.713 53.720 1.00 39.08 505 PHE D CA 1
ATOM 13733 C C . PHE D 1 324 ? -43.499 2.096 52.563 1.00 36.96 505 PHE D C 1
ATOM 13734 O O . PHE D 1 324 ? -44.289 1.281 52.107 1.00 36.09 505 PHE D O 1
ATOM 13742 N N . ILE D 1 325 ? -43.388 3.337 52.097 1.00 35.94 506 ILE D N 1
ATOM 13743 C CA . ILE D 1 325 ? -44.182 3.818 50.973 1.00 38.32 506 ILE D CA 1
ATOM 13744 C C . ILE D 1 325 ? -43.950 2.882 49.779 1.00 38.11 506 ILE D C 1
ATOM 13745 O O . ILE D 1 325 ? -44.892 2.481 49.107 1.00 37.01 506 ILE D O 1
ATOM 13750 N N . HIS D 1 326 ? -42.686 2.548 49.527 1.00 39.75 507 HIS D N 1
ATOM 13751 C CA . HIS D 1 326 ? -42.310 1.666 48.423 1.00 40.53 507 HIS D CA 1
ATOM 13752 C C . HIS D 1 326 ? -42.884 0.249 48.594 1.00 41.47 507 HIS D C 1
ATOM 13753 O O . HIS D 1 326 ? -43.281 -0.376 47.615 1.00 39.69 507 HIS D O 1
ATOM 13760 N N . ASP D 1 327 ? -42.930 -0.257 49.828 1.00 40.88 508 ASP D N 1
ATOM 13761 C CA . ASP D 1 327 ? -43.472 -1.595 50.075 1.00 41.81 508 ASP D CA 1
ATOM 13762 C C . ASP D 1 327 ? -44.998 -1.603 50.113 1.00 42.19 508 ASP D C 1
ATOM 13763 O O . ASP D 1 327 ? -45.621 -2.654 49.986 1.00 43.50 508 ASP D O 1
ATOM 13768 N N . SER D 1 328 ? -45.601 -0.439 50.308 1.00 41.59 509 SER D N 1
ATOM 13769 C CA . SER D 1 328 ? -47.053 -0.359 50.430 1.00 41.37 509 SER D CA 1
ATOM 13770 C C . SER D 1 328 ? -47.879 -0.739 49.217 1.00 42.14 509 SER D C 1
ATOM 13771 O O . SER D 1 328 ? -47.477 -0.542 48.064 1.00 41.66 509 SER D O 1
ATOM 13774 N N . LEU D 1 329 ? -49.050 -1.291 49.505 1.00 41.92 510 LEU D N 1
ATOM 13775 C CA . LEU D 1 329 ? -50.003 -1.657 48.477 1.00 42.35 510 LEU D CA 1
ATOM 13776 C C . LEU D 1 329 ? -50.682 -0.344 48.083 1.00 43.18 510 LEU D C 1
ATOM 13777 O O . LEU D 1 329 ? -50.756 0.588 48.894 1.00 43.93 510 LEU D O 1
ATOM 13782 N N . PRO D 1 330 ? -51.166 -0.244 46.832 1.00 42.58 511 PRO D N 1
ATOM 13783 C CA . PRO D 1 330 ? -51.834 0.989 46.397 1.00 42.68 511 PRO D CA 1
ATOM 13784 C C . PRO D 1 330 ? -53.132 1.163 47.196 1.00 42.40 511 PRO D C 1
ATOM 13785 O O . PRO D 1 330 ? -53.739 0.182 47.634 1.00 43.45 511 PRO D O 1
ATOM 13789 N N . PRO D 1 331 ? -53.568 2.411 47.407 1.00 42.83 512 PRO D N 1
ATOM 13790 C CA . PRO D 1 331 ? -54.799 2.652 48.174 1.00 43.63 512 PRO D CA 1
ATOM 13791 C C . PRO D 1 331 ? -56.112 2.169 47.561 1.00 45.29 512 PRO D C 1
ATOM 13792 O O . PRO D 1 331 ? -56.232 2.016 46.342 1.00 44.15 512 PRO D O 1
ATOM 13796 N N . VAL D 1 332 ? -57.087 1.909 48.431 1.00 47.03 513 VAL D N 1
ATOM 13797 C CA . VAL D 1 332 ? -58.422 1.497 48.003 1.00 48.78 513 VAL D CA 1
ATOM 13798 C C . VAL D 1 332 ? -59.327 2.688 48.324 1.00 49.70 513 VAL D C 1
ATOM 13799 O O . VAL D 1 332 ? -59.554 3.022 49.490 1.00 48.13 513 VAL D O 1
ATOM 13803 N N . LEU D 1 333 ? -59.825 3.350 47.287 1.00 50.45 514 LEU D N 1
ATOM 13804 C CA . LEU D 1 333 ? -60.665 4.518 47.493 1.00 51.35 514 LEU D CA 1
ATOM 13805 C C . LEU D 1 333 ? -62.129 4.217 47.793 1.00 52.39 514 LEU D C 1
ATOM 13806 O O . LEU D 1 333 ? -62.678 3.196 47.368 1.00 51.65 514 LEU D O 1
ATOM 13811 N N . THR D 1 334 ? -62.750 5.118 48.549 1.00 53.84 515 THR D N 1
ATOM 13812 C CA . THR D 1 334 ? -64.163 5.002 48.885 1.00 53.73 515 THR D CA 1
ATOM 13813 C C . THR D 1 334 ? -64.857 5.701 47.728 1.00 54.32 515 THR D C 1
ATOM 13814 O O . THR D 1 334 ? -64.215 6.436 46.972 1.00 51.77 515 THR D O 1
ATOM 13818 N N . ASP D 1 335 ? -66.159 5.479 47.586 1.00 55.58 516 ASP D N 1
ATOM 13819 C CA . ASP D 1 335 ? -66.898 6.112 46.503 1.00 56.57 516 ASP D CA 1
ATOM 13820 C C . ASP D 1 335 ? -66.677 7.620 46.529 1.00 55.37 516 ASP D C 1
ATOM 13821 O O . ASP D 1 335 ? -66.486 8.245 45.486 1.00 55.86 516 ASP D O 1
ATOM 13826 N N . ARG D 1 336 ? -66.682 8.194 47.728 1.00 54.82 517 ARG D N 1
ATOM 13827 C CA . ARG D 1 336 ? -66.499 9.629 47.889 1.00 55.07 517 ARG D CA 1
ATOM 13828 C C . ARG D 1 336 ? -65.118 10.084 47.423 1.00 55.57 517 ARG D C 1
ATOM 13829 O O . ARG D 1 336 ? -65.013 10.948 46.551 1.00 55.89 517 ARG D O 1
ATOM 13837 N N . GLU D 1 337 ? -64.065 9.499 47.997 1.00 55.82 518 GLU D N 1
ATOM 13838 C CA . GLU D 1 337 ? -62.691 9.859 47.633 1.00 55.89 518 GLU D CA 1
ATOM 13839 C C . GLU D 1 337 ? -62.490 9.804 46.116 1.00 55.72 518 GLU D C 1
ATOM 13840 O O . GLU D 1 337 ? -61.930 10.729 45.526 1.00 55.63 518 GLU D O 1
ATOM 13846 N N . ARG D 1 338 ? -62.947 8.725 45.488 1.00 54.97 519 ARG D N 1
ATOM 13847 C CA . ARG D 1 338 ? -62.810 8.593 44.043 1.00 56.64 519 ARG D CA 1
ATOM 13848 C C . ARG D 1 338 ? -63.601 9.684 43.337 1.00 56.39 519 ARG D C 1
ATOM 13849 O O . ARG D 1 338 ? -63.078 10.380 42.463 1.00 56.64 519 ARG D O 1
ATOM 13857 N N . ALA D 1 339 ? -64.863 9.827 43.729 1.00 55.61 520 ALA D N 1
ATOM 13858 C CA . ALA D 1 339 ? -65.754 10.820 43.140 1.00 55.91 520 ALA D CA 1
ATOM 13859 C C . ALA D 1 339 ? -65.244 12.253 43.295 1.00 55.66 520 ALA D C 1
ATOM 13860 O O . ALA D 1 339 ? -65.539 13.120 42.471 1.00 54.96 520 ALA D O 1
ATOM 13862 N N . LEU D 1 340 ? -64.477 12.501 44.350 1.00 55.31 521 LEU D N 1
ATOM 13863 C CA . LEU D 1 340 ? -63.956 13.838 44.600 1.00 55.61 521 LEU D CA 1
ATOM 13864 C C . LEU D 1 340 ? -62.510 14.021 44.141 1.00 55.19 521 LEU D C 1
ATOM 13865 O O . LEU D 1 340 ? -61.907 15.067 44.384 1.00 54.32 521 LEU D O 1
ATOM 13870 N N . SER D 1 341 ? -61.965 13.010 43.468 1.00 55.76 522 SER D N 1
ATOM 13871 C CA . SER D 1 341 ? -60.581 13.056 42.993 1.00 56.68 522 SER D CA 1
ATOM 13872 C C . SER D 1 341 ? -60.487 12.972 41.472 1.00 56.99 522 SER D C 1
ATOM 13873 O O . SER D 1 341 ? -61.481 12.707 40.792 1.00 55.98 522 SER D O 1
ATOM 13876 N N . VAL D 1 342 ? -59.283 13.188 40.945 1.00 57.16 523 VAL D N 1
ATOM 13877 C CA . VAL D 1 342 ? -59.066 13.135 39.502 1.00 56.85 523 VAL D CA 1
ATOM 13878 C C . VAL D 1 342 ? -59.571 11.812 38.939 1.00 56.45 523 VAL D C 1
ATOM 13879 O O . VAL D 1 342 ? -59.958 11.733 37.779 1.00 57.23 523 VAL D O 1
ATOM 13883 N N . TYR D 1 343 ? -59.575 10.778 39.772 1.00 56.33 524 TYR D N 1
ATOM 13884 C CA . TYR D 1 343 ? -60.030 9.459 39.346 1.00 57.20 524 TYR D CA 1
ATOM 13885 C C . TYR D 1 343 ? -61.517 9.429 38.993 1.00 58.85 524 TYR D C 1
ATOM 13886 O O . TYR D 1 343 ? -61.975 8.527 38.291 1.00 58.86 524 TYR D O 1
ATOM 13895 N N . GLY D 1 344 ? -62.268 10.410 39.484 1.00 61.06 525 GLY D N 1
ATOM 13896 C CA . GLY D 1 344 ? -63.694 10.456 39.205 1.00 63.29 525 GLY D CA 1
ATOM 13897 C C . GLY D 1 344 ? -64.070 11.603 38.286 1.00 64.77 525 GLY D C 1
ATOM 13898 O O . GLY D 1 344 ? -65.249 11.906 38.101 1.00 65.01 525 GLY D O 1
ATOM 13899 N N . LEU D 1 345 ? -63.057 12.243 37.712 1.00 65.61 526 LEU D N 1
ATOM 13900 C CA . LEU D 1 345 ? -63.263 13.361 36.808 1.00 66.78 526 LEU D CA 1
ATOM 13901 C C . LEU D 1 345 ? -63.760 12.815 35.473 1.00 68.37 526 LEU D C 1
ATOM 13902 O O . LEU D 1 345 ? -63.063 12.058 34.803 1.00 68.39 526 LEU D O 1
ATOM 13907 N N . PRO D 1 346 ? -64.983 13.189 35.073 1.00 70.31 527 PRO D N 1
ATOM 13908 C CA . PRO D 1 346 ? -65.563 12.723 33.811 1.00 71.82 527 PRO D CA 1
ATOM 13909 C C . PRO D 1 346 ? -64.940 13.345 32.558 1.00 73.44 527 PRO D C 1
ATOM 13910 O O . PRO D 1 346 ? -64.270 14.375 32.627 1.00 72.50 527 PRO D O 1
ATOM 13914 N N . ILE D 1 347 ? -65.165 12.698 31.417 1.00 76.32 528 ILE D N 1
ATOM 13915 C CA . ILE D 1 347 ? -64.654 13.172 30.132 1.00 79.80 528 ILE D CA 1
ATOM 13916 C C . ILE D 1 347 ? -65.811 13.334 29.146 1.00 82.19 528 ILE D C 1
ATOM 13917 O O . ILE D 1 347 ? -66.455 12.352 28.767 1.00 82.65 528 ILE D O 1
ATOM 13922 N N . ARG D 1 348 ? -66.071 14.573 28.735 1.00 84.68 529 ARG D N 1
ATOM 13923 C CA . ARG D 1 348 ? -67.154 14.863 27.800 1.00 86.60 529 ARG D CA 1
ATOM 13924 C C . ARG D 1 348 ? -66.666 14.893 26.353 1.00 88.25 529 ARG D C 1
ATOM 13925 O O . ARG D 1 348 ? -65.672 15.547 26.034 1.00 88.09 529 ARG D O 1
ATOM 13927 N N . TRP D 1 349 ? -67.376 14.181 25.482 1.00 90.52 530 TRP D N 1
ATOM 13928 C CA . TRP D 1 349 ? -67.021 14.123 24.070 1.00 93.12 530 TRP D CA 1
ATOM 13929 C C . TRP D 1 349 ? -67.999 14.917 23.207 1.00 94.37 530 TRP D C 1
ATOM 13930 O O . TRP D 1 349 ? -69.186 14.596 23.139 1.00 94.42 530 TRP D O 1
ATOM 13941 N N . GLU D 1 350 ? -67.486 15.954 22.549 1.00 95.92 531 GLU D N 1
ATOM 13942 C CA . GLU D 1 350 ? -68.299 16.804 21.683 1.00 97.41 531 GLU D CA 1
ATOM 13943 C C . GLU D 1 350 ? -67.844 16.723 20.228 1.00 98.34 531 GLU D C 1
ATOM 13944 O O . GLU D 1 350 ? -66.762 17.197 19.879 1.00 98.01 531 GLU D O 1
ATOM 13946 N N . ALA D 1 351 ? -68.683 16.125 19.385 1.00 100.00 532 ALA D N 1
ATOM 13947 C CA . ALA D 1 351 ? -68.393 15.973 17.962 1.00 100.00 532 ALA D CA 1
ATOM 13948 C C . ALA D 1 351 ? -67.301 14.937 17.712 1.00 100.00 532 ALA D C 1
ATOM 13949 O O . ALA D 1 351 ? -66.605 14.988 16.696 1.00 100.00 532 ALA D O 1
ATOM 13951 N N . GLY D 1 352 ? -67.156 13.996 18.640 1.00 99.23 533 GLY D N 1
ATOM 13952 C CA . GLY D 1 352 ? -66.149 12.961 18.491 1.00 98.46 533 GLY D CA 1
ATOM 13953 C C . GLY D 1 352 ? -64.870 13.246 19.256 1.00 97.90 533 GLY D C 1
ATOM 13954 O O . GLY D 1 352 ? -64.154 12.322 19.640 1.00 97.25 533 GLY D O 1
ATOM 13955 N N . GLU D 1 353 ? -64.583 14.526 19.476 1.00 97.75 534 GLU D N 1
ATOM 13956 C CA . GLU D 1 353 ? -63.383 14.933 20.198 1.00 97.81 534 GLU D CA 1
ATOM 13957 C C . GLU D 1 353 ? -63.712 15.358 21.632 1.00 98.08 534 GLU D C 1
ATOM 13958 O O . GLU D 1 353 ? -64.760 15.948 21.891 1.00 98.13 534 GLU D O 1
ATOM 13960 N N . PRO D 1 354 ? -62.810 15.066 22.583 1.00 97.96 535 PRO D N 1
ATOM 13961 C CA . PRO D 1 354 ? -63.008 15.418 23.992 1.00 98.30 535 PRO D CA 1
ATOM 13962 C C . PRO D 1 354 ? -63.072 16.930 24.193 1.00 98.87 535 PRO D C 1
ATOM 13963 O O . PRO D 1 354 ? -62.092 17.635 23.949 1.00 98.82 535 PRO D O 1
ATOM 13967 N N . VAL D 1 355 ? -64.223 17.420 24.644 1.00 99.37 536 VAL D N 1
ATOM 13968 C CA . VAL D 1 355 ? -64.410 18.853 24.863 1.00 100.00 536 VAL D CA 1
ATOM 13969 C C . VAL D 1 355 ? -64.185 19.272 26.314 1.00 100.00 536 VAL D C 1
ATOM 13970 O O . VAL D 1 355 ? -65.129 19.357 27.102 1.00 100.00 536 VAL D O 1
ATOM 13972 N N . ASN D 1 356 ? -62.927 19.540 26.653 1.00 100.00 537 ASN D N 1
ATOM 13973 C CA . ASN D 1 356 ? -62.550 19.956 28.001 1.00 100.00 537 ASN D CA 1
ATOM 13974 C C . ASN D 1 356 ? -63.224 19.069 29.046 1.00 100.00 537 ASN D C 1
ATOM 13975 O O . ASN D 1 356 ? -63.881 19.562 29.963 1.00 100.00 537 ASN D O 1
ATOM 13980 N N . VAL D 1 357 ? -63.052 17.759 28.897 1.00 100.00 538 VAL D N 1
ATOM 13981 C CA . VAL D 1 357 ? -63.635 16.786 29.812 1.00 99.81 538 VAL D CA 1
ATOM 13982 C C . VAL D 1 357 ? -65.128 17.033 29.988 1.00 99.79 538 VAL D C 1
ATOM 13983 O O . VAL D 1 357 ? -65.551 17.692 30.938 1.00 100.00 538 VAL D O 1
ATOM 13985 N N . ALA D 1 359 ? -63.287 21.764 34.079 1.00 100.00 540 ALA D N 1
ATOM 13986 C CA . ALA D 1 359 ? -62.611 21.146 35.212 1.00 98.91 540 ALA D CA 1
ATOM 13987 C C . ALA D 1 359 ? -61.239 21.779 35.450 1.00 98.29 540 ALA D C 1
ATOM 13988 O O . ALA D 1 359 ? -60.338 21.666 34.617 1.00 100.00 540 ALA D O 1
ATOM 13990 N N . GLN D 1 360 ? -61.091 22.447 36.591 1.00 96.63 541 GLN D N 1
ATOM 13991 C CA . GLN D 1 360 ? -59.835 23.100 36.954 1.00 94.36 541 GLN D CA 1
ATOM 13992 C C . GLN D 1 360 ? -59.929 23.669 38.371 1.00 93.58 541 GLN D C 1
ATOM 13993 O O . GLN D 1 360 ? -60.993 24.120 38.793 1.00 93.93 541 GLN D O 1
ATOM 13999 N N . LEU D 1 361 ? -58.817 23.643 39.102 1.00 92.00 542 LEU D N 1
ATOM 14000 C CA . LEU D 1 361 ? -58.793 24.154 40.470 1.00 90.28 542 LEU D CA 1
ATOM 14001 C C . LEU D 1 361 ? -58.694 25.673 40.532 1.00 89.11 542 LEU D C 1
ATOM 14002 O O . LEU D 1 361 ? -57.935 26.290 39.784 1.00 89.11 542 LEU D O 1
ATOM 14007 N N . THR D 1 362 ? -59.465 26.267 41.438 1.00 87.67 543 THR D N 1
ATOM 14008 C CA . THR D 1 362 ? -59.472 27.713 41.625 1.00 85.99 543 THR D CA 1
ATOM 14009 C C . THR D 1 362 ? -59.050 28.016 43.057 1.00 84.82 543 THR D C 1
ATOM 14010 O O . THR D 1 362 ? -58.928 27.107 43.876 1.00 84.77 543 THR D O 1
ATOM 14014 N N . THR D 1 363 ? -58.834 29.291 43.357 1.00 83.64 544 THR D N 1
ATOM 14015 C CA . THR D 1 363 ? -58.418 29.695 44.694 1.00 82.78 544 THR D CA 1
ATOM 14016 C C . THR D 1 363 ? -59.547 29.555 45.714 1.00 82.41 544 THR D C 1
ATOM 14017 O O . THR D 1 363 ? -59.326 29.689 46.919 1.00 81.72 544 THR D O 1
ATOM 14021 N N . GLU D 1 364 ? -60.754 29.280 45.229 1.00 82.06 545 GLU D N 1
ATOM 14022 C CA . GLU D 1 364 ? -61.911 29.127 46.107 1.00 82.19 545 GLU D CA 1
ATOM 14023 C C . GLU D 1 364 ? -62.265 27.655 46.309 1.00 81.57 545 GLU D C 1
ATOM 14024 O O . GLU D 1 364 ? -63.412 27.315 46.615 1.00 80.84 545 GLU D O 1
ATOM 14030 N N . THR D 1 365 ? -61.274 26.782 46.144 1.00 80.42 546 THR D N 1
ATOM 14031 C CA . THR D 1 365 ? -61.493 25.349 46.298 1.00 78.44 546 THR D CA 1
ATOM 14032 C C . THR D 1 365 ? -60.918 24.803 47.597 1.00 76.88 546 THR D C 1
ATOM 14033 O O . THR D 1 365 ? -59.759 25.048 47.925 1.00 76.40 546 THR D O 1
ATOM 14037 N N . GLU D 1 366 ? -61.742 24.068 48.336 1.00 75.98 547 GLU D N 1
ATOM 14038 C CA . GLU D 1 366 ? -61.304 23.450 49.580 1.00 75.06 547 GLU D CA 1
ATOM 14039 C C . GLU D 1 366 ? -60.774 22.057 49.244 1.00 72.98 547 GLU D C 1
ATOM 14040 O O . GLU D 1 366 ? -61.384 21.319 48.467 1.00 71.97 547 GLU D O 1
ATOM 14046 N N . VAL D 1 367 ? -59.635 21.701 49.825 1.00 71.13 548 VAL D N 1
ATOM 14047 C CA . VAL D 1 367 ? -59.033 20.403 49.557 1.00 68.68 548 VAL D CA 1
ATOM 14048 C C . VAL D 1 367 ? -58.258 19.826 50.735 1.00 67.41 548 VAL D C 1
ATOM 14049 O O . VAL D 1 367 ? -57.966 20.516 51.714 1.00 68.45 548 VAL D O 1
ATOM 14053 N N . HIS D 1 368 ? -57.943 18.541 50.627 1.00 64.34 549 HIS D N 1
ATOM 14054 C CA . HIS D 1 368 ? -57.147 17.840 51.625 1.00 61.22 549 HIS D CA 1
ATOM 14055 C C . HIS D 1 368 ? -56.652 16.537 50.998 1.00 59.19 549 HIS D C 1
ATOM 14056 O O . HIS D 1 368 ? -57.234 16.046 50.031 1.00 57.44 549 HIS D O 1
ATOM 14063 N N . MET D 1 369 ? -55.553 16.010 51.524 1.00 57.88 550 MET D N 1
ATOM 14064 C CA . MET D 1 369 ? -54.963 14.783 51.008 1.00 56.65 550 MET D CA 1
ATOM 14065 C C . MET D 1 369 ? -56.007 13.712 50.704 1.00 55.66 550 MET D C 1
ATOM 14066 O O . MET D 1 369 ? -56.998 13.577 51.424 1.00 54.62 550 MET D O 1
ATOM 14071 N N . LEU D 1 370 ? -55.783 12.959 49.630 1.00 53.37 551 LEU D N 1
ATOM 14072 C CA . LEU D 1 370 ? -56.708 11.907 49.229 1.00 53.08 551 LEU D CA 1
ATOM 14073 C C . LEU D 1 370 ? -56.943 10.965 50.408 1.00 52.59 551 LEU D C 1
ATOM 14074 O O . LEU D 1 370 ? -58.087 10.710 50.787 1.00 52.30 551 LEU D O 1
ATOM 14079 N N . GLN D 1 371 ? -55.855 10.442 50.973 1.00 51.09 552 GLN D N 1
ATOM 14080 C CA . GLN D 1 371 ? -55.928 9.562 52.141 1.00 50.41 552 GLN D CA 1
ATOM 14081 C C . GLN D 1 371 ? -54.827 9.990 53.110 1.00 49.57 552 GLN D C 1
ATOM 14082 O O . GLN D 1 371 ? -54.049 10.894 52.802 1.00 49.53 552 GLN D O 1
ATOM 14088 N N . ASP D 1 372 ? -54.751 9.347 54.270 1.00 49.19 553 ASP D N 1
ATOM 14089 C CA . ASP D 1 372 ? -53.753 9.720 55.270 1.00 49.17 553 ASP D CA 1
ATOM 14090 C C . ASP D 1 372 ? -52.406 8.993 55.190 1.00 49.97 553 ASP D C 1
ATOM 14091 O O . ASP D 1 372 ? -51.398 9.484 55.702 1.00 51.35 553 ASP D O 1
ATOM 14096 N N . GLY D 1 373 ? -52.375 7.834 54.542 1.00 50.31 554 GLY D N 1
ATOM 14097 C CA . GLY D 1 373 ? -51.126 7.097 54.449 1.00 50.35 554 GLY D CA 1
ATOM 14098 C C . GLY D 1 373 ? -50.672 6.776 53.041 1.00 49.51 554 GLY D C 1
ATOM 14099 O O . GLY D 1 373 ? -50.366 5.624 52.739 1.00 50.46 554 GLY D O 1
ATOM 14100 N N . ILE D 1 374 ? -50.612 7.787 52.180 1.00 48.10 555 ILE D N 1
ATOM 14101 C CA . ILE D 1 374 ? -50.199 7.572 50.793 1.00 46.50 555 ILE D CA 1
ATOM 14102 C C . ILE D 1 374 ? -48.989 8.391 50.399 1.00 43.98 555 ILE D C 1
ATOM 14103 O O . ILE D 1 374 ? -48.437 8.188 49.322 1.00 45.62 555 ILE D O 1
ATOM 14108 N N . ALA D 1 375 ? -48.573 9.320 51.251 1.00 41.10 556 ALA D N 1
ATOM 14109 C CA . ALA D 1 375 ? -47.418 10.148 50.916 1.00 40.72 556 ALA D CA 1
ATOM 14110 C C . ALA D 1 375 ? -46.556 10.484 52.123 1.00 41.16 556 ALA D C 1
ATOM 14111 O O . ALA D 1 375 ? -47.015 10.446 53.266 1.00 38.79 556 ALA D O 1
ATOM 14113 N N . ARG D 1 376 ? -45.300 10.816 51.852 1.00 42.46 557 ARG D N 1
ATOM 14114 C CA . ARG D 1 376 ? -44.346 11.158 52.899 1.00 44.81 557 ARG D CA 1
ATOM 14115 C C . ARG D 1 376 ? -43.300 12.126 52.366 1.00 44.81 557 ARG D C 1
ATOM 14116 O O . ARG D 1 376 ? -42.658 11.859 51.353 1.00 43.11 557 ARG D O 1
ATOM 14124 N N . LEU D 1 377 ? -43.136 13.253 53.051 1.00 47.15 558 LEU D N 1
ATOM 14125 C CA . LEU D 1 377 ? -42.155 14.246 52.649 1.00 49.25 558 LEU D CA 1
ATOM 14126 C C . LEU D 1 377 ? -40.809 13.772 53.175 1.00 51.50 558 LEU D C 1
ATOM 14127 O O . LEU D 1 377 ? -40.730 13.235 54.283 1.00 52.87 558 LEU D O 1
ATOM 14132 N N . VAL D 1 378 ? -39.755 13.949 52.381 1.00 52.72 559 VAL D N 1
ATOM 14133 C CA . VAL D 1 378 ? -38.416 13.502 52.768 1.00 54.62 559 VAL D CA 1
ATOM 14134 C C . VAL D 1 378 ? -37.307 14.394 52.214 1.00 56.18 559 VAL D C 1
ATOM 14135 O O . VAL D 1 378 ? -37.387 14.877 51.086 1.00 56.14 559 VAL D O 1
ATOM 14139 N N . GLY D 1 379 ? -36.263 14.586 53.012 1.00 58.16 560 GLY D N 1
ATOM 14140 C CA . GLY D 1 379 ? -35.150 15.412 52.589 1.00 61.05 560 GLY D CA 1
ATOM 14141 C C . GLY D 1 379 ? -33.998 14.566 52.093 1.00 63.61 560 GLY D C 1
ATOM 14142 O O . GLY D 1 379 ? -33.597 13.610 52.753 1.00 64.47 560 GLY D O 1
ATOM 14143 N N . GLU D 1 380 ? -33.471 14.914 50.924 1.00 65.49 561 GLU D N 1
ATOM 14144 C CA . GLU D 1 380 ? -32.356 14.188 50.326 1.00 68.18 561 GLU D CA 1
ATOM 14145 C C . GLU D 1 380 ? -31.506 15.138 49.489 1.00 69.53 561 GLU D C 1
ATOM 14146 O O . GLU D 1 380 ? -32.011 15.799 48.580 1.00 69.82 561 GLU D O 1
ATOM 14152 N N . GLY D 1 381 ? -30.218 15.211 49.810 1.00 70.71 562 GLY D N 1
ATOM 14153 C CA . GLY D 1 381 ? -29.320 16.088 49.079 1.00 72.88 562 GLY D CA 1
ATOM 14154 C C . GLY D 1 381 ? -29.647 17.559 49.269 1.00 74.06 562 GLY D C 1
ATOM 14155 O O . GLY D 1 381 ? -29.149 18.417 48.537 1.00 73.94 562 GLY D O 1
ATOM 14156 N N . GLY D 1 382 ? -30.487 17.852 50.256 1.00 74.68 563 GLY D N 1
ATOM 14157 C CA . GLY D 1 382 ? -30.864 19.229 50.522 1.00 75.00 563 GLY D CA 1
ATOM 14158 C C . GLY D 1 382 ? -32.245 19.569 49.991 1.00 74.96 563 GLY D C 1
ATOM 14159 O O . GLY D 1 382 ? -32.942 20.427 50.541 1.00 75.17 563 GLY D O 1
ATOM 14160 N N . HIS D 1 383 ? -32.643 18.887 48.921 1.00 73.59 564 HIS D N 1
ATOM 14161 C CA . HIS D 1 383 ? -33.944 19.115 48.305 1.00 72.15 564 HIS D CA 1
ATOM 14162 C C . HIS D 1 383 ? -35.017 18.264 48.983 1.00 69.66 564 HIS D C 1
ATOM 14163 O O . HIS D 1 383 ? -34.711 17.300 49.682 1.00 69.16 564 HIS D O 1
ATOM 14170 N N . LEU D 1 384 ? -36.277 18.627 48.778 1.00 67.18 565 LEU D N 1
ATOM 14171 C CA . LEU D 1 384 ? -37.380 17.875 49.359 1.00 65.24 565 LEU D CA 1
ATOM 14172 C C . LEU D 1 384 ? -38.064 17.046 48.281 1.00 62.85 565 LEU D C 1
ATOM 14173 O O . LEU D 1 384 ? -38.212 17.487 47.142 1.00 62.37 565 LEU D O 1
ATOM 14178 N N . PHE D 1 385 ? -38.479 15.839 48.646 1.00 60.15 566 PHE D N 1
ATOM 14179 C CA . PHE D 1 385 ? -39.146 14.958 47.700 1.00 57.21 566 PHE D CA 1
ATOM 14180 C C . PHE D 1 385 ? -40.366 14.324 48.347 1.00 54.91 566 PHE D C 1
ATOM 14181 O O . PHE D 1 385 ? -40.314 13.866 49.487 1.00 54.59 566 PHE D O 1
ATOM 14189 N N . LEU D 1 386 ? -41.470 14.306 47.615 1.00 51.66 567 LEU D N 1
ATOM 14190 C CA . LEU D 1 386 ? -42.687 13.709 48.128 1.00 50.14 567 LEU D CA 1
ATOM 14191 C C . LEU D 1 386 ? -42.828 12.313 47.528 1.00 49.06 567 LEU D C 1
ATOM 14192 O O . LEU D 1 386 ? -43.052 12.166 46.326 1.00 50.33 567 LEU D O 1
ATOM 14197 N N . TYR D 1 387 ? -42.659 11.296 48.368 1.00 46.45 568 TYR D N 1
ATOM 14198 C CA . TYR D 1 387 ? -42.787 9.905 47.947 1.00 44.06 568 TYR D CA 1
ATOM 14199 C C . TYR D 1 387 ? -44.229 9.487 48.190 1.00 42.44 568 TYR D C 1
ATOM 14200 O O . TYR D 1 387 ? -44.820 9.848 49.208 1.00 42.59 568 TYR D O 1
ATOM 14209 N N . TYR D 1 388 ? -44.801 8.735 47.254 1.00 41.38 569 TYR D N 1
ATOM 14210 C CA . TYR D 1 388 ? -46.194 8.323 47.374 1.00 39.89 569 TYR D CA 1
ATOM 14211 C C . TYR D 1 388 ? -46.467 6.899 46.895 1.00 39.00 569 TYR D C 1
ATOM 14212 O O . TYR D 1 388 ? -45.668 6.328 46.151 1.00 38.29 569 TYR D O 1
ATOM 14221 N N . THR D 1 389 ? -47.601 6.344 47.333 1.00 37.96 570 THR D N 1
ATOM 14222 C CA . THR D 1 389 ? -48.006 4.976 46.997 1.00 40.21 570 THR D CA 1
ATOM 14223 C C . THR D 1 389 ? -49.041 4.831 45.877 1.00 40.48 570 THR D C 1
ATOM 14224 O O . THR D 1 389 ? -49.253 3.720 45.382 1.00 38.53 570 THR D O 1
ATOM 14228 N N . VAL D 1 390 ? -49.680 5.932 45.484 1.00 41.00 571 VAL D N 1
ATOM 14229 C CA . VAL D 1 390 ? -50.734 5.889 44.468 1.00 41.18 571 VAL D CA 1
ATOM 14230 C C . VAL D 1 390 ? -50.434 5.153 43.165 1.00 42.48 571 VAL D C 1
ATOM 14231 O O . VAL D 1 390 ? -51.352 4.610 42.550 1.00 42.20 571 VAL D O 1
ATOM 14235 N N . GLU D 1 391 ? -49.171 5.119 42.739 1.00 42.73 572 GLU D N 1
ATOM 14236 C CA . GLU D 1 391 ? -48.815 4.415 41.504 1.00 43.75 572 GLU D CA 1
ATOM 14237 C C . GLU D 1 391 ? -48.252 3.010 41.745 1.00 42.28 572 GLU D C 1
ATOM 14238 O O . GLU D 1 391 ? -47.896 2.307 40.801 1.00 41.79 572 GLU D O 1
ATOM 14244 N N . ASN D 1 392 ? -48.171 2.598 43.003 1.00 39.70 573 ASN D N 1
ATOM 14245 C CA . ASN D 1 392 ? -47.648 1.276 43.318 1.00 38.74 573 ASN D CA 1
ATOM 14246 C C . ASN D 1 392 ? -48.503 0.167 42.709 1.00 37.81 573 ASN D C 1
ATOM 14247 O O . ASN D 1 392 ? -49.696 0.328 42.488 1.00 37.64 573 ASN D O 1
ATOM 14252 N N . SER D 1 393 ? -47.873 -0.969 42.448 1.00 38.38 574 SER D N 1
ATOM 14253 C CA . SER D 1 393 ? -48.557 -2.126 41.891 1.00 39.95 574 SER D CA 1
ATOM 14254 C C . SER D 1 393 ? -49.049 -2.978 43.055 1.00 39.01 574 SER D C 1
ATOM 14255 O O . SER D 1 393 ? -48.597 -2.799 44.176 1.00 40.06 574 SER D O 1
ATOM 14258 N N . ARG D 1 394 ? -49.978 -3.889 42.797 1.00 40.88 575 ARG D N 1
ATOM 14259 C CA . ARG D 1 394 ? -50.484 -4.764 43.845 1.00 42.51 575 ARG D CA 1
ATOM 14260 C C . ARG D 1 394 ? -49.476 -5.881 44.103 1.00 44.98 575 ARG D C 1
ATOM 14261 O O . ARG D 1 394 ? -49.590 -6.627 45.079 1.00 45.57 575 ARG D O 1
ATOM 14269 N N . VAL D 1 395 ? -48.488 -5.996 43.220 1.00 46.09 576 VAL D N 1
ATOM 14270 C CA . VAL D 1 395 ? -47.446 -6.994 43.392 1.00 48.03 576 VAL D CA 1
ATOM 14271 C C . VAL D 1 395 ? -46.196 -6.301 43.944 1.00 48.62 576 VAL D C 1
ATOM 14272 O O . VAL D 1 395 ? -45.685 -5.332 43.374 1.00 45.59 576 VAL D O 1
ATOM 14276 N N . TYR D 1 396 ? -45.735 -6.812 45.079 1.00 48.97 577 TYR D N 1
ATOM 14277 C CA . TYR D 1 396 ? -44.572 -6.305 45.790 1.00 50.78 577 TYR D CA 1
ATOM 14278 C C . TYR D 1 396 ? -43.365 -5.867 44.943 1.00 52.62 577 TYR D C 1
ATOM 14279 O O . TYR D 1 396 ? -42.771 -6.662 44.201 1.00 52.34 577 TYR D O 1
ATOM 14288 N N . HIS D 1 397 ? -43.018 -4.588 45.073 1.00 53.87 578 HIS D N 1
ATOM 14289 C CA . HIS D 1 397 ? -41.873 -3.988 44.394 1.00 55.65 578 HIS D CA 1
ATOM 14290 C C . HIS D 1 397 ? -41.789 -4.036 42.872 1.00 56.86 578 HIS D C 1
ATOM 14291 O O . HIS D 1 397 ? -40.713 -3.826 42.316 1.00 56.00 578 HIS D O 1
ATOM 14298 N N . LEU D 1 398 ? -42.897 -4.296 42.187 1.00 59.07 579 LEU D N 1
ATOM 14299 C CA . LEU D 1 398 ? -42.850 -4.330 40.729 1.00 61.05 579 LEU D CA 1
ATOM 14300 C C . LEU D 1 398 ? -42.521 -2.932 40.207 1.00 63.95 579 LEU D C 1
ATOM 14301 O O . LEU D 1 398 ? -41.941 -2.775 39.126 1.00 64.53 579 LEU D O 1
ATOM 14306 N N . GLU D 1 399 ? -42.890 -1.920 40.989 1.00 65.51 580 GLU D N 1
ATOM 14307 C CA . GLU D 1 399 ? -42.630 -0.527 40.634 1.00 67.36 580 GLU D CA 1
ATOM 14308 C C . GLU D 1 399 ? -41.522 0.059 41.503 1.00 67.39 580 GLU D C 1
ATOM 14309 O O . GLU D 1 399 ? -41.388 -0.296 42.676 1.00 67.47 580 GLU D O 1
ATOM 14315 N N . GLU D 1 400 ? -40.730 0.956 40.925 1.00 67.40 581 GLU D N 1
ATOM 14316 C CA . GLU D 1 400 ? -39.642 1.597 41.657 1.00 68.33 581 GLU D CA 1
ATOM 14317 C C . GLU D 1 400 ? -40.180 2.777 42.456 1.00 66.58 581 GLU D C 1
ATOM 14318 O O . GLU D 1 400 ? -41.287 3.250 42.206 1.00 67.17 581 GLU D O 1
ATOM 14324 N N . PRO D 1 401 ? -39.403 3.263 43.436 1.00 65.10 582 PRO D N 1
ATOM 14325 C CA . PRO D 1 401 ? -39.843 4.400 44.247 1.00 64.06 582 PRO D CA 1
ATOM 14326 C C . PRO D 1 401 ? -40.320 5.550 43.367 1.00 62.72 582 PRO D C 1
ATOM 14327 O O . PRO D 1 401 ? -39.652 5.914 42.400 1.00 61.44 582 PRO D O 1
ATOM 14331 N N . LYS D 1 402 ? -41.483 6.098 43.708 1.00 61.85 583 LYS D N 1
ATOM 14332 C CA . LYS D 1 402 ? -42.083 7.205 42.974 1.00 60.83 583 LYS D CA 1
ATOM 14333 C C . LYS D 1 402 ? -42.070 8.435 43.875 1.00 61.20 583 LYS D C 1
ATOM 14334 O O . LYS D 1 402 ? -42.391 8.351 45.061 1.00 60.83 583 LYS D O 1
ATOM 14340 N N . CYS D 1 403 ? -41.705 9.580 43.314 1.00 61.18 584 CYS D N 1
ATOM 14341 C CA . CYS D 1 403 ? -41.669 10.805 44.093 1.00 61.34 584 CYS D CA 1
ATOM 14342 C C . CYS D 1 403 ? -41.691 12.020 43.185 1.00 60.82 584 CYS D C 1
ATOM 14343 O O . CYS D 1 403 ? -41.376 11.928 42.000 1.00 59.63 584 CYS D O 1
ATOM 14346 N N . LEU D 1 404 ? -42.069 13.157 43.756 1.00 60.62 585 LEU D N 1
ATOM 14347 C CA . LEU D 1 404 ? -42.102 14.413 43.024 1.00 60.53 585 LEU D CA 1
ATOM 14348 C C . LEU D 1 404 ? -41.447 15.459 43.925 1.00 60.93 585 LEU D C 1
ATOM 14349 O O . LEU D 1 404 ? -41.768 15.569 45.109 1.00 60.59 585 LEU D O 1
ATOM 14354 N N . GLU D 1 405 ? -40.504 16.202 43.362 1.00 61.57 586 GLU D N 1
ATOM 14355 C CA . GLU D 1 405 ? -39.779 17.221 44.105 1.00 63.26 586 GLU D CA 1
ATOM 14356 C C . GLU D 1 405 ? -40.686 18.324 44.625 1.00 64.03 586 GLU D C 1
ATOM 14357 O O . GLU D 1 405 ? -41.642 18.727 43.965 1.00 64.43 586 GLU D O 1
ATOM 14363 N N . ILE D 1 406 ? -40.380 18.798 45.826 1.00 64.36 587 ILE D N 1
ATOM 14364 C CA . ILE D 1 406 ? -41.138 19.867 46.459 1.00 65.54 587 ILE D CA 1
ATOM 14365 C C . ILE D 1 406 ? -40.197 21.051 46.629 1.00 66.68 587 ILE D C 1
ATOM 14366 O O . ILE D 1 406 ? -39.169 20.944 47.300 1.00 66.03 587 ILE D O 1
ATOM 14371 N N . TYR D 1 407 ? -40.545 22.173 46.012 1.00 68.49 588 TYR D N 1
ATOM 14372 C CA . TYR D 1 407 ? -39.727 23.377 46.108 1.00 70.83 588 TYR D CA 1
ATOM 14373 C C . TYR D 1 407 ? -39.987 24.104 47.427 1.00 71.13 588 TYR D C 1
ATOM 14374 O O . TYR D 1 407 ? -41.096 24.068 47.962 1.00 70.87 588 TYR D O 1
ATOM 14383 N N . PRO D 1 408 ? -38.955 24.773 47.964 1.00 71.90 589 PRO D N 1
ATOM 14384 C CA . PRO D 1 408 ? -39.004 25.520 49.224 1.00 72.78 589 PRO D CA 1
ATOM 14385 C C . PRO D 1 408 ? -40.156 26.500 49.432 1.00 73.92 589 PRO D C 1
ATOM 14386 O O . PRO D 1 408 ? -40.600 26.698 50.563 1.00 75.37 589 PRO D O 1
ATOM 14390 N N . GLN D 1 409 ? -40.646 27.111 48.359 1.00 75.03 590 GLN D N 1
ATOM 14391 C CA . GLN D 1 409 ? -41.738 28.074 48.482 1.00 75.24 590 GLN D CA 1
ATOM 14392 C C . GLN D 1 409 ? -43.069 27.371 48.719 1.00 75.12 590 GLN D C 1
ATOM 14393 O O . GLN D 1 409 ? -44.108 28.022 48.853 1.00 75.37 590 GLN D O 1
ATOM 14399 N N . GLN D 1 410 ? -43.034 26.044 48.779 1.00 74.70 591 GLN D N 1
ATOM 14400 C CA . GLN D 1 410 ? -44.248 25.257 48.974 1.00 74.26 591 GLN D CA 1
ATOM 14401 C C . GLN D 1 410 ? -44.110 24.248 50.110 1.00 72.39 591 GLN D C 1
ATOM 14402 O O . GLN D 1 410 ? -45.087 23.607 50.507 1.00 71.81 591 GLN D O 1
ATOM 14408 N N . ALA D 1 411 ? -42.892 24.112 50.625 1.00 70.54 592 ALA D N 1
ATOM 14409 C CA . ALA D 1 411 ? -42.604 23.176 51.705 1.00 69.02 592 ALA D CA 1
ATOM 14410 C C . ALA D 1 411 ? -43.586 23.252 52.871 1.00 68.83 592 ALA D C 1
ATOM 14411 O O . ALA D 1 411 ? -44.014 22.225 53.405 1.00 68.21 592 ALA D O 1
ATOM 14413 N N . ASP D 1 412 ? -43.944 24.468 53.266 1.00 68.37 593 ASP D N 1
ATOM 14414 C CA . ASP D 1 412 ? -44.863 24.657 54.382 1.00 68.42 593 ASP D CA 1
ATOM 14415 C C . ASP D 1 412 ? -46.271 24.216 54.018 1.00 67.33 593 ASP D C 1
ATOM 14416 O O . ASP D 1 412 ? -46.922 23.489 54.774 1.00 66.67 593 ASP D O 1
ATOM 14421 N N . ALA D 1 413 ? -46.737 24.657 52.857 1.00 66.23 594 ALA D N 1
ATOM 14422 C CA . ALA D 1 413 ? -48.066 24.294 52.402 1.00 65.28 594 ALA D CA 1
ATOM 14423 C C . ALA D 1 413 ? -48.161 22.777 52.324 1.00 64.33 594 ALA D C 1
ATOM 14424 O O . ALA D 1 413 ? -49.190 22.196 52.668 1.00 63.64 594 ALA D O 1
ATOM 14426 N N . MET D 1 414 ? -47.080 22.138 51.880 1.00 63.16 595 MET D N 1
ATOM 14427 C CA . MET D 1 414 ? -47.058 20.685 51.765 1.00 62.03 595 MET D CA 1
ATOM 14428 C C . MET D 1 414 ? -47.148 20.029 53.144 1.00 61.79 595 MET D C 1
ATOM 14429 O O . MET D 1 414 ? -47.879 19.050 53.320 1.00 60.71 595 MET D O 1
ATOM 14434 N N . GLU D 1 415 ? -46.420 20.567 54.122 1.00 62.39 596 GLU D N 1
ATOM 14435 C CA . GLU D 1 415 ? -46.457 20.012 55.474 1.00 63.89 596 GLU D CA 1
ATOM 14436 C C . GLU D 1 415 ? -47.837 20.187 56.103 1.00 63.14 596 GLU D C 1
ATOM 14437 O O . GLU D 1 415 ? -48.339 19.288 56.784 1.00 63.05 596 GLU D O 1
ATOM 14443 N N . LEU D 1 416 ? -48.446 21.346 55.869 1.00 62.40 597 LEU D N 1
ATOM 14444 C CA . LEU D 1 416 ? -49.778 21.641 56.390 1.00 60.95 597 LEU D CA 1
ATOM 14445 C C . LEU D 1 416 ? -50.757 20.560 55.943 1.00 61.24 597 LEU D C 1
ATOM 14446 O O . LEU D 1 416 ? -51.389 19.896 56.767 1.00 60.66 597 LEU D O 1
ATOM 14451 N N . LEU D 1 417 ? -50.873 20.398 54.627 1.00 60.34 598 LEU D N 1
ATOM 14452 C CA . LEU D 1 417 ? -51.759 19.402 54.038 1.00 59.32 598 LEU D CA 1
ATOM 14453 C C . LEU D 1 417 ? -51.516 18.017 54.637 1.00 58.94 598 LEU D C 1
ATOM 14454 O O . LEU D 1 417 ? -52.459 17.320 55.023 1.00 58.12 598 LEU D O 1
ATOM 14459 N N . LEU D 1 418 ? -50.248 17.629 54.725 1.00 57.95 599 LEU D N 1
ATOM 14460 C CA . LEU D 1 418 ? -49.890 16.328 55.278 1.00 58.05 599 LEU D CA 1
ATOM 14461 C C . LEU D 1 418 ? -50.215 16.230 56.766 1.00 58.62 599 LEU D C 1
ATOM 14462 O O . LEU D 1 418 ? -50.497 15.147 57.277 1.00 58.05 599 LEU D O 1
ATOM 14467 N N . GLY D 1 419 ? -50.186 17.365 57.458 1.00 59.33 600 GLY D N 1
ATOM 14468 C CA . GLY D 1 419 ? -50.467 17.356 58.881 1.00 58.92 600 GLY D CA 1
ATOM 14469 C C . GLY D 1 419 ? -51.881 17.717 59.296 1.00 59.00 600 GLY D C 1
ATOM 14470 O O . GLY D 1 419 ? -52.270 17.441 60.427 1.00 60.23 600 GLY D O 1
ATOM 14471 N N . SER D 1 420 ? -52.660 18.319 58.401 1.00 58.51 601 SER D N 1
ATOM 14472 C CA . SER D 1 420 ? -54.023 18.723 58.738 1.00 57.39 601 SER D CA 1
ATOM 14473 C C . SER D 1 420 ? -55.142 17.751 58.328 1.00 56.94 601 SER D C 1
ATOM 14474 O O . SER D 1 420 ? -56.319 17.997 58.614 1.00 56.26 601 SER D O 1
ATOM 14477 N N . TYR D 1 421 ? -54.787 16.653 57.668 1.00 54.64 602 TYR D N 1
ATOM 14478 C CA . TYR D 1 421 ? -55.785 15.681 57.226 1.00 54.24 602 TYR D CA 1
ATOM 14479 C C . TYR D 1 421 ? -56.640 15.177 58.397 1.00 54.38 602 TYR D C 1
ATOM 14480 O O . TYR D 1 421 ? -56.121 14.907 59.474 1.00 55.89 602 TYR D O 1
ATOM 14489 N N . PRO D 1 422 ? -57.962 15.036 58.197 1.00 54.82 603 PRO D N 1
ATOM 14490 C CA . PRO D 1 422 ? -58.707 15.304 56.963 1.00 56.67 603 PRO D CA 1
ATOM 14491 C C . PRO D 1 422 ? -59.464 16.638 56.966 1.00 58.56 603 PRO D C 1
ATOM 14492 O O . PRO D 1 422 ? -60.602 16.710 56.504 1.00 58.99 603 PRO D O 1
ATOM 14496 N N . GLU D 1 423 ? -58.828 17.689 57.475 1.00 61.25 604 GLU D N 1
ATOM 14497 C CA . GLU D 1 423 ? -59.456 19.009 57.542 1.00 62.29 604 GLU D CA 1
ATOM 14498 C C . GLU D 1 423 ? -59.392 19.751 56.213 1.00 61.88 604 GLU D C 1
ATOM 14499 O O . GLU D 1 423 ? -58.310 19.961 55.664 1.00 61.77 604 GLU D O 1
ATOM 14505 N N . PHE D 1 424 ? -60.550 20.155 55.701 1.00 61.98 605 PHE D N 1
ATOM 14506 C CA . PHE D 1 424 ? -60.598 20.884 54.435 1.00 62.45 605 PHE D CA 1
ATOM 14507 C C . PHE D 1 424 ? -59.952 22.256 54.566 1.00 63.38 605 PHE D C 1
ATOM 14508 O O . PHE D 1 424 ? -60.287 23.034 55.460 1.00 63.65 605 PHE D O 1
ATOM 14516 N N . VAL D 1 425 ? -59.021 22.540 53.663 1.00 64.71 606 VAL D N 1
ATOM 14517 C CA . VAL D 1 425 ? -58.302 23.805 53.662 1.00 66.03 606 VAL D CA 1
ATOM 14518 C C . VAL D 1 425 ? -58.463 24.503 52.319 1.00 67.41 606 VAL D C 1
ATOM 14519 O O . VAL D 1 425 ? -58.234 23.906 51.266 1.00 67.61 606 VAL D O 1
ATOM 14523 N N . ARG D 1 426 ? -58.872 25.767 52.359 1.00 69.47 607 ARG D N 1
ATOM 14524 C CA . ARG D 1 426 ? -59.040 26.550 51.142 1.00 70.20 607 ARG D CA 1
ATOM 14525 C C . ARG D 1 426 ? -57.664 26.686 50.509 1.00 69.67 607 ARG D C 1
ATOM 14526 O O . ARG D 1 426 ? -56.693 27.003 51.195 1.00 68.15 607 ARG D O 1
ATOM 14534 N N . VAL D 1 427 ? -57.583 26.438 49.207 1.00 70.47 608 VAL D N 1
ATOM 14535 C CA . VAL D 1 427 ? -56.316 26.546 48.499 1.00 72.51 608 VAL D CA 1
ATOM 14536 C C . VAL D 1 427 ? -55.758 27.954 48.645 1.00 73.45 608 VAL D C 1
ATOM 14537 O O . VAL D 1 427 ? -54.548 28.149 48.738 1.00 72.87 608 VAL D O 1
ATOM 14541 N N . GLY D 1 428 ? -56.653 28.934 48.673 1.00 75.83 609 GLY D N 1
ATOM 14542 C CA . GLY D 1 428 ? -56.229 30.312 48.819 1.00 77.38 609 GLY D CA 1
ATOM 14543 C C . GLY D 1 428 ? -55.627 30.583 50.186 1.00 78.59 609 GLY D C 1
ATOM 14544 O O . GLY D 1 428 ? -54.934 31.582 50.373 1.00 79.30 609 GLY D O 1
ATOM 14545 N N . ASP D 1 429 ? -55.884 29.698 51.144 1.00 78.94 610 ASP D N 1
ATOM 14546 C CA . ASP D 1 429 ? -55.349 29.877 52.486 1.00 80.53 610 ASP D CA 1
ATOM 14547 C C . ASP D 1 429 ? -54.029 29.149 52.730 1.00 80.68 610 ASP D C 1
ATOM 14548 O O . ASP D 1 429 ? -53.511 29.168 53.846 1.00 80.76 610 ASP D O 1
ATOM 14553 N N . LEU D 1 430 ? -53.483 28.514 51.697 1.00 81.02 611 LEU D N 1
ATOM 14554 C CA . LEU D 1 430 ? -52.218 27.795 51.840 1.00 81.09 611 LEU D CA 1
ATOM 14555 C C . LEU D 1 430 ? -51.056 28.749 52.088 1.00 81.78 611 LEU D C 1
ATOM 14556 O O . LEU D 1 430 ? -50.934 29.777 51.422 1.00 81.47 611 LEU D O 1
ATOM 14561 N N . PRO D 1 431 ? -50.187 28.416 53.058 1.00 82.65 612 PRO D N 1
ATOM 14562 C CA . PRO D 1 431 ? -49.021 29.227 53.424 1.00 83.23 612 PRO D CA 1
ATOM 14563 C C . PRO D 1 431 ? -47.889 29.194 52.410 1.00 84.45 612 PRO D C 1
ATOM 14564 O O . PRO D 1 431 ? -46.919 28.458 52.579 1.00 84.37 612 PRO D O 1
ATOM 14568 N N . CYS D 1 432 ? -48.015 29.998 51.359 1.00 86.43 613 CYS D N 1
ATOM 14569 C CA . CYS D 1 432 ? -46.991 30.070 50.324 1.00 89.15 613 CYS D CA 1
ATOM 14570 C C . CYS D 1 432 ? -46.552 31.516 50.126 1.00 90.95 613 CYS D C 1
ATOM 14571 O O . CYS D 1 432 ? -46.997 32.410 50.843 1.00 91.24 613 CYS D O 1
ATOM 14574 N N . ASP D 1 433 ? -45.676 31.741 49.152 1.00 93.39 614 ASP D N 1
ATOM 14575 C CA . ASP D 1 433 ? -45.191 33.085 48.869 1.00 95.63 614 ASP D CA 1
ATOM 14576 C C . ASP D 1 433 ? -46.243 33.861 48.092 1.00 95.49 614 ASP D C 1
ATOM 14577 O O . ASP D 1 433 ? -46.657 34.947 48.498 1.00 95.18 614 ASP D O 1
ATOM 14582 N N . SER D 1 434 ? -46.679 33.290 46.974 1.00 95.28 615 SER D N 1
ATOM 14583 C CA . SER D 1 434 ? -47.681 33.924 46.129 1.00 95.42 615 SER D CA 1
ATOM 14584 C C . SER D 1 434 ? -48.837 32.988 45.789 1.00 95.26 615 SER D C 1
ATOM 14585 O O . SER D 1 434 ? -48.844 31.819 46.176 1.00 95.70 615 SER D O 1
ATOM 14588 N N . VAL D 1 435 ? -49.815 33.514 45.061 1.00 94.68 616 VAL D N 1
ATOM 14589 C CA . VAL D 1 435 ? -50.974 32.731 44.665 1.00 94.17 616 VAL D CA 1
ATOM 14590 C C . VAL D 1 435 ? -50.570 31.652 43.667 1.00 94.27 616 VAL D C 1
ATOM 14591 O O . VAL D 1 435 ? -51.132 30.556 43.668 1.00 94.22 616 VAL D O 1
ATOM 14595 N N . GLU D 1 436 ? -49.595 31.966 42.817 1.00 94.00 617 GLU D N 1
ATOM 14596 C CA . GLU D 1 436 ? -49.124 31.016 41.815 1.00 93.59 617 GLU D CA 1
ATOM 14597 C C . GLU D 1 436 ? -48.581 29.749 42.460 1.00 92.39 617 GLU D C 1
ATOM 14598 O O . GLU D 1 436 ? -48.952 28.644 42.066 1.00 91.86 617 GLU D O 1
ATOM 14604 N N . ASP D 1 437 ? -47.705 29.909 43.449 1.00 90.94 618 ASP D N 1
ATOM 14605 C CA . ASP D 1 437 ? -47.132 28.764 44.149 1.00 89.90 618 ASP D CA 1
ATOM 14606 C C . ASP D 1 437 ? -48.203 28.113 45.013 1.00 88.33 618 ASP D C 1
ATOM 14607 O O . ASP D 1 437 ? -48.064 26.969 45.447 1.00 88.59 618 ASP D O 1
ATOM 14612 N N . GLN D 1 438 ? -49.275 28.857 45.249 1.00 86.04 619 GLN D N 1
ATOM 14613 C CA . GLN D 1 438 ? -50.382 28.385 46.065 1.00 83.56 619 GLN D CA 1
ATOM 14614 C C . GLN D 1 438 ? -51.290 27.470 45.240 1.00 81.86 619 GLN D C 1
ATOM 14615 O O . GLN D 1 438 ? -51.899 26.538 45.768 1.00 81.35 619 GLN D O 1
ATOM 14621 N N . LEU D 1 439 ? -51.366 27.734 43.939 1.00 80.24 620 LEU D N 1
ATOM 14622 C CA . LEU D 1 439 ? -52.207 26.943 43.049 1.00 78.42 620 LEU D CA 1
ATOM 14623 C C . LEU D 1 439 ? -51.441 25.897 42.243 1.00 76.63 620 LEU D C 1
ATOM 14624 O O . LEU D 1 439 ? -52.008 24.878 41.851 1.00 76.05 620 LEU D O 1
ATOM 14629 N N . SER D 1 440 ? -50.158 26.140 41.990 1.00 74.41 621 SER D N 1
ATOM 14630 C CA . SER D 1 440 ? -49.359 25.179 41.236 1.00 72.24 621 SER D CA 1
ATOM 14631 C C . SER D 1 440 ? -49.168 23.912 42.077 1.00 70.60 621 SER D C 1
ATOM 14632 O O . SER D 1 440 ? -49.116 22.800 41.547 1.00 69.49 621 SER D O 1
ATOM 14635 N N . LEU D 1 441 ? -49.069 24.086 43.391 1.00 68.48 622 LEU D N 1
ATOM 14636 C CA . LEU D 1 441 ? -48.899 22.951 44.282 1.00 67.30 622 LEU D CA 1
ATOM 14637 C C . LEU D 1 441 ? -50.192 22.147 44.307 1.00 66.91 622 LEU D C 1
ATOM 14638 O O . LEU D 1 441 ? -50.182 20.931 44.100 1.00 66.38 622 LEU D O 1
ATOM 14643 N N . ALA D 1 442 ? -51.302 22.840 44.551 1.00 65.72 623 ALA D N 1
ATOM 14644 C CA . ALA D 1 442 ? -52.616 22.208 44.613 1.00 65.13 623 ALA D CA 1
ATOM 14645 C C . ALA D 1 442 ? -52.949 21.461 43.329 1.00 64.63 623 ALA D C 1
ATOM 14646 O O . ALA D 1 442 ? -53.573 20.400 43.362 1.00 64.75 623 ALA D O 1
ATOM 14648 N N . THR D 1 443 ? -52.531 22.020 42.199 1.00 63.91 624 THR D N 1
ATOM 14649 C CA . THR D 1 443 ? -52.796 21.406 40.903 1.00 63.40 624 THR D CA 1
ATOM 14650 C C . THR D 1 443 ? -51.933 20.159 40.717 1.00 62.50 624 THR D C 1
ATOM 14651 O O . THR D 1 443 ? -52.443 19.085 40.380 1.00 61.78 624 THR D O 1
ATOM 14655 N N . THR D 1 444 ? -50.629 20.307 40.934 1.00 61.67 625 THR D N 1
ATOM 14656 C CA . THR D 1 444 ? -49.696 19.191 40.802 1.00 61.35 625 THR D CA 1
ATOM 14657 C C . THR D 1 444 ? -50.177 18.012 41.651 1.00 61.54 625 THR D C 1
ATOM 14658 O O . THR D 1 444 ? -50.257 16.881 41.168 1.00 61.85 625 THR D O 1
ATOM 14662 N N . LEU D 1 445 ? -50.506 18.285 42.911 1.00 59.49 626 LEU D N 1
ATOM 14663 C CA . LEU D 1 445 ? -50.982 17.249 43.816 1.00 59.20 626 LEU D CA 1
ATOM 14664 C C . LEU D 1 445 ? -52.297 16.631 43.349 1.00 58.61 626 LEU D C 1
ATOM 14665 O O . LEU D 1 445 ? -52.507 15.420 43.491 1.00 57.31 626 LEU D O 1
ATOM 14670 N N . TYR D 1 446 ? -53.181 17.454 42.791 1.00 57.49 627 TYR D N 1
ATOM 14671 C CA . TYR D 1 446 ? -54.470 16.962 42.302 1.00 57.96 627 TYR D CA 1
ATOM 14672 C C . TYR D 1 446 ? -54.282 16.098 41.058 1.00 56.98 627 TYR D C 1
ATOM 14673 O O . TYR D 1 446 ? -54.910 15.049 40.916 1.00 55.36 627 TYR D O 1
ATOM 14682 N N . ASP D 1 447 ? -53.414 16.551 40.157 1.00 57.40 628 ASP D N 1
ATOM 14683 C CA . ASP D 1 447 ? -53.161 15.820 38.924 1.00 59.07 628 ASP D CA 1
ATOM 14684 C C . ASP D 1 447 ? -52.597 14.418 39.186 1.00 59.15 628 ASP D C 1
ATOM 14685 O O . ASP D 1 447 ? -52.953 13.462 38.492 1.00 59.19 628 ASP D O 1
ATOM 14690 N N . LYS D 1 448 ? -51.726 14.288 40.186 1.00 57.49 629 LYS D N 1
ATOM 14691 C CA . LYS D 1 448 ? -51.129 12.991 40.509 1.00 56.33 629 LYS D CA 1
ATOM 14692 C C . LYS D 1 448 ? -52.113 12.074 41.232 1.00 54.72 629 LYS D C 1
ATOM 14693 O O . LYS D 1 448 ? -51.843 10.886 41.420 1.00 54.28 629 LYS D O 1
ATOM 14699 N N . GLY D 1 449 ? -53.253 12.622 41.635 1.00 52.26 630 GLY D N 1
ATOM 14700 C CA . GLY D 1 449 ? -54.233 11.819 42.339 1.00 51.83 630 GLY D CA 1
ATOM 14701 C C . GLY D 1 449 ? -53.853 11.666 43.798 1.00 52.01 630 GLY D C 1
ATOM 14702 O O . GLY D 1 449 ? -54.015 10.599 44.392 1.00 51.11 630 GLY D O 1
ATOM 14703 N N . LEU D 1 450 ? -53.347 12.748 44.378 1.00 51.63 631 LEU D N 1
ATOM 14704 C CA . LEU D 1 450 ? -52.941 12.751 45.773 1.00 52.69 631 LEU D CA 1
ATOM 14705 C C . LEU D 1 450 ? -53.869 13.637 46.609 1.00 54.27 631 LEU D C 1
ATOM 14706 O O . LEU D 1 450 ? -53.908 13.531 47.834 1.00 53.61 631 LEU D O 1
ATOM 14711 N N . LEU D 1 451 ? -54.635 14.490 45.933 1.00 54.97 632 LEU D N 1
ATOM 14712 C CA . LEU D 1 451 ? -55.525 15.430 46.607 1.00 56.24 632 LEU D CA 1
ATOM 14713 C C . LEU D 1 451 ? -56.975 15.347 46.126 1.00 56.53 632 LEU D C 1
ATOM 14714 O O . LEU D 1 451 ? -57.230 15.079 44.954 1.00 56.63 632 LEU D O 1
ATOM 14719 N N . LEU D 1 452 ? -57.920 15.572 47.036 1.00 57.18 633 LEU D N 1
ATOM 14720 C CA . LEU D 1 452 ? -59.339 15.546 46.690 1.00 58.69 633 LEU D CA 1
ATOM 14721 C C . LEU D 1 452 ? -59.988 16.901 46.979 1.00 59.78 633 LEU D C 1
ATOM 14722 O O . LEU D 1 452 ? -59.483 17.670 47.797 1.00 59.95 633 LEU D O 1
ATOM 14727 N N . THR D 1 453 ? -61.102 17.191 46.308 1.00 61.97 634 THR D N 1
ATOM 14728 C CA . THR D 1 453 ? -61.807 18.465 46.495 1.00 63.58 634 THR D CA 1
ATOM 14729 C C . THR D 1 453 ? -63.137 18.331 47.237 1.00 65.55 634 THR D C 1
ATOM 14730 O O . THR D 1 453 ? -63.751 17.257 47.257 1.00 64.28 634 THR D O 1
ATOM 14734 N N . LYS D 1 454 ? -63.571 19.440 47.836 1.00 68.46 635 LYS D N 1
ATOM 14735 C CA . LYS D 1 454 ? -64.826 19.514 48.591 1.00 70.87 635 LYS D CA 1
ATOM 14736 C C . LYS D 1 454 ? -65.991 19.022 47.735 1.00 71.80 635 LYS D C 1
ATOM 14737 O O . LYS D 1 454 ? -66.775 18.172 48.155 1.00 71.43 635 LYS D O 1
ATOM 14743 N N . MET D 1 455 ? -66.098 19.577 46.534 1.00 73.97 636 MET D N 1
ATOM 14744 C CA . MET D 1 455 ? -67.140 19.202 45.587 1.00 75.64 636 MET D CA 1
ATOM 14745 C C . MET D 1 455 ? -66.459 18.862 44.264 1.00 73.59 636 MET D C 1
ATOM 14746 O O . MET D 1 455 ? -65.369 19.355 43.974 1.00 72.65 636 MET D O 1
ATOM 14751 N N . PRO D 1 456 ? -67.092 18.014 43.443 1.00 72.75 637 PRO D N 1
ATOM 14752 C CA . PRO D 1 456 ? -66.516 17.630 42.150 1.00 72.89 637 PRO D CA 1
ATOM 14753 C C . PRO D 1 456 ? -66.252 18.850 41.264 1.00 73.17 637 PRO D C 1
ATOM 14754 O O . PRO D 1 456 ? -67.085 19.753 41.188 1.00 73.61 637 PRO D O 1
ATOM 14758 N N . LEU D 1 457 ? -65.095 18.879 40.605 1.00 72.92 638 LEU D N 1
ATOM 14759 C CA . LEU D 1 457 ? -64.745 19.991 39.724 1.00 73.27 638 LEU D CA 1
ATOM 14760 C C . LEU D 1 457 ? -65.519 19.910 38.411 1.00 74.23 638 LEU D C 1
ATOM 14761 O O . LEU D 1 457 ? -65.681 20.909 37.707 1.00 74.52 638 LEU D O 1
ATOM 14766 N N . ALA D 1 458 ? -65.990 18.709 38.087 1.00 74.86 639 ALA D N 1
ATOM 14767 C CA . ALA D 1 458 ? -66.747 18.479 36.862 1.00 75.73 639 ALA D CA 1
ATOM 14768 C C . ALA D 1 458 ? -67.342 17.073 36.870 1.00 76.52 639 ALA D C 1
ATOM 14769 O O . ALA D 1 458 ? -68.493 16.935 37.342 1.00 76.33 639 ALA D O 1
#

Organism: Homo sapiens (NCBI:txid9606)

B-factor: mean 48.68, std 15.19, range [21.33, 100.0]

Solvent-accessible surface area: 74412 Å² total; per-residue (Å²): 157,14,17,1,128,134,3,26,49,68,1,41,183,24,82,19,5,125,113,8,1,42,45,0,3,56,13,0,1,32,120,44,79,41,94,83,2,39,134,136,16,25,16,125,86,20,14,54,11,101,23,160,45,90,57,20,8,98,32,2,9,37,1,56,64,2,12,50,11,0,85,110,64,90,0,23,17,39,123,27,0,16,0,0,62,24,78,143,44,165,67,55,78,56,47,47,109,17,47,0,14,11,19,36,0,0,66,31,10,104,65,21,1,0,1,46,1,56,29,0,20,17,48,16,90,35,0,48,37,0,0,9,15,0,16,50,23,0,11,10,66,1,7,7,40,1,37,0,0,7,56,91,19,19,2,26,4,0,41,23,33,21,28,0,2,0,0,0,0,20,41,13,79,8,34,11,56,0,9,114,25,106,42,115,91,22,55,2,6,47,94,61,17,96,66,23,61,81,139,72,20,58,87,54,76,32,109,17,40,0,57,16,1,4,3,0,0,6,2,7,0,7,0,21,6,15,60,4,76,121,63,42,21,0,0,6,0,21,0,24,3,1,79,146,11,5,10,0,19,0,0,83,42,0,0,70,93,0,1,75,23,0,7,86,115,42,31,70,2,4,56,14,3,43,73,57,4,28,53,13,0,0,61,50,38,61,121,49,177,35,105,100,30,94,64,6,61,103,71,0,80,90,12,0,42,120,0,16,119,27,16,42,14,34,50,3,0,3,63,58,3,40,78,32,13,32,36,6,14,14,23,35,28,10,96,98,2,124,52,15,1,11,49,28,17,82,25,59,87,128,96,42,39,6,97,46,25,39,33,150,8,63,34,105,22,46,0,8,2,0,13,36,37,4,14,16,8,1,41,46,78,87,100,52,43,0,18,6,2,18,15,8,19,58,70,131,73,112,47,117,57,45,49,20,70,4,115,106,98,14,11,95,0,0,62,70,2,25,61,20,26,59,117,52,25,93,0,32,99,5,62,24,151,46,90,134,25,15,54,50,2,0,52,57,0,4,83,42,0,0,0,0,1,94,135,80,42,89,156,13,16,1,120,136,3,32,32,55,2,62,170,26,87,20,4,126,108,10,1,43,45,0,3,70,12,0,2,31,122,46,78,38,126,86,2,36,66,164,26,23,15,116,62,23,15,48,12,101,22,155,46,99,55,20,8,102,32,3,10,34,12,74,62,2,21,50,10,0,95,107,64,92,0,22,16,50,103,27,0,28,0,0,53,26,78,147,45,184,59,65,92,51,51,54,110,19,53,0,17,12,16,37,0,1,49,23,7,76,60,21,0,0,1,66,2,51,28,0,19,19,53,17,87,37,0,48,40,2,0,8,16,0,15,46,23,0,11,11,57,2,17,5,29,1,37,1,1,6,42,92,22,20,2,35,3,0,39,21,31,24,27,0,1,0,0,0,0,20,42,16,86,10,26,12,56,0,10,101,27,107,42,114,92,24,58,2,6,34,95,61,19,98,87,22,45,78,128,68,18,69,85,46,73,35,100,30,47,0,56,16,1,3,3,0,1,4,1,6,0,6,0,21,6,13,59,2,87,124,58,65,16,0,0,5,0,18,0,22,3,1,92,90,10,2,13,0,15,0,0,81,48,0,2,73,94,1,1,70,26,0,0,90,120,45,33,73,2,4,50,15,4,41,76,53,7,33,54,8,0,0,64,45,37,58,113,41,186,34,103,104,21,99,60,7,69,117,70,1,98,91,12,0,47,114,0,7,115,27,12,43,5,27,53,4,0,4,63,55,1,42,77,30,13,38,34,6,15,13,21,38,26,14,104,99,2,119,52,14,2,7,44,33,29,57,7,118,26,59,83,38,92,15,34,74,67,68,29,142,12,71,43,117,20,41,0,8,3,1,12,38,34,4,16,17,5,1,40,52,76,88,98,46,45,0,21,5,2,17,16,8,23,58,64,125,81,115,50,66,72,42,51,23,71,4,120,115,94,13,19,96,0,0,58,67,1,27,65,16,24,58,115,54,26,77,0,29,96,4,65,22,148,46,94,130,26,14,57,54,5,0,42,63,0,8,84,34,0,0,0,1,0,97,143,87,24,112,166,12,12,1,114,132,2,31,30,55,1,57,170,26,86,18,3,124,160,10,1,55,56,0,3,79,13,0,2,32,121,46,75,33,104,76,2,36,150,138,15,25,14,123,73,21,13,56,11,110,26,165,46,102,60,21,7,96,37,3,11,35,14,68,61,2,23,56,12,0,86,113,65,102,0,21,17,44,116,22,0,20,0,0,69,22,92,142,51,55,78,59,82,60,42,48,120,15,68,0,18,8,28,37,0,4,64,29,9,92,58,22,0,0,2,46,2,60,24,0,15,22,41,16,88,38,0,45,42,2,0,11,16,0,13,47,23,0,11,12,57,1,12,6,37,2,36,2,2,6,43,88,25,20,1,26,3,0,37,24,32,23,28,0,2,0,1,0,0,18,44,20,97,9,33,10,59,0,11,118,29,105,41,112,86,26,60,2,6,50,96,64,18,96,90,25,55,72,139,68,23,57,160,33,75,30,110,22,27,0,41,17,1,3,3,0,1,5,1,5,0,7,0,23,6,14,53,3,78,112,71,51,31,1,0,6,0,19,0,20,3,1,68,159,11,4,14,0,20,0,0,76,45,0,1,68,94,0,1,73,17,0,6,83,116,40,32,65,0,4,50,14,4,45,69,54,6,30,50,10,0,0,51,37,34,66,117,38,174,36,108,103,23,77,57,7,89,107,79,3,165,83,7,0,28,96,0,1,132,30,15,43,7,31,52,4,0,4,64,55,2,41,80,30,12,44,37,4,12,11,21,30,32,12,99,94,3,113,52,20,0,8,55,26,20,77,9,45,41,41,108,27,76,13,60,71,29,49,33,139,20,69,39,116,14,69,0,9,6,1,18,39,30,7,18,20,17,2,49,44,86,83,106,46,47,1,21,6,2,23,24,12,27,59,62,120,76,116,51,68,77,36,52,26,58,4,116,108,105,16,22,105,0,0,42,66,2,30,59,19,26,65,119,46,24,70,0,27,80,10,58,26,161,35,62,115,38,18,58,58,4,0,57,57,2,8,82,42,0,1,0,0,0,95,139,66,36,54,171,9,22,1,113,122,4,22,53,69,4,44,177,25,76,21,3,126,110,8,1,44,45,1,3,65,12,0,3,31,120,48,76,37,113,64,3,35,165,134,20,25,18,131,76,20,18,51,11,87,26,140,42,95,58,20,7,108,29,4,11,36,0,57,64,2,11,49,12,0,91,98,72,107,0,27,17,34,122,32,0,31,0,0,51,23,88,102,54,50,84,66,87,58,46,43,109,19,52,0,19,11,18,38,0,1,59,22,1,94,52,19,0,0,1,58,1,45,24,0,14,25,51,18,84,24,0,47,52,4,1,7,10,0,11,46,22,0,12,11,55,2,9,7,26,2,39,0,0,6,35,94,22,22,2,42,3,0,44,24,30,29,28,0,4,0,0,0,0,22,38,15,86,10,33,12,66,0,10,122,26,103,40,111,84,26,62,3,6,27,94,64,16,100,90,22,46,80,139,79,20,58,90,48,65,28,94,42,47,0,34,14,1,0,4,0,1,6,1,6,0,9,0,21,8,13,64,7,67,123,60,47,22,0,0,7,0,21,0,26,3,1,98,90,11,3,9,0,13,0,0,65,46,0,2,60,90,0,2,61,22,0,5,106,119,40,30,58,0,4,46,14,3,44,70,53,8,34,51,10,0,0,53,41,40,63,109,38,174,36,103,104,29,80,59,7,50,91,75,1,102,87,7,1,30,93,0,9,128,28,16,43,12,33,50,2,0,4,64,57,2,40,78,30,13,38,36,4,12,14,25,27,32,11,95,92,1,113,52,16,1,12,60,32,21,68,27,53,96,56,118,46,34,10,49,103,26,55,143,20,76,48,123,15,65,0,5,6,0,12,40,27,6,16,25,12,1,43,45,79,73,102,48,45,0,18,8,1,19,25,18,32,57,58,119,76,111,36,124,65,36,51,25,66,4,119,98,64,18,20,86,0,0,61,63,2,36,58,24,28,53,112,53,24,83,2,23,95,4,61,30,113,46,83,113,26,21,72,46,3,1,48,58,0,8,77,39,0,2,0,0,0,105,143,81,44,60

Sequence (1831 aa):
MSPLRRRVLAELNRRIPSSRRRAARLFEWLIAPMPPDHFYRRLWEREEAVLVRRQDHTYYQGLFSTADLDSMLRNEEVQFGQHLDAARYINGRRETLNPPGRALPAAAWSLYQAGCSLRLLCCPQAFSTTVWQFLAVLQEQFGSMAGSNVYLTPPNSQGFAPHYDDIEAFVLQLEGRKLWRVYRPRAPTEELALTSSPNFSQDDLGEPVLQTVLEPGDLLYFPRGFIHQAECQQDGVHSLHLTLSTYQRNTWGDFLEAILPLAVQQAAMEENVEFRRGLPRDFMDYMGAQQHSDSKDPRRRTAFMEKVRVLVARRLGHFAPVDAVADQRAKDFIHDSLPPVLTDRERALSVYGLPIRWEAGEPVNVGAQLTTETEVHMLQDGIARLVGEGGHLFLYYTVENSRVYHLEEPKCLEIYPQQADAMELLLGSYPEFVRVGDLPCDSVEDQLSLATTLYDKGLLLTKMPLAMSPLRRVLAELNRRIPSSRRRAARLFEWLIAPMPPDHFYRRLWEREAVLVRRQDHTYYQGLFSTADLDSMLRNEEVQFGQHLDAARYINGRRETLNPPGRALPAAAWSLYQAGCSLRRLLCCPQAFSTTVWQFLAVLQEQFGSMAGSNVYLTPPNSQGFAPHYDDIEAFVLQLEGRKLWRVYRRPRAPTEELALTSSPNFSQDDLGEPVLQTTVLEPGDLLYFPRGFIHQAECQDGVHSLHLTLSTYQRRNTWGDFLEAILPLAVQAAMEENVEFRRGLPRDFMDYMGAQHSDSKDPRRTAFMEKVRVLVARLGHFAPVDAVADQRAKDFIHDSLPPVLTDRERALSVYGLPIRWEAGEPVNVGAQLTTETEVHMLQDGIARLVGEGGHLFLYYTVENSRVYHLEEPKCLEIYPQQADAMELLLGSYPEFVRVGDLPCDSSVEDQLSLATTLYDKGLLLTKMPLAMSPLRRVLAELNRIPSSRRRAARLFEWLIAPMPPDHFYRRLWEREAVLVRRQDHTYYQGLFSTADLDSMLRNEEEVQFGQHLDAARYINGRRETLNPPGRALPAAAWSLYQAGCSLRLLCPQAFSTTVWQFLAVLQEQFGSMAGSNVYLTPPNSQGFAPHYDDIEAFVLQLEGRRKLWRVYRPRAPTEELALTSSPNFSQDDLGEPVLQTVLEPGDLLYFPRGFIHQAECQDGVHSLHLTLSTYQRNTWGDFLEAILPLAVQAAMEENVEFRRGLPRDFMDYMGAQHSDSKDPRRTAFMEKVRRVLVARLGHFAPVDAVADQRAKDFIHDSLPPVLTDRRERALSVYGLPIRWWEAGEPVNVGAQLTTETEVHMLQDGIARLVGEGGHLFLYYTVENSRVYHLEEPKCLEIYPQQADAMELLLGSYPEFVRVGDLPCDSVEDQLSLATTLYDKGLLLTKMPLAMSPLRRRRVLAELNRIPSSRRRAARLFEWLIAPMPPDHFYRRLWEREAVLVRRQDHTYYQGLFSTADLDSMLRNEEVQFGQHLDAARYINGRRETLNPPGRALPAAAWSLYQAGCSLRRLLCPQAFSTTVWQFLAVLQEQFGSMAGSNVYLTPPNSQGFAPHYDDIEAFVLQLEGRKLWRVYRPRAPTEELALTSSPNFSQDDLGEPVLQTVLEPGDLLYFPRGFIHQAECQDGVHSLHLTLSTYQRNTWGDFLEAILPLAVVQAAMEENVEFRRGLPRDFMDYMGAQHSDSKDPRRTAFMEKVRVLVARLGHFAPVDAVADQRAKDFIHDSLPPVLTDRERALSVYGLPIRWEAGEPVNVAQLTTETEVHMLQDGIARLVGEGGHLFLYYTVENSRVYHLEEPKCLEIYPQQADAMELLLGSYPEFVRVGDLPCDSVEDQLSLATTLYDKGLLLTKMPLA

InterPro domains:
  IPR003347 JmjC domain [PF08007] (298-425)
  IPR003347 JmjC domain [PS51184] (294-439)
  IPR039994 Histone lysine demethylase/ribosomal histidine hydroxylase NO66-like [PTHR13096] (130-638)
  IPR049043 RIOX1/NO66-like, C-terminal winged helix domain [PF21233] (510-638)

Secondary structure (DSSP, 8-state):
--HHHHHHHHHHT-S-HHHHHHHHHHHHHTTS-HHHIIIIITTT--EEE----TTTTTTS--HHHHHHHHHHS--BBTTTEEEEEEETTEEEE-PPSSB--HHHHHHHHHTT-EEEES-GGGT-HHHHHHHHHHHHHHTS--EEEEEEE-SS---S--B--SSEEEEEEEEE-EEEEE---SSGGGTT-SS------TTT----SEEEEE-TT-EEEE-TT--EEEE--TT--EEEEEEEE-TT-BHHHHHHHHHHHHHHHHHHH-HHHHSBPPSSGGGT-SGGGTT---HHHHHHHHHHHHHHHHGGGG--HHHHHHHHHHHHHHHSPPP---HHHHHTBGGG----EETTEE--------TT-EEEESSSSSEEEEEETTEEEEEESTT--SSTTSSPPEEEEE-GGGHHHHHHHHHSTT--EEGGGSS-SSHHHHHHHHHHHHHHT-EEESS---/--HHHHHHHHHTT-S-HHHHHHHHHHHHHTTS-HHHIIIIITTT--EEE--S-TTTTTTS--HHHHHHHHHHS--BBTTTEEEEEEETTEEEE---SSB--HHHHHHHHHTT-EEEES-GGGT-HHHHHHHHHHHHHHTS--EEEEEEE-SSB--S--EE-SSEEEEEEEEE-EEEEEE--SSGGGTT-SSPPPP--TTT----SEEEEE-TT-EEEE-TT-EEEEEB-TT--EEEEEEEE-TT-BHHHHHHHHHHHHHHHHHHH-HHHHSBPPTTGGGTSSGGGTT---HHHHHHHHHHHHHHHHGGGG--HHHHHHHHHHHHHHHSPPP---HHHHHTSGGG---EE-SSSEES------TT-EEEESSSSSEEEEEETTEEEEEESTT--SSTTSSPP-EEE--GGGHHHHHHHHHSTTS-EEGGGS--SSHHHHHHHHHHHHHTT-EEESS---/--HHHHHHHHHHH---HHHHHHHHHHHHHTTS-HHHIIIIITTT--EEE--S-TTTTTTS--HHHHHHHHHHS-PBBTTTEEEEEEETTEEEE---SSB--HHHHHHHHHTT-EEEES-GGGT-HHHHHHHHHHHHHHTS-EEEEEEEE-SSB--S--B--SSEEEEEEEEE-EEEEEE--SSGGGTT-SS---PPPGGG----SEEEEE-TT-EEEE-TT-EEEEEB-SS--EEEEEEEE-TT-BHHHHHHHHHHHHHHHHHHH-GGGGSBPPTTGGGTSSGGGTT---HHHHHHHHHHHHHHHHGGGG--HHHHHHHHHHHHHHHPPPP---HHHHHTBGGG----B-SSSB-S------TT-EEEES-SSSEEEEEETTEEEEEESTT--SSTT-S--EEEE--GGGHHHHHHHHHHTTS-EEGGGSS-SSHHHHHHHHHHHHHTT-EEESS---/--HHHHHHHHHTT---HHHHHHHHHHHHHTTS-HHHIIIIITTT--EEE--S-TTTTTTS--HHHHHHHHHHS--BBTTTEEEEEEETTEEEE---SSB--HHHHHHHHHTT-EEEES-GGGT-HHHHHHHHHHHHHHTS-EEEEEEEE-TT---S--B--SSEEEEEEEEE-EEEEE---SSGGGTT-SSPPPPP-STT----SEEEEE-TT-EEEE-TT--EEEEE-TT--EEEEEEEE-TT-BHHHHHHHHHHHHHHHHHHH-GGGTSBPPTTGGGTSSGGGTT---HHHHHHHHHHHHHHHGGGGG--HHHHHHHHHHHHHHHSPPP---HHHHHTSGGG----EETTEE-------TT-EEEESSSSSEEEEEETTEEEEEESTT--SSTTSS---EEEE-TTTHHHHHHHHHHTTS-EEGGGS-SSSHHHHHHHHHHHHHTT-EEESS---